Protein 3SXP (pdb70)

B-factor: mean 50.94, std 16.67, range [7.33, 104.97]

Foldseek 3Di:
DDLDPDLLQAFEEEFELCLADLNVVLLVCCVPPNVRYAYEYEYCADDVQWRLGHCVSNVPPPHYYHNDQLLDPVSLVVCLVDQGQEYEYEDATQPPPPDDLVVRLRRLAVSLVSVVVSCLVSLHAYEYEAALQQQPQDDDADDPPPNRDHPDSNNVSSVNNQVVCVVVFPSHAHEYEHEWQEAAPRNVSSPPRHGVLLVQLLCCVPVVAHEEEDVQFAKTQYAYSVLVSSLRSLSSVFPTHDYFYGGQQDIGTSVVSQVLSCVPSPHGHYHYYYGHYGGPGVVSCVRSVRHGDDHSNNRSVNRVVVSVPD/DDLDPDLLQAFEEEFELCLADLNVVLLVCCVPPNVNYAYEYEYCADDVQWRLGHCVSNVPPPHYYQNDQLLDPVSLVVCLVDQGQEYEYEDATQPPPPDDLVVRLSRLAVSLVSVVVSCLVSLHAYEYEAAPQQQPFDDDADDPPPNRDHPDSNNVSSVNNQVVCVVVFPSHAHEYEHEWQEAFPRNVSSPPSHGLLLVQLLCCVPVVAGEEEDVQFAKTQYAYSVLVSSLRSLSSVFPTHDYFYGGQQDIGTSVVSQVLSCVPSPHGHYHYYYGHHYGGPGVVSCVRSVRHGDDHSNNRSVVRVVVSVPD/DDLDPDLLQAFEEEFELCLADLNVVLLVCCVVPNVNYAYEYEYCADDVQWRLGHCVSNVPPPHYYHNDQLLDPVSLVVCLVDQGQEYEYEDATQPPPPDDLVVRLSRLAVSLVSVVVSCLVSLHEYEYEAAPQQQPQDDDADDPPPNRDHPDSNNVSSVNNQVVCVVVFPSHAHEYEHEWQEAFPRNVSSPPRHGVLLVQLLCCVPVVAGEEEDVQFAKTQYAYSVLVSSLRSLSSVFPTHDYAYGGQQDIGTSVVSQVLSCVPSPHGHYHYYYGHYGGPGVVSCVRRVRHGDDHSNNRSVNRVVVSVPD/DDLDPDLLQAFEEEFELCLADLNVVLLVCCVVPNVNYAYEYEYCADDVQWRLGHCVSNVPPPHYYHNDQLLDPVSLVVVLVDQGQEYEYEDATQPPPPDDLVVRLSRLAVSLVSVVVSCLVSLHAYEYEAAPQQQPFDDDADDPPPNRDHPDSNNVSSVNNQVVCVVVFPSHAHEYEHEWQEAFPRNVSSPPRHGLLLVQLLCCVPVVAGEEEDVQFAKTQYAYSVLVSSLRSLSSVFPTHDYFYGGQQDIGTSVVSQVLSCVPSPHGHYHYYYDVCHHHYGGPGVVSCVRSVRHGDDHSNNRSVNRVVVSVPD/DDLDPDLLQAFEEEFELCLADLNVVLLVCCVVPNVNYAYEYEYCADDVQWRLGHCVSNVPPPHYYHNDQLLDPVSLVVCLVDQGQEYEYEDATQPPPPDDLVVRLSRLAVSLVSVVVSCLVSLHAYEYEAALQQQPQDDDADDPPPNRDHPDSNNVSSVNNQVVCVVVFPSHAHEYEHEWQEAFPRNVSSPPRHGVLLVQLLCCVPVVAHEEEDVQFAKTQYAYSVLVSSLRSLSSVFPTHDYFYGGQQDIGTSVVSQVLSCVPSPHGHYHYYYGHYGGPGVVSCVGSVRHGDDHSNNRSVVRVVVSVPD

CATH classification: 3.40.50.720 (+1 more: 3.90.25.10)

Secondary structure (DSSP, 8-state):
--SSS---TT-EEEEETTTSHHHHHHHHHHHHH-TTSEEEEEE-----------GGGGTT--SEEEE--TT-HHHHHHHTTS--SEEEE-----GGG---HHHHHIIIIIHHHHHHHHHHHTT-EEEEEEEGGGG-S-PSSB-TTS----SSHHHHHHHHHHHHHHHTTTTS-EEEEEE-SEESTT-GGGGGGS-HHHHHHHHHHTTSEEE-SGGG--EEE-EEHHHHHHHHHHHTT-SS-EEEEES-S-EEEHHHHHHHHHHHH---EEE-------B--HHHHHHH-------HHHHHHHHHHHHT--/--SSS---TT-EEEEETTTSHHHHHHHHHHHHH-TTSEEEEEE-----------GGGGTT--SEEEE--TT-HHHHHHHTTS--SEEEE-----GGG---HHHHHIIIIIHHHHHHHHHHHTT-EEEEEEEGGGG-S-PSSB-TTS----SSHHHHHHHHHHHHHHHTTTTS-EEEEEE-SEESTT-GGGGGGS-HHHHHHHHHHTTSEEE-SGGG--EE--EEHHHHHHHHHHHTT-SS-EEEEES-S--EEHHHHHHHHHHHH---EEE--------B--HHHHHHH-------HHHHHHHHHHHHT--/--SSS---TT-EEEEETTTSHHHHHHHHHHHHH-TTSEEEEEE-----------GGGGTT--SEEEE--TT-HHHHHHHTTS--SEEEE-----GGG---HHHHHIIIIIHHHHHHHHHHHTT-EEEEEEEGGGG-S-PSSB-TTS----SSHHHHHHHHHHHHHHHTTTTS-EEEEEE-SEESTT-GGGGGGS-HHHHHHHHHHTTSEE--SGGG--EE--EEHHHHHHHHHHHTT-SS-EEEEES-S--EEHHHHHHHHHHHH---EE--------B--HHHHHHH-------HHHHHHHHHHHHT--/--SSS---TT-EEEEETTTSHHHHHHHHHHHHH-TTSEEEEEE-----------GGGGTT--SEEEE--TT-HHHHHHHTTS--SEEEE-----GGG---HHHHHIIIIIHHHHHHHHHHHTT-EEEEEEEGGGG-S-PSSB-TTS----SSHHHHHHHHHHHHHHHTTTTS-EEEEEE-SEESTT-GGGGGGS-HHHHHHHHHHTTSEE--SGGG--EEE-EEHHHHHHHHHHHTT-SS-EEEEES-S-EEEHHHHHHHHHHHH---EE------------B--HHHHHHH-------HHHHHHHHHHHHT--/--SSS---TT-EEEEETTTSHHHHHHHHHHHHH-TTSEEEEEE-----------GGGGTT--SEEEE--TT-HHHHHHHTTS--SEEEE-----GGG---HHHHHIIIIIHHHHHHHHHHHTT-EEEEEEEGGGG-S-PSSB-TTS----SSHHHHHHHHHHHHHHHTTTTS-EEEEEE-SEESTT-GGGGGGS-HHHHHHHHHHTTSEE--SGGG--EEE-EEHHHHHHHHHHHTT-SS-EEEEES-S-EEEHHHHHHHHHHHH---EE--------B--HHHHHHH-------HHHHHHHHHHHHT--

Nearest PDB structures (foldseek):
  3sxp-assembly1_E  TM=1.003E+00  e=2.107E-67  Helicobacter pylori G27
  3sxp-assembly1_D  TM=1.003E+00  e=2.237E-67  Helicobacter pylori G27
  3sxp-assembly1_B  TM=1.003E+00  e=4.330E-67  Helicobacter pylori G27
  6dnt-assembly1_A-2  TM=8.597E-01  e=1.284E-22  Methanobrevibacter ruminantium M1
  3vps-assembly1_A  TM=8.389E-01  e=5.633E-21  Streptomyces chartreusis NRRL 3882

Sequence (1555 aa):
MRYIDDELENQTILITGGAGFVGSNLAFHFQENHPKAKVVVLDKFRSNPSSLGHFKNLIGFKGEVIAADINNPLDLRRLEKLHFDYLFHQAAVSDTTMLNQELVMKTNYQAFLNLLEIARSKKAKVIYASSAGVYGNTKAPNVVGKNESPENVYGFSKLCMDEFVLSHSNDNVQVGLRYFNVYGPREFYKEKTASMVLQLALGAMAFKEVKLFEFGEQLRDFVYIEDVIQANVKAMKAQKSGVYNVGYSQARSYNEIVSILKEHLGDFKVTYIKKHTQAHIEPTILDLDYTPLYDLESGIKDYLPHIHAIMRYIDDELENQTILITGGAGFVGSNLAFHFQENHPKAKVVVLDKFRSNPSSLGHFKNLIGFKGEVIAADINNPLDLRRLEKLHFDYLFHQAAVSDTTMLNQELVMKTNYQAFLNLLEIARSKKAKVIYASSAGVYGNTKAPNVVGKNESPENVYGFSKLCMDEFVLSHSNDNVQVGLRYFNVYGPREFYKEKTASMVLQLALGAMAFKEVKLFEFGEQLRDFVYIEDVIQANVKAMKAQKSGVYNVGYSQARSYNEIVSILKEHLGDFKVTYIKQKHTQAHIEPTILDLDYTPLYDLESGIKDYLPHIHAIMRYIDDELENQTILITGGAGFVGSNLAFHFQENHPKAKVVVLDKFRSNPSSLGHFKNLIGFKGEVIAADINNPLDLRRLEKLHFDYLFHQAAVSDTTMLNQELVMKTNYQAFLNLLEIARSKKAKVIYASSAGVYGNTKAPNVVGKNESPENVYGFSKLCMDEFVLSHSNDNVQVGLRYFNVYGPREFYKEKTASMVLQLALGAMAFKEVKLFEFGEQLRDFVYIEDVIQANVKAMKAQKSGVYNVGYSQARSYNEIVSILKEHLGDFKVTYIKKHTQAHIEPTILDLDYTPLYDLESGIKDYLPHIHAIMRYIDDELENQTILITGGAGFVGSNLAFHFQENHPKAKVVVLDKFRSNPSSLGHFKNLIGFKGEVIAADINNPLDLRRLEKLHFDYLFHQAAVSDTTMLNQELVMKTNYQAFLNLLEIARSKKAKVIYASSAGVYGNTKAPNVVGKNESPENVYGFSKLCMDEFVLSHSNDNVQVGLRYFNVYGPREFYKEKTASMVLQLALGAMAFKEVKLFEFGEQLRDFVYIEDVIQANVKAMKAQKSGVYNVGYSQARSYNEIVSILKEHLGDFKVTYIKNFFQKHTQAHIEPTILDLDYTPLYDLESGIKDYLPHIHAIMRYIDDELENQTILITGGAGFVGSNLAFHFQENHPKAKVVVLDKFRSNPSSLGHFKNLIGFKGEVIAADINNPLDLRRLEKLHFDYLFHQAAVSDTTMLNQELVMKTNYQAFLNLLEIARSKKAKVIYASSAGVYGNTKAPNVVGKNESPENVYGFSKLCMDEFVLSHSNDNVQVGLRYFNVYGPREFYKEKTASMVLQLALGAMAFKEVKLFEFGEQLRDFVYIEDVIQANVKAMKAQKSGVYNVGYSQARSYNEIVSILKEHLGDFKVTYIKKHTQAHIEPTILDLDYTPLYDLESGIKDYLPHIHAI

Structure (mmCIF, N/CA/C/O backbone):
data_3SXP
#
_entry.id   3SXP
#
_cell.length_a   130.940
_cell.length_b   106.770
_cell.length_c   152.220
_cell.angle_alpha   90.00
_cell.angle_beta   108.35
_cell.angle_gamma   90.00
#
_symmetry.space_group_name_H-M   'I 1 2 1'
#
loop_
_entity.id
_entity.type
_entity.pdbx_description
1 polymer ADP-L-glycero-D-mannoheptose-6-epimerase
2 non-polymer NICOTINAMIDE-ADENINE-DINUCLEOTIDE
3 water water
#
loop_
_atom_site.group_PDB
_atom_site.id
_atom_site.type_symbol
_atom_site.label_atom_id
_atom_site.label_alt_id
_atom_site.label_comp_id
_atom_site.label_asym_id
_atom_site.label_entity_id
_atom_site.label_seq_id
_atom_site.pdbx_PDB_ins_code
_atom_site.Cartn_x
_atom_site.Cartn_y
_atom_site.Cartn_z
_atom_site.occupancy
_atom_site.B_iso_or_equiv
_atom_site.auth_seq_id
_atom_site.auth_comp_id
_atom_site.auth_asym_id
_atom_site.auth_atom_id
_atom_site.pdbx_PDB_model_num
ATOM 1 N N . MET A 1 1 ? 42.677 21.428 17.096 1.00 64.42 1 MET A N 1
ATOM 2 C CA . MET A 1 1 ? 42.384 22.580 17.985 1.00 63.30 1 MET A CA 1
ATOM 3 C C . MET A 1 1 ? 40.906 22.930 17.974 1.00 62.55 1 MET A C 1
ATOM 4 O O . MET A 1 1 ? 40.375 23.345 16.948 1.00 62.04 1 MET A O 1
ATOM 9 N N . ARG A 1 2 ? 40.246 22.770 19.120 1.00 62.00 2 ARG A N 1
ATOM 10 C CA . ARG A 1 2 ? 38.825 23.088 19.239 1.00 61.11 2 ARG A CA 1
ATOM 11 C C . ARG A 1 2 ? 38.533 24.532 18.870 1.00 60.56 2 ARG A C 1
ATOM 12 O O . ARG A 1 2 ? 39.242 25.451 19.282 1.00 60.13 2 ARG A O 1
ATOM 20 N N . TYR A 1 3 ? 37.473 24.727 18.099 1.00 59.48 3 TYR A N 1
ATOM 21 C CA . TYR A 1 3 ? 37.088 26.056 17.684 1.00 57.81 3 TYR A CA 1
ATOM 22 C C . TYR A 1 3 ? 35.844 26.497 18.435 1.00 58.20 3 TYR A C 1
ATOM 23 O O . TYR A 1 3 ? 35.382 27.626 18.283 1.00 58.51 3 TYR A O 1
ATOM 32 N N . ILE A 1 4 ? 35.306 25.586 19.238 1.00 58.42 4 ILE A N 1
ATOM 33 C CA . ILE A 1 4 ? 34.143 25.858 20.076 1.00 59.86 4 ILE A CA 1
ATOM 34 C C . ILE A 1 4 ? 34.293 24.948 21.280 1.00 61.13 4 ILE A C 1
ATOM 35 O O . ILE A 1 4 ? 34.694 23.790 21.146 1.00 62.03 4 ILE A O 1
ATOM 40 N N . ASP A 1 5 ? 33.994 25.464 22.461 1.00 62.78 5 ASP A N 1
ATOM 41 C CA . ASP A 1 5 ? 34.145 24.653 23.657 1.00 64.55 5 ASP A CA 1
ATOM 42 C C . ASP A 1 5 ? 32.906 23.825 23.918 1.00 63.84 5 ASP A C 1
ATOM 43 O O . ASP A 1 5 ? 32.436 23.729 25.046 1.00 64.22 5 ASP A O 1
ATOM 48 N N . ASP A 1 6 ? 32.365 23.244 22.858 1.00 63.17 6 ASP A N 1
ATOM 49 C CA . ASP A 1 6 ? 31.209 22.384 22.995 1.00 61.88 6 ASP A CA 1
ATOM 50 C C . ASP A 1 6 ? 31.744 20.966 22.804 1.00 60.30 6 ASP A C 1
ATOM 51 O O . ASP A 1 6 ? 32.626 20.733 21.989 1.00 59.87 6 ASP A O 1
ATOM 56 N N . GLU A 1 7 ? 31.226 20.029 23.580 1.00 59.57 7 GLU A N 1
ATOM 57 C CA . GLU A 1 7 ? 31.674 18.644 23.519 1.00 58.87 7 GLU A CA 1
ATOM 58 C C . GLU A 1 7 ? 31.110 17.916 22.303 1.00 57.59 7 GLU A C 1
ATOM 59 O O . GLU A 1 7 ? 31.741 17.000 21.762 1.00 57.01 7 GLU A O 1
ATOM 65 N N . LEU A 1 8 ? 29.921 18.343 21.882 1.00 56.28 8 LEU A N 1
ATOM 66 C CA . LEU A 1 8 ? 29.209 17.729 20.770 1.00 55.16 8 LEU A CA 1
ATOM 67 C C . LEU A 1 8 ? 29.015 16.274 21.159 1.00 55.70 8 LEU A C 1
ATOM 68 O O . LEU A 1 8 ? 28.956 15.397 20.307 1.00 56.28 8 LEU A O 1
ATOM 73 N N . GLU A 1 9 ? 28.884 16.041 22.461 1.00 56.25 9 GLU A N 1
ATOM 74 C CA . GLU A 1 9 ? 28.773 14.701 23.017 1.00 57.79 9 GLU A CA 1
ATOM 75 C C . GLU A 1 9 ? 27.944 13.633 22.297 1.00 57.55 9 GLU A C 1
ATOM 76 O O . GLU A 1 9 ? 28.497 12.616 21.889 1.00 59.26 9 GLU A O 1
ATOM 82 N N . ASN A 1 10 ? 26.644 13.812 22.125 1.00 56.26 10 ASN A N 1
ATOM 83 C CA . ASN A 1 10 ? 25.890 12.755 21.448 1.00 55.89 10 ASN A CA 1
ATOM 84 C C . ASN A 1 10 ? 25.316 13.214 20.129 1.00 54.25 10 ASN A C 1
ATOM 85 O O . ASN A 1 10 ? 24.268 12.735 19.688 1.00 55.99 10 ASN A O 1
ATOM 90 N N . GLN A 1 11 ? 26.029 14.138 19.498 1.00 50.45 11 GLN A N 1
ATOM 91 C CA . GLN A 1 11 ? 25.611 14.697 18.234 1.00 47.24 11 GLN A CA 1
ATOM 92 C C . GLN A 1 11 ? 26.056 13.872 17.043 1.00 44.32 11 GLN A C 1
ATOM 93 O O . GLN A 1 11 ? 27.125 13.271 17.057 1.00 44.10 11 GLN A O 1
ATOM 99 N N . THR A 1 12 ? 25.221 13.838 16.015 1.00 41.33 12 THR A N 1
ATOM 100 C CA . THR A 1 12 ? 25.566 13.127 14.804 1.00 38.78 12 THR A CA 1
ATOM 101 C C . THR A 1 12 ? 25.810 14.192 13.721 1.00 37.63 12 THR A C 1
ATOM 102 O O . THR A 1 12 ? 24.958 15.039 13.432 1.00 36.15 12 THR A O 1
ATOM 106 N N . ILE A 1 13 ? 27.008 14.149 13.150 1.00 36.20 13 ILE A N 1
ATOM 107 C CA . ILE A 1 13 ? 27.426 15.093 12.128 1.00 34.48 13 ILE A CA 1
ATOM 108 C C . ILE A 1 13 ? 27.503 14.469 10.750 1.00 33.00 13 ILE A C 1
ATOM 109 O O . ILE A 1 13 ? 28.288 13.559 10.513 1.00 33.41 13 ILE A O 1
ATOM 114 N N . LEU A 1 14 ? 26.694 14.981 9.839 1.00 31.53 14 LEU A N 1
ATOM 115 C CA . LEU A 1 14 ? 26.681 14.475 8.487 1.00 31.12 14 LEU A CA 1
ATOM 116 C C . LEU A 1 14 ? 27.447 15.411 7.548 1.00 31.38 14 LEU A C 1
ATOM 117 O O . LEU A 1 14 ? 27.106 16.594 7.411 1.00 31.19 14 LEU A O 1
ATOM 122 N N . ILE A 1 15 ? 28.486 14.873 6.905 1.00 30.69 15 ILE A N 1
ATOM 123 C CA . ILE A 1 15 ? 29.309 15.640 5.976 1.00 28.86 15 ILE A CA 1
ATOM 124 C C . ILE A 1 15 ? 29.219 15.028 4.586 1.00 28.91 15 ILE A C 1
ATOM 125 O O . ILE A 1 15 ? 29.707 13.914 4.364 1.00 28.29 15 ILE A O 1
ATOM 130 N N . THR A 1 16 ? 28.571 15.749 3.668 1.00 28.96 16 THR A N 1
ATOM 131 C CA . THR A 1 16 ? 28.439 15.305 2.287 1.00 29.32 16 THR A CA 1
ATOM 132 C C . THR A 1 16 ? 29.703 15.769 1.556 1.00 30.59 16 THR A C 1
ATOM 133 O O . THR A 1 16 ? 30.289 16.799 1.903 1.00 31.94 16 THR A O 1
ATOM 137 N N . GLY A 1 17 ? 30.132 15.007 0.554 1.00 31.32 17 GLY A N 1
ATOM 138 C CA . GLY A 1 17 ? 31.353 15.349 -0.158 1.00 30.68 17 GLY A CA 1
ATOM 139 C C . GLY A 1 17 ? 32.518 15.066 0.780 1.00 31.11 17 GLY A C 1
ATOM 140 O O . GLY A 1 17 ? 33.606 15.632 0.629 1.00 32.53 17 GLY A O 1
ATOM 141 N N . GLY A 1 18 ? 32.276 14.178 1.749 1.00 29.79 18 GLY A N 1
ATOM 142 C CA . GLY A 1 18 ? 33.264 13.806 2.743 1.00 28.73 18 GLY A CA 1
ATOM 143 C C . GLY A 1 18 ? 34.516 13.135 2.222 1.00 30.36 18 GLY A C 1
ATOM 144 O O . GLY A 1 18 ? 35.507 13.039 2.935 1.00 32.18 18 GLY A O 1
ATOM 145 N N . ALA A 1 19 ? 34.490 12.654 0.988 1.00 31.08 19 ALA A N 1
ATOM 146 C CA . ALA A 1 19 ? 35.666 12.011 0.410 1.00 31.40 19 ALA A CA 1
ATOM 147 C C . ALA A 1 19 ? 36.467 13.059 -0.343 1.00 31.23 19 ALA A C 1
ATOM 148 O O . ALA A 1 19 ? 37.500 12.757 -0.911 1.00 32.94 19 ALA A O 1
ATOM 150 N N . GLY A 1 20 ? 35.969 14.291 -0.346 1.00 30.68 20 GLY A N 1
ATOM 151 C CA . GLY A 1 20 ? 36.643 15.376 -1.027 1.00 30.59 20 GLY A CA 1
ATOM 152 C C . GLY A 1 20 ? 37.557 16.182 -0.126 1.00 31.48 20 GLY A C 1
ATOM 153 O O . GLY A 1 20 ? 37.728 15.860 1.052 1.00 31.93 20 GLY A O 1
ATOM 154 N N . PHE A 1 21 ? 38.133 17.247 -0.680 1.00 31.66 21 PHE A N 1
ATOM 155 C CA . PHE A 1 21 ? 39.073 18.109 0.043 1.00 31.38 21 PHE A CA 1
ATOM 156 C C . PHE A 1 21 ? 38.575 18.631 1.392 1.00 32.11 21 PHE A C 1
ATOM 157 O O . PHE A 1 21 ? 38.948 18.087 2.436 1.00 31.90 21 PHE A O 1
ATOM 165 N N . VAL A 1 22 ? 37.734 19.666 1.385 1.00 32.39 22 VAL A N 1
ATOM 166 C CA . VAL A 1 22 ? 37.257 20.233 2.647 1.00 33.09 22 VAL A CA 1
ATOM 167 C C . VAL A 1 22 ? 36.441 19.265 3.499 1.00 32.75 22 VAL A C 1
ATOM 168 O O . VAL A 1 22 ? 36.570 19.255 4.718 1.00 34.14 22 VAL A O 1
ATOM 172 N N . GLY A 1 23 ? 35.611 18.450 2.861 1.00 32.17 23 GLY A N 1
ATOM 173 C CA . GLY A 1 23 ? 34.797 17.506 3.604 1.00 31.68 23 GLY A CA 1
ATOM 174 C C . GLY A 1 23 ? 35.604 16.532 4.437 1.00 32.07 23 GLY A C 1
ATOM 175 O O . GLY A 1 23 ? 35.287 16.296 5.595 1.00 31.72 23 GLY A O 1
ATOM 176 N N . SER A 1 24 ? 36.649 15.962 3.846 1.00 32.93 24 SER A N 1
ATOM 177 C CA . SER A 1 24 ? 37.493 15.003 4.539 1.00 32.57 24 SER A CA 1
ATOM 178 C C . SER A 1 24 ? 38.273 15.674 5.655 1.00 33.07 24 SER A C 1
ATOM 179 O O . SER A 1 24 ? 38.403 15.115 6.732 1.00 32.60 24 SER A O 1
ATOM 182 N N . ASN A 1 25 ? 38.799 16.870 5.403 1.00 34.82 25 ASN A N 1
ATOM 183 C CA . ASN A 1 25 ? 39.544 17.594 6.436 1.00 35.45 25 ASN A CA 1
ATOM 184 C C . ASN A 1 25 ? 38.624 17.894 7.621 1.00 36.01 25 ASN A C 1
ATOM 185 O O . ASN A 1 25 ? 39.014 17.767 8.780 1.00 37.04 25 ASN A O 1
ATOM 190 N N . LEU A 1 26 ? 37.398 18.297 7.308 1.00 35.91 26 LEU A N 1
ATOM 191 C CA . LEU A 1 26 ? 36.379 18.633 8.293 1.00 34.56 26 LEU A CA 1
ATOM 192 C C . LEU A 1 26 ? 36.047 17.411 9.134 1.00 34.93 26 LEU A C 1
ATOM 193 O O . LEU A 1 26 ? 35.992 17.489 10.349 1.00 36.14 26 LEU A O 1
ATOM 198 N N . ALA A 1 27 ? 35.839 16.276 8.476 1.00 34.68 27 ALA A N 1
ATOM 199 C CA . ALA A 1 27 ? 35.525 15.026 9.160 1.00 34.88 27 ALA A CA 1
ATOM 200 C C . ALA A 1 27 ? 36.614 14.643 10.173 1.00 36.67 27 ALA A C 1
ATOM 201 O O . ALA A 1 27 ? 36.326 14.126 11.257 1.00 36.58 27 ALA A O 1
ATOM 203 N N . PHE A 1 28 ? 37.870 14.894 9.810 1.00 38.11 28 PHE A N 1
ATOM 204 C CA . PHE A 1 28 ? 39.016 14.589 10.674 1.00 38.34 28 PHE A CA 1
ATOM 205 C C . PHE A 1 28 ? 39.076 15.556 11.849 1.00 39.52 28 PHE A C 1
ATOM 206 O O . PHE A 1 28 ? 39.417 15.155 12.963 1.00 39.70 28 PHE A O 1
ATOM 214 N N . HIS A 1 29 ? 38.744 16.824 11.605 1.00 40.03 29 HIS A N 1
ATOM 215 C CA . HIS A 1 29 ? 38.763 17.810 12.667 1.00 41.18 29 HIS A CA 1
ATOM 216 C C . HIS A 1 29 ? 37.852 17.343 13.799 1.00 42.36 29 HIS A C 1
ATOM 217 O O . HIS A 1 29 ? 38.278 17.269 14.958 1.00 43.18 29 HIS A O 1
ATOM 224 N N . PHE A 1 30 ? 36.606 17.014 13.463 1.00 42.29 30 PHE A N 1
ATOM 225 C CA . PHE A 1 30 ? 35.648 16.547 14.457 1.00 42.55 30 PHE A CA 1
ATOM 226 C C . PHE A 1 30 ? 36.134 15.268 15.106 1.00 43.50 30 PHE A C 1
ATOM 227 O O . PHE A 1 30 ? 35.978 15.068 16.311 1.00 43.57 30 PHE A O 1
ATOM 235 N N . GLN A 1 31 ? 36.733 14.402 14.303 1.00 45.36 31 GLN A N 1
ATOM 236 C CA . GLN A 1 31 ? 37.237 13.136 14.812 1.00 47.77 31 GLN A CA 1
ATOM 237 C C . GLN A 1 31 ? 38.248 13.357 15.932 1.00 48.87 31 GLN A C 1
ATOM 238 O O . GLN A 1 31 ? 38.189 12.742 17.003 1.00 48.53 31 GLN A O 1
ATOM 244 N N . GLU A 1 32 ? 39.174 14.262 15.668 1.00 50.35 32 GLU A N 1
ATOM 245 C CA . GLU A 1 32 ? 40.227 14.571 16.605 1.00 51.78 32 GLU A CA 1
ATOM 246 C C . GLU A 1 32 ? 39.850 15.548 17.711 1.00 51.06 32 GLU A C 1
ATOM 247 O O . GLU A 1 32 ? 40.274 15.387 18.852 1.00 51.72 32 GLU A O 1
ATOM 253 N N . ASN A 1 33 ? 39.043 16.549 17.387 1.00 49.98 33 ASN A N 1
ATOM 254 C CA . ASN A 1 33 ? 38.669 17.553 18.373 1.00 48.82 33 ASN A CA 1
ATOM 255 C C . ASN A 1 33 ? 37.379 17.329 19.155 1.00 48.76 33 ASN A C 1
ATOM 256 O O . ASN A 1 33 ? 37.239 17.818 20.273 1.00 48.23 33 ASN A O 1
ATOM 261 N N . HIS A 1 34 ? 36.431 16.607 18.576 1.00 49.37 34 HIS A N 1
ATOM 262 C CA . HIS A 1 34 ? 35.182 16.321 19.273 1.00 50.05 34 HIS A CA 1
ATOM 263 C C . HIS A 1 34 ? 34.910 14.833 19.111 1.00 50.81 34 HIS A C 1
ATOM 264 O O . HIS A 1 34 ? 33.957 14.411 18.444 1.00 51.61 34 HIS A O 1
ATOM 271 N N . PRO A 1 35 ? 35.772 14.015 19.730 1.00 50.59 35 PRO A N 1
ATOM 272 C CA . PRO A 1 35 ? 35.713 12.557 19.711 1.00 50.71 35 PRO A CA 1
ATOM 273 C C . PRO A 1 35 ? 34.394 11.978 20.187 1.00 51.44 35 PRO A C 1
ATOM 274 O O . PRO A 1 35 ? 34.108 10.807 19.935 1.00 51.70 35 PRO A O 1
ATOM 278 N N . LYS A 1 36 ? 33.589 12.784 20.876 1.00 51.94 36 LYS A N 1
ATOM 279 C CA . LYS A 1 36 ? 32.307 12.294 21.363 1.00 51.68 36 LYS A CA 1
ATOM 280 C C . LYS A 1 36 ? 31.239 12.331 20.274 1.00 50.12 36 LYS A C 1
ATOM 281 O O . LYS A 1 36 ? 30.301 11.538 20.290 1.00 51.04 36 LYS A O 1
ATOM 287 N N . ALA A 1 37 ? 31.391 13.238 19.319 1.00 48.48 37 ALA A N 1
ATOM 288 C CA . ALA A 1 37 ? 30.426 13.373 18.233 1.00 47.28 37 ALA A CA 1
ATOM 289 C C . ALA A 1 37 ? 30.517 12.224 17.231 1.00 46.19 37 ALA A C 1
ATOM 290 O O . ALA A 1 37 ? 31.584 11.651 17.039 1.00 46.14 37 ALA A O 1
ATOM 292 N N . LYS A 1 38 ? 29.392 11.883 16.607 1.00 44.71 38 LYS A N 1
ATOM 293 C CA . LYS A 1 38 ? 29.369 10.825 15.602 1.00 43.25 38 LYS A CA 1
ATOM 294 C C . LYS A 1 38 ? 29.572 11.491 14.257 1.00 40.83 38 LYS A C 1
ATOM 295 O O . LYS A 1 38 ? 28.758 12.286 13.817 1.00 40.20 38 LYS A O 1
ATOM 301 N N . VAL A 1 39 ? 30.670 11.167 13.599 1.00 39.07 39 VAL A N 1
ATOM 302 C CA . VAL A 1 39 ? 30.956 11.751 12.304 1.00 37.26 39 VAL A CA 1
ATOM 303 C C . VAL A 1 39 ? 30.644 10.763 11.183 1.00 36.72 39 VAL A C 1
ATOM 304 O O . VAL A 1 39 ? 31.276 9.709 11.068 1.00 35.32 39 VAL A O 1
ATOM 308 N N . VAL A 1 40 ? 29.651 11.088 10.367 1.00 36.12 40 VAL A N 1
ATOM 309 C CA . VAL A 1 40 ? 29.316 10.214 9.253 1.00 36.29 40 VAL A CA 1
ATOM 310 C C . VAL A 1 40 ? 29.567 10.948 7.948 1.00 36.26 40 VAL A C 1
ATOM 311 O O . VAL A 1 40 ? 28.992 12.003 7.673 1.00 37.39 40 VAL A O 1
ATOM 315 N N . VAL A 1 41 ? 30.456 10.376 7.153 1.00 35.66 41 VAL A N 1
ATOM 316 C CA . VAL A 1 41 ? 30.841 10.938 5.871 1.00 35.99 41 VAL A CA 1
ATOM 317 C C . VAL A 1 41 ? 30.066 10.321 4.690 1.00 35.34 41 VAL A C 1
ATOM 318 O O . VAL A 1 41 ? 29.955 9.097 4.578 1.00 35.02 41 VAL A O 1
ATOM 322 N N . LEU A 1 42 ? 29.521 11.168 3.818 1.00 34.35 42 LEU A N 1
ATOM 323 C CA . LEU A 1 42 ? 28.767 10.679 2.659 1.00 34.25 42 LEU A CA 1
ATOM 324 C C . LEU A 1 42 ? 29.411 11.120 1.368 1.00 34.04 42 LEU A C 1
ATOM 325 O O . LEU A 1 42 ? 29.773 12.278 1.242 1.00 35.01 42 LEU A O 1
ATOM 330 N N . ASP A 1 43 ? 29.531 10.217 0.402 1.00 33.80 43 ASP A N 1
ATOM 331 C CA . ASP A 1 43 ? 30.143 10.575 -0.873 1.00 34.26 43 ASP A CA 1
ATOM 332 C C . ASP A 1 43 ? 29.838 9.566 -1.996 1.00 34.11 43 ASP A C 1
ATOM 333 O O . ASP A 1 43 ? 29.659 8.379 -1.747 1.00 34.56 43 ASP A O 1
ATOM 338 N N . LYS A 1 44 ? 29.778 10.064 -3.227 1.00 34.41 44 LYS A N 1
ATOM 339 C CA . LYS A 1 44 ? 29.531 9.264 -4.429 1.00 35.41 44 LYS A CA 1
ATOM 340 C C . LYS A 1 44 ? 30.795 8.423 -4.663 1.00 38.41 44 LYS A C 1
ATOM 341 O O . LYS A 1 44 ? 30.716 7.247 -5.022 1.00 38.42 44 LYS A O 1
ATOM 347 N N . PHE A 1 45 ? 31.952 9.063 -4.469 1.00 40.90 45 PHE A N 1
ATOM 348 C CA . PHE A 1 45 ? 33.268 8.441 -4.547 1.00 42.87 45 PHE A CA 1
ATOM 349 C C . PHE A 1 45 ? 34.004 8.299 -5.858 1.00 46.04 45 PHE A C 1
ATOM 350 O O . PHE A 1 45 ? 34.381 7.195 -6.234 1.00 49.04 45 PHE A O 1
ATOM 358 N N . ARG A 1 46 ? 34.234 9.398 -6.553 1.00 48.00 46 ARG A N 1
ATOM 359 C CA . ARG A 1 46 ? 35.020 9.333 -7.777 1.00 50.30 46 ARG A CA 1
ATOM 360 C C . ARG A 1 46 ? 34.450 8.465 -8.880 1.00 53.20 46 ARG A C 1
ATOM 361 O O . ARG A 1 46 ? 34.580 7.242 -8.865 1.00 52.63 46 ARG A O 1
ATOM 369 N N . SER A 1 47 ? 33.839 9.122 -9.855 1.00 57.47 47 SER A N 1
ATOM 370 C CA . SER A 1 47 ? 33.253 8.439 -10.995 1.00 61.00 47 SER A CA 1
ATOM 371 C C . SER A 1 47 ? 34.101 8.718 -12.245 1.00 63.14 47 SER A C 1
ATOM 372 O O . SER A 1 47 ? 34.009 9.805 -12.838 1.00 64.04 47 SER A O 1
ATOM 375 N N . ASN A 1 48 ? 34.943 7.747 -12.617 1.00 64.76 48 ASN A N 1
ATOM 376 C CA . ASN A 1 48 ? 35.796 7.853 -13.809 1.00 65.55 48 ASN A CA 1
ATOM 377 C C . ASN A 1 48 ? 36.292 6.488 -14.277 1.00 65.14 48 ASN A C 1
ATOM 378 O O . ASN A 1 48 ? 35.831 5.975 -15.299 1.00 64.66 48 ASN A O 1
ATOM 383 N N . PRO A 1 56 ? 37.117 14.041 -14.083 1.00 77.30 56 PRO A N 1
ATOM 384 C CA . PRO A 1 56 ? 35.726 14.400 -14.392 1.00 76.12 56 PRO A CA 1
ATOM 385 C C . PRO A 1 56 ? 34.710 14.081 -13.277 1.00 74.20 56 PRO A C 1
ATOM 386 O O . PRO A 1 56 ? 34.943 13.206 -12.429 1.00 74.73 56 PRO A O 1
ATOM 390 N N . SER A 1 57 ? 33.587 14.802 -13.303 1.00 70.60 57 SER A N 1
ATOM 391 C CA . SER A 1 57 ? 32.491 14.650 -12.336 1.00 66.54 57 SER A CA 1
ATOM 392 C C . SER A 1 57 ? 32.886 14.750 -10.859 1.00 63.76 57 SER A C 1
ATOM 393 O O . SER A 1 57 ? 33.305 15.813 -10.392 1.00 64.15 57 SER A O 1
ATOM 396 N N . SER A 1 58 ? 32.739 13.653 -10.121 1.00 59.34 58 SER A N 1
ATOM 397 C CA . SER A 1 58 ? 33.066 13.654 -8.700 1.00 55.60 58 SER A CA 1
ATOM 398 C C . SER A 1 58 ? 34.518 13.283 -8.428 1.00 52.66 58 SER A C 1
ATOM 399 O O . SER A 1 58 ? 34.953 12.182 -8.770 1.00 52.12 58 SER A O 1
ATOM 402 N N . LEU A 1 59 ? 35.271 14.196 -7.815 1.00 48.65 59 LEU A N 1
ATOM 403 C CA . LEU A 1 59 ? 36.660 13.900 -7.539 1.00 45.93 59 LEU A CA 1
ATOM 404 C C . LEU A 1 59 ? 36.966 13.542 -6.083 1.00 43.93 59 LEU A C 1
ATOM 405 O O . LEU A 1 59 ? 37.984 13.942 -5.530 1.00 43.97 59 LEU A O 1
ATOM 410 N N . GLY A 1 60 ? 36.076 12.763 -5.474 1.00 42.12 60 GLY A N 1
ATOM 411 C CA . GLY A 1 60 ? 36.269 12.322 -4.104 1.00 41.33 60 GLY A CA 1
ATOM 412 C C . GLY A 1 60 ? 37.229 11.159 -4.160 1.00 40.51 60 GLY A C 1
ATOM 413 O O . GLY A 1 60 ? 37.329 10.518 -5.194 1.00 41.76 60 GLY A O 1
ATOM 414 N N . HIS A 1 61 ? 37.929 10.855 -3.079 1.00 39.42 61 HIS A N 1
ATOM 415 C CA . HIS A 1 61 ? 38.892 9.760 -3.137 1.00 38.63 61 HIS A CA 1
ATOM 416 C C . HIS A 1 61 ? 39.187 9.185 -1.762 1.00 38.67 61 HIS A C 1
ATOM 417 O O . HIS A 1 61 ? 39.584 9.912 -0.854 1.00 39.18 61 HIS A O 1
ATOM 424 N N . PHE A 1 62 ? 39.021 7.874 -1.616 1.00 37.77 62 PHE A N 1
ATOM 425 C CA . PHE A 1 62 ? 39.242 7.230 -0.327 1.00 38.29 62 PHE A CA 1
ATOM 426 C C . PHE A 1 62 ? 40.570 7.567 0.343 1.00 38.88 62 PHE A C 1
ATOM 427 O O . PHE A 1 62 ? 40.700 7.471 1.563 1.00 39.79 62 PHE A O 1
ATOM 435 N N . LYS A 1 63 ? 41.562 7.958 -0.441 1.00 39.73 63 LYS A N 1
ATOM 436 C CA . LYS A 1 63 ? 42.862 8.291 0.133 1.00 40.69 63 LYS A CA 1
ATOM 437 C C . LYS A 1 63 ? 42.738 9.439 1.126 1.00 40.00 63 LYS A C 1
ATOM 438 O O . LYS A 1 63 ? 43.522 9.544 2.067 1.00 39.33 63 LYS A O 1
ATOM 444 N N . ASN A 1 64 ? 41.743 10.296 0.902 1.00 39.11 64 ASN A N 1
ATOM 445 C CA . ASN A 1 64 ? 41.506 11.443 1.759 1.00 37.72 64 ASN A CA 1
ATOM 446 C C . ASN A 1 64 ? 40.863 11.050 3.080 1.00 37.42 64 ASN A C 1
ATOM 447 O O . ASN A 1 64 ? 40.686 11.887 3.953 1.00 38.38 64 ASN A O 1
ATOM 452 N N . LEU A 1 65 ? 40.515 9.779 3.232 1.00 37.18 65 LEU A N 1
ATOM 453 C CA . LEU A 1 65 ? 39.888 9.305 4.463 1.00 37.06 65 LEU A CA 1
ATOM 454 C C . LEU A 1 65 ? 40.697 8.200 5.119 1.00 38.45 65 LEU A C 1
ATOM 455 O O . LEU A 1 65 ? 40.188 7.494 5.985 1.00 38.47 65 LEU A O 1
ATOM 460 N N . ILE A 1 66 ? 41.963 8.064 4.725 1.00 40.17 66 ILE A N 1
ATOM 461 C CA . ILE A 1 66 ? 42.820 7.005 5.254 1.00 40.70 66 ILE A CA 1
ATOM 462 C C . ILE A 1 66 ? 42.817 6.778 6.769 1.00 41.83 66 ILE A C 1
ATOM 463 O O . ILE A 1 66 ? 42.822 5.628 7.209 1.00 44.86 66 ILE A O 1
ATOM 468 N N . GLY A 1 67 ? 42.788 7.824 7.581 1.00 40.91 67 GLY A N 1
ATOM 469 C CA . GLY A 1 67 ? 42.775 7.570 9.012 1.00 41.45 67 GLY A CA 1
ATOM 470 C C . GLY A 1 67 ? 41.420 7.743 9.692 1.00 43.21 67 GLY A C 1
ATOM 471 O O . GLY A 1 67 ? 41.350 7.871 10.918 1.00 43.40 67 GLY A O 1
ATOM 472 N N . PHE A 1 68 ? 40.341 7.727 8.911 1.00 44.04 68 PHE A N 1
ATOM 473 C CA . PHE A 1 68 ? 38.991 7.932 9.438 1.00 44.15 68 PHE A CA 1
ATOM 474 C C . PHE A 1 68 ? 38.420 6.726 10.175 1.00 45.18 68 PHE A C 1
ATOM 475 O O . PHE A 1 68 ? 38.307 5.648 9.611 1.00 45.06 68 PHE A O 1
ATOM 483 N N . LYS A 1 69 ? 38.067 6.917 11.441 1.00 46.94 69 LYS A N 1
ATOM 484 C CA . LYS A 1 69 ? 37.499 5.853 12.274 1.00 48.51 69 LYS A CA 1
ATOM 485 C C . LYS A 1 69 ? 35.956 5.934 12.358 1.00 47.91 69 LYS A C 1
ATOM 486 O O . LYS A 1 69 ? 35.314 5.044 12.911 1.00 48.09 69 LYS A O 1
ATOM 492 N N . GLY A 1 70 ? 35.367 6.993 11.798 1.00 47.75 70 GLY A N 1
ATOM 493 C CA . GLY A 1 70 ? 33.913 7.148 11.818 1.00 46.63 70 GLY A CA 1
ATOM 494 C C . GLY A 1 70 ? 33.234 6.242 10.798 1.00 45.97 70 GLY A C 1
ATOM 495 O O . GLY A 1 70 ? 33.761 5.163 10.486 1.00 46.96 70 GLY A O 1
ATOM 496 N N . GLU A 1 71 ? 32.068 6.637 10.281 1.00 43.84 71 GLU A N 1
ATOM 497 C CA . GLU A 1 71 ? 31.425 5.791 9.282 1.00 42.18 71 GLU A CA 1
ATOM 498 C C . GLU A 1 71 ? 31.141 6.478 7.960 1.00 40.98 71 GLU A C 1
ATOM 499 O O . GLU A 1 71 ? 31.035 7.711 7.881 1.00 41.52 71 GLU A O 1
ATOM 505 N N . VAL A 1 72 ? 31.002 5.661 6.922 1.00 38.43 72 VAL A N 1
ATOM 506 C CA . VAL A 1 72 ? 30.789 6.155 5.571 1.00 35.86 72 VAL A CA 1
ATOM 507 C C . VAL A 1 72 ? 29.453 5.790 4.983 1.00 34.04 72 VAL A C 1
ATOM 508 O O . VAL A 1 72 ? 28.839 4.815 5.392 1.00 34.27 72 VAL A O 1
ATOM 512 N N . ILE A 1 73 ? 29.007 6.596 4.030 1.00 32.72 73 ILE A N 1
ATOM 513 C CA . ILE A 1 73 ? 27.770 6.333 3.320 1.00 32.04 73 ILE A CA 1
ATOM 514 C C . ILE A 1 73 ? 28.070 6.541 1.854 1.00 31.92 73 ILE A C 1
ATOM 515 O O . ILE A 1 73 ? 28.357 7.654 1.411 1.00 30.69 73 ILE A O 1
ATOM 520 N N . ALA A 1 74 ? 28.038 5.446 1.107 1.00 32.25 74 ALA A N 1
ATOM 521 C CA . ALA A 1 74 ? 28.285 5.510 -0.320 1.00 31.45 74 ALA A CA 1
ATOM 522 C C . ALA A 1 74 ? 26.964 5.917 -0.953 1.00 30.77 74 ALA A C 1
ATOM 523 O O . ALA A 1 74 ? 26.040 5.112 -1.042 1.00 30.82 74 ALA A O 1
ATOM 525 N N . ALA A 1 75 ? 26.867 7.164 -1.391 1.00 29.08 75 ALA A N 1
ATOM 526 C CA . ALA A 1 75 ? 25.629 7.622 -1.972 1.00 27.94 75 ALA A CA 1
ATOM 527 C C . ALA A 1 75 ? 25.812 8.740 -2.972 1.00 27.55 75 ALA A C 1
ATOM 528 O O . ALA A 1 75 ? 26.790 9.462 -2.929 1.00 28.49 75 ALA A O 1
ATOM 530 N N . ASP A 1 76 ? 24.849 8.868 -3.876 1.00 27.18 76 ASP A N 1
ATOM 531 C CA . ASP A 1 76 ? 24.832 9.921 -4.876 1.00 26.33 76 ASP A CA 1
ATOM 532 C C . ASP A 1 76 ? 23.618 10.802 -4.514 1.00 27.59 76 ASP A C 1
ATOM 533 O O . ASP A 1 76 ? 22.468 10.356 -4.584 1.00 26.76 76 ASP A O 1
ATOM 538 N N . ILE A 1 77 ? 23.880 12.049 -4.120 1.00 28.25 77 ILE A N 1
ATOM 539 C CA . ILE A 1 77 ? 22.825 12.961 -3.693 1.00 28.13 77 ILE A CA 1
ATOM 540 C C . ILE A 1 77 ? 21.743 13.221 -4.722 1.00 28.75 77 ILE A C 1
ATOM 541 O O . ILE A 1 77 ? 20.694 13.778 -4.386 1.00 29.82 77 ILE A O 1
ATOM 546 N N . ASN A 1 78 ? 21.981 12.806 -5.963 1.00 28.02 78 ASN A N 1
ATOM 547 C CA . ASN A 1 78 ? 21.002 12.984 -7.029 1.00 28.44 78 ASN A CA 1
ATOM 548 C C . ASN A 1 78 ? 20.113 11.751 -7.171 1.00 30.35 78 ASN A C 1
ATOM 549 O O . ASN A 1 78 ? 19.105 11.777 -7.881 1.00 32.39 78 ASN A O 1
ATOM 554 N N . ASN A 1 79 ? 20.500 10.669 -6.501 1.00 30.92 79 ASN A N 1
ATOM 555 C CA . ASN A 1 79 ? 19.785 9.404 -6.548 1.00 31.10 79 ASN A CA 1
ATOM 556 C C . ASN A 1 79 ? 18.676 9.350 -5.511 1.00 32.55 79 ASN A C 1
ATOM 557 O O . ASN A 1 79 ? 18.944 9.225 -4.321 1.00 34.10 79 ASN A O 1
ATOM 562 N N . PRO A 1 80 ? 17.409 9.431 -5.945 1.00 33.65 80 PRO A N 1
ATOM 563 C CA . PRO A 1 80 ? 16.249 9.393 -5.042 1.00 33.87 80 PRO A CA 1
ATOM 564 C C . PRO A 1 80 ? 16.298 8.279 -3.998 1.00 34.09 80 PRO A C 1
ATOM 565 O O . PRO A 1 80 ? 16.001 8.499 -2.828 1.00 33.44 80 PRO A O 1
ATOM 569 N N . LEU A 1 81 ? 16.667 7.082 -4.434 1.00 35.27 81 LEU A N 1
ATOM 570 C CA . LEU A 1 81 ? 16.719 5.945 -3.540 1.00 37.03 81 LEU A CA 1
ATOM 571 C C . LEU A 1 81 ? 17.739 6.180 -2.434 1.00 37.88 81 LEU A C 1
ATOM 572 O O . LEU A 1 81 ? 17.478 5.864 -1.274 1.00 38.36 81 LEU A O 1
ATOM 577 N N . ASP A 1 82 ? 18.900 6.733 -2.786 1.00 38.82 82 ASP A N 1
ATOM 578 C CA . ASP A 1 82 ? 19.932 7.006 -1.788 1.00 39.03 82 ASP A CA 1
ATOM 579 C C . ASP A 1 82 ? 19.472 8.080 -0.819 1.00 39.17 82 ASP A C 1
ATOM 580 O O . ASP A 1 82 ? 19.714 7.984 0.379 1.00 39.82 82 ASP A O 1
ATOM 585 N N . LEU A 1 83 ? 18.801 9.100 -1.336 1.00 38.98 83 LEU A N 1
ATOM 586 C CA . LEU A 1 83 ? 18.309 10.181 -0.495 1.00 40.06 83 LEU A CA 1
ATOM 587 C C . LEU A 1 83 ? 17.210 9.653 0.432 1.00 41.58 83 LEU A C 1
ATOM 588 O O . LEU A 1 83 ? 17.120 10.040 1.602 1.00 40.70 83 LEU A O 1
ATOM 593 N N . ARG A 1 84 ? 16.385 8.756 -0.097 1.00 42.61 84 ARG A N 1
ATOM 594 C CA . ARG A 1 84 ? 15.293 8.192 0.662 1.00 43.62 84 ARG A CA 1
ATOM 595 C C . ARG A 1 84 ? 15.831 7.336 1.796 1.00 43.77 84 ARG A C 1
ATOM 596 O O . ARG A 1 84 ? 15.245 7.264 2.883 1.00 44.40 84 ARG A O 1
ATOM 604 N N . ARG A 1 85 ? 16.959 6.688 1.539 1.00 43.25 85 ARG A N 1
ATOM 605 C CA . ARG A 1 85 ? 17.601 5.820 2.520 1.00 43.14 85 ARG A CA 1
ATOM 606 C C . ARG A 1 85 ? 18.296 6.660 3.581 1.00 42.36 85 ARG A C 1
ATOM 607 O O . ARG A 1 85 ? 18.425 6.259 4.739 1.00 41.87 85 ARG A O 1
ATOM 615 N N . LEU A 1 86 ? 18.742 7.834 3.155 1.00 40.91 86 LEU A N 1
ATOM 616 C CA . LEU A 1 86 ? 19.426 8.783 4.011 1.00 39.93 86 LEU A CA 1
ATOM 617 C C . LEU A 1 86 ? 18.505 9.320 5.099 1.00 40.77 86 LEU A C 1
ATOM 618 O O . LEU A 1 86 ? 18.969 9.771 6.151 1.00 40.92 86 LEU A O 1
ATOM 623 N N . GLU A 1 87 ? 17.200 9.282 4.840 1.00 41.18 87 GLU A N 1
ATOM 624 C CA . GLU A 1 87 ? 16.223 9.775 5.797 1.00 41.11 87 GLU A CA 1
ATOM 625 C C . GLU A 1 87 ? 16.159 8.870 7.006 1.00 41.09 87 GLU A C 1
ATOM 626 O O . GLU A 1 87 ? 15.682 9.278 8.055 1.00 41.94 87 GLU A O 1
ATOM 632 N N . LYS A 1 88 ? 16.647 7.643 6.862 1.00 41.58 88 LYS A N 1
ATOM 633 C CA . LYS A 1 88 ? 16.670 6.693 7.976 1.00 41.69 88 LYS A CA 1
ATOM 634 C C . LYS A 1 88 ? 17.668 7.166 9.041 1.00 42.16 88 LYS A C 1
ATOM 635 O O . LYS A 1 88 ? 17.514 6.891 10.233 1.00 42.36 88 LYS A O 1
ATOM 641 N N . LEU A 1 89 ? 18.705 7.870 8.590 1.00 42.60 89 LEU A N 1
ATOM 642 C CA . LEU A 1 89 ? 19.758 8.382 9.466 1.00 40.68 89 LEU A CA 1
ATOM 643 C C . LEU A 1 89 ? 19.334 9.590 10.257 1.00 40.88 89 LEU A C 1
ATOM 644 O O . LEU A 1 89 ? 18.832 10.562 9.699 1.00 41.90 89 LEU A O 1
ATOM 649 N N . HIS A 1 90 ? 19.560 9.543 11.560 1.00 40.45 90 HIS A N 1
ATOM 650 C CA . HIS A 1 90 ? 19.224 10.682 12.377 1.00 39.84 90 HIS A CA 1
ATOM 651 C C . HIS A 1 90 ? 20.497 11.464 12.610 1.00 38.80 90 HIS A C 1
ATOM 652 O O . HIS A 1 90 ? 21.404 10.968 13.267 1.00 38.44 90 HIS A O 1
ATOM 659 N N . PHE A 1 91 ? 20.574 12.675 12.058 1.00 38.21 91 PHE A N 1
ATOM 660 C CA . PHE A 1 91 ? 21.749 13.522 12.240 1.00 37.27 91 PHE A CA 1
ATOM 661 C C . PHE A 1 91 ? 21.349 14.881 12.806 1.00 37.49 91 PHE A C 1
ATOM 662 O O . PHE A 1 91 ? 20.247 15.370 12.566 1.00 37.65 91 PHE A O 1
ATOM 670 N N . ASP A 1 92 ? 22.248 15.480 13.574 1.00 37.98 92 ASP A N 1
ATOM 671 C CA . ASP A 1 92 ? 21.989 16.779 14.184 1.00 38.30 92 ASP A CA 1
ATOM 672 C C . ASP A 1 92 ? 22.503 17.941 13.351 1.00 37.46 92 ASP A C 1
ATOM 673 O O . ASP A 1 92 ? 21.975 19.042 13.444 1.00 37.12 92 ASP A O 1
ATOM 678 N N . TYR A 1 93 ? 23.544 17.698 12.555 1.00 37.16 93 TYR A N 1
ATOM 679 C CA . TYR A 1 93 ? 24.121 18.731 11.706 1.00 35.39 93 TYR A CA 1
ATOM 680 C C . TYR A 1 93 ? 24.394 18.205 10.314 1.00 34.78 93 TYR A C 1
ATOM 681 O O . TYR A 1 93 ? 24.686 17.033 10.126 1.00 36.75 93 TYR A O 1
ATOM 690 N N . LEU A 1 94 ? 24.296 19.084 9.335 1.00 32.88 94 LEU A N 1
ATOM 691 C CA . LEU A 1 94 ? 24.587 18.722 7.969 1.00 31.21 94 LEU A CA 1
ATOM 692 C C . LEU A 1 94 ? 25.557 19.737 7.420 1.00 32.01 94 LEU A C 1
ATOM 693 O O . LEU A 1 94 ? 25.238 20.927 7.380 1.00 32.57 94 LEU A O 1
ATOM 698 N N . PHE A 1 95 ? 26.743 19.273 7.029 1.00 31.74 95 PHE A N 1
ATOM 699 C CA . PHE A 1 95 ? 27.747 20.138 6.421 1.00 32.02 95 PHE A CA 1
ATOM 700 C C . PHE A 1 95 ? 27.746 19.729 4.957 1.00 31.59 95 PHE A C 1
ATOM 701 O O . PHE A 1 95 ? 28.348 18.727 4.593 1.00 31.21 95 PHE A O 1
ATOM 709 N N . HIS A 1 96 ? 27.055 20.493 4.121 1.00 31.08 96 HIS A N 1
ATOM 710 C CA . HIS A 1 96 ? 26.970 20.154 2.712 1.00 31.14 96 HIS A CA 1
ATOM 711 C C . HIS A 1 96 ? 28.155 20.638 1.898 1.00 32.18 96 HIS A C 1
ATOM 712 O O . HIS A 1 96 ? 28.175 21.785 1.448 1.00 33.08 96 HIS A O 1
ATOM 719 N N . GLN A 1 97 ? 29.132 19.754 1.696 1.00 33.37 97 GLN A N 1
ATOM 720 C CA . GLN A 1 97 ? 30.337 20.084 0.936 1.00 35.13 97 GLN A CA 1
ATOM 721 C C . GLN A 1 97 ? 30.341 19.474 -0.469 1.00 37.50 97 GLN A C 1
ATOM 722 O O . GLN A 1 97 ? 31.154 19.847 -1.300 1.00 38.43 97 GLN A O 1
ATOM 728 N N . ALA A 1 98 ? 29.444 18.529 -0.730 1.00 39.53 98 ALA A N 1
ATOM 729 C CA . ALA A 1 98 ? 29.386 17.853 -2.020 1.00 39.35 98 ALA A CA 1
ATOM 730 C C . ALA A 1 98 ? 28.920 18.728 -3.157 1.00 40.39 98 ALA A C 1
ATOM 731 O O . ALA A 1 98 ? 27.876 19.356 -3.082 1.00 41.41 98 ALA A O 1
ATOM 733 N N . ALA A 1 99 ? 29.703 18.753 -4.222 1.00 42.25 99 ALA A N 1
ATOM 734 C CA . ALA A 1 99 ? 29.360 19.523 -5.401 1.00 45.23 99 ALA A CA 1
ATOM 735 C C . ALA A 1 99 ? 30.172 19.004 -6.590 1.00 48.54 99 ALA A C 1
ATOM 736 O O . ALA A 1 99 ? 30.987 18.090 -6.436 1.00 48.55 99 ALA A O 1
ATOM 738 N N . VAL A 1 100 ? 29.948 19.578 -7.770 1.00 52.26 100 VAL A N 1
ATOM 739 C CA . VAL A 1 100 ? 30.645 19.150 -8.977 1.00 57.24 100 VAL A CA 1
ATOM 740 C C . VAL A 1 100 ? 31.969 19.854 -9.243 1.00 62.52 100 VAL A C 1
ATOM 741 O O . VAL A 1 100 ? 32.106 21.056 -8.991 1.00 63.00 100 VAL A O 1
ATOM 745 N N . SER A 1 101 ? 32.932 19.093 -9.776 1.00 68.56 101 SER A N 1
ATOM 746 C CA . SER A 1 101 ? 34.270 19.609 -10.114 1.00 74.04 101 SER A CA 1
ATOM 747 C C . SER A 1 101 ? 34.208 20.553 -11.325 1.00 77.36 101 SER A C 1
ATOM 748 O O . SER A 1 101 ? 33.836 20.156 -12.438 1.00 78.18 101 SER A O 1
ATOM 751 N N . ASP A 1 102 ? 34.580 21.807 -11.098 1.00 80.68 102 ASP A N 1
ATOM 752 C CA . ASP A 1 102 ? 34.558 22.811 -12.151 1.00 83.93 102 ASP A CA 1
ATOM 753 C C . ASP A 1 102 ? 35.360 22.346 -13.366 1.00 86.02 102 ASP A C 1
ATOM 754 O O . ASP A 1 102 ? 35.137 22.815 -14.488 1.00 86.35 102 ASP A O 1
ATOM 759 N N . THR A 1 103 ? 36.289 21.419 -13.141 1.00 88.51 103 THR A N 1
ATOM 760 C CA . THR A 1 103 ? 37.129 20.917 -14.224 1.00 90.84 103 THR A CA 1
ATOM 761 C C . THR A 1 103 ? 36.296 20.508 -15.447 1.00 91.80 103 THR A C 1
ATOM 762 O O . THR A 1 103 ? 36.435 21.101 -16.524 1.00 92.41 103 THR A O 1
ATOM 766 N N . THR A 1 104 ? 35.413 19.526 -15.273 1.00 92.27 104 THR A N 1
ATOM 767 C CA . THR A 1 104 ? 34.585 19.049 -16.376 1.00 92.42 104 THR A CA 1
ATOM 768 C C . THR A 1 104 ? 33.173 19.629 -16.335 1.00 91.83 104 THR A C 1
ATOM 769 O O . THR A 1 104 ? 32.248 19.015 -16.869 1.00 92.41 104 THR A O 1
ATOM 773 N N . MET A 1 105 ? 32.987 20.792 -15.708 1.00 90.39 105 MET A N 1
ATOM 774 C CA . MET A 1 105 ? 31.646 21.374 -15.659 1.00 88.22 105 MET A CA 1
ATOM 775 C C . MET A 1 105 ? 31.266 21.849 -17.062 1.00 85.94 105 MET A C 1
ATOM 776 O O . MET A 1 105 ? 31.323 23.042 -17.401 1.00 85.17 105 MET A O 1
ATOM 781 N N . LEU A 1 106 ? 30.887 20.863 -17.871 1.00 83.00 106 LEU A N 1
ATOM 782 C CA . LEU A 1 106 ? 30.488 21.062 -19.254 1.00 78.32 106 LEU A CA 1
ATOM 783 C C . LEU A 1 106 ? 28.999 21.436 -19.333 1.00 74.58 106 LEU A C 1
ATOM 784 O O . LEU A 1 106 ? 28.653 22.616 -19.506 1.00 75.07 106 LEU A O 1
ATOM 789 N N . ASN A 1 107 ? 28.127 20.441 -19.176 1.00 68.35 107 ASN A N 1
ATOM 790 C CA . ASN A 1 107 ? 26.684 20.664 -19.270 1.00 61.78 107 ASN A CA 1
ATOM 791 C C . ASN A 1 107 ? 26.122 21.570 -18.176 1.00 57.56 107 ASN A C 1
ATOM 792 O O . ASN A 1 107 ? 26.339 21.352 -16.993 1.00 56.95 107 ASN A O 1
ATOM 797 N N . GLN A 1 108 ? 25.394 22.596 -18.596 1.00 53.44 108 GLN A N 1
ATOM 798 C CA . GLN A 1 108 ? 24.799 23.575 -17.687 1.00 49.06 108 GLN A CA 1
ATOM 799 C C . GLN A 1 108 ? 23.672 23.000 -16.839 1.00 47.33 108 GLN A C 1
ATOM 800 O O . GLN A 1 108 ? 23.555 23.292 -15.656 1.00 47.60 108 GLN A O 1
ATOM 806 N N . GLU A 1 109 ? 22.837 22.174 -17.444 1.00 45.41 109 GLU A N 1
ATOM 807 C CA . GLU A 1 109 ? 21.726 21.578 -16.724 1.00 43.12 109 GLU A CA 1
ATOM 808 C C . GLU A 1 109 ? 22.166 20.651 -15.602 1.00 43.12 109 GLU A C 1
ATOM 809 O O . GLU A 1 109 ? 21.548 20.621 -14.546 1.00 44.82 109 GLU A O 1
ATOM 815 N N . LEU A 1 110 ? 23.227 19.889 -15.830 1.00 42.07 110 LEU A N 1
ATOM 816 C CA . LEU A 1 110 ? 23.736 18.953 -14.835 1.00 40.96 110 LEU A CA 1
ATOM 817 C C . LEU A 1 110 ? 24.401 19.599 -13.629 1.00 40.07 110 LEU A C 1
ATOM 818 O O . LEU A 1 110 ? 24.320 19.078 -12.519 1.00 40.73 110 LEU A O 1
ATOM 823 N N . VAL A 1 111 ? 25.079 20.721 -13.841 1.00 38.68 111 VAL A N 1
ATOM 824 C CA . VAL A 1 111 ? 25.723 21.412 -12.737 1.00 36.92 111 VAL A CA 1
ATOM 825 C C . VAL A 1 111 ? 24.604 21.870 -11.795 1.00 35.72 111 VAL A C 1
ATOM 826 O O . VAL A 1 111 ? 24.706 21.737 -10.576 1.00 35.41 111 VAL A O 1
ATOM 830 N N . MET A 1 112 ? 23.529 22.401 -12.373 1.00 34.57 112 MET A N 1
ATOM 831 C CA . MET A 1 112 ? 22.387 22.865 -11.588 1.00 34.31 112 MET A CA 1
ATOM 832 C C . MET A 1 112 ? 21.729 21.725 -10.825 1.00 35.26 112 MET A C 1
ATOM 833 O O . MET A 1 112 ? 21.335 21.902 -9.680 1.00 35.01 112 MET A O 1
ATOM 838 N N . LYS A 1 113 ? 21.613 20.558 -11.459 1.00 36.82 113 LYS A N 1
ATOM 839 C CA . LYS A 1 113 ? 20.997 19.397 -10.823 1.00 37.44 113 LYS A CA 1
ATOM 840 C C . LYS A 1 113 ? 21.719 19.014 -9.545 1.00 37.39 113 LYS A C 1
ATOM 841 O O . LYS A 1 113 ? 21.126 19.016 -8.472 1.00 37.82 113 LYS A O 1
ATOM 847 N N . THR A 1 114 ? 23.005 18.697 -9.650 1.00 36.42 114 THR A N 1
ATOM 848 C CA . THR A 1 114 ? 23.738 18.280 -8.472 1.00 35.06 114 THR A CA 1
ATOM 849 C C . THR A 1 114 ? 24.149 19.396 -7.511 1.00 34.69 114 THR A C 1
ATOM 850 O O . THR A 1 114 ? 24.181 19.182 -6.305 1.00 3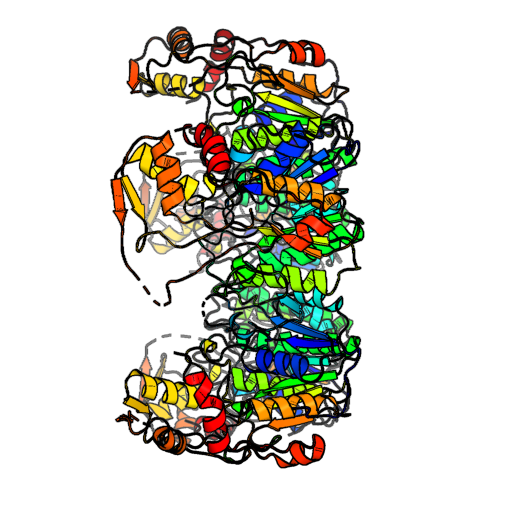3.66 114 THR A O 1
ATOM 854 N N . ASN A 1 115 ? 24.433 20.589 -8.026 1.00 34.66 115 ASN A N 1
ATOM 855 C CA . ASN A 1 115 ? 24.848 21.687 -7.160 1.00 34.99 115 ASN A CA 1
ATOM 856 C C . ASN A 1 115 ? 23.710 22.446 -6.504 1.00 34.37 115 ASN A C 1
ATOM 857 O O . ASN A 1 115 ? 23.885 23.033 -5.437 1.00 34.65 115 ASN A O 1
ATOM 862 N N . TYR A 1 116 ? 22.545 22.443 -7.133 1.00 33.30 116 TYR A N 1
ATOM 863 C CA . TYR A 1 116 ? 21.417 23.176 -6.586 1.00 31.93 116 TYR A CA 1
ATOM 864 C C . TYR A 1 116 ? 20.196 22.327 -6.294 1.00 31.16 116 TYR A C 1
ATOM 865 O O . TYR A 1 116 ? 19.703 22.310 -5.179 1.00 31.11 116 TYR A O 1
ATOM 874 N N . GLN A 1 117 ? 19.698 21.629 -7.301 1.00 31.42 117 GLN A N 1
ATOM 875 C CA . GLN A 1 117 ? 18.516 20.789 -7.131 1.00 31.93 117 GLN A CA 1
ATOM 876 C C . GLN A 1 117 ? 18.725 19.771 -6.018 1.00 31.15 117 GLN A C 1
ATOM 877 O O . GLN A 1 117 ? 17.882 19.630 -5.141 1.00 30.05 117 GLN A O 1
ATOM 883 N N . ALA A 1 118 ? 19.855 19.069 -6.061 1.00 30.98 118 ALA A N 1
ATOM 884 C CA . ALA A 1 118 ? 20.169 18.065 -5.061 1.00 29.76 118 ALA A CA 1
ATOM 885 C C . ALA A 1 118 ? 20.288 18.718 -3.703 1.00 30.17 118 ALA A C 1
ATOM 886 O O . ALA A 1 118 ? 19.979 18.103 -2.687 1.00 31.50 118 ALA A O 1
ATOM 888 N N . PHE A 1 119 ? 20.737 19.969 -3.691 1.00 30.19 119 PHE A N 1
ATOM 889 C CA . PHE A 1 119 ? 20.908 20.746 -2.457 1.00 29.46 119 PHE A CA 1
ATOM 890 C C . PHE A 1 119 ? 19.589 20.998 -1.756 1.00 29.65 119 PHE A C 1
ATOM 891 O O . PHE A 1 119 ? 19.463 20.775 -0.554 1.00 30.87 119 PHE A O 1
ATOM 899 N N . LEU A 1 120 ? 18.614 21.475 -2.518 1.00 29.78 120 LEU A N 1
ATOM 900 C CA . LEU A 1 120 ? 17.286 21.773 -1.996 1.00 28.97 120 LEU A CA 1
ATOM 901 C C . LEU A 1 120 ? 16.646 20.585 -1.298 1.00 29.55 120 LEU A C 1
ATOM 902 O O . LEU A 1 120 ? 15.939 20.745 -0.300 1.00 28.89 120 LEU A O 1
ATOM 907 N N . ASN A 1 121 ? 16.886 19.396 -1.846 1.00 30.67 121 ASN A N 1
ATOM 908 C CA . ASN A 1 121 ? 16.356 18.158 -1.292 1.00 31.32 121 ASN A CA 1
ATOM 909 C C . ASN A 1 121 ? 16.995 17.851 0.056 1.00 32.46 121 ASN A C 1
ATOM 910 O O . ASN A 1 121 ? 16.336 17.340 0.969 1.00 34.11 121 ASN A O 1
ATOM 915 N N . LEU A 1 122 ? 18.283 18.146 0.175 1.00 32.10 122 LEU A N 1
ATOM 916 C CA . LEU A 1 122 ? 18.998 17.936 1.419 1.00 30.46 122 LEU A CA 1
ATOM 917 C C . LEU A 1 122 ? 18.504 18.954 2.438 1.00 30.24 122 LEU A C 1
ATOM 918 O O . LEU A 1 122 ? 18.448 18.680 3.629 1.00 31.14 122 LEU A O 1
ATOM 923 N N . LEU A 1 123 ? 18.161 20.137 1.953 1.00 29.63 123 LEU A N 1
ATOM 924 C CA . LEU A 1 123 ? 17.642 21.195 2.794 1.00 30.71 123 LEU A CA 1
ATOM 925 C C . LEU A 1 123 ? 16.318 20.703 3.417 1.00 33.02 123 LEU A C 1
ATOM 926 O O . LEU A 1 123 ? 16.091 20.820 4.621 1.00 32.13 123 LEU A O 1
ATOM 931 N N . GLU A 1 124 ? 15.462 20.139 2.571 1.00 35.32 124 GLU A N 1
ATOM 932 C CA . GLU A 1 124 ? 14.171 19.599 2.971 1.00 37.60 124 GLU A CA 1
ATOM 933 C C . GLU A 1 124 ? 14.324 18.502 4.020 1.00 35.84 124 GLU A C 1
ATOM 934 O O . GLU A 1 124 ? 13.585 18.470 5.000 1.00 36.57 124 GLU A O 1
ATOM 940 N N . ILE A 1 125 ? 15.276 17.602 3.817 1.00 34.45 125 ILE A N 1
ATOM 941 C CA . ILE A 1 125 ? 15.482 16.511 4.757 1.00 33.57 125 ILE A CA 1
ATOM 942 C C . ILE A 1 125 ? 16.034 17.042 6.056 1.00 33.98 125 ILE A C 1
ATOM 943 O O . ILE A 1 125 ? 15.614 16.625 7.120 1.00 36.45 125 ILE A O 1
ATOM 948 N N . ALA A 1 126 ? 16.971 17.972 5.984 1.00 34.16 126 ALA A N 1
ATOM 949 C CA . ALA A 1 126 ? 17.541 18.531 7.200 1.00 34.39 126 ALA A CA 1
ATOM 950 C C . ALA A 1 126 ? 16.465 19.279 7.989 1.00 35.37 126 ALA A C 1
ATOM 951 O O . ALA A 1 126 ? 16.357 19.132 9.201 1.00 35.62 126 ALA A O 1
ATOM 953 N N . ARG A 1 127 ? 15.656 20.073 7.295 1.00 36.80 127 ARG A N 1
ATOM 954 C CA . ARG A 1 127 ? 14.600 20.834 7.951 1.00 37.52 127 ARG A CA 1
ATOM 955 C C . ARG A 1 127 ? 13.641 19.912 8.707 1.00 37.52 127 ARG A C 1
ATOM 956 O O . ARG A 1 127 ? 13.275 20.197 9.839 1.00 36.39 127 ARG A O 1
ATOM 964 N N . SER A 1 128 ? 13.241 18.809 8.076 1.00 38.56 128 SER A N 1
ATOM 965 C CA . SER A 1 128 ? 12.323 17.862 8.699 1.00 38.41 128 SER A CA 1
ATOM 966 C C . SER A 1 128 ? 12.964 17.277 9.941 1.00 38.46 128 SER A C 1
ATOM 967 O O . SER A 1 128 ? 12.303 17.083 10.962 1.00 39.10 128 SER A O 1
ATOM 970 N N . LYS A 1 129 ? 14.255 16.990 9.850 1.00 38.38 129 LYS A N 1
ATOM 971 C CA . LYS A 1 129 ? 14.980 16.433 10.977 1.00 38.16 129 LYS A CA 1
ATOM 972 C C . LYS A 1 129 ? 15.430 17.540 11.915 1.00 38.80 129 LYS A C 1
ATOM 973 O O . LYS A 1 129 ? 16.119 17.281 12.893 1.00 40.21 129 LYS A O 1
ATOM 979 N N . LYS A 1 130 ? 15.035 18.776 11.617 1.00 39.14 130 LYS A N 1
ATOM 980 C CA . LYS A 1 130 ? 15.407 19.921 12.450 1.00 38.82 130 LYS A CA 1
ATOM 981 C C . LYS A 1 130 ? 16.900 19.896 12.732 1.00 38.97 130 LYS A C 1
ATOM 982 O O . LYS A 1 130 ? 17.331 20.140 13.856 1.00 40.00 130 LYS A O 1
ATOM 988 N N . ALA A 1 131 ? 17.685 19.583 11.708 1.00 38.98 131 ALA A N 1
ATOM 989 C CA . ALA A 1 131 ? 19.136 19.528 11.840 1.00 37.93 131 ALA A CA 1
ATOM 990 C C . ALA A 1 131 ? 19.705 20.799 11.238 1.00 37.45 131 ALA A C 1
ATOM 991 O O . ALA A 1 131 ? 19.331 21.180 10.133 1.00 39.00 131 ALA A O 1
ATOM 993 N N . LYS A 1 132 ? 20.599 21.463 11.964 1.00 36.15 132 LYS A N 1
ATOM 994 C CA . LYS A 1 132 ? 21.217 22.691 11.470 1.00 34.65 132 LYS A CA 1
ATOM 995 C C . LYS A 1 132 ? 21.980 22.409 10.180 1.00 33.58 132 LYS A C 1
ATOM 996 O O . LYS A 1 132 ? 22.580 21.347 10.024 1.00 33.83 132 LYS A O 1
ATOM 1002 N N . VAL A 1 133 ? 21.954 23.359 9.256 1.00 32.57 133 VAL A N 1
ATOM 1003 C CA . VAL A 1 133 ? 22.631 23.188 7.980 1.00 33.04 133 VAL A CA 1
ATOM 1004 C C . VAL A 1 133 ? 23.751 24.202 7.778 1.00 33.47 133 VAL A C 1
ATOM 1005 O O . VAL A 1 133 ? 23.572 25.396 8.005 1.00 33.97 133 VAL A O 1
ATOM 1009 N N . ILE A 1 134 ? 24.913 23.717 7.358 1.00 33.59 134 ILE A N 1
ATOM 1010 C CA . ILE A 1 134 ? 26.062 24.578 7.073 1.00 33.31 134 ILE A CA 1
ATOM 1011 C C . ILE A 1 134 ? 26.525 24.108 5.707 1.00 32.69 134 ILE A C 1
ATOM 1012 O O . ILE A 1 134 ? 26.940 22.960 5.545 1.00 32.05 134 ILE A O 1
ATOM 1017 N N . TYR A 1 135 ? 26.451 24.975 4.712 1.00 32.58 135 TYR A N 1
ATOM 1018 C CA . TYR A 1 135 ? 26.838 24.544 3.384 1.00 33.25 135 TYR A CA 1
ATOM 1019 C C . TYR A 1 135 ? 27.937 25.377 2.733 1.00 33.71 135 TYR A C 1
ATOM 1020 O O . TYR A 1 135 ? 28.180 26.536 3.091 1.00 34.00 135 TYR A O 1
ATOM 1029 N N . ALA A 1 136 ? 28.597 24.765 1.763 1.00 34.19 136 ALA A N 1
ATOM 1030 C CA . ALA A 1 136 ? 29.677 25.426 1.057 1.00 35.30 136 ALA A CA 1
ATOM 1031 C C . ALA A 1 136 ? 29.187 26.150 -0.186 1.00 35.99 136 ALA A C 1
ATOM 1032 O O . ALA A 1 136 ? 28.581 25.544 -1.066 1.00 37.01 136 ALA A O 1
ATOM 1034 N N . SER A 1 137 ? 29.426 27.453 -0.250 1.00 36.53 137 SER A N 1
ATOM 1035 C CA . SER A 1 137 ? 29.070 28.215 -1.432 1.00 35.92 137 SER A CA 1
ATOM 1036 C C . SER A 1 137 ? 30.420 28.498 -2.110 1.00 37.72 137 SER A C 1
ATOM 1037 O O . SER A 1 137 ? 31.371 27.706 -1.990 1.00 36.22 137 SER A O 1
ATOM 1040 N N . SER A 1 138 ? 30.530 29.615 -2.811 1.00 38.83 138 SER A N 1
ATOM 1041 C CA . SER A 1 138 ? 31.784 29.911 -3.471 1.00 39.49 138 SER A CA 1
ATOM 1042 C C . SER A 1 138 ? 31.951 31.393 -3.713 1.00 40.73 138 SER A C 1
ATOM 1043 O O . SER A 1 138 ? 30.975 32.145 -3.750 1.00 42.21 138 SER A O 1
ATOM 1046 N N . ALA A 1 139 ? 33.203 31.811 -3.856 1.00 41.75 139 ALA A N 1
ATOM 1047 C CA . ALA A 1 139 ? 33.505 33.206 -4.132 1.00 41.92 139 ALA A CA 1
ATOM 1048 C C . ALA A 1 139 ? 33.238 33.394 -5.622 1.00 41.63 139 ALA A C 1
ATOM 1049 O O . ALA A 1 139 ? 33.344 34.503 -6.154 1.00 42.45 139 ALA A O 1
ATOM 1051 N N . GLY A 1 140 ? 32.884 32.294 -6.284 1.00 40.44 140 GLY A N 1
ATOM 1052 C CA . GLY A 1 140 ? 32.592 32.335 -7.702 1.00 40.16 140 GLY A CA 1
ATOM 1053 C C . GLY A 1 140 ? 31.322 33.106 -7.993 1.00 40.54 140 GLY A C 1
ATOM 1054 O O . GLY A 1 140 ? 31.082 33.507 -9.130 1.00 41.10 140 GLY A O 1
ATOM 1055 N N . VAL A 1 141 ? 30.505 33.318 -6.965 1.00 41.18 141 VAL A N 1
ATOM 1056 C CA . VAL A 1 141 ? 29.256 34.052 -7.127 1.00 40.99 141 VAL A CA 1
ATOM 1057 C C . VAL A 1 141 ? 29.524 35.502 -7.533 1.00 41.98 141 VAL A C 1
ATOM 1058 O O . VAL A 1 141 ? 28.652 36.172 -8.072 1.00 42.50 141 VAL A O 1
ATOM 1062 N N . TYR A 1 142 ? 30.744 35.978 -7.301 1.00 42.79 142 TYR A N 1
ATOM 1063 C CA . TYR A 1 142 ? 31.100 37.352 -7.633 1.00 43.43 142 TYR A CA 1
ATOM 1064 C C . TYR A 1 142 ? 31.576 37.566 -9.067 1.00 45.63 142 TYR A C 1
ATOM 1065 O O . TYR A 1 142 ? 31.610 38.702 -9.559 1.00 45.29 142 TYR A O 1
ATOM 1074 N N . GLY A 1 143 ? 31.941 36.481 -9.740 1.00 47.27 143 GLY A N 1
ATOM 1075 C CA . GLY A 1 143 ? 32.405 36.609 -11.104 1.00 50.62 143 GLY A CA 1
ATOM 1076 C C . GLY A 1 143 ? 33.535 37.605 -11.131 1.00 53.09 143 GLY A C 1
ATOM 1077 O O . GLY A 1 143 ? 34.279 37.702 -10.160 1.00 53.94 143 GLY A O 1
ATOM 1078 N N . ASN A 1 144 ? 33.664 38.352 -12.224 1.00 55.87 144 ASN A N 1
ATOM 1079 C CA . ASN A 1 144 ? 34.738 39.345 -12.349 1.00 57.98 144 ASN A CA 1
ATOM 1080 C C . ASN A 1 144 ? 34.324 40.732 -11.891 1.00 58.62 144 ASN A C 1
ATOM 1081 O O . ASN A 1 144 ? 34.344 41.668 -12.683 1.00 59.57 144 ASN A O 1
ATOM 1086 N N . THR A 1 145 ? 33.958 40.873 -10.625 1.00 59.01 145 THR A N 1
ATOM 1087 C CA . THR A 1 145 ? 33.550 42.168 -10.124 1.00 58.83 145 THR A CA 1
ATOM 1088 C C . THR A 1 145 ? 34.626 42.766 -9.222 1.00 59.58 145 THR A C 1
ATOM 1089 O O . THR A 1 145 ? 35.519 42.056 -8.762 1.00 60.23 145 THR A O 1
ATOM 1093 N N . LYS A 1 146 ? 34.548 44.076 -9.002 1.00 59.74 146 LYS A N 1
ATOM 1094 C CA . LYS A 1 146 ? 35.506 44.786 -8.168 1.00 59.93 146 LYS A CA 1
ATOM 1095 C C . LYS A 1 146 ? 35.627 44.189 -6.780 1.00 59.64 146 LYS A C 1
ATOM 1096 O O . LYS A 1 146 ? 34.621 43.857 -6.151 1.00 59.76 146 LYS A O 1
ATOM 1102 N N . ALA A 1 147 ? 36.867 44.061 -6.313 1.00 58.85 147 ALA A N 1
ATOM 1103 C CA . ALA A 1 147 ? 37.140 43.555 -4.979 1.00 57.85 147 ALA A CA 1
ATOM 1104 C C . ALA A 1 147 ? 37.199 44.827 -4.138 1.00 57.57 147 ALA A C 1
ATOM 1105 O O . ALA A 1 147 ? 37.397 45.910 -4.683 1.00 57.39 147 ALA A O 1
ATOM 1107 N N . PRO A 1 148 ? 37.001 44.730 -2.810 1.00 57.43 148 PRO A N 1
ATOM 1108 C CA . PRO A 1 148 ? 36.726 43.506 -2.051 1.00 56.74 148 PRO A CA 1
ATOM 1109 C C . PRO A 1 148 ? 35.358 42.951 -2.431 1.00 55.32 148 PRO A C 1
ATOM 1110 O O . PRO A 1 148 ? 34.486 43.688 -2.893 1.00 55.48 148 PRO A O 1
ATOM 1114 N N . ASN A 1 149 ? 35.172 41.652 -2.231 1.00 53.30 149 ASN A N 1
ATOM 1115 C CA . ASN A 1 149 ? 33.918 41.016 -2.567 1.00 50.01 149 ASN A CA 1
ATOM 1116 C C . ASN A 1 149 ? 33.014 40.958 -1.350 1.00 48.19 149 ASN A C 1
ATOM 1117 O O . ASN A 1 149 ? 33.302 40.277 -0.379 1.00 47.68 149 ASN A O 1
ATOM 1122 N N . VAL A 1 150 ? 31.919 41.698 -1.421 1.00 46.92 150 VAL A N 1
ATOM 1123 C CA . VAL A 1 150 ? 30.970 41.776 -0.330 1.00 46.19 150 VAL A CA 1
ATOM 1124 C C . VAL A 1 150 ? 29.694 41.014 -0.635 1.00 46.14 150 VAL A C 1
ATOM 1125 O O . VAL A 1 150 ? 29.131 41.140 -1.728 1.00 45.90 150 VAL A O 1
ATOM 1129 N N . VAL A 1 151 ? 29.242 40.230 0.342 1.00 45.55 151 VAL A N 1
ATOM 1130 C CA . VAL A 1 151 ? 28.031 39.438 0.184 1.00 44.23 151 VAL A CA 1
ATOM 1131 C C . VAL A 1 151 ? 26.893 40.417 0.023 1.00 43.62 151 VAL A C 1
ATOM 1132 O O . VAL A 1 151 ? 26.759 41.348 0.803 1.00 41.42 151 VAL A O 1
ATOM 1136 N N . GLY A 1 152 ? 26.094 40.211 -1.017 1.00 45.06 152 GLY A N 1
ATOM 1137 C CA . GLY A 1 152 ? 24.971 41.091 -1.281 1.00 47.24 152 GLY A CA 1
ATOM 1138 C C . GLY A 1 152 ? 25.236 42.095 -2.388 1.00 47.75 152 GLY A C 1
ATOM 1139 O O . GLY A 1 152 ? 24.321 42.726 -2.905 1.00 47.90 152 GLY A O 1
ATOM 1140 N N . LYS A 1 153 ? 26.502 42.235 -2.754 1.00 49.24 153 LYS A N 1
ATOM 1141 C CA . LYS A 1 153 ? 26.900 43.170 -3.790 1.00 50.45 153 LYS A CA 1
ATOM 1142 C C . LYS A 1 153 ? 27.722 42.541 -4.909 1.00 49.79 153 LYS A C 1
ATOM 1143 O O . LYS A 1 153 ? 28.582 41.690 -4.677 1.00 48.90 153 LYS A O 1
ATOM 1149 N N . ASN A 1 154 ? 27.437 42.987 -6.126 1.00 49.65 154 ASN A N 1
ATOM 1150 C CA . ASN A 1 154 ? 28.134 42.542 -7.318 1.00 49.37 154 ASN A CA 1
ATOM 1151 C C . ASN A 1 154 ? 28.315 41.053 -7.493 1.00 48.21 154 ASN A C 1
ATOM 1152 O O . ASN A 1 154 ? 29.386 40.603 -7.905 1.00 48.41 154 ASN A O 1
ATOM 1157 N N . GLU A 1 155 ? 27.291 40.277 -7.179 1.00 46.37 155 GLU A N 1
ATOM 1158 C CA . GLU A 1 155 ? 27.411 38.846 -7.381 1.00 44.89 155 GLU A CA 1
ATOM 1159 C C . GLU A 1 155 ? 26.936 38.535 -8.801 1.00 44.25 155 GLU A C 1
ATOM 1160 O O . GLU A 1 155 ? 25.760 38.274 -9.059 1.00 43.26 155 GLU A O 1
ATOM 1166 N N . SER A 1 156 ? 27.882 38.617 -9.727 1.00 44.60 156 SER A N 1
ATOM 1167 C CA . SER A 1 156 ? 27.637 38.348 -11.133 1.00 45.01 156 SER A CA 1
ATOM 1168 C C . SER A 1 156 ? 28.498 37.180 -11.596 1.00 44.80 156 SER A C 1
ATOM 1169 O O . SER A 1 156 ? 29.582 37.374 -12.158 1.00 43.56 156 SER A O 1
ATOM 1172 N N . PRO A 1 157 ? 28.014 35.946 -11.378 1.00 45.21 157 PRO A N 1
ATOM 1173 C CA . PRO A 1 157 ? 28.740 34.738 -11.772 1.00 45.57 157 PRO A CA 1
ATOM 1174 C C . PRO A 1 157 ? 29.129 34.815 -13.239 1.00 46.27 157 PRO A C 1
ATOM 1175 O O . PRO A 1 157 ? 28.474 35.504 -14.026 1.00 46.70 157 PRO A O 1
ATOM 1179 N N . GLU A 1 158 ? 30.194 34.113 -13.605 1.00 46.90 158 GLU A N 1
ATOM 1180 C CA . GLU A 1 158 ? 30.638 34.096 -14.996 1.00 48.61 158 GLU A CA 1
ATOM 1181 C C . GLU A 1 158 ? 30.451 32.688 -15.589 1.00 47.79 158 GLU A C 1
ATOM 1182 O O . GLU A 1 158 ? 30.514 32.503 -16.804 1.00 47.28 158 GLU A O 1
ATOM 1188 N N . ASN A 1 159 ? 30.225 31.706 -14.720 1.00 46.73 159 ASN A N 1
ATOM 1189 C CA . ASN A 1 159 ? 30.019 30.327 -15.138 1.00 45.53 159 ASN A CA 1
ATOM 1190 C C . ASN A 1 159 ? 28.847 29.705 -14.374 1.00 45.03 159 ASN A C 1
ATOM 1191 O O . ASN A 1 159 ? 28.397 30.237 -13.360 1.00 42.90 159 ASN A O 1
ATOM 1196 N N . VAL A 1 160 ? 28.357 28.572 -14.865 1.00 45.21 160 VAL A N 1
ATOM 1197 C CA . VAL A 1 160 ? 27.239 27.895 -14.225 1.00 44.92 160 VAL A CA 1
ATOM 1198 C C . VAL A 1 160 ? 27.561 27.563 -12.787 1.00 46.27 160 VAL A C 1
ATOM 1199 O O . VAL A 1 160 ? 26.759 27.833 -11.895 1.00 48.22 160 VAL A O 1
ATOM 1203 N N . TYR A 1 161 ? 28.724 26.950 -12.569 1.00 45.89 161 TYR A N 1
ATOM 1204 C CA . TYR A 1 161 ? 29.162 26.573 -11.233 1.00 44.89 161 TYR A CA 1
ATOM 1205 C C . TYR A 1 161 ? 28.990 27.741 -10.254 1.00 43.21 161 TYR A C 1
ATOM 1206 O O . TYR A 1 161 ? 28.402 27.581 -9.189 1.00 43.37 161 TYR A O 1
ATOM 1215 N N . GLY A 1 162 ? 29.486 28.920 -10.613 1.00 41.39 162 GLY A N 1
ATOM 1216 C CA . GLY A 1 162 ? 29.336 30.066 -9.733 1.00 38.30 162 GLY A CA 1
ATOM 1217 C C . GLY A 1 162 ? 27.881 30.447 -9.514 1.00 36.29 162 GLY A C 1
ATOM 1218 O O . GLY A 1 162 ? 27.486 30.808 -8.412 1.00 36.88 162 GLY A O 1
ATOM 1219 N N . PHE A 1 163 ? 27.094 30.374 -10.579 1.00 34.71 163 PHE A N 1
ATOM 1220 C CA . PHE A 1 163 ? 25.661 30.693 -10.552 1.00 34.08 163 PHE A CA 1
ATOM 1221 C C . PHE A 1 163 ? 24.923 29.720 -9.637 1.00 33.66 163 PHE A C 1
ATOM 1222 O O . PHE A 1 163 ? 24.132 30.125 -8.786 1.00 32.88 163 PHE A O 1
ATOM 1230 N N . SER A 1 164 ? 25.189 28.433 -9.822 1.00 33.33 164 SER A N 1
ATOM 1231 C CA . SER A 1 164 ? 24.547 27.411 -9.016 1.00 33.57 164 SER A CA 1
ATOM 1232 C C . SER A 1 164 ? 24.737 27.734 -7.552 1.00 34.07 164 SER A C 1
ATOM 1233 O O . SER A 1 164 ? 23.784 27.639 -6.774 1.00 35.04 164 SER A O 1
ATOM 1236 N N . LYS A 1 165 ? 25.957 28.117 -7.174 1.00 33.38 165 LYS A N 1
ATOM 1237 C CA . LYS A 1 165 ? 26.250 28.456 -5.786 1.00 33.51 165 LYS A CA 1
ATOM 1238 C C . LYS A 1 165 ? 25.438 29.657 -5.346 1.00 33.72 165 LYS A C 1
ATOM 1239 O O . LYS A 1 165 ? 24.955 29.711 -4.217 1.00 34.63 165 LYS A O 1
ATOM 1245 N N . LEU A 1 166 ? 25.281 30.614 -6.249 1.00 33.33 166 LEU A N 1
ATOM 1246 C CA . LEU A 1 166 ? 24.529 31.818 -5.957 1.00 33.65 166 LEU A CA 1
ATOM 1247 C C . LEU A 1 166 ? 23.073 31.464 -5.660 1.00 35.15 166 LEU A C 1
ATOM 1248 O O . LEU A 1 166 ? 22.448 32.022 -4.750 1.00 35.77 166 LEU A O 1
ATOM 1253 N N . CYS A 1 167 ? 22.545 30.519 -6.432 1.00 35.23 167 CYS A N 1
ATOM 1254 C CA . CYS A 1 167 ? 21.172 30.074 -6.273 1.00 34.06 167 CYS A CA 1
ATOM 1255 C C . CYS A 1 167 ? 20.976 29.451 -4.904 1.00 33.69 167 CYS A C 1
ATOM 1256 O O . CYS A 1 167 ? 19.927 29.577 -4.304 1.00 33.79 167 CYS A O 1
ATOM 1259 N N . MET A 1 168 ? 21.995 28.773 -4.411 1.00 34.08 168 MET A N 1
ATOM 1260 C CA . MET A 1 168 ? 21.901 28.146 -3.108 1.00 35.25 168 MET A CA 1
ATOM 1261 C C . MET A 1 168 ? 21.664 29.221 -2.091 1.00 36.22 168 MET A C 1
ATOM 1262 O O . MET A 1 168 ? 20.784 29.097 -1.243 1.00 36.18 168 MET A O 1
ATOM 1267 N N . ASP A 1 169 ? 22.458 30.280 -2.178 1.00 37.40 169 ASP A N 1
ATOM 1268 C CA . ASP A 1 169 ? 22.343 31.377 -1.242 1.00 38.62 169 ASP A CA 1
ATOM 1269 C C . ASP A 1 169 ? 21.048 32.142 -1.393 1.00 39.60 169 ASP A C 1
ATOM 1270 O O . ASP A 1 169 ? 20.384 32.416 -0.398 1.00 39.97 169 ASP A O 1
ATOM 1275 N N . GLU A 1 170 ? 20.686 32.495 -2.625 1.00 40.36 170 GLU A N 1
ATOM 1276 C CA . GLU A 1 170 ? 19.451 33.241 -2.848 1.00 41.49 170 GLU A CA 1
ATOM 1277 C C . GLU A 1 170 ? 18.250 32.476 -2.311 1.00 41.90 170 GLU A C 1
ATOM 1278 O O . GLU A 1 170 ? 17.227 33.069 -1.994 1.00 42.99 170 GLU A O 1
ATOM 1284 N N . PHE A 1 171 ? 18.389 31.158 -2.190 1.00 41.93 171 PHE A N 1
ATOM 1285 C CA . PHE A 1 171 ? 17.319 30.319 -1.692 1.00 40.96 171 PHE A CA 1
ATOM 1286 C C . PHE A 1 171 ? 17.273 30.355 -0.190 1.00 41.38 171 PHE A C 1
ATOM 1287 O O . PHE A 1 171 ? 16.221 30.581 0.386 1.00 42.42 171 PHE A O 1
ATOM 1295 N N . VAL A 1 172 ? 18.402 30.109 0.459 1.00 41.30 172 VAL A N 1
ATOM 1296 C CA . VAL A 1 172 ? 18.389 30.115 1.907 1.00 41.21 172 VAL A CA 1
ATOM 1297 C C . VAL A 1 172 ? 18.015 31.490 2.401 1.00 42.09 172 VAL A C 1
ATOM 1298 O O . VAL A 1 172 ? 17.376 31.616 3.447 1.00 44.70 172 VAL A O 1
ATOM 1302 N N . LEU A 1 173 ? 18.388 32.527 1.659 1.00 41.42 173 LEU A N 1
ATOM 1303 C CA . LEU A 1 173 ? 18.048 33.880 2.092 1.00 41.36 173 LEU A CA 1
ATOM 1304 C C . LEU A 1 173 ? 16.537 34.089 2.026 1.00 42.87 173 LEU A C 1
ATOM 1305 O O . LEU A 1 173 ? 15.945 34.736 2.890 1.00 43.53 173 LEU A O 1
ATOM 1310 N N . SER A 1 174 ? 15.914 33.522 0.998 1.00 43.74 174 SER A N 1
ATOM 1311 C CA . SER A 1 174 ? 14.470 33.621 0.827 1.00 43.36 174 SER A CA 1
ATOM 1312 C C . SER A 1 174 ? 13.772 32.765 1.889 1.00 44.08 174 SER A C 1
ATOM 1313 O O . SER A 1 174 ? 12.638 33.052 2.272 1.00 44.55 174 SER A O 1
ATOM 1316 N N . HIS A 1 175 ? 14.461 31.723 2.362 1.00 43.88 175 HIS A N 1
ATOM 1317 C CA . HIS A 1 175 ? 13.928 30.806 3.367 1.00 43.74 175 HIS A CA 1
ATOM 1318 C C . HIS A 1 175 ? 14.750 30.824 4.633 1.00 43.92 175 HIS A C 1
ATOM 1319 O O . HIS A 1 175 ? 14.994 29.781 5.231 1.00 44.37 175 HIS A O 1
ATOM 1326 N N . SER A 1 176 ? 15.174 32.007 5.043 1.00 45.14 176 SER A N 1
ATOM 1327 C CA . SER A 1 176 ? 16.000 32.159 6.237 1.00 47.14 176 SER A CA 1
ATOM 1328 C C . SER A 1 176 ? 15.397 31.683 7.553 1.00 47.70 176 SER A C 1
ATOM 1329 O O . SER A 1 176 ? 16.118 31.549 8.540 1.00 49.15 176 SER A O 1
ATOM 1332 N N . ASN A 1 177 ? 14.088 31.433 7.586 1.00 48.18 177 ASN A N 1
ATOM 1333 C CA . ASN A 1 177 ? 13.457 30.969 8.817 1.00 46.94 177 ASN A CA 1
ATOM 1334 C C . ASN A 1 177 ? 12.910 29.557 8.791 1.00 46.42 177 ASN A C 1
ATOM 1335 O O . ASN A 1 177 ? 12.296 29.121 9.758 1.00 46.60 177 ASN A O 1
ATOM 1340 N N . ASP A 1 178 ? 13.128 28.846 7.691 1.00 45.60 178 ASP A N 1
ATOM 1341 C CA . ASP A 1 178 ? 12.667 27.472 7.561 1.00 44.41 178 ASP A CA 1
ATOM 1342 C C . ASP A 1 178 ? 13.477 26.596 8.506 1.00 43.25 178 ASP A C 1
ATOM 1343 O O . ASP A 1 178 ? 12.978 25.604 9.038 1.00 43.78 178 ASP A O 1
ATOM 1348 N N . ASN A 1 179 ? 14.732 26.986 8.708 1.00 41.61 179 ASN A N 1
ATOM 1349 C CA . ASN A 1 179 ? 15.676 26.260 9.557 1.00 39.27 179 ASN A CA 1
ATOM 1350 C C . ASN A 1 179 ? 16.896 27.176 9.650 1.00 38.11 179 ASN A C 1
ATOM 1351 O O . ASN A 1 179 ? 16.959 28.197 8.969 1.00 37.05 179 ASN A O 1
ATOM 1356 N N . VAL A 1 180 ? 17.855 26.831 10.500 1.00 37.73 180 VAL A N 1
ATOM 1357 C CA . VAL A 1 180 ? 19.088 27.613 10.597 1.00 38.02 180 VAL A CA 1
ATOM 1358 C C . VAL A 1 180 ? 20.011 27.078 9.480 1.00 37.70 180 VAL A C 1
ATOM 1359 O O . VAL A 1 180 ? 20.562 25.975 9.596 1.00 36.89 180 VAL A O 1
ATOM 1363 N N . GLN A 1 181 ? 20.158 27.850 8.403 1.00 36.59 181 GLN A N 1
ATOM 1364 C CA . GLN A 1 181 ? 20.978 27.443 7.268 1.00 37.40 181 GLN A CA 1
ATOM 1365 C C . GLN A 1 181 ? 22.065 28.468 7.021 1.00 36.66 181 GLN A C 1
ATOM 1366 O O . GLN A 1 181 ? 21.759 29.614 6.713 1.00 36.08 181 GLN A O 1
ATOM 1372 N N . VAL A 1 182 ? 23.327 28.044 7.130 1.00 36.32 182 VAL A N 1
ATOM 1373 C CA . VAL A 1 182 ? 24.477 28.942 6.964 1.00 35.64 182 VAL A CA 1
ATOM 1374 C C . VAL A 1 182 ? 25.371 28.664 5.751 1.00 35.18 182 VAL A C 1
ATOM 1375 O O . VAL A 1 182 ? 26.050 27.643 5.684 1.00 35.29 182 VAL A O 1
ATOM 1379 N N . GLY A 1 183 ? 25.379 29.593 4.803 1.00 34.79 183 GLY A N 1
ATOM 1380 C CA . GLY A 1 183 ? 26.198 29.437 3.612 1.00 35.26 183 GLY A CA 1
ATOM 1381 C C . GLY A 1 183 ? 27.598 29.999 3.769 1.00 34.05 183 GLY A C 1
ATOM 1382 O O . GLY A 1 183 ? 27.758 31.098 4.292 1.00 33.21 183 GLY A O 1
ATOM 1383 N N . LEU A 1 184 ? 28.606 29.256 3.304 1.00 33.34 184 LEU A N 1
ATOM 1384 C CA . LEU A 1 184 ? 30.001 29.679 3.424 1.00 33.63 184 LEU A CA 1
ATOM 1385 C C . LEU A 1 184 ? 30.694 29.863 2.069 1.00 34.21 184 LEU A C 1
ATOM 1386 O O . LEU A 1 184 ? 31.003 28.886 1.414 1.00 34.49 184 LEU A O 1
ATOM 1391 N N . ARG A 1 185 ? 30.944 31.110 1.661 1.00 34.53 185 ARG A N 1
ATOM 1392 C CA . ARG A 1 185 ? 31.591 31.388 0.387 1.00 35.51 185 ARG A CA 1
ATOM 1393 C C . ARG A 1 185 ? 33.101 31.312 0.494 1.00 37.90 185 ARG A C 1
ATOM 1394 O O . ARG A 1 185 ? 33.743 32.271 0.922 1.00 38.93 185 ARG A O 1
ATOM 1402 N N . TYR A 1 186 ? 33.672 30.179 0.093 1.00 39.37 186 TYR A N 1
ATOM 1403 C CA . TYR A 1 186 ? 35.119 29.994 0.154 1.00 41.11 186 TYR A CA 1
ATOM 1404 C C . TYR A 1 186 ? 35.860 30.721 -0.982 1.00 42.81 186 TYR A C 1
ATOM 1405 O O . TYR A 1 186 ? 35.346 30.838 -2.099 1.00 43.84 186 TYR A O 1
ATOM 1414 N N . PHE A 1 187 ? 37.073 31.187 -0.689 1.00 43.74 187 PHE A N 1
ATOM 1415 C CA . PHE A 1 187 ? 37.924 31.878 -1.663 1.00 45.49 187 PHE A CA 1
ATOM 1416 C C . PHE A 1 187 ? 39.247 31.113 -1.806 1.00 46.91 187 PHE A C 1
ATOM 1417 O O . PHE A 1 187 ? 40.005 31.022 -0.843 1.00 49.79 187 PHE A O 1
ATOM 1425 N N . ASN A 1 188 ? 39.552 30.579 -2.982 1.00 46.71 188 ASN A N 1
ATOM 1426 C CA . ASN A 1 188 ? 40.829 29.872 -3.181 1.00 46.01 188 ASN A CA 1
ATOM 1427 C C . ASN A 1 188 ? 41.366 29.198 -1.927 1.00 44.95 188 ASN A C 1
ATOM 1428 O O . ASN A 1 188 ? 42.282 29.708 -1.279 1.00 43.97 188 ASN A O 1
ATOM 1433 N N . VAL A 1 189 ? 40.797 28.048 -1.590 1.00 44.03 189 VAL A N 1
ATOM 1434 C CA . VAL A 1 189 ? 41.231 27.309 -0.417 1.00 43.04 189 VAL A CA 1
ATOM 1435 C C . VAL A 1 189 ? 42.402 26.412 -0.793 1.00 42.65 189 VAL A C 1
ATOM 1436 O O . VAL A 1 189 ? 42.478 25.902 -1.909 1.00 42.83 189 VAL A O 1
ATOM 1440 N N . TYR A 1 190 ? 43.330 26.239 0.137 1.00 42.54 190 TYR A N 1
ATOM 1441 C CA . TYR A 1 190 ? 44.473 25.370 -0.097 1.00 42.15 190 TYR A CA 1
ATOM 1442 C C . TYR A 1 190 ? 44.765 24.639 1.202 1.00 40.72 190 TYR A C 1
ATOM 1443 O O . TYR A 1 190 ? 44.277 25.022 2.260 1.00 39.66 190 TYR A O 1
ATOM 1452 N N . GLY A 1 191 ? 45.555 23.580 1.117 1.00 39.77 191 GLY A N 1
ATOM 1453 C CA . GLY A 1 191 ? 45.879 22.832 2.309 1.00 39.81 191 GLY A CA 1
ATOM 1454 C C . GLY A 1 191 ? 45.819 21.354 2.022 1.00 39.87 191 GLY A C 1
ATOM 1455 O O . GLY A 1 191 ? 45.513 20.943 0.905 1.00 39.65 191 GLY A O 1
ATOM 1456 N N . PRO A 1 192 ? 46.112 20.528 3.024 1.00 39.85 192 PRO A N 1
ATOM 1457 C CA . PRO A 1 192 ? 46.104 19.074 2.908 1.00 41.30 192 PRO A CA 1
ATOM 1458 C C . PRO A 1 192 ? 44.821 18.433 2.364 1.00 43.06 192 PRO A C 1
ATOM 1459 O O . PRO A 1 192 ? 43.706 18.868 2.669 1.00 43.25 192 PRO A O 1
ATOM 1463 N N . ARG A 1 193 ? 45.008 17.394 1.552 1.00 44.24 193 ARG A N 1
ATOM 1464 C CA . ARG A 1 193 ? 43.914 16.624 0.970 1.00 46.04 193 ARG A CA 1
ATOM 1465 C C . ARG A 1 193 ? 43.224 17.233 -0.247 1.00 47.21 193 ARG A C 1
ATOM 1466 O O . ARG A 1 193 ? 42.058 16.942 -0.513 1.00 48.53 193 ARG A O 1
ATOM 1474 N N . GLU A 1 194 ? 43.935 18.068 -0.990 1.00 48.07 194 GLU A N 1
ATOM 1475 C CA . GLU A 1 194 ? 43.355 18.681 -2.179 1.00 49.63 194 GLU A CA 1
ATOM 1476 C C . GLU A 1 194 ? 44.067 18.129 -3.400 1.00 50.38 194 GLU A C 1
ATOM 1477 O O . GLU A 1 194 ? 43.752 18.474 -4.539 1.00 50.97 194 GLU A O 1
ATOM 1483 N N . PHE A 1 195 ? 45.036 17.262 -3.145 1.00 51.23 195 PHE A N 1
ATOM 1484 C CA . PHE A 1 195 ? 45.819 16.657 -4.206 1.00 51.31 195 PHE A CA 1
ATOM 1485 C C . PHE A 1 195 ? 44.979 15.932 -5.251 1.00 51.27 195 PHE A C 1
ATOM 1486 O O . PHE A 1 195 ? 45.182 16.115 -6.452 1.00 51.81 195 PHE A O 1
ATOM 1494 N N . TYR A 1 196 ? 44.034 15.118 -4.790 1.00 50.76 196 TYR A N 1
ATOM 1495 C CA . TYR A 1 196 ? 43.187 14.351 -5.684 1.00 49.50 196 TYR A CA 1
ATOM 1496 C C . TYR A 1 196 ? 42.169 15.145 -6.481 1.00 49.01 196 TYR A C 1
ATOM 1497 O O . TYR A 1 196 ? 41.383 14.565 -7.225 1.00 48.83 196 TYR A O 1
ATOM 1506 N N . LYS A 1 197 ? 42.184 16.466 -6.331 1.00 49.16 197 LYS A N 1
ATOM 1507 C CA . LYS A 1 197 ? 41.277 17.310 -7.099 1.00 50.51 197 LYS A CA 1
ATOM 1508 C C . LYS A 1 197 ? 41.948 17.481 -8.456 1.00 52.62 197 LYS A C 1
ATOM 1509 O O . LYS A 1 197 ? 41.455 18.199 -9.332 1.00 53.95 197 LYS A O 1
ATOM 1515 N N . GLU A 1 198 ? 43.087 16.808 -8.612 1.00 54.39 198 GLU A N 1
ATOM 1516 C CA . GLU A 1 198 ? 43.875 16.834 -9.846 1.00 55.71 198 GLU A CA 1
ATOM 1517 C C . GLU A 1 198 ? 44.244 18.234 -10.298 1.00 55.34 198 GLU A C 1
ATOM 1518 O O . GLU A 1 198 ? 44.811 19.026 -9.558 1.00 54.92 198 GLU A O 1
ATOM 1524 N N . LYS A 1 199 ? 43.892 18.528 -11.537 1.00 55.97 199 LYS A N 1
ATOM 1525 C CA . LYS A 1 199 ? 44.195 19.807 -12.134 1.00 56.81 199 LYS A CA 1
ATOM 1526 C C . LYS A 1 199 ? 43.482 20.967 -11.496 1.00 55.65 199 LYS A C 1
ATOM 1527 O O . LYS A 1 199 ? 43.807 22.119 -11.764 1.00 55.67 199 LYS A O 1
ATOM 1533 N N . THR A 1 200 ? 42.506 20.675 -10.653 1.00 55.11 200 THR A N 1
ATOM 1534 C CA . THR A 1 200 ? 41.770 21.745 -10.010 1.00 54.01 200 THR A CA 1
ATOM 1535 C C . THR A 1 200 ? 42.227 21.969 -8.577 1.00 53.84 200 THR A C 1
ATOM 1536 O O . THR A 1 200 ? 41.534 22.609 -7.792 1.00 52.91 200 THR A O 1
ATOM 1540 N N . ALA A 1 201 ? 43.401 21.442 -8.239 1.00 54.36 201 ALA A N 1
ATOM 1541 C CA . ALA A 1 201 ? 43.953 21.633 -6.897 1.00 55.25 201 ALA A CA 1
ATOM 1542 C C . ALA A 1 201 ? 44.579 23.044 -6.827 1.00 56.09 201 ALA A C 1
ATOM 1543 O O . ALA A 1 201 ? 45.024 23.577 -7.852 1.00 56.71 201 ALA A O 1
ATOM 1545 N N . SER A 1 202 ? 44.626 23.638 -5.630 1.00 55.42 202 SER A N 1
ATOM 1546 C CA . SER A 1 202 ? 45.160 24.999 -5.459 1.00 54.93 202 SER A CA 1
ATOM 1547 C C . SER A 1 202 ? 46.491 25.290 -6.148 1.00 54.36 202 SER A C 1
ATOM 1548 O O . SER A 1 202 ? 47.294 24.387 -6.380 1.00 52.86 202 SER A O 1
ATOM 1551 N N . MET A 1 203 ? 46.711 26.565 -6.466 1.00 54.21 203 MET A N 1
ATOM 1552 C CA . MET A 1 203 ? 47.941 26.987 -7.114 1.00 54.53 203 MET A CA 1
ATOM 1553 C C . MET A 1 203 ? 49.118 26.790 -6.196 1.00 54.25 203 MET A C 1
ATOM 1554 O O . MET A 1 203 ? 50.213 26.500 -6.661 1.00 54.52 203 MET A O 1
ATOM 1559 N N . VAL A 1 204 ? 48.914 26.956 -4.894 1.00 54.27 204 VAL A N 1
ATOM 1560 C CA . VAL A 1 204 ? 50.024 26.748 -3.974 1.00 53.98 204 VAL A CA 1
ATOM 1561 C C . VAL A 1 204 ? 50.440 25.281 -4.102 1.00 54.32 204 VAL A C 1
ATOM 1562 O O . VAL A 1 204 ? 51.616 24.966 -4.090 1.00 55.59 204 VAL A O 1
ATOM 1566 N N . LEU A 1 205 ? 49.477 24.383 -4.257 1.00 54.14 205 LEU A N 1
ATOM 1567 C CA . LEU A 1 205 ? 49.800 22.974 -4.410 1.00 53.50 205 LEU A CA 1
ATOM 1568 C C . LEU A 1 205 ? 50.434 22.781 -5.784 1.00 54.77 205 LEU A C 1
ATOM 1569 O O . LEU A 1 205 ? 51.394 22.031 -5.930 1.00 54.23 205 LEU A O 1
ATOM 1574 N N . GLN A 1 206 ? 49.898 23.477 -6.786 1.00 56.16 206 GLN A N 1
ATOM 1575 C CA . GLN A 1 206 ? 50.394 23.387 -8.157 1.00 57.14 206 GLN A CA 1
ATOM 1576 C C . GLN A 1 206 ? 51.837 23.866 -8.258 1.00 57.46 206 GLN A C 1
ATOM 1577 O O . GLN A 1 206 ? 52.722 23.132 -8.693 1.00 57.34 206 GLN A O 1
ATOM 1583 N N . LEU A 1 207 ? 52.065 25.113 -7.867 1.00 57.70 207 LEU A N 1
ATOM 1584 C CA . LEU A 1 207 ? 53.396 25.692 -7.917 1.00 58.29 207 LEU A CA 1
ATOM 1585 C C . LEU A 1 207 ? 54.379 24.873 -7.080 1.00 59.07 207 LEU A C 1
ATOM 1586 O O . LEU A 1 207 ? 55.408 24.430 -7.582 1.00 60.48 207 LEU A O 1
ATOM 1591 N N . ALA A 1 208 ? 54.062 24.676 -5.804 1.00 59.11 208 ALA A N 1
ATOM 1592 C CA . ALA A 1 208 ? 54.927 23.914 -4.901 1.00 59.44 208 ALA A CA 1
ATOM 1593 C C . ALA A 1 208 ? 55.333 22.557 -5.457 1.00 59.76 208 ALA A C 1
ATOM 1594 O O . ALA A 1 208 ? 56.400 22.055 -5.147 1.00 60.22 208 ALA A O 1
ATOM 1596 N N . LEU A 1 209 ? 54.476 21.957 -6.269 1.00 60.57 209 LEU A N 1
ATOM 1597 C CA . LEU A 1 209 ? 54.771 20.658 -6.849 1.00 60.87 209 LEU A CA 1
ATOM 1598 C C . LEU A 1 209 ? 55.663 20.792 -8.070 1.00 61.43 209 LEU A C 1
ATOM 1599 O O . LEU A 1 209 ? 56.549 19.978 -8.286 1.00 61.13 209 LEU A O 1
ATOM 1604 N N . GLY A 1 210 ? 55.420 21.822 -8.873 1.00 62.99 210 GLY A N 1
ATOM 1605 C CA . GLY A 1 210 ? 56.233 22.041 -10.057 1.00 64.49 210 GLY A CA 1
ATOM 1606 C C . GLY A 1 210 ? 57.648 22.355 -9.627 1.00 64.50 210 GLY A C 1
ATOM 1607 O O . GLY A 1 210 ? 58.604 21.851 -10.193 1.00 65.04 210 GLY A O 1
ATOM 1608 N N . ALA A 1 211 ? 57.766 23.194 -8.608 1.00 64.83 211 ALA A N 1
ATOM 1609 C CA . ALA A 1 211 ? 59.048 23.578 -8.067 1.00 65.15 211 ALA A CA 1
ATOM 1610 C C . ALA A 1 211 ? 59.768 22.348 -7.527 1.00 66.50 211 ALA A C 1
ATOM 1611 O O . ALA A 1 211 ? 60.907 22.087 -7.886 1.00 67.78 211 ALA A O 1
ATOM 1613 N N . MET A 1 212 ? 59.107 21.587 -6.667 1.00 68.10 212 MET A N 1
ATOM 1614 C CA . MET A 1 212 ? 59.718 20.392 -6.098 1.00 70.11 212 MET A CA 1
ATOM 1615 C C . MET A 1 212 ? 60.066 19.342 -7.142 1.00 72.11 212 MET A C 1
ATOM 1616 O O . MET A 1 212 ? 61.003 18.579 -6.964 1.00 72.37 212 MET A O 1
ATOM 1621 N N . ALA A 1 213 ? 59.312 19.298 -8.231 1.00 74.83 213 ALA A N 1
ATOM 1622 C CA . ALA A 1 213 ? 59.575 18.328 -9.284 1.00 77.06 213 ALA A CA 1
ATOM 1623 C C . ALA A 1 213 ? 60.538 18.872 -10.334 1.00 78.78 213 ALA A C 1
ATOM 1624 O O . ALA A 1 213 ? 61.753 18.720 -10.226 1.00 78.64 213 ALA A O 1
ATOM 1626 N N . PHE A 1 214 ? 59.975 19.519 -11.344 1.00 81.20 214 PHE A N 1
ATOM 1627 C CA . PHE A 1 214 ? 60.744 20.080 -12.446 1.00 83.87 214 PHE A CA 1
ATOM 1628 C C . PHE A 1 214 ? 61.639 21.267 -12.091 1.00 84.74 214 PHE A C 1
ATOM 1629 O O . PHE A 1 214 ? 62.302 21.827 -12.964 1.00 85.09 214 PHE A O 1
ATOM 1637 N N . LYS A 1 215 ? 61.662 21.644 -10.816 1.00 85.80 215 LYS A N 1
ATOM 1638 C CA . LYS A 1 215 ? 62.467 22.773 -10.357 1.00 86.62 215 LYS A CA 1
ATOM 1639 C C . LYS A 1 215 ? 62.165 24.040 -11.160 1.00 87.41 215 LYS A C 1
ATOM 1640 O O . LYS A 1 215 ? 62.841 25.057 -11.023 1.00 86.60 215 LYS A O 1
ATOM 1646 N N . GLU A 1 216 ? 61.135 23.956 -11.997 1.00 89.31 216 GLU A N 1
ATOM 1647 C CA . GLU A 1 216 ? 60.681 25.062 -12.834 1.00 90.65 216 GLU A CA 1
ATOM 1648 C C . GLU A 1 216 ? 59.169 25.178 -12.652 1.00 91.07 216 GLU A C 1
ATOM 1649 O O . GLU A 1 216 ? 58.486 24.174 -12.435 1.00 91.56 216 GLU A O 1
ATOM 1655 N N . VAL A 1 217 ? 58.643 26.395 -12.739 1.00 91.12 217 VAL A N 1
ATOM 1656 C CA . VAL A 1 217 ? 57.213 26.596 -12.569 1.00 91.04 217 VAL A CA 1
ATOM 1657 C C . VAL A 1 217 ? 56.649 27.531 -13.642 1.00 91.54 217 VAL A C 1
ATOM 1658 O O . VAL A 1 217 ? 57.217 28.589 -13.908 1.00 91.21 217 VAL A O 1
ATOM 1662 N N . LYS A 1 218 ? 55.543 27.130 -14.269 1.00 92.21 218 LYS A N 1
ATOM 1663 C CA . LYS A 1 218 ? 54.918 27.956 -15.296 1.00 93.02 218 LYS A CA 1
ATOM 1664 C C . LYS A 1 218 ? 53.936 28.886 -14.580 1.00 93.75 218 LYS A C 1
ATOM 1665 O O . LYS A 1 218 ? 53.534 28.612 -13.450 1.00 94.14 218 LYS A O 1
ATOM 1671 N N . LEU A 1 219 ? 53.551 29.983 -15.224 1.00 94.18 219 LEU A N 1
ATOM 1672 C CA . LEU A 1 219 ? 52.623 30.930 -14.613 1.00 94.02 219 LEU A CA 1
ATOM 1673 C C . LEU A 1 219 ? 52.188 31.921 -15.686 1.00 94.42 219 LEU A C 1
ATOM 1674 O O . LEU A 1 219 ? 53.019 32.460 -16.406 1.00 94.50 219 LEU A O 1
ATOM 1679 N N . PHE A 1 220 ? 50.889 32.161 -15.800 1.00 95.31 220 PHE A N 1
ATOM 1680 C CA . PHE A 1 220 ? 50.399 33.085 -16.812 1.00 96.17 220 PHE A CA 1
ATOM 1681 C C . PHE A 1 220 ? 50.913 34.505 -16.678 1.00 96.51 220 PHE A C 1
ATOM 1682 O O . PHE A 1 220 ? 51.673 34.826 -15.772 1.00 96.20 220 PHE A O 1
ATOM 1690 N N . GLU A 1 221 ? 50.482 35.340 -17.616 1.00 97.36 221 GLU A N 1
ATOM 1691 C CA . GLU A 1 221 ? 50.842 36.749 -17.694 1.00 98.03 221 GLU A CA 1
ATOM 1692 C C . GLU A 1 221 ? 51.329 37.359 -16.379 1.00 97.60 221 GLU A C 1
ATOM 1693 O O . GLU A 1 221 ? 50.537 37.871 -15.591 1.00 97.19 221 GLU A O 1
ATOM 1699 N N . PHE A 1 222 ? 52.638 37.306 -16.158 1.00 97.49 222 PHE A N 1
ATOM 1700 C CA . PHE A 1 222 ? 53.262 37.865 -14.958 1.00 97.08 222 PHE A CA 1
ATOM 1701 C C . PHE A 1 222 ? 52.793 37.313 -13.614 1.00 95.63 222 PHE A C 1
ATOM 1702 O O . PHE A 1 222 ? 53.360 37.645 -12.574 1.00 95.22 222 PHE A O 1
ATOM 1710 N N . GLY A 1 223 ? 51.764 36.474 -13.637 1.00 94.32 223 GLY A N 1
ATOM 1711 C CA . GLY A 1 223 ? 51.249 35.878 -12.414 1.00 92.09 223 GLY A CA 1
ATOM 1712 C C . GLY A 1 223 ? 51.195 36.775 -11.188 1.00 90.25 223 GLY A C 1
ATOM 1713 O O . GLY A 1 223 ? 51.494 36.334 -10.079 1.00 90.05 223 GLY A O 1
ATOM 1714 N N . GLU A 1 224 ? 50.812 38.033 -11.378 1.00 88.43 224 GLU A N 1
ATOM 1715 C CA . GLU A 1 224 ? 50.713 38.965 -10.263 1.00 86.22 224 GLU A CA 1
ATOM 1716 C C . GLU A 1 224 ? 49.267 39.261 -9.899 1.00 84.12 224 GLU A C 1
ATOM 1717 O O . GLU A 1 224 ? 48.991 40.150 -9.094 1.00 83.33 224 GLU A O 1
ATOM 1723 N N . GLN A 1 225 ? 48.348 38.501 -10.494 1.00 81.74 225 GLN A N 1
ATOM 1724 C CA . GLN A 1 225 ? 46.926 38.652 -10.212 1.00 79.22 225 GLN A CA 1
ATOM 1725 C C . GLN A 1 225 ? 46.672 38.209 -8.776 1.00 76.56 225 GLN A C 1
ATOM 1726 O O . GLN A 1 225 ? 47.220 37.206 -8.321 1.00 76.65 225 GLN A O 1
ATOM 1732 N N . LEU A 1 226 ? 45.832 38.958 -8.072 1.00 73.22 226 LEU A N 1
ATOM 1733 C CA . LEU A 1 226 ? 45.536 38.680 -6.676 1.00 69.40 226 LEU A CA 1
ATOM 1734 C C . LEU A 1 226 ? 44.305 37.818 -6.382 1.00 66.50 226 LEU A C 1
ATOM 1735 O O . LEU A 1 226 ? 43.229 37.994 -6.958 1.00 65.82 226 LEU A O 1
ATOM 1740 N N . ARG A 1 227 ? 44.491 36.885 -5.461 1.00 63.48 227 ARG A N 1
ATOM 1741 C CA . ARG A 1 227 ? 43.437 35.982 -5.024 1.00 60.43 227 ARG A CA 1
ATOM 1742 C C . ARG A 1 227 ? 43.496 35.967 -3.506 1.00 57.64 227 ARG A C 1
ATOM 1743 O O . ARG A 1 227 ? 44.569 36.104 -2.919 1.00 58.65 227 ARG A O 1
ATOM 1751 N N . ASP A 1 228 ? 42.345 35.824 -2.867 1.00 53.70 228 ASP A N 1
ATOM 1752 C CA . ASP A 1 228 ? 42.312 35.762 -1.422 1.00 50.59 228 ASP A CA 1
ATOM 1753 C C . ASP A 1 228 ? 42.499 34.284 -1.109 1.00 49.15 228 ASP A C 1
ATOM 1754 O O . ASP A 1 22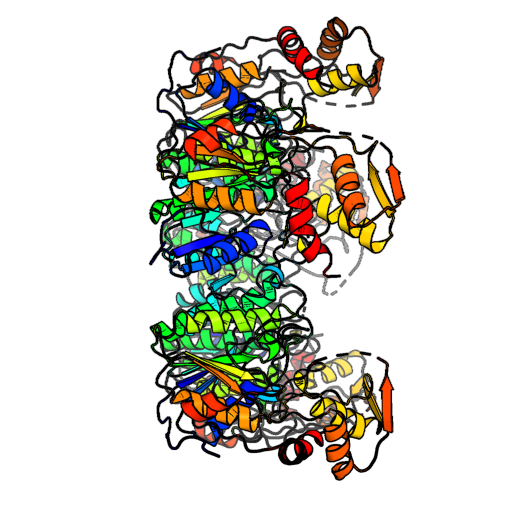8 ? 41.569 33.504 -1.230 1.00 48.60 228 ASP A O 1
ATOM 1759 N N . PHE A 1 229 ? 43.713 33.901 -0.743 1.00 47.99 229 PHE A N 1
ATOM 1760 C CA . PHE A 1 229 ? 44.016 32.513 -0.429 1.00 47.48 229 PHE A CA 1
ATOM 1761 C C . PHE A 1 229 ? 43.710 32.249 1.025 1.00 46.95 229 PHE A C 1
ATOM 1762 O O . PHE A 1 229 ? 44.276 32.894 1.902 1.00 47.77 229 PHE A O 1
ATOM 1770 N N . VAL A 1 230 ? 42.804 31.314 1.286 1.00 45.80 230 VAL A N 1
ATOM 1771 C CA . VAL A 1 230 ? 42.467 30.990 2.660 1.00 44.70 230 VAL A CA 1
ATOM 1772 C C . VAL A 1 230 ? 42.899 29.551 2.967 1.00 44.13 230 VAL A C 1
ATOM 1773 O O . VAL A 1 230 ? 42.605 28.620 2.210 1.00 43.27 230 VAL A O 1
ATOM 1777 N N . TYR A 1 231 ? 43.622 29.376 4.068 1.00 42.63 231 TYR A N 1
ATOM 1778 C CA . TYR A 1 231 ? 44.084 28.051 4.433 1.00 42.40 231 TYR A CA 1
ATOM 1779 C C . TYR A 1 231 ? 42.933 27.160 4.886 1.00 42.11 231 TYR A C 1
ATOM 1780 O O . TYR A 1 231 ? 42.006 27.602 5.572 1.00 41.56 231 TYR A O 1
ATOM 1789 N N . ILE A 1 232 ? 43.008 25.895 4.495 1.00 42.13 232 ILE A N 1
ATOM 1790 C CA . ILE A 1 232 ? 41.991 24.917 4.843 1.00 42.36 232 ILE A CA 1
ATOM 1791 C C . ILE A 1 232 ? 41.613 24.938 6.324 1.00 43.17 232 ILE A C 1
ATOM 1792 O O . ILE A 1 232 ? 40.488 24.610 6.675 1.00 44.36 232 ILE A O 1
ATOM 1797 N N . GLU A 1 233 ? 42.539 25.329 7.193 1.00 43.17 233 GLU A N 1
ATOM 1798 C CA . GLU A 1 233 ? 42.242 25.358 8.615 1.00 42.73 233 GLU A CA 1
ATOM 1799 C C . GLU A 1 233 ? 41.273 26.462 8.985 1.00 42.45 233 GLU A C 1
ATOM 1800 O O . GLU A 1 233 ? 40.477 26.307 9.899 1.00 41.76 233 GLU A O 1
ATOM 1806 N N . ASP A 1 234 ? 41.348 27.590 8.294 1.00 43.07 234 ASP A N 1
ATOM 1807 C CA . ASP A 1 234 ? 40.441 28.688 8.588 1.00 43.49 234 ASP A CA 1
ATOM 1808 C C . ASP A 1 234 ? 39.059 28.347 8.061 1.00 43.53 234 ASP A C 1
ATOM 1809 O O . ASP A 1 234 ? 38.045 28.740 8.651 1.00 45.13 234 ASP A O 1
ATOM 1814 N N . VAL A 1 235 ? 39.016 27.613 6.953 1.00 42.14 235 VAL A N 1
ATOM 1815 C CA . VAL A 1 235 ? 37.743 27.184 6.377 1.00 40.99 235 VAL A CA 1
ATOM 1816 C C . VAL A 1 235 ? 37.044 26.278 7.407 1.00 39.82 235 VAL A C 1
ATOM 1817 O O . VAL A 1 235 ? 35.832 26.362 7.619 1.00 38.61 235 VAL A O 1
ATOM 1821 N N . ILE A 1 236 ? 37.835 25.422 8.046 1.00 39.30 236 ILE A N 1
ATOM 1822 C CA . ILE A 1 236 ? 37.341 24.501 9.062 1.00 39.19 236 ILE A CA 1
ATOM 1823 C C . ILE A 1 236 ? 36.800 25.295 10.251 1.00 39.89 236 ILE A C 1
ATOM 1824 O O . ILE A 1 236 ? 35.706 25.012 10.745 1.00 39.07 236 ILE A O 1
ATOM 1829 N N . GLN A 1 237 ? 37.560 26.296 10.696 1.00 39.63 237 GLN A N 1
ATOM 1830 C CA . GLN A 1 237 ? 37.133 27.135 11.803 1.00 39.11 237 GLN A CA 1
ATOM 1831 C C . GLN A 1 237 ? 35.754 27.696 11.472 1.00 39.12 237 GLN A C 1
ATOM 1832 O O . GLN A 1 237 ? 34.853 27.705 12.320 1.00 37.78 237 GLN A O 1
ATOM 1838 N N . ALA A 1 238 ? 35.603 28.155 10.230 1.00 37.97 238 ALA A N 1
ATOM 1839 C CA . ALA A 1 238 ? 34.355 28.743 9.760 1.00 37.67 238 ALA A CA 1
ATOM 1840 C C . ALA A 1 238 ? 33.168 27.796 9.853 1.00 38.03 238 ALA A C 1
ATOM 1841 O O . ALA A 1 238 ? 32.085 28.191 10.270 1.00 38.14 238 ALA A O 1
ATOM 1843 N N . ASN A 1 239 ? 33.368 26.544 9.468 1.00 39.18 239 ASN A N 1
ATOM 1844 C CA . ASN A 1 239 ? 32.294 25.563 9.534 1.00 40.25 239 ASN A CA 1
ATOM 1845 C C . ASN A 1 239 ? 31.862 25.246 10.972 1.00 40.83 239 ASN A C 1
ATOM 1846 O O . ASN A 1 239 ? 30.667 25.241 11.277 1.00 40.04 239 ASN A O 1
ATOM 1851 N N . VAL A 1 240 ? 32.826 24.973 11.848 1.00 41.51 240 VAL A N 1
ATOM 1852 C CA . VAL A 1 240 ? 32.504 24.660 13.233 1.00 42.44 240 VAL A CA 1
ATOM 1853 C C . VAL A 1 240 ? 31.938 25.875 13.982 1.00 42.57 240 VAL A C 1
ATOM 1854 O O . VAL A 1 240 ? 31.069 25.718 14.839 1.00 43.74 240 VAL A O 1
ATOM 1858 N N . LYS A 1 241 ? 32.406 27.080 13.656 1.00 42.73 241 LYS A N 1
ATOM 1859 C CA . LYS A 1 241 ? 31.878 28.283 14.306 1.00 42.74 241 LYS A CA 1
ATOM 1860 C C . LYS A 1 241 ? 30.442 28.468 13.814 1.00 42.87 241 LYS A C 1
ATOM 1861 O O . LYS A 1 241 ? 29.554 28.891 14.569 1.00 43.09 241 LYS A O 1
ATOM 1867 N N . ALA A 1 242 ? 30.228 28.134 12.542 1.00 42.04 242 ALA A N 1
ATOM 1868 C CA . ALA A 1 242 ? 28.923 28.252 11.905 1.00 40.61 242 ALA A CA 1
ATOM 1869 C C . ALA A 1 242 ? 27.853 27.364 12.528 1.00 40.40 242 ALA A C 1
ATOM 1870 O O . ALA A 1 242 ? 26.673 27.677 12.435 1.00 41.46 242 ALA A O 1
ATOM 1872 N N . MET A 1 243 ? 28.245 26.267 13.166 1.00 39.53 243 MET A N 1
ATOM 1873 C CA . MET A 1 243 ? 27.262 25.379 13.747 1.00 39.54 243 MET A CA 1
ATOM 1874 C C . MET A 1 243 ? 26.696 25.852 15.066 1.00 41.37 243 MET A C 1
ATOM 1875 O O . MET A 1 243 ? 25.950 25.137 15.721 1.00 41.64 243 MET A O 1
ATOM 1880 N N . LYS A 1 244 ? 27.054 27.066 15.462 1.00 43.52 244 LYS A N 1
ATOM 1881 C CA . LYS A 1 244 ? 26.529 27.638 16.691 1.00 45.03 244 LYS A CA 1
ATOM 1882 C C . LYS A 1 244 ? 25.662 28.835 16.325 1.00 45.74 244 LYS A C 1
ATOM 1883 O O . LYS A 1 244 ? 25.177 29.550 17.198 1.00 46.51 244 LYS A O 1
ATOM 1889 N N . ALA A 1 245 ? 25.471 29.046 15.026 1.00 46.15 245 ALA A N 1
ATOM 1890 C CA . ALA A 1 245 ? 24.660 30.146 14.544 1.00 46.69 245 ALA A CA 1
ATOM 1891 C C . ALA A 1 245 ? 23.204 29.858 14.893 1.00 48.45 245 ALA A C 1
ATOM 1892 O O . ALA A 1 245 ? 22.725 28.730 14.738 1.00 48.14 245 ALA A O 1
ATOM 1894 N N . GLN A 1 246 ? 22.512 30.882 15.383 1.00 50.17 246 GLN A N 1
ATOM 1895 C CA . GLN A 1 246 ? 21.119 30.750 15.764 1.00 51.52 246 GLN A CA 1
ATOM 1896 C C . GLN A 1 246 ? 20.221 31.387 14.716 1.00 50.31 246 GLN A C 1
ATOM 1897 O O . GLN A 1 246 ? 19.015 31.506 14.910 1.00 51.48 246 GLN A O 1
ATOM 1903 N N . LYS A 1 247 ? 20.818 31.788 13.602 1.00 49.05 247 LYS A N 1
ATOM 1904 C CA . LYS A 1 247 ? 20.078 32.406 12.513 1.00 49.21 247 LYS A CA 1
ATOM 1905 C C . LYS A 1 247 ? 20.719 32.057 11.176 1.00 47.49 247 LYS A C 1
ATOM 1906 O O . LYS A 1 247 ? 21.925 31.856 11.110 1.00 48.21 247 LYS A O 1
ATOM 1912 N N . SER A 1 248 ? 19.916 31.974 10.118 1.00 44.91 248 SER A N 1
ATOM 1913 C CA . SER A 1 248 ? 20.440 31.676 8.787 1.00 43.78 248 SER A CA 1
ATOM 1914 C C . SER A 1 248 ? 21.247 32.873 8.244 1.00 43.43 248 SER A C 1
ATOM 1915 O O . SER A 1 248 ? 21.089 33.998 8.724 1.00 44.97 248 SER A O 1
ATOM 1918 N N . GLY A 1 249 ? 22.111 32.631 7.254 1.00 41.50 249 GLY A N 1
ATOM 1919 C CA . GLY A 1 249 ? 22.904 33.701 6.654 1.00 38.35 249 GLY A CA 1
ATOM 1920 C C . GLY A 1 249 ? 23.973 33.161 5.719 1.00 36.32 249 GLY A C 1
ATOM 1921 O O . GLY A 1 249 ? 24.277 31.974 5.771 1.00 35.36 249 GLY A O 1
ATOM 1922 N N . VAL A 1 250 ? 24.511 34.002 4.840 1.00 34.87 250 VAL A N 1
ATOM 1923 C CA . VAL A 1 250 ? 25.587 33.559 3.953 1.00 36.37 250 VAL A CA 1
ATOM 1924 C C . VAL A 1 250 ? 26.786 34.490 4.164 1.00 37.12 250 VAL A C 1
ATOM 1925 O O . VAL A 1 250 ? 26.657 35.721 4.121 1.00 37.13 250 VAL A O 1
ATOM 1929 N N . TYR A 1 251 ? 27.946 33.880 4.401 1.00 37.37 251 TYR A N 1
ATOM 1930 C CA . TYR A 1 251 ? 29.160 34.614 4.698 1.00 37.86 251 TYR A CA 1
ATOM 1931 C C . TYR A 1 251 ? 30.360 34.365 3.798 1.00 37.50 251 TYR A C 1
ATOM 1932 O O . TYR A 1 251 ? 30.533 33.287 3.248 1.00 35.64 251 TYR A O 1
ATOM 1941 N N . ASN A 1 252 ? 31.187 35.390 3.645 1.00 38.43 252 ASN A N 1
ATOM 1942 C CA . ASN A 1 252 ? 32.399 35.256 2.863 1.00 38.35 252 ASN A CA 1
ATOM 1943 C C . ASN A 1 252 ? 33.361 34.625 3.837 1.00 40.37 252 ASN A C 1
ATOM 1944 O O . ASN A 1 252 ? 33.365 34.968 5.018 1.00 40.89 252 ASN A O 1
ATOM 1949 N N . VAL A 1 253 ? 34.179 33.701 3.361 1.00 42.72 253 VAL A N 1
ATOM 1950 C CA . VAL A 1 253 ? 35.165 33.079 4.226 1.00 43.87 253 VAL A CA 1
ATOM 1951 C C . VAL A 1 253 ? 36.477 32.947 3.469 1.00 45.75 253 VAL A C 1
ATOM 1952 O O . VAL A 1 253 ? 36.671 32.042 2.657 1.00 47.01 253 VAL A O 1
ATOM 1956 N N . GLY A 1 254 ? 37.352 33.913 3.732 1.00 47.45 254 GLY A N 1
ATOM 1957 C CA . GLY A 1 254 ? 38.672 33.966 3.140 1.00 48.40 254 GLY A CA 1
ATOM 1958 C C . GLY A 1 254 ? 39.540 34.560 4.231 1.00 50.08 254 GLY A C 1
ATOM 1959 O O . GLY A 1 254 ? 39.109 34.665 5.385 1.00 49.34 254 GLY A O 1
ATOM 1960 N N . TYR A 1 255 ? 40.763 34.948 3.895 1.00 51.42 255 TYR A N 1
ATOM 1961 C CA . TYR A 1 255 ? 41.646 35.542 4.889 1.00 52.32 255 TYR A CA 1
ATOM 1962 C C . TYR A 1 255 ? 41.422 37.057 4.873 1.00 53.60 255 TYR A C 1
ATOM 1963 O O . TYR A 1 255 ? 41.896 37.774 5.750 1.00 54.95 255 TYR A O 1
ATOM 1972 N N . SER A 1 256 ? 40.668 37.517 3.874 1.00 53.49 256 SER A N 1
ATOM 1973 C CA . SER A 1 256 ? 40.331 38.925 3.648 1.00 52.57 256 SER A CA 1
ATOM 1974 C C . SER A 1 256 ? 41.560 39.738 3.276 1.00 53.19 256 SER A C 1
ATOM 1975 O O . SER A 1 256 ? 41.614 40.943 3.493 1.00 53.40 256 SER A O 1
ATOM 1978 N N . GLN A 1 257 ? 42.534 39.065 2.677 1.00 54.29 257 GLN A N 1
ATOM 1979 C CA . GLN A 1 257 ? 43.773 39.696 2.266 1.00 54.83 257 GLN A CA 1
ATOM 1980 C C . GLN A 1 257 ? 44.256 39.039 0.989 1.00 53.97 257 GLN A C 1
ATOM 1981 O O . GLN A 1 257 ? 44.695 37.888 1.001 1.00 53.10 257 GLN A O 1
ATOM 1987 N N . ALA A 1 258 ? 44.173 39.775 -0.113 1.00 54.00 258 ALA A N 1
ATOM 1988 C CA . ALA A 1 258 ? 44.595 39.267 -1.412 1.00 54.39 258 ALA A CA 1
ATOM 1989 C C . ALA A 1 258 ? 46.111 39.163 -1.532 1.00 55.60 258 ALA A C 1
ATOM 1990 O O . ALA A 1 258 ? 46.850 39.975 -0.972 1.00 55.33 258 ALA A O 1
ATOM 1992 N N . ARG A 1 259 ? 46.563 38.154 -2.270 1.00 56.88 259 ARG A N 1
ATOM 1993 C CA . ARG A 1 259 ? 47.983 37.922 -2.491 1.00 58.54 259 ARG A CA 1
ATOM 1994 C C . ARG A 1 259 ? 48.181 37.479 -3.946 1.00 59.10 259 ARG A C 1
ATOM 1995 O O . ARG A 1 259 ? 47.337 36.779 -4.504 1.00 58.99 259 ARG A O 1
ATOM 2003 N N . SER A 1 260 ? 49.296 37.880 -4.551 1.00 59.48 260 SER A N 1
ATOM 2004 C CA . SER A 1 260 ? 49.591 37.520 -5.931 1.00 60.26 260 SER A CA 1
ATOM 2005 C C . SER A 1 260 ? 50.198 36.127 -6.036 1.00 60.60 260 SER A C 1
ATOM 2006 O O . SER A 1 260 ? 50.749 35.615 -5.071 1.00 60.31 260 SER A O 1
ATOM 2009 N N . TYR A 1 261 ? 50.089 35.513 -7.211 1.00 61.93 261 TYR A N 1
ATOM 2010 C CA . TYR A 1 261 ? 50.651 34.184 -7.425 1.00 62.90 261 TYR A CA 1
ATOM 2011 C C . TYR A 1 261 ? 52.155 34.248 -7.258 1.00 63.05 261 TYR A C 1
ATOM 2012 O O . TYR A 1 261 ? 52.806 33.235 -7.020 1.00 63.06 261 TYR A O 1
ATOM 2021 N N . ASN A 1 262 ? 52.704 35.449 -7.391 1.00 63.42 262 ASN A N 1
ATOM 2022 C CA . ASN A 1 262 ? 54.139 35.637 -7.251 1.00 63.36 262 ASN A CA 1
ATOM 2023 C C . ASN A 1 262 ? 54.556 35.522 -5.791 1.00 63.12 262 ASN A C 1
ATOM 2024 O O . ASN A 1 262 ? 55.601 34.950 -5.483 1.00 63.80 262 ASN A O 1
ATOM 2029 N N . GLU A 1 263 ? 53.738 36.063 -4.896 1.00 62.28 263 GLU A N 1
ATOM 2030 C CA . GLU A 1 263 ? 54.024 35.995 -3.474 1.00 61.56 263 GLU A CA 1
ATOM 2031 C C . GLU A 1 263 ? 54.076 34.546 -3.004 1.00 61.49 263 GLU A C 1
ATOM 2032 O O . GLU A 1 263 ? 54.733 34.231 -2.014 1.00 61.13 263 GLU A O 1
ATOM 2038 N N . ILE A 1 264 ? 53.372 33.667 -3.710 1.00 62.06 264 ILE A N 1
ATOM 2039 C CA . ILE A 1 264 ? 53.379 32.242 -3.383 1.00 62.27 264 ILE A CA 1
ATOM 2040 C C . ILE A 1 264 ? 54.752 31.745 -3.806 1.00 62.43 264 ILE A C 1
ATOM 2041 O O . ILE A 1 264 ? 55.477 31.147 -3.020 1.00 62.84 264 ILE A O 1
ATOM 2046 N N . VAL A 1 265 ? 55.091 31.999 -5.068 1.00 62.62 265 VAL A N 1
ATOM 2047 C CA . VAL A 1 265 ? 56.378 31.610 -5.634 1.00 61.80 265 VAL A CA 1
ATOM 2048 C C . VAL A 1 265 ? 57.490 32.089 -4.707 1.00 61.77 265 VAL A C 1
ATOM 2049 O O . VAL A 1 265 ? 58.467 31.388 -4.453 1.00 61.54 265 VAL A O 1
ATOM 2053 N N . SER A 1 266 ? 57.318 33.303 -4.206 1.00 61.63 266 SER A N 1
ATOM 2054 C CA . SER A 1 266 ? 58.263 33.912 -3.295 1.00 61.84 266 SER A CA 1
ATOM 2055 C C . SER A 1 266 ? 58.320 33.101 -1.995 1.00 62.47 266 SER A C 1
ATOM 2056 O O . SER A 1 266 ? 59.333 32.472 -1.696 1.00 62.75 266 SER A O 1
ATOM 2059 N N . ILE A 1 267 ? 57.228 33.107 -1.233 1.00 62.98 267 ILE A N 1
ATOM 2060 C CA . ILE A 1 267 ? 57.160 32.369 0.029 1.00 62.86 267 ILE A CA 1
ATOM 2061 C C . ILE A 1 267 ? 57.592 30.919 -0.184 1.00 63.91 267 ILE A C 1
ATOM 2062 O O . ILE A 1 267 ? 58.030 30.244 0.750 1.00 64.49 267 ILE A O 1
ATOM 2067 N N . LEU A 1 268 ? 57.475 30.457 -1.425 1.00 64.38 268 LEU A N 1
ATOM 2068 C CA . LEU A 1 268 ? 57.826 29.092 -1.787 1.00 64.45 268 LEU A CA 1
ATOM 2069 C C . LEU A 1 268 ? 59.337 28.953 -1.940 1.00 65.86 268 LEU A C 1
ATOM 2070 O O . LEU A 1 268 ? 59.929 27.982 -1.465 1.00 65.89 268 LEU A O 1
ATOM 2075 N N . LYS A 1 269 ? 59.957 29.926 -2.604 1.00 66.94 269 LYS A N 1
ATOM 2076 C CA . LYS A 1 269 ? 61.401 29.909 -2.786 1.00 67.88 269 LYS A CA 1
ATOM 2077 C C . LYS A 1 269 ? 62.061 30.007 -1.416 1.00 68.92 269 LYS A C 1
ATOM 2078 O O . LYS A 1 269 ? 63.071 29.355 -1.138 1.00 70.13 269 LYS A O 1
ATOM 2084 N N . GLU A 1 270 ? 61.462 30.823 -0.558 1.00 69.22 270 GLU A N 1
ATOM 2085 C CA . GLU A 1 270 ? 61.951 31.029 0.792 1.00 69.33 270 GLU A CA 1
ATOM 2086 C C . GLU A 1 270 ? 62.012 29.716 1.572 1.00 69.03 270 GLU A C 1
ATOM 2087 O O . GLU A 1 270 ? 62.542 29.657 2.678 1.00 68.46 270 GLU A O 1
ATOM 2093 N N . HIS A 1 271 ? 61.454 28.664 0.994 1.00 69.20 271 HIS A N 1
ATOM 2094 C CA . HIS A 1 271 ? 61.450 27.361 1.638 1.00 70.34 271 HIS A CA 1
ATOM 2095 C C . HIS A 1 271 ? 62.165 26.354 0.759 1.00 71.54 271 HIS A C 1
ATOM 2096 O O . HIS A 1 271 ? 63.191 25.806 1.141 1.00 71.79 271 HIS A O 1
ATOM 2103 N N . LEU A 1 272 ? 61.610 26.123 -0.426 1.00 73.16 272 LEU A N 1
ATOM 2104 C CA . LEU A 1 272 ? 62.160 25.179 -1.398 1.00 74.35 272 LEU A CA 1
ATOM 2105 C C . LEU A 1 272 ? 63.430 25.678 -2.132 1.00 75.64 272 LEU A C 1
ATOM 2106 O O . LEU A 1 272 ? 63.904 25.040 -3.082 1.00 75.91 272 LEU A O 1
ATOM 2111 N N . GLY A 1 273 ? 63.993 26.799 -1.690 1.00 76.03 273 GLY A N 1
ATOM 2112 C CA . GLY A 1 273 ? 65.159 27.328 -2.369 1.00 76.87 273 GLY A CA 1
ATOM 2113 C C . GLY A 1 273 ? 64.678 27.978 -3.652 1.00 78.05 273 GLY A C 1
ATOM 2114 O O . GLY A 1 273 ? 63.493 28.240 -3.794 1.00 78.92 273 GLY A O 1
ATOM 2115 N N . ASP A 1 274 ? 65.570 28.224 -4.600 1.00 79.42 274 ASP A N 1
ATOM 2116 C CA . ASP A 1 274 ? 65.174 28.862 -5.855 1.00 80.05 274 ASP A CA 1
ATOM 2117 C C . ASP A 1 274 ? 64.737 27.853 -6.925 1.00 79.66 274 ASP A C 1
ATOM 2118 O O . ASP A 1 274 ? 65.021 26.663 -6.823 1.00 79.42 274 ASP A O 1
ATOM 2123 N N . PHE A 1 275 ? 64.026 28.342 -7.937 1.00 79.52 275 PHE A N 1
ATOM 2124 C CA . PHE A 1 275 ? 63.559 27.516 -9.047 1.00 80.22 275 PHE A CA 1
ATOM 2125 C C . PHE A 1 275 ? 63.211 28.400 -10.245 1.00 80.70 275 PHE A C 1
ATOM 2126 O O . PHE A 1 275 ? 63.120 29.619 -10.100 1.00 80.16 275 PHE A O 1
ATOM 2134 N N . LYS A 1 276 ? 63.029 27.805 -11.423 1.00 81.61 276 LYS A N 1
ATOM 2135 C CA . LYS A 1 276 ? 62.705 28.604 -12.599 1.00 83.24 276 LYS A CA 1
ATOM 2136 C C . LYS A 1 276 ? 61.292 29.164 -12.555 1.00 83.96 276 LYS A C 1
ATOM 2137 O O . LYS A 1 276 ? 60.363 28.511 -12.076 1.00 84.12 276 LYS A O 1
ATOM 2143 N N . VAL A 1 277 ? 61.143 30.377 -13.077 1.00 84.77 277 VAL A N 1
ATOM 2144 C CA . VAL A 1 277 ? 59.858 31.064 -13.110 1.00 85.41 277 VAL A CA 1
ATOM 2145 C C . VAL A 1 277 ? 59.434 31.419 -14.535 1.00 85.40 277 VAL A C 1
ATOM 2146 O O . VAL A 1 277 ? 59.407 32.586 -14.921 1.00 85.50 277 VAL A O 1
ATOM 2150 N N . THR A 1 278 ? 59.098 30.396 -15.310 1.00 85.67 278 THR A N 1
ATOM 2151 C CA . THR A 1 278 ? 58.680 30.573 -16.692 1.00 86.03 278 THR A CA 1
ATOM 2152 C C . THR A 1 278 ? 57.236 31.064 -16.760 1.00 86.37 278 THR A C 1
ATOM 2153 O O . THR A 1 278 ? 56.370 30.563 -16.040 1.00 86.75 278 THR A O 1
ATOM 2157 N N . TYR A 1 279 ? 56.979 32.037 -17.629 1.00 86.33 279 TYR A N 1
ATOM 2158 C CA . TYR A 1 279 ? 55.635 32.576 -17.796 1.00 86.32 279 TYR A CA 1
ATOM 2159 C C . TYR A 1 279 ? 54.938 32.065 -19.041 1.00 86.86 279 TYR A C 1
ATOM 2160 O O . TYR A 1 279 ? 55.293 31.037 -19.601 1.00 86.79 279 TYR A O 1
ATOM 2169 N N . ILE A 1 280 ? 53.925 32.803 -19.460 1.00 87.98 280 ILE A N 1
ATOM 2170 C CA . ILE A 1 280 ? 53.153 32.469 -20.641 1.00 89.43 280 ILE A CA 1
ATOM 2171 C C . ILE A 1 280 ? 52.099 33.545 -20.777 1.00 90.39 280 ILE A C 1
ATOM 2172 O O . ILE A 1 280 ? 51.635 34.099 -19.775 1.00 90.95 280 ILE A O 1
ATOM 2177 N N . LYS A 1 281 ? 51.730 33.855 -22.013 1.00 90.76 281 LYS A N 1
ATOM 2178 C CA . LYS A 1 281 ? 50.734 34.882 -22.243 1.00 91.55 281 LYS A CA 1
ATOM 2179 C C . LYS A 1 281 ? 49.557 34.375 -23.071 1.00 92.00 281 LYS A C 1
ATOM 2180 O O . LYS A 1 281 ? 49.448 33.178 -23.343 1.00 92.33 281 LYS A O 1
ATOM 2186 N N . LYS A 1 289 ? 40.917 39.171 -12.992 1.00 78.33 289 LYS A N 1
ATOM 2187 C CA . LYS A 1 289 ? 40.107 38.890 -11.810 1.00 78.07 289 LYS A CA 1
ATOM 2188 C C . LYS A 1 289 ? 40.890 39.298 -10.566 1.00 76.98 289 LYS A C 1
ATOM 2189 O O . LYS A 1 289 ? 42.120 39.269 -10.555 1.00 77.10 289 LYS A O 1
ATOM 2195 N N . HIS A 1 290 ? 40.175 39.674 -9.515 1.00 75.31 290 HIS A N 1
ATOM 2196 C CA . HIS A 1 290 ? 40.805 40.098 -8.271 1.00 73.28 290 HIS A CA 1
ATOM 2197 C C . HIS A 1 290 ? 39.827 39.839 -7.140 1.00 70.66 290 HIS A C 1
ATOM 2198 O O . HIS A 1 290 ? 38.753 40.438 -7.086 1.00 70.54 290 HIS A O 1
ATOM 2205 N N . THR A 1 291 ? 40.196 38.948 -6.231 1.00 67.14 291 THR A N 1
ATOM 2206 C CA . THR A 1 291 ? 39.318 38.648 -5.123 1.00 64.10 291 THR A CA 1
ATOM 2207 C C . THR A 1 291 ? 39.905 38.994 -3.767 1.00 62.15 291 THR A C 1
ATOM 2208 O O . THR A 1 291 ? 41.097 38.889 -3.549 1.00 62.18 291 THR A O 1
ATOM 2212 N N . GLN A 1 292 ? 39.047 39.448 -2.869 1.00 60.57 292 GLN A N 1
ATOM 2213 C CA . GLN A 1 292 ? 39.445 39.762 -1.512 1.00 59.28 292 GLN A CA 1
ATOM 2214 C C . GLN A 1 292 ? 38.179 39.774 -0.682 1.00 58.45 292 GLN A C 1
ATOM 2215 O O . GLN A 1 292 ? 37.344 40.665 -0.795 1.00 57.60 292 GLN A O 1
ATOM 2221 N N . ALA A 1 293 ? 38.048 38.765 0.160 1.00 58.19 293 ALA A N 1
ATOM 2222 C CA . ALA A 1 293 ? 36.879 38.617 1.001 1.00 57.67 293 ALA A CA 1
ATOM 2223 C C . ALA A 1 293 ? 36.604 39.738 2.008 1.00 57.58 293 ALA A C 1
ATOM 2224 O O . ALA A 1 293 ? 37.461 40.088 2.825 1.00 58.35 293 ALA A O 1
ATOM 2226 N N . HIS A 1 294 ? 35.411 40.320 1.931 1.00 56.88 294 HIS A N 1
ATOM 2227 C CA . HIS A 1 294 ? 35.002 41.309 2.923 1.00 55.60 294 HIS A CA 1
ATOM 2228 C C . HIS A 1 294 ? 34.480 40.326 3.982 1.00 55.01 294 HIS A C 1
ATOM 2229 O O . HIS A 1 294 ? 33.467 39.657 3.792 1.00 54.56 294 HIS A O 1
ATOM 2236 N N . ILE A 1 295 ? 35.202 40.236 5.089 1.00 54.89 295 ILE A N 1
ATOM 2237 C CA . ILE A 1 295 ? 34.913 39.280 6.141 1.00 53.80 295 ILE A CA 1
ATOM 2238 C C . ILE A 1 295 ? 34.205 39.797 7.391 1.00 53.32 295 ILE A C 1
ATOM 2239 O O . ILE A 1 295 ? 33.914 39.027 8.298 1.00 53.25 295 ILE A O 1
ATOM 2244 N N . GLU A 1 296 ? 33.906 41.088 7.425 1.00 53.20 296 GLU A N 1
ATOM 2245 C CA . GLU A 1 296 ? 33.270 41.707 8.588 1.00 54.02 296 GLU A CA 1
ATOM 2246 C C . GLU A 1 296 ? 32.076 41.004 9.230 1.00 53.00 296 GLU A C 1
ATOM 2247 O O . GLU A 1 296 ? 32.087 40.723 10.426 1.00 53.73 296 GLU A O 1
ATOM 2253 N N . PRO A 1 297 ? 31.017 40.738 8.450 1.00 51.80 297 PRO A N 1
ATOM 2254 C CA . PRO A 1 297 ? 29.800 40.075 8.942 1.00 50.29 297 PRO A CA 1
ATOM 2255 C C . PRO A 1 297 ? 30.047 38.679 9.490 1.00 48.31 297 PRO A C 1
ATOM 2256 O O . PRO A 1 297 ? 29.374 38.236 10.415 1.00 47.46 297 PRO A O 1
ATOM 2260 N N . THR A 1 298 ? 31.006 37.993 8.881 1.00 47.24 298 THR A N 1
ATOM 2261 C CA . THR A 1 298 ? 31.389 36.641 9.261 1.00 45.69 298 THR A CA 1
ATOM 2262 C C . THR A 1 298 ? 31.966 36.694 10.672 1.00 45.12 298 THR A C 1
ATOM 2263 O O . THR A 1 298 ? 31.601 35.901 11.542 1.00 43.66 298 THR A O 1
ATOM 2267 N N . ILE A 1 299 ? 32.879 37.639 10.878 1.00 45.22 299 ILE A N 1
ATOM 2268 C CA . ILE A 1 299 ? 33.510 37.850 12.176 1.00 45.60 299 ILE A CA 1
ATOM 2269 C C . ILE A 1 299 ? 32.413 38.195 13.156 1.00 46.02 299 ILE A C 1
ATOM 2270 O O . ILE A 1 299 ? 32.262 37.567 14.201 1.00 46.80 299 ILE A O 1
ATOM 2275 N N . LEU A 1 300 ? 31.645 39.209 12.787 1.00 46.51 300 LEU A N 1
ATOM 2276 C CA . LEU A 1 300 ? 30.544 39.694 13.597 1.00 47.47 300 LEU A CA 1
ATOM 2277 C C . LEU A 1 300 ? 29.567 38.590 14.009 1.00 46.87 300 LEU A C 1
ATOM 2278 O O . LEU A 1 300 ? 29.284 38.420 15.191 1.00 46.89 300 LEU A O 1
ATOM 2283 N N . ASP A 1 301 ? 29.069 37.829 13.041 1.00 46.32 301 ASP A N 1
ATOM 2284 C CA . ASP A 1 301 ? 28.105 36.766 13.316 1.00 45.43 301 ASP A CA 1
ATOM 2285 C C . ASP A 1 301 ? 28.620 35.407 13.751 1.00 44.92 301 ASP A C 1
ATOM 2286 O O . ASP A 1 301 ? 27.987 34.746 14.573 1.00 44.41 301 ASP A O 1
ATOM 2291 N N . LEU A 1 302 ? 29.754 34.978 13.202 1.00 44.33 302 LEU A N 1
ATOM 2292 C CA . LEU A 1 302 ? 30.296 33.664 13.525 1.00 42.95 302 LEU A CA 1
ATOM 2293 C C . LEU A 1 302 ? 31.514 33.651 14.446 1.00 43.18 302 LEU A C 1
ATOM 2294 O O . LEU A 1 302 ? 32.005 32.581 14.810 1.00 44.04 302 LEU A O 1
ATOM 2299 N N . ASP A 1 303 ? 31.999 34.826 14.823 1.00 42.96 303 ASP A N 1
ATOM 2300 C CA . ASP A 1 303 ? 33.182 34.915 15.662 1.00 43.66 303 ASP A CA 1
ATOM 2301 C C . ASP A 1 303 ? 34.389 34.407 14.862 1.00 43.97 303 ASP A C 1
ATOM 2302 O O . ASP A 1 303 ? 35.431 34.050 15.411 1.00 44.60 303 ASP A O 1
ATOM 2307 N N . TYR A 1 304 ? 34.232 34.381 13.546 1.00 43.41 304 TYR A N 1
ATOM 2308 C CA . TYR A 1 304 ? 35.296 33.944 12.666 1.00 43.46 304 TYR A CA 1
ATOM 2309 C C . TYR A 1 304 ? 36.476 34.889 12.809 1.00 44.26 304 TYR A C 1
ATOM 2310 O O . TYR A 1 304 ? 36.316 36.104 12.862 1.00 44.85 304 TYR A O 1
ATOM 2319 N N . THR A 1 305 ? 37.665 34.315 12.877 1.00 45.36 305 THR A N 1
ATOM 2320 C CA . THR A 1 305 ? 38.894 35.083 13.003 1.00 46.75 305 THR A CA 1
ATOM 2321 C C . THR A 1 305 ? 39.995 34.249 12.354 1.00 46.92 305 THR A C 1
ATOM 2322 O O . THR A 1 305 ? 40.604 33.395 12.994 1.00 46.92 305 THR A O 1
ATOM 2326 N N . PRO A 1 306 ? 40.261 34.487 11.061 1.00 47.04 306 PRO A N 1
ATOM 2327 C CA . PRO A 1 306 ? 41.291 33.730 10.354 1.00 47.93 306 PRO A CA 1
ATOM 2328 C C . PRO A 1 306 ? 42.684 33.920 10.889 1.00 49.50 306 PRO A C 1
ATOM 2329 O O . PRO A 1 306 ? 43.075 35.018 11.271 1.00 50.71 306 PRO A O 1
ATOM 2333 N N . LEU A 1 307 ? 43.419 32.819 10.923 1.00 50.73 307 LEU A N 1
ATOM 2334 C CA . LEU A 1 307 ? 44.814 32.794 11.344 1.00 51.21 307 LEU A CA 1
ATOM 2335 C C . LEU A 1 307 ? 45.441 32.444 9.991 1.00 52.53 307 LEU A C 1
ATOM 2336 O O . LEU A 1 307 ? 44.775 32.578 8.966 1.00 55.96 307 LEU A O 1
ATOM 2341 N N . TYR A 1 308 ? 46.695 32.032 9.936 1.00 51.40 308 TYR A N 1
ATOM 2342 C CA . TYR A 1 308 ? 47.247 31.627 8.640 1.00 50.84 308 TYR A CA 1
ATOM 2343 C C . TYR A 1 308 ? 47.184 32.594 7.460 1.00 50.93 308 TYR A C 1
ATOM 2344 O O . TYR A 1 308 ? 46.202 32.584 6.719 1.00 50.89 308 TYR A O 1
ATOM 2353 N N . ASP A 1 309 ? 48.217 33.406 7.264 1.00 51.85 309 ASP A N 1
ATOM 2354 C CA . ASP A 1 309 ? 48.250 34.273 6.089 1.00 52.01 309 ASP A CA 1
ATOM 2355 C C . ASP A 1 309 ? 48.896 33.351 5.058 1.00 52.10 309 ASP A C 1
ATOM 2356 O O . ASP A 1 309 ? 49.176 32.190 5.362 1.00 52.40 309 ASP A O 1
ATOM 2361 N N . LEU A 1 310 ? 49.151 33.843 3.854 1.00 51.97 310 LEU A N 1
ATOM 2362 C CA . LEU A 1 310 ? 49.750 32.984 2.842 1.00 51.12 310 LEU A CA 1
ATOM 2363 C C . LEU A 1 310 ? 51.003 32.319 3.375 1.00 51.54 310 LEU A C 1
ATOM 2364 O O . LEU A 1 310 ? 51.294 31.177 3.043 1.00 51.76 310 LEU A O 1
ATOM 2369 N N . GLU A 1 311 ? 51.727 33.034 4.227 1.00 52.49 311 GLU A N 1
ATOM 2370 C CA . GLU A 1 311 ? 52.967 32.527 4.805 1.00 54.85 311 GLU A CA 1
ATOM 2371 C C . GLU A 1 311 ? 52.744 31.377 5.782 1.00 55.03 311 GLU A C 1
ATOM 2372 O O . GLU A 1 311 ? 53.298 30.288 5.619 1.00 55.78 311 GLU A O 1
ATOM 2378 N N . SER A 1 312 ? 51.937 31.629 6.805 1.00 54.89 312 SER A N 1
ATOM 2379 C CA . SER A 1 312 ? 51.631 30.626 7.819 1.00 53.63 312 SER A CA 1
ATOM 2380 C C . SER A 1 312 ? 50.982 29.431 7.152 1.00 52.57 312 SER A C 1
ATOM 2381 O O . SER A 1 312 ? 51.152 28.293 7.573 1.00 51.98 312 SER A O 1
ATOM 2384 N N . GLY A 1 313 ? 50.212 29.713 6.112 1.00 52.26 313 GLY A N 1
ATOM 2385 C CA . GLY A 1 313 ? 49.547 28.659 5.383 1.00 51.87 313 GLY A CA 1
ATOM 2386 C C . GLY A 1 313 ? 50.545 27.808 4.620 1.00 52.74 313 GLY A C 1
ATOM 2387 O O . GLY A 1 313 ? 50.644 26.604 4.871 1.00 51.94 313 GLY A O 1
ATOM 2388 N N . ILE A 1 314 ? 51.280 28.426 3.690 1.00 53.23 314 ILE A N 1
ATOM 2389 C CA . ILE A 1 314 ? 52.281 27.716 2.892 1.00 53.29 314 ILE A CA 1
ATOM 2390 C C . ILE A 1 314 ? 53.239 26.967 3.816 1.00 54.43 314 ILE A C 1
ATOM 2391 O O . ILE A 1 314 ? 53.666 25.852 3.512 1.00 55.00 314 ILE A O 1
ATOM 2396 N N . LYS A 1 315 ? 53.563 27.575 4.954 1.00 54.89 315 LYS A N 1
ATOM 2397 C CA . LYS A 1 315 ? 54.465 26.944 5.897 1.00 55.86 315 LYS A CA 1
ATOM 2398 C C . LYS A 1 315 ? 53.882 25.628 6.381 1.00 56.87 315 LYS A C 1
ATOM 2399 O O . LYS A 1 315 ? 54.461 24.570 6.170 1.00 58.07 315 LYS A O 1
ATOM 2405 N N . ASP A 1 316 ? 52.719 25.703 7.018 1.00 57.94 316 ASP A N 1
ATOM 2406 C CA . ASP A 1 316 ? 52.023 24.534 7.565 1.00 57.62 316 ASP A CA 1
ATOM 2407 C C . ASP A 1 316 ? 51.700 23.448 6.523 1.00 56.40 316 ASP A C 1
ATOM 2408 O O . ASP A 1 316 ? 51.737 22.247 6.812 1.00 56.06 316 ASP A O 1
ATOM 2413 N N . TYR A 1 317 ? 51.386 23.877 5.314 1.00 54.72 317 TYR A N 1
ATOM 2414 C CA . TYR A 1 317 ? 51.021 22.955 4.262 1.00 54.46 317 TYR A CA 1
ATOM 2415 C C . TYR A 1 317 ? 52.208 22.205 3.674 1.00 56.23 317 TYR A C 1
ATOM 2416 O O . TYR A 1 317 ? 52.149 20.986 3.489 1.00 56.89 317 TYR A O 1
ATOM 2425 N N . LEU A 1 318 ? 53.287 22.942 3.411 1.00 57.12 318 LEU A N 1
ATOM 2426 C CA . LEU A 1 318 ? 54.507 22.420 2.787 1.00 56.99 318 LEU A CA 1
ATOM 2427 C C . LEU A 1 318 ? 55.047 21.047 3.210 1.00 57.40 318 LEU A C 1
ATOM 2428 O O . LEU A 1 318 ? 55.546 20.299 2.373 1.00 57.35 318 LEU A O 1
ATOM 2433 N N . PRO A 1 319 ? 54.970 20.697 4.504 1.00 58.17 319 PRO A N 1
ATOM 2434 C CA . PRO A 1 319 ? 55.477 19.386 4.914 1.00 59.65 319 PRO A CA 1
ATOM 2435 C C . PRO A 1 319 ? 54.744 18.269 4.184 1.00 61.82 319 PRO A C 1
ATOM 2436 O O . PRO A 1 319 ? 55.355 17.311 3.705 1.00 63.49 319 PRO A O 1
ATOM 2440 N N . HIS A 1 320 ? 53.425 18.405 4.107 1.00 62.85 320 HIS A N 1
ATOM 2441 C CA . HIS A 1 320 ? 52.580 17.424 3.444 1.00 64.05 320 HIS A CA 1
ATOM 2442 C C . HIS A 1 320 ? 52.914 17.358 1.947 1.00 65.30 320 HIS A C 1
ATOM 2443 O O . HIS A 1 320 ? 52.983 16.271 1.352 1.00 65.43 320 HIS A O 1
ATOM 2450 N N . ILE A 1 321 ? 53.120 18.526 1.344 1.00 66.26 321 ILE A N 1
ATOM 2451 C CA . ILE A 1 321 ? 53.446 18.608 -0.072 1.00 67.79 321 ILE A CA 1
ATOM 2452 C C . ILE A 1 321 ? 54.732 17.837 -0.351 1.00 69.50 321 ILE A C 1
ATOM 2453 O O . ILE A 1 321 ? 54.971 17.379 -1.475 1.00 69.90 321 ILE A O 1
ATOM 2458 N N . HIS A 1 322 ? 55.553 17.691 0.684 1.00 71.12 322 HIS A N 1
ATOM 2459 C CA . HIS A 1 322 ? 56.802 16.965 0.557 1.00 73.08 322 HIS A CA 1
ATOM 2460 C C . HIS A 1 322 ? 56.562 15.473 0.361 1.00 73.06 322 HIS A C 1
ATOM 2461 O O . HIS A 1 322 ? 57.431 14.762 -0.142 1.00 73.71 322 HIS A O 1
ATOM 2468 N N . ALA A 1 323 ? 55.382 15.000 0.745 1.00 72.94 323 ALA A N 1
ATOM 2469 C CA . ALA A 1 323 ? 55.052 13.600 0.553 1.00 73.51 323 ALA A CA 1
ATOM 2470 C C . ALA A 1 323 ? 54.967 13.347 -0.956 1.00 74.73 323 ALA A C 1
ATOM 2471 O O . ALA A 1 323 ? 53.902 13.488 -1.568 1.00 73.78 323 ALA A O 1
ATOM 2473 N N . ILE A 1 324 ? 56.113 13.004 -1.544 1.00 76.10 324 ILE A N 1
ATOM 2474 C CA . ILE A 1 324 ? 56.236 12.709 -2.971 1.00 76.72 324 ILE A CA 1
ATOM 2475 C C . ILE A 1 324 ? 56.747 11.270 -3.120 1.00 77.53 324 ILE A C 1
ATOM 2476 O O . ILE A 1 324 ? 57.226 10.709 -2.106 1.00 77.19 324 ILE A O 1
ATOM 2481 N N . MET B 1 1 ? -21.522 13.818 -43.943 1.00 64.41 1 MET B N 1
ATOM 2482 C CA . MET B 1 1 ? -22.840 13.135 -44.060 1.00 63.61 1 MET B CA 1
ATOM 2483 C C . MET B 1 1 ? -23.087 12.201 -42.883 1.00 62.80 1 MET B C 1
ATOM 2484 O O . MET B 1 1 ? -22.353 11.234 -42.711 1.00 62.21 1 MET B O 1
ATOM 2489 N N . ARG B 1 2 ? -24.117 12.494 -42.083 1.00 61.99 2 ARG B N 1
ATOM 2490 C CA . ARG B 1 2 ? -24.464 11.670 -40.922 1.00 60.69 2 ARG B CA 1
ATOM 2491 C C . ARG B 1 2 ? -24.724 10.221 -41.301 1.00 60.02 2 ARG B C 1
ATOM 2492 O O . ARG B 1 2 ? -25.436 9.942 -42.268 1.00 59.69 2 ARG B O 1
ATOM 2500 N N . TYR B 1 3 ? -24.157 9.302 -40.528 1.00 59.18 3 TYR B N 1
ATOM 2501 C CA . TYR B 1 3 ? -24.337 7.885 -40.791 1.00 57.61 3 TYR B CA 1
ATOM 2502 C C . TYR B 1 3 ? -25.272 7.273 -39.767 1.00 58.34 3 TYR B C 1
ATOM 2503 O O . TYR B 1 3 ? -25.622 6.098 -39.853 1.00 58.99 3 TYR B O 1
ATOM 2512 N N . ILE B 1 4 ? -25.659 8.082 -38.788 1.00 58.79 4 ILE B N 1
ATOM 2513 C CA . ILE B 1 4 ? -26.614 7.681 -37.756 1.00 60.24 4 ILE B CA 1
ATOM 2514 C C . ILE B 1 4 ? -27.339 8.961 -37.357 1.00 61.94 4 ILE B C 1
ATOM 2515 O O . ILE B 1 4 ? -26.715 10.021 -37.247 1.00 62.93 4 ILE B O 1
ATOM 2520 N N . ASP B 1 5 ? -28.651 8.881 -37.163 1.00 63.05 5 ASP B N 1
ATOM 2521 C CA . ASP B 1 5 ? -29.396 10.076 -36.804 1.00 64.12 5 ASP B CA 1
ATOM 2522 C C . ASP B 1 5 ? -29.371 10.320 -35.315 1.00 62.78 5 ASP B C 1
ATOM 2523 O O . ASP B 1 5 ? -30.385 10.644 -34.711 1.00 63.06 5 ASP B O 1
ATOM 2528 N N . ASP B 1 6 ? -28.205 10.141 -34.718 1.00 62.09 6 ASP B N 1
ATOM 2529 C CA . ASP B 1 6 ? -28.057 10.397 -33.303 1.00 60.83 6 ASP B CA 1
ATOM 2530 C C . ASP B 1 6 ? -27.265 11.688 -33.210 1.00 59.60 6 ASP B C 1
ATOM 2531 O O . ASP B 1 6 ? -26.368 11.948 -34.008 1.00 58.41 6 ASP B O 1
ATOM 2536 N N . GLU B 1 7 ? -27.619 12.507 -32.239 1.00 59.09 7 GLU B N 1
ATOM 2537 C CA . GLU B 1 7 ? -26.971 13.789 -32.058 1.00 59.19 7 GLU B CA 1
ATOM 2538 C C . GLU B 1 7 ? -25.608 13.661 -31.393 1.00 58.24 7 GLU B C 1
ATOM 2539 O O . GLU B 1 7 ? -24.712 14.482 -31.617 1.00 57.92 7 GLU B O 1
ATOM 2545 N N . LEU B 1 8 ? -25.467 12.626 -30.567 1.00 57.39 8 LEU B N 1
ATOM 2546 C CA . LEU B 1 8 ? -24.238 12.383 -29.808 1.00 55.49 8 LEU B CA 1
ATOM 2547 C C . LEU B 1 8 ? -24.007 13.625 -28.980 1.00 54.89 8 LEU B C 1
ATOM 2548 O O . LEU B 1 8 ? -22.885 13.964 -28.682 1.00 54.74 8 LEU B O 1
ATOM 2553 N N . GLU B 1 9 ? -25.098 14.272 -28.589 1.00 56.31 9 GLU B N 1
ATOM 2554 C CA . GLU B 1 9 ? -25.061 15.528 -27.855 1.00 57.34 9 GLU B CA 1
ATOM 2555 C C . GLU B 1 9 ? -24.018 15.743 -26.761 1.00 57.17 9 GLU B C 1
ATOM 2556 O O . GLU B 1 9 ? -23.172 16.626 -26.898 1.00 59.13 9 GLU B O 1
ATOM 2562 N N . ASN B 1 10 ? -24.039 14.984 -25.675 1.00 55.01 10 ASN B N 1
ATOM 2563 C CA . ASN B 1 10 ? -23.028 15.236 -24.645 1.00 52.98 10 ASN B CA 1
ATOM 2564 C C . ASN B 1 10 ? -22.053 14.088 -24.494 1.00 50.89 10 ASN B C 1
ATOM 2565 O O . ASN B 1 10 ? -21.522 13.846 -23.424 1.00 50.76 10 ASN B O 1
ATOM 2570 N N . GLN B 1 11 ? -21.815 13.391 -25.592 1.00 48.96 11 GLN B N 1
ATOM 2571 C CA . GLN B 1 11 ? -20.920 12.249 -25.614 1.00 46.62 11 GLN B CA 1
ATOM 2572 C C . GLN B 1 11 ? -19.470 12.638 -25.841 1.00 44.08 11 GLN B C 1
ATOM 2573 O O . GLN B 1 11 ? -19.176 13.571 -26.579 1.00 43.86 11 GLN B O 1
ATOM 2579 N N . THR B 1 12 ? -18.566 11.912 -25.198 1.00 40.92 12 THR B N 1
ATOM 2580 C CA . THR B 1 12 ? -17.146 12.157 -25.357 1.00 38.17 12 THR B CA 1
ATOM 2581 C C . THR B 1 12 ? -16.596 10.987 -26.163 1.00 36.57 12 THR B C 1
ATOM 2582 O O . THR B 1 12 ? -16.740 9.825 -25.785 1.00 35.53 12 THR B O 1
ATOM 2586 N N . ILE B 1 13 ? -15.980 11.309 -27.289 1.00 34.95 13 ILE B N 1
ATOM 2587 C CA . ILE B 1 13 ? -15.425 10.306 -28.188 1.00 34.21 13 ILE B CA 1
ATOM 2588 C C . ILE B 1 13 ? -13.908 10.311 -28.166 1.00 34.28 13 ILE B C 1
ATOM 2589 O O . ILE B 1 13 ? -13.266 11.312 -28.494 1.00 36.09 13 ILE B O 1
ATOM 2594 N N . LEU B 1 14 ? -13.330 9.182 -27.787 1.00 32.19 14 LEU B N 1
ATOM 2595 C CA . LEU B 1 14 ? -11.884 9.076 -27.731 1.00 29.73 14 LEU B CA 1
ATOM 2596 C C . LEU B 1 14 ? -11.358 8.289 -28.920 1.00 28.66 14 LEU B C 1
ATOM 2597 O O . LEU B 1 14 ? -11.718 7.125 -29.118 1.00 28.81 14 LEU B O 1
ATOM 2602 N N . ILE B 1 15 ? -10.508 8.933 -29.712 1.00 27.46 15 ILE B N 1
ATOM 2603 C CA . ILE B 1 15 ? -9.923 8.296 -30.895 1.00 27.40 15 ILE B CA 1
ATOM 2604 C C . ILE B 1 15 ? -8.417 8.171 -30.755 1.00 27.65 15 ILE B C 1
ATOM 2605 O O . ILE B 1 15 ? -7.708 9.180 -30.780 1.00 29.96 15 ILE B O 1
ATOM 2610 N N . THR B 1 16 ? -7.926 6.946 -30.588 1.00 26.77 16 THR B N 1
ATOM 2611 C CA . THR B 1 16 ? -6.495 6.733 -30.452 1.00 27.47 16 THR B CA 1
ATOM 2612 C C . THR B 1 16 ? -5.935 6.623 -31.871 1.00 28.44 16 THR B C 1
ATOM 2613 O O . THR B 1 16 ? -6.643 6.182 -32.775 1.00 29.46 16 THR B O 1
ATOM 2617 N N . GLY B 1 17 ? -4.680 7.029 -32.069 1.00 28.43 17 GLY B N 1
ATOM 2618 C CA . GLY B 1 17 ? -4.093 7.006 -33.396 1.00 27.22 17 GLY B CA 1
ATOM 2619 C C . GLY B 1 17 ? -4.779 8.104 -34.201 1.00 28.64 17 GLY B C 1
ATOM 2620 O O . GLY B 1 17 ? -4.847 8.047 -35.427 1.00 29.50 17 GLY B O 1
ATOM 2621 N N . GLY B 1 18 ? -5.291 9.110 -33.495 1.00 28.03 18 GLY B N 1
ATOM 2622 C CA . GLY B 1 18 ? -5.991 10.216 -34.120 1.00 26.30 18 GLY B CA 1
ATOM 2623 C C . GLY B 1 18 ? -5.156 11.117 -34.992 1.00 26.38 18 GLY B C 1
ATOM 2624 O O . GLY B 1 18 ? -5.700 11.918 -35.734 1.00 26.01 18 GLY B O 1
ATOM 2625 N N . ALA B 1 19 ? -3.837 11.015 -34.902 1.00 29.02 19 ALA B N 1
ATOM 2626 C CA . ALA B 1 19 ? -2.957 11.829 -35.747 1.00 31.38 19 ALA B CA 1
ATOM 2627 C C . ALA B 1 19 ? -2.649 11.055 -37.043 1.00 31.86 19 ALA B C 1
ATOM 2628 O O . ALA B 1 19 ? -1.971 11.558 -37.935 1.00 32.56 19 ALA B O 1
ATOM 2630 N N . GLY B 1 20 ? -3.165 9.828 -37.119 1.00 32.09 20 GLY B N 1
ATOM 2631 C CA . GLY B 1 20 ? -2.982 8.982 -38.284 1.00 32.23 20 GLY B CA 1
ATOM 2632 C C . GLY B 1 20 ? -4.107 9.063 -39.316 1.00 32.24 20 GLY B C 1
ATOM 2633 O O . GLY B 1 20 ? -5.070 9.816 -39.159 1.00 30.97 20 GLY B O 1
ATOM 2634 N N . PHE B 1 21 ? -3.983 8.259 -40.369 1.00 31.76 21 PHE B N 1
ATOM 2635 C CA . PHE B 1 21 ? -4.930 8.241 -41.469 1.00 30.66 21 PHE B CA 1
ATOM 2636 C C . PHE B 1 21 ? -6.402 8.126 -41.070 1.00 32.08 21 PHE B C 1
ATOM 2637 O O . PHE B 1 21 ? -7.119 9.128 -41.060 1.00 32.52 21 PHE B O 1
ATOM 2645 N N . VAL B 1 22 ? -6.873 6.929 -40.732 1.00 32.01 22 VAL B N 1
ATOM 2646 C CA . VAL B 1 22 ? -8.293 6.784 -40.390 1.00 33.14 22 VAL B CA 1
ATOM 2647 C C . VAL B 1 22 ? -8.712 7.538 -39.150 1.00 32.80 22 VAL B C 1
ATOM 2648 O O . VAL B 1 22 ? -9.803 8.088 -39.110 1.00 32.34 22 VAL B O 1
ATOM 2652 N N . GLY B 1 23 ? -7.851 7.549 -38.139 1.00 34.27 23 GLY B N 1
ATOM 2653 C CA . GLY B 1 23 ? -8.167 8.249 -36.907 1.00 34.06 23 GLY B CA 1
ATOM 2654 C C . GLY B 1 23 ? -8.468 9.721 -37.132 1.00 33.34 23 GLY B C 1
ATOM 2655 O O . GLY B 1 23 ? -9.462 10.233 -36.614 1.00 33.35 23 GLY B O 1
ATOM 2656 N N . SER B 1 24 ? -7.622 10.409 -37.900 1.00 32.25 24 SER B N 1
ATOM 2657 C CA . SER B 1 24 ? -7.841 11.823 -38.161 1.00 32.57 24 SER B CA 1
ATOM 2658 C C . SER B 1 24 ? -9.085 12.039 -39.003 1.00 33.25 24 SER B C 1
ATOM 2659 O O . SER B 1 24 ? -9.839 12.960 -38.740 1.00 34.28 24 SER B O 1
ATOM 2662 N N . ASN B 1 25 ? -9.310 11.195 -40.005 1.00 34.32 25 ASN B N 1
ATOM 2663 C CA . ASN B 1 25 ? -10.493 11.336 -40.851 1.00 35.30 25 ASN B CA 1
ATOM 2664 C C . ASN B 1 25 ? -11.746 11.182 -40.012 1.00 35.61 25 ASN B C 1
ATOM 2665 O O . ASN B 1 25 ? -12.726 11.914 -40.167 1.00 36.04 25 ASN B O 1
ATOM 2670 N N . LEU B 1 26 ? -11.694 10.207 -39.119 1.00 35.95 26 LEU B N 1
ATOM 2671 C CA . LEU B 1 26 ? -12.800 9.879 -38.228 1.00 34.98 26 LEU B CA 1
ATOM 2672 C C . LEU B 1 26 ? -13.102 11.045 -37.310 1.00 34.35 26 LEU B C 1
ATOM 2673 O O . LEU B 1 26 ? -14.256 11.424 -37.134 1.00 33.54 26 LEU B O 1
ATOM 2678 N N . ALA B 1 27 ? -12.049 11.616 -36.741 1.00 34.52 27 ALA B N 1
ATOM 2679 C CA . ALA B 1 27 ? -12.177 12.747 -35.841 1.00 35.63 27 ALA B CA 1
ATOM 2680 C C . ALA B 1 27 ? -12.873 13.917 -36.524 1.00 36.26 27 ALA B C 1
ATOM 2681 O O . ALA B 1 27 ? -13.665 14.620 -35.905 1.00 37.03 27 ALA B O 1
ATOM 2683 N N . PHE B 1 28 ? -12.565 14.125 -37.803 1.00 37.47 28 PHE B N 1
ATOM 2684 C CA . PHE B 1 28 ? -13.158 15.215 -38.584 1.00 37.95 28 PHE B CA 1
ATOM 2685 C C . PHE B 1 28 ? -14.609 14.937 -38.895 1.00 38.62 28 PHE B C 1
ATOM 2686 O O . PHE B 1 28 ? -15.438 15.841 -38.854 1.00 39.25 28 PHE B O 1
ATOM 2694 N N . HIS B 1 29 ? -14.925 13.683 -39.192 1.00 39.96 29 HIS B N 1
ATOM 2695 C CA . HIS B 1 29 ? -16.305 13.316 -39.471 1.00 40.95 29 HIS B CA 1
ATOM 2696 C C . HIS B 1 29 ? -17.203 13.752 -38.292 1.00 41.33 29 HIS B C 1
ATOM 2697 O O . HIS B 1 29 ? -18.178 14.484 -38.468 1.00 40.64 29 HIS B O 1
ATOM 2704 N N . PHE B 1 30 ? -16.861 13.309 -37.088 1.00 41.54 30 PHE B N 1
ATOM 2705 C CA . PHE B 1 30 ? -17.626 13.661 -35.912 1.00 41.31 30 PHE B CA 1
ATOM 2706 C C . PHE B 1 30 ? -17.658 15.157 -35.718 1.00 43.34 30 PHE B C 1
ATOM 2707 O O . PHE B 1 30 ? -18.680 15.714 -35.318 1.00 43.92 30 PHE B O 1
ATOM 2715 N N . GLN B 1 31 ? -16.537 15.810 -36.005 1.00 45.32 31 GLN B N 1
ATOM 2716 C CA . GLN B 1 31 ? -16.442 17.256 -35.846 1.00 47.46 31 GLN B CA 1
ATOM 2717 C C . GLN B 1 31 ? -17.497 17.961 -36.685 1.00 48.61 31 GLN B C 1
ATOM 2718 O O . GLN B 1 31 ? -18.234 18.833 -36.203 1.00 48.44 31 GLN B O 1
ATOM 2724 N N . GLU B 1 32 ? -17.567 17.551 -37.945 1.00 49.70 32 GLU B N 1
ATOM 2725 C CA . GLU B 1 32 ? -18.482 18.132 -38.908 1.00 50.54 32 GLU B CA 1
ATOM 2726 C C . GLU B 1 32 ? -19.909 17.612 -38.844 1.00 49.79 32 GLU B C 1
ATOM 2727 O O . GLU B 1 32 ? -20.859 18.369 -39.011 1.00 49.60 32 GLU B O 1
ATOM 2733 N N . ASN B 1 33 ? -20.070 16.329 -38.570 1.00 49.73 33 ASN B N 1
ATOM 2734 C CA . ASN B 1 33 ? -21.406 15.750 -38.536 1.00 49.53 33 ASN B CA 1
ATOM 2735 C C . ASN B 1 33 ? -22.110 15.657 -37.179 1.00 49.44 33 ASN B C 1
ATOM 2736 O O . ASN B 1 33 ? -23.335 15.634 -37.118 1.00 49.64 33 ASN B O 1
ATOM 2741 N N . HIS B 1 34 ? -21.353 15.596 -36.093 1.00 49.69 34 HIS B N 1
ATOM 2742 C CA . HIS B 1 34 ? -21.961 15.542 -34.770 1.00 49.31 34 HIS B CA 1
ATOM 2743 C C . HIS B 1 34 ? -21.229 16.552 -33.916 1.00 50.13 34 HIS B C 1
ATOM 2744 O O . HIS B 1 34 ? -20.544 16.204 -32.960 1.00 51.50 34 HIS B O 1
ATOM 2751 N N . PRO B 1 35 ? -21.379 17.833 -34.262 1.00 50.09 35 PRO B N 1
ATOM 2752 C CA . PRO B 1 35 ? -20.769 18.978 -33.597 1.00 50.14 35 PRO B CA 1
ATOM 2753 C C . PRO B 1 35 ? -21.054 19.072 -32.107 1.00 50.46 35 PRO B C 1
ATOM 2754 O O . PRO B 1 35 ? -20.371 19.796 -31.386 1.00 50.64 35 PRO B O 1
ATOM 2758 N N . LYS B 1 36 ? -22.059 18.346 -31.635 1.00 51.20 36 LYS B N 1
ATOM 2759 C CA . LYS B 1 36 ? -22.376 18.379 -30.209 1.00 51.36 36 LYS B CA 1
ATOM 2760 C C . LYS B 1 36 ? -21.487 17.434 -29.387 1.00 50.45 36 LYS B C 1
ATOM 2761 O O . LYS B 1 36 ? -21.287 17.644 -28.181 1.00 49.55 36 LYS B O 1
ATOM 2767 N N . ALA B 1 37 ? -20.946 16.408 -30.047 1.00 49.00 37 ALA B N 1
ATOM 2768 C CA . ALA B 1 37 ? -20.098 15.426 -29.380 1.00 47.59 37 ALA B CA 1
ATOM 2769 C C . ALA B 1 37 ? -18.694 15.979 -29.115 1.00 47.09 37 ALA B C 1
ATOM 2770 O O . ALA B 1 37 ? -18.201 16.813 -29.884 1.00 47.23 37 ALA B O 1
ATOM 2772 N N . LYS B 1 38 ? -18.069 15.534 -28.017 1.00 45.32 38 LYS B N 1
ATOM 2773 C CA . LYS B 1 38 ? -16.710 15.963 -27.659 1.00 43.36 38 LYS B CA 1
ATOM 2774 C C . LYS B 1 38 ? -15.752 14.995 -28.312 1.00 41.43 38 LYS B C 1
ATOM 2775 O O . LYS B 1 38 ? -15.728 13.820 -27.971 1.00 41.33 38 LYS B O 1
ATOM 2781 N N . VAL B 1 39 ? -14.961 15.481 -29.257 1.00 39.57 39 VAL B N 1
ATOM 2782 C CA . VAL B 1 39 ? -14.006 14.623 -29.923 1.00 36.77 39 VAL B CA 1
ATOM 2783 C C . VAL B 1 39 ? -12.615 14.852 -29.367 1.00 35.81 39 VAL B C 1
ATOM 2784 O O . VAL B 1 39 ? -12.053 15.935 -29.510 1.00 36.41 39 VAL B O 1
ATOM 2788 N N . VAL B 1 40 ? -12.067 13.841 -28.706 1.00 34.90 40 VAL B N 1
ATOM 2789 C CA . VAL B 1 40 ? -10.722 13.951 -28.177 1.00 35.04 40 VAL B CA 1
ATOM 2790 C C . VAL B 1 40 ? -9.819 12.931 -28.883 1.00 35.95 40 VAL B C 1
ATOM 2791 O O . VAL B 1 40 ? -10.064 11.723 -28.866 1.00 36.62 40 VAL B O 1
ATOM 2795 N N . VAL B 1 41 ? -8.779 13.456 -29.528 1.00 36.49 41 VAL B N 1
ATOM 2796 C CA . VAL B 1 41 ? -7.820 12.670 -30.296 1.00 34.82 41 VAL B CA 1
ATOM 2797 C C . VAL B 1 41 ? -6.556 12.383 -29.497 1.00 34.54 41 VAL B C 1
ATOM 2798 O O . VAL B 1 41 ? -5.983 13.286 -28.904 1.00 35.88 41 VAL B O 1
ATOM 2802 N N . LEU B 1 42 ? -6.125 11.124 -29.481 1.00 33.75 42 LEU B N 1
ATOM 2803 C CA . LEU B 1 42 ? -4.930 10.745 -28.738 1.00 33.50 42 LEU B CA 1
ATOM 2804 C C . LEU B 1 42 ? -3.903 10.170 -29.676 1.00 34.42 42 LEU B C 1
ATOM 2805 O O . LEU B 1 42 ? -4.253 9.371 -30.528 1.00 34.53 42 LEU B O 1
ATOM 2810 N N . ASP B 1 43 ? -2.639 10.569 -29.520 1.00 35.47 43 ASP B N 1
ATOM 2811 C CA . ASP B 1 43 ? -1.573 10.058 -30.377 1.00 35.14 43 ASP B CA 1
ATOM 2812 C C . ASP B 1 43 ? -0.167 10.309 -29.820 1.00 35.29 43 ASP B C 1
ATOM 2813 O O . ASP B 1 43 ? 0.060 11.282 -29.098 1.00 34.26 43 ASP B O 1
ATOM 2818 N N . LYS B 1 44 ? 0.754 9.403 -30.150 1.00 36.04 44 LYS B N 1
ATOM 2819 C CA . LYS B 1 44 ? 2.169 9.465 -29.749 1.00 36.20 44 LYS B CA 1
ATOM 2820 C C . LYS B 1 44 ? 2.796 10.603 -30.552 1.00 37.66 44 LYS B C 1
ATOM 2821 O O . LYS B 1 44 ? 3.617 11.360 -30.038 1.00 36.94 44 LYS B O 1
ATOM 2827 N N . PHE B 1 45 ? 2.403 10.679 -31.826 1.00 40.17 45 PHE B N 1
ATOM 2828 C CA . PHE B 1 45 ? 2.807 11.720 -32.762 1.00 41.63 45 PHE B CA 1
ATOM 2829 C C . PHE B 1 45 ? 4.101 11.638 -33.542 1.00 44.80 45 PHE B C 1
ATOM 2830 O O . PHE B 1 45 ? 4.906 12.557 -33.495 1.00 48.96 45 PHE B O 1
ATOM 2838 N N . ARG B 1 46 ? 4.324 10.565 -34.274 1.00 47.02 46 ARG B N 1
ATOM 2839 C CA . ARG B 1 46 ? 5.524 10.502 -35.107 1.00 49.45 46 ARG B CA 1
ATOM 2840 C C . ARG B 1 46 ? 6.850 10.516 -34.382 1.00 51.67 46 ARG B C 1
ATOM 2841 O O . ARG B 1 46 ? 7.344 11.573 -34.010 1.00 50.34 46 ARG B O 1
ATOM 2849 N N . SER B 1 47 ? 7.431 9.331 -34.222 1.00 56.08 47 SER B N 1
ATOM 2850 C CA . SER B 1 47 ? 8.720 9.169 -33.562 1.00 60.04 47 SER B CA 1
ATOM 2851 C C . SER B 1 47 ? 9.809 8.829 -34.592 1.00 61.97 47 SER B C 1
ATOM 2852 O O . SER B 1 47 ? 9.907 7.674 -35.035 1.00 62.84 47 SER B O 1
ATOM 2855 N N . ASN B 1 48 ? 10.600 9.836 -34.983 1.00 63.17 48 ASN B N 1
ATOM 2856 C CA . ASN B 1 48 ? 11.702 9.661 -35.945 1.00 64.48 48 ASN B CA 1
ATOM 2857 C C . ASN B 1 48 ? 12.713 10.796 -35.852 1.00 63.35 48 ASN B C 1
ATOM 2858 O O . ASN B 1 48 ? 13.823 10.601 -35.365 1.00 62.47 48 ASN B O 1
ATOM 2863 N N . PRO B 1 56 ? 9.498 5.131 -39.789 1.00 76.75 56 PRO B N 1
ATOM 2864 C CA . PRO B 1 56 ? 9.535 4.122 -38.726 1.00 75.52 56 PRO B CA 1
ATOM 2865 C C . PRO B 1 56 ? 8.571 4.363 -37.547 1.00 73.15 56 PRO B C 1
ATOM 2866 O O . PRO B 1 56 ? 8.158 5.496 -37.277 1.00 72.90 56 PRO B O 1
ATOM 2870 N N . SER B 1 57 ? 8.230 3.269 -36.862 1.00 70.15 57 SER B N 1
ATOM 2871 C CA . SER B 1 57 ? 7.339 3.261 -35.697 1.00 66.51 57 SER B CA 1
ATOM 2872 C C . SER B 1 57 ? 5.987 3.962 -35.878 1.00 63.24 57 SER B C 1
ATOM 2873 O O . SER B 1 57 ? 5.153 3.480 -36.632 1.00 64.52 57 SER B O 1
ATOM 2876 N N . SER B 1 58 ? 5.753 5.077 -35.193 1.00 58.92 58 SER B N 1
ATOM 2877 C CA . SER B 1 58 ? 4.472 5.781 -35.309 1.00 54.45 58 SER B CA 1
ATOM 2878 C C . SER B 1 58 ? 4.474 6.821 -36.415 1.00 51.06 58 SER B C 1
ATOM 2879 O O . SER B 1 58 ? 5.265 7.751 -36.402 1.00 50.17 58 SER B O 1
ATOM 2882 N N . LEU B 1 59 ? 3.583 6.668 -37.384 1.00 48.34 59 LEU B N 1
ATOM 2883 C CA . LEU B 1 59 ? 3.550 7.628 -38.472 1.00 46.13 59 LEU B CA 1
ATOM 2884 C C . LEU B 1 59 ? 2.386 8.600 -38.423 1.00 43.43 59 LEU B C 1
ATOM 2885 O O . LEU B 1 59 ? 1.784 8.926 -39.438 1.00 42.16 59 LEU B O 1
ATOM 2890 N N . GLY B 1 60 ? 2.079 9.067 -37.219 1.00 42.45 60 GLY B N 1
ATOM 2891 C CA . GLY B 1 60 ? 1.028 10.055 -37.052 1.00 40.89 60 GLY B CA 1
ATOM 2892 C C . GLY B 1 60 ? 1.622 11.402 -37.435 1.00 39.56 60 GLY B C 1
ATOM 2893 O O . GLY B 1 60 ? 2.835 11.577 -37.406 1.00 41.27 60 GLY B O 1
ATOM 2894 N N . HIS B 1 61 ? 0.804 12.378 -37.777 1.00 38.90 61 HIS B N 1
ATOM 2895 C CA . HIS B 1 61 ? 1.362 13.661 -38.190 1.00 37.95 61 HIS B CA 1
ATOM 2896 C C . HIS B 1 61 ? 0.368 14.790 -38.012 1.00 37.29 61 HIS B C 1
ATOM 2897 O O . HIS B 1 61 ? -0.735 14.715 -38.527 1.00 37.38 61 HIS B O 1
ATOM 2904 N N . PHE B 1 62 ? 0.760 15.841 -37.298 1.00 37.77 62 PHE B N 1
ATOM 2905 C CA . PHE B 1 62 ? -0.134 16.975 -37.042 1.00 37.93 62 PHE B CA 1
ATOM 2906 C C . PHE B 1 62 ? -0.783 17.538 -38.297 1.00 38.82 62 PHE B C 1
ATOM 2907 O O . PHE B 1 62 ? -1.846 18.143 -38.214 1.00 40.83 62 PHE B O 1
ATOM 2915 N N . LYS B 1 63 ? -0.153 17.362 -39.455 1.00 38.40 63 LYS B N 1
ATOM 2916 C CA . LYS B 1 63 ? -0.735 17.883 -40.685 1.00 37.86 63 LYS B CA 1
ATOM 2917 C C . LYS B 1 63 ? -2.110 17.296 -40.940 1.00 37.58 63 LYS B C 1
ATOM 2918 O O . LYS B 1 63 ? -2.945 17.940 -41.559 1.00 36.92 63 LYS B O 1
ATOM 2924 N N . ASN B 1 64 ? -2.331 16.068 -40.470 1.00 37.72 64 ASN B N 1
ATOM 2925 C CA . ASN B 1 64 ? -3.607 15.375 -40.637 1.00 36.22 64 ASN B CA 1
ATOM 2926 C C . ASN B 1 64 ? -4.685 15.932 -39.706 1.00 36.72 64 ASN B C 1
ATOM 2927 O O . ASN B 1 64 ? -5.833 15.510 -39.776 1.00 37.15 64 ASN B O 1
ATOM 2932 N N . LEU B 1 65 ? -4.320 16.864 -38.829 1.00 36.96 65 LEU B N 1
ATOM 2933 C CA . LEU B 1 65 ? -5.277 17.453 -37.897 1.00 36.53 65 LEU B CA 1
ATOM 2934 C C . LEU B 1 65 ? -5.372 18.950 -38.070 1.00 37.10 65 LEU B C 1
ATOM 2935 O O . LEU B 1 65 ? -5.897 19.626 -37.212 1.00 38.05 65 LEU B O 1
ATOM 2940 N N . ILE B 1 66 ? -4.896 19.461 -39.196 1.00 38.54 66 ILE B N 1
ATOM 2941 C CA . ILE B 1 66 ? -4.879 20.896 -39.428 1.00 40.17 66 ILE B CA 1
ATOM 2942 C C . ILE B 1 66 ? -6.150 21.687 -39.162 1.00 42.56 66 ILE B C 1
ATOM 2943 O O . ILE B 1 66 ? -6.062 22.820 -38.667 1.00 46.25 66 ILE B O 1
ATOM 2948 N N . GLY B 1 67 ? -7.324 21.139 -39.454 1.00 42.18 67 GLY B N 1
ATOM 2949 C CA . GLY B 1 67 ? -8.535 21.909 -39.171 1.00 41.41 67 GLY B CA 1
ATOM 2950 C C . GLY B 1 67 ? -9.324 21.432 -37.949 1.00 42.07 67 GLY B C 1
ATOM 2951 O O . GLY B 1 67 ? -10.508 21.756 -37.793 1.00 40.44 67 GLY B O 1
ATOM 2952 N N . PHE B 1 68 ? -8.667 20.671 -37.075 1.00 42.47 68 PHE B N 1
ATOM 2953 C CA . PHE B 1 68 ? -9.317 20.115 -35.890 1.00 43.27 68 PHE B CA 1
ATOM 2954 C C . PHE B 1 68 ? -9.539 21.124 -34.759 1.00 44.47 68 PHE B C 1
ATOM 2955 O O . PHE B 1 68 ? -8.597 21.718 -34.253 1.00 45.00 68 PHE B O 1
ATOM 2963 N N . LYS B 1 69 ? -10.795 21.316 -34.371 1.00 45.89 69 LYS B N 1
ATOM 2964 C CA . LYS B 1 69 ? -11.144 22.250 -33.303 1.00 47.85 69 LYS B CA 1
ATOM 2965 C C . LYS B 1 69 ? -11.372 21.532 -31.943 1.00 46.69 69 LYS B C 1
ATOM 2966 O O . LYS B 1 69 ? -11.588 22.179 -30.914 1.00 45.54 69 LYS B O 1
ATOM 2972 N N . GLY B 1 70 ? -11.313 20.201 -31.935 1.00 45.43 70 GLY B N 1
ATOM 2973 C CA . GLY B 1 70 ? -11.508 19.461 -30.691 1.00 44.81 70 GLY B CA 1
ATOM 2974 C C . GLY B 1 70 ? -10.262 19.495 -29.823 1.00 43.67 70 GLY B C 1
ATOM 2975 O O . GLY B 1 70 ? -9.515 20.469 -29.894 1.00 44.83 70 GLY B O 1
ATOM 2976 N N . GLU B 1 71 ? -10.027 18.472 -28.994 1.00 41.99 71 GLU B N 1
ATOM 2977 C CA . GLU B 1 71 ? -8.802 18.471 -28.182 1.00 40.95 71 GLU B CA 1
ATOM 2978 C C . GLU B 1 71 ? -7.876 17.268 -28.393 1.00 39.52 71 GLU B C 1
ATOM 2979 O O . GLU B 1 71 ? -8.307 16.197 -28.826 1.00 39.64 71 GLU B O 1
ATOM 2985 N N . VAL B 1 72 ? -6.599 17.468 -28.074 1.00 36.37 72 VAL B N 1
ATOM 2986 C CA . VAL B 1 72 ? -5.568 16.465 -28.272 1.00 33.59 72 VAL B CA 1
ATOM 2987 C C . VAL B 1 72 ? -4.991 15.943 -26.964 1.00 33.45 72 VAL B C 1
ATOM 2988 O O . VAL B 1 72 ? -5.064 16.602 -25.928 1.00 33.99 72 VAL B O 1
ATOM 2992 N N . ILE B 1 73 ? -4.449 14.734 -27.020 1.00 32.04 73 ILE B N 1
ATOM 2993 C CA . ILE B 1 73 ? -3.791 14.117 -25.881 1.00 32.58 73 ILE B CA 1
ATOM 2994 C C . ILE B 1 73 ? -2.516 13.503 -26.425 1.00 33.97 73 ILE B C 1
ATOM 2995 O O . ILE B 1 73 ? -2.554 12.530 -27.186 1.00 36.79 73 ILE B O 1
ATOM 3000 N N . ALA B 1 74 ? -1.383 14.093 -26.069 1.00 33.90 74 ALA B N 1
ATOM 3001 C CA . ALA B 1 74 ? -0.103 13.580 -26.513 1.00 31.84 74 ALA B CA 1
ATOM 3002 C C . ALA B 1 74 ? 0.200 12.424 -25.566 1.00 31.34 74 ALA B C 1
ATOM 3003 O O . ALA B 1 74 ? 0.517 12.646 -24.403 1.00 31.96 74 ALA B O 1
ATOM 3005 N N . ALA B 1 75 ? 0.088 11.193 -26.052 1.00 29.60 75 ALA B N 1
ATOM 3006 C CA . ALA B 1 75 ? 0.346 10.054 -25.200 1.00 28.56 75 ALA B CA 1
ATOM 3007 C C . ALA B 1 75 ? 0.810 8.836 -25.971 1.00 28.34 75 ALA B C 1
ATOM 3008 O O . ALA B 1 75 ? 0.532 8.694 -27.161 1.00 29.08 75 ALA B O 1
ATOM 3010 N N . ASP B 1 76 ? 1.522 7.958 -25.272 1.00 28.09 76 ASP B N 1
ATOM 3011 C CA . ASP B 1 76 ? 2.007 6.704 -25.834 1.00 27.37 76 ASP B CA 1
ATOM 3012 C C . ASP B 1 76 ? 1.247 5.609 -25.081 1.00 27.64 76 ASP B C 1
ATOM 3013 O O . ASP B 1 76 ? 1.418 5.457 -23.880 1.00 27.60 76 ASP B O 1
ATOM 3018 N N . ILE B 1 77 ? 0.394 4.869 -25.789 1.00 27.58 77 ILE B N 1
ATOM 3019 C CA . ILE B 1 77 ? -0.425 3.824 -25.182 1.00 27.03 77 ILE B CA 1
ATOM 3020 C C . ILE B 1 77 ? 0.345 2.743 -24.432 1.00 26.87 77 ILE B C 1
ATOM 3021 O O . ILE B 1 77 ? -0.225 1.966 -23.681 1.00 27.84 77 ILE B O 1
ATOM 3026 N N . ASN B 1 78 ? 1.648 2.710 -24.619 1.00 26.71 78 ASN B N 1
ATOM 3027 C CA . ASN B 1 78 ? 2.477 1.722 -23.960 1.00 28.02 78 ASN B CA 1
ATOM 3028 C C . ASN B 1 78 ? 3.031 2.267 -22.651 1.00 29.68 78 ASN B C 1
ATOM 3029 O O . ASN B 1 78 ? 3.572 1.528 -21.829 1.00 30.95 78 ASN B O 1
ATOM 3034 N N . ASN B 1 79 ? 2.915 3.572 -22.478 1.00 31.53 79 ASN B N 1
ATOM 3035 C CA . ASN B 1 79 ? 3.418 4.264 -21.306 1.00 31.80 79 ASN B CA 1
ATOM 3036 C C . ASN B 1 79 ? 2.401 4.225 -20.150 1.00 33.48 79 ASN B C 1
ATOM 3037 O O . ASN B 1 79 ? 1.359 4.890 -20.194 1.00 33.90 79 ASN B O 1
ATOM 3042 N N . PRO B 1 80 ? 2.698 3.456 -19.090 1.00 33.88 80 PRO B N 1
ATOM 3043 C CA . PRO B 1 80 ? 1.823 3.320 -17.919 1.00 33.43 80 PRO B CA 1
ATOM 3044 C C . PRO B 1 80 ? 1.346 4.649 -17.357 1.00 33.79 80 PRO B C 1
ATOM 3045 O O . PRO B 1 80 ? 0.196 4.802 -16.977 1.00 32.85 80 PRO B O 1
ATOM 3049 N N . LEU B 1 81 ? 2.254 5.606 -17.291 1.00 36.15 81 LEU B N 1
ATOM 3050 C CA . LEU B 1 81 ? 1.932 6.916 -16.761 1.00 38.51 81 LEU B CA 1
ATOM 3051 C C . LEU B 1 81 ? 0.878 7.586 -17.631 1.00 39.22 81 LEU B C 1
ATOM 3052 O O . LEU B 1 81 ? -0.078 8.183 -17.123 1.00 40.39 81 LEU B O 1
ATOM 3057 N N . ASP B 1 82 ? 1.053 7.494 -18.944 1.00 38.67 82 ASP B N 1
ATOM 3058 C CA . ASP B 1 82 ? 0.102 8.103 -19.861 1.00 39.09 82 ASP B CA 1
ATOM 3059 C C . ASP B 1 82 ? -1.257 7.445 -19.752 1.00 38.49 82 ASP B C 1
ATOM 3060 O O . ASP B 1 82 ? -2.281 8.116 -19.738 1.00 39.18 82 ASP B O 1
ATOM 3065 N N . LEU B 1 83 ? -1.264 6.125 -19.664 1.00 39.13 83 LEU B N 1
ATOM 3066 C CA . LEU B 1 83 ? -2.514 5.384 -19.558 1.00 39.55 83 LEU B CA 1
ATOM 3067 C C . LEU B 1 83 ? -3.198 5.691 -18.236 1.00 39.83 83 LEU B C 1
ATOM 3068 O O . LEU B 1 83 ? -4.420 5.815 -18.178 1.00 40.07 83 LEU B O 1
ATOM 3073 N N . ARG B 1 84 ? -2.405 5.821 -17.177 1.00 41.61 84 ARG B N 1
ATOM 3074 C CA . ARG B 1 84 ? -2.936 6.105 -15.847 1.00 43.35 84 ARG B CA 1
ATOM 3075 C C . ARG B 1 84 ? -3.594 7.473 -15.822 1.00 43.00 84 ARG B C 1
ATOM 3076 O O . ARG B 1 84 ? -4.592 7.681 -15.130 1.00 42.85 84 ARG B O 1
ATOM 3084 N N . ARG B 1 85 ? -3.019 8.398 -16.587 1.00 43.24 85 ARG B N 1
ATOM 3085 C CA . ARG B 1 85 ? -3.509 9.774 -16.701 1.00 42.68 85 ARG B CA 1
ATOM 3086 C C . ARG B 1 85 ? -4.763 9.808 -17.550 1.00 42.06 85 ARG B C 1
ATOM 3087 O O . ARG B 1 85 ? -5.628 10.652 -17.359 1.00 42.92 85 ARG B O 1
ATOM 3095 N N . LEU B 1 86 ? -4.842 8.874 -18.490 1.00 41.04 86 LEU B N 1
ATOM 3096 C CA . LEU B 1 86 ? -5.975 8.745 -19.393 1.00 40.26 86 LEU B CA 1
ATOM 3097 C C . LEU B 1 86 ? -7.245 8.328 -18.654 1.00 41.79 86 LEU B C 1
ATOM 3098 O O . LEU B 1 86 ? -8.365 8.571 -19.124 1.00 42.31 86 LEU B O 1
ATOM 3103 N N . GLU B 1 87 ? -7.072 7.687 -17.503 1.00 42.61 87 GLU B N 1
ATOM 3104 C CA . GLU B 1 87 ? -8.204 7.238 -16.714 1.00 43.16 87 GLU B CA 1
ATOM 3105 C C . GLU B 1 87 ? -8.946 8.422 -16.116 1.00 42.83 87 GLU B C 1
ATOM 3106 O O . GLU B 1 87 ? -10.095 8.295 -15.713 1.00 42.89 87 GLU B O 1
ATOM 3112 N N . LYS B 1 88 ? -8.279 9.570 -16.053 1.00 43.05 88 LYS B N 1
ATOM 3113 C CA . LYS B 1 88 ? -8.887 10.797 -15.532 1.00 43.54 88 LYS B CA 1
ATOM 3114 C C . LYS B 1 88 ? -9.983 11.289 -16.487 1.00 43.58 88 LYS B C 1
ATOM 3115 O O . LYS B 1 88 ? -10.947 11.925 -16.069 1.00 44.51 88 LYS B O 1
ATOM 3121 N N . LEU B 1 89 ? -9.813 10.993 -17.775 1.00 43.58 89 LEU B N 1
ATOM 3122 C CA . LEU B 1 89 ? -10.749 11.387 -18.829 1.00 41.19 89 LEU B CA 1
ATOM 3123 C C . LEU B 1 89 ? -11.991 10.517 -18.859 1.00 41.45 89 LEU B C 1
ATOM 3124 O O . LEU B 1 89 ? -11.893 9.290 -18.892 1.00 43.50 89 LEU B O 1
ATOM 3129 N N . HIS B 1 90 ? -13.155 11.147 -18.863 1.00 39.17 90 HIS B N 1
ATOM 3130 C CA . HIS B 1 90 ? -14.374 10.394 -18.925 1.00 37.49 90 HIS B CA 1
ATOM 3131 C C . HIS B 1 90 ? -14.815 10.403 -20.379 1.00 36.44 90 HIS B C 1
ATOM 3132 O O . HIS B 1 90 ? -15.134 11.456 -20.916 1.00 37.08 90 HIS B O 1
ATOM 3139 N N . PHE B 1 91 ? -14.808 9.237 -21.023 1.00 35.49 91 PHE B N 1
ATOM 3140 C CA . PHE B 1 91 ? -15.231 9.130 -22.421 1.00 34.30 91 PHE B CA 1
ATOM 3141 C C . PHE B 1 91 ? -16.330 8.083 -22.578 1.00 34.41 91 PHE B C 1
ATOM 3142 O O . PHE B 1 91 ? -16.395 7.111 -21.832 1.00 33.92 91 PHE B O 1
ATOM 3150 N N . ASP B 1 92 ? -17.209 8.299 -23.547 1.00 36.11 92 ASP B N 1
ATOM 3151 C CA . ASP B 1 92 ? -18.318 7.389 -23.779 1.00 37.40 92 ASP B CA 1
ATOM 3152 C C . ASP B 1 92 ? -18.011 6.350 -24.849 1.00 37.41 92 ASP B C 1
ATOM 3153 O O . ASP B 1 92 ? -18.576 5.251 -24.849 1.00 37.52 92 ASP B O 1
ATOM 3158 N N . TYR B 1 93 ? -17.111 6.700 -25.759 1.00 36.74 93 TYR B N 1
ATOM 3159 C CA . TYR B 1 93 ? -16.731 5.793 -26.822 1.00 35.69 93 TYR B CA 1
ATOM 3160 C C . TYR B 1 93 ? -15.241 5.800 -27.034 1.00 35.12 93 TYR B C 1
ATOM 3161 O O . TYR B 1 93 ? -14.588 6.830 -26.865 1.00 34.75 93 TYR B O 1
ATOM 3170 N N . LEU B 1 94 ? -14.713 4.644 -27.426 1.00 34.57 94 LEU B N 1
ATOM 3171 C CA . LEU B 1 94 ? -13.296 4.518 -27.734 1.00 33.12 94 LEU B CA 1
ATOM 3172 C C . LEU B 1 94 ? -13.148 3.883 -29.103 1.00 33.17 94 LEU B C 1
ATOM 3173 O O . LEU B 1 94 ? -13.604 2.756 -29.324 1.00 33.11 94 LEU B O 1
ATOM 3178 N N . PHE B 1 95 ? -12.541 4.627 -30.020 1.00 32.46 95 PHE B N 1
ATOM 3179 C CA . PHE B 1 95 ? -12.269 4.129 -31.356 1.00 32.37 95 PHE B CA 1
ATOM 3180 C C . PHE B 1 95 ? -10.772 3.892 -31.354 1.00 32.13 95 PHE B C 1
ATOM 3181 O O . PHE B 1 95 ? -9.990 4.823 -31.504 1.00 33.28 95 PHE B O 1
ATOM 3189 N N . HIS B 1 96 ? -10.367 2.647 -31.158 1.00 31.03 96 HIS B N 1
ATOM 3190 C CA . HIS B 1 96 ? -8.951 2.350 -31.105 1.00 30.31 96 HIS B CA 1
ATOM 3191 C C . HIS B 1 96 ? -8.321 2.170 -32.478 1.00 30.60 96 HIS B C 1
ATOM 3192 O O . HIS B 1 96 ? -8.368 1.082 -33.040 1.00 30.27 96 HIS B O 1
ATOM 3199 N N . GLN B 1 97 ? -7.719 3.236 -33.006 1.00 31.93 97 GLN B N 1
ATOM 3200 C CA . GLN B 1 97 ? -7.085 3.180 -34.324 1.00 34.62 97 GLN B CA 1
ATOM 3201 C C . GLN B 1 97 ? -5.574 3.114 -34.254 1.00 36.35 97 GLN B C 1
ATOM 3202 O O . GLN B 1 97 ? -4.929 2.850 -35.262 1.00 37.58 97 GLN B O 1
ATOM 3208 N N . ALA B 1 98 ? -5.011 3.379 -33.075 1.00 38.24 98 ALA B N 1
ATOM 3209 C CA . ALA B 1 98 ? -3.562 3.390 -32.880 1.00 39.41 98 ALA B CA 1
ATOM 3210 C C . ALA B 1 98 ? -2.886 2.027 -32.972 1.00 41.67 98 ALA B C 1
ATOM 3211 O O . ALA B 1 98 ? -3.254 1.087 -32.268 1.00 42.89 98 ALA B O 1
ATOM 3213 N N . ALA B 1 99 ? -1.884 1.931 -33.840 1.00 43.70 99 ALA B N 1
ATOM 3214 C CA . ALA B 1 99 ? -1.138 0.700 -34.019 1.00 45.40 99 ALA B CA 1
ATOM 3215 C C . ALA B 1 99 ? 0.189 1.024 -34.696 1.00 48.31 99 ALA B C 1
ATOM 3216 O O . ALA B 1 99 ? 0.443 2.182 -35.041 1.00 45.92 99 ALA B O 1
ATOM 3218 N N . VAL B 1 100 ? 1.020 -0.005 -34.888 1.00 53.06 100 VAL B N 1
ATOM 3219 C CA . VAL B 1 100 ? 2.348 0.141 -35.503 1.00 57.62 100 VAL B CA 1
ATOM 3220 C C . VAL B 1 100 ? 2.394 0.055 -37.032 1.00 61.91 100 VAL B C 1
ATOM 3221 O O . VAL B 1 100 ? 1.677 -0.741 -37.659 1.00 61.99 100 VAL B O 1
ATOM 3225 N N . SER B 1 101 ? 3.258 0.880 -37.621 1.00 67.08 101 SER B N 1
ATOM 3226 C CA . SER B 1 101 ? 3.429 0.926 -39.074 1.00 72.63 101 SER B CA 1
ATOM 3227 C C . SER B 1 101 ? 4.126 -0.339 -39.573 1.00 75.70 101 SER B C 1
ATOM 3228 O O . SER B 1 101 ? 5.271 -0.618 -39.209 1.00 76.07 101 SER B O 1
ATOM 3231 N N . ASP B 1 102 ? 3.427 -1.098 -40.408 1.00 79.15 102 ASP B N 1
ATOM 3232 C CA . ASP B 1 102 ? 3.972 -2.330 -40.950 1.00 82.71 102 ASP B CA 1
ATOM 3233 C C . ASP B 1 102 ? 5.316 -2.070 -41.637 1.00 85.13 102 ASP B C 1
ATOM 3234 O O . ASP B 1 102 ? 6.132 -2.986 -41.781 1.00 86.17 102 ASP B O 1
ATOM 3239 N N . THR B 1 103 ? 5.550 -0.826 -42.051 1.00 87.31 103 THR B N 1
ATOM 3240 C CA . THR B 1 103 ? 6.795 -0.482 -42.729 1.00 90.28 103 THR B CA 1
ATOM 3241 C C . THR B 1 103 ? 8.031 -0.993 -41.970 1.00 92.00 103 THR B C 1
ATOM 3242 O O . THR B 1 103 ? 8.790 -1.823 -42.501 1.00 92.71 103 THR B O 1
ATOM 3246 N N . THR B 1 104 ? 8.222 -0.525 -40.733 1.00 93.21 104 THR B N 1
ATOM 3247 C CA . THR B 1 104 ? 9.379 -0.941 -39.924 1.00 93.52 104 THR B CA 1
ATOM 3248 C C . THR B 1 104 ? 9.021 -2.020 -38.890 1.00 93.06 104 THR B C 1
ATOM 3249 O O . THR B 1 104 ? 9.707 -2.141 -37.868 1.00 93.96 104 THR B O 1
ATOM 3253 N N . MET B 1 105 ? 7.960 -2.797 -39.138 1.00 91.38 105 MET B N 1
ATOM 3254 C CA . MET B 1 105 ? 7.583 -3.841 -38.182 1.00 88.97 105 MET B CA 1
ATOM 3255 C C . MET B 1 105 ? 8.652 -4.934 -38.212 1.00 86.32 105 MET B C 1
ATOM 3256 O O . MET B 1 105 ? 8.490 -6.010 -38.812 1.00 85.86 105 MET B O 1
ATOM 3261 N N . LEU B 1 106 ? 9.759 -4.617 -37.547 1.00 82.43 106 LEU B N 1
ATOM 3262 C CA . LEU B 1 106 ? 10.909 -5.492 -37.463 1.00 77.60 106 LEU B CA 1
ATOM 3263 C C . LEU B 1 106 ? 10.738 -6.477 -36.307 1.00 73.82 106 LEU B C 1
ATOM 3264 O O . LEU B 1 106 ? 10.410 -7.650 -36.524 1.00 74.17 106 LEU B O 1
ATOM 3269 N N . ASN B 1 107 ? 10.926 -5.991 -35.083 1.00 68.45 107 ASN B N 1
ATOM 3270 C CA . ASN B 1 107 ? 10.833 -6.847 -33.905 1.00 62.51 107 ASN B CA 1
ATOM 3271 C C . ASN B 1 107 ? 9.438 -7.392 -33.641 1.00 58.73 107 ASN B C 1
ATOM 3272 O O . ASN B 1 107 ? 8.466 -6.649 -33.567 1.00 59.29 107 ASN B O 1
ATOM 3277 N N . GLN B 1 108 ? 9.354 -8.706 -33.491 1.00 54.08 108 GLN B N 1
ATOM 3278 C CA . GLN B 1 108 ? 8.088 -9.383 -33.254 1.00 49.74 108 GLN B CA 1
ATOM 3279 C C . GLN B 1 108 ? 7.481 -9.092 -31.886 1.00 48.12 108 GLN B C 1
ATOM 3280 O O . GLN B 1 108 ? 6.277 -8.947 -31.753 1.00 47.11 108 GLN B O 1
ATOM 3286 N N . GLU B 1 109 ? 8.322 -8.999 -30.865 1.00 47.31 109 GLU B N 1
ATOM 3287 C CA . GLU B 1 109 ? 7.850 -8.726 -29.512 1.00 45.17 109 GLU B CA 1
ATOM 3288 C C . GLU B 1 109 ? 7.237 -7.352 -29.370 1.00 44.11 109 GLU B C 1
ATOM 3289 O O . GLU B 1 109 ? 6.256 -7.186 -28.662 1.00 45.37 109 GLU B O 1
ATOM 3295 N N . LEU B 1 110 ? 7.830 -6.368 -30.031 1.00 43.05 110 LEU B N 1
ATOM 3296 C CA . LEU B 1 110 ? 7.341 -4.999 -29.968 1.00 42.36 110 LEU B CA 1
ATOM 3297 C C . LEU B 1 110 ? 6.032 -4.762 -30.693 1.00 41.92 110 LEU B C 1
ATOM 3298 O O . LEU B 1 110 ? 5.230 -3.928 -30.259 1.00 44.19 110 LEU B O 1
ATOM 3303 N N . VAL B 1 111 ? 5.810 -5.471 -31.796 1.00 39.47 111 VAL B N 1
ATOM 3304 C CA . VAL B 1 111 ? 4.553 -5.309 -32.520 1.00 38.86 111 VAL B CA 1
ATOM 3305 C C . VAL B 1 111 ? 3.421 -5.778 -31.585 1.00 38.70 111 VAL B C 1
ATOM 3306 O O . VAL B 1 111 ? 2.365 -5.145 -31.472 1.00 38.59 111 VAL B O 1
ATOM 3310 N N . MET B 1 112 ? 3.661 -6.890 -30.904 1.00 37.58 112 MET B N 1
ATOM 3311 C CA . MET B 1 112 ? 2.680 -7.440 -30.001 1.00 37.01 112 MET B CA 1
ATOM 3312 C C . MET B 1 112 ? 2.423 -6.514 -28.823 1.00 38.25 112 MET B C 1
ATOM 3313 O O . MET B 1 112 ? 1.281 -6.382 -28.381 1.00 39.99 112 MET B O 1
ATOM 3318 N N . LYS B 1 113 ? 3.474 -5.871 -28.316 1.00 38.64 113 LYS B N 1
ATOM 3319 C CA . LYS B 1 113 ? 3.337 -4.962 -27.176 1.00 39.11 113 LYS B CA 1
ATOM 3320 C C . LYS B 1 113 ? 2.359 -3.850 -27.487 1.00 38.05 113 LYS B C 1
ATOM 3321 O O . LYS B 1 113 ? 1.341 -3.705 -26.818 1.00 37.21 113 LYS B O 1
ATOM 3327 N N . THR B 1 114 ? 2.665 -3.062 -28.512 1.00 37.61 114 THR B N 1
ATOM 3328 C CA . THR B 1 114 ? 1.793 -1.945 -28.861 1.00 36.70 114 THR B CA 1
ATOM 3329 C C . THR B 1 114 ? 0.482 -2.285 -29.584 1.00 36.27 114 THR B C 1
ATOM 3330 O O . THR B 1 114 ? -0.521 -1.604 -29.370 1.00 37.41 114 THR B O 1
ATOM 3334 N N . ASN B 1 115 ? 0.473 -3.329 -30.409 1.00 35.60 115 ASN B N 1
ATOM 3335 C CA . ASN B 1 115 ? -0.737 -3.706 -31.136 1.00 35.25 115 ASN B CA 1
ATOM 3336 C C . ASN B 1 115 ? -1.704 -4.574 -30.349 1.00 35.06 115 ASN B C 1
ATOM 3337 O O . ASN B 1 115 ? -2.896 -4.567 -30.611 1.00 35.61 115 ASN B O 1
ATOM 3342 N N . TYR B 1 116 ? -1.203 -5.324 -29.379 1.00 34.89 116 TYR B N 1
ATOM 3343 C CA . TYR B 1 116 ? -2.070 -6.204 -28.618 1.00 33.42 116 TYR B CA 1
ATOM 3344 C C . TYR B 1 116 ? -2.055 -5.935 -27.122 1.00 34.02 116 TYR B C 1
ATOM 3345 O O . TYR B 1 116 ? -3.103 -5.674 -26.518 1.00 36.16 116 TYR B O 1
ATOM 3354 N N . GLN B 1 117 ? -0.883 -6.010 -26.510 1.00 32.09 117 GLN B N 1
ATOM 3355 C CA . GLN B 1 117 ? -0.781 -5.758 -25.076 1.00 32.48 117 GLN B CA 1
ATOM 3356 C C . GLN B 1 117 ? -1.377 -4.396 -24.701 1.00 32.44 117 GLN B C 1
ATOM 3357 O O . GLN B 1 117 ? -2.182 -4.293 -23.771 1.00 33.26 117 GLN B O 1
ATOM 3363 N N . ALA B 1 118 ? -0.979 -3.359 -25.437 1.00 31.51 118 ALA B N 1
ATOM 3364 C CA . ALA B 1 118 ? -1.444 -2.006 -25.189 1.00 30.56 118 ALA B CA 1
ATOM 3365 C C . ALA B 1 118 ? -2.946 -1.947 -25.353 1.00 31.04 118 ALA B C 1
ATOM 3366 O O . ALA B 1 118 ? -3.638 -1.221 -24.637 1.00 31.03 118 ALA B O 1
ATOM 3368 N N . PHE B 1 119 ? -3.444 -2.724 -26.308 1.00 31.25 119 PHE B N 1
ATOM 3369 C CA . PHE B 1 119 ? -4.875 -2.800 -26.604 1.00 31.02 119 PHE B CA 1
ATOM 3370 C C . PHE B 1 119 ? -5.684 -3.332 -25.429 1.00 31.27 119 PHE B C 1
ATOM 3371 O O . PHE B 1 119 ? -6.718 -2.764 -25.057 1.00 31.37 119 PHE B O 1
ATOM 3379 N N . LEU B 1 120 ? -5.215 -4.439 -24.862 1.00 31.24 120 LEU B N 1
ATOM 3380 C CA . LEU B 1 120 ? -5.894 -5.057 -23.732 1.00 32.30 120 LEU B CA 1
ATOM 3381 C C . LEU B 1 120 ? -6.106 -4.086 -22.578 1.00 32.82 120 LEU B C 1
ATOM 3382 O O . LEU B 1 120 ? -7.146 -4.094 -21.909 1.00 33.24 120 LEU B O 1
ATOM 3387 N N . ASN B 1 121 ? -5.106 -3.249 -22.349 1.00 33.94 121 ASN B N 1
ATOM 3388 C CA . ASN B 1 121 ? -5.168 -2.269 -21.277 1.00 34.11 121 ASN B CA 1
ATOM 3389 C C . ASN B 1 121 ? -6.219 -1.212 -21.552 1.00 34.22 121 ASN B C 1
ATOM 3390 O O . ASN B 1 121 ? -6.868 -0.726 -20.624 1.00 35.32 121 ASN B O 1
ATOM 3395 N N . LEU B 1 122 ? -6.388 -0.858 -22.825 1.00 33.29 122 LEU B N 1
ATOM 3396 C CA . LEU B 1 122 ? -7.385 0.139 -23.195 1.00 31.10 122 LEU B CA 1
ATOM 3397 C C . LEU B 1 122 ? -8.739 -0.497 -23.033 1.00 30.58 122 LEU B C 1
ATOM 3398 O O . LEU B 1 122 ? -9.709 0.163 -22.670 1.00 29.74 122 LEU B O 1
ATOM 3403 N N . LEU B 1 123 ? -8.787 -1.796 -23.299 1.00 30.38 123 LEU B N 1
ATOM 3404 C CA . LEU B 1 123 ? -10.013 -2.555 -23.174 1.00 31.03 123 LEU B CA 1
ATOM 3405 C C . LEU B 1 123 ? -10.470 -2.480 -21.709 1.00 32.55 123 LEU B C 1
ATOM 3406 O O . LEU B 1 123 ? -11.626 -2.170 -21.410 1.00 31.94 123 LEU B O 1
ATOM 3411 N N . GLU B 1 124 ? -9.532 -2.738 -20.806 1.00 34.67 124 GLU B N 1
ATOM 3412 C CA . GLU B 1 124 ? -9.762 -2.695 -19.370 1.00 36.67 124 GLU B CA 1
ATOM 3413 C C . GLU B 1 124 ? -10.263 -1.334 -18.907 1.00 35.33 124 GLU B C 1
ATOM 3414 O O . GLU B 1 124 ? -11.183 -1.240 -18.108 1.00 35.72 124 GLU B O 1
ATOM 3420 N N . ILE B 1 125 ? -9.639 -0.273 -19.394 1.00 34.38 125 ILE B N 1
ATOM 3421 C CA . ILE B 1 125 ? -10.037 1.076 -19.016 1.00 33.30 125 ILE B CA 1
ATOM 3422 C C . ILE B 1 125 ? -11.421 1.409 -19.563 1.00 34.01 125 ILE B C 1
ATOM 3423 O O . ILE B 1 125 ? -12.234 2.011 -18.869 1.00 32.82 125 ILE B O 1
ATOM 3428 N N . ALA B 1 126 ? -11.695 1.025 -20.810 1.00 34.48 126 ALA B N 1
ATOM 3429 C CA . ALA B 1 126 ? -12.991 1.310 -21.406 1.00 33.20 126 ALA B CA 1
ATOM 3430 C C . ALA B 1 126 ? -14.066 0.539 -20.658 1.00 35.14 126 ALA B C 1
ATOM 3431 O O . ALA B 1 126 ? -15.129 1.080 -20.367 1.00 35.51 126 ALA B O 1
ATOM 3433 N N . ARG B 1 127 ? -13.793 -0.724 -20.335 1.00 36.34 127 ARG B N 1
ATOM 3434 C CA . ARG B 1 127 ? -14.769 -1.541 -19.628 1.00 37.23 127 ARG B CA 1
ATOM 3435 C C . ARG B 1 127 ? -15.143 -0.939 -18.278 1.00 38.29 127 ARG B C 1
ATOM 3436 O O . ARG B 1 127 ? -16.305 -0.916 -17.898 1.00 39.37 127 ARG B O 1
ATOM 3444 N N . SER B 1 128 ? -14.153 -0.453 -17.546 1.00 38.68 128 SER B N 1
ATOM 3445 C CA . SER B 1 128 ? -14.414 0.127 -16.242 1.00 38.97 128 SER B CA 1
ATOM 3446 C C . SER B 1 128 ? -15.249 1.379 -16.409 1.00 39.40 128 SER B C 1
ATOM 3447 O O . SER B 1 128 ? -16.114 1.671 -15.589 1.00 39.46 128 SER B O 1
ATOM 3450 N N . LYS B 1 129 ? -14.972 2.136 -17.464 1.00 40.28 129 LYS B N 1
ATOM 3451 C CA . LYS B 1 129 ? -15.726 3.360 -17.730 1.00 40.36 129 LYS B CA 1
ATOM 3452 C C . LYS B 1 129 ? -16.999 3.031 -18.502 1.00 41.13 129 LYS B C 1
ATOM 3453 O O . LYS B 1 129 ? -17.737 3.928 -18.907 1.00 42.79 129 LYS B O 1
ATOM 3459 N N . LYS B 1 130 ? -17.254 1.740 -18.700 1.00 40.76 130 LYS B N 1
ATOM 3460 C CA . LYS B 1 130 ? -18.438 1.298 -19.427 1.00 40.41 130 LYS B CA 1
ATOM 3461 C C . LYS B 1 130 ? -18.595 2.103 -20.713 1.00 39.63 130 LYS B C 1
ATOM 3462 O O . LYS B 1 130 ? -19.685 2.550 -21.045 1.00 40.67 130 LYS B O 1
ATOM 3468 N N . ALA B 1 131 ? -17.492 2.292 -21.427 1.00 38.51 131 ALA B N 1
ATOM 3469 C CA . ALA B 1 131 ? -17.517 3.022 -22.680 1.00 36.73 131 ALA B CA 1
ATOM 3470 C C . ALA B 1 131 ? -17.430 1.998 -23.803 1.00 36.07 131 ALA B C 1
ATOM 3471 O O . ALA B 1 131 ? -16.591 1.112 -23.776 1.00 36.54 131 ALA B O 1
ATOM 3473 N N . LYS B 1 132 ? -18.310 2.109 -24.785 1.00 35.41 132 LYS B N 1
ATOM 3474 C CA . LYS B 1 132 ? -18.314 1.180 -25.898 1.00 33.22 132 LYS B CA 1
ATOM 3475 C C . LYS B 1 132 ? -16.973 1.264 -26.626 1.00 32.98 132 LYS B C 1
ATOM 3476 O O . LYS B 1 132 ? -16.368 2.337 -26.716 1.00 32.31 132 LYS B O 1
ATOM 3482 N N . VAL B 1 133 ? -16.506 0.126 -27.135 1.00 34.04 133 VAL B N 1
ATOM 3483 C CA . VAL B 1 133 ? -15.223 0.040 -27.846 1.00 34.27 133 VAL B CA 1
ATOM 3484 C C . VAL B 1 133 ? -15.389 -0.359 -29.310 1.00 35.07 133 VAL B C 1
ATOM 3485 O O . VAL B 1 133 ? -16.088 -1.326 -29.624 1.00 36.16 133 VAL B O 1
ATOM 3489 N N . ILE B 1 134 ? -14.752 0.393 -30.201 1.00 34.30 134 ILE B N 1
ATOM 3490 C CA . ILE B 1 134 ? -14.781 0.095 -31.632 1.00 34.24 134 ILE B CA 1
ATOM 3491 C C . ILE B 1 134 ? -13.312 0.122 -32.027 1.00 34.33 134 ILE B C 1
ATOM 3492 O O . ILE B 1 134 ? -12.670 1.163 -31.937 1.00 35.49 134 ILE B O 1
ATOM 3497 N N . TYR B 1 135 ? -12.758 -1.005 -32.444 1.00 34.28 135 TYR B N 1
ATOM 3498 C CA . TYR B 1 135 ? -11.349 -1.000 -32.784 1.00 33.91 135 TYR B CA 1
ATOM 3499 C C . TYR B 1 135 ? -11.054 -1.445 -34.191 1.00 34.64 135 TYR B C 1
ATOM 3500 O O . TYR B 1 135 ? -11.866 -2.123 -34.827 1.00 34.86 135 TYR B O 1
ATOM 3509 N N . ALA B 1 136 ? -9.870 -1.064 -34.663 1.00 35.41 136 ALA B N 1
ATOM 3510 C CA . ALA B 1 136 ? -9.433 -1.404 -36.008 1.00 36.02 136 ALA B CA 1
ATOM 3511 C C . ALA B 1 136 ? -8.621 -2.676 -36.034 1.00 37.19 136 ALA B C 1
ATOM 3512 O O . ALA B 1 136 ? -7.611 -2.789 -35.342 1.00 38.48 136 ALA B O 1
ATOM 3514 N N . SER B 1 137 ? -9.075 -3.645 -36.823 1.00 38.26 137 SER B N 1
ATOM 3515 C CA . SER B 1 137 ? -8.344 -4.892 -36.974 1.00 38.01 137 SER B CA 1
ATOM 3516 C C . SER B 1 137 ? -7.758 -4.802 -38.375 1.00 37.54 137 SER B C 1
ATOM 3517 O O . SER B 1 137 ? -7.493 -3.719 -38.881 1.00 36.73 137 SER B O 1
ATOM 3520 N N . SER B 1 138 ? -7.563 -5.933 -39.021 1.00 39.49 138 SER B N 1
ATOM 3521 C CA . SER B 1 138 ? -6.993 -5.884 -40.350 1.00 40.57 138 SER B CA 1
ATOM 3522 C C . SER B 1 138 ? -7.362 -7.110 -41.179 1.00 40.69 138 SER B C 1
ATOM 3523 O O . SER B 1 138 ? -7.693 -8.170 -40.636 1.00 39.86 138 SER B O 1
ATOM 3526 N N . ALA B 1 139 ? -7.318 -6.944 -42.498 1.00 40.99 139 ALA B N 1
ATOM 3527 C CA . ALA B 1 139 ? -7.611 -8.024 -43.422 1.00 41.10 139 ALA B CA 1
ATOM 3528 C C . ALA B 1 139 ? -6.367 -8.897 -43.430 1.00 41.81 139 ALA B C 1
ATOM 3529 O O . ALA B 1 139 ? -6.338 -9.970 -44.039 1.00 43.02 139 ALA B O 1
ATOM 3531 N N . GLY B 1 140 ? -5.336 -8.421 -42.743 1.00 41.50 140 GLY B N 1
ATOM 3532 C CA . GLY B 1 140 ? -4.088 -9.156 -42.672 1.00 41.50 140 GLY B CA 1
ATOM 3533 C C . GLY B 1 140 ? -4.209 -10.446 -41.894 1.00 40.97 140 GLY B C 1
ATOM 3534 O O . GLY B 1 140 ? -3.327 -11.310 -41.992 1.00 41.38 140 GLY B O 1
ATOM 3535 N N . VAL B 1 141 ? -5.292 -10.578 -41.129 1.00 40.28 141 VAL B N 1
ATOM 3536 C CA . VAL B 1 141 ? -5.507 -11.774 -40.331 1.00 40.90 141 VAL B CA 1
ATOM 3537 C C . VAL B 1 141 ? -5.727 -12.985 -41.222 1.00 41.69 141 VAL B C 1
ATOM 3538 O O . VAL B 1 141 ? -5.584 -14.121 -40.783 1.00 42.22 141 VAL B O 1
ATOM 3542 N N . TYR B 1 142 ? -6.063 -12.746 -42.481 1.00 42.69 142 TYR B N 1
ATOM 3543 C CA . TYR B 1 142 ? -6.293 -13.839 -43.412 1.00 43.52 142 TYR B CA 1
ATOM 3544 C C . TYR B 1 142 ? -5.028 -14.356 -44.101 1.00 46.65 142 TYR B C 1
ATOM 3545 O O . TYR B 1 142 ? -5.034 -15.454 -44.644 1.00 48.29 142 TYR B O 1
ATOM 3554 N N . GLY B 1 143 ? -3.946 -13.581 -44.076 1.00 49.25 143 GLY B N 1
ATOM 3555 C CA . GLY B 1 143 ? -2.725 -14.027 -44.722 1.00 52.01 143 GLY B CA 1
ATOM 3556 C C . GLY B 1 143 ? -3.030 -14.352 -46.167 1.00 54.77 143 GLY B C 1
ATOM 3557 O O . GLY B 1 143 ? -3.909 -13.722 -46.765 1.00 55.89 143 GLY B O 1
ATOM 3558 N N . ASN B 1 144 ? -2.335 -15.337 -46.732 1.00 56.93 144 ASN B N 1
ATOM 3559 C CA . ASN B 1 144 ? -2.559 -15.719 -48.128 1.00 58.69 144 ASN B CA 1
ATOM 3560 C C . ASN B 1 144 ? -3.591 -16.829 -48.280 1.00 59.01 144 ASN B C 1
ATOM 3561 O O . ASN B 1 144 ? -3.270 -17.902 -48.771 1.00 60.27 144 ASN B O 1
ATOM 3566 N N . THR B 1 145 ? -4.827 -16.592 -47.866 1.00 58.60 145 THR B N 1
ATOM 3567 C CA . THR B 1 145 ? -5.828 -17.630 -48.005 1.00 58.25 145 THR B CA 1
ATOM 3568 C C . THR B 1 145 ? -6.819 -17.287 -49.104 1.00 59.48 145 THR B C 1
ATOM 3569 O O . THR B 1 145 ? -6.889 -16.142 -49.566 1.00 59.42 145 THR B O 1
ATOM 3573 N N . LYS B 1 146 ? -7.573 -18.297 -49.530 1.00 59.94 146 LYS B N 1
ATOM 3574 C CA . LYS B 1 146 ? -8.562 -18.125 -50.580 1.00 60.40 146 LYS B CA 1
ATOM 3575 C C . LYS B 1 146 ? -9.555 -17.029 -50.268 1.00 59.75 146 LYS B C 1
ATOM 3576 O O . LYS B 1 146 ? -10.039 -16.929 -49.147 1.00 59.78 146 LYS B O 1
ATOM 3582 N N . ALA B 1 147 ? -9.843 -16.206 -51.270 1.00 59.31 147 ALA B N 1
ATOM 3583 C CA . ALA B 1 147 ? -10.832 -15.146 -51.144 1.00 59.03 147 ALA B CA 1
ATOM 3584 C C . ALA B 1 147 ? -12.131 -15.780 -51.669 1.00 58.99 147 ALA B C 1
ATOM 3585 O O . ALA B 1 147 ? -12.075 -16.764 -52.417 1.00 59.96 147 ALA B O 1
ATOM 3587 N N . PRO B 1 148 ? -13.310 -15.251 -51.276 1.00 58.09 148 PRO B N 1
ATOM 3588 C CA . PRO B 1 148 ? -13.512 -14.110 -50.385 1.00 56.64 148 PRO B CA 1
ATOM 3589 C C . PRO B 1 148 ? -13.039 -14.432 -48.976 1.00 55.06 148 PRO B C 1
ATOM 3590 O O . PRO B 1 148 ? -12.992 -15.597 -48.575 1.00 55.17 148 PRO B O 1
ATOM 3594 N N . ASN B 1 149 ? -12.689 -13.393 -48.229 1.00 52.88 149 ASN B N 1
ATOM 3595 C CA . ASN B 1 149 ? -12.215 -13.574 -46.871 1.00 50.14 149 ASN B CA 1
ATOM 3596 C C . ASN B 1 149 ? -13.366 -13.439 -45.887 1.00 49.31 149 ASN B C 1
ATOM 3597 O O . ASN B 1 149 ? -13.974 -12.379 -45.744 1.00 48.43 149 ASN B O 1
ATOM 3602 N N . VAL B 1 150 ? -13.666 -14.546 -45.221 1.00 48.25 150 VAL B N 1
ATOM 3603 C CA . VAL B 1 150 ? -14.753 -14.597 -44.265 1.00 46.84 150 VAL B CA 1
ATOM 3604 C C . VAL B 1 150 ? -14.251 -14.666 -42.831 1.00 47.54 150 VAL B C 1
ATOM 3605 O O . VAL B 1 150 ? -13.377 -15.479 -42.502 1.00 48.06 150 VAL B O 1
ATOM 3609 N N . VAL B 1 151 ? -14.809 -13.807 -41.983 1.00 46.81 151 VAL B N 1
ATOM 3610 C CA . VAL B 1 151 ? -14.424 -13.775 -40.588 1.00 45.87 151 VAL B CA 1
ATOM 3611 C C . VAL B 1 151 ? -14.761 -15.136 -40.000 1.00 46.25 151 VAL B C 1
ATOM 3612 O O . VAL B 1 151 ? -15.859 -15.643 -40.187 1.00 46.22 151 VAL B O 1
ATOM 3616 N N . GLY B 1 152 ? -13.796 -15.728 -39.307 1.00 47.86 152 GLY B N 1
ATOM 3617 C CA . GLY B 1 152 ? -13.997 -17.031 -38.701 1.00 49.30 152 GLY B CA 1
ATOM 3618 C C . GLY B 1 152 ? -13.370 -18.155 -39.508 1.00 50.33 152 GLY B C 1
ATOM 3619 O O . GLY B 1 152 ? -13.204 -19.268 -39.000 1.00 50.84 152 GLY B O 1
ATOM 3620 N N . LYS B 1 153 ? -13.011 -17.861 -40.758 1.00 50.53 153 LYS B N 1
ATOM 3621 C CA . LYS B 1 153 ? -12.420 -18.854 -41.636 1.00 50.57 153 LYS B CA 1
ATOM 3622 C C . LYS B 1 153 ? -11.102 -18.433 -42.235 1.00 49.87 153 LYS B C 1
ATOM 3623 O O . LYS B 1 153 ? -10.903 -17.280 -42.604 1.00 49.54 153 LYS B O 1
ATOM 3629 N N . ASN B 1 154 ? -10.204 -19.399 -42.328 1.00 49.60 154 ASN B N 1
ATOM 3630 C CA . ASN B 1 154 ? -8.903 -19.199 -42.923 1.00 50.47 154 ASN B CA 1
ATOM 3631 C C . ASN B 1 154 ? -8.121 -17.980 -42.479 1.00 50.70 154 ASN B C 1
ATOM 3632 O O . ASN B 1 154 ? -7.492 -17.304 -43.304 1.00 52.48 154 ASN B O 1
ATOM 3637 N N . GLU B 1 155 ? -8.140 -17.690 -41.186 1.00 49.30 155 GLU B N 1
ATOM 3638 C CA . GLU B 1 155 ? -7.365 -16.563 -40.703 1.00 47.27 155 GLU B CA 1
ATOM 3639 C C . GLU B 1 155 ? -5.971 -17.070 -40.348 1.00 46.50 155 GLU B C 1
ATOM 3640 O O . GLU B 1 155 ? -5.697 -17.462 -39.214 1.00 45.88 155 GLU B O 1
ATOM 3646 N N . SER B 1 156 ? -5.109 -17.078 -41.362 1.00 45.94 156 SER B N 1
ATOM 3647 C CA . SER B 1 156 ? -3.731 -17.513 -41.237 1.00 46.74 156 SER B CA 1
ATOM 3648 C C . SER B 1 156 ? -2.770 -16.363 -41.552 1.00 46.41 156 SER B C 1
ATOM 3649 O O . SER B 1 156 ? -2.262 -16.254 -42.681 1.00 44.90 156 SER B O 1
ATOM 3652 N N . PRO B 1 157 ? -2.498 -15.499 -40.553 1.00 46.15 157 PRO B N 1
ATOM 3653 C CA . PRO B 1 157 ? -1.595 -14.365 -40.735 1.00 45.73 157 PRO B CA 1
ATOM 3654 C C . PRO B 1 157 ? -0.271 -14.842 -41.306 1.00 46.60 157 PRO B C 1
ATOM 3655 O O . PRO B 1 157 ? 0.127 -15.995 -41.127 1.00 47.06 157 PRO B O 1
ATOM 3659 N N . GLU B 1 158 ? 0.415 -13.948 -41.997 1.00 48.25 158 GLU B N 1
ATOM 3660 C CA . GLU B 1 158 ? 1.705 -14.290 -42.567 1.00 49.18 158 GLU B CA 1
ATOM 3661 C C . GLU B 1 158 ? 2.792 -13.479 -41.878 1.00 48.08 158 GLU B C 1
ATOM 3662 O O . GLU B 1 158 ? 3.966 -13.802 -42.003 1.00 48.70 158 GLU B O 1
ATOM 3668 N N . ASN B 1 159 ? 2.397 -12.430 -41.155 1.00 46.95 159 ASN B N 1
ATOM 3669 C CA . ASN B 1 159 ? 3.344 -11.580 -40.439 1.00 46.10 159 ASN B CA 1
ATOM 3670 C C . ASN B 1 159 ? 2.827 -11.273 -39.049 1.00 45.72 159 ASN B C 1
ATOM 3671 O O . ASN B 1 159 ? 1.650 -11.471 -38.770 1.00 44.66 159 ASN B O 1
ATOM 3676 N N . VAL B 1 160 ? 3.710 -10.774 -38.184 1.00 45.59 160 VAL B N 1
ATOM 3677 C CA . VAL B 1 160 ? 3.326 -10.459 -36.815 1.00 44.75 160 VAL B CA 1
ATOM 3678 C C . VAL B 1 160 ? 2.185 -9.479 -36.770 1.00 45.83 160 VAL B C 1
ATOM 3679 O O . VAL B 1 160 ? 1.219 -9.682 -36.038 1.00 47.02 160 VAL B O 1
ATOM 3683 N N . TYR B 1 161 ? 2.310 -8.402 -37.538 1.00 45.60 161 TYR B N 1
ATOM 3684 C CA . TYR B 1 161 ? 1.277 -7.383 -37.590 1.00 45.86 161 TYR B CA 1
ATOM 3685 C C . TYR B 1 161 ? -0.100 -8.017 -37.807 1.00 44.49 161 TYR B C 1
ATOM 3686 O O . TYR B 1 161 ? -1.037 -7.723 -37.069 1.00 45.56 161 TYR B O 1
ATOM 3695 N N . GLY B 1 162 ? -0.228 -8.894 -38.800 1.00 42.90 162 GLY B N 1
ATOM 3696 C CA . GLY B 1 162 ? -1.511 -9.539 -39.040 1.00 39.93 162 GLY B CA 1
ATOM 3697 C C . GLY B 1 162 ? -1.948 -10.397 -37.858 1.00 38.34 162 GLY B C 1
ATOM 3698 O O . GLY B 1 162 ? -3.120 -10.423 -37.480 1.00 37.91 162 GLY B O 1
ATOM 3699 N N . PHE B 1 163 ? -0.992 -11.107 -37.274 1.00 36.46 163 PHE B N 1
ATOM 3700 C CA . PHE B 1 163 ? -1.252 -11.965 -36.132 1.00 35.10 163 PHE B CA 1
ATOM 3701 C C . PHE B 1 163 ? -1.736 -11.137 -34.939 1.00 34.71 163 PHE B C 1
ATOM 3702 O O . PHE B 1 163 ? -2.735 -11.476 -34.294 1.00 34.57 163 PHE B O 1
ATOM 3710 N N . SER B 1 164 ? -1.021 -10.056 -34.646 1.00 34.08 164 SER B N 1
ATOM 3711 C CA . SER B 1 164 ? -1.388 -9.190 -33.530 1.00 34.21 164 SER B CA 1
ATOM 3712 C C . SER B 1 164 ? -2.852 -8.784 -33.655 1.00 34.40 164 SER B C 1
ATOM 3713 O O . SER B 1 164 ? -3.595 -8.797 -32.672 1.00 34.77 164 SER B O 1
ATOM 3716 N N . LYS B 1 165 ? -3.265 -8.421 -34.863 1.00 34.11 165 LYS B N 1
ATOM 3717 C CA . LYS B 1 165 ? -4.650 -8.029 -35.088 1.00 34.78 165 LYS B CA 1
ATOM 3718 C C . LYS B 1 165 ? -5.596 -9.192 -34.806 1.00 34.78 165 LYS B C 1
ATOM 3719 O O . LYS B 1 165 ? -6.678 -9.010 -34.260 1.00 35.08 165 LYS B O 1
ATOM 3725 N N . LEU B 1 166 ? -5.178 -10.389 -35.183 1.00 34.85 166 LEU B N 1
ATOM 3726 C CA . LEU B 1 166 ? -5.991 -11.564 -34.976 1.00 34.34 166 LEU B CA 1
ATOM 3727 C C . LEU B 1 166 ? -6.173 -11.802 -33.488 1.00 35.54 166 LEU B C 1
ATOM 3728 O O . LEU B 1 166 ? -7.271 -12.154 -33.026 1.00 36.70 166 LEU B O 1
ATOM 3733 N N . CYS B 1 167 ? -5.100 -11.590 -32.727 1.00 36.16 167 CYS B N 1
ATOM 3734 C CA . CYS B 1 167 ? -5.154 -11.766 -31.268 1.00 36.49 167 CYS B CA 1
ATOM 3735 C C . CYS B 1 167 ? -6.173 -10.821 -30.643 1.00 36.09 167 CYS B C 1
ATOM 3736 O O . CYS B 1 167 ? -6.835 -11.185 -29.671 1.00 35.90 167 CYS B O 1
ATOM 3739 N N . MET B 1 168 ? -6.281 -9.613 -31.198 1.00 35.17 168 MET B N 1
ATOM 3740 C CA . MET B 1 168 ? -7.232 -8.630 -30.700 1.00 36.05 168 MET B CA 1
ATOM 3741 C C . MET B 1 168 ? -8.617 -9.191 -30.828 1.00 36.87 168 MET B C 1
ATOM 3742 O O . MET B 1 168 ? -9.399 -9.131 -29.890 1.00 36.85 168 MET B O 1
ATOM 3747 N N . ASP B 1 169 ? -8.915 -9.745 -31.998 1.00 38.34 169 ASP B N 1
ATOM 3748 C CA . ASP B 1 169 ? -10.225 -10.309 -32.243 1.00 39.54 169 ASP B CA 1
ATOM 3749 C C . ASP B 1 169 ? -10.467 -11.550 -31.422 1.00 41.17 169 ASP B C 1
ATOM 3750 O O . ASP B 1 169 ? -11.530 -11.670 -30.802 1.00 41.73 169 ASP B O 1
ATOM 3755 N N . GLU B 1 170 ? -9.500 -12.473 -31.401 1.00 42.33 170 GLU B N 1
ATOM 3756 C CA . GLU B 1 170 ? -9.667 -13.710 -30.627 1.00 44.02 170 GLU B CA 1
ATOM 3757 C C . GLU B 1 170 ? -9.932 -13.408 -29.144 1.00 44.39 170 GLU B C 1
ATOM 3758 O O . GLU B 1 170 ? -10.536 -14.212 -28.422 1.00 44.77 170 GLU B O 1
ATOM 3764 N N . PHE B 1 171 ? -9.493 -12.236 -28.698 1.00 43.65 171 PHE B N 1
ATOM 3765 C CA . PHE B 1 171 ? -9.688 -11.826 -27.317 1.00 42.27 171 PHE B CA 1
ATOM 3766 C C . PHE B 1 171 ? -11.084 -11.275 -27.101 1.00 42.42 171 PHE B C 1
ATOM 3767 O O . PHE B 1 171 ? -11.783 -11.691 -26.181 1.00 42.61 171 PHE B O 1
ATOM 3775 N N . VAL B 1 172 ? -11.498 -10.322 -27.924 1.00 41.88 172 VAL B N 1
ATOM 3776 C CA . VAL B 1 172 ? -12.827 -9.770 -27.727 1.00 43.09 172 VAL B CA 1
ATOM 3777 C C . VAL B 1 172 ? -13.887 -10.857 -27.921 1.00 43.70 172 VAL B C 1
ATOM 3778 O O . VAL B 1 172 ? -14.934 -10.821 -27.274 1.00 44.14 172 VAL B O 1
ATOM 3782 N N . LEU B 1 173 ? -13.621 -11.827 -28.796 1.00 43.69 173 LEU B N 1
ATOM 3783 C CA . LEU B 1 173 ? -14.574 -12.913 -29.020 1.00 42.36 173 LEU B CA 1
ATOM 3784 C C . LEU B 1 173 ? -14.662 -13.784 -27.775 1.00 43.40 173 LEU B C 1
ATOM 3785 O O . LEU B 1 173 ? -15.728 -14.265 -27.422 1.00 44.75 173 LEU B O 1
ATOM 3790 N N . SER B 1 174 ? -13.536 -13.976 -27.102 1.00 44.29 174 SER B N 1
ATOM 3791 C CA . SER B 1 174 ? -13.504 -14.754 -25.877 1.00 45.07 174 SER B CA 1
ATOM 3792 C C . SER B 1 174 ? -14.157 -13.954 -24.742 1.00 46.37 174 SER B C 1
ATOM 3793 O O . SER B 1 174 ? -14.658 -14.540 -23.775 1.00 47.36 174 SER B O 1
ATOM 3796 N N . HIS B 1 175 ? -14.145 -12.621 -24.863 1.00 46.58 175 HIS B N 1
ATOM 3797 C CA . HIS B 1 175 ? -14.727 -11.718 -23.855 1.00 46.17 175 HIS B CA 1
ATOM 3798 C C . HIS B 1 175 ? -15.849 -10.862 -24.438 1.00 46.42 175 HIS B C 1
ATOM 3799 O O . HIS B 1 175 ? -15.979 -9.681 -24.121 1.00 46.49 175 HIS B O 1
ATOM 3806 N N . SER B 1 176 ? -16.666 -11.470 -25.282 1.00 46.65 176 SER B N 1
ATOM 3807 C CA . SER B 1 176 ? -17.754 -10.772 -25.936 1.00 47.07 176 SER B CA 1
ATOM 3808 C C . SER B 1 176 ? -18.782 -10.134 -25.013 1.00 47.79 176 SER B C 1
ATOM 3809 O O . SER B 1 176 ? -19.582 -9.323 -25.468 1.00 49.52 176 SER B O 1
ATOM 3812 N N . ASN B 1 177 ? -18.782 -10.490 -23.733 1.00 47.72 177 ASN B N 1
ATOM 3813 C CA 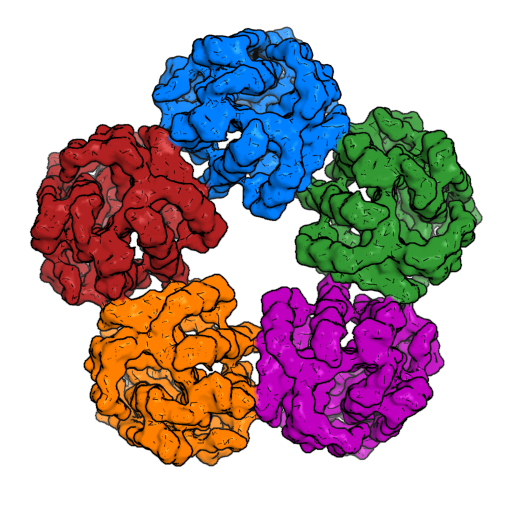. ASN B 1 177 ? -19.763 -9.932 -22.803 1.00 46.90 177 ASN B CA 1
ATOM 3814 C C . ASN B 1 177 ? -19.188 -9.037 -21.716 1.00 46.51 177 ASN B C 1
ATOM 3815 O O . ASN B 1 177 ? -19.913 -8.586 -20.829 1.00 46.99 177 ASN B O 1
ATOM 3820 N N . ASP B 1 178 ? -17.891 -8.783 -21.777 1.00 45.50 178 ASP B N 1
ATOM 3821 C CA . ASP B 1 178 ? -17.244 -7.924 -20.795 1.00 44.01 178 ASP B CA 1
ATOM 3822 C C . ASP B 1 178 ? -17.708 -6.493 -21.034 1.00 42.80 178 ASP B C 1
ATOM 3823 O O . ASP B 1 178 ? -17.837 -5.697 -20.104 1.00 42.48 178 ASP B O 1
ATOM 3828 N N . ASN B 1 179 ? -17.963 -6.184 -22.300 1.00 40.43 179 ASN B N 1
ATOM 3829 C CA . ASN B 1 179 ? -18.389 -4.859 -22.702 1.00 38.91 179 ASN B CA 1
ATOM 3830 C C . ASN B 1 179 ? -18.725 -5.005 -24.183 1.00 38.18 179 ASN B C 1
ATOM 3831 O O . ASN B 1 179 ? -18.459 -6.051 -24.761 1.00 37.51 179 ASN B O 1
ATOM 3836 N N . VAL B 1 180 ? -19.314 -3.980 -24.792 1.00 37.89 180 VAL B N 1
ATOM 3837 C CA . VAL B 1 180 ? -19.645 -4.030 -26.216 1.00 37.86 180 VAL B CA 1
ATOM 3838 C C . VAL B 1 180 ? -18.373 -3.634 -26.952 1.00 38.28 180 VAL B C 1
ATOM 3839 O O . VAL B 1 180 ? -18.012 -2.465 -26.968 1.00 39.51 180 VAL B O 1
ATOM 3843 N N . GLN B 1 181 ? -17.686 -4.611 -27.539 1.00 37.67 181 GLN B N 1
ATOM 3844 C CA . GLN B 1 181 ? -16.437 -4.361 -28.256 1.00 37.12 181 GLN B CA 1
ATOM 3845 C C . GLN B 1 181 ? -16.551 -4.827 -29.710 1.00 36.73 181 GLN B C 1
ATOM 3846 O O . GLN B 1 181 ? -16.737 -6.012 -29.972 1.00 36.90 181 GLN B O 1
ATOM 3852 N N . VAL B 1 182 ? -16.424 -3.892 -30.652 1.00 36.26 182 VAL B N 1
ATOM 3853 C CA . VAL B 1 182 ? -16.579 -4.185 -32.080 1.00 35.49 182 VAL B CA 1
ATOM 3854 C C . VAL B 1 182 ? -15.307 -4.035 -32.920 1.00 35.86 182 VAL B C 1
ATOM 3855 O O . VAL B 1 182 ? -14.820 -2.926 -33.111 1.00 36.08 182 VAL B O 1
ATOM 3859 N N . GLY B 1 183 ? -14.788 -5.150 -33.437 1.00 35.70 183 GLY B N 1
ATOM 3860 C CA . GLY B 1 183 ? -13.583 -5.112 -34.258 1.00 34.51 183 GLY B CA 1
ATOM 3861 C C . GLY B 1 183 ? -13.879 -4.910 -35.729 1.00 34.75 183 GLY B C 1
ATOM 3862 O O . GLY B 1 183 ? -14.805 -5.505 -36.275 1.00 35.78 183 GLY B O 1
ATOM 3863 N N . LEU B 1 184 ? -13.090 -4.075 -36.384 1.00 33.97 184 LEU B N 1
ATOM 3864 C CA . LEU B 1 184 ? -13.299 -3.798 -37.793 1.00 34.45 184 LEU B CA 1
ATOM 3865 C C . LEU B 1 184 ? -12.077 -4.157 -38.638 1.00 36.17 184 LEU B C 1
ATOM 3866 O O . LEU B 1 184 ? -11.037 -3.503 -38.546 1.00 35.73 184 LEU B O 1
ATOM 3871 N N . ARG B 1 185 ? -12.203 -5.198 -39.468 1.00 37.90 185 ARG B N 1
ATOM 3872 C CA . ARG B 1 185 ? -11.111 -5.646 -40.338 1.00 37.36 185 ARG B CA 1
ATOM 3873 C C . ARG B 1 185 ? -11.092 -4.867 -41.646 1.00 38.48 185 ARG B C 1
ATOM 3874 O O . ARG B 1 185 ? -11.853 -5.175 -42.562 1.00 39.83 185 ARG B O 1
ATOM 3882 N N . TYR B 1 186 ? -10.224 -3.863 -41.735 1.00 38.52 186 TYR B N 1
ATOM 3883 C CA . TYR B 1 186 ? -10.128 -3.061 -42.945 1.00 40.40 186 TYR B CA 1
ATOM 3884 C C . TYR B 1 186 ? -9.332 -3.762 -44.061 1.00 42.34 186 TYR B C 1
ATOM 3885 O O . TYR B 1 186 ? -8.376 -4.495 -43.793 1.00 42.85 186 TYR B O 1
ATOM 3894 N N . PHE B 1 187 ? -9.728 -3.508 -45.310 1.00 43.89 187 PHE B N 1
ATOM 3895 C CA . PHE B 1 187 ? -9.065 -4.077 -46.494 1.00 45.21 187 PHE B CA 1
ATOM 3896 C C . PHE B 1 187 ? -8.540 -2.935 -47.373 1.00 46.41 187 PHE B C 1
ATOM 3897 O O . PHE B 1 187 ? -9.338 -2.150 -47.884 1.00 48.20 187 PHE B O 1
ATOM 3905 N N . ASN B 1 188 ? -7.229 -2.832 -47.569 1.00 46.48 188 ASN B N 1
ATOM 3906 C CA . ASN B 1 188 ? -6.678 -1.778 -48.439 1.00 45.90 188 ASN B CA 1
ATOM 3907 C C . ASN B 1 188 ? -7.500 -0.495 -48.473 1.00 45.20 188 ASN B C 1
ATOM 3908 O O . ASN B 1 188 ? -8.228 -0.241 -49.432 1.00 45.33 188 ASN B O 1
ATOM 3913 N N . VAL B 1 189 ? -7.372 0.316 -47.431 1.00 44.23 189 VAL B N 1
ATOM 3914 C CA . VAL B 1 189 ? -8.103 1.568 -47.345 1.00 43.05 189 VAL B CA 1
ATOM 3915 C C . VAL B 1 189 ? -7.314 2.645 -48.066 1.00 43.08 189 VAL B C 1
ATOM 3916 O O . VAL B 1 189 ? -6.084 2.635 -48.060 1.00 43.72 189 VAL B O 1
ATOM 3920 N N . TYR B 1 190 ? -8.028 3.561 -48.705 1.00 43.26 190 TYR B N 1
ATOM 3921 C CA . TYR B 1 190 ? -7.394 4.671 -49.399 1.00 43.05 190 TYR B CA 1
ATOM 3922 C C . TYR B 1 190 ? -8.263 5.902 -49.208 1.00 41.76 190 TYR B C 1
ATOM 3923 O O . TYR B 1 190 ? -9.421 5.794 -48.815 1.00 40.40 190 TYR B O 1
ATOM 3932 N N . GLY B 1 191 ? -7.702 7.068 -49.489 1.00 41.17 191 GLY B N 1
ATOM 3933 C CA . GLY B 1 191 ? -8.452 8.293 -49.314 1.00 41.84 191 GLY B CA 1
ATOM 3934 C C . GLY B 1 191 ? -7.601 9.352 -48.642 1.00 42.50 191 GLY B C 1
ATOM 3935 O O . GLY B 1 191 ? -6.440 9.101 -48.314 1.00 43.10 191 GLY B O 1
ATOM 3936 N N . PRO B 1 192 ? -8.149 10.557 -48.428 1.00 42.47 192 PRO B N 1
ATOM 3937 C CA . PRO B 1 192 ? -7.451 11.675 -47.793 1.00 42.35 192 PRO B CA 1
ATOM 3938 C C . PRO B 1 192 ? -6.792 11.415 -46.435 1.00 43.38 192 PRO B C 1
ATOM 3939 O O . PRO B 1 192 ? -7.330 10.704 -45.573 1.00 41.30 192 PRO B O 1
ATOM 3943 N N . ARG B 1 193 ? -5.607 12.006 -46.275 1.00 45.08 193 ARG B N 1
ATOM 3944 C CA . ARG B 1 193 ? -4.824 11.917 -45.050 1.00 46.44 193 ARG B CA 1
ATOM 3945 C C . ARG B 1 193 ? -4.023 10.626 -44.844 1.00 48.28 193 ARG B C 1
ATOM 3946 O O . ARG B 1 193 ? -3.761 10.221 -43.709 1.00 49.81 193 ARG B O 1
ATOM 3954 N N . GLU B 1 194 ? -3.630 9.972 -45.927 1.00 49.00 194 GLU B N 1
ATOM 3955 C CA . GLU B 1 194 ? -2.837 8.757 -45.805 1.00 49.68 194 GLU B CA 1
ATOM 3956 C C . GLU B 1 194 ? -1.459 9.048 -46.366 1.00 50.51 194 GLU B C 1
ATOM 3957 O O . GLU B 1 194 ? -0.586 8.182 -46.385 1.00 51.36 194 GLU B O 1
ATOM 3963 N N . PHE B 1 195 ? -1.273 10.281 -46.823 1.00 50.71 195 PHE B N 1
ATOM 3964 C CA . PHE B 1 195 ? -0.012 10.688 -47.416 1.00 51.70 195 PHE B CA 1
ATOM 3965 C C . PHE B 1 195 ? 1.183 10.504 -46.505 1.00 52.04 195 PHE B C 1
ATOM 3966 O O . PHE B 1 195 ? 2.213 9.978 -46.929 1.00 52.17 195 PHE B O 1
ATOM 3974 N N . TYR B 1 196 ? 1.040 10.933 -45.253 1.00 52.32 196 TYR B N 1
ATOM 3975 C CA . TYR B 1 196 ? 2.117 10.836 -44.278 1.00 51.38 196 TYR B CA 1
ATOM 3976 C C . TYR B 1 196 ? 2.442 9.429 -43.794 1.00 51.86 196 TYR B C 1
ATOM 3977 O O . TYR B 1 196 ? 3.294 9.252 -42.920 1.00 52.48 196 TYR B O 1
ATOM 3986 N N . LYS B 1 197 ? 1.769 8.429 -44.362 1.00 51.46 197 LYS B N 1
ATOM 3987 C CA . LYS B 1 197 ? 2.051 7.045 -44.015 1.00 51.55 197 LYS B CA 1
ATOM 3988 C C . LYS B 1 197 ? 3.254 6.664 -44.868 1.00 53.30 197 LYS B C 1
ATOM 3989 O O . LYS B 1 197 ? 3.716 5.524 -44.859 1.00 53.96 197 LYS B O 1
ATOM 3995 N N . GLU B 1 198 ? 3.754 7.649 -45.608 1.00 54.97 198 GLU B N 1
ATOM 3996 C CA . GLU B 1 198 ? 4.919 7.487 -46.470 1.00 57.17 198 GLU B CA 1
ATOM 3997 C C . GLU B 1 198 ? 4.784 6.355 -47.467 1.00 57.63 198 GLU B C 1
ATOM 3998 O O . GLU B 1 198 ? 3.825 6.289 -48.244 1.00 57.65 198 GLU B O 1
ATOM 4004 N N . LYS B 1 199 ? 5.767 5.463 -47.427 1.00 57.71 199 LYS B N 1
ATOM 4005 C CA . LYS B 1 199 ? 5.813 4.332 -48.331 1.00 58.43 199 LYS B CA 1
ATOM 4006 C C . LYS B 1 199 ? 4.710 3.320 -48.103 1.00 57.02 199 LYS B C 1
ATOM 4007 O O . LYS B 1 199 ? 4.503 2.430 -48.925 1.00 56.66 199 LYS B O 1
ATOM 4013 N N . THR B 1 200 ? 4.000 3.445 -46.992 1.00 56.05 200 THR B N 1
ATOM 4014 C CA . THR B 1 200 ? 2.934 2.502 -46.713 1.00 54.63 200 THR B CA 1
ATOM 4015 C C . THR B 1 200 ? 1.574 3.095 -47.044 1.00 54.26 200 THR B C 1
ATOM 4016 O O . THR B 1 200 ? 0.549 2.594 -46.597 1.00 54.88 200 THR B O 1
ATOM 4020 N N . ALA B 1 201 ? 1.562 4.162 -47.834 1.00 54.17 201 ALA B N 1
ATOM 4021 C CA . ALA B 1 201 ? 0.308 4.789 -48.232 1.00 54.97 201 ALA B CA 1
ATOM 4022 C C . ALA B 1 201 ? -0.290 3.941 -49.363 1.00 55.63 201 ALA B C 1
ATOM 4023 O O . ALA B 1 201 ? 0.461 3.302 -50.107 1.00 55.78 201 ALA B O 1
ATOM 4025 N N . SER B 1 202 ? -1.623 3.936 -49.495 1.00 56.08 202 SER B N 1
ATOM 4026 C CA . SER B 1 202 ? -2.322 3.136 -50.520 1.00 55.62 202 SER B CA 1
ATOM 4027 C C . SER B 1 202 ? -1.741 3.227 -51.929 1.00 55.83 202 SER B C 1
ATOM 4028 O O . SER B 1 202 ? -1.133 4.238 -52.300 1.00 55.77 202 SER B O 1
ATOM 4031 N N . MET B 1 203 ? -1.940 2.162 -52.707 1.00 55.38 203 MET B N 1
ATOM 4032 C CA . MET B 1 203 ? -1.451 2.115 -54.078 1.00 55.55 203 MET B CA 1
ATOM 4033 C C . MET B 1 203 ? -2.142 3.156 -54.939 1.00 54.86 203 MET B C 1
ATOM 4034 O O . MET B 1 203 ? -1.550 3.677 -55.883 1.00 54.51 203 MET B O 1
ATOM 4039 N N . VAL B 1 204 ? -3.396 3.457 -54.631 1.00 53.88 204 VAL B N 1
ATOM 4040 C CA . VAL B 1 204 ? -4.082 4.455 -55.416 1.00 54.23 204 VAL B CA 1
ATOM 4041 C C . VAL B 1 204 ? -3.325 5.757 -55.199 1.00 54.51 204 VAL B C 1
ATOM 4042 O O . VAL B 1 204 ? -3.122 6.525 -56.129 1.00 56.14 204 VAL B O 1
ATOM 4046 N N . LEU B 1 205 ? -2.884 6.000 -53.974 1.00 54.41 205 LEU B N 1
ATOM 4047 C CA . LEU B 1 205 ? -2.144 7.218 -53.692 1.00 55.38 205 LEU B CA 1
ATOM 4048 C C . LEU B 1 205 ? -0.768 7.127 -54.364 1.00 56.96 205 LEU B C 1
ATOM 4049 O O . LEU B 1 205 ? -0.282 8.100 -54.951 1.00 56.81 205 LEU B O 1
ATOM 4054 N N . GLN B 1 206 ? -0.157 5.946 -54.286 1.00 58.16 206 GLN B N 1
ATOM 4055 C CA . GLN B 1 206 ? 1.162 5.694 -54.882 1.00 59.17 206 GLN B CA 1
ATOM 4056 C C . GLN B 1 206 ? 1.140 5.901 -56.405 1.00 59.09 206 GLN B C 1
ATOM 4057 O O . GLN B 1 206 ? 1.883 6.714 -56.948 1.00 58.89 206 GLN B O 1
ATOM 4063 N N . LEU B 1 207 ? 0.289 5.145 -57.085 1.00 58.92 207 LEU B N 1
ATOM 4064 C CA . LEU B 1 207 ? 0.180 5.240 -58.527 1.00 59.15 207 LEU B CA 1
ATOM 4065 C C . LEU B 1 207 ? -0.178 6.657 -58.949 1.00 59.93 207 LEU B C 1
ATOM 4066 O O . LEU B 1 207 ? 0.532 7.260 -59.752 1.00 60.26 207 LEU B O 1
ATOM 4071 N N . ALA B 1 208 ? -1.272 7.184 -58.398 1.00 60.62 208 ALA B N 1
ATOM 4072 C CA . ALA B 1 208 ? -1.748 8.530 -58.728 1.00 61.26 208 ALA B CA 1
ATOM 4073 C C . ALA B 1 208 ? -0.658 9.582 -58.616 1.00 61.66 208 ALA B C 1
ATOM 4074 O O . ALA B 1 208 ? -0.651 10.566 -59.353 1.00 62.57 208 ALA B O 1
ATOM 4076 N N . LEU B 1 209 ? 0.262 9.370 -57.689 1.00 62.17 209 LEU B N 1
ATOM 4077 C CA . LEU B 1 209 ? 1.348 10.313 -57.478 1.00 62.98 209 LEU B CA 1
ATOM 4078 C C . LEU B 1 209 ? 2.462 10.129 -58.492 1.00 63.60 209 LEU B C 1
ATOM 4079 O O . LEU B 1 209 ? 3.026 11.105 -58.972 1.00 63.85 209 LEU B O 1
ATOM 4084 N N . GLY B 1 210 ? 2.782 8.878 -58.807 1.00 64.65 210 GLY B N 1
ATOM 4085 C CA . GLY B 1 210 ? 3.822 8.602 -59.782 1.00 65.66 210 GLY B CA 1
ATOM 4086 C C . GLY B 1 210 ? 3.384 9.126 -61.136 1.00 66.73 210 GLY B C 1
ATOM 4087 O O . GLY B 1 210 ? 4.172 9.712 -61.874 1.00 67.19 210 GLY B O 1
ATOM 4088 N N . ALA B 1 211 ? 2.112 8.910 -61.453 1.00 67.42 211 ALA B N 1
ATOM 4089 C CA . ALA B 1 211 ? 1.536 9.368 -62.704 1.00 68.65 211 ALA B CA 1
ATOM 4090 C C . ALA B 1 211 ? 1.611 10.895 -62.766 1.00 69.93 211 ALA B C 1
ATOM 4091 O O . ALA B 1 211 ? 2.130 11.463 -63.728 1.00 70.27 211 ALA B O 1
ATOM 4093 N N . MET B 1 212 ? 1.097 11.559 -61.736 1.00 71.02 212 MET B N 1
ATOM 4094 C CA . MET B 1 212 ? 1.104 13.015 -61.690 1.00 71.91 212 MET B CA 1
ATOM 4095 C C . MET B 1 212 ? 2.506 13.603 -61.731 1.00 73.14 212 MET B C 1
ATOM 4096 O O . MET B 1 212 ? 2.721 14.692 -62.266 1.00 72.56 212 MET B O 1
ATOM 4101 N N . ALA B 1 213 ? 3.462 12.881 -61.166 1.00 75.28 213 ALA B N 1
ATOM 4102 C CA . ALA B 1 213 ? 4.840 13.353 -61.137 1.00 77.74 213 ALA B CA 1
ATOM 4103 C C . ALA B 1 213 ? 5.622 12.922 -62.361 1.00 79.21 213 ALA B C 1
ATOM 4104 O O . ALA B 1 213 ? 5.653 13.609 -63.377 1.00 79.72 213 ALA B O 1
ATOM 4106 N N . PHE B 1 214 ? 6.250 11.764 -62.248 1.00 81.33 214 PHE B N 1
ATOM 4107 C CA . PHE B 1 214 ? 7.066 11.212 -63.312 1.00 83.82 214 PHE B CA 1
ATOM 4108 C C . PHE B 1 214 ? 6.304 10.781 -64.565 1.00 85.01 214 PHE B C 1
ATOM 4109 O O . PHE B 1 214 ? 6.901 10.262 -65.507 1.00 85.60 214 PHE B O 1
ATOM 4117 N N . LYS B 1 215 ? 4.993 10.992 -64.581 1.00 86.33 215 LYS B N 1
ATOM 4118 C CA . LYS B 1 215 ? 4.169 10.612 -65.726 1.00 87.77 215 LYS B CA 1
ATOM 4119 C C . LYS B 1 215 ? 4.377 9.135 -66.089 1.00 88.81 215 LYS B C 1
ATOM 4120 O O . LYS B 1 215 ? 3.887 8.653 -67.116 1.00 89.03 215 LYS B O 1
ATOM 4126 N N . GLU B 1 216 ? 5.104 8.429 -65.227 1.00 89.41 216 GLU B N 1
ATOM 4127 C CA . GLU B 1 216 ? 5.386 7.012 -65.399 1.00 89.99 216 GLU B CA 1
ATOM 4128 C C . GLU B 1 216 ? 5.082 6.335 -64.078 1.00 89.99 216 GLU B C 1
ATOM 4129 O O . GLU B 1 216 ? 5.248 6.933 -63.020 1.00 89.34 216 GLU B O 1
ATOM 4135 N N . VAL B 1 217 ? 4.653 5.083 -64.139 1.00 90.81 217 VAL B N 1
ATOM 4136 C CA . VAL B 1 217 ? 4.311 4.348 -62.932 1.00 91.58 217 VAL B CA 1
ATOM 4137 C C . VAL B 1 217 ? 4.872 2.927 -62.959 1.00 91.63 217 VAL B C 1
ATOM 4138 O O . VAL B 1 217 ? 4.730 2.218 -63.953 1.00 91.11 217 VAL B O 1
ATOM 4142 N N . LYS B 1 218 ? 5.518 2.515 -61.871 1.00 92.20 218 LYS B N 1
ATOM 4143 C CA . LYS B 1 218 ? 6.067 1.163 -61.789 1.00 93.18 218 LYS B CA 1
ATOM 4144 C C . LYS B 1 218 ? 4.977 0.269 -61.212 1.00 93.96 218 LYS B C 1
ATOM 4145 O O . LYS B 1 218 ? 4.036 0.764 -60.601 1.00 95.16 218 LYS B O 1
ATOM 4151 N N . LEU B 1 219 ? 5.099 -1.042 -61.395 1.00 94.29 219 LEU B N 1
ATOM 4152 C CA . LEU B 1 219 ? 4.093 -1.971 -60.886 1.00 94.69 219 LEU B CA 1
ATOM 4153 C C . LEU B 1 219 ? 4.628 -3.383 -61.052 1.00 95.16 219 LEU B C 1
ATOM 4154 O O . LEU B 1 219 ? 5.112 -3.741 -62.118 1.00 95.96 219 LEU B O 1
ATOM 4159 N N . PHE B 1 220 ? 4.548 -4.190 -60.004 1.00 95.60 220 PHE B N 1
ATOM 4160 C CA . PHE B 1 220 ? 5.056 -5.549 -60.087 1.00 96.00 220 PHE B CA 1
ATOM 4161 C C . PHE B 1 220 ? 4.394 -6.415 -61.134 1.00 96.25 220 PHE B C 1
ATOM 4162 O O . PHE B 1 220 ? 3.489 -5.984 -61.836 1.00 96.27 220 PHE B O 1
ATOM 4170 N N . GLU B 1 221 ? 4.875 -7.650 -61.216 1.00 96.98 221 GLU B N 1
ATOM 4171 C CA . GLU B 1 221 ? 4.399 -8.657 -62.155 1.00 98.07 221 GLU B CA 1
ATOM 4172 C C . GLU B 1 221 ? 2.983 -8.417 -62.678 1.00 98.15 221 GLU B C 1
ATOM 4173 O O . GLU B 1 221 ? 2.008 -8.855 -62.070 1.00 97.97 221 GLU B O 1
ATOM 4179 N N . PHE B 1 222 ? 2.884 -7.722 -63.811 1.00 98.43 222 PHE B N 1
ATOM 4180 C CA . PHE B 1 222 ? 1.601 -7.420 -64.454 1.00 98.01 222 PHE B CA 1
ATOM 4181 C C . PHE B 1 222 ? 0.571 -6.646 -63.618 1.00 96.61 222 PHE B C 1
ATOM 4182 O O . PHE B 1 222 ? -0.475 -6.245 -64.129 1.00 96.55 222 PHE B O 1
ATOM 4190 N N . GLY B 1 223 ? 0.873 -6.434 -62.341 1.00 94.98 223 GLY B N 1
ATOM 4191 C CA . GLY B 1 223 ? -0.022 -5.694 -61.468 1.00 91.99 223 GLY B CA 1
ATOM 4192 C C . GLY B 1 223 ? -1.501 -5.968 -61.639 1.00 89.87 223 GLY B C 1
ATOM 4193 O O . GLY B 1 223 ? -2.318 -5.049 -61.576 1.00 89.57 223 GLY B O 1
ATOM 4194 N N . GLU B 1 224 ? -1.851 -7.229 -61.850 1.00 88.18 224 GLU B N 1
ATOM 4195 C CA . GLU B 1 224 ? -3.248 -7.594 -62.019 1.00 87.30 224 GLU B CA 1
ATOM 4196 C C . GLU B 1 224 ? -3.809 -8.323 -60.801 1.00 85.71 224 GLU B C 1
ATOM 4197 O O . GLU B 1 224 ? -4.923 -8.852 -60.832 1.00 85.92 224 GLU B O 1
ATOM 4203 N N . GLN B 1 225 ? -3.028 -8.336 -59.724 1.00 83.40 225 GLN B N 1
ATOM 4204 C CA . GLN B 1 225 ? -3.444 -8.962 -58.468 1.00 79.88 225 GLN B CA 1
ATOM 4205 C C . GLN B 1 225 ? -4.582 -8.144 -57.874 1.00 76.15 225 GLN B C 1
ATOM 4206 O O . GLN B 1 225 ? -4.542 -6.920 -57.861 1.00 74.68 225 GLN B O 1
ATOM 4212 N N . LEU B 1 226 ? -5.589 -8.838 -57.369 1.00 72.80 226 LEU B N 1
ATOM 4213 C CA . LEU B 1 226 ? -6.763 -8.191 -56.819 1.00 69.33 226 LEU B CA 1
ATOM 4214 C C . LEU B 1 226 ? -6.758 -7.917 -55.316 1.00 66.81 226 LEU B C 1
ATOM 4215 O O . LEU B 1 226 ? -6.381 -8.758 -54.494 1.00 66.75 226 LEU B O 1
ATOM 4220 N N . ARG B 1 227 ? -7.206 -6.717 -54.977 1.00 63.49 227 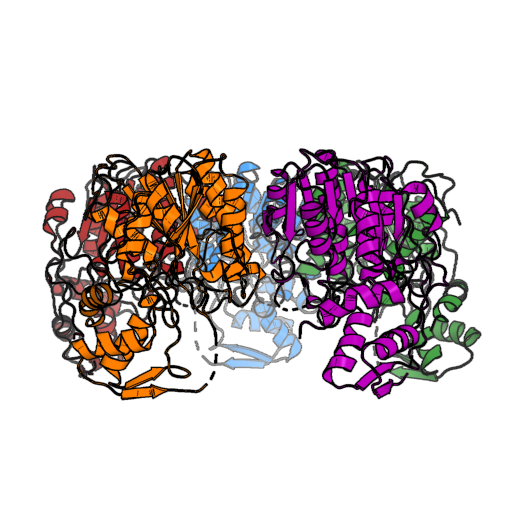ARG B N 1
ATOM 4221 C CA . ARG B 1 227 ? -7.312 -6.267 -53.599 1.00 59.95 227 ARG B CA 1
ATOM 4222 C C . ARG B 1 227 ? -8.689 -5.631 -53.464 1.00 57.28 227 ARG B C 1
ATOM 4223 O O . ARG B 1 227 ? -9.201 -5.033 -54.410 1.00 57.07 227 ARG B O 1
ATOM 4231 N N . ASP B 1 228 ? -9.301 -5.779 -52.301 1.00 54.06 228 ASP B N 1
ATOM 4232 C CA . ASP B 1 228 ? -10.594 -5.173 -52.074 1.00 50.21 228 ASP B CA 1
ATOM 4233 C C . ASP B 1 228 ? -10.249 -3.797 -51.558 1.00 49.87 228 ASP B C 1
ATOM 4234 O O . ASP B 1 228 ? -9.880 -3.646 -50.398 1.00 50.89 228 ASP B O 1
ATOM 4239 N N . PHE B 1 229 ? -10.329 -2.798 -52.426 1.00 49.23 229 PHE B N 1
ATOM 4240 C CA . PHE B 1 229 ? -10.027 -1.421 -52.039 1.00 48.24 229 PHE B CA 1
ATOM 4241 C C . PHE B 1 229 ? -11.273 -0.764 -51.490 1.00 48.07 229 PHE B C 1
ATOM 4242 O O . PHE B 1 229 ? -12.290 -0.676 -52.175 1.00 48.80 229 PHE B O 1
ATOM 4250 N N . VAL B 1 230 ? -11.201 -0.314 -50.244 1.00 47.88 230 VAL B N 1
ATOM 4251 C CA . VAL B 1 230 ? -12.347 0.333 -49.620 1.00 46.92 230 VAL B CA 1
ATOM 4252 C C . VAL B 1 230 ? -12.008 1.805 -49.347 1.00 46.97 230 VAL B C 1
ATOM 4253 O O . VAL B 1 230 ? -10.954 2.119 -48.779 1.00 47.13 230 VAL B O 1
ATOM 4257 N N . TYR B 1 231 ? -12.888 2.705 -49.783 1.00 45.29 231 TYR B N 1
ATOM 4258 C CA . TYR B 1 231 ? -12.652 4.123 -49.600 1.00 43.84 231 TYR B CA 1
ATOM 4259 C C . TYR B 1 231 ? -12.775 4.523 -48.138 1.00 43.65 231 TYR B C 1
ATOM 4260 O O . TYR B 1 231 ? -13.640 4.019 -47.414 1.00 42.61 231 TYR B O 1
ATOM 4269 N N . ILE B 1 232 ? -11.898 5.436 -47.721 1.00 42.63 232 ILE B N 1
ATOM 4270 C CA . ILE B 1 232 ? -11.866 5.931 -46.354 1.00 41.73 232 ILE B CA 1
ATOM 4271 C C . ILE B 1 232 ? -13.255 6.303 -45.834 1.00 43.02 232 ILE B C 1
ATOM 4272 O O . ILE B 1 232 ? -13.535 6.180 -44.637 1.00 43.16 232 ILE B O 1
ATOM 4277 N N . GLU B 1 233 ? -14.137 6.742 -46.722 1.00 42.66 233 GLU B N 1
ATOM 4278 C CA . GLU B 1 233 ? -15.467 7.127 -46.285 1.00 42.31 233 GLU B CA 1
ATOM 4279 C C . GLU B 1 233 ? -16.308 5.964 -45.814 1.00 41.80 233 GLU B C 1
ATOM 4280 O O . GLU B 1 233 ? -17.101 6.111 -44.896 1.00 41.13 233 GLU B O 1
ATOM 4286 N N . ASP B 1 234 ? -16.158 4.810 -46.454 1.00 42.01 234 ASP B N 1
ATOM 4287 C CA . ASP B 1 234 ? -16.937 3.651 -46.063 1.00 41.44 234 ASP B CA 1
ATOM 4288 C C . ASP B 1 234 ? -16.396 3.112 -44.758 1.00 40.99 234 ASP B C 1
ATOM 4289 O O . ASP B 1 234 ? -17.138 2.563 -43.948 1.00 40.39 234 ASP B O 1
ATOM 4294 N N . VAL B 1 235 ? -15.095 3.278 -44.550 1.00 40.66 235 VAL B N 1
ATOM 4295 C CA . VAL B 1 235 ? -14.466 2.825 -43.312 1.00 39.65 235 VAL B CA 1
ATOM 4296 C C . VAL B 1 235 ? -15.065 3.653 -42.175 1.00 39.21 235 VAL B C 1
ATOM 4297 O O . VAL B 1 235 ? -15.348 3.136 -41.090 1.00 38.96 235 VAL B O 1
ATOM 4301 N N . ILE B 1 236 ? -15.266 4.942 -42.447 1.00 38.72 236 ILE B N 1
ATOM 4302 C CA . ILE B 1 236 ? -15.840 5.872 -41.481 1.00 38.61 236 ILE B CA 1
ATOM 4303 C C . ILE B 1 236 ? -17.286 5.463 -41.167 1.00 39.28 236 ILE B C 1
ATOM 4304 O O . ILE B 1 236 ? -17.698 5.422 -40.001 1.00 38.27 236 ILE B O 1
ATOM 4309 N N . GLN B 1 237 ? -18.048 5.146 -42.211 1.00 40.26 237 GLN B N 1
ATOM 4310 C CA . GLN B 1 237 ? -19.432 4.712 -42.046 1.00 40.17 237 GLN B CA 1
ATOM 4311 C C . GLN B 1 237 ? -19.455 3.527 -41.096 1.00 40.16 237 GLN B C 1
ATOM 4312 O O . GLN B 1 237 ? -20.291 3.456 -40.202 1.00 40.28 237 GLN B O 1
ATOM 4318 N N . ALA B 1 238 ? -18.528 2.599 -41.308 1.00 39.62 238 ALA B N 1
ATOM 4319 C CA . ALA B 1 238 ? -18.428 1.399 -40.493 1.00 39.48 238 ALA B CA 1
ATOM 4320 C C . ALA B 1 238 ? -18.210 1.697 -39.022 1.00 40.21 238 ALA B C 1
ATOM 4321 O O . ALA B 1 238 ? -18.834 1.063 -38.165 1.00 40.77 238 ALA B O 1
ATOM 4323 N N . ASN B 1 239 ? -17.332 2.652 -38.717 1.00 40.29 239 ASN B N 1
ATOM 4324 C CA . ASN B 1 239 ? -17.054 2.995 -37.320 1.00 40.17 239 ASN B CA 1
ATOM 4325 C C . ASN B 1 239 ? -18.253 3.620 -36.608 1.00 40.70 239 ASN B C 1
ATOM 4326 O O . ASN B 1 239 ? -18.595 3.232 -35.484 1.00 38.86 239 ASN B O 1
ATOM 4331 N N . VAL B 1 240 ? -18.890 4.589 -37.260 1.00 41.85 240 VAL B N 1
ATOM 4332 C CA . VAL B 1 240 ? -20.041 5.252 -36.661 1.00 42.80 240 VAL B CA 1
ATOM 4333 C C . VAL B 1 240 ? -21.245 4.314 -36.580 1.00 43.13 240 VAL B C 1
ATOM 4334 O O . VAL B 1 240 ? -22.025 4.398 -35.636 1.00 44.78 240 VAL B O 1
ATOM 4338 N N . LYS B 1 241 ? -21.402 3.414 -37.549 1.00 43.56 241 LYS B N 1
ATOM 4339 C CA . LYS B 1 241 ? -22.508 2.450 -37.513 1.00 42.43 241 LYS B CA 1
ATOM 4340 C C . LYS B 1 241 ? -22.213 1.488 -36.365 1.00 41.74 241 LYS B C 1
ATOM 4341 O O . LYS B 1 241 ? -23.112 1.072 -35.638 1.00 40.98 241 LYS B O 1
ATOM 4347 N N . ALA B 1 242 ? -20.935 1.159 -36.203 1.00 40.86 242 ALA B N 1
ATOM 4348 C CA . ALA B 1 242 ? -20.497 0.252 -35.161 1.00 40.42 242 ALA B CA 1
ATOM 4349 C C . ALA B 1 242 ? -20.761 0.743 -33.750 1.00 40.87 242 ALA B C 1
ATOM 4350 O O . ALA B 1 242 ? -20.877 -0.070 -32.841 1.00 42.02 242 ALA B O 1
ATOM 4352 N N . MET B 1 243 ? -20.873 2.057 -33.552 1.00 41.27 243 MET B N 1
ATOM 4353 C CA . MET B 1 243 ? -21.107 2.582 -32.206 1.00 41.50 243 MET B CA 1
ATOM 4354 C C . MET B 1 243 ? -22.547 2.462 -31.717 1.00 42.89 243 MET B C 1
ATOM 4355 O O . MET B 1 243 ? -22.894 2.957 -30.639 1.00 42.61 243 MET B O 1
ATOM 4360 N N . LYS B 1 244 ? -23.383 1.793 -32.506 1.00 44.15 244 LYS B N 1
ATOM 4361 C CA . LYS B 1 244 ? -24.771 1.585 -32.126 1.00 45.97 244 LYS B CA 1
ATOM 4362 C C . LYS B 1 244 ? -24.980 0.101 -31.889 1.00 47.13 244 LYS B C 1
ATOM 4363 O O . LYS B 1 244 ? -26.096 -0.347 -31.614 1.00 47.71 244 LYS B O 1
ATOM 4369 N N . ALA B 1 245 ? -23.894 -0.659 -31.999 1.00 48.00 245 ALA B N 1
ATOM 4370 C CA . ALA B 1 245 ? -23.938 -2.100 -31.787 1.00 48.96 245 ALA B CA 1
ATOM 4371 C C . ALA B 1 245 ? -24.253 -2.371 -30.328 1.00 49.69 245 ALA B C 1
ATOM 4372 O O . ALA B 1 245 ? -23.687 -1.739 -29.438 1.00 50.69 245 ALA B O 1
ATOM 4374 N N . GLN B 1 246 ? -25.162 -3.308 -30.091 1.00 50.79 246 GLN B N 1
ATOM 4375 C CA . GLN B 1 246 ? -25.555 -3.673 -28.738 1.00 52.28 246 GLN B CA 1
ATOM 4376 C C . GLN B 1 246 ? -24.900 -4.984 -28.313 1.00 51.28 246 GLN B C 1
ATOM 4377 O O . GLN B 1 246 ? -25.213 -5.526 -27.249 1.00 51.46 246 GLN B O 1
ATOM 4383 N N . LYS B 1 247 ? -23.991 -5.479 -29.149 1.00 49.30 247 LYS B N 1
ATOM 4384 C CA . LYS B 1 247 ? -23.285 -6.713 -28.870 1.00 48.25 247 LYS B CA 1
ATOM 4385 C C . LYS B 1 247 ? -21.905 -6.692 -29.504 1.00 46.41 247 LYS B C 1
ATOM 4386 O O . LYS B 1 247 ? -21.694 -6.040 -30.518 1.00 46.61 247 LYS B O 1
ATOM 4392 N N . SER B 1 248 ? -20.969 -7.413 -28.901 1.00 44.24 248 SER B N 1
ATOM 4393 C CA . SER B 1 248 ? -19.602 -7.490 -29.403 1.00 42.10 248 SER B CA 1
ATOM 4394 C C . SER B 1 248 ? -19.539 -8.305 -30.695 1.00 40.91 248 SER B C 1
ATOM 4395 O O . SER B 1 248 ? -20.427 -9.096 -30.972 1.00 40.64 248 SER B O 1
ATOM 4398 N N . GLY B 1 249 ? -18.475 -8.123 -31.472 1.00 39.95 249 GLY B N 1
ATOM 4399 C CA . GLY B 1 249 ? -18.318 -8.865 -32.711 1.00 38.74 249 GLY B CA 1
ATOM 4400 C C . GLY B 1 249 ? -17.196 -8.305 -33.567 1.00 38.57 249 GLY B C 1
ATOM 4401 O O . GLY B 1 249 ? -16.756 -7.181 -33.330 1.00 38.76 249 GLY B O 1
ATOM 4402 N N . VAL B 1 250 ? -16.702 -9.089 -34.525 1.00 38.45 250 VAL B N 1
ATOM 4403 C CA . VAL B 1 250 ? -15.652 -8.615 -35.430 1.00 39.07 250 VAL B CA 1
ATOM 4404 C C . VAL B 1 250 ? -16.150 -8.764 -36.864 1.00 39.30 250 VAL B C 1
ATOM 4405 O O . VAL B 1 250 ? -16.641 -9.822 -37.271 1.00 38.11 250 VAL B O 1
ATOM 4409 N N . TYR B 1 251 ? -16.031 -7.677 -37.620 1.00 39.89 251 TYR B N 1
ATOM 4410 C CA . TYR B 1 251 ? -16.530 -7.642 -38.982 1.00 40.37 251 TYR B CA 1
ATOM 4411 C C . TYR B 1 251 ? -15.530 -7.268 -40.061 1.00 41.08 251 TYR B C 1
ATOM 4412 O O . TYR B 1 251 ? -14.567 -6.540 -39.822 1.00 41.58 251 TYR B O 1
ATOM 4421 N N . ASN B 1 252 ? -15.763 -7.780 -41.264 1.00 41.75 252 ASN B N 1
ATOM 4422 C CA . ASN B 1 252 ? -14.908 -7.432 -42.390 1.00 41.94 252 ASN B CA 1
ATOM 4423 C C . ASN B 1 252 ? -15.456 -6.108 -42.840 1.00 42.45 252 ASN B C 1
ATOM 4424 O O . ASN B 1 252 ? -16.670 -5.893 -42.810 1.00 43.08 252 ASN B O 1
ATOM 4429 N N . VAL B 1 253 ? -14.578 -5.209 -43.246 1.00 43.53 253 VAL B N 1
ATOM 4430 C CA . VAL B 1 253 ? -15.039 -3.928 -43.749 1.00 45.39 253 VAL B CA 1
ATOM 4431 C C . VAL B 1 253 ? -14.232 -3.544 -44.976 1.00 46.35 253 VAL B C 1
ATOM 4432 O O . VAL B 1 253 ? -13.105 -3.054 -44.884 1.00 46.95 253 VAL B O 1
ATOM 4436 N N . GLY B 1 254 ? -14.829 -3.833 -46.131 1.00 47.49 254 GLY B N 1
ATOM 4437 C CA . GLY B 1 254 ? -14.238 -3.529 -47.417 1.00 48.67 254 GLY B CA 1
ATOM 4438 C C . GLY B 1 254 ? -15.406 -3.194 -48.316 1.00 49.94 254 GLY B C 1
ATOM 4439 O O . GLY B 1 254 ? -16.513 -2.992 -47.829 1.00 50.85 254 GLY B O 1
ATOM 4440 N N . TYR B 1 255 ? -15.188 -3.120 -49.620 1.00 51.23 255 TYR B N 1
ATOM 4441 C CA . TYR B 1 255 ? -16.293 -2.813 -50.519 1.00 52.28 255 TYR B CA 1
ATOM 4442 C C . TYR B 1 255 ? -16.926 -4.126 -50.961 1.00 53.42 255 TYR B C 1
ATOM 4443 O O . TYR B 1 255 ? -17.988 -4.137 -51.574 1.00 53.56 255 TYR B O 1
ATOM 4452 N N . SER B 1 256 ? -16.247 -5.221 -50.621 1.00 54.23 256 SER B N 1
ATOM 4453 C CA . SER B 1 256 ? -16.648 -6.586 -50.946 1.00 54.09 256 SER B CA 1
ATOM 4454 C C . SER B 1 256 ? -16.553 -6.840 -52.453 1.00 54.10 256 SER B C 1
ATOM 4455 O O . SER B 1 256 ? -17.242 -7.687 -53.005 1.00 53.98 256 SER B O 1
ATOM 4458 N N . GLN B 1 257 ? -15.660 -6.110 -53.105 1.00 54.45 257 GLN B N 1
ATOM 4459 C CA . GLN B 1 257 ? -15.464 -6.248 -54.531 1.00 55.99 257 GLN B CA 1
ATOM 4460 C C . GLN B 1 257 ? -13.996 -6.021 -54.862 1.00 55.69 257 GLN B C 1
ATOM 4461 O O . GLN B 1 257 ? -13.509 -4.897 -54.788 1.00 55.65 257 GLN B O 1
ATOM 4467 N N . ALA B 1 258 ? -13.297 -7.087 -55.237 1.00 55.57 258 ALA B N 1
ATOM 4468 C CA . ALA B 1 258 ? -11.876 -6.999 -55.554 1.00 56.07 258 ALA B CA 1
ATOM 4469 C C . ALA B 1 258 ? -11.610 -6.291 -56.877 1.00 56.22 258 ALA B C 1
ATOM 4470 O O . ALA B 1 258 ? -12.400 -6.397 -57.808 1.00 56.89 258 ALA B O 1
ATOM 4472 N N . ARG B 1 259 ? -10.499 -5.566 -56.947 1.00 56.43 259 ARG B N 1
ATOM 4473 C CA . ARG B 1 259 ? -10.114 -4.850 -58.155 1.00 58.02 259 ARG B CA 1
ATOM 4474 C C . ARG B 1 259 ? -8.609 -4.983 -58.329 1.00 58.89 259 ARG B C 1
ATOM 4475 O O . ARG B 1 259 ? -7.884 -5.019 -57.340 1.00 59.18 259 ARG B O 1
ATOM 4483 N N . SER B 1 260 ? -8.143 -5.049 -59.578 1.00 59.88 260 SER B N 1
ATOM 4484 C CA . SER B 1 260 ? -6.715 -5.186 -59.885 1.00 60.45 260 SER B CA 1
ATOM 4485 C C . SER B 1 260 ? -5.997 -3.847 -59.859 1.00 61.72 260 SER B C 1
ATOM 4486 O O . SER B 1 260 ? -6.624 -2.801 -60.048 1.00 61.96 260 SER B O 1
ATOM 4489 N N . TYR B 1 261 ? -4.683 -3.875 -59.636 1.00 62.78 261 TYR B N 1
ATOM 4490 C CA . TYR B 1 261 ? -3.905 -2.640 -59.606 1.00 63.92 261 TYR B CA 1
ATOM 4491 C C . TYR B 1 261 ? -3.985 -1.965 -60.957 1.00 64.69 261 TYR B C 1
ATOM 4492 O O . TYR B 1 261 ? -3.740 -0.769 -61.083 1.00 65.32 261 TYR B O 1
ATOM 4501 N N . ASN B 1 262 ? -4.327 -2.742 -61.978 1.00 65.40 262 ASN B N 1
ATOM 4502 C CA . ASN B 1 262 ? -4.440 -2.200 -63.324 1.00 64.84 262 ASN B CA 1
ATOM 4503 C C . ASN B 1 262 ? -5.694 -1.359 -63.470 1.00 64.13 262 ASN B C 1
ATOM 4504 O O . ASN B 1 262 ? -5.675 -0.326 -64.134 1.00 63.53 262 ASN B O 1
ATOM 4509 N N . GLU B 1 263 ? -6.779 -1.801 -62.844 1.00 63.57 263 GLU B N 1
ATOM 4510 C CA . GLU B 1 263 ? -8.028 -1.069 -62.898 1.00 63.25 263 GLU B CA 1
ATOM 4511 C C . GLU B 1 263 ? -7.846 0.305 -62.274 1.00 63.72 263 GLU B C 1
ATOM 4512 O O . GLU B 1 263 ? -8.550 1.257 -62.631 1.00 64.16 263 GLU B O 1
ATOM 4518 N N . ILE B 1 264 ? -6.900 0.410 -61.343 1.00 63.66 264 ILE B N 1
ATOM 4519 C CA . ILE B 1 264 ? -6.605 1.691 -60.704 1.00 63.72 264 ILE B CA 1
ATOM 4520 C C . ILE B 1 264 ? -5.947 2.540 -61.778 1.00 64.05 264 ILE B C 1
ATOM 4521 O O . ILE B 1 264 ? -6.397 3.645 -62.075 1.00 64.74 264 ILE B O 1
ATOM 4526 N N . VAL B 1 265 ? -4.873 2.000 -62.348 1.00 64.01 265 VAL B N 1
ATOM 4527 C CA . VAL B 1 265 ? -4.123 2.659 -63.411 1.00 63.67 265 VAL B CA 1
ATOM 4528 C C . VAL B 1 265 ? -5.094 3.126 -64.490 1.00 64.03 265 VAL B C 1
ATOM 4529 O O . VAL B 1 265 ? -4.967 4.223 -65.040 1.00 63.70 265 VAL B O 1
ATOM 4533 N N . SER B 1 266 ? -6.067 2.270 -64.776 1.00 64.33 266 SER B N 1
ATOM 4534 C CA . SER B 1 266 ? -7.081 2.550 -65.772 1.00 64.45 266 SER B CA 1
ATOM 4535 C C . SER B 1 266 ? -7.929 3.735 -65.325 1.00 64.49 266 SER B C 1
ATOM 4536 O O . SER B 1 266 ? -7.874 4.794 -65.946 1.00 65.08 266 SER B O 1
ATOM 4539 N N . ILE B 1 267 ? -8.700 3.563 -64.247 1.00 64.15 267 ILE B N 1
ATOM 4540 C CA . ILE B 1 267 ? -9.552 4.636 -63.720 1.00 63.26 267 ILE B CA 1
ATOM 4541 C C . ILE B 1 267 ? -8.732 5.916 -63.520 1.00 63.11 267 ILE B C 1
ATOM 4542 O O . ILE B 1 267 ? -9.269 7.023 -63.497 1.00 62.56 267 ILE B O 1
ATOM 4547 N N . LEU B 1 268 ? -7.424 5.747 -63.386 1.00 63.18 268 LEU B N 1
ATOM 4548 C CA . LEU B 1 268 ? -6.516 6.863 -63.173 1.00 64.26 268 LEU B CA 1
ATOM 4549 C C . LEU B 1 268 ? -6.223 7.575 -64.484 1.00 65.63 268 LEU B C 1
ATOM 4550 O O . LEU B 1 268 ? -6.208 8.804 -64.545 1.00 65.22 268 LEU B O 1
ATOM 4555 N N . LYS B 1 269 ? -5.975 6.800 -65.536 1.00 67.57 269 LYS B N 1
ATOM 4556 C CA . LYS B 1 269 ? -5.705 7.389 -66.846 1.00 69.10 269 LYS B CA 1
ATOM 4557 C C . LYS B 1 269 ? -6.956 8.129 -67.306 1.00 69.95 269 LYS B C 1
ATOM 4558 O O . LYS B 1 269 ? -6.885 9.212 -67.891 1.00 69.98 269 LYS B O 1
ATOM 4564 N N . GLU B 1 270 ? -8.105 7.534 -67.010 1.00 71.00 270 GLU B N 1
ATOM 4565 C CA . GLU B 1 270 ? -9.395 8.097 -67.373 1.00 71.50 270 GLU B CA 1
ATOM 4566 C C . GLU B 1 270 ? -9.564 9.484 -66.760 1.00 71.65 270 GLU B C 1
ATOM 4567 O O . GLU B 1 270 ? -10.520 10.195 -67.070 1.00 72.00 270 GLU B O 1
ATOM 4573 N N . HIS B 1 271 ? -8.640 9.861 -65.882 1.00 71.69 271 HIS B N 1
ATOM 4574 C CA . HIS B 1 271 ? -8.687 11.170 -65.230 1.00 72.32 271 HIS B CA 1
ATOM 4575 C C . HIS B 1 271 ? -7.424 11.953 -65.566 1.00 73.11 271 HIS B C 1
ATOM 4576 O O . HIS B 1 271 ? -7.474 12.998 -66.209 1.00 73.59 271 HIS B O 1
ATOM 4583 N N . LEU B 1 272 ? -6.289 11.422 -65.131 1.00 74.01 272 LEU B N 1
ATOM 4584 C CA . LEU B 1 272 ? -4.986 12.046 -65.339 1.00 74.76 272 LEU B CA 1
ATOM 4585 C C . LEU B 1 272 ? -4.442 11.922 -66.770 1.00 75.27 272 LEU B C 1
ATOM 4586 O O . LEU B 1 272 ? -3.298 12.284 -67.041 1.00 74.54 272 LEU B O 1
ATOM 4591 N N . GLY B 1 273 ? -5.259 11.430 -67.688 1.00 76.62 273 GLY B N 1
ATOM 4592 C CA . GLY B 1 273 ? -4.777 11.255 -69.044 1.00 78.56 273 GLY B CA 1
ATOM 4593 C C . GLY B 1 273 ? -3.906 10.009 -69.060 1.00 80.07 273 GLY B C 1
ATOM 4594 O O . GLY B 1 273 ? -3.969 9.207 -68.131 1.00 80.65 273 GLY B O 1
ATOM 4595 N N . ASP B 1 274 ? -3.083 9.838 -70.089 1.00 81.24 274 ASP B N 1
ATOM 4596 C CA . ASP B 1 274 ? -2.224 8.654 -70.180 1.00 82.29 274 ASP B CA 1
ATOM 4597 C C . ASP B 1 274 ? -0.863 8.868 -69.506 1.00 82.25 274 ASP B C 1
ATOM 4598 O O . ASP B 1 274 ? -0.446 10.000 -69.274 1.00 82.12 274 ASP B O 1
ATOM 4603 N N . PHE B 1 275 ? -0.189 7.765 -69.179 1.00 82.25 275 PHE B N 1
ATOM 4604 C CA . PHE B 1 275 ? 1.133 7.791 -68.551 1.00 81.92 275 PHE B CA 1
ATOM 4605 C C . PHE B 1 275 ? 1.826 6.444 -68.755 1.00 82.62 275 PHE B C 1
ATOM 4606 O O . PHE B 1 275 ? 1.183 5.476 -69.176 1.00 83.02 275 PHE B O 1
ATOM 4614 N N . LYS B 1 276 ? 3.127 6.372 -68.472 1.00 82.97 276 LYS B N 1
ATOM 4615 C CA . LYS B 1 276 ? 3.851 5.117 -68.670 1.00 84.03 276 LYS B CA 1
ATOM 4616 C C . LYS B 1 276 ? 3.488 4.058 -67.655 1.00 84.22 276 LYS B C 1
ATOM 4617 O O . LYS B 1 276 ? 3.252 4.362 -66.491 1.00 84.88 276 LYS B O 1
ATOM 4623 N N . VAL B 1 277 ? 3.459 2.809 -68.109 1.00 84.73 277 VAL B N 1
ATOM 4624 C CA . VAL B 1 277 ? 3.121 1.676 -67.257 1.00 85.68 277 VAL B CA 1
ATOM 4625 C C . VAL B 1 277 ? 4.243 0.647 -67.211 1.00 85.99 277 VAL B C 1
ATOM 4626 O O . VAL B 1 277 ? 4.111 -0.461 -67.729 1.00 86.04 277 VAL B O 1
ATOM 4630 N N . THR B 1 278 ? 5.345 1.025 -66.574 1.00 86.49 278 THR B N 1
ATOM 4631 C CA . THR B 1 278 ? 6.510 0.158 -66.443 1.00 86.80 278 THR B CA 1
ATOM 4632 C C . THR B 1 278 ? 6.270 -0.897 -65.374 1.00 86.58 278 THR B C 1
ATOM 4633 O O . THR B 1 278 ? 5.761 -0.588 -64.300 1.00 86.76 278 THR B O 1
ATOM 4637 N N . TYR B 1 279 ? 6.645 -2.138 -65.670 1.00 86.86 279 TYR B N 1
ATOM 4638 C CA . TYR B 1 279 ? 6.485 -3.237 -64.719 1.00 87.47 279 TYR B CA 1
ATOM 4639 C C . TYR B 1 279 ? 7.785 -3.613 -64.019 1.00 88.06 279 TYR B C 1
ATOM 4640 O O . TYR B 1 279 ? 8.734 -2.829 -63.959 1.00 88.52 279 TYR B O 1
ATOM 4649 N N . ILE B 1 280 ? 7.800 -4.820 -63.475 1.00 88.40 280 ILE B N 1
ATOM 4650 C CA . ILE B 1 280 ? 8.956 -5.354 -62.780 1.00 89.49 280 ILE B CA 1
ATOM 4651 C C . ILE B 1 280 ? 8.571 -6.737 -62.310 1.00 90.54 280 ILE B C 1
ATOM 4652 O O . ILE B 1 280 ? 7.404 -6.984 -62.002 1.00 91.24 280 ILE B O 1
ATOM 4657 N N . LYS B 1 281 ? 9.543 -7.642 -62.265 1.00 91.36 281 LYS B N 1
ATOM 4658 C CA . LYS B 1 281 ? 9.276 -9.008 -61.832 1.00 91.91 281 LYS B CA 1
ATOM 4659 C C . LYS B 1 281 ? 10.177 -9.437 -60.679 1.00 92.09 281 LYS B C 1
ATOM 4660 O O . LYS B 1 281 ? 10.923 -8.629 -60.124 1.00 92.20 281 LYS B O 1
ATOM 4666 N N . GLN B 1 288 ? 1.125 -12.906 -55.023 1.00 85.14 288 GLN B N 1
ATOM 4667 C CA . GLN B 1 288 ? 0.341 -14.132 -54.873 1.00 85.04 288 GLN B CA 1
ATOM 4668 C C . GLN B 1 288 ? -0.602 -14.044 -53.671 1.00 84.53 288 GLN B C 1
ATOM 4669 O O . GLN B 1 288 ? -0.487 -14.820 -52.720 1.00 85.48 288 GLN B O 1
ATOM 4675 N N . LYS B 1 289 ? -1.527 -13.083 -53.736 1.00 83.08 289 LYS B N 1
ATOM 4676 C CA . LYS B 1 289 ? -2.530 -12.810 -52.695 1.00 81.03 289 LYS B CA 1
ATOM 4677 C C . LYS B 1 289 ? -3.786 -12.297 -53.406 1.00 78.84 289 LYS B C 1
ATOM 4678 O O . LYS B 1 289 ? -3.714 -11.711 -54.490 1.00 79.09 289 LYS B O 1
ATOM 4684 N N . HIS B 1 290 ? -4.936 -12.513 -52.792 1.00 76.36 290 HIS B N 1
ATOM 4685 C CA . HIS B 1 290 ? -6.197 -12.085 -53.379 1.00 74.61 290 HIS B CA 1
ATOM 4686 C C . HIS B 1 290 ? -7.207 -11.844 -52.258 1.00 72.28 290 HIS B C 1
ATOM 4687 O O . HIS B 1 290 ? -7.596 -12.783 -51.553 1.00 71.52 290 HIS B O 1
ATOM 4694 N N . THR B 1 291 ? -7.639 -10.596 -52.090 1.00 68.69 291 THR B N 1
ATOM 4695 C CA . THR B 1 291 ? -8.593 -10.304 -51.034 1.00 64.89 291 THR B CA 1
ATOM 4696 C C . THR B 1 291 ? -9.918 -9.777 -51.540 1.00 62.70 291 THR B C 1
ATOM 4697 O O . THR B 1 291 ? -9.991 -9.079 -52.545 1.00 61.67 291 THR B O 1
ATOM 4701 N N . GLN B 1 292 ? -10.972 -10.153 -50.836 1.00 60.38 292 GLN B N 1
ATOM 4702 C CA . GLN B 1 292 ? -12.300 -9.694 -51.153 1.00 59.49 292 GLN B CA 1
ATOM 4703 C C . GLN B 1 292 ? -13.149 -9.946 -49.936 1.00 59.01 292 GLN B C 1
ATOM 4704 O O . GLN B 1 292 ? -13.455 -11.084 -49.584 1.00 59.01 292 GLN B O 1
ATOM 4710 N N . ALA B 1 293 ? -13.525 -8.855 -49.294 1.00 57.96 293 ALA B N 1
ATOM 4711 C CA . ALA B 1 293 ? -14.306 -8.912 -48.078 1.00 57.32 293 ALA B CA 1
ATOM 4712 C C . ALA B 1 293 ? -15.692 -9.531 -48.156 1.00 56.05 293 ALA B C 1
ATOM 4713 O O . ALA B 1 293 ? -16.529 -9.106 -48.942 1.00 55.62 293 ALA B O 1
ATOM 4715 N N . HIS B 1 294 ? -15.926 -10.551 -47.339 1.00 55.49 294 HIS B N 1
ATOM 4716 C CA . HIS B 1 294 ? -17.246 -11.140 -47.269 1.00 54.72 294 HIS B CA 1
ATOM 4717 C C . HIS B 1 294 ? -17.853 -10.179 -46.269 1.00 54.19 294 HIS B C 1
ATOM 4718 O O . HIS B 1 294 ? -17.496 -10.180 -45.094 1.00 54.83 294 HIS B O 1
ATOM 4725 N N . ILE B 1 295 ? -18.770 -9.356 -46.745 1.00 53.46 295 ILE B N 1
ATOM 4726 C CA . ILE B 1 295 ? -19.352 -8.301 -45.936 1.00 53.11 295 ILE B CA 1
ATOM 4727 C C . ILE B 1 295 ? -20.749 -8.532 -45.350 1.00 53.35 295 ILE B C 1
ATOM 4728 O O . ILE B 1 295 ? -21.277 -7.681 -44.646 1.00 53.41 295 ILE B O 1
ATOM 4733 N N . GLU B 1 296 ? -21.329 -9.694 -45.607 1.00 53.40 296 GLU B N 1
ATOM 4734 C CA . GLU B 1 296 ? -22.688 -9.985 -45.159 1.00 54.10 296 GLU B CA 1
ATOM 4735 C C . GLU B 1 296 ? -23.070 -9.693 -43.712 1.00 52.81 296 GLU B C 1
ATOM 4736 O O . GLU B 1 296 ? -24.050 -8.991 -43.451 1.00 52.46 296 GLU B O 1
ATOM 4742 N N . PRO B 1 297 ? -22.328 -10.257 -42.747 1.00 51.56 297 PRO B N 1
ATOM 4743 C CA . PRO B 1 297 ? -22.590 -10.069 -41.318 1.00 49.84 297 PRO B CA 1
ATOM 4744 C C . PRO B 1 297 ? -22.498 -8.617 -40.881 1.00 48.81 297 PRO B C 1
ATOM 4745 O O . PRO B 1 297 ? -23.218 -8.172 -39.985 1.00 48.14 297 PRO B O 1
ATOM 4749 N N . THR B 1 298 ? -21.579 -7.894 -41.511 1.00 47.92 298 THR B N 1
ATOM 4750 C CA . THR B 1 298 ? -21.357 -6.488 -41.226 1.00 47.40 298 THR B CA 1
ATOM 4751 C C . THR B 1 298 ? -22.632 -5.728 -41.588 1.00 46.79 298 THR B C 1
ATOM 4752 O O . THR B 1 298 ? -23.136 -4.924 -40.804 1.00 46.05 298 THR B O 1
ATOM 4756 N N . ILE B 1 299 ? -23.139 -5.997 -42.789 1.00 46.42 299 ILE B N 1
ATOM 4757 C CA . ILE B 1 299 ? -24.364 -5.386 -43.290 1.00 45.32 299 ILE B CA 1
ATOM 4758 C C . ILE B 1 299 ? -25.469 -5.755 -42.321 1.00 45.83 299 ILE B C 1
ATOM 4759 O O . ILE B 1 299 ? -26.148 -4.902 -41.748 1.00 44.52 299 ILE B O 1
ATOM 4764 N N . LEU B 1 300 ? -25.629 -7.059 -42.156 1.00 46.90 300 LEU B N 1
ATOM 4765 C CA . LEU B 1 300 ? -26.632 -7.619 -41.280 1.00 47.34 300 LEU B CA 1
ATOM 4766 C C . LEU B 1 300 ? -26.605 -7.004 -39.879 1.00 46.81 300 LEU B C 1
ATOM 4767 O O . LEU B 1 300 ? -27.633 -6.552 -39.400 1.00 46.97 300 LEU B O 1
ATOM 4772 N N . ASP B 1 301 ? -25.433 -6.952 -39.246 1.00 46.51 301 ASP B N 1
ATOM 4773 C CA . ASP B 1 301 ? -25.317 -6.422 -37.893 1.00 46.00 301 ASP B CA 1
ATOM 4774 C C . ASP B 1 301 ? -25.128 -4.924 -37.727 1.00 45.44 301 ASP B C 1
ATOM 4775 O O . ASP B 1 301 ? -25.665 -4.333 -36.790 1.00 46.22 301 ASP B O 1
ATOM 4780 N N . LEU B 1 302 ? -24.369 -4.306 -38.618 1.00 43.75 302 LEU B N 1
ATOM 4781 C CA . LEU B 1 302 ? -24.103 -2.885 -38.484 1.00 42.67 302 LEU B CA 1
ATOM 4782 C C . LEU B 1 302 ? -24.841 -1.975 -39.457 1.00 43.28 302 LEU B C 1
ATOM 4783 O O . LEU B 1 302 ? -24.703 -0.747 -39.399 1.00 44.23 302 LEU B O 1
ATOM 4788 N N . ASP B 1 303 ? -25.626 -2.566 -40.348 1.00 43.70 303 ASP B N 1
ATOM 4789 C CA . ASP B 1 303 ? -26.360 -1.784 -41.340 1.00 43.67 303 ASP B CA 1
ATOM 4790 C C . ASP B 1 303 ? -25.365 -1.175 -42.314 1.00 42.48 303 ASP B C 1
ATOM 4791 O O . ASP B 1 303 ? -25.680 -0.243 -43.055 1.00 41.85 303 ASP B O 1
ATOM 4796 N N . TYR B 1 304 ? -24.156 -1.723 -42.304 1.00 41.76 304 TYR B N 1
ATOM 4797 C CA . TYR B 1 304 ? -23.096 -1.273 -43.187 1.00 42.36 304 TYR B CA 1
ATOM 4798 C C . TYR B 1 304 ? -23.536 -1.462 -44.630 1.00 44.27 304 TYR B C 1
ATOM 4799 O O . TYR B 1 304 ? -24.088 -2.500 -44.998 1.00 45.58 304 TYR B O 1
ATOM 4808 N N . THR B 1 305 ? -23.288 -0.447 -45.448 1.00 45.23 305 THR B N 1
ATOM 4809 C CA . THR B 1 305 ? -23.646 -0.470 -46.853 1.00 44.55 305 THR B CA 1
ATOM 4810 C C . THR B 1 305 ? -22.647 0.431 -47.569 1.00 43.90 305 THR B C 1
ATOM 4811 O O . THR B 1 305 ? -22.820 1.641 -47.674 1.00 42.77 305 THR B O 1
ATOM 4815 N N . PRO B 1 306 ? -21.559 -0.160 -48.053 1.00 44.38 306 PRO B N 1
ATOM 4816 C CA . PRO B 1 306 ? -20.559 0.646 -48.739 1.00 46.12 306 PRO B CA 1
ATOM 4817 C C . PRO B 1 306 ? -21.033 1.301 -50.025 1.00 48.07 306 PRO B C 1
ATOM 4818 O O . PRO B 1 306 ? -21.803 0.730 -50.803 1.00 48.64 306 PRO B O 1
ATOM 4822 N N . LEU B 1 307 ? -20.569 2.527 -50.221 1.00 49.30 307 LEU B N 1
ATOM 4823 C CA . LEU B 1 307 ? -20.841 3.306 -51.420 1.00 49.61 307 LEU B CA 1
ATOM 4824 C C . LEU B 1 307 ? -19.411 3.334 -51.980 1.00 50.92 307 LEU B C 1
ATOM 4825 O O . LEU B 1 307 ? -18.566 2.553 -51.543 1.00 52.97 307 LEU B O 1
ATOM 4830 N N . TYR B 1 308 ? -19.114 4.184 -52.941 1.00 50.82 308 TYR B N 1
ATOM 4831 C CA . TYR B 1 308 ? -17.730 4.256 -53.423 1.00 50.83 308 TYR B CA 1
ATOM 4832 C C . TYR B 1 308 ? -17.056 2.986 -53.929 1.00 50.73 308 TYR B C 1
ATOM 4833 O O . TYR B 1 308 ? -16.445 2.254 -53.149 1.00 50.45 308 TYR B O 1
ATOM 4842 N N . ASP B 1 309 ? -17.146 2.729 -55.227 1.00 51.31 309 ASP B N 1
ATOM 4843 C CA . ASP B 1 309 ? -16.439 1.592 -55.789 1.00 52.19 309 ASP B CA 1
ATOM 4844 C C . ASP B 1 309 ? -15.067 2.199 -56.091 1.00 51.65 309 ASP B C 1
ATOM 4845 O O . ASP B 1 309 ? -14.841 3.368 -55.797 1.00 51.84 309 ASP B O 1
ATOM 4850 N N . LEU B 1 310 ? -14.152 1.441 -56.672 1.00 50.86 310 LEU B N 1
ATOM 4851 C CA . LEU B 1 310 ? -12.844 2.003 -56.964 1.00 51.34 310 LEU B CA 1
ATOM 4852 C C . LEU B 1 310 ? -12.981 3.294 -57.766 1.00 52.30 310 LEU B C 1
ATOM 4853 O O . LEU B 1 310 ? -12.193 4.211 -57.608 1.00 53.53 310 LEU B O 1
ATOM 4858 N N . GLU B 1 311 ? -13.997 3.370 -58.614 1.00 53.79 311 GLU B N 1
ATOM 4859 C CA . GLU B 1 311 ? -14.228 4.549 -59.443 1.00 55.26 311 GLU B CA 1
ATOM 4860 C C . GLU B 1 311 ? -14.655 5.750 -58.633 1.00 55.24 311 GLU B C 1
ATOM 4861 O O . GLU B 1 311 ? -14.002 6.786 -58.665 1.00 55.46 311 GLU B O 1
ATOM 4867 N N . SER B 1 312 ? -15.773 5.612 -57.927 1.00 55.61 312 SER B N 1
ATOM 4868 C CA . SER B 1 312 ? -16.304 6.685 -57.088 1.00 55.18 312 SER B CA 1
ATOM 4869 C C . SER B 1 312 ? -15.227 7.101 -56.081 1.00 55.34 312 SER B C 1
ATOM 4870 O O . SER B 1 312 ? -15.109 8.276 -55.720 1.00 55.00 312 SER B O 1
ATOM 4873 N N . GLY B 1 313 ? -14.447 6.117 -55.635 1.00 55.44 313 GLY B N 1
ATOM 4874 C CA . GLY B 1 313 ? -13.386 6.375 -54.684 1.00 54.82 313 GLY B CA 1
ATOM 4875 C C . GLY B 1 313 ? -12.292 7.214 -55.312 1.00 54.67 313 GLY B C 1
ATOM 4876 O O . GLY B 1 313 ? -12.035 8.334 -54.879 1.00 54.07 313 GLY B O 1
ATOM 4877 N N . ILE B 1 314 ? -11.648 6.677 -56.344 1.00 54.86 314 ILE B N 1
ATOM 4878 C CA . ILE B 1 314 ? -10.571 7.389 -57.022 1.00 54.16 314 ILE B CA 1
ATOM 4879 C C . ILE B 1 314 ? -11.044 8.763 -57.451 1.00 55.07 314 ILE B C 1
ATOM 4880 O O . ILE B 1 314 ? -10.284 9.727 -57.431 1.00 54.90 314 ILE B O 1
ATOM 4885 N N . LYS B 1 315 ? -12.315 8.857 -57.823 1.00 55.70 315 LYS B N 1
ATOM 4886 C CA . LYS B 1 315 ? -12.849 10.128 -58.265 1.00 56.59 315 LYS B CA 1
ATOM 4887 C C . LYS B 1 315 ? -12.787 11.130 -57.135 1.00 57.15 315 LYS B C 1
ATOM 4888 O O . LYS B 1 315 ? -12.116 12.149 -57.243 1.00 57.74 315 LYS B O 1
ATOM 4894 N N . ASP B 1 316 ? -13.477 10.818 -56.042 1.00 58.02 316 ASP B N 1
ATOM 4895 C CA . ASP B 1 316 ? -13.541 11.694 -54.872 1.00 57.00 316 ASP B CA 1
ATOM 4896 C C . ASP B 1 316 ? -12.189 12.021 -54.243 1.00 56.11 316 ASP B C 1
ATOM 4897 O O . ASP B 1 316 ? -11.981 13.116 -53.729 1.00 55.84 316 ASP B O 1
ATOM 4902 N N . TYR B 1 317 ? -11.274 11.061 -54.290 1.00 55.33 317 TYR B N 1
ATOM 4903 C CA . TYR B 1 317 ? -9.948 11.213 -53.703 1.00 55.17 317 TYR B CA 1
ATOM 4904 C C . TYR B 1 317 ? -9.019 12.108 -54.536 1.00 55.64 317 TYR B C 1
ATOM 4905 O O . TYR B 1 317 ? -8.343 12.993 -54.011 1.00 54.50 317 TYR B O 1
ATOM 4914 N N . LEU B 1 318 ? -9.027 11.880 -55.841 1.00 56.79 318 LEU B N 1
ATOM 4915 C CA . LEU B 1 318 ? -8.182 12.587 -56.793 1.00 58.25 318 LEU B CA 1
ATOM 4916 C C . LEU B 1 318 ? -7.974 14.101 -56.634 1.00 59.44 318 LEU B C 1
ATOM 4917 O O . LEU B 1 318 ? -6.868 14.603 -56.862 1.00 59.45 318 LEU B O 1
ATOM 4922 N N . PRO B 1 319 ? -9.018 14.857 -56.262 1.00 60.77 319 PRO B N 1
ATOM 4923 C CA . PRO B 1 319 ? -8.803 16.304 -56.110 1.00 62.23 319 PRO B CA 1
ATOM 4924 C C . PRO B 1 319 ? -7.728 16.608 -55.062 1.00 63.71 319 PRO B C 1
ATOM 4925 O O . PRO B 1 319 ? -6.876 17.472 -55.263 1.00 64.39 319 PRO B O 1
ATOM 4929 N N . HIS B 1 320 ? -7.783 15.883 -53.944 1.00 64.75 320 HIS B N 1
ATOM 4930 C CA . HIS B 1 320 ? -6.836 16.053 -52.852 1.00 64.28 320 HIS B CA 1
ATOM 4931 C C . HIS B 1 320 ? -5.439 15.664 -53.297 1.00 65.41 320 HIS B C 1
ATOM 4932 O O . HIS B 1 320 ? -4.462 16.335 -52.963 1.00 66.25 320 HIS B O 1
ATOM 4939 N N . ILE B 1 321 ? -5.347 14.573 -54.049 1.00 66.49 321 ILE B N 1
ATOM 4940 C CA . ILE B 1 321 ? -4.061 14.092 -54.545 1.00 67.71 321 ILE B CA 1
ATOM 4941 C C . ILE B 1 321 ? -3.416 15.169 -55.409 1.00 69.24 321 ILE B C 1
ATOM 4942 O O . ILE B 1 321 ? -2.192 15.208 -55.560 1.00 69.12 321 ILE B O 1
ATOM 4947 N N . HIS B 1 322 ? -4.247 16.044 -55.972 1.00 71.31 322 HIS B N 1
ATOM 4948 C CA . HIS B 1 322 ? -3.745 17.121 -56.812 1.00 73.33 322 HIS B CA 1
ATOM 4949 C C . HIS B 1 322 ? -2.991 18.150 -55.988 1.00 73.69 322 HIS B C 1
ATOM 4950 O O . HIS B 1 322 ? -2.207 18.919 -56.531 1.00 74.34 322 HIS B O 1
ATOM 4957 N N . ALA B 1 323 ? -3.225 18.171 -54.680 1.00 74.32 323 ALA B N 1
ATOM 4958 C CA . ALA B 1 323 ? -2.507 19.102 -53.817 1.00 75.12 323 ALA B CA 1
ATOM 4959 C C . ALA B 1 323 ? -1.027 18.681 -53.814 1.00 76.23 323 ALA B C 1
ATOM 4960 O O . ALA B 1 323 ? -0.592 17.878 -52.982 1.00 75.64 323 ALA B O 1
ATOM 4962 N N . ILE B 1 324 ? -0.275 19.211 -54.780 1.00 77.54 324 ILE B N 1
ATOM 4963 C CA . ILE B 1 324 ? 1.161 18.934 -54.939 1.00 78.43 324 ILE B CA 1
ATOM 4964 C C . ILE B 1 324 ? 1.900 20.276 -54.829 1.00 79.65 324 ILE B C 1
ATOM 4965 O O . ILE B 1 324 ? 1.216 21.330 -54.865 1.00 79.63 324 ILE B O 1
ATOM 4970 N N . MET C 1 1 ? 34.209 -32.125 8.237 1.00 66.53 1 MET C N 1
ATOM 4971 C CA . MET C 1 1 ? 34.540 -32.187 9.697 1.00 66.14 1 MET C CA 1
ATOM 4972 C C . MET C 1 1 ? 33.873 -31.046 10.475 1.00 64.80 1 MET C C 1
ATOM 4973 O O . MET C 1 1 ? 34.170 -29.871 10.239 1.00 64.34 1 MET C O 1
ATOM 4978 N N . ARG C 1 2 ? 32.978 -31.397 11.398 1.00 63.45 2 ARG C N 1
ATOM 4979 C CA . ARG C 1 2 ? 32.279 -30.399 12.212 1.00 62.25 2 ARG C CA 1
ATOM 4980 C C . ARG C 1 2 ? 33.244 -29.499 12.960 1.00 61.44 2 ARG C C 1
ATOM 4981 O O . ARG C 1 2 ? 34.221 -29.973 13.548 1.00 61.85 2 ARG C O 1
ATOM 4989 N N . TYR C 1 3 ? 32.966 -28.199 12.940 1.00 60.01 3 TYR C N 1
ATOM 4990 C CA . TYR C 1 3 ? 33.805 -27.246 13.640 1.00 58.61 3 TYR C CA 1
ATOM 4991 C C . TYR C 1 3 ? 33.104 -26.721 14.886 1.00 59.34 3 TYR C C 1
ATOM 4992 O O . TYR C 1 3 ? 33.666 -25.923 15.638 1.00 59.40 3 TYR C O 1
ATOM 5001 N N . ILE C 1 4 ? 31.867 -27.174 15.081 1.00 59.08 4 ILE C N 1
ATOM 5002 C CA . ILE C 1 4 ? 31.066 -26.843 16.255 1.00 60.16 4 ILE C CA 1
ATOM 5003 C C . ILE C 1 4 ? 30.113 -28.018 16.444 1.00 61.89 4 ILE C C 1
ATOM 5004 O O . ILE C 1 4 ? 29.552 -28.540 15.480 1.00 62.01 4 ILE C O 1
ATOM 5009 N N . ASP C 1 5 ? 29.939 -28.450 17.685 1.00 63.64 5 ASP C N 1
ATOM 5010 C CA . ASP C 1 5 ? 29.069 -29.583 17.945 1.00 65.33 5 ASP C CA 1
ATOM 5011 C C . ASP C 1 5 ? 27.611 -29.157 18.041 1.00 65.02 5 ASP C C 1
ATOM 5012 O O . ASP C 1 5 ? 26.866 -29.622 18.910 1.00 65.36 5 ASP C O 1
ATOM 5017 N N . ASP C 1 6 ? 27.209 -28.254 17.155 1.00 64.12 6 ASP C N 1
ATOM 5018 C CA . ASP C 1 6 ? 25.826 -27.818 17.132 1.00 63.33 6 ASP C CA 1
ATOM 5019 C C . ASP C 1 6 ? 25.213 -28.500 15.917 1.00 62.51 6 ASP C C 1
ATOM 5020 O O . ASP C 1 6 ? 25.864 -28.660 14.881 1.00 62.40 6 ASP C O 1
ATOM 5025 N N . GLU C 1 7 ? 23.965 -28.925 16.060 1.00 61.57 7 GLU C N 1
ATOM 5026 C CA . GLU C 1 7 ? 23.265 -29.614 14.988 1.00 61.24 7 GLU C CA 1
ATOM 5027 C C . GLU C 1 7 ? 22.783 -28.654 13.900 1.00 60.05 7 GLU C C 1
ATOM 5028 O O . GLU C 1 7 ? 22.690 -29.033 12.722 1.00 58.89 7 GLU C O 1
ATOM 5034 N N . LEU C 1 8 ? 22.486 -27.418 14.316 1.00 58.75 8 LEU C N 1
ATOM 5035 C CA . LEU C 1 8 ? 21.965 -26.371 13.430 1.00 57.19 8 LEU C CA 1
ATOM 5036 C C . LEU C 1 8 ? 20.684 -26.932 12.846 1.00 58.02 8 LEU C C 1
ATOM 5037 O O . LEU C 1 8 ? 20.294 -26.592 11.732 1.00 57.93 8 LEU C O 1
ATOM 5042 N N . GLU C 1 9 ? 20.027 -27.781 13.633 1.00 59.05 9 GLU C N 1
ATOM 5043 C CA . GLU C 1 9 ? 18.813 -28.477 13.217 1.00 59.88 9 GLU C CA 1
ATOM 5044 C C . GLU C 1 9 ? 17.789 -27.756 12.328 1.00 59.20 9 GLU C C 1
ATOM 5045 O O . GLU C 1 9 ? 17.595 -28.153 11.178 1.00 60.28 9 GLU C O 1
ATOM 5051 N N . ASN C 1 10 ? 17.129 -26.715 12.819 1.00 56.98 10 ASN C N 1
ATOM 5052 C CA . ASN C 1 10 ? 16.129 -26.065 11.980 1.00 55.71 10 ASN C CA 1
ATOM 5053 C C . ASN C 1 10 ? 16.531 -24.654 11.584 1.00 54.51 10 ASN C C 1
ATOM 5054 O O . ASN C 1 10 ? 15.694 -23.784 11.353 1.00 55.00 10 ASN C O 1
ATOM 5059 N N . GLN C 1 11 ? 17.833 -24.443 11.485 1.00 52.40 11 GLN C N 1
ATOM 5060 C CA . GLN C 1 11 ? 18.375 -23.142 11.135 1.00 49.62 11 GLN C CA 1
ATOM 5061 C C . GLN C 1 11 ? 18.464 -22.925 9.629 1.00 47.76 11 GLN C C 1
ATOM 5062 O O . GLN C 1 11 ? 18.720 -23.860 8.866 1.00 48.34 11 GLN C O 1
ATOM 5068 N N . THR C 1 12 ? 18.248 -21.687 9.204 1.00 44.36 12 THR C N 1
ATOM 5069 C CA . THR C 1 12 ? 18.351 -21.356 7.797 1.00 41.34 12 THR C CA 1
ATOM 5070 C C . THR C 1 12 ? 19.601 -20.505 7.648 1.00 40.18 12 THR C C 1
ATOM 5071 O O . THR C 1 12 ? 19.753 -19.479 8.313 1.00 39.88 12 THR C O 1
ATOM 5075 N N . ILE C 1 13 ? 20.501 -20.961 6.784 1.00 38.22 13 ILE C N 1
ATOM 5076 C CA . ILE C 1 13 ? 21.770 -20.296 6.549 1.00 37.06 13 ILE C CA 1
ATOM 5077 C C . ILE C 1 13 ? 21.818 -19.624 5.190 1.00 36.92 13 ILE C C 1
ATOM 5078 O O . ILE C 1 13 ? 21.689 -20.293 4.156 1.00 38.17 13 ILE C O 1
ATOM 5083 N N . LEU C 1 14 ? 22.008 -18.306 5.192 1.00 34.06 14 LEU C N 1
ATOM 5084 C CA . LEU C 1 14 ? 22.065 -17.558 3.945 1.00 32.04 14 LEU C CA 1
ATOM 5085 C C . LEU C 1 14 ? 23.499 -17.178 3.590 1.00 30.83 14 LEU C C 1
ATOM 5086 O O . LEU C 1 14 ? 24.160 -16.462 4.337 1.00 31.27 14 LEU C O 1
ATOM 5091 N N . ILE C 1 15 ? 23.965 -17.657 2.442 1.00 29.74 15 ILE C N 1
ATOM 5092 C CA . ILE C 1 15 ? 25.318 -17.380 1.980 1.00 28.89 15 ILE C CA 1
ATOM 5093 C C . ILE C 1 15 ? 25.274 -16.578 0.698 1.00 29.32 15 ILE C C 1
ATOM 5094 O O . ILE C 1 15 ? 24.845 -17.081 -0.330 1.00 29.62 15 ILE C O 1
ATOM 5099 N N . THR C 1 16 ? 25.698 -15.322 0.764 1.00 30.08 16 THR C N 1
ATOM 5100 C CA . THR C 1 16 ? 25.718 -14.477 -0.417 1.00 31.60 16 THR C CA 1
ATOM 5101 C C . THR C 1 16 ? 27.079 -14.724 -1.098 1.00 33.26 16 THR C C 1
ATOM 5102 O O . THR C 1 16 ? 28.070 -15.034 -0.425 1.00 33.82 16 THR C O 1
ATOM 5106 N N . GLY C 1 17 ? 27.125 -14.594 -2.426 1.00 34.03 17 GLY C N 1
ATOM 5107 C CA . GLY C 1 17 ? 28.355 -14.856 -3.155 1.00 32.63 17 GLY C CA 1
ATOM 5108 C C . GLY C 1 17 ? 28.572 -16.364 -3.109 1.00 33.33 17 GLY C C 1
ATOM 5109 O O . GLY C 1 17 ? 29.693 -16.857 -3.225 1.00 33.58 17 GLY C O 1
ATOM 5110 N N . GLY C 1 18 ? 27.474 -17.096 -2.932 1.00 33.48 18 GLY C N 1
ATOM 5111 C CA . GLY C 1 18 ? 27.524 -18.547 -2.842 1.00 33.25 18 GLY C CA 1
ATOM 5112 C C . GLY C 1 18 ? 27.995 -19.266 -4.089 1.00 33.13 18 GLY C C 1
ATOM 5113 O O . GLY C 1 18 ? 28.342 -20.433 -4.040 1.00 34.23 18 GLY C O 1
ATOM 5114 N N . ALA C 1 19 ? 27.998 -18.589 -5.220 1.00 32.81 19 ALA C N 1
ATOM 5115 C CA . ALA C 1 19 ? 28.449 -19.224 -6.440 1.00 33.86 19 ALA C CA 1
ATOM 5116 C C . ALA C 1 19 ? 29.959 -18.971 -6.616 1.00 35.47 19 ALA C C 1
ATOM 5117 O O . ALA C 1 19 ? 30.572 -19.396 -7.595 1.00 36.63 19 ALA C O 1
ATOM 5119 N N . GLY C 1 20 ? 30.544 -18.258 -5.657 1.00 36.63 20 GLY C N 1
ATOM 5120 C CA . GLY C 1 20 ? 31.963 -17.944 -5.692 1.00 34.69 20 GLY C CA 1
ATOM 5121 C C . GLY C 1 20 ? 32.809 -18.918 -4.882 1.00 34.87 20 GLY C C 1
ATOM 5122 O O . GLY C 1 20 ? 32.299 -19.894 -4.321 1.00 34.03 20 GLY C O 1
ATOM 5123 N N . PHE C 1 21 ? 34.110 -18.637 -4.815 1.00 34.43 21 PHE C N 1
ATOM 5124 C CA . PHE C 1 21 ? 35.079 -19.478 -4.114 1.00 33.09 21 PHE C CA 1
ATOM 5125 C C . PHE C 1 21 ? 34.714 -19.848 -2.679 1.00 33.29 21 PHE C C 1
ATOM 5126 O O . PHE C 1 21 ? 34.236 -20.960 -2.429 1.00 35.15 21 PHE C O 1
ATOM 5134 N N . VAL C 1 22 ? 34.913 -18.945 -1.733 1.00 33.41 22 VAL C N 1
ATOM 5135 C CA . VAL C 1 22 ? 34.604 -19.280 -0.341 1.00 35.20 22 VAL C CA 1
ATOM 5136 C C . VAL C 1 22 ? 33.117 -19.564 -0.068 1.00 35.97 22 VAL C C 1
ATOM 5137 O O . VAL C 1 22 ? 32.774 -20.451 0.717 1.00 37.98 22 VAL C O 1
ATOM 5141 N N . GLY C 1 23 ? 32.236 -18.809 -0.711 1.00 36.15 23 GLY C N 1
ATOM 5142 C CA . GLY C 1 23 ? 30.822 -19.015 -0.501 1.00 36.47 23 GLY C CA 1
ATOM 5143 C C . GLY C 1 23 ? 30.376 -20.429 -0.839 1.00 37.54 23 GLY C C 1
ATOM 5144 O O . GLY C 1 23 ? 29.652 -21.057 -0.056 1.00 38.07 23 GLY C O 1
ATOM 5145 N N . SER C 1 24 ? 30.796 -20.934 -2.000 1.00 36.95 24 SER C N 1
ATOM 5146 C CA . SER C 1 24 ? 30.413 -22.281 -2.424 1.00 36.33 24 SER C CA 1
ATOM 5147 C C . SER C 1 24 ? 31.030 -23.331 -1.507 1.00 36.40 24 SER C C 1
ATOM 5148 O O . SER C 1 24 ? 30.365 -24.294 -1.131 1.00 36.48 24 SER C O 1
ATOM 5151 N N . ASN C 1 25 ? 32.295 -23.152 -1.139 1.00 36.08 25 ASN C N 1
ATOM 5152 C CA . ASN C 1 25 ? 32.942 -24.110 -0.244 1.00 37.04 25 ASN C CA 1
ATOM 5153 C C . ASN C 1 25 ? 32.190 -24.190 1.086 1.00 36.69 25 ASN C C 1
ATOM 5154 O O . ASN C 1 25 ? 31.939 -25.270 1.638 1.00 35.82 25 ASN C O 1
ATOM 5159 N N . LEU C 1 26 ? 31.841 -23.017 1.587 1.00 37.66 26 LEU C N 1
ATOM 5160 C CA . LEU C 1 26 ? 31.130 -22.862 2.845 1.00 37.61 26 LEU C CA 1
ATOM 5161 C C . LEU C 1 26 ? 29.760 -23.547 2.781 1.00 37.92 26 LEU C C 1
ATOM 5162 O O . LEU C 1 26 ? 29.376 -24.274 3.697 1.00 37.84 26 LEU C O 1
ATOM 5167 N N . ALA C 1 27 ? 29.031 -23.324 1.689 1.00 38.07 27 ALA C N 1
ATOM 5168 C CA . ALA C 1 27 ? 27.715 -23.927 1.513 1.00 37.99 27 ALA C CA 1
ATOM 5169 C C . ALA C 1 27 ? 27.798 -25.459 1.538 1.00 39.48 27 ALA C C 1
ATOM 5170 O O . ALA C 1 27 ? 26.891 -26.130 2.048 1.00 38.67 27 ALA C O 1
ATOM 5172 N N . PHE C 1 28 ? 28.888 -26.003 0.985 1.00 41.23 28 PHE C N 1
ATOM 5173 C CA . PHE C 1 28 ? 29.095 -27.452 0.943 1.00 41.06 28 PHE C CA 1
ATOM 5174 C C . PHE C 1 28 ? 29.455 -27.985 2.318 1.00 41.29 28 PHE C C 1
ATOM 5175 O O . PHE C 1 28 ? 29.027 -29.083 2.689 1.00 41.75 28 PHE C O 1
ATOM 5183 N N . HIS C 1 29 ? 30.229 -27.211 3.075 1.00 41.39 29 HIS C N 1
ATOM 5184 C CA . HIS C 1 29 ? 30.598 -27.637 4.410 1.00 43.38 29 HIS C CA 1
ATOM 5185 C C . HIS C 1 29 ? 29.322 -27.889 5.227 1.00 44.16 29 HIS C C 1
ATOM 5186 O O . HIS C 1 29 ? 29.143 -28.961 5.810 1.00 45.14 29 HIS C O 1
ATOM 5193 N N . PHE C 1 30 ? 28.431 -26.906 5.259 1.00 44.34 30 PHE C N 1
ATOM 5194 C CA . PHE C 1 30 ? 27.181 -27.038 5.995 1.00 45.11 30 PHE C CA 1
ATOM 5195 C C . PHE C 1 30 ? 26.344 -28.190 5.467 1.00 47.22 30 PHE C C 1
ATOM 5196 O O . PHE C 1 30 ? 25.696 -28.916 6.241 1.00 47.09 30 PHE C O 1
ATOM 5204 N N . GLN C 1 31 ? 26.346 -28.344 4.143 1.00 48.97 31 GLN C N 1
ATOM 5205 C CA . GLN C 1 31 ? 25.585 -29.408 3.500 1.00 50.21 31 GLN C CA 1
ATOM 5206 C C . GLN C 1 31 ? 26.018 -30.777 4.042 1.00 51.94 31 GLN C C 1
ATOM 5207 O O . GLN C 1 31 ? 25.179 -31.600 4.464 1.00 51.38 31 GLN C O 1
ATOM 5213 N N . GLU C 1 32 ? 27.334 -30.995 4.045 1.00 52.78 32 GLU C N 1
ATOM 5214 C CA . GLU C 1 32 ? 27.926 -32.245 4.501 1.00 52.98 32 GLU C CA 1
ATOM 5215 C C . GLU C 1 32 ? 28.022 -32.406 6.013 1.00 51.83 32 GLU C C 1
ATOM 5216 O O . GLU C 1 32 ? 27.779 -33.487 6.537 1.00 51.96 32 GLU C O 1
ATOM 5222 N N . ASN C 1 33 ? 28.345 -31.330 6.714 1.00 50.87 33 ASN C N 1
ATOM 5223 C CA . ASN C 1 33 ? 28.507 -31.401 8.154 1.00 50.94 33 ASN C CA 1
ATOM 5224 C C . ASN C 1 33 ? 27.296 -31.077 9.030 1.00 51.49 33 ASN C C 1
ATOM 5225 O O . ASN C 1 33 ? 27.204 -31.552 10.162 1.00 52.51 33 ASN C O 1
ATOM 5230 N N . HIS C 1 34 ? 26.368 -30.275 8.531 1.00 51.49 34 HIS C N 1
ATOM 5231 C CA . HIS C 1 34 ? 25.173 -29.963 9.309 1.00 51.90 34 HIS C CA 1
ATOM 5232 C C . HIS C 1 34 ? 24.006 -30.120 8.361 1.00 52.61 34 HIS C C 1
ATOM 5233 O O . HIS C 1 34 ? 23.331 -29.156 7.985 1.00 53.32 34 HIS C O 1
ATOM 5240 N N . PRO C 1 35 ? 23.752 -31.363 7.962 1.00 52.96 35 PRO C N 1
ATOM 5241 C CA . PRO C 1 35 ? 22.687 -31.759 7.042 1.00 53.46 35 PRO C CA 1
ATOM 5242 C C . PRO C 1 35 ? 21.287 -31.349 7.489 1.00 53.89 35 PRO C C 1
ATOM 5243 O O . PRO C 1 35 ? 20.356 -31.352 6.689 1.00 53.83 35 PRO C O 1
ATOM 5247 N N . LYS C 1 36 ? 21.127 -31.001 8.761 1.00 54.44 36 LYS C N 1
ATOM 5248 C CA . LYS C 1 36 ? 19.808 -30.580 9.250 1.00 54.61 36 LYS C CA 1
ATOM 5249 C C . LYS C 1 36 ? 19.518 -29.095 8.964 1.00 53.58 36 LYS C C 1
ATOM 5250 O O . LYS C 1 36 ? 18.359 -28.683 8.888 1.00 53.10 36 LYS C O 1
ATOM 5256 N N . ALA C 1 37 ? 20.576 -28.301 8.801 1.00 52.14 37 ALA C N 1
ATOM 5257 C CA . ALA C 1 37 ? 20.444 -26.873 8.525 1.00 50.10 37 ALA C CA 1
ATOM 5258 C C . ALA C 1 37 ? 20.009 -26.642 7.082 1.00 48.48 37 ALA C C 1
ATOM 5259 O O . ALA C 1 37 ? 20.349 -27.433 6.205 1.00 48.21 37 ALA C O 1
ATOM 5261 N N . LYS C 1 38 ? 19.256 -25.564 6.851 1.00 46.89 38 LYS C N 1
ATOM 5262 C CA . LYS C 1 38 ? 18.790 -25.187 5.514 1.00 45.08 38 LYS C CA 1
ATOM 5263 C C . LYS C 1 38 ? 19.838 -24.257 4.924 1.00 43.71 38 LYS C C 1
ATOM 5264 O O . LYS C 1 38 ? 20.053 -23.162 5.438 1.00 44.59 38 LYS C O 1
ATOM 5270 N N . VAL C 1 39 ? 20.499 -24.681 3.857 1.00 41.02 39 VAL C N 1
ATOM 5271 C CA . VAL C 1 39 ? 21.515 -23.846 3.255 1.00 38.96 39 VAL C CA 1
ATOM 5272 C C . VAL C 1 39 ? 20.979 -23.219 1.988 1.00 39.26 39 VAL C C 1
ATOM 5273 O O . VAL C 1 39 ? 20.691 -23.918 1.015 1.00 39.42 39 VAL C O 1
ATOM 5277 N N . VAL C 1 40 ? 20.823 -21.899 2.006 1.00 38.95 40 VAL C N 1
ATOM 5278 C CA . VAL C 1 40 ? 20.357 -21.187 0.820 1.00 37.88 40 VAL C CA 1
ATOM 5279 C C . VAL C 1 40 ? 21.473 -20.277 0.284 1.00 37.67 40 VAL C C 1
ATOM 5280 O O . VAL C 1 40 ? 21.967 -19.385 0.978 1.00 38.18 40 VAL C O 1
ATOM 5284 N N . VAL C 1 41 ? 21.887 -20.535 -0.950 1.00 37.01 41 VAL C N 1
ATOM 5285 C CA . VAL C 1 41 ? 22.945 -19.766 -1.581 1.00 36.57 41 VAL C CA 1
ATOM 5286 C C . VAL C 1 41 ? 22.381 -18.667 -2.494 1.00 37.23 41 VAL C C 1
ATOM 5287 O O . VAL C 1 41 ? 21.446 -18.898 -3.261 1.00 37.56 41 VAL C O 1
ATOM 5291 N N . LEU C 1 42 ? 22.933 -17.459 -2.387 1.00 37.43 42 LEU C N 1
ATOM 5292 C CA . LEU C 1 42 ? 22.485 -16.340 -3.217 1.00 36.41 42 LEU C CA 1
ATOM 5293 C C . LEU C 1 42 ? 23.641 -15.815 -4.049 1.00 36.12 42 LEU C C 1
ATOM 5294 O O . LEU C 1 42 ? 24.753 -15.671 -3.542 1.00 35.34 42 LEU C O 1
ATOM 5299 N N . ASP C 1 43 ? 23.380 -15.522 -5.323 1.00 35.37 43 ASP C N 1
ATOM 5300 C CA . ASP C 1 43 ? 24.431 -14.998 -6.188 1.00 34.95 43 ASP C CA 1
ATOM 5301 C C . ASP C 1 43 ? 23.889 -14.376 -7.475 1.00 34.79 43 ASP C C 1
ATOM 5302 O O . ASP C 1 43 ? 22.846 -14.785 -7.986 1.00 33.27 43 ASP C O 1
ATOM 5307 N N . LYS C 1 44 ? 24.623 -13.376 -7.974 1.00 36.22 44 LYS C N 1
ATOM 5308 C CA . LYS C 1 44 ? 24.312 -12.650 -9.216 1.00 36.92 44 LYS C CA 1
ATOM 5309 C C . LYS C 1 44 ? 24.553 -13.626 -10.367 1.00 38.29 44 LYS C C 1
ATOM 5310 O O . LYS C 1 44 ? 23.784 -13.690 -11.328 1.00 37.80 44 LYS C O 1
ATOM 5316 N N . PHE C 1 45 ? 25.649 -14.372 -10.240 1.00 40.48 45 PHE C N 1
ATOM 5317 C CA . PHE C 1 45 ? 26.038 -15.416 -11.176 1.00 42.60 45 PHE C CA 1
ATOM 5318 C C . PHE C 1 45 ? 26.828 -15.096 -12.437 1.00 45.51 45 PHE C C 1
ATOM 5319 O O . PHE C 1 45 ? 26.399 -15.432 -13.532 1.00 49.42 45 PHE C O 1
ATOM 5327 N N . ARG C 1 46 ? 27.975 -14.455 -12.310 1.00 47.45 46 ARG C N 1
ATOM 5328 C CA . ARG C 1 46 ? 28.811 -14.213 -13.481 1.00 49.31 46 ARG C CA 1
ATOM 5329 C C . ARG C 1 46 ? 28.197 -13.367 -14.571 1.00 51.86 46 ARG C C 1
ATOM 5330 O O . ARG C 1 46 ? 27.409 -13.848 -15.377 1.00 50.92 46 ARG C O 1
ATOM 5338 N N . SER C 1 47 ? 28.591 -12.102 -14.602 1.00 56.38 47 SER C N 1
ATOM 5339 C CA . SER C 1 47 ? 28.102 -11.159 -15.601 1.00 60.21 47 SER C CA 1
ATOM 5340 C C . SER C 1 47 ? 29.222 -10.821 -16.592 1.00 62.10 47 SER C C 1
ATOM 5341 O O . SER C 1 47 ? 30.105 -10.005 -16.284 1.00 62.54 47 SER C O 1
ATOM 5344 N N . ASN C 1 48 ? 29.186 -11.460 -17.767 1.00 63.78 48 ASN C N 1
ATOM 5345 C CA . ASN C 1 48 ? 30.176 -11.230 -18.832 1.00 64.95 48 ASN C CA 1
ATOM 5346 C C . ASN C 1 48 ? 29.632 -11.673 -20.186 1.00 64.43 48 ASN C C 1
ATOM 5347 O O . ASN C 1 48 ? 29.316 -10.841 -21.032 1.00 64.47 48 ASN C O 1
ATOM 5352 N N . PRO C 1 56 ? 35.476 -10.086 -15.587 1.00 76.38 56 PRO C N 1
ATOM 5353 C CA . PRO C 1 56 ? 34.972 -8.810 -15.064 1.00 75.23 56 PRO C CA 1
ATOM 5354 C C . PRO C 1 56 ? 33.768 -8.931 -14.112 1.00 73.17 56 PRO C C 1
ATOM 5355 O O . PRO C 1 56 ? 33.017 -9.911 -14.159 1.00 73.83 56 PRO C O 1
ATOM 5359 N N . SER C 1 57 ? 33.605 -7.923 -13.256 1.00 69.78 57 SER C N 1
ATOM 5360 C CA . SER C 1 57 ? 32.509 -7.847 -12.288 1.00 66.05 57 SER C CA 1
ATOM 5361 C C . SER C 1 57 ? 32.337 -9.060 -11.367 1.00 63.08 57 SER C C 1
ATOM 5362 O O . SER C 1 57 ? 33.195 -9.327 -10.528 1.00 62.94 57 SER C O 1
ATOM 5365 N N . SER C 1 58 ? 31.227 -9.781 -11.511 1.00 58.90 58 SER C N 1
ATOM 5366 C CA . SER C 1 58 ? 30.960 -10.943 -10.665 1.00 55.00 58 SER C CA 1
ATOM 5367 C C . SER C 1 58 ? 31.504 -12.241 -11.256 1.00 51.98 58 SER C C 1
ATOM 5368 O O . SER C 1 58 ? 31.109 -12.654 -12.342 1.00 50.97 58 SER C O 1
ATOM 5371 N N . LEU C 1 59 ? 32.414 -12.891 -10.539 1.00 48.62 59 LEU C N 1
ATOM 5372 C CA . LEU C 1 59 ? 32.973 -14.116 -11.058 1.00 46.11 59 LEU C CA 1
ATOM 5373 C C . LEU C 1 59 ? 32.456 -15.371 -10.375 1.00 44.81 59 LEU C C 1
ATOM 5374 O O . LEU C 1 59 ? 33.209 -16.298 -10.093 1.00 45.20 59 LEU C O 1
ATOM 5379 N N . GLY C 1 60 ? 31.151 -15.393 -10.116 1.00 44.08 60 GLY C N 1
ATOM 5380 C CA . GLY C 1 60 ? 30.520 -16.567 -9.526 1.00 42.66 60 GLY C CA 1
ATOM 5381 C C . GLY C 1 60 ? 30.305 -17.548 -10.675 1.00 41.98 60 GLY C C 1
ATOM 5382 O O . GLY C 1 60 ? 30.256 -17.128 -11.829 1.00 42.01 60 GLY C O 1
ATOM 5383 N N . HIS C 1 61 ? 30.157 -18.839 -10.395 1.00 40.83 61 HIS C N 1
ATOM 5384 C CA . HIS C 1 61 ? 30.011 -19.810 -11.482 1.00 39.38 61 HIS C CA 1
ATOM 5385 C C . HIS C 1 61 ? 29.333 -21.081 -11.002 1.00 39.29 61 HIS C C 1
ATOM 5386 O O . HIS C 1 61 ? 29.792 -21.712 -10.057 1.00 39.63 61 HIS C O 1
ATOM 5393 N N . PHE C 1 62 ? 28.252 -21.468 -11.670 1.00 38.80 62 PHE C N 1
ATOM 5394 C CA . PHE C 1 62 ? 27.507 -22.654 -11.276 1.00 38.57 62 PHE C CA 1
ATOM 5395 C C . PHE C 1 62 ? 28.365 -23.898 -11.096 1.00 39.30 62 PHE C C 1
ATOM 5396 O O . PHE C 1 62 ? 27.982 -24.813 -10.366 1.00 38.64 62 PHE C O 1
ATOM 5404 N N . LYS C 1 63 ? 29.517 -23.940 -11.763 1.00 39.81 63 LYS C N 1
ATOM 5405 C CA . LYS C 1 63 ? 30.388 -25.100 -11.651 1.00 41.02 63 LYS C CA 1
ATOM 5406 C C . LYS C 1 63 ? 30.802 -25.326 -10.205 1.00 41.55 63 LYS C C 1
ATOM 5407 O O . LYS C 1 63 ? 31.046 -26.460 -9.788 1.00 42.30 63 LYS C O 1
ATOM 5413 N N . ASN C 1 64 ? 30.877 -24.244 -9.439 1.00 41.49 64 ASN C N 1
ATOM 5414 C CA . ASN C 1 64 ? 31.276 -24.331 -8.038 1.00 40.73 64 ASN C CA 1
ATOM 5415 C C . ASN C 1 64 ? 30.158 -24.856 -7.163 1.00 40.50 64 ASN C C 1
ATOM 5416 O O . ASN C 1 64 ? 30.349 -25.037 -5.962 1.00 41.87 64 ASN C O 1
ATOM 5421 N N . LEU C 1 65 ? 28.995 -25.100 -7.755 1.00 39.58 65 LEU C N 1
ATOM 5422 C CA . LEU C 1 65 ? 27.852 -25.596 -6.991 1.00 40.20 65 LEU C CA 1
ATOM 5423 C C . LEU C 1 65 ? 27.360 -26.925 -7.520 1.00 41.01 65 LEU C C 1
ATOM 5424 O O . LEU C 1 65 ? 26.255 -27.358 -7.172 1.00 40.67 65 LEU C O 1
ATOM 5429 N N . ILE C 1 66 ? 28.178 -27.572 -8.347 1.00 40.77 66 ILE C N 1
ATOM 5430 C CA . ILE C 1 66 ? 27.786 -28.831 -8.956 1.00 41.52 66 ILE C CA 1
ATOM 5431 C C . ILE C 1 66 ? 27.140 -29.901 -8.071 1.00 42.92 66 ILE C C 1
ATOM 5432 O O . ILE C 1 66 ? 26.189 -30.550 -8.516 1.00 45.91 66 ILE C O 1
ATOM 5437 N N . GLY C 1 67 ? 27.605 -30.097 -6.840 1.00 41.91 67 GLY C N 1
ATOM 5438 C CA . GLY C 1 67 ? 26.965 -31.115 -6.014 1.00 42.45 67 GLY C CA 1
ATOM 5439 C C . GLY C 1 67 ? 26.026 -30.579 -4.934 1.00 43.29 67 GLY C C 1
ATOM 5440 O O . GLY C 1 67 ? 25.669 -31.294 -3.996 1.00 42.86 67 GLY C O 1
ATOM 5441 N N . PHE C 1 68 ? 25.609 -29.322 -5.072 1.00 44.90 68 PHE C N 1
ATOM 5442 C CA . PHE C 1 68 ? 24.742 -28.675 -4.085 1.00 45.84 68 PHE C CA 1
ATOM 5443 C C . PHE C 1 68 ? 23.280 -29.130 -4.125 1.00 46.93 68 PHE C C 1
ATOM 5444 O O . PHE C 1 68 ? 22.608 -29.008 -5.150 1.00 48.12 68 PHE C O 1
ATOM 5452 N N . LYS C 1 69 ? 22.793 -29.657 -3.002 1.00 47.66 69 LYS C N 1
ATOM 5453 C CA . LYS C 1 69 ? 21.415 -30.137 -2.893 1.00 49.12 69 LYS C CA 1
ATOM 5454 C C . LYS C 1 69 ? 20.487 -29.108 -2.205 1.00 48.41 69 LYS C C 1
ATOM 5455 O O . LYS C 1 69 ? 19.269 -29.316 -2.123 1.00 47.45 69 LYS C O 1
ATOM 5461 N N . GLY C 1 70 ? 21.056 -28.001 -1.719 1.00 47.87 70 GLY C N 1
ATOM 5462 C CA . GLY C 1 70 ? 20.247 -26.975 -1.062 1.00 47.34 70 GLY C CA 1
ATOM 5463 C C . GLY C 1 70 ? 19.493 -26.121 -2.071 1.00 46.98 70 GLY C C 1
ATOM 5464 O O . GLY C 1 70 ? 19.126 -26.615 -3.142 1.00 48.82 70 GLY C O 1
ATOM 5465 N N . GLU C 1 71 ? 19.226 -24.855 -1.754 1.00 45.75 71 GLU C N 1
ATOM 5466 C CA . GLU C 1 71 ? 18.545 -24.000 -2.738 1.00 44.32 71 GLU C CA 1
ATOM 5467 C C . GLU C 1 71 ? 19.303 -22.723 -3.113 1.00 41.48 71 GLU C C 1
ATOM 5468 O O . GLU C 1 71 ? 20.140 -22.220 -2.364 1.00 40.16 71 GLU C O 1
ATOM 5474 N N . VAL C 1 72 ? 18.987 -22.214 -4.296 1.00 38.80 72 VAL C N 1
ATOM 5475 C CA . VAL C 1 72 ? 19.639 -21.040 -4.830 1.00 36.67 72 VAL C CA 1
ATOM 5476 C C . VAL C 1 72 ? 18.713 -19.832 -4.962 1.00 36.94 72 VAL C C 1
ATOM 5477 O O . VAL C 1 72 ? 17.484 -19.968 -5.034 1.00 38.14 72 VAL C O 1
ATOM 5481 N N . ILE C 1 73 ? 19.320 -18.646 -4.954 1.00 35.07 73 ILE C N 1
ATOM 5482 C CA . ILE C 1 73 ? 18.592 -17.403 -5.128 1.00 33.28 73 ILE C CA 1
ATOM 5483 C C . ILE C 1 73 ? 19.405 -16.581 -6.100 1.00 32.79 73 ILE C C 1
ATOM 5484 O O . ILE C 1 73 ? 20.515 -16.145 -5.783 1.00 31.66 73 ILE C O 1
ATOM 5489 N N . ALA C 1 74 ? 18.861 -16.415 -7.300 1.00 32.65 74 ALA C N 1
ATOM 5490 C CA . ALA C 1 74 ? 19.511 -15.618 -8.331 1.00 31.93 74 ALA C CA 1
ATOM 5491 C C . ALA C 1 74 ? 19.160 -14.176 -8.007 1.00 32.01 74 ALA C C 1
ATOM 5492 O O . ALA C 1 74 ? 18.028 -13.737 -8.235 1.00 33.18 74 ALA C O 1
ATOM 5494 N N . ALA C 1 75 ? 20.119 -13.435 -7.468 1.00 30.40 75 ALA C N 1
ATOM 5495 C CA . ALA C 1 75 ? 19.852 -12.060 -7.113 1.00 28.75 75 ALA C CA 1
ATOM 5496 C C . ALA C 1 75 ? 21.089 -11.199 -7.154 1.00 28.43 75 ALA C C 1
ATOM 5497 O O . ALA C 1 75 ? 22.201 -11.693 -7.046 1.00 27.33 75 ALA C O 1
ATOM 5499 N N . ASP C 1 76 ? 20.874 -9.899 -7.339 1.00 29.34 76 ASP C N 1
ATOM 5500 C CA . ASP C 1 76 ? 21.948 -8.922 -7.355 1.00 27.85 76 ASP C CA 1
ATOM 5501 C C . ASP C 1 76 ? 21.700 -8.052 -6.123 1.00 27.74 76 ASP C C 1
ATOM 5502 O O . ASP C 1 76 ? 20.698 -7.350 -6.044 1.00 27.95 76 ASP C O 1
ATOM 5507 N N . ILE C 1 77 ? 22.612 -8.119 -5.157 1.00 27.65 77 ILE C N 1
ATOM 5508 C CA . ILE C 1 77 ? 22.479 -7.383 -3.904 1.00 28.15 77 ILE C CA 1
ATOM 5509 C C . ILE C 1 77 ? 22.296 -5.875 -4.053 1.00 29.60 77 ILE C C 1
ATOM 5510 O O . ILE C 1 77 ? 21.907 -5.189 -3.106 1.00 30.95 77 ILE C O 1
ATOM 5515 N N . ASN C 1 78 ? 22.557 -5.358 -5.249 1.00 30.91 78 ASN C N 1
ATOM 5516 C CA . ASN C 1 78 ? 22.423 -3.932 -5.527 1.00 30.66 78 ASN C CA 1
ATOM 5517 C C . ASN C 1 78 ? 21.039 -3.612 -6.046 1.00 31.78 78 ASN C C 1
ATOM 5518 O O . ASN C 1 78 ? 20.649 -2.452 -6.119 1.00 34.02 78 ASN C O 1
ATOM 5523 N N . ASN C 1 79 ? 20.301 -4.652 -6.407 1.00 31.89 79 ASN C N 1
ATOM 5524 C CA . ASN C 1 79 ? 18.963 -4.505 -6.952 1.00 32.83 79 ASN C CA 1
ATOM 5525 C C . ASN C 1 79 ? 17.900 -4.427 -5.852 1.00 32.59 79 ASN C C 1
ATOM 5526 O O . ASN C 1 79 ? 17.616 -5.415 -5.198 1.00 33.70 79 ASN C O 1
ATOM 5531 N N . PRO C 1 80 ? 17.291 -3.254 -5.646 1.00 32.39 80 PRO C N 1
ATOM 5532 C CA . PRO C 1 80 ? 16.263 -3.045 -4.625 1.00 33.00 80 PRO C CA 1
ATOM 5533 C C . PRO C 1 80 ? 15.156 -4.086 -4.633 1.00 33.91 80 PRO C C 1
ATOM 5534 O O . PRO C 1 80 ? 14.713 -4.545 -3.587 1.00 32.06 80 PRO C O 1
ATOM 5538 N N . LEU C 1 81 ? 14.701 -4.437 -5.830 1.00 36.95 81 LEU C N 1
ATOM 5539 C CA . LEU C 1 81 ? 13.636 -5.422 -5.995 1.00 38.71 81 LEU C CA 1
ATOM 5540 C C . LEU C 1 81 ? 14.088 -6.785 -5.445 1.00 39.53 81 LEU C C 1
ATOM 5541 O O . LEU C 1 81 ? 13.331 -7.467 -4.747 1.00 39.91 81 LEU C O 1
ATOM 5546 N N . ASP C 1 82 ? 15.318 -7.181 -5.770 1.00 39.65 82 ASP C N 1
ATOM 5547 C CA . ASP C 1 82 ? 15.855 -8.453 -5.296 1.00 39.97 82 ASP C CA 1
ATOM 5548 C C . ASP C 1 82 ? 15.990 -8.450 -3.779 1.00 39.59 82 ASP C C 1
ATOM 5549 O O . ASP C 1 82 ? 15.653 -9.426 -3.112 1.00 40.58 82 ASP C O 1
ATOM 5554 N N . LEU C 1 83 ? 16.484 -7.351 -3.235 1.00 40.07 83 LEU C N 1
ATOM 5555 C CA . LEU C 1 83 ? 16.657 -7.228 -1.794 1.00 40.38 83 LEU C CA 1
ATOM 5556 C C . LEU C 1 83 ? 15.307 -7.241 -1.094 1.00 40.76 83 LEU C C 1
ATOM 5557 O O . LEU C 1 83 ? 15.160 -7.827 -0.029 1.00 40.37 83 LEU C O 1
ATOM 5562 N N . ARG C 1 84 ? 14.326 -6.593 -1.708 1.00 42.42 84 ARG C N 1
ATOM 5563 C CA . ARG C 1 84 ? 12.993 -6.509 -1.137 1.00 44.73 84 ARG C CA 1
ATOM 5564 C C . ARG C 1 84 ? 12.359 -7.888 -1.088 1.00 44.29 84 ARG C C 1
ATOM 5565 O O . ARG C 1 84 ? 11.609 -8.216 -0.166 1.00 43.20 84 ARG C O 1
ATOM 5573 N N . ARG C 1 85 ? 12.685 -8.690 -2.094 1.00 44.93 85 ARG C N 1
ATOM 5574 C CA . ARG C 1 85 ? 12.163 -10.045 -2.235 1.00 45.15 85 ARG C CA 1
ATOM 5575 C C . ARG C 1 85 ? 12.843 -10.964 -1.231 1.00 43.93 85 ARG C C 1
ATOM 5576 O O . ARG C 1 85 ? 12.255 -11.935 -0.738 1.00 43.57 85 ARG C O 1
ATOM 5584 N N . LEU C 1 86 ? 14.093 -10.627 -0.943 1.00 42.47 86 LEU C N 1
ATOM 5585 C CA . LEU C 1 86 ? 14.919 -11.363 -0.001 1.00 40.89 86 LEU C CA 1
ATOM 5586 C C . LEU C 1 86 ? 14.368 -11.280 1.422 1.00 40.76 86 LEU C C 1
ATOM 5587 O O . LEU C 1 86 ? 14.625 -12.152 2.247 1.00 40.26 86 LEU C O 1
ATOM 5592 N N . GLU C 1 87 ? 13.618 -10.224 1.708 1.00 41.26 87 GLU C N 1
ATOM 5593 C CA . GLU C 1 87 ? 13.062 -10.040 3.034 1.00 42.18 87 GLU C CA 1
ATOM 5594 C C . GLU C 1 87 ? 11.980 -11.072 3.302 1.00 42.94 87 GLU C C 1
ATOM 5595 O O . GLU C 1 87 ? 11.614 -11.304 4.449 1.00 43.14 87 GLU C O 1
ATOM 5601 N N . LYS C 1 88 ? 11.470 -11.693 2.241 1.00 43.33 88 LYS C N 1
ATOM 5602 C CA . LYS C 1 88 ? 10.438 -12.722 2.371 1.00 43.07 88 LYS C CA 1
ATOM 5603 C C . LYS C 1 88 ? 11.040 -13.962 3.029 1.00 42.74 88 LYS C C 1
ATOM 5604 O O . LYS C 1 88 ? 10.362 -14.715 3.719 1.00 43.97 88 LYS C O 1
ATOM 5610 N N . LEU C 1 89 ? 12.328 -14.168 2.792 1.00 42.52 89 LEU C N 1
ATOM 5611 C CA . LEU C 1 89 ? 13.053 -15.313 3.327 1.00 41.32 89 LEU C CA 1
ATOM 5612 C C . LEU C 1 89 ? 13.390 -15.167 4.781 1.00 41.38 89 LEU C C 1
ATOM 5613 O O . LEU C 1 89 ? 13.938 -14.153 5.200 1.00 43.31 89 LEU C O 1
ATOM 5618 N N . HIS C 1 90 ? 13.092 -16.191 5.556 1.00 41.11 90 HIS C N 1
ATOM 5619 C CA . HIS C 1 90 ? 13.438 -16.130 6.962 1.00 41.00 90 HIS C CA 1
ATOM 5620 C C . HIS C 1 90 ? 14.729 -16.917 7.158 1.00 40.19 90 HIS C C 1
ATOM 5621 O O . HIS C 1 90 ? 14.747 -18.129 6.975 1.00 40.58 90 HIS C O 1
ATOM 5628 N N . PHE C 1 91 ? 15.815 -16.232 7.505 1.00 39.38 91 PHE C N 1
ATOM 5629 C CA . PHE C 1 91 ? 17.088 -16.911 7.719 1.00 39.19 91 PHE C CA 1
ATOM 5630 C C . PHE C 1 91 ? 17.636 -16.586 9.109 1.00 39.32 91 PHE C C 1
ATOM 5631 O O . PHE C 1 91 ? 17.359 -15.525 9.665 1.00 39.56 91 PHE C O 1
ATOM 5639 N N . ASP C 1 92 ? 18.401 -17.521 9.668 1.00 39.96 92 ASP C N 1
ATOM 5640 C CA . ASP C 1 92 ? 18.965 -17.376 11.010 1.00 40.12 92 ASP C CA 1
ATOM 5641 C C . ASP C 1 92 ? 20.386 -16.843 11.002 1.00 39.76 92 ASP C C 1
ATOM 5642 O O . ASP C 1 92 ? 20.832 -16.217 11.962 1.00 39.28 92 ASP C O 1
ATOM 5647 N N . TYR C 1 93 ? 21.100 -17.104 9.911 1.00 39.31 93 TYR C N 1
ATOM 5648 C CA . TYR C 1 93 ? 22.472 -16.642 9.760 1.00 36.65 93 TYR C CA 1
ATOM 5649 C C . TYR C 1 93 ? 22.727 -16.093 8.374 1.00 35.54 93 TYR C C 1
ATOM 5650 O O . TYR C 1 93 ? 22.176 -16.565 7.385 1.00 35.25 93 TYR C O 1
ATOM 5659 N N . LEU C 1 94 ? 23.586 -15.091 8.312 1.00 34.43 94 LEU C N 1
ATOM 5660 C CA . LEU C 1 94 ? 23.959 -14.511 7.042 1.00 33.61 94 LEU C CA 1
ATOM 5661 C C . LEU C 1 94 ? 25.466 -14.488 6.956 1.00 33.47 94 LEU C C 1
ATOM 5662 O O . LEU C 1 94 ? 26.133 -13.878 7.792 1.00 33.48 94 LEU C O 1
ATOM 5667 N N . PHE C 1 95 ? 25.996 -15.195 5.968 1.00 33.64 95 PHE C N 1
ATOM 5668 C CA . PHE C 1 95 ? 27.430 -15.215 5.718 1.00 34.16 95 PHE C CA 1
ATOM 5669 C C . PHE C 1 95 ? 27.589 -14.376 4.452 1.00 33.98 95 PHE C C 1
ATOM 5670 O O . PHE C 1 95 ? 27.331 -14.848 3.340 1.00 33.50 95 PHE C O 1
ATOM 5678 N N . HIS C 1 96 ? 27.994 -13.123 4.617 1.00 33.48 96 HIS C N 1
ATOM 5679 C CA . HIS C 1 96 ? 28.131 -12.244 3.474 1.00 32.32 96 HIS C CA 1
ATOM 5680 C C . HIS C 1 96 ? 29.470 -12.385 2.787 1.00 33.43 96 HIS C C 1
ATOM 5681 O O . HIS C 1 96 ? 30.452 -11.772 3.196 1.00 33.83 96 HIS C O 1
ATOM 5688 N N . GLN C 1 97 ? 29.502 -13.184 1.721 1.00 35.59 97 GLN C N 1
ATOM 5689 C CA . GLN C 1 97 ? 30.740 -13.418 0.966 1.00 37.06 97 GLN C CA 1
ATOM 5690 C C . GLN C 1 97 ? 30.760 -12.694 -0.367 1.00 38.86 97 GLN C C 1
ATOM 5691 O O . GLN C 1 97 ? 31.808 -12.612 -1.006 1.00 40.25 97 GLN C O 1
ATOM 5697 N N . ALA C 1 98 ? 29.605 -12.202 -0.803 1.00 40.66 98 ALA C N 1
ATOM 5698 C CA . ALA C 1 98 ? 29.488 -11.506 -2.088 1.00 41.82 98 ALA C CA 1
ATOM 5699 C C . ALA C 1 98 ? 30.197 -10.148 -2.151 1.00 43.27 98 ALA C C 1
ATOM 5700 O O . ALA C 1 98 ? 29.973 -9.264 -1.316 1.00 43.79 98 ALA C O 1
ATOM 5702 N N . ALA C 1 99 ? 31.045 -9.989 -3.158 1.00 44.17 99 ALA C N 1
ATOM 5703 C CA . ALA C 1 99 ? 31.774 -8.752 -3.349 1.00 46.33 99 ALA C CA 1
ATOM 5704 C C . ALA C 1 99 ? 32.299 -8.706 -4.782 1.00 49.27 99 ALA C C 1
ATOM 5705 O O . ALA C 1 99 ? 32.107 -9.652 -5.545 1.00 48.99 99 ALA C O 1
ATOM 5707 N N . VAL C 1 100 ? 32.952 -7.606 -5.145 1.00 53.31 100 VAL C N 1
ATOM 5708 C CA . VAL C 1 100 ? 33.476 -7.425 -6.492 1.00 57.77 100 VAL C CA 1
ATOM 5709 C C . VAL C 1 100 ? 34.886 -7.950 -6.720 1.00 62.46 100 VAL C C 1
ATOM 5710 O O . VAL C 1 100 ? 35.749 -7.871 -5.834 1.00 63.36 100 VAL C O 1
ATOM 5714 N N . SER C 1 101 ? 35.109 -8.471 -7.928 1.00 67.24 101 SER C N 1
ATOM 5715 C CA . SER C 1 101 ? 36.405 -9.020 -8.331 1.00 72.23 101 SER C CA 1
ATOM 5716 C C . SER C 1 101 ? 37.426 -7.901 -8.521 1.00 75.45 101 SER C C 1
ATOM 5717 O O . SER C 1 101 ? 37.259 -7.026 -9.377 1.00 76.16 101 SER C O 1
ATOM 5720 N N . ASP C 1 102 ? 38.486 -7.939 -7.721 1.00 78.61 102 ASP C N 1
ATOM 5721 C CA . ASP C 1 102 ? 39.524 -6.927 -7.796 1.00 82.14 102 ASP C CA 1
ATOM 5722 C C . ASP C 1 102 ? 40.086 -6.821 -9.210 1.00 84.54 102 ASP C C 1
ATOM 5723 O O . ASP C 1 102 ? 40.644 -5.787 -9.593 1.00 85.22 102 ASP C O 1
ATOM 5728 N N . THR C 1 103 ? 39.935 -7.889 -9.987 1.00 87.16 103 THR C N 1
ATOM 5729 C CA . THR C 1 103 ? 40.449 -7.898 -11.352 1.00 90.09 103 THR C CA 1
ATOM 5730 C C . THR C 1 103 ? 40.031 -6.643 -12.135 1.00 91.62 103 THR C C 1
ATOM 5731 O O . THR C 1 103 ? 40.887 -5.844 -12.547 1.00 92.34 103 THR C O 1
ATOM 5735 N N . THR C 1 104 ? 38.723 -6.456 -12.314 1.00 92.47 104 THR C N 1
ATOM 5736 C CA . THR C 1 104 ? 38.215 -5.309 -13.061 1.00 92.87 104 THR C CA 1
ATOM 5737 C C . THR C 1 104 ? 37.740 -4.176 -12.146 1.00 92.74 104 THR C C 1
ATOM 5738 O O . THR C 1 104 ? 36.897 -3.369 -12.557 1.00 93.91 104 THR C O 1
ATOM 5742 N N . MET C 1 105 ? 38.259 -4.104 -10.916 1.00 91.39 105 MET C N 1
ATOM 5743 C CA . MET C 1 105 ? 37.826 -3.034 -10.018 1.00 89.55 105 MET C CA 1
ATOM 5744 C C . MET C 1 105 ? 38.372 -1.699 -10.535 1.00 87.48 105 MET C C 1
ATOM 5745 O O . MET C 1 105 ? 39.366 -1.144 -10.034 1.00 87.43 105 MET C O 1
ATOM 5750 N N . LEU C 1 106 ? 37.684 -1.206 -11.565 1.00 84.01 106 LEU C N 1
ATOM 5751 C CA . LEU C 1 106 ? 38.023 0.033 -12.242 1.00 79.03 106 LEU C CA 1
ATOM 5752 C C . LEU C 1 106 ? 37.403 1.225 -11.515 1.00 75.32 106 LEU C C 1
ATOM 5753 O O . LEU C 1 106 ? 38.090 1.940 -10.774 1.00 75.95 106 LEU C O 1
ATOM 5758 N N . ASN C 1 107 ? 36.101 1.413 -11.701 1.00 69.54 107 ASN C N 1
ATOM 5759 C CA . ASN C 1 107 ? 35.400 2.534 -11.091 1.00 63.24 107 ASN C CA 1
ATOM 5760 C C . ASN C 1 107 ? 35.348 2.482 -9.569 1.00 58.84 107 ASN C C 1
ATOM 5761 O O . ASN C 1 107 ? 34.932 1.495 -8.976 1.00 58.47 107 ASN C O 1
ATOM 5766 N N . GLN C 1 108 ? 35.777 3.564 -8.940 1.00 54.37 108 GLN C N 1
ATOM 5767 C CA . GLN C 1 108 ? 35.799 3.657 -7.483 1.00 50.83 108 GLN C CA 1
ATOM 5768 C C . GLN C 1 108 ? 34.400 3.711 -6.848 1.00 49.97 108 GLN C C 1
ATOM 5769 O O . GLN C 1 108 ? 34.149 3.112 -5.802 1.00 50.72 108 GLN C O 1
ATOM 5775 N N . GLU C 1 109 ? 33.485 4.433 -7.481 1.00 47.81 109 GLU C N 1
ATOM 5776 C CA . GLU C 1 109 ? 32.131 4.556 -6.963 1.00 44.77 109 GLU C CA 1
ATOM 5777 C C . GLU C 1 109 ? 31.399 3.227 -6.925 1.00 43.53 109 GLU C C 1
ATOM 5778 O O . GLU C 1 109 ? 30.654 2.953 -5.995 1.00 43.14 109 GLU C O 1
ATOM 5784 N N . LEU C 1 110 ? 31.605 2.417 -7.957 1.00 42.27 110 LEU C N 1
ATOM 5785 C CA . LEU C 1 110 ? 30.949 1.122 -8.073 1.00 40.88 110 LEU C CA 1
ATOM 5786 C C . LEU C 1 110 ? 31.431 0.072 -7.097 1.00 39.67 110 LEU C C 1
ATOM 5787 O O . LEU C 1 110 ? 30.652 -0.760 -6.638 1.00 39.99 110 LEU C O 1
ATOM 5792 N N . VAL C 1 111 ? 32.716 0.095 -6.781 1.00 38.22 111 VAL C N 1
ATOM 5793 C CA . VAL C 1 111 ? 33.242 -0.864 -5.823 1.00 37.64 111 VAL C CA 1
ATOM 5794 C C . VAL C 1 111 ? 32.547 -0.592 -4.480 1.00 38.00 111 VAL C C 1
ATOM 5795 O O . VAL C 1 111 ? 32.094 -1.507 -3.788 1.00 38.02 111 VAL C O 1
ATOM 5799 N N . MET C 1 112 ? 32.448 0.686 -4.132 1.00 37.68 112 MET C N 1
ATOM 5800 C CA . MET C 1 112 ? 31.821 1.089 -2.891 1.00 37.03 112 MET C CA 1
ATOM 5801 C C . MET C 1 112 ? 30.355 0.690 -2.841 1.00 37.16 112 MET C C 1
ATOM 5802 O O . MET C 1 112 ? 29.869 0.256 -1.801 1.00 36.12 112 MET C O 1
ATOM 5807 N N . LYS C 1 113 ? 29.661 0.837 -3.968 1.00 38.57 113 LYS C N 1
ATOM 5808 C CA . LYS C 1 113 ? 28.242 0.506 -4.045 1.00 39.38 113 LYS C CA 1
ATOM 5809 C C . LYS C 1 113 ? 28.007 -0.941 -3.689 1.00 38.96 113 LYS C C 1
ATOM 5810 O O . LYS C 1 113 ? 27.276 -1.237 -2.745 1.00 41.33 113 LYS C O 1
ATOM 5816 N N . THR C 1 114 ? 28.630 -1.853 -4.420 1.00 37.83 114 THR C N 1
ATOM 5817 C CA . THR C 1 114 ? 28.403 -3.260 -4.141 1.00 36.91 114 THR C CA 1
ATOM 5818 C C . THR C 1 114 ? 29.135 -3.828 -2.927 1.00 35.96 114 THR C C 1
ATOM 5819 O O . THR C 1 114 ? 28.618 -4.714 -2.243 1.00 34.95 114 THR C O 1
ATOM 5823 N N . ASN C 1 115 ? 30.319 -3.311 -2.629 1.00 36.55 115 ASN C N 1
ATOM 5824 C CA . ASN C 1 115 ? 31.078 -3.834 -1.488 1.00 37.26 115 ASN C CA 1
ATOM 5825 C C . ASN C 1 115 ? 30.700 -3.230 -0.140 1.00 36.47 115 ASN C C 1
ATOM 5826 O O . ASN C 1 115 ? 30.869 -3.866 0.896 1.00 37.70 115 ASN C O 1
ATOM 5831 N N . TYR C 1 116 ? 30.194 -2.006 -0.144 1.00 35.08 116 TYR C N 1
ATOM 5832 C CA . TYR C 1 116 ? 29.835 -1.363 1.105 1.00 34.06 116 TYR C CA 1
ATOM 5833 C C . TYR C 1 116 ? 28.345 -0.983 1.219 1.00 35.00 116 TYR C C 1
ATOM 5834 O O . TYR C 1 116 ? 27.646 -1.403 2.155 1.00 34.95 116 TYR C O 1
ATOM 5843 N N . GLN C 1 117 ? 27.863 -0.181 0.276 1.00 33.35 117 GLN C N 1
ATOM 5844 C CA . GLN C 1 117 ? 26.478 0.250 0.279 1.00 32.53 117 GLN C CA 1
ATOM 5845 C C . GLN C 1 117 ? 25.531 -0.940 0.312 1.00 32.29 117 GLN C C 1
ATOM 5846 O O . GLN C 1 117 ? 24.614 -0.989 1.125 1.00 34.07 117 GLN C O 1
ATOM 5852 N N . ALA C 1 118 ? 25.753 -1.896 -0.581 1.00 31.47 118 ALA C N 1
ATOM 5853 C CA . ALA C 1 118 ? 24.932 -3.098 -0.639 1.00 30.24 118 ALA C CA 1
ATOM 5854 C C . ALA C 1 118 ? 25.023 -3.863 0.671 1.00 30.14 118 ALA C C 1
ATOM 5855 O O . ALA C 1 118 ? 24.052 -4.463 1.112 1.00 30.85 118 ALA C O 1
ATOM 5857 N N . PHE C 1 119 ? 26.199 -3.834 1.287 1.00 30.00 119 PHE C N 1
ATOM 5858 C CA . PHE C 1 119 ? 26.451 -4.515 2.556 1.00 30.78 119 PHE C CA 1
ATOM 5859 C C . PHE C 1 119 ? 25.592 -3.959 3.694 1.00 31.75 119 PHE C C 1
ATOM 5860 O O . PHE C 1 119 ? 24.976 -4.717 4.457 1.00 31.96 119 PHE C O 1
ATOM 5868 N N . LEU C 1 120 ? 25.567 -2.630 3.806 1.00 31.21 120 LEU C N 1
ATOM 5869 C CA . LEU C 1 120 ? 24.789 -1.960 4.836 1.00 31.01 120 LEU C CA 1
ATOM 5870 C C . LEU C 1 120 ? 23.308 -2.360 4.821 1.00 31.42 120 LEU C C 1
ATOM 5871 O O . LEU C 1 120 ? 22.672 -2.504 5.866 1.00 30.90 120 LEU C O 1
ATOM 5876 N N . ASN C 1 121 ? 22.773 -2.525 3.620 1.00 31.97 121 ASN C N 1
ATOM 5877 C CA . ASN C 1 121 ? 21.388 -2.907 3.432 1.00 32.52 121 ASN C CA 1
ATOM 5878 C C . ASN C 1 121 ? 21.138 -4.315 3.933 1.00 32.91 121 ASN C C 1
ATOM 5879 O O . ASN C 1 121 ? 20.079 -4.600 4.486 1.00 34.72 121 ASN C O 1
ATOM 5884 N N . LEU C 1 122 ? 22.110 -5.198 3.732 1.00 32.60 122 LEU C N 1
ATOM 5885 C CA . LEU C 1 122 ? 21.989 -6.583 4.180 1.00 31.47 122 LEU C CA 1
ATOM 5886 C C . LEU C 1 122 ? 22.075 -6.587 5.688 1.00 31.11 122 LEU C C 1
ATOM 5887 O O . LEU C 1 122 ? 21.447 -7.397 6.368 1.00 30.96 122 LEU C O 1
ATOM 5892 N N . LEU C 1 123 ? 22.854 -5.652 6.206 1.00 31.43 123 LEU C N 1
ATOM 5893 C CA . LEU C 1 123 ? 23.027 -5.521 7.636 1.00 33.23 123 LEU C CA 1
ATOM 5894 C C . LEU C 1 123 ? 21.656 -5.184 8.233 1.00 35.73 123 LEU C C 1
ATOM 5895 O O . LEU C 1 123 ? 21.218 -5.785 9.216 1.00 37.15 123 LEU C O 1
ATOM 5900 N N . GLU C 1 124 ? 20.984 -4.225 7.605 1.00 37.78 124 GLU C N 1
ATOM 5901 C CA . GLU C 1 124 ? 19.670 -3.755 8.025 1.00 39.52 124 GLU C CA 1
ATOM 5902 C C . GLU C 1 124 ? 18.645 -4.883 8.002 1.00 38.80 124 GLU C C 1
ATOM 5903 O O . GLU C 1 124 ? 17.847 -5.033 8.927 1.00 38.71 124 GLU C O 1
ATOM 5909 N N . ILE C 1 125 ? 18.665 -5.671 6.934 1.00 37.34 125 ILE C N 1
ATOM 5910 C CA . ILE C 1 125 ? 17.735 -6.775 6.798 1.00 36.50 125 ILE C CA 1
ATOM 5911 C C . ILE C 1 125 ? 18.028 -7.835 7.841 1.00 37.07 125 ILE C C 1
ATOM 5912 O O . ILE C 1 125 ? 17.118 -8.337 8.495 1.00 38.70 125 ILE C O 1
ATOM 5917 N N . ALA C 1 126 ? 19.294 -8.177 8.009 1.00 36.65 126 ALA C N 1
ATOM 5918 C CA . ALA C 1 126 ? 19.641 -9.189 8.989 1.00 37.35 126 ALA C CA 1
ATOM 5919 C C . ALA C 1 126 ? 19.254 -8.726 10.400 1.00 39.03 126 ALA C C 1
ATOM 5920 O O . ALA C 1 126 ? 18.712 -9.503 11.189 1.00 40.40 126 ALA C O 1
ATOM 5922 N N . ARG C 1 127 ? 19.523 -7.461 10.718 1.00 39.33 127 ARG C N 1
ATOM 5923 C CA . ARG C 1 127 ? 19.209 -6.947 12.043 1.00 39.94 127 ARG C CA 1
ATOM 5924 C C . ARG C 1 127 ? 17.699 -7.054 12.343 1.00 40.80 127 ARG C C 1
ATOM 5925 O O . ARG C 1 127 ? 17.285 -7.432 13.449 1.00 40.69 127 ARG C O 1
ATOM 5933 N N . SER C 1 128 ? 16.879 -6.727 11.352 1.00 40.16 128 SER C N 1
ATOM 5934 C CA . SER C 1 128 ? 15.446 -6.782 11.538 1.00 39.60 128 SER C CA 1
ATOM 5935 C C . SER C 1 128 ? 15.019 -8.213 11.774 1.00 39.87 128 SER C C 1
ATOM 5936 O O . SER C 1 128 ? 14.096 -8.474 12.553 1.00 40.39 128 SER C O 1
ATOM 5939 N N . LYS C 1 129 ? 15.678 -9.139 11.086 1.00 39.05 129 LYS C N 1
ATOM 5940 C CA . LYS C 1 129 ? 15.354 -10.553 11.227 1.00 38.86 129 LYS C CA 1
ATOM 5941 C C . LYS C 1 129 ? 16.117 -11.144 12.385 1.00 39.87 129 LYS C C 1
ATOM 5942 O O . LYS C 1 129 ? 16.049 -12.351 12.632 1.00 40.79 129 LYS C O 1
ATOM 5948 N N . LYS C 1 130 ? 16.841 -10.288 13.101 1.00 40.43 130 LYS C N 1
ATOM 5949 C CA . LYS C 1 130 ? 17.635 -10.726 14.247 1.00 40.72 130 LYS C CA 1
ATOM 5950 C C . LYS C 1 130 ? 18.449 -11.971 13.870 1.00 41.18 130 LYS C C 1
ATOM 5951 O O . LYS C 1 130 ? 18.510 -12.945 14.624 1.00 41.88 130 LYS C O 1
ATOM 5957 N N . ALA C 1 131 ? 19.071 -11.930 12.694 1.00 40.26 131 ALA C N 1
ATOM 5958 C CA . ALA C 1 131 ? 19.877 -13.044 12.221 1.00 38.80 131 ALA C CA 1
ATOM 5959 C C . ALA C 1 131 ? 21.322 -12.642 12.387 1.00 37.65 131 ALA C C 1
ATOM 5960 O O . ALA C 1 131 ? 21.698 -11.540 12.019 1.00 38.23 131 ALA C O 1
ATOM 5962 N N . LYS C 1 132 ? 22.127 -13.531 12.950 1.00 36.84 132 LYS C N 1
ATOM 5963 C CA . LYS C 1 132 ? 23.541 -13.253 13.162 1.00 35.12 132 LYS C CA 1
ATOM 5964 C C . LYS C 1 132 ? 24.224 -13.033 11.821 1.00 33.62 132 LYS C C 1
ATOM 5965 O O . LYS C 1 132 ? 23.897 -13.677 10.831 1.00 32.63 132 LYS C O 1
ATOM 5971 N N . VAL C 1 133 ? 25.173 -12.109 11.795 1.00 33.99 133 VAL C N 1
ATOM 5972 C CA . VAL C 1 133 ? 25.891 -11.778 10.569 1.00 34.71 133 VAL C CA 1
ATOM 5973 C C . VAL C 1 133 ? 27.378 -12.102 10.655 1.00 35.43 133 VAL C C 1
ATOM 5974 O O . VAL C 1 133 ? 28.050 -11.734 11.620 1.00 36.31 133 VAL C O 1
ATOM 5978 N N . ILE C 1 134 ? 27.885 -12.797 9.645 1.00 35.55 134 ILE C N 1
ATOM 5979 C CA . ILE C 1 134 ? 29.307 -13.144 9.568 1.00 35.03 134 ILE C CA 1
ATOM 5980 C C . ILE C 1 134 ? 29.713 -12.713 8.162 1.00 35.02 134 ILE C C 1
ATOM 5981 O O . ILE C 1 134 ? 29.216 -13.264 7.171 1.00 34.03 134 ILE C O 1
ATOM 5986 N N . TYR C 1 135 ? 30.597 -11.727 8.060 1.00 34.74 135 TYR C N 1
ATOM 5987 C CA . TYR C 1 135 ? 30.970 -11.251 6.742 1.00 34.65 135 TYR C CA 1
ATOM 5988 C C . TYR C 1 135 ? 32.445 -11.339 6.443 1.00 35.80 135 TYR C C 1
ATOM 5989 O O . TYR C 1 135 ? 33.274 -11.390 7.342 1.00 36.88 135 TYR C O 1
ATOM 5998 N N . ALA C 1 136 ? 32.760 -11.333 5.153 1.00 37.29 136 ALA C N 1
ATOM 5999 C CA . ALA C 1 136 ? 34.129 -11.419 4.688 1.00 36.22 136 ALA C CA 1
ATOM 6000 C C . ALA C 1 136 ? 34.741 -10.048 4.470 1.00 36.68 136 ALA C C 1
ATOM 6001 O O . ALA C 1 136 ? 34.231 -9.230 3.713 1.00 37.30 136 ALA C O 1
ATOM 6003 N N . SER C 1 137 ? 35.831 -9.786 5.166 1.00 37.43 137 SER C N 1
ATOM 6004 C CA . SER C 1 137 ? 36.532 -8.534 4.981 1.00 38.63 137 SER C CA 1
ATOM 6005 C C . SER C 1 137 ? 37.793 -8.919 4.185 1.00 39.65 137 SER C C 1
ATOM 6006 O O . SER C 1 137 ? 37.780 -9.876 3.402 1.00 38.43 137 SER C O 1
ATOM 6009 N N . SER C 1 138 ? 38.881 -8.196 4.385 1.00 40.45 138 SER C N 1
ATOM 6010 C CA . SER C 1 138 ? 40.081 -8.509 3.651 1.00 41.17 138 SER C CA 1
ATOM 6011 C C . SER C 1 138 ? 41.319 -7.999 4.361 1.00 41.89 138 SER C C 1
ATOM 6012 O O . SER C 1 138 ? 41.259 -7.062 5.159 1.00 41.37 138 SER C O 1
ATOM 6015 N N . ALA C 1 139 ? 42.443 -8.644 4.069 1.00 42.99 139 ALA C N 1
ATOM 6016 C CA . ALA C 1 139 ? 43.727 -8.265 4.635 1.00 42.22 139 ALA C CA 1
ATOM 6017 C C . ALA C 1 139 ? 44.167 -7.042 3.834 1.00 41.95 139 ALA C C 1
ATOM 6018 O O . ALA C 1 139 ? 45.177 -6.419 4.150 1.00 43.10 139 ALA C O 1
ATOM 6020 N N . GLY C 1 140 ? 43.387 -6.707 2.802 1.00 41.11 140 GLY C N 1
ATOM 6021 C CA . GLY C 1 140 ? 43.689 -5.561 1.961 1.00 40.04 140 GLY C CA 1
ATOM 6022 C C . GLY C 1 140 ? 43.536 -4.254 2.712 1.00 40.52 140 GLY C C 1
ATOM 6023 O O . GLY C 1 140 ? 44.021 -3.205 2.264 1.00 39.06 140 GLY C O 1
ATOM 6024 N N . VAL C 1 141 ? 42.871 -4.318 3.866 1.00 41.35 141 VAL C N 1
ATOM 6025 C CA . VAL C 1 141 ? 42.649 -3.134 4.686 1.00 42.24 141 VAL C CA 1
ATOM 6026 C C . VAL C 1 141 ? 43.965 -2.594 5.221 1.00 43.16 141 VAL C C 1
ATOM 6027 O O . VAL C 1 141 ? 44.049 -1.433 5.609 1.00 44.08 141 VAL C O 1
ATOM 6031 N N . TYR C 1 142 ? 45.000 -3.430 5.214 1.00 44.20 142 TYR C N 1
ATOM 6032 C CA . TYR C 1 142 ? 46.308 -3.025 5.725 1.00 44.73 142 TYR C CA 1
ATOM 6033 C C . TYR C 1 142 ? 47.192 -2.352 4.704 1.00 46.38 142 TYR C C 1
ATOM 6034 O O . TYR C 1 142 ? 48.168 -1.695 5.063 1.00 47.76 142 TYR C O 1
ATOM 6043 N N . GLY C 1 143 ? 46.857 -2.494 3.433 1.00 48.53 143 GLY C N 1
ATOM 6044 C CA . GLY C 1 143 ? 47.695 -1.883 2.421 1.00 52.61 143 GLY C CA 1
ATOM 6045 C C . GLY C 1 143 ? 49.130 -2.338 2.611 1.00 55.29 143 GLY C C 1
ATOM 6046 O O . GLY C 1 143 ? 49.369 -3.463 3.054 1.00 56.95 143 GLY C O 1
ATOM 6047 N N . ASN C 1 144 ? 50.089 -1.470 2.304 1.00 57.33 144 ASN C N 1
ATOM 6048 C CA . ASN C 1 144 ? 51.501 -1.829 2.438 1.00 59.28 144 ASN C CA 1
ATOM 6049 C C . ASN C 1 144 ? 52.070 -1.436 3.782 1.00 59.55 144 ASN C C 1
ATOM 6050 O O . ASN C 1 144 ? 52.991 -0.637 3.844 1.00 60.84 144 ASN C O 1
ATOM 6055 N N . THR C 1 145 ? 51.539 -1.985 4.862 1.00 60.05 145 THR C N 1
ATOM 6056 C CA . THR C 1 145 ? 52.066 -1.637 6.171 1.00 60.23 145 THR C CA 1
ATOM 6057 C C . THR C 1 145 ? 52.868 -2.794 6.760 1.00 61.37 145 THR C C 1
ATOM 6058 O O . THR C 1 145 ? 52.768 -3.943 6.299 1.00 61.60 145 THR C O 1
ATOM 6062 N N . LYS C 1 146 ? 53.674 -2.475 7.770 1.00 62.02 146 LYS C N 1
ATOM 6063 C CA . LYS C 1 146 ? 54.507 -3.468 8.439 1.00 62.20 146 LYS C CA 1
ATOM 6064 C C . LYS C 1 146 ? 53.713 -4.655 8.958 1.00 61.82 146 LYS C C 1
ATOM 6065 O O . LYS C 1 146 ? 52.642 -4.493 9.556 1.00 61.98 146 LYS C O 1
ATOM 6071 N N . ALA C 1 147 ? 54.245 -5.850 8.724 1.00 60.93 147 ALA C N 1
ATOM 6072 C CA . ALA C 1 147 ? 53.624 -7.068 9.218 1.00 59.50 147 ALA C CA 1
ATOM 6073 C C . ALA C 1 147 ? 54.307 -7.295 10.566 1.00 58.82 147 ALA C C 1
ATOM 6074 O O . ALA C 1 147 ? 55.388 -6.758 10.811 1.00 58.77 147 ALA C O 1
ATOM 6076 N N . PRO C 1 148 ? 53.683 -8.072 11.469 1.00 58.77 148 PRO C N 1
ATOM 6077 C CA . PRO C 1 148 ? 52.389 -8.737 11.295 1.00 57.95 148 PRO C CA 1
ATOM 6078 C C . PRO C 1 148 ? 51.273 -7.697 11.202 1.00 56.67 148 PRO C C 1
ATOM 6079 O O . PRO C 1 148 ? 51.430 -6.552 11.649 1.00 56.77 148 PRO C O 1
ATOM 6083 N N . ASN C 1 149 ? 50.152 -8.095 10.606 1.00 54.31 149 ASN C N 1
ATOM 6084 C CA . ASN C 1 149 ? 49.027 -7.191 10.452 1.00 51.38 149 ASN C CA 1
ATOM 6085 C C . ASN C 1 149 ? 48.034 -7.401 11.592 1.00 50.00 149 ASN C C 1
ATOM 6086 O O . ASN C 1 149 ? 47.430 -8.467 11.736 1.00 48.35 149 ASN C O 1
ATOM 6091 N N . VAL C 1 150 ? 47.896 -6.367 12.413 1.00 48.54 150 VAL C N 1
ATOM 6092 C CA . VAL C 1 150 ? 47.014 -6.414 13.561 1.00 47.74 150 VAL C CA 1
ATOM 6093 C C . VAL C 1 150 ? 45.790 -5.553 13.348 1.00 46.86 150 VAL C C 1
ATOM 6094 O O . VAL C 1 150 ? 45.888 -4.403 12.903 1.00 45.94 150 VAL C O 1
ATOM 6098 N N . VAL C 1 151 ? 44.638 -6.127 13.674 1.00 46.06 151 VAL C N 1
ATOM 6099 C CA . VAL C 1 151 ? 43.375 -5.433 13.524 1.00 45.73 151 VAL C CA 1
ATOM 6100 C C . VAL C 1 151 ? 43.410 -4.238 14.453 1.00 45.61 151 VAL C C 1
ATOM 6101 O O . VAL C 1 151 ? 43.743 -4.374 15.620 1.00 44.76 151 VAL C O 1
ATOM 6105 N N . GLY C 1 152 ? 43.085 -3.067 13.920 1.00 47.20 152 GLY C N 1
ATOM 6106 C CA . GLY C 1 152 ? 43.096 -1.852 14.718 1.00 49.05 152 GLY C CA 1
ATOM 6107 C C . GLY C 1 152 ? 44.334 -0.995 14.486 1.00 50.32 152 GLY C C 1
ATOM 6108 O O . GLY C 1 152 ? 44.373 0.185 14.858 1.00 49.23 152 GLY C O 1
ATOM 6109 N N . LYS C 1 153 ? 45.346 -1.592 13.858 1.00 51.90 153 LYS C N 1
ATOM 6110 C CA . LYS C 1 153 ? 46.599 -0.902 13.583 1.00 52.62 153 LYS C CA 1
ATOM 6111 C C . LYS C 1 153 ? 47.012 -0.909 12.118 1.00 51.86 153 LYS C C 1
ATOM 6112 O O . LYS C 1 153 ? 46.842 -1.898 11.404 1.00 52.01 153 LYS C O 1
ATOM 6118 N N . ASN C 1 154 ? 47.542 0.223 11.685 1.00 50.76 154 ASN C N 1
ATOM 6119 C CA . ASN C 1 154 ? 48.038 0.374 10.337 1.00 50.91 154 ASN C CA 1
ATOM 6120 C C . ASN C 1 154 ? 47.155 -0.100 9.214 1.00 50.23 154 ASN C C 1
ATOM 6121 O O . ASN C 1 154 ? 47.634 -0.708 8.258 1.00 51.05 154 ASN C O 1
ATOM 6126 N N . GLU C 1 155 ? 45.866 0.175 9.312 1.00 49.03 155 GLU C N 1
ATOM 6127 C CA . GLU C 1 155 ? 44.980 -0.207 8.238 1.00 47.07 155 GLU C CA 1
ATOM 6128 C C . GLU C 1 155 ? 44.921 0.950 7.242 1.00 46.76 155 GLU C C 1
ATOM 6129 O O . GLU C 1 155 ? 44.074 1.841 7.335 1.00 45.79 155 GLU C O 1
ATOM 6135 N N . SER C 1 156 ? 45.870 0.929 6.308 1.00 47.19 156 SER C N 1
ATOM 6136 C CA . SER C 1 156 ? 45.977 1.930 5.255 1.00 48.22 156 SER C CA 1
ATOM 6137 C C . SER C 1 156 ? 45.822 1.283 3.889 1.00 47.50 156 SER C C 1
ATOM 6138 O O . SER C 1 156 ? 46.815 0.956 3.232 1.00 48.36 156 SER C O 1
ATOM 6141 N N . PRO C 1 157 ? 44.576 1.099 3.440 1.00 46.51 157 PRO C N 1
ATOM 6142 C CA . PRO C 1 157 ? 44.292 0.490 2.142 1.00 46.23 157 PRO C CA 1
ATOM 6143 C C . PRO C 1 157 ? 45.051 1.212 1.051 1.00 46.04 157 PRO C C 1
ATOM 6144 O O . PRO C 1 157 ? 45.397 2.386 1.192 1.00 44.64 157 PRO C O 1
ATOM 6148 N N . GLU C 1 158 ? 45.315 0.504 -0.034 1.00 47.04 158 GLU C N 1
ATOM 6149 C CA . GLU C 1 158 ? 46.032 1.107 -1.139 1.00 49.82 158 GLU C CA 1
ATOM 6150 C C . GLU C 1 158 ? 45.122 1.197 -2.354 1.00 49.57 158 GLU C C 1
ATOM 6151 O O . GLU C 1 158 ? 45.431 1.905 -3.314 1.00 50.02 158 GLU C O 1
ATOM 6157 N N . ASN C 1 159 ? 44.000 0.479 -2.307 1.00 49.05 159 ASN C N 1
ATOM 6158 C CA . ASN C 1 159 ? 43.023 0.485 -3.402 1.00 48.30 159 ASN C CA 1
ATOM 6159 C C . ASN C 1 159 ? 41.604 0.589 -2.833 1.00 48.03 159 ASN C C 1
ATOM 6160 O O . ASN C 1 159 ? 41.378 0.365 -1.628 1.00 46.94 159 ASN C O 1
ATOM 6165 N N . VAL C 1 160 ? 40.647 0.912 -3.701 1.00 46.93 160 VAL C N 1
ATOM 6166 C CA . VAL C 1 160 ? 39.267 1.056 -3.259 1.00 45.80 160 VAL C CA 1
ATOM 6167 C C . VAL C 1 160 ? 38.778 -0.217 -2.620 1.00 45.97 160 VAL C C 1
ATOM 6168 O O . VAL C 1 160 ? 38.212 -0.184 -1.546 1.00 47.40 160 VAL C O 1
ATOM 6172 N N . TYR C 1 161 ? 38.988 -1.338 -3.294 1.00 45.62 161 TYR C N 1
ATOM 6173 C CA . TYR C 1 161 ? 38.551 -2.623 -2.785 1.00 45.89 161 TYR C CA 1
ATOM 6174 C C . TYR C 1 161 ? 38.971 -2.787 -1.321 1.00 44.97 161 TYR C C 1
ATOM 6175 O O . TYR C 1 161 ? 38.147 -3.131 -0.472 1.00 45.56 161 TYR C O 1
ATOM 6184 N N . GLY C 1 162 ? 40.237 -2.518 -1.010 1.00 43.44 162 GLY C N 1
ATOM 6185 C CA . GLY C 1 162 ? 40.685 -2.661 0.366 1.00 41.36 162 GLY C CA 1
ATOM 6186 C C . GLY C 1 162 ? 39.983 -1.692 1.300 1.00 40.04 162 GLY C C 1
ATOM 6187 O O . GLY C 1 162 ? 39.637 -2.034 2.436 1.00 38.77 162 GLY C O 1
ATOM 6188 N N . PHE C 1 163 ? 39.790 -0.469 0.812 1.00 38.67 163 PHE C N 1
ATOM 6189 C CA . PHE C 1 163 ? 39.114 0.580 1.567 1.00 36.91 163 PHE C CA 1
ATOM 6190 C C . PHE C 1 163 ? 37.664 0.188 1.858 1.00 36.88 163 PHE C C 1
ATOM 6191 O O . PHE C 1 163 ? 37.190 0.290 2.991 1.00 36.38 163 PHE C O 1
ATOM 6199 N N . SER C 1 164 ? 36.962 -0.251 0.819 1.00 36.51 164 SER C N 1
ATOM 6200 C CA . SER C 1 164 ? 35.574 -0.666 0.952 1.00 35.94 164 SER C CA 1
ATOM 6201 C C . SER C 1 164 ? 35.458 -1.674 2.101 1.00 35.55 164 SER C C 1
ATOM 6202 O O . SER C 1 164 ? 34.560 -1.581 2.935 1.00 35.41 164 SER C O 1
ATOM 6205 N N . LYS C 1 165 ? 36.368 -2.638 2.145 1.00 34.82 165 LYS C N 1
ATOM 6206 C CA . LYS C 1 165 ? 36.330 -3.639 3.200 1.00 35.09 165 LYS C CA 1
ATOM 6207 C C . LYS C 1 165 ? 36.551 -2.999 4.549 1.00 34.61 165 LYS C C 1
ATOM 6208 O O . LYS C 1 165 ? 35.954 -3.388 5.547 1.00 34.91 165 LYS C O 1
ATOM 6214 N N . LEU C 1 166 ? 37.409 -1.997 4.572 1.00 35.47 166 LEU C N 1
ATOM 6215 C CA . LEU C 1 166 ? 37.707 -1.300 5.810 1.00 36.68 166 LEU C CA 1
ATOM 6216 C C . LEU C 1 166 ? 36.445 -0.617 6.330 1.00 37.34 166 LEU C C 1
ATOM 6217 O O . LEU C 1 166 ? 36.137 -0.674 7.528 1.00 38.09 166 LEU C O 1
ATOM 6222 N N . CYS C 1 167 ? 35.706 0.011 5.414 1.00 38.27 167 CYS C N 1
ATOM 6223 C CA . CYS C 1 167 ? 34.469 0.716 5.769 1.00 38.05 167 CYS C CA 1
ATOM 6224 C C . CYS C 1 167 ? 33.481 -0.256 6.391 1.00 37.76 167 CYS C C 1
ATOM 6225 O O . CYS C 1 167 ? 32.752 0.104 7.309 1.00 38.37 167 CYS C O 1
ATOM 6228 N N . MET C 1 168 ? 33.456 -1.481 5.881 1.00 36.61 168 MET C N 1
ATOM 6229 C CA . MET C 1 168 ? 32.558 -2.487 6.403 1.00 37.31 168 MET C CA 1
ATOM 6230 C C . MET C 1 168 ? 32.839 -2.662 7.877 1.00 38.51 168 MET C C 1
ATOM 6231 O O . MET C 1 168 ? 31.923 -2.626 8.709 1.00 37.80 168 MET C O 1
ATOM 6236 N N . ASP C 1 169 ? 34.117 -2.840 8.198 1.00 39.70 169 ASP C N 1
ATOM 6237 C CA . ASP C 1 169 ? 34.519 -3.033 9.580 1.00 40.29 169 ASP C CA 1
ATOM 6238 C C . ASP C 1 169 ? 34.327 -1.792 10.428 1.00 40.97 169 ASP C C 1
ATOM 6239 O O . ASP C 1 169 ? 33.838 -1.897 11.542 1.00 40.65 169 ASP C O 1
ATOM 6244 N N . GLU C 1 170 ? 34.716 -0.623 9.918 1.00 42.28 170 GLU C N 1
ATOM 6245 C CA . GLU C 1 170 ? 34.568 0.614 10.688 1.00 44.47 170 GLU C CA 1
ATOM 6246 C C . GLU C 1 170 ? 33.105 0.856 11.025 1.00 45.46 170 GLU C C 1
ATOM 6247 O O . GLU C 1 170 ? 32.784 1.545 11.995 1.00 47.24 170 GLU C O 1
ATOM 6253 N N . PHE C 1 171 ? 32.220 0.279 10.222 1.00 44.96 171 PHE C N 1
ATOM 6254 C CA . PHE C 1 171 ? 30.791 0.430 10.433 1.00 43.45 171 PHE C CA 1
ATOM 6255 C C . PHE C 1 171 ? 30.307 -0.514 11.515 1.00 43.08 171 PHE C C 1
ATOM 6256 O O . PHE C 1 171 ? 29.664 -0.073 12.460 1.00 43.45 171 PHE C O 1
ATOM 6264 N N . VAL C 1 172 ? 30.590 -1.809 11.374 1.00 42.39 172 VAL C N 1
ATOM 6265 C CA . VAL C 1 172 ? 30.133 -2.757 12.380 1.00 42.56 172 VAL C CA 1
ATOM 6266 C C . VAL C 1 172 ? 30.730 -2.419 13.750 1.00 43.52 172 VAL C C 1
ATOM 6267 O O . VAL C 1 172 ? 30.094 -2.640 14.785 1.00 44.46 172 VAL C O 1
ATOM 6271 N N . LEU C 1 173 ? 31.934 -1.856 13.759 1.00 43.00 173 LEU C N 1
ATOM 6272 C CA . LEU C 1 173 ? 32.570 -1.493 15.017 1.00 42.69 173 LEU C CA 1
ATOM 6273 C C . LEU C 1 173 ? 31.796 -0.346 15.652 1.00 43.98 173 LEU C C 1
ATOM 6274 O O . LEU C 1 173 ? 31.601 -0.310 16.863 1.00 44.46 173 LEU C O 1
ATOM 6279 N N . SER C 1 174 ? 31.342 0.585 14.818 1.00 44.90 174 SER C N 1
ATOM 6280 C CA . SER C 1 174 ? 30.565 1.725 15.284 1.00 45.55 174 SER C CA 1
ATOM 6281 C C . SER C 1 174 ? 29.169 1.259 15.744 1.00 46.37 174 SER C C 1
ATOM 6282 O O . SER C 1 174 ? 28.545 1.886 16.609 1.00 46.16 174 SER C O 1
ATOM 6285 N N . HIS C 1 175 ? 28.698 0.149 15.164 1.00 46.71 175 HIS C N 1
ATOM 6286 C CA . HIS C 1 175 ? 27.386 -0.432 15.469 1.00 46.06 175 HIS C CA 1
ATOM 6287 C C . HIS C 1 175 ? 27.510 -1.835 16.024 1.00 46.62 175 HIS C C 1
ATOM 6288 O O . HIS C 1 175 ? 26.738 -2.721 15.671 1.00 46.45 175 HIS C O 1
ATOM 6295 N N . SER C 1 176 ? 28.482 -2.032 16.901 1.00 48.27 176 SER C N 1
ATOM 6296 C CA . SER C 1 176 ? 28.730 -3.338 17.506 1.00 49.96 176 SER C CA 1
ATOM 6297 C C . SER C 1 176 ? 27.583 -3.933 18.326 1.00 50.25 176 SER C C 1
ATOM 6298 O O . SER C 1 176 ? 27.605 -5.125 18.648 1.00 51.45 176 SER C O 1
ATOM 6301 N N . ASN C 1 177 ? 26.586 -3.122 18.671 1.00 49.83 177 ASN C N 1
ATOM 6302 C CA . ASN C 1 177 ? 25.469 -3.625 19.464 1.00 49.15 177 ASN C CA 1
ATOM 6303 C C . ASN C 1 177 ? 24.132 -3.657 18.758 1.00 48.11 177 ASN C C 1
ATOM 6304 O O . ASN C 1 177 ? 23.118 -3.977 19.369 1.00 47.94 177 ASN C O 1
ATOM 6309 N N . ASP C 1 178 ? 24.123 -3.314 17.475 1.00 47.34 178 ASP C N 1
ATOM 6310 C CA . ASP C 1 178 ? 22.889 -3.329 16.695 1.00 45.74 178 ASP C CA 1
ATOM 6311 C C . ASP C 1 178 ? 22.459 -4.790 16.502 1.00 44.36 178 ASP C C 1
ATOM 6312 O O . ASP C 1 178 ? 21.269 -5.107 16.446 1.00 43.87 178 ASP C O 1
ATOM 6317 N N . ASN C 1 179 ? 23.453 -5.667 16.417 1.00 42.60 179 ASN C N 1
ATOM 6318 C CA . ASN C 1 179 ? 23.240 -7.090 16.202 1.00 41.48 179 ASN C CA 1
ATOM 6319 C C . ASN C 1 179 ? 24.630 -7.722 16.370 1.00 41.48 179 ASN C C 1
ATOM 6320 O O . ASN C 1 179 ? 25.618 -7.001 16.535 1.00 41.85 179 ASN C O 1
ATOM 6325 N N . VAL C 1 180 ? 24.718 -9.051 16.357 1.00 40.16 180 VAL C N 1
ATOM 6326 C CA . VAL C 1 180 ? 26.018 -9.712 16.470 1.00 39.69 180 VAL C CA 1
ATOM 6327 C C . VAL C 1 180 ? 26.565 -9.783 15.041 1.00 39.82 180 VAL C C 1
ATOM 6328 O O . VAL C 1 180 ? 26.081 -10.577 14.226 1.00 40.69 180 VAL C O 1
ATOM 6332 N N . GLN C 1 181 ? 27.551 -8.943 14.732 1.00 38.59 181 GLN C N 1
ATOM 6333 C CA . GLN C 1 181 ? 28.130 -8.896 13.392 1.00 38.66 181 GLN C CA 1
ATOM 6334 C C . GLN C 1 181 ? 29.624 -9.178 13.481 1.00 38.53 181 GLN C C 1
ATOM 6335 O O . GLN C 1 181 ? 30.362 -8.442 14.132 1.00 39.79 181 GLN C O 1
ATOM 6341 N N . VAL C 1 182 ? 30.077 -10.231 12.812 1.00 37.65 182 VAL C N 1
ATOM 6342 C CA . VAL C 1 182 ? 31.481 -10.617 12.866 1.00 37.06 182 VAL C CA 1
ATOM 6343 C C . VAL C 1 182 ? 32.218 -10.544 11.529 1.00 36.57 182 VAL C C 1
ATOM 6344 O O . VAL C 1 182 ? 31.916 -11.292 10.608 1.00 36.30 182 VAL C O 1
ATOM 6348 N N . GLY C 1 183 ? 33.198 -9.651 11.442 1.00 36.83 183 GLY C N 1
ATOM 6349 C CA . GLY C 1 183 ? 33.978 -9.497 10.220 1.00 37.65 183 GLY C CA 1
ATOM 6350 C C . GLY C 1 183 ? 35.212 -10.386 10.189 1.00 38.16 183 GLY C C 1
ATOM 6351 O O . GLY C 1 183 ? 35.904 -10.529 11.200 1.00 39.51 183 GLY C O 1
ATOM 6352 N N . LEU C 1 184 ? 35.496 -10.982 9.033 1.00 37.28 184 LEU C N 1
ATOM 6353 C CA . LEU C 1 184 ? 36.637 -11.881 8.895 1.00 36.82 184 LEU C CA 1
ATOM 6354 C C . LEU C 1 184 ? 37.596 -11.402 7.817 1.00 37.42 184 LEU C C 1
ATOM 6355 O O . LEU C 1 184 ? 37.263 -11.454 6.635 1.00 37.79 184 LEU C O 1
ATOM 6360 N N . ARG C 1 185 ? 38.783 -10.946 8.216 1.00 37.48 185 ARG C N 1
ATOM 6361 C CA . ARG C 1 185 ? 39.788 -10.466 7.261 1.00 37.82 185 ARG C CA 1
ATOM 6362 C C . ARG C 1 185 ? 40.631 -11.607 6.721 1.00 38.67 185 ARG C C 1
ATOM 6363 O O . ARG C 1 185 ? 41.552 -12.065 7.393 1.00 39.16 185 ARG C O 1
ATOM 6371 N N . TYR C 1 186 ? 40.315 -12.065 5.512 1.00 39.83 186 TYR C N 1
ATOM 6372 C CA . TYR C 1 186 ? 41.049 -13.170 4.901 1.00 41.81 186 TYR C CA 1
ATOM 6373 C C . TYR C 1 186 ? 42.399 -12.717 4.313 1.00 44.16 186 TYR C C 1
ATOM 6374 O O . TYR C 1 186 ? 42.527 -11.592 3.827 1.00 43.77 186 TYR C O 1
ATOM 6383 N N . PHE C 1 187 ? 43.398 -13.600 4.362 1.00 46.45 187 PHE C N 1
ATOM 6384 C CA . PHE C 1 187 ? 44.738 -13.318 3.812 1.00 48.06 187 PHE C CA 1
ATOM 6385 C C . PHE C 1 187 ? 45.053 -14.382 2.759 1.00 49.50 187 PHE C C 1
ATOM 6386 O O . PHE C 1 187 ? 45.147 -15.572 3.100 1.00 51.93 187 PHE C O 1
ATOM 6394 N N . ASN C 1 188 ? 45.220 -13.986 1.499 1.00 48.77 188 ASN C N 1
ATOM 6395 C CA . ASN C 1 188 ? 45.582 -14.955 0.452 1.00 47.86 188 ASN C CA 1
ATOM 6396 C C . ASN C 1 188 ? 45.038 -16.350 0.683 1.00 46.89 188 ASN C C 1
ATOM 6397 O O . ASN C 1 188 ? 45.760 -17.248 1.112 1.00 46.92 188 ASN C O 1
ATOM 6402 N N . VAL C 1 189 ? 43.758 -16.530 0.402 1.00 46.75 189 VAL C N 1
ATOM 6403 C CA . VAL C 1 189 ? 43.126 -17.826 0.572 1.00 46.14 189 VAL C CA 1
ATOM 6404 C C . VAL C 1 189 ? 43.345 -18.670 -0.691 1.00 45.80 189 VAL C C 1
ATOM 6405 O O . VAL C 1 189 ? 43.412 -18.140 -1.801 1.00 46.06 189 VAL C O 1
ATOM 6409 N N . TYR C 1 190 ? 43.488 -19.978 -0.512 1.00 45.40 190 TYR C N 1
ATOM 6410 C CA . TYR C 1 190 ? 43.652 -20.888 -1.637 1.00 43.98 190 TYR C CA 1
ATOM 6411 C C . TYR C 1 190 ? 42.904 -22.161 -1.312 1.00 43.34 190 TYR C C 1
ATOM 6412 O O . TYR C 1 190 ? 42.527 -22.400 -0.158 1.00 41.85 190 TYR C O 1
ATOM 6421 N N . GLY C 1 191 ? 42.684 -22.974 -2.336 1.00 43.35 191 GLY C N 1
ATOM 6422 C CA . GLY C 1 191 ? 41.966 -24.216 -2.131 1.00 43.30 191 GLY C CA 1
ATOM 6423 C C . GLY C 1 191 ? 40.957 -24.439 -3.236 1.00 43.72 191 GLY C C 1
ATOM 6424 O O . GLY C 1 191 ? 40.843 -23.616 -4.153 1.00 43.94 191 GLY C O 1
ATOM 6425 N N . PRO C 1 192 ? 40.207 -25.550 -3.181 1.00 43.66 192 PRO C N 1
ATOM 6426 C CA . PRO C 1 192 ? 39.191 -25.913 -4.169 1.00 44.36 192 PRO C CA 1
ATOM 6427 C C . PRO C 1 192 ? 38.099 -24.878 -4.453 1.00 45.16 192 PRO C C 1
ATOM 6428 O O . PRO C 1 192 ? 37.584 -24.220 -3.536 1.00 43.88 192 PRO C O 1
ATOM 6432 N N . ARG C 1 193 ? 37.767 -24.755 -5.740 1.00 45.67 193 ARG C N 1
ATOM 6433 C CA . ARG C 1 193 ? 36.727 -23.854 -6.216 1.00 47.14 193 ARG C CA 1
ATOM 6434 C C . ARG C 1 193 ? 37.123 -22.384 -6.383 1.00 48.89 193 ARG C C 1
ATOM 6435 O O . ARG C 1 193 ? 36.282 -21.484 -6.280 1.00 50.05 193 ARG C O 1
ATOM 6443 N N . GLU C 1 194 ? 38.397 -22.131 -6.644 1.00 50.04 194 GLU C N 1
ATOM 6444 C CA . GLU C 1 194 ? 38.852 -20.757 -6.846 1.00 50.85 194 GLU C CA 1
ATOM 6445 C C . GLU C 1 194 ? 39.302 -20.618 -8.299 1.00 51.23 194 GLU C C 1
ATOM 6446 O O . GLU C 1 194 ? 39.739 -19.550 -8.742 1.00 50.35 194 GLU C O 1
ATOM 6452 N N . PHE C 1 195 ? 39.181 -21.718 -9.035 1.00 51.70 195 PHE C N 1
ATOM 6453 C CA . PHE C 1 195 ? 39.573 -21.750 -10.432 1.00 52.79 195 PHE C CA 1
ATOM 6454 C C . PHE C 1 195 ? 38.870 -20.704 -11.296 1.00 53.10 195 PHE C C 1
ATOM 6455 O O . PHE C 1 195 ? 39.519 -19.997 -12.090 1.00 53.55 195 PHE C O 1
ATOM 6463 N N . TYR C 1 196 ? 37.551 -20.604 -11.139 1.00 51.97 196 TYR C N 1
ATOM 6464 C CA . TYR C 1 196 ? 36.765 -19.668 -11.922 1.00 50.63 196 TYR C CA 1
ATOM 6465 C C . TYR C 1 196 ? 36.954 -18.202 -11.581 1.00 50.61 196 TYR C C 1
ATOM 6466 O O . TYR C 1 196 ? 36.286 -17.338 -12.141 1.00 49.94 196 TYR C O 1
ATOM 6475 N N . LYS C 1 197 ? 37.872 -17.920 -10.664 1.00 51.28 197 LYS C N 1
ATOM 6476 C CA . LYS C 1 197 ? 38.165 -16.540 -10.309 1.00 52.12 197 LYS C CA 1
ATOM 6477 C C . LYS C 1 197 ? 39.154 -16.073 -11.367 1.00 53.67 197 LYS C C 1
ATOM 6478 O O . LYS C 1 197 ? 39.669 -14.952 -11.308 1.00 53.84 197 LYS C O 1
ATOM 6484 N N . GLU C 1 198 ? 39.413 -16.957 -12.333 1.00 55.43 198 GLU C N 1
ATOM 6485 C CA . GLU C 1 198 ? 40.324 -16.693 -13.451 1.00 56.94 198 GLU C CA 1
ATOM 6486 C C . GLU C 1 198 ? 41.693 -16.227 -13.014 1.00 57.09 198 GLU C C 1
ATOM 6487 O O . GLU C 1 198 ? 42.368 -16.883 -12.223 1.00 56.64 198 GLU C O 1
ATOM 6493 N N . LYS C 1 199 ? 42.081 -15.071 -13.542 1.00 57.60 199 LYS C N 1
ATOM 6494 C CA . LYS C 1 199 ? 43.376 -14.492 -13.265 1.00 58.31 199 LYS C CA 1
ATOM 6495 C C . LYS C 1 199 ? 43.566 -14.053 -11.832 1.00 58.39 199 LYS C C 1
ATOM 6496 O O . LYS C 1 199 ? 44.689 -13.763 -11.418 1.00 59.24 199 LYS C O 1
ATOM 6502 N N . THR C 1 200 ? 42.482 -14.008 -11.064 1.00 57.86 200 THR C N 1
ATOM 6503 C CA . THR C 1 200 ? 42.590 -13.595 -9.672 1.00 56.03 200 THR C CA 1
ATOM 6504 C C . THR C 1 200 ? 42.577 -14.787 -8.721 1.00 55.23 200 THR C C 1
ATOM 6505 O O . THR C 1 200 ? 42.343 -14.635 -7.528 1.00 54.79 200 THR C O 1
ATOM 6509 N N . ALA C 1 201 ? 42.834 -15.975 -9.257 1.00 55.19 201 ALA C N 1
ATOM 6510 C CA . ALA C 1 201 ? 42.869 -17.181 -8.438 1.00 56.27 201 ALA C CA 1
ATOM 6511 C C . ALA C 1 201 ? 44.232 -17.212 -7.727 1.00 57.31 201 ALA C C 1
ATOM 6512 O O . ALA C 1 201 ? 45.214 -16.654 -8.239 1.00 57.62 201 ALA C O 1
ATOM 6514 N N . SER C 1 202 ? 44.296 -17.859 -6.560 1.00 57.14 202 SER C N 1
ATOM 6515 C CA . SER C 1 202 ? 45.535 -17.934 -5.775 1.00 56.07 202 SER C CA 1
ATOM 6516 C C . SER C 1 202 ? 46.775 -18.326 -6.559 1.00 56.15 202 SER C C 1
ATOM 6517 O O . SER C 1 202 ? 46.702 -19.038 -7.558 1.00 54.85 202 SER C O 1
ATOM 6520 N N . MET C 1 203 ? 47.922 -17.855 -6.081 1.00 57.26 203 MET C N 1
ATOM 6521 C CA . MET C 1 203 ? 49.198 -18.160 -6.709 1.00 57.52 203 MET C CA 1
ATOM 6522 C C . MET C 1 203 ? 49.503 -19.643 -6.623 1.00 56.54 203 MET C C 1
ATOM 6523 O O . MET C 1 203 ? 50.147 -20.187 -7.511 1.00 55.95 203 MET C O 1
ATOM 6528 N N . VAL C 1 204 ? 49.066 -20.303 -5.554 1.00 55.77 204 VAL C N 1
ATOM 6529 C CA . VAL C 1 204 ? 49.324 -21.729 -5.471 1.00 56.67 204 VAL C CA 1
ATOM 6530 C C . VAL C 1 204 ? 48.572 -22.373 -6.635 1.00 57.78 204 VAL C C 1
ATOM 6531 O O . VAL C 1 204 ? 49.072 -23.295 -7.276 1.00 59.06 204 VAL C O 1
ATOM 6535 N N . LEU C 1 205 ? 47.379 -21.874 -6.936 1.00 58.09 205 LEU C N 1
ATOM 6536 C CA . LEU C 1 205 ? 46.625 -22.434 -8.047 1.00 57.70 205 LEU C CA 1
ATOM 6537 C C . LEU C 1 205 ? 47.316 -22.032 -9.348 1.00 58.15 205 LEU C C 1
ATOM 6538 O O . LEU C 1 205 ? 47.418 -22.838 -10.268 1.00 57.64 205 LEU C O 1
ATOM 6543 N N . GLN C 1 206 ? 47.803 -20.789 -9.400 1.00 59.67 206 GLN C N 1
ATOM 6544 C CA . GLN C 1 206 ? 48.505 -20.245 -10.573 1.00 60.64 206 GLN C CA 1
ATOM 6545 C C . GLN C 1 206 ? 49.782 -21.049 -10.888 1.00 61.07 206 GLN C C 1
ATOM 6546 O O . GLN C 1 206 ? 49.944 -21.611 -11.978 1.00 60.91 206 GLN C O 1
ATOM 6552 N N . LEU C 1 207 ? 50.694 -21.084 -9.923 1.00 61.47 207 LEU C N 1
ATOM 6553 C CA . LEU C 1 207 ? 51.952 -21.791 -10.084 1.00 60.81 207 LEU C CA 1
ATOM 6554 C C . LEU C 1 207 ? 51.701 -23.258 -10.396 1.00 61.43 207 LEU C C 1
ATOM 6555 O O . LEU C 1 207 ? 52.176 -23.763 -11.406 1.00 62.08 207 LEU C O 1
ATOM 6560 N N . ALA C 1 208 ? 50.948 -23.934 -9.529 1.00 61.51 208 ALA C N 1
ATOM 6561 C CA . ALA C 1 208 ? 50.651 -25.359 -9.705 1.00 61.80 208 ALA C CA 1
ATOM 6562 C C . ALA C 1 208 ? 50.130 -25.699 -11.093 1.00 62.55 208 ALA C C 1
ATOM 6563 O O . ALA C 1 208 ? 50.353 -26.807 -11.592 1.00 62.60 208 ALA C O 1
ATOM 6565 N N . LEU C 1 209 ? 49.435 -24.747 -11.711 1.00 63.11 209 LEU C N 1
ATOM 6566 C CA . LEU C 1 209 ? 48.873 -24.953 -13.041 1.00 62.94 209 LEU C CA 1
ATOM 6567 C C . LEU C 1 209 ? 49.911 -24.717 -14.117 1.00 63.10 209 LEU C C 1
ATOM 6568 O O . LEU C 1 209 ? 49.950 -25.439 -15.104 1.00 63.10 209 LEU C O 1
ATOM 6573 N N . GLY C 1 210 ? 50.752 -23.708 -13.929 1.00 63.79 210 GLY C N 1
ATOM 6574 C CA . GLY C 1 210 ? 51.790 -23.436 -14.912 1.00 65.54 210 GLY C CA 1
ATOM 6575 C C . GLY C 1 210 ? 52.770 -24.594 -14.954 1.00 66.30 210 GLY C C 1
ATOM 6576 O O . GLY C 1 210 ? 53.222 -25.010 -16.019 1.00 65.09 210 GLY C O 1
ATOM 6577 N N . ALA C 1 211 ? 53.085 -25.110 -13.769 1.00 67.87 211 ALA C N 1
ATOM 6578 C CA . ALA C 1 211 ? 53.992 -26.239 -13.616 1.00 69.46 211 ALA C CA 1
ATOM 6579 C C . ALA C 1 211 ? 53.396 -27.465 -14.304 1.00 70.62 211 ALA C C 1
ATOM 6580 O O . ALA C 1 211 ? 54.038 -28.088 -15.149 1.00 70.94 211 ALA C O 1
ATOM 6582 N N . MET C 1 212 ? 52.166 -27.810 -13.936 1.00 71.75 212 MET C N 1
ATOM 6583 C CA . MET C 1 212 ? 51.496 -28.963 -14.524 1.00 72.88 212 MET C CA 1
ATOM 6584 C C . MET C 1 212 ? 51.316 -28.836 -16.038 1.00 74.40 212 MET C C 1
ATOM 6585 O O . MET C 1 212 ? 51.314 -29.833 -16.751 1.00 74.30 212 MET C O 1
ATOM 6590 N N . ALA C 1 213 ? 51.167 -27.612 -16.531 1.00 76.76 213 ALA C N 1
ATOM 6591 C CA . ALA C 1 213 ? 50.983 -27.398 -17.964 1.00 79.03 213 ALA C CA 1
ATOM 6592 C C . ALA C 1 213 ? 52.306 -27.202 -18.675 1.00 81.08 213 ALA C C 1
ATOM 6593 O O . ALA C 1 213 ? 52.924 -28.159 -19.138 1.00 81.65 213 ALA C O 1
ATOM 6595 N N . PHE C 1 214 ? 52.734 -25.948 -18.751 1.00 83.55 214 PHE C N 1
ATOM 6596 C CA . PHE C 1 214 ? 53.977 -25.579 -19.423 1.00 85.78 214 PHE C CA 1
ATOM 6597 C C . PHE C 1 214 ? 55.267 -26.064 -18.751 1.00 86.44 214 PHE C C 1
ATOM 6598 O O . PHE C 1 214 ? 56.367 -25.772 -19.229 1.00 86.10 214 PHE C O 1
ATOM 6606 N N . LYS C 1 215 ? 55.133 -26.799 -17.651 1.00 87.65 215 LYS C N 1
ATOM 6607 C CA . LYS C 1 215 ? 56.291 -27.318 -16.928 1.00 88.96 215 LYS C CA 1
ATOM 6608 C C . LYS C 1 215 ? 57.266 -26.189 -16.574 1.00 89.55 215 LYS C C 1
ATOM 6609 O O . LYS C 1 215 ? 58.371 -26.419 -16.083 1.00 89.27 215 LYS C O 1
ATOM 6615 N N . GLU C 1 216 ? 56.827 -24.962 -16.826 1.00 90.50 216 GLU C N 1
ATOM 6616 C CA . GLU C 1 216 ? 57.604 -23.770 -16.536 1.00 91.31 216 GLU C CA 1
ATOM 6617 C C . GLU C 1 216 ? 56.681 -22.817 -15.786 1.00 91.84 216 GLU C C 1
ATOM 6618 O O . GLU C 1 216 ? 55.468 -22.799 -16.026 1.00 91.48 216 GLU C O 1
ATOM 6624 N N . VAL C 1 217 ? 57.254 -22.022 -14.887 1.00 92.28 217 VAL C N 1
ATOM 6625 C CA . VAL C 1 217 ? 56.470 -21.083 -14.095 1.00 92.26 217 VAL C CA 1
ATOM 6626 C C . VAL C 1 217 ? 57.125 -19.702 -14.034 1.00 92.74 217 VAL C C 1
ATOM 6627 O O . VAL C 1 217 ? 58.323 -19.589 -13.768 1.00 93.11 217 VAL C O 1
ATOM 6631 N N . LYS C 1 218 ? 56.345 -18.655 -14.292 1.00 92.87 218 LYS C N 1
ATOM 6632 C CA . LYS C 1 218 ? 56.875 -17.295 -14.238 1.00 93.59 218 LYS C CA 1
ATOM 6633 C C . LYS C 1 218 ? 56.701 -16.811 -12.800 1.00 94.12 218 LYS C C 1
ATOM 6634 O O . LYS C 1 218 ? 55.918 -17.380 -12.044 1.00 94.62 218 LYS C O 1
ATOM 6640 N N . LEU C 1 219 ? 57.431 -15.771 -12.414 1.00 94.47 219 LEU C N 1
ATOM 6641 C CA . LEU C 1 219 ? 57.332 -15.252 -11.055 1.00 94.78 219 LEU C CA 1
ATOM 6642 C C . LEU C 1 219 ? 58.113 -13.945 -10.995 1.00 95.65 219 LEU C C 1
ATOM 6643 O O . LEU C 1 219 ? 59.244 -13.875 -11.466 1.00 96.60 219 LEU C O 1
ATOM 6648 N N . PHE C 1 220 ? 57.516 -12.908 -10.424 1.00 96.38 220 PHE C N 1
ATOM 6649 C CA . PHE C 1 220 ? 58.193 -11.621 -10.344 1.00 97.39 220 PHE C CA 1
ATOM 6650 C C . PHE C 1 220 ? 59.489 -11.623 -9.549 1.00 97.78 220 PHE C C 1
ATOM 6651 O O . PHE C 1 220 ? 59.896 -12.643 -8.997 1.00 97.67 220 PHE C O 1
ATOM 6659 N N . GLU C 1 221 ? 60.124 -10.456 -9.514 1.00 98.30 221 GLU C N 1
ATOM 6660 C CA . GLU C 1 221 ? 61.387 -10.234 -8.821 1.00 99.33 221 GLU C CA 1
ATOM 6661 C C . GLU C 1 221 ? 61.685 -11.246 -7.716 1.00 99.05 221 GLU C C 1
ATOM 6662 O O . GLU C 1 221 ? 61.271 -11.070 -6.567 1.00 98.79 221 GLU C O 1
ATOM 6668 N N . PHE C 1 222 ? 62.409 -12.302 -8.076 1.00 98.98 222 PHE C N 1
ATOM 6669 C CA . PHE C 1 222 ? 62.805 -13.358 -7.139 1.00 98.39 222 PHE C CA 1
ATOM 6670 C C . PHE C 1 222 ? 61.675 -14.086 -6.401 1.00 96.54 222 PHE C C 1
ATOM 6671 O O . PHE C 1 222 ? 61.922 -15.073 -5.704 1.00 96.01 222 PHE C O 1
ATOM 6679 N N . GLY C 1 223 ? 60.446 -13.604 -6.559 1.00 94.81 223 GLY C N 1
ATOM 6680 C CA . GLY C 1 223 ? 59.303 -14.233 -5.918 1.00 92.59 223 GLY C CA 1
ATOM 6681 C C . GLY C 1 223 ? 59.515 -14.734 -4.501 1.00 90.89 223 GLY C C 1
ATOM 6682 O O . GLY C 1 223 ? 59.026 -15.806 -4.132 1.00 90.32 223 GLY C O 1
ATOM 6683 N N . GLU C 1 224 ? 60.245 -13.967 -3.699 1.00 89.42 224 GLU C N 1
ATOM 6684 C CA . GLU C 1 224 ? 60.493 -14.355 -2.315 1.00 87.90 224 GLU C CA 1
ATOM 6685 C C . GLU C 1 224 ? 59.685 -13.510 -1.339 1.00 86.10 224 GLU C C 1
ATOM 6686 O O . GLU C 1 224 ? 59.889 -13.595 -0.126 1.00 85.69 224 GLU C O 1
ATOM 6692 N N . GLN C 1 225 ? 58.768 -12.702 -1.880 1.00 83.99 225 GLN C N 1
ATOM 6693 C CA . GLN C 1 225 ? 57.889 -11.851 -1.069 1.00 81.04 225 GLN C CA 1
ATOM 6694 C C . GLN C 1 225 ? 56.951 -12.757 -0.277 1.00 78.47 225 GLN C C 1
ATOM 6695 O O . GLN C 1 225 ? 56.428 -13.746 -0.801 1.00 78.10 225 GLN C O 1
ATOM 6701 N N . LEU C 1 226 ? 56.744 -12.412 0.989 1.00 75.15 226 LEU C N 1
ATOM 6702 C CA . LEU C 1 226 ? 55.921 -13.222 1.875 1.00 72.21 226 LEU C CA 1
ATOM 6703 C C . LEU C 1 226 ? 54.441 -12.840 1.977 1.00 69.78 226 LEU C C 1
ATOM 6704 O O . LEU C 1 226 ? 54.076 -11.665 2.070 1.00 70.30 226 LEU C O 1
ATOM 6709 N N . ARG C 1 227 ? 53.597 -13.863 1.967 1.00 65.71 227 ARG C N 1
ATOM 6710 C CA . ARG C 1 227 ? 52.161 -13.688 2.079 1.00 61.31 227 ARG C CA 1
ATOM 6711 C C . ARG C 1 227 ? 51.700 -14.724 3.083 1.00 58.52 227 ARG C C 1
ATOM 6712 O O . ARG C 1 227 ? 52.283 -15.800 3.167 1.00 58.83 227 ARG C O 1
ATOM 6720 N N . ASP C 1 228 ? 50.678 -14.399 3.859 1.00 54.85 228 ASP C N 1
ATOM 6721 C CA . ASP C 1 228 ? 50.150 -15.351 4.812 1.00 51.51 228 ASP C CA 1
ATOM 6722 C C . ASP C 1 228 ? 49.111 -16.132 4.030 1.00 50.46 228 ASP C C 1
ATOM 6723 O O . ASP C 1 228 ? 48.006 -15.648 3.825 1.00 51.22 228 ASP C O 1
ATOM 6728 N N . PHE C 1 229 ? 49.469 -17.323 3.569 1.00 48.74 229 PHE C N 1
ATOM 6729 C CA . PHE C 1 229 ? 48.544 -18.146 2.804 1.00 47.96 229 PHE C CA 1
ATOM 6730 C C . PHE C 1 229 ? 47.700 -18.987 3.746 1.00 48.51 229 PHE C C 1
ATOM 6731 O O . PHE C 1 229 ? 48.227 -19.785 4.524 1.00 50.19 229 PHE C O 1
ATOM 6739 N N . VAL C 1 230 ? 46.388 -18.814 3.685 1.00 47.32 230 VAL C N 1
ATOM 6740 C CA . VAL C 1 230 ? 45.507 -19.586 4.544 1.00 45.98 230 VAL C CA 1
ATOM 6741 C C . VAL C 1 230 ? 44.647 -20.509 3.687 1.00 45.96 230 VAL C C 1
ATOM 6742 O O . VAL C 1 230 ? 44.039 -20.082 2.705 1.00 45.27 230 VAL C O 1
ATOM 6746 N N . TYR C 1 231 ? 44.614 -21.786 4.050 1.00 45.98 231 TYR C N 1
ATOM 6747 C CA . TYR C 1 231 ? 43.848 -22.756 3.283 1.00 45.57 231 TYR C CA 1
ATOM 6748 C C . TYR C 1 231 ? 42.354 -22.540 3.456 1.00 45.62 231 TYR C C 1
ATOM 6749 O O . TYR C 1 231 ? 41.875 -22.215 4.550 1.00 45.58 231 TYR C O 1
ATOM 6758 N N . ILE C 1 232 ? 41.626 -22.734 2.363 1.00 44.71 232 ILE C N 1
ATOM 6759 C CA . ILE C 1 232 ? 40.182 -22.554 2.362 1.00 44.67 232 ILE C CA 1
ATOM 6760 C C . ILE C 1 232 ? 39.487 -23.249 3.540 1.00 44.85 232 ILE C C 1
ATOM 6761 O O . ILE C 1 232 ? 38.450 -22.794 4.019 1.00 43.90 232 ILE C O 1
ATOM 6766 N N . GLU C 1 233 ? 40.059 -24.345 4.020 1.00 45.49 233 GLU C N 1
ATOM 6767 C CA . GLU C 1 233 ? 39.435 -25.059 5.124 1.00 46.02 233 GLU C CA 1
ATOM 6768 C C . GLU C 1 233 ? 39.493 -24.293 6.428 1.00 45.97 233 GLU C C 1
ATOM 6769 O O . GLU C 1 233 ? 38.572 -24.373 7.233 1.00 46.43 233 GLU C O 1
ATOM 6775 N N . ASP C 1 234 ? 40.579 -23.563 6.649 1.00 46.12 234 ASP C N 1
ATOM 6776 C CA . ASP C 1 234 ? 40.711 -22.802 7.885 1.00 46.77 234 ASP C CA 1
ATOM 6777 C C . ASP C 1 234 ? 39.775 -21.610 7.825 1.00 46.19 234 ASP C C 1
ATOM 6778 O O . ASP C 1 234 ? 39.242 -21.180 8.852 1.00 47.35 234 ASP C O 1
ATOM 6783 N N . VAL C 1 235 ? 39.576 -21.080 6.618 1.00 45.08 235 VAL C N 1
ATOM 6784 C CA . VAL C 1 235 ? 38.679 -19.943 6.419 1.00 43.37 235 VAL C CA 1
ATOM 6785 C C . VAL C 1 235 ? 37.262 -20.415 6.809 1.00 42.95 235 VAL C C 1
ATOM 6786 O O . VAL C 1 235 ? 36.490 -19.696 7.457 1.00 41.46 235 VAL C O 1
ATOM 6790 N N . ILE C 1 236 ? 36.947 -21.651 6.425 1.00 42.90 236 ILE C N 1
ATOM 6791 C CA . ILE C 1 236 ? 35.649 -22.251 6.715 1.00 42.46 236 ILE C CA 1
ATOM 6792 C C . ILE C 1 236 ? 35.483 -22.420 8.216 1.00 43.17 236 ILE C C 1
ATOM 6793 O O . ILE C 1 236 ? 34.423 -22.101 8.769 1.00 43.15 236 ILE C O 1
ATOM 6798 N N . GLN C 1 237 ? 36.535 -22.913 8.872 1.00 43.53 237 GLN C N 1
ATOM 6799 C CA . GLN C 1 237 ? 36.518 -23.099 10.324 1.00 42.62 237 GLN C CA 1
ATOM 6800 C C . GLN C 1 237 ? 36.163 -21.764 10.957 1.00 41.92 237 GLN C C 1
ATOM 6801 O O . GLN C 1 237 ? 35.323 -21.690 11.857 1.00 40.22 237 GLN C O 1
ATOM 6807 N N . ALA C 1 238 ? 36.817 -20.713 10.464 1.00 41.36 238 ALA C N 1
ATOM 6808 C CA . ALA C 1 238 ? 36.609 -19.363 10.961 1.00 42.04 238 ALA C CA 1
ATOM 6809 C C . ALA C 1 238 ? 35.145 -18.909 10.877 1.00 42.63 238 ALA C C 1
ATOM 6810 O O . ALA C 1 238 ? 34.616 -18.355 11.846 1.00 43.17 238 ALA C O 1
ATOM 6812 N N . ASN C 1 239 ? 34.492 -19.153 9.738 1.00 42.53 239 ASN C N 1
ATOM 6813 C CA . ASN C 1 239 ? 33.094 -18.755 9.565 1.00 42.46 239 ASN C CA 1
ATOM 6814 C C . ASN C 1 239 ? 32.134 -19.504 10.510 1.00 43.31 239 ASN C C 1
ATOM 6815 O O . ASN C 1 239 ? 31.268 -18.896 11.165 1.00 42.66 239 ASN C O 1
ATOM 6820 N N . VAL C 1 240 ? 32.281 -20.820 10.582 1.00 43.53 240 VAL C N 1
ATOM 6821 C CA . VAL C 1 240 ? 31.414 -21.600 11.449 1.00 44.10 240 VAL C CA 1
ATOM 6822 C C . VAL C 1 240 ? 31.687 -21.313 12.930 1.00 44.25 240 VAL C C 1
ATOM 6823 O O . VAL C 1 240 ? 30.763 -21.323 13.738 1.00 45.99 240 VAL C O 1
ATOM 6827 N N . LYS C 1 241 ? 32.941 -21.051 13.288 1.00 44.45 241 LYS C N 1
ATOM 6828 C CA . LYS C 1 241 ? 33.265 -20.742 14.683 1.00 45.12 241 LYS C CA 1
ATOM 6829 C C . LYS C 1 241 ? 32.649 -19.381 14.992 1.00 45.23 241 LYS C C 1
ATOM 6830 O O . LYS C 1 241 ? 32.138 -19.139 16.097 1.00 44.60 241 LYS C O 1
ATOM 6836 N N . ALA C 1 242 ? 32.695 -18.501 13.994 1.00 44.29 242 ALA C N 1
ATOM 6837 C CA . ALA C 1 242 ? 32.173 -17.150 14.140 1.00 44.03 242 ALA C CA 1
ATOM 6838 C C . ALA C 1 242 ? 30.680 -17.079 14.399 1.00 43.72 242 ALA C C 1
ATOM 6839 O O . ALA C 1 242 ? 30.210 -16.096 14.966 1.00 43.34 242 ALA C O 1
ATOM 6841 N N . MET C 1 243 ? 29.934 -18.109 14.001 1.00 43.61 243 MET C N 1
ATOM 6842 C CA . MET C 1 243 ? 28.489 -18.082 14.195 1.00 43.40 243 MET C CA 1
ATOM 6843 C C . MET C 1 243 ? 28.046 -18.405 15.609 1.00 44.15 243 MET C C 1
ATOM 6844 O O . MET C 1 243 ? 26.855 -18.520 15.887 1.00 44.11 243 MET C O 1
ATOM 6849 N N . LYS C 1 244 ? 29.012 -18.554 16.506 1.00 46.15 244 LYS C N 1
ATOM 6850 C CA . LYS C 1 244 ? 28.706 -18.838 17.903 1.00 47.64 244 LYS C CA 1
ATOM 6851 C C . LYS C 1 244 ? 29.138 -17.642 18.722 1.00 48.51 244 LYS C C 1
ATOM 6852 O O . LYS C 1 244 ? 29.064 -17.668 19.951 1.00 49.03 244 LYS C O 1
ATOM 6858 N N . ALA C 1 245 ? 29.604 -16.599 18.032 1.00 49.06 245 ALA C N 1
ATOM 6859 C CA . ALA C 1 245 ? 30.035 -15.367 18.685 1.00 48.98 245 ALA C CA 1
ATOM 6860 C C . ALA C 1 245 ? 28.804 -14.671 19.286 1.00 49.80 245 ALA C C 1
ATOM 6861 O O . ALA C 1 245 ? 27.757 -14.561 18.639 1.00 49.64 245 ALA C O 1
ATOM 6863 N N . GLN C 1 246 ? 28.936 -14.220 20.530 1.00 51.21 246 GLN C N 1
ATOM 6864 C CA . GLN C 1 246 ? 27.846 -13.543 21.240 1.00 52.99 246 GLN C CA 1
ATOM 6865 C C . GLN C 1 246 ? 28.059 -12.035 21.257 1.00 52.56 246 GLN C C 1
ATOM 6866 O O . GLN C 1 246 ? 27.305 -11.303 21.918 1.00 51.24 246 GLN C O 1
ATOM 6872 N N . LYS C 1 247 ? 29.088 -11.589 20.526 1.00 51.49 247 LYS C N 1
ATOM 6873 C CA . LYS C 1 247 ? 29.429 -10.175 20.432 1.00 50.43 247 LYS C CA 1
ATOM 6874 C C . LYS C 1 247 ? 30.024 -9.868 19.067 1.00 47.85 247 LYS C C 1
ATOM 6875 O O . LYS C 1 247 ? 30.636 -10.736 18.454 1.00 47.52 247 LYS C O 1
ATOM 6881 N N . SER C 1 248 ? 29.835 -8.635 18.599 1.00 45.02 248 SER C N 1
ATOM 6882 C CA . SER C 1 248 ? 30.364 -8.208 17.308 1.00 42.98 248 SER C CA 1
ATOM 6883 C C . SER C 1 248 ? 31.883 -8.040 17.390 1.00 41.75 248 SER C C 1
ATOM 6884 O O . SER C 1 248 ? 32.438 -7.891 18.476 1.00 41.43 248 SER C O 1
ATOM 6887 N N . GLY C 1 249 ? 32.549 -8.056 16.239 1.00 39.87 249 GLY C N 1
ATOM 6888 C CA . GLY C 1 249 ? 33.992 -7.878 16.208 1.00 38.70 249 GLY C CA 1
ATOM 6889 C C . GLY C 1 249 ? 34.566 -8.172 14.835 1.00 38.65 249 GLY C C 1
ATOM 6890 O O . GLY C 1 249 ? 33.882 -8.766 14.011 1.00 39.29 249 GLY C O 1
ATOM 6891 N N . VAL C 1 250 ? 35.792 -7.728 14.560 1.00 38.71 250 VAL C N 1
ATOM 6892 C CA . VAL C 1 250 ? 36.434 -8.029 13.275 1.00 38.47 250 VAL C CA 1
ATOM 6893 C C . VAL C 1 250 ? 37.764 -8.702 13.581 1.00 39.42 250 VAL C C 1
ATOM 6894 O O . VAL C 1 250 ? 38.554 -8.214 14.385 1.00 39.56 250 VAL C O 1
ATOM 6898 N N . TYR C 1 251 ? 37.994 -9.838 12.934 1.00 40.53 251 TYR C N 1
ATOM 6899 C CA . TYR C 1 251 ? 39.190 -10.622 13.177 1.00 40.86 251 TYR C CA 1
ATOM 6900 C C . TYR C 1 251 ? 40.035 -10.950 11.968 1.00 41.76 251 TYR C C 1
ATOM 6901 O O . TYR C 1 251 ? 39.533 -11.052 10.841 1.00 42.67 251 TYR C O 1
ATOM 6910 N N . ASN C 1 252 ? 41.331 -11.112 12.213 1.00 42.02 252 ASN C N 1
ATOM 6911 C CA . ASN C 1 252 ? 42.236 -11.493 11.151 1.00 42.70 252 ASN C CA 1
ATOM 6912 C C . ASN C 1 252 ? 42.061 -12.996 11.014 1.00 44.24 252 ASN C C 1
ATOM 6913 O O . ASN C 1 252 ? 41.891 -13.695 12.015 1.00 44.27 252 ASN C O 1
ATOM 6918 N N . VAL C 1 253 ? 42.070 -13.499 9.788 1.00 45.32 253 VAL C N 1
ATOM 6919 C CA . VAL C 1 253 ? 41.962 -14.930 9.600 1.00 47.63 253 VAL C CA 1
ATOM 6920 C C . VAL C 1 253 ? 42.943 -15.376 8.512 1.00 49.04 253 VAL C C 1
ATOM 6921 O O . VAL C 1 253 ? 42.709 -15.238 7.311 1.00 49.59 253 VAL C O 1
ATOM 6925 N N . GLY C 1 254 ? 44.079 -15.870 8.985 1.00 50.77 254 GLY C N 1
ATOM 6926 C CA . GLY C 1 254 ? 45.131 -16.381 8.135 1.00 51.64 254 GLY C CA 1
ATOM 6927 C C . GLY C 1 254 ? 45.727 -17.530 8.925 1.00 52.64 254 GLY C C 1
ATOM 6928 O O . GLY C 1 254 ? 45.144 -17.982 9.916 1.00 51.61 254 GLY C O 1
ATOM 6929 N N . TYR C 1 255 ? 46.884 -18.020 8.501 1.00 54.24 255 TYR C N 1
ATOM 6930 C CA . TYR C 1 255 ? 47.520 -19.113 9.224 1.00 54.40 255 TYR C CA 1
ATOM 6931 C C . TYR C 1 255 ? 48.465 -18.497 10.255 1.00 54.54 255 TYR C C 1
ATOM 6932 O O . TYR C 1 255 ? 48.973 -19.189 11.138 1.00 53.23 255 TYR C O 1
ATOM 6941 N N . SER C 1 256 ? 48.650 -17.178 10.132 1.00 55.81 256 SER C N 1
ATOM 6942 C CA . SER C 1 256 ? 49.513 -16.358 10.992 1.00 56.85 256 SER C CA 1
ATOM 6943 C C . SER C 1 256 ? 50.992 -16.716 10.800 1.00 57.08 256 SER C C 1
ATOM 6944 O O . SER C 1 256 ? 51.817 -16.543 11.694 1.00 56.77 256 SER C O 1
ATOM 6947 N N . GLN C 1 257 ? 51.314 -17.197 9.606 1.00 57.59 257 GLN C N 1
ATOM 6948 C CA . GLN C 1 257 ? 52.671 -17.591 9.280 1.00 58.29 257 GLN C CA 1
ATOM 6949 C C . GLN C 1 257 ? 52.926 -17.284 7.807 1.00 58.28 257 GLN C C 1
ATOM 6950 O O . GLN C 1 257 ? 52.388 -17.959 6.926 1.00 58.56 257 GLN C O 1
ATOM 6956 N N . ALA C 1 258 ? 53.742 -16.265 7.545 1.00 58.25 258 ALA C N 1
ATOM 6957 C CA . ALA C 1 258 ? 54.057 -15.856 6.176 1.00 58.19 258 ALA C CA 1
ATOM 6958 C C . ALA C 1 258 ? 54.961 -16.858 5.467 1.00 58.58 258 ALA C C 1
ATOM 6959 O O . ALA C 1 258 ? 55.805 -17.494 6.096 1.00 58.16 258 ALA C O 1
ATOM 6961 N N . ARG C 1 259 ? 54.767 -16.993 4.155 1.00 59.80 259 ARG C N 1
ATOM 6962 C CA . ARG C 1 259 ? 55.555 -17.907 3.323 1.00 60.61 259 ARG C CA 1
ATOM 6963 C C . ARG C 1 259 ? 55.826 -17.222 1.986 1.00 60.98 259 ARG C C 1
ATOM 6964 O O . ARG C 1 259 ? 54.982 -16.481 1.487 1.00 61.29 259 ARG C O 1
ATOM 6972 N N . SER C 1 260 ? 57.000 -17.467 1.413 1.00 61.96 260 SER C N 1
ATOM 6973 C CA . SER C 1 260 ? 57.379 -16.864 0.133 1.00 62.85 260 SER C CA 1
ATOM 6974 C C . SER C 1 260 ? 56.788 -17.635 -1.041 1.00 63.36 260 SER C C 1
ATOM 6975 O O . SER C 1 260 ? 56.439 -18.813 -0.915 1.00 62.72 260 SER C O 1
ATOM 6978 N N . TYR C 1 261 ? 56.668 -16.966 -2.183 1.00 64.08 261 TYR C N 1
ATOM 6979 C CA . TYR C 1 261 ? 56.140 -17.619 -3.373 1.00 65.24 261 TYR C CA 1
ATOM 6980 C C . TYR C 1 261 ? 57.069 -18.760 -3.769 1.00 65.37 261 TYR C C 1
ATOM 6981 O O . TYR C 1 261 ? 56.670 -19.687 -4.479 1.00 65.24 261 TYR C O 1
ATOM 6990 N N . ASN C 1 262 ? 58.317 -18.683 -3.315 1.00 65.04 262 ASN C N 1
ATOM 6991 C CA . ASN C 1 262 ? 59.291 -19.711 -3.636 1.00 64.40 262 ASN C CA 1
ATOM 6992 C C . ASN C 1 262 ? 59.005 -20.985 -2.870 1.00 64.12 262 ASN C C 1
ATOM 6993 O O . ASN C 1 262 ? 59.145 -22.085 -3.397 1.00 64.04 262 ASN C O 1
ATOM 6998 N N . GLU C 1 263 ? 58.599 -20.835 -1.620 1.00 63.94 263 GLU C N 1
ATOM 6999 C CA . GLU C 1 263 ? 58.282 -21.991 -0.805 1.00 64.57 263 GLU C CA 1
ATOM 7000 C C . GLU C 1 263 ? 57.124 -22.778 -1.418 1.00 64.93 263 GLU C C 1
ATOM 7001 O O . GLU C 1 263 ? 56.994 -23.986 -1.189 1.00 64.42 263 GLU C O 1
ATOM 7007 N N . ILE C 1 264 ? 56.280 -22.089 -2.186 1.00 65.30 264 ILE C N 1
ATOM 7008 C CA . ILE C 1 264 ? 55.156 -22.745 -2.856 1.00 65.24 264 ILE C CA 1
ATOM 7009 C C . ILE C 1 264 ? 55.786 -23.568 -3.969 1.00 65.20 264 ILE C C 1
ATOM 7010 O O . ILE C 1 264 ? 55.545 -24.774 -4.075 1.00 65.02 264 ILE C O 1
ATOM 7015 N N . VAL C 1 265 ? 56.586 -22.892 -4.797 1.00 64.70 265 VAL C N 1
ATOM 7016 C CA . VAL C 1 265 ? 57.295 -23.526 -5.906 1.00 64.33 265 VAL C CA 1
ATOM 7017 C C . VAL C 1 265 ? 58.033 -24.754 -5.377 1.00 64.62 265 VAL C C 1
ATOM 7018 O O . VAL C 1 265 ? 58.070 -25.808 -6.018 1.00 64.14 265 VAL C O 1
ATOM 7022 N N . SER C 1 266 ? 58.619 -24.594 -4.195 1.00 65.01 266 SER C N 1
ATOM 7023 C CA . SER C 1 266 ? 59.343 -25.667 -3.535 1.00 65.71 266 SER C CA 1
ATOM 7024 C C . SER C 1 266 ? 58.392 -26.817 -3.192 1.00 65.87 266 SER C C 1
ATOM 7025 O O . SER C 1 266 ? 58.496 -27.901 -3.763 1.00 66.12 266 SER C O 1
ATOM 7028 N N . ILE C 1 267 ? 57.465 -26.572 -2.265 1.00 65.92 267 ILE C N 1
ATOM 7029 C CA . ILE C 1 267 ? 56.494 -27.591 -1.847 1.00 65.49 267 ILE C CA 1
ATOM 7030 C C . ILE C 1 267 ? 55.789 -28.191 -3.066 1.00 65.50 267 ILE C C 1
ATOM 7031 O O . ILE C 1 267 ? 55.267 -29.312 -3.026 1.00 64.69 267 ILE C O 1
ATOM 7036 N N . LEU C 1 268 ? 55.788 -27.426 -4.151 1.00 65.89 268 LEU C N 1
ATOM 7037 C CA . LEU C 1 268 ? 55.154 -27.843 -5.391 1.00 67.22 268 LEU C CA 1
ATOM 7038 C C . LEU C 1 268 ? 56.046 -28.836 -6.148 1.00 68.69 268 LEU C C 1
ATOM 7039 O O . LEU C 1 268 ? 55.557 -29.855 -6.655 1.00 68.84 268 LEU C O 1
ATOM 7044 N N . LYS C 1 269 ? 57.346 -28.537 -6.228 1.00 69.92 269 LYS C N 1
ATOM 7045 C CA . LYS C 1 269 ? 58.295 -29.429 -6.902 1.00 69.94 269 LYS C CA 1
ATOM 7046 C C . LYS C 1 269 ? 58.335 -30.745 -6.138 1.00 70.35 269 LYS C C 1
ATOM 7047 O O . LYS C 1 269 ? 58.395 -31.829 -6.719 1.00 70.42 269 LYS C O 1
ATOM 7053 N N . GLU C 1 270 ? 58.277 -30.634 -4.820 1.00 71.04 270 GLU C N 1
ATOM 7054 C CA . GLU C 1 270 ? 58.297 -31.795 -3.948 1.00 71.98 270 GLU C CA 1
ATOM 7055 C C . GLU C 1 270 ? 57.138 -32.734 -4.260 1.00 72.14 270 GLU C C 1
ATOM 7056 O O . GLU C 1 270 ? 57.061 -33.838 -3.724 1.00 72.27 270 GLU C O 1
ATOM 7062 N N . HIS C 1 271 ? 56.227 -32.287 -5.116 1.00 72.68 271 HIS C N 1
ATOM 7063 C CA . HIS C 1 271 ? 55.074 -33.098 -5.496 1.00 73.48 271 HIS C CA 1
ATOM 7064 C C . HIS C 1 271 ? 55.094 -33.323 -7.005 1.00 74.23 271 HIS C C 1
ATOM 7065 O O . HIS C 1 271 ? 55.236 -34.449 -7.478 1.00 74.00 271 HIS C O 1
ATOM 7072 N N . LEU C 1 272 ? 54.962 -32.229 -7.747 1.00 75.32 272 LEU C N 1
ATOM 7073 C CA . LEU C 1 272 ? 54.940 -32.255 -9.207 1.00 76.41 272 LEU C CA 1
ATOM 7074 C C . LEU C 1 272 ? 56.308 -32.490 -9.858 1.00 77.28 272 LEU C C 1
ATOM 7075 O O . LEU C 1 272 ? 56.449 -32.374 -11.082 1.00 77.20 272 LEU C O 1
ATOM 7080 N N . GLY C 1 273 ? 57.308 -32.840 -9.057 1.00 78.12 273 GLY C N 1
ATOM 7081 C CA . GLY C 1 273 ? 58.633 -33.032 -9.621 1.00 79.67 273 GLY C CA 1
ATOM 7082 C C . GLY C 1 273 ? 59.216 -31.654 -9.917 1.00 80.76 273 GLY C C 1
ATOM 7083 O O . GLY C 1 273 ? 58.699 -30.648 -9.418 1.00 81.41 273 GLY C O 1
ATOM 7084 N N . ASP C 1 274 ? 60.268 -31.588 -10.730 1.00 81.17 274 ASP C N 1
ATOM 7085 C CA . ASP C 1 274 ? 60.901 -30.306 -11.056 1.00 81.37 274 ASP C CA 1
ATOM 7086 C C . ASP C 1 274 ? 60.252 -29.601 -12.264 1.00 81.25 274 ASP C C 1
ATOM 7087 O O . ASP C 1 274 ? 59.555 -30.232 -13.062 1.00 81.48 274 ASP C O 1
ATOM 7092 N N . PHE C 1 275 ? 60.468 -28.290 -12.375 1.00 80.77 275 PHE C N 1
ATOM 7093 C CA . PHE C 1 275 ? 59.938 -27.484 -13.478 1.00 80.93 275 PHE C CA 1
ATOM 7094 C C . PHE C 1 275 ? 60.731 -26.190 -13.597 1.00 81.22 275 PHE C C 1
ATOM 7095 O O . PHE C 1 275 ? 61.509 -25.853 -12.705 1.00 80.60 275 PHE C O 1
ATOM 7103 N N . LYS C 1 276 ? 60.548 -25.463 -14.694 1.00 82.29 276 LYS C N 1
ATOM 7104 C CA . LYS C 1 276 ? 61.300 -24.228 -14.874 1.00 84.21 276 LYS C CA 1
ATOM 7105 C C . LYS C 1 276 ? 60.818 -23.123 -13.964 1.00 84.98 276 LYS C C 1
ATOM 7106 O O . LYS C 1 276 ? 59.623 -23.003 -13.700 1.00 85.82 276 LYS C O 1
ATOM 7112 N N . VAL C 1 277 ? 61.764 -22.308 -13.507 1.00 85.60 277 VAL C N 1
ATOM 7113 C CA . VAL C 1 277 ? 61.479 -21.196 -12.611 1.00 85.89 277 VAL C CA 1
ATOM 7114 C C . VAL C 1 277 ? 61.923 -19.859 -13.202 1.00 85.76 277 VAL C C 1
ATOM 7115 O O . VAL C 1 277 ? 62.861 -19.224 -12.714 1.00 85.23 277 VAL C O 1
ATOM 7119 N N . THR C 1 278 ? 61.227 -19.442 -14.254 1.00 85.86 278 THR C N 1
ATOM 7120 C CA . THR C 1 278 ? 61.523 -18.193 -14.939 1.00 86.17 278 THR C CA 1
ATOM 7121 C C . THR C 1 278 ? 61.003 -17.002 -14.140 1.00 86.75 278 THR C C 1
ATOM 7122 O O . THR C 1 278 ? 59.880 -17.036 -13.639 1.00 86.41 278 THR C O 1
ATOM 7126 N N . TYR C 1 279 ? 61.820 -15.955 -14.024 1.00 87.51 279 TYR C N 1
ATOM 7127 C CA . TYR C 1 279 ? 61.428 -14.748 -13.296 1.00 87.98 279 TYR C CA 1
ATOM 7128 C C . TYR C 1 279 ? 61.029 -13.605 -14.213 1.00 88.76 279 TYR C C 1
ATOM 7129 O O . TYR C 1 279 ? 60.714 -13.803 -15.387 1.00 88.96 279 TYR C O 1
ATOM 7138 N N . ILE C 1 280 ? 61.040 -12.406 -13.652 1.00 89.43 280 ILE C N 1
ATOM 7139 C CA . ILE C 1 280 ? 60.696 -11.193 -14.376 1.00 90.53 280 ILE C CA 1
ATOM 7140 C C . ILE C 1 280 ? 60.861 -10.046 -13.395 1.00 91.96 280 ILE C C 1
ATOM 7141 O O . ILE C 1 280 ? 60.652 -10.221 -12.189 1.00 92.80 280 ILE C O 1
ATOM 7146 N N . LYS C 1 281 ? 61.249 -8.880 -13.903 1.00 92.39 281 LYS C N 1
ATOM 7147 C CA . LYS C 1 281 ? 61.439 -7.719 -13.044 1.00 92.36 281 LYS C CA 1
ATOM 7148 C C . LYS C 1 281 ? 60.630 -6.514 -13.514 1.00 92.20 281 LYS C C 1
ATOM 7149 O O . LYS C 1 281 ? 59.800 -6.623 -14.421 1.00 91.99 281 LYS C O 1
ATOM 7155 N N . LYS C 1 289 ? 55.434 -5.723 -0.424 1.00 79.03 289 LYS C N 1
ATOM 7156 C CA . LYS C 1 289 ? 54.344 -6.050 0.499 1.00 79.29 289 LYS C CA 1
ATOM 7157 C C . LYS C 1 289 ? 54.716 -7.287 1.320 1.00 77.84 289 LYS C C 1
ATOM 7158 O O . LYS C 1 289 ? 55.434 -8.166 0.850 1.00 77.75 289 LYS C O 1
ATOM 7164 N N . HIS C 1 290 ? 54.213 -7.354 2.544 1.00 76.44 290 HIS C N 1
ATOM 7165 C CA . HIS C 1 290 ? 54.504 -8.469 3.438 1.00 75.00 290 HIS C CA 1
ATOM 7166 C C . HIS C 1 290 ? 53.342 -8.625 4.414 1.00 73.00 290 HIS C C 1
ATOM 7167 O O . HIS C 1 290 ? 53.083 -7.740 5.236 1.00 73.60 290 HIS C O 1
ATOM 7174 N N . THR C 1 291 ? 52.640 -9.747 4.333 1.00 69.71 291 THR C N 1
ATOM 7175 C CA . THR C 1 291 ? 51.529 -9.956 5.234 1.00 66.67 291 THR C CA 1
ATOM 7176 C C . THR C 1 291 ? 51.716 -11.155 6.149 1.00 65.49 291 THR C C 1
ATOM 7177 O O . THR C 1 291 ? 52.325 -12.163 5.778 1.00 65.67 291 THR C O 1
ATOM 7181 N N . GLN C 1 292 ? 51.205 -11.017 7.366 1.00 63.42 292 GLN C N 1
ATOM 7182 C CA . GLN C 1 292 ? 51.238 -12.084 8.343 1.00 61.95 292 GLN C CA 1
ATOM 7183 C C . GLN C 1 292 ? 50.194 -11.760 9.384 1.00 60.76 292 GLN C C 1
ATOM 7184 O O . GLN C 1 292 ? 50.348 -10.840 10.182 1.00 60.51 292 GLN C O 1
ATOM 7190 N N . ALA C 1 293 ? 49.126 -12.536 9.367 1.00 59.65 293 ALA C N 1
ATOM 7191 C CA . ALA C 1 293 ? 48.019 -12.329 10.271 1.00 59.10 293 ALA C CA 1
ATOM 7192 C C . ALA C 1 293 ? 48.311 -12.457 11.758 1.00 58.84 293 ALA C C 1
ATOM 7193 O O . ALA C 1 293 ? 48.813 -13.488 12.211 1.00 59.21 293 ALA C O 1
ATOM 7195 N N . HIS C 1 294 ? 48.012 -11.398 12.512 1.00 58.42 294 HIS C N 1
ATOM 7196 C CA . HIS C 1 294 ? 48.144 -11.450 13.964 1.00 57.60 294 HIS C CA 1
ATOM 7197 C C . HIS C 1 294 ? 46.791 -12.104 14.266 1.00 57.30 294 HIS C C 1
ATOM 7198 O O . HIS C 1 294 ? 45.738 -11.484 14.099 1.00 56.73 294 HIS C O 1
ATOM 7205 N N . ILE C 1 295 ? 46.832 -13.362 14.692 1.00 56.95 295 ILE C N 1
ATOM 7206 C CA . ILE C 1 295 ? 45.627 -14.149 14.920 1.00 56.42 295 ILE C CA 1
ATOM 7207 C C . ILE C 1 295 ? 45.145 -14.327 16.361 1.00 56.23 295 ILE C C 1
ATOM 7208 O O . ILE C 1 295 ? 44.119 -14.963 16.593 1.00 56.18 295 ILE C O 1
ATOM 7213 N N . GLU C 1 296 ? 45.863 -13.747 17.316 1.00 56.33 296 GLU C N 1
ATOM 7214 C CA . GLU C 1 296 ? 45.536 -13.883 18.740 1.00 56.65 296 GLU C CA 1
ATOM 7215 C C . GLU C 1 296 ? 44.075 -13.706 19.178 1.00 55.38 296 GLU C C 1
ATOM 7216 O O . GLU C 1 296 ? 43.489 -14.603 19.788 1.00 55.11 296 GLU C O 1
ATOM 7222 N N . PRO C 1 297 ? 43.478 -12.534 18.893 1.00 53.63 297 PRO C N 1
ATOM 7223 C CA . PRO C 1 297 ? 42.092 -12.242 19.269 1.00 51.86 297 PRO C CA 1
ATOM 7224 C C . PRO C 1 297 ? 41.086 -13.206 18.650 1.00 51.03 297 PRO C C 1
ATOM 7225 O O . PRO C 1 297 ? 40.062 -13.530 19.254 1.00 50.50 297 PRO C O 1
ATOM 7229 N N . THR C 1 298 ? 41.393 -13.648 17.436 1.00 50.24 298 THR C N 1
ATOM 7230 C CA . THR C 1 298 ? 40.557 -14.577 16.687 1.00 49.45 298 THR C CA 1
ATOM 7231 C C . THR C 1 298 ? 40.489 -15.876 17.471 1.00 49.37 298 THR C C 1
ATOM 7232 O O . THR C 1 298 ? 39.408 -16.432 17.699 1.00 49.37 298 THR C O 1
ATOM 7236 N N . ILE C 1 299 ? 41.665 -16.357 17.865 1.00 48.93 299 ILE C N 1
ATOM 7237 C CA . ILE C 1 299 ? 41.792 -17.583 18.652 1.00 48.25 299 ILE C CA 1
ATOM 7238 C C . ILE C 1 299 ? 41.037 -17.365 19.951 1.00 48.82 299 ILE C C 1
ATOM 7239 O O . ILE C 1 299 ? 40.152 -18.141 20.319 1.00 48.52 299 ILE C O 1
ATOM 7244 N N . LEU C 1 300 ? 41.405 -16.281 20.630 1.00 49.41 300 LEU C N 1
ATOM 7245 C CA . LEU C 1 300 ? 40.812 -15.896 21.897 1.00 49.54 300 LEU C CA 1
ATOM 7246 C C . LEU C 1 300 ? 39.280 -15.833 21.849 1.00 49.46 300 LEU C C 1
ATOM 7247 O O . LEU C 1 300 ? 38.603 -16.462 22.665 1.00 48.99 300 LEU C O 1
ATOM 7252 N N . ASP C 1 301 ? 38.735 -15.105 20.875 1.00 48.85 301 ASP C N 1
ATOM 7253 C CA . ASP C 1 301 ? 37.286 -14.947 20.760 1.00 47.68 301 ASP C CA 1
ATOM 7254 C C . ASP C 1 301 ? 36.514 -16.010 20.016 1.00 46.30 301 ASP C C 1
ATOM 7255 O O . ASP C 1 301 ? 35.400 -16.331 20.392 1.00 45.99 301 ASP C O 1
ATOM 7260 N N . LEU C 1 302 ? 37.088 -16.548 18.954 1.00 44.98 302 LEU C N 1
ATOM 7261 C CA . LEU C 1 302 ? 36.370 -17.526 18.158 1.00 44.90 302 LEU C CA 1
ATOM 7262 C C . LEU C 1 302 ? 36.817 -18.967 18.311 1.00 45.43 302 LEU C C 1
ATOM 7263 O O . LEU C 1 302 ? 36.237 -19.866 17.702 1.00 45.70 302 LEU C O 1
ATOM 7268 N N . ASP C 1 303 ? 37.844 -19.194 19.117 1.00 46.26 303 ASP C N 1
ATOM 7269 C CA . ASP C 1 303 ? 38.359 -20.546 19.309 1.00 46.42 303 ASP C CA 1
ATOM 7270 C C . ASP C 1 303 ? 39.006 -20.999 17.993 1.00 45.27 303 ASP C C 1
ATOM 7271 O O . ASP C 1 303 ? 39.229 -22.187 17.746 1.00 44.00 303 ASP C O 1
ATOM 7276 N N . TYR C 1 304 ? 39.312 -20.021 17.152 1.00 44.57 304 TYR C N 1
ATOM 7277 C CA . TYR C 1 304 ? 39.952 -20.301 15.879 1.00 45.37 304 TYR C CA 1
ATOM 7278 C C . TYR C 1 304 ? 41.312 -20.931 16.144 1.00 46.05 304 TYR C C 1
ATOM 7279 O O . TYR C 1 304 ? 42.058 -20.489 17.013 1.00 46.25 304 TYR C O 1
ATOM 7288 N N . THR C 1 305 ? 41.622 -21.972 15.386 1.00 47.66 305 THR C N 1
ATOM 7289 C CA . THR C 1 305 ? 42.893 -22.684 15.503 1.00 48.34 305 THR C CA 1
ATOM 7290 C C . THR C 1 305 ? 43.199 -23.266 14.122 1.00 47.58 305 THR C C 1
ATOM 7291 O O . THR C 1 305 ? 42.763 -24.377 13.789 1.00 46.28 305 THR C O 1
ATOM 7295 N N . PRO C 1 306 ? 43.950 -22.511 13.295 1.00 47.73 306 PRO C N 1
ATOM 7296 C CA . PRO C 1 306 ? 44.286 -22.981 11.949 1.00 48.79 306 PRO C CA 1
ATOM 7297 C C . PRO C 1 306 ? 45.137 -24.242 11.898 1.00 50.40 306 PRO C C 1
ATOM 7298 O O . PRO C 1 306 ? 46.068 -24.421 12.686 1.00 51.47 306 PRO C O 1
ATOM 7302 N N . LEU C 1 307 ? 44.778 -25.120 10.969 1.00 51.48 307 LEU C N 1
ATOM 7303 C CA . LEU C 1 307 ? 45.502 -26.364 10.721 1.00 52.48 307 LEU C CA 1
ATOM 7304 C C . LEU C 1 307 ? 46.061 -26.007 9.334 1.00 53.57 307 LEU C C 1
ATOM 7305 O O . LEU C 1 307 ? 46.046 -24.831 8.973 1.00 56.22 307 LEU C O 1
ATOM 7310 N N . TYR C 1 308 ? 46.566 -26.958 8.560 1.00 52.01 308 TYR C N 1
ATOM 7311 C CA . TYR C 1 308 ? 47.039 -26.619 7.212 1.00 51.36 308 TYR C CA 1
ATOM 7312 C C . TYR C 1 308 ? 48.067 -25.499 7.042 1.00 52.17 308 TYR C C 1
ATOM 7313 O O . TYR C 1 308 ? 47.701 -24.330 6.883 1.00 52.59 308 TYR C O 1
ATOM 7322 N N . ASP C 1 309 ? 49.347 -25.839 7.058 1.00 53.36 309 ASP C N 1
ATOM 7323 C CA . ASP C 1 309 ? 50.370 -24.835 6.798 1.00 54.37 309 ASP C CA 1
ATOM 7324 C C . ASP C 1 309 ? 50.436 -24.877 5.278 1.00 54.32 309 ASP C C 1
ATOM 7325 O O . ASP C 1 309 ? 49.669 -25.623 4.654 1.00 54.35 309 ASP C O 1
ATOM 7330 N N . LEU C 1 310 ? 51.336 -24.110 4.672 1.00 53.60 310 LEU C N 1
ATOM 7331 C CA . LEU C 1 310 ? 51.419 -24.113 3.216 1.00 53.45 310 LEU C CA 1
ATOM 7332 C C . LEU C 1 310 ? 51.557 -25.532 2.679 1.00 54.59 310 LEU C C 1
ATOM 7333 O O . LEU C 1 310 ? 51.036 -25.852 1.609 1.00 55.07 310 LEU C O 1
ATOM 7338 N N . GLU C 1 311 ? 52.238 -26.383 3.443 1.00 56.18 311 GLU C N 1
ATOM 7339 C CA . GLU C 1 311 ? 52.466 -27.780 3.066 1.00 57.55 311 GLU C CA 1
ATOM 7340 C C . GLU C 1 311 ? 51.204 -28.621 3.098 1.00 57.27 311 GLU C C 1
ATOM 7341 O O . GLU C 1 311 ? 50.813 -29.205 2.086 1.00 58.33 311 GLU C O 1
ATOM 7347 N N . SER C 1 312 ? 50.576 -28.692 4.266 1.00 56.91 312 SER C N 1
ATOM 7348 C CA . SER C 1 312 ? 49.341 -29.457 4.421 1.00 56.60 312 SER C CA 1
ATOM 7349 C C . SER C 1 312 ? 48.304 -28.915 3.431 1.00 56.30 312 SER C C 1
ATOM 7350 O O . SER C 1 312 ? 47.482 -29.662 2.896 1.00 55.09 312 SER C O 1
ATOM 7353 N N . GLY C 1 313 ? 48.359 -27.603 3.203 1.00 56.50 313 GLY C N 1
ATOM 7354 C CA . GLY C 1 313 ? 47.440 -26.961 2.284 1.00 56.32 313 GLY C CA 1
ATOM 7355 C C . GLY C 1 313 ? 47.687 -27.414 0.861 1.00 56.08 313 GLY C C 1
ATOM 7356 O O . GLY C 1 313 ? 46.812 -28.023 0.238 1.00 55.96 313 GLY C O 1
ATOM 7357 N N . ILE C 1 314 ? 48.878 -27.119 0.345 1.00 55.42 314 ILE C N 1
ATOM 7358 C CA . ILE C 1 314 ? 49.230 -27.514 -1.016 1.00 55.07 314 ILE C CA 1
ATOM 7359 C C . ILE C 1 314 ? 49.013 -29.008 -1.214 1.00 55.66 314 ILE C C 1
ATOM 7360 O O . ILE C 1 314 ? 48.612 -29.450 -2.289 1.00 55.56 314 ILE C O 1
ATOM 7365 N N . LYS C 1 315 ? 49.272 -29.788 -0.174 1.00 56.68 315 LYS C N 1
ATOM 7366 C CA . LYS C 1 315 ? 49.086 -31.224 -0.275 1.00 57.98 315 LYS C CA 1
ATOM 7367 C C . LYS C 1 315 ? 47.630 -31.546 -0.556 1.00 58.92 315 LYS C C 1
ATOM 7368 O O . LYS C 1 315 ? 47.322 -32.136 -1.592 1.00 60.21 315 LYS C O 1
ATOM 7374 N N . ASP C 1 316 ? 46.744 -31.143 0.361 1.00 58.87 316 ASP C N 1
ATOM 7375 C CA . ASP C 1 316 ? 45.302 -31.402 0.251 1.00 57.79 316 ASP C CA 1
ATOM 7376 C C . ASP C 1 316 ? 44.649 -30.820 -1.007 1.00 57.30 316 ASP C C 1
ATOM 7377 O O . ASP C 1 316 ? 43.722 -31.403 -1.574 1.00 56.61 316 ASP C O 1
ATOM 7382 N N . TYR C 1 317 ? 45.148 -29.673 -1.443 1.00 57.02 317 TYR C N 1
ATOM 7383 C CA . TYR C 1 317 ? 44.615 -28.997 -2.612 1.00 57.23 317 TYR C CA 1
ATOM 7384 C C . TYR C 1 317 ? 45.009 -29.661 -3.932 1.00 58.56 317 TYR C C 1
ATOM 7385 O O . TYR C 1 317 ? 44.161 -29.872 -4.808 1.00 59.15 317 TYR C O 1
ATOM 7394 N N . LEU C 1 318 ? 46.291 -30.012 -4.045 1.00 59.54 318 LEU C N 1
ATOM 7395 C CA . LEU C 1 318 ? 46.879 -30.601 -5.257 1.00 60.26 318 LEU C CA 1
ATOM 7396 C C . LEU C 1 318 ? 46.101 -31.675 -6.033 1.00 61.11 318 LEU C C 1
ATOM 7397 O O . LEU C 1 318 ? 46.148 -31.711 -7.266 1.00 60.33 318 LEU C O 1
ATOM 7402 N N . PRO C 1 319 ? 45.394 -32.575 -5.331 1.00 62.43 319 PRO C N 1
ATOM 7403 C CA . PRO C 1 319 ? 44.647 -33.593 -6.081 1.00 63.47 319 PRO C CA 1
ATOM 7404 C C . PRO C 1 319 ? 43.621 -32.941 -7.023 1.00 65.14 319 PRO C C 1
ATOM 7405 O O . PRO C 1 319 ? 43.491 -33.334 -8.191 1.00 65.72 319 PRO C O 1
ATOM 7409 N N . HIS C 1 320 ? 42.904 -31.941 -6.501 1.00 65.89 320 HIS C N 1
ATOM 7410 C CA . HIS C 1 320 ? 41.886 -31.225 -7.260 1.00 65.62 320 HIS C CA 1
ATOM 7411 C C . HIS C 1 320 ? 42.515 -30.489 -8.440 1.00 66.38 320 HIS C C 1
ATOM 7412 O O . HIS C 1 320 ? 41.970 -30.478 -9.547 1.00 65.81 320 HIS C O 1
ATOM 7419 N N . ILE C 1 321 ? 43.674 -29.884 -8.195 1.00 68.01 321 ILE C N 1
ATOM 7420 C CA . ILE C 1 321 ? 44.391 -29.147 -9.228 1.00 69.33 321 ILE C CA 1
ATOM 7421 C C . ILE C 1 321 ? 44.736 -30.077 -10.374 1.00 70.99 321 ILE C C 1
ATOM 7422 O O . ILE C 1 321 ? 44.927 -29.639 -11.513 1.00 71.04 321 ILE C O 1
ATOM 7427 N N . HIS C 1 322 ? 44.812 -31.368 -10.064 1.00 73.00 322 HIS C N 1
ATOM 7428 C CA . HIS C 1 322 ? 45.129 -32.362 -11.072 1.00 75.52 322 HIS C CA 1
ATOM 7429 C C . HIS C 1 322 ? 43.975 -32.519 -12.054 1.00 76.14 322 HIS C C 1
ATOM 7430 O O . HIS C 1 322 ? 44.171 -32.996 -13.176 1.00 76.93 322 HIS C O 1
ATOM 7437 N N . ALA C 1 323 ? 42.775 -32.114 -11.646 1.00 76.19 323 ALA C N 1
ATOM 7438 C CA . ALA C 1 323 ? 41.631 -32.200 -12.539 1.00 75.92 323 ALA C CA 1
ATOM 7439 C C . ALA C 1 323 ? 41.882 -31.221 -13.700 1.00 76.33 323 ALA C C 1
ATOM 7440 O O . ALA C 1 323 ? 41.526 -30.040 -13.634 1.00 75.48 323 ALA C O 1
ATOM 7442 N N . ILE C 1 324 ? 42.538 -31.730 -14.743 1.00 77.05 324 ILE C N 1
ATOM 7443 C CA . ILE C 1 324 ? 42.862 -30.961 -15.945 1.00 78.06 324 ILE C CA 1
ATOM 7444 C C . ILE C 1 324 ? 42.227 -31.677 -17.146 1.00 78.88 324 ILE C C 1
ATOM 7445 O O . ILE C 1 324 ? 41.798 -32.841 -16.962 1.00 78.33 324 ILE C O 1
ATOM 7450 N N . MET D 1 1 ? 8.672 49.864 -15.066 1.00 63.55 1 MET D N 1
ATOM 7451 C CA . MET D 1 1 ? 7.400 50.641 -15.089 1.00 62.94 1 MET D CA 1
ATOM 7452 C C . MET D 1 1 ? 6.201 49.753 -14.799 1.00 62.24 1 MET D C 1
ATOM 7453 O O . MET D 1 1 ? 5.907 48.857 -15.581 1.00 62.54 1 MET D O 1
ATOM 7458 N N . ARG D 1 2 ? 5.512 50.006 -13.683 1.00 61.44 2 ARG D N 1
ATOM 7459 C CA . ARG D 1 2 ? 4.338 49.220 -13.303 1.00 60.20 2 ARG D CA 1
ATOM 7460 C C . ARG D 1 2 ? 3.278 49.219 -14.381 1.00 59.51 2 ARG D C 1
ATOM 7461 O O . ARG D 1 2 ? 2.959 50.270 -14.942 1.00 58.96 2 ARG D O 1
ATOM 7469 N N . TYR D 1 3 ? 2.734 48.037 -14.669 1.00 59.06 3 TYR D N 1
ATOM 7470 C CA . TYR D 1 3 ? 1.686 47.917 -15.674 1.00 58.18 3 TYR D CA 1
ATOM 7471 C C . TYR D 1 3 ? 0.324 47.695 -15.022 1.00 59.14 3 TYR D C 1
ATOM 7472 O O . TYR D 1 3 ? -0.693 47.622 -15.703 1.00 59.31 3 TYR D O 1
ATOM 7481 N N . ILE D 1 4 ? 0.331 47.575 -13.696 1.00 59.70 4 ILE D N 1
ATOM 7482 C CA . ILE D 1 4 ? -0.875 47.425 -12.891 1.00 59.78 4 ILE D CA 1
ATOM 7483 C C . ILE D 1 4 ? -0.531 48.034 -11.541 1.00 61.16 4 ILE D C 1
ATOM 7484 O O . ILE D 1 4 ? 0.574 47.858 -11.031 1.00 61.30 4 ILE D O 1
ATOM 7489 N N . ASP D 1 5 ? -1.466 48.773 -10.966 1.00 62.75 5 ASP D N 1
ATOM 7490 C CA . ASP D 1 5 ? -1.202 49.400 -9.688 1.00 64.20 5 ASP D CA 1
ATOM 7491 C C . ASP D 1 5 ? -1.510 48.456 -8.543 1.00 63.11 5 ASP D C 1
ATOM 7492 O O . ASP D 1 5 ? -2.114 48.842 -7.550 1.00 63.47 5 ASP D O 1
ATOM 7497 N N . ASP D 1 6 ? -1.105 47.205 -8.698 1.00 61.89 6 ASP D N 1
ATOM 7498 C CA . ASP D 1 6 ? -1.291 46.233 -7.643 1.00 60.80 6 ASP D CA 1
ATOM 7499 C C . ASP D 1 6 ? 0.101 46.022 -7.041 1.00 59.75 6 ASP D C 1
ATOM 7500 O O . ASP D 1 6 ? 1.105 46.020 -7.744 1.00 59.17 6 ASP D O 1
ATOM 7505 N N . GLU D 1 7 ? 0.158 45.871 -5.729 1.00 59.10 7 GLU D N 1
ATOM 7506 C CA . GLU D 1 7 ? 1.421 45.687 -5.028 1.00 58.05 7 GLU D CA 1
ATOM 7507 C C . GLU D 1 7 ? 1.960 44.273 -5.174 1.00 56.16 7 GLU D C 1
ATOM 7508 O O . GLU D 1 7 ? 3.166 44.057 -5.143 1.00 54.98 7 GLU D O 1
ATOM 7514 N N . LEU D 1 8 ? 1.042 43.325 -5.332 1.00 55.41 8 LEU D N 1
ATOM 7515 C CA . LEU D 1 8 ? 1.360 41.908 -5.446 1.00 54.38 8 LEU D CA 1
ATOM 7516 C C . LEU D 1 8 ? 2.106 41.558 -4.177 1.00 54.78 8 LEU D C 1
ATOM 7517 O O . LEU D 1 8 ? 2.933 40.663 -4.166 1.00 55.03 8 LEU D O 1
ATOM 7522 N N . GLU D 1 9 ? 1.764 42.258 -3.101 1.00 55.86 9 GLU D N 1
ATOM 7523 C CA . GLU D 1 9 ? 2.430 42.112 -1.817 1.00 57.46 9 GLU D CA 1
ATOM 7524 C C . GLU D 1 9 ? 2.884 40.738 -1.340 1.00 57.65 9 GLU D C 1
ATOM 7525 O O . GLU D 1 9 ? 4.095 40.513 -1.194 1.00 59.18 9 GLU D O 1
ATOM 7531 N N . ASN D 1 10 ? 1.969 39.810 -1.091 1.00 55.78 10 ASN D N 1
ATOM 7532 C CA . ASN D 1 10 ? 2.426 38.505 -0.608 1.00 54.95 10 ASN D CA 1
ATOM 7533 C C . ASN D 1 10 ? 2.206 37.379 -1.594 1.00 52.65 10 ASN D C 1
ATOM 7534 O O . ASN D 1 10 ? 2.063 36.216 -1.215 1.00 52.71 10 ASN D O 1
ATOM 7539 N N . GLN D 1 11 ? 2.212 37.744 -2.867 1.00 49.94 11 GLN D N 1
ATOM 7540 C CA . GLN D 1 11 ? 1.995 36.808 -3.954 1.00 46.90 11 GLN D CA 1
ATOM 7541 C C . GLN D 1 11 ? 3.255 36.070 -4.394 1.00 43.88 11 GLN D C 1
ATOM 7542 O O . GLN D 1 11 ? 4.352 36.630 -4.396 1.00 42.82 11 GLN D O 1
ATOM 7548 N N . THR D 1 12 ? 3.091 34.803 -4.754 1.00 40.60 12 THR D N 1
ATOM 7549 C CA . THR D 1 12 ? 4.205 34.018 -5.245 1.00 38.09 12 THR D CA 1
ATOM 7550 C C . THR D 1 12 ? 3.961 33.819 -6.734 1.00 37.29 12 THR D C 1
ATOM 7551 O O . THR D 1 12 ? 2.911 33.337 -7.147 1.00 36.85 12 THR D O 1
ATOM 7555 N N . ILE D 1 13 ? 4.946 34.217 -7.532 1.00 36.20 13 ILE D N 1
ATOM 7556 C CA . ILE D 1 13 ? 4.874 34.158 -8.981 1.00 33.71 13 ILE D CA 1
ATOM 7557 C C . ILE D 1 13 ? 5.804 33.116 -9.543 1.00 33.60 13 ILE D C 1
ATOM 7558 O O . ILE D 1 13 ? 7.027 33.207 -9.394 1.00 34.56 13 ILE D O 1
ATOM 7563 N N . LEU D 1 14 ? 5.225 32.122 -10.203 1.00 31.97 14 LEU D N 1
ATOM 7564 C CA . LEU D 1 14 ? 6.022 31.064 -10.801 1.00 30.20 14 LEU D CA 1
ATOM 7565 C C . LEU D 1 14 ? 6.155 31.279 -12.316 1.00 29.28 14 LEU D C 1
ATOM 7566 O O . LEU D 1 14 ? 5.149 31.358 -13.036 1.00 25.71 14 LEU D O 1
ATOM 7571 N N . ILE D 1 15 ? 7.409 31.383 -12.774 1.00 29.65 15 ILE D N 1
ATOM 7572 C CA . ILE D 1 15 ? 7.749 31.603 -14.187 1.00 28.21 15 ILE D CA 1
ATOM 7573 C C . ILE D 1 15 ? 8.565 30.427 -14.701 1.00 29.24 15 ILE D C 1
ATOM 7574 O O . ILE D 1 15 ? 9.731 30.252 -14.324 1.00 28.47 15 ILE D O 1
ATOM 7579 N N . THR D 1 16 ? 7.939 29.612 -15.550 1.00 30.93 16 THR D N 1
ATOM 7580 C CA . THR D 1 16 ? 8.621 28.461 -16.133 1.00 30.47 16 THR D CA 1
ATOM 7581 C C . THR D 1 16 ? 9.347 28.985 -17.380 1.00 30.56 16 THR D C 1
ATOM 7582 O O . THR D 1 16 ? 8.864 29.931 -18.012 1.00 30.50 16 THR D O 1
ATOM 7586 N N . GLY D 1 17 ? 10.499 28.391 -17.713 1.00 30.17 17 GLY D N 1
ATOM 7587 C CA . GLY D 1 17 ? 11.281 28.850 -18.847 1.00 28.38 17 GLY D CA 1
ATOM 7588 C C . GLY D 1 17 ? 11.899 30.174 -18.444 1.00 28.50 17 GLY D C 1
ATOM 7589 O O . GLY D 1 17 ? 12.205 31.004 -19.288 1.00 28.15 17 GLY D O 1
ATOM 7590 N N . GLY D 1 18 ? 12.078 30.355 -17.136 1.00 29.32 18 GLY D N 1
ATOM 7591 C CA . GLY D 1 18 ? 12.624 31.585 -16.585 1.00 29.03 18 GLY D CA 1
ATOM 7592 C C . GLY D 1 18 ? 14.065 31.890 -16.927 1.00 30.39 18 GLY D C 1
ATOM 7593 O O . GLY D 1 18 ? 14.535 33.005 -16.718 1.00 31.08 18 GLY D O 1
ATOM 7594 N N . ALA D 1 19 ? 14.783 30.909 -17.453 1.00 31.29 19 ALA D N 1
ATOM 7595 C CA . ALA D 1 19 ? 16.178 31.124 -17.807 1.00 30.91 19 ALA D CA 1
ATOM 7596 C C . ALA D 1 19 ? 16.235 31.529 -19.263 1.00 30.90 19 ALA D C 1
ATOM 7597 O O . ALA D 1 19 ? 17.306 31.787 -19.805 1.00 32.11 19 ALA D O 1
ATOM 7599 N N . GLY D 1 20 ? 15.065 31.583 -19.885 1.00 30.82 20 GLY D N 1
ATOM 7600 C CA . GLY D 1 20 ? 14.963 31.949 -21.288 1.00 30.67 20 GLY D CA 1
ATOM 7601 C C . GLY D 1 20 ? 14.670 33.416 -21.525 1.00 30.30 20 GLY D C 1
ATOM 7602 O O . GLY D 1 20 ? 14.597 34.207 -20.586 1.00 30.03 20 GLY D O 1
ATOM 7603 N N . PHE D 1 21 ? 14.481 33.772 -22.789 1.00 30.04 21 PHE D N 1
ATOM 7604 C CA . PHE D 1 21 ? 14.243 35.158 -23.193 1.00 30.40 21 PHE D CA 1
ATOM 7605 C C . PHE D 1 21 ? 13.109 35.882 -22.446 1.00 29.58 21 PHE D C 1
ATOM 7606 O O . PHE D 1 21 ? 13.372 36.648 -21.528 1.00 27.67 21 PHE D O 1
ATOM 7614 N N . VAL D 1 22 ? 11.859 35.643 -22.814 1.00 29.82 22 VAL D N 1
ATOM 7615 C CA . VAL D 1 22 ? 10.768 36.341 -22.153 1.00 31.64 22 VAL D CA 1
ATOM 7616 C C . VAL D 1 22 ? 10.630 36.014 -20.676 1.00 32.38 22 VAL D C 1
ATOM 7617 O O . VAL D 1 22 ? 10.298 36.885 -19.875 1.00 32.87 22 VAL D O 1
ATOM 7621 N N . GLY D 1 23 ? 10.883 34.762 -20.310 1.00 33.24 23 GLY D N 1
ATOM 7622 C CA . GLY D 1 23 ? 10.765 34.363 -18.918 1.00 34.22 23 GLY D CA 1
ATOM 7623 C C . GLY D 1 23 ? 11.673 35.162 -18.000 1.00 34.78 23 GLY D C 1
ATOM 7624 O O . GLY D 1 23 ? 11.230 35.664 -16.969 1.00 35.03 23 GLY D O 1
ATOM 7625 N N . SER D 1 24 ? 12.945 35.283 -18.373 1.00 34.96 24 SER D N 1
ATOM 7626 C CA . SER D 1 24 ? 13.904 36.033 -17.568 1.00 34.57 24 SER D CA 1
ATOM 7627 C C . SER D 1 24 ? 13.551 37.523 -17.532 1.00 35.12 24 SER D C 1
ATOM 7628 O O . SER D 1 24 ? 13.609 38.146 -16.481 1.00 35.21 24 SER D O 1
ATOM 7631 N N . ASN D 1 25 ? 13.187 38.105 -18.668 1.00 36.00 25 ASN D N 1
ATOM 7632 C CA . ASN D 1 25 ? 12.814 39.520 -18.684 1.00 36.13 25 ASN D CA 1
ATOM 7633 C C . ASN D 1 25 ? 11.629 39.743 -17.753 1.00 35.81 25 ASN D C 1
ATOM 7634 O O . ASN D 1 25 ? 11.596 40.697 -16.993 1.00 36.58 25 ASN D O 1
ATOM 7639 N N . LEU D 1 26 ? 10.660 38.839 -17.829 1.00 35.95 26 LEU D N 1
ATOM 7640 C CA . LEU D 1 26 ? 9.450 38.893 -17.027 1.00 34.80 26 LEU D CA 1
ATOM 7641 C C . LEU D 1 26 ? 9.785 38.834 -15.541 1.00 34.25 26 LEU D C 1
ATOM 7642 O O . LEU D 1 26 ? 9.261 39.606 -14.751 1.00 33.48 26 LEU D O 1
ATOM 7647 N N . ALA D 1 27 ? 10.667 37.910 -15.175 1.00 34.24 27 ALA D N 1
ATOM 7648 C CA . ALA D 1 27 ? 11.091 37.748 -13.792 1.00 34.48 27 ALA D CA 1
ATOM 7649 C C . ALA D 1 27 ? 11.731 39.027 -13.263 1.00 35.70 27 ALA D C 1
ATOM 7650 O O . ALA D 1 27 ? 11.549 39.379 -12.096 1.00 36.66 27 ALA D O 1
ATOM 7652 N N . PHE D 1 28 ? 12.487 39.719 -14.117 1.00 36.14 28 PHE D N 1
ATOM 7653 C CA . PHE D 1 28 ? 13.151 40.967 -13.732 1.00 36.14 28 PHE D CA 1
ATOM 7654 C C . PHE D 1 28 ? 12.149 42.091 -13.571 1.00 36.52 28 PHE D C 1
ATOM 7655 O O . PHE D 1 28 ? 12.274 42.911 -12.680 1.00 37.56 28 PHE D O 1
ATOM 7663 N N . HIS D 1 29 ? 11.146 42.123 -14.431 1.00 38.42 29 HIS D N 1
ATOM 7664 C CA . HIS D 1 29 ? 10.120 43.145 -14.335 1.00 39.95 29 HIS D CA 1
ATOM 7665 C C . HIS D 1 29 ? 9.476 43.120 -12.952 1.00 40.96 29 HIS D C 1
ATOM 7666 O O . HIS D 1 29 ? 9.403 44.142 -12.270 1.00 40.86 29 HIS D O 1
ATOM 7673 N N . PHE D 1 30 ? 9.004 41.947 -12.543 1.00 41.57 30 PHE D N 1
ATOM 7674 C CA . PHE D 1 30 ? 8.387 41.795 -11.236 1.00 42.86 30 PHE D CA 1
ATOM 7675 C C . PHE D 1 30 ? 9.377 42.138 -10.126 1.00 44.49 30 PHE D C 1
ATOM 7676 O O . PHE D 1 30 ? 9.011 42.743 -9.115 1.00 44.94 30 PHE D O 1
ATOM 7684 N N . GLN D 1 31 ? 10.631 41.746 -10.319 1.00 45.84 31 GLN D N 1
ATOM 7685 C CA . GLN D 1 31 ? 11.664 42.006 -9.333 1.00 47.57 31 GLN D CA 1
ATOM 7686 C C . GLN D 1 31 ? 11.789 43.497 -9.066 1.00 48.56 31 GLN D C 1
ATOM 7687 O O . GLN D 1 31 ? 11.801 43.946 -7.912 1.00 48.36 31 GLN D O 1
ATOM 7693 N N . GLU D 1 32 ? 11.874 44.256 -10.151 1.00 49.12 32 GLU D N 1
ATOM 7694 C CA . GLU D 1 32 ? 12.018 45.698 -10.083 1.00 50.25 32 GLU D CA 1
ATOM 7695 C C . GLU D 1 32 ? 10.729 46.479 -9.824 1.00 49.27 32 GLU D C 1
ATOM 7696 O O . GLU D 1 32 ? 10.733 47.459 -9.097 1.00 48.16 32 GLU D O 1
ATOM 7702 N N . ASN D 1 33 ? 9.621 46.033 -10.396 1.00 48.80 33 ASN D N 1
ATOM 7703 C CA . ASN D 1 33 ? 8.373 46.756 -10.240 1.00 48.04 33 ASN D CA 1
ATOM 7704 C C . ASN D 1 33 ? 7.425 46.304 -9.130 1.00 48.76 33 ASN D C 1
ATOM 7705 O O . ASN D 1 33 ? 6.603 47.084 -8.646 1.00 49.40 33 ASN D O 1
ATOM 7710 N N . HIS D 1 34 ? 7.519 45.050 -8.720 1.00 49.55 34 HIS D N 1
ATOM 7711 C CA . HIS D 1 34 ? 6.674 44.562 -7.639 1.00 49.84 34 HIS D CA 1
ATOM 7712 C C . HIS D 1 34 ? 7.571 43.793 -6.705 1.00 50.62 34 HIS D C 1
ATOM 7713 O O . HIS D 1 34 ? 7.452 42.581 -6.558 1.00 51.85 34 HIS D O 1
ATOM 7720 N N . PRO D 1 35 ? 8.493 44.509 -6.053 1.00 51.35 35 PRO D N 1
ATOM 7721 C CA . PRO D 1 35 ? 9.474 43.981 -5.106 1.00 50.86 35 PRO D CA 1
ATOM 7722 C C . PRO D 1 35 ? 8.870 43.224 -3.926 1.00 50.20 35 PRO D C 1
ATOM 7723 O O . PRO D 1 35 ? 9.575 42.495 -3.243 1.00 49.61 35 PRO D O 1
ATOM 7727 N N . LYS D 1 36 ? 7.572 43.388 -3.689 1.00 50.09 36 LYS D N 1
ATOM 7728 C CA . LYS D 1 36 ? 6.929 42.673 -2.594 1.00 50.71 36 LYS D CA 1
ATOM 7729 C C . LYS D 1 36 ? 6.534 41.237 -2.976 1.00 50.25 36 LYS D C 1
ATOM 7730 O O . LYS D 1 36 ? 6.398 40.369 -2.112 1.00 50.40 36 LYS D O 1
ATOM 7736 N N . ALA D 1 37 ? 6.361 40.989 -4.272 1.00 49.01 37 ALA D N 1
ATOM 7737 C CA . ALA D 1 37 ? 5.985 39.670 -4.775 1.00 46.93 37 ALA D CA 1
ATOM 7738 C C . ALA D 1 37 ? 7.161 38.707 -4.750 1.00 45.35 37 ALA D C 1
ATOM 7739 O O . ALA D 1 37 ? 8.299 39.126 -4.892 1.00 44.31 37 ALA D O 1
ATOM 7741 N N . LYS D 1 38 ? 6.877 37.419 -4.556 1.00 44.76 38 LYS D N 1
ATOM 7742 C CA . LYS D 1 38 ? 7.916 36.385 -4.544 1.00 43.60 38 LYS D CA 1
ATOM 7743 C C . LYS D 1 38 ? 8.048 35.871 -5.963 1.00 41.77 38 LYS D C 1
ATOM 7744 O O . LYS D 1 38 ? 7.111 35.284 -6.495 1.00 41.79 38 LYS D O 1
ATOM 7750 N N . VAL D 1 39 ? 9.201 36.088 -6.580 1.00 39.03 39 VAL D N 1
ATOM 7751 C CA . VAL D 1 39 ? 9.408 35.627 -7.934 1.00 36.38 39 VAL D CA 1
ATOM 7752 C C . VAL D 1 39 ? 10.239 34.365 -7.950 1.00 36.17 39 VAL D C 1
ATOM 7753 O O . VAL D 1 39 ? 11.408 34.399 -7.599 1.00 38.07 39 VAL D O 1
ATOM 7757 N N . VAL D 1 40 ? 9.643 33.244 -8.337 1.00 35.28 40 VAL D N 1
ATOM 7758 C CA . VAL D 1 40 ? 10.398 32.003 -8.420 1.00 34.99 40 VAL D CA 1
ATOM 7759 C C . VAL D 1 40 ? 10.484 31.554 -9.880 1.00 34.87 40 VAL D C 1
ATOM 7760 O O . VAL D 1 40 ? 9.478 31.329 -10.534 1.00 35.88 40 VAL D O 1
ATOM 7764 N N . VAL D 1 41 ? 11.710 31.450 -10.375 1.00 34.43 41 VAL D N 1
ATOM 7765 C CA . VAL D 1 41 ? 11.993 31.050 -11.746 1.00 34.08 41 VAL D CA 1
ATOM 7766 C C . VAL D 1 41 ? 12.324 29.547 -11.870 1.00 33.80 41 VAL D C 1
ATOM 7767 O O . VAL D 1 41 ? 13.150 29.016 -11.119 1.00 33.66 41 VAL D O 1
ATOM 7771 N N . LEU D 1 42 ? 11.677 28.864 -12.812 1.00 33.50 42 LEU D N 1
ATOM 7772 C CA . LEU D 1 42 ? 11.912 27.433 -13.012 1.00 33.40 42 LEU D CA 1
ATOM 7773 C C . LEU D 1 42 ? 12.434 27.177 -14.395 1.00 33.36 42 LEU D C 1
ATOM 7774 O O . LEU D 1 42 ? 11.921 27.740 -15.346 1.00 33.69 42 LEU D O 1
ATOM 7779 N N . ASP D 1 43 ? 13.436 26.311 -14.515 1.00 34.38 43 ASP D N 1
ATOM 7780 C CA . ASP D 1 43 ? 14.008 26.012 -15.830 1.00 34.94 43 ASP D CA 1
ATOM 7781 C C . ASP D 1 43 ? 14.877 24.757 -15.860 1.00 35.09 43 ASP D C 1
ATOM 7782 O O . ASP D 1 43 ? 15.479 24.377 -14.857 1.00 34.95 43 ASP D O 1
ATOM 7787 N N . LYS D 1 44 ? 14.924 24.117 -17.025 1.00 35.78 44 LYS D N 1
ATOM 7788 C CA . LYS D 1 44 ? 15.721 22.910 -17.242 1.00 37.18 44 LYS D CA 1
ATOM 7789 C C . LYS D 1 44 ? 17.186 23.341 -17.269 1.00 38.86 44 LYS D C 1
ATOM 7790 O O . LYS D 1 44 ? 18.073 22.663 -16.732 1.00 39.64 44 LYS D O 1
ATOM 7796 N N . PHE D 1 45 ? 17.415 24.471 -17.928 1.00 39.87 45 PHE D N 1
ATOM 7797 C CA . PHE D 1 45 ? 18.723 25.100 -18.019 1.00 42.31 45 PHE D CA 1
ATOM 7798 C C . PHE D 1 45 ? 19.729 24.689 -19.091 1.00 45.41 45 PHE D C 1
ATOM 7799 O O . PHE D 1 45 ? 20.861 24.338 -18.773 1.00 49.01 45 PHE D O 1
ATOM 7807 N N . ARG D 1 46 ? 19.352 24.746 -20.359 1.00 47.22 46 ARG D N 1
ATOM 7808 C CA . ARG D 1 46 ? 20.313 24.439 -21.418 1.00 48.58 46 ARG D CA 1
ATOM 7809 C C . ARG D 1 46 ? 20.906 23.049 -21.406 1.00 51.23 46 ARG D C 1
ATOM 7810 O O . ARG D 1 46 ? 21.823 22.763 -20.652 1.00 50.25 46 ARG D O 1
ATOM 7818 N N . SER D 1 47 ? 20.386 22.199 -22.279 1.00 55.94 47 SER D N 1
ATOM 7819 C CA . SER D 1 47 ? 20.853 20.832 -22.402 1.00 59.64 47 SER D CA 1
ATOM 7820 C C . SER D 1 47 ? 21.612 20.680 -23.724 1.00 62.21 47 SER D C 1
ATOM 7821 O O . SER D 1 47 ? 20.994 20.584 -24.802 1.00 63.09 47 SER D O 1
ATOM 7824 N N . ASN D 1 48 ? 22.947 20.688 -23.638 1.00 63.97 48 ASN D N 1
ATOM 7825 C CA . ASN D 1 48 ? 23.810 20.521 -24.815 1.00 65.13 48 ASN D CA 1
ATOM 7826 C C . ASN D 1 48 ? 25.218 20.092 -24.424 1.00 63.98 48 ASN D C 1
ATOM 7827 O O . ASN D 1 48 ? 25.603 18.942 -24.642 1.00 62.99 48 ASN D O 1
ATOM 7832 N N . PRO D 1 56 ? 20.455 23.237 -29.460 1.00 75.65 56 PRO D N 1
ATOM 7833 C CA . PRO D 1 56 ? 19.424 22.195 -29.414 1.00 74.83 56 PRO D CA 1
ATOM 7834 C C . PRO D 1 56 ? 18.617 22.136 -28.115 1.00 72.68 56 PRO D C 1
ATOM 7835 O O . PRO D 1 56 ? 19.083 22.560 -27.058 1.00 73.58 56 PRO D O 1
ATOM 7839 N N . SER D 1 57 ? 17.403 21.603 -28.220 1.00 69.58 57 SER D N 1
ATOM 7840 C CA . SER D 1 57 ? 16.495 21.439 -27.087 1.00 65.99 57 SER D CA 1
ATOM 7841 C C . SER D 1 57 ? 16.195 22.702 -26.284 1.00 62.99 57 SER D C 1
ATOM 7842 O O . SER D 1 57 ? 15.562 23.629 -26.798 1.00 62.87 57 SER D O 1
ATOM 7845 N N . SER D 1 58 ? 16.629 22.731 -25.022 1.00 59.10 58 SER D N 1
ATOM 7846 C CA . SER D 1 58 ? 16.378 23.880 -24.148 1.00 54.42 58 SER D CA 1
ATOM 7847 C C . SER D 1 58 ? 17.477 24.924 -24.227 1.00 50.10 58 SER D C 1
ATOM 7848 O O . SER D 1 58 ? 18.617 24.652 -23.898 1.00 47.47 58 SER D O 1
ATOM 7851 N N . LEU D 1 59 ? 17.129 26.126 -24.662 1.00 47.17 59 LEU D N 1
ATOM 7852 C CA . LEU D 1 59 ? 18.134 27.159 -24.771 1.00 44.91 59 LEU D CA 1
ATOM 7853 C C . LEU D 1 59 ? 18.071 28.209 -23.662 1.00 42.47 59 LEU D C 1
ATOM 7854 O O . LEU D 1 59 ? 18.232 29.403 -23.903 1.00 42.48 59 LEU D O 1
ATOM 7859 N N . GLY D 1 60 ? 17.839 27.746 -22.441 1.00 40.30 60 GLY D N 1
ATOM 7860 C CA . GLY D 1 60 ? 17.813 28.647 -21.306 1.00 39.96 60 GLY D CA 1
ATOM 7861 C C . GLY D 1 60 ? 19.259 28.893 -20.917 1.00 39.59 60 GLY D C 1
ATOM 7862 O O . GLY D 1 60 ? 20.105 28.076 -21.224 1.00 40.46 60 GLY D O 1
ATOM 7863 N N . HIS D 1 61 ? 19.569 29.993 -20.243 1.00 39.22 61 HIS D N 1
ATOM 7864 C CA . HIS D 1 61 ? 20.959 30.251 -19.900 1.00 38.59 61 HIS D CA 1
ATOM 7865 C C . HIS D 1 61 ? 21.075 31.167 -18.684 1.00 38.88 61 HIS D C 1
ATOM 7866 O O . HIS D 1 61 ? 20.474 32.240 -18.657 1.00 39.95 61 HIS D O 1
ATOM 7873 N N . PHE D 1 62 ? 21.850 30.747 -17.686 1.00 37.79 62 PHE D N 1
ATOM 7874 C CA . PHE D 1 62 ? 22.011 31.535 -16.464 1.00 36.94 62 PHE D CA 1
ATOM 7875 C C . PHE D 1 62 ? 22.405 32.981 -16.713 1.00 36.63 62 PHE D C 1
ATOM 7876 O O . PHE D 1 62 ? 22.125 33.848 -15.902 1.00 36.16 62 PHE D O 1
ATOM 7884 N N . LYS D 1 63 ? 23.056 33.252 -17.834 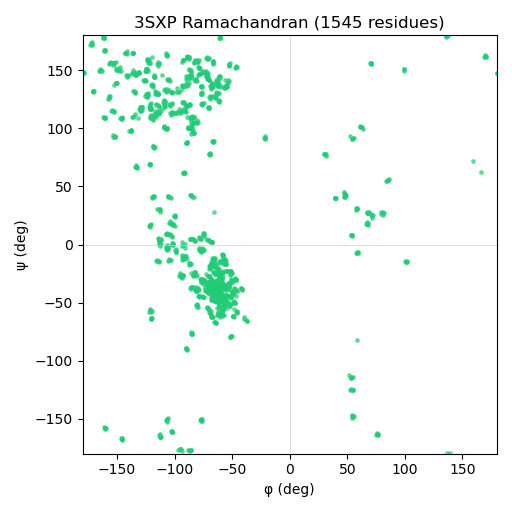1.00 37.48 63 LYS D N 1
ATOM 7885 C CA . LYS D 1 63 ? 23.462 34.619 -18.122 1.00 38.20 63 LYS D CA 1
ATOM 7886 C C . LYS D 1 63 ? 22.268 35.558 -18.150 1.00 37.48 63 LYS D C 1
ATOM 7887 O O . LYS D 1 63 ? 22.409 36.738 -17.870 1.00 37.90 63 LYS D O 1
ATOM 7893 N N . ASN D 1 64 ? 21.099 35.026 -18.497 1.00 37.34 64 ASN D N 1
ATOM 7894 C CA . ASN D 1 64 ? 19.872 35.814 -18.572 1.00 37.02 64 ASN D CA 1
ATOM 7895 C C . ASN D 1 64 ? 19.301 36.119 -17.189 1.00 37.20 64 ASN D C 1
ATOM 7896 O O . ASN D 1 64 ? 18.328 36.860 -17.059 1.00 37.60 64 ASN D O 1
ATOM 7901 N N . LEU D 1 65 ? 19.898 35.548 -16.150 1.00 37.12 65 LEU D N 1
ATOM 7902 C CA . LEU D 1 65 ? 19.410 35.779 -14.791 1.00 37.18 65 LEU D CA 1
ATOM 7903 C C . LEU D 1 65 ? 20.475 36.406 -13.907 1.00 37.94 65 LEU D C 1
ATOM 7904 O O . LEU D 1 65 ? 20.357 36.387 -12.684 1.00 37.19 65 LEU D O 1
ATOM 7909 N N . ILE D 1 66 ? 21.503 36.974 -14.525 1.00 39.21 66 ILE D N 1
ATOM 7910 C CA . ILE D 1 66 ? 22.606 37.541 -13.780 1.00 40.26 66 ILE D CA 1
ATOM 7911 C C . ILE D 1 66 ? 22.274 38.469 -12.631 1.00 41.23 66 ILE D C 1
ATOM 7912 O O . ILE D 1 66 ? 22.944 38.412 -11.603 1.00 45.35 66 ILE D O 1
ATOM 7917 N N . GLY D 1 67 ? 21.264 39.309 -12.753 1.00 40.10 67 GLY D N 1
ATOM 7918 C CA . GLY D 1 67 ? 20.968 40.176 -11.623 1.00 40.91 67 GLY D CA 1
ATOM 7919 C C . GLY D 1 67 ? 19.749 39.770 -10.798 1.00 42.15 67 GLY D C 1
ATOM 7920 O O . GLY D 1 67 ? 19.206 40.587 -10.038 1.00 41.44 67 GLY D O 1
ATOM 7921 N N . PHE D 1 68 ? 19.329 38.510 -10.934 1.00 42.17 68 PHE D N 1
ATOM 7922 C CA . PHE D 1 68 ? 18.155 37.992 -10.242 1.00 42.07 68 PHE D CA 1
ATOM 7923 C C . PHE D 1 68 ? 18.370 37.691 -8.747 1.00 43.60 68 PHE D C 1
ATOM 7924 O O . PHE D 1 68 ? 19.218 36.883 -8.385 1.00 44.25 68 PHE D O 1
ATOM 7932 N N . LYS D 1 69 ? 17.593 38.352 -7.887 1.00 45.39 69 LYS D N 1
ATOM 7933 C CA . LYS D 1 69 ? 17.668 38.179 -6.431 1.00 46.96 69 LYS D CA 1
ATOM 7934 C C . LYS D 1 69 ? 16.586 37.219 -5.894 1.00 46.01 69 LYS D C 1
ATOM 7935 O O . LYS D 1 69 ? 16.576 36.878 -4.709 1.00 45.16 69 LYS D O 1
ATOM 7941 N N . GLY D 1 70 ? 15.680 36.780 -6.763 1.00 44.99 70 GLY D N 1
ATOM 7942 C CA . GLY D 1 70 ? 14.640 35.851 -6.337 1.00 44.13 70 GLY D CA 1
ATOM 7943 C C . GLY D 1 70 ? 15.173 34.435 -6.200 1.00 42.71 70 GLY D C 1
ATOM 7944 O O . GLY D 1 70 ? 16.353 34.264 -5.911 1.00 44.15 70 GLY D O 1
ATOM 7945 N N . GLU D 1 71 ? 14.329 33.418 -6.379 1.00 40.93 71 GLU D N 1
ATOM 7946 C CA . GLU D 1 71 ? 14.818 32.036 -6.287 1.00 39.72 71 GLU D CA 1
ATOM 7947 C C . GLU D 1 71 ? 14.595 31.195 -7.548 1.00 37.94 71 GLU D C 1
ATOM 7948 O O . GLU D 1 71 ? 13.703 31.459 -8.364 1.00 36.86 71 GLU D O 1
ATOM 7954 N N . VAL D 1 72 ? 15.421 30.166 -7.684 1.00 35.53 72 VAL D N 1
ATOM 7955 C CA . VAL D 1 72 ? 15.388 29.310 -8.852 1.00 32.81 72 VAL D CA 1
ATOM 7956 C C . VAL D 1 72 ? 14.970 27.881 -8.535 1.00 32.73 72 VAL D C 1
ATOM 7957 O O . VAL D 1 72 ? 15.121 27.402 -7.406 1.00 33.26 72 VAL D O 1
ATOM 7961 N N . ILE D 1 73 ? 14.409 27.218 -9.540 1.00 31.36 73 ILE D N 1
ATOM 7962 C CA . ILE D 1 73 ? 14.039 25.816 -9.421 1.00 30.81 73 ILE D CA 1
ATOM 7963 C C . ILE D 1 73 ? 14.570 25.102 -10.656 1.00 31.13 73 ILE D C 1
ATOM 7964 O O . ILE D 1 73 ? 14.087 25.317 -11.769 1.00 31.60 73 ILE D O 1
ATOM 7969 N N . ALA D 1 74 ? 15.593 24.282 -10.457 1.00 30.86 74 ALA D N 1
ATOM 7970 C CA . ALA D 1 74 ? 16.183 23.534 -11.548 1.00 29.97 74 ALA D CA 1
ATOM 7971 C C . ALA D 1 74 ? 15.252 22.353 -11.771 1.00 29.45 74 ALA D C 1
ATOM 7972 O O . ALA D 1 74 ? 15.242 21.423 -10.977 1.00 30.84 74 ALA D O 1
ATOM 7974 N N . ALA D 1 75 ? 14.466 22.385 -12.841 1.00 27.74 75 ALA D N 1
ATOM 7975 C CA . ALA D 1 75 ? 13.532 21.299 -13.092 1.00 27.37 75 ALA D CA 1
ATOM 7976 C C . ALA D 1 75 ? 13.182 21.119 -14.555 1.00 27.73 75 ALA D C 1
ATOM 7977 O O . ALA D 1 75 ? 13.260 22.059 -15.340 1.00 29.09 75 ALA D O 1
ATOM 7979 N N . ASP D 1 76 ? 12.798 19.895 -14.908 1.00 27.63 76 ASP D N 1
ATOM 7980 C CA . ASP D 1 76 ? 12.382 19.548 -16.258 1.00 26.79 76 ASP D CA 1
ATOM 7981 C C . ASP D 1 76 ? 10.875 19.254 -16.156 1.00 27.45 76 ASP D C 1
ATOM 7982 O O . ASP D 1 76 ? 10.456 18.303 -15.498 1.00 26.56 76 ASP D O 1
ATOM 7987 N N . ILE D 1 77 ? 10.062 20.084 -16.804 1.00 28.40 77 ILE D N 1
ATOM 7988 C CA . ILE D 1 77 ? 8.617 19.951 -16.736 1.00 27.83 77 ILE D CA 1
ATOM 7989 C C . ILE D 1 77 ? 8.100 18.608 -17.208 1.00 28.39 77 ILE D C 1
ATOM 7990 O O . ILE D 1 77 ? 6.932 18.277 -16.971 1.00 30.46 77 ILE D O 1
ATOM 7995 N N . ASN D 1 78 ? 8.953 17.827 -17.859 1.00 27.29 78 ASN D N 1
ATOM 7996 C CA . ASN D 1 78 ? 8.548 16.508 -18.351 1.00 27.32 78 ASN D CA 1
ATOM 7997 C C . ASN D 1 78 ? 8.881 15.429 -17.350 1.00 27.76 78 ASN D C 1
ATOM 7998 O O . ASN D 1 78 ? 8.475 14.291 -17.511 1.00 30.41 78 ASN D O 1
ATOM 8003 N N . ASN D 1 79 ? 9.624 15.792 -16.320 1.00 28.46 79 ASN D N 1
ATOM 8004 C CA . ASN D 1 79 ? 10.065 14.864 -15.295 1.00 29.50 79 ASN D CA 1
ATOM 8005 C C . ASN D 1 79 ? 9.040 14.768 -14.170 1.00 30.86 79 ASN D C 1
ATOM 8006 O O . ASN D 1 79 ? 8.879 15.695 -13.392 1.00 32.18 79 ASN D O 1
ATOM 8011 N N . PRO D 1 80 ? 8.345 13.631 -14.057 1.00 32.03 80 PRO D N 1
ATOM 8012 C CA . PRO D 1 80 ? 7.327 13.422 -13.024 1.00 32.38 80 PRO D CA 1
ATOM 8013 C C . PRO D 1 80 ? 7.782 13.781 -11.626 1.00 33.22 80 PRO D C 1
ATOM 8014 O O . PRO D 1 80 ? 7.042 14.379 -10.848 1.00 33.36 80 PRO D O 1
ATOM 8018 N N . LEU D 1 81 ? 9.004 13.388 -11.303 1.00 35.12 81 LEU D N 1
ATOM 8019 C CA . LEU D 1 81 ? 9.550 13.645 -9.982 1.00 37.01 81 LEU D CA 1
ATOM 8020 C C . LEU D 1 81 ? 9.642 15.143 -9.731 1.00 38.04 81 LEU D C 1
ATOM 8021 O O . LEU D 1 81 ? 9.278 15.623 -8.654 1.00 38.40 81 LEU D O 1
ATOM 8026 N N . ASP D 1 82 ? 10.133 15.878 -10.726 1.00 38.61 82 ASP D N 1
ATOM 8027 C CA . ASP D 1 82 ? 10.269 17.324 -10.610 1.00 38.62 82 ASP D CA 1
ATOM 8028 C C . ASP D 1 82 ? 8.915 17.990 -10.474 1.00 38.27 82 ASP D C 1
ATOM 8029 O O . ASP D 1 82 ? 8.751 18.897 -9.680 1.00 40.63 82 ASP D O 1
ATOM 8034 N N . LEU D 1 83 ? 7.945 17.540 -11.249 1.00 38.76 83 LEU D N 1
ATOM 8035 C CA . LEU D 1 83 ? 6.599 18.095 -11.188 1.00 39.37 83 LEU D CA 1
ATOM 8036 C C . LEU D 1 83 ? 5.965 17.783 -9.834 1.00 40.13 83 LEU D C 1
ATOM 8037 O O . LEU D 1 83 ? 5.265 18.613 -9.252 1.00 40.64 83 LEU D O 1
ATOM 8042 N N . ARG D 1 84 ? 6.223 16.580 -9.331 1.00 41.66 84 ARG D N 1
ATOM 8043 C CA . ARG D 1 84 ? 5.666 16.149 -8.063 1.00 43.71 84 ARG D CA 1
ATOM 8044 C C . ARG D 1 84 ? 6.212 16.992 -6.926 1.00 43.01 84 ARG D C 1
ATOM 8045 O O . ARG D 1 84 ? 5.521 17.290 -5.965 1.00 44.20 84 ARG D O 1
ATOM 8053 N N . ARG D 1 85 ? 7.471 17.374 -7.053 1.00 43.77 85 ARG D N 1
ATOM 8054 C CA . ARG D 1 85 ? 8.165 18.178 -6.053 1.00 43.51 85 ARG D CA 1
ATOM 8055 C C . ARG D 1 85 ? 7.671 19.618 -6.128 1.00 42.87 85 ARG D C 1
ATOM 8056 O O . ARG D 1 85 ? 7.643 20.334 -5.125 1.00 42.13 85 ARG D O 1
ATOM 8064 N N . LEU D 1 86 ? 7.278 20.016 -7.337 1.00 42.13 86 LEU D N 1
ATOM 8065 C CA . LEU D 1 86 ? 6.770 21.347 -7.633 1.00 40.55 86 LEU D CA 1
ATOM 8066 C C . LEU D 1 86 ? 5.462 21.615 -6.918 1.00 41.06 86 LEU D C 1
ATOM 8067 O O . LEU D 1 86 ? 5.118 22.771 -6.665 1.00 41.48 86 LEU D O 1
ATOM 8072 N N . GLU D 1 87 ? 4.738 20.544 -6.600 1.00 41.56 87 GLU D N 1
ATOM 8073 C CA . GLU D 1 87 ? 3.456 20.651 -5.914 1.00 41.75 87 GLU D CA 1
ATOM 8074 C C . GLU D 1 87 ? 3.647 21.111 -4.490 1.00 42.24 87 GLU D C 1
ATOM 8075 O O . GLU D 1 87 ? 2.710 21.581 -3.865 1.00 44.59 87 GLU D O 1
ATOM 8081 N N . LYS D 1 88 ? 4.858 20.965 -3.972 1.00 42.15 88 LYS D N 1
ATOM 8082 C CA . LYS D 1 88 ? 5.165 21.402 -2.619 1.00 41.55 88 LYS D CA 1
ATOM 8083 C C . LYS D 1 88 ? 5.121 22.927 -2.553 1.00 41.03 88 LYS D C 1
ATOM 8084 O O . LYS D 1 88 ? 4.815 23.503 -1.512 1.00 41.61 88 LYS D O 1
ATOM 8090 N N . LEU D 1 89 ? 5.433 23.570 -3.676 1.00 40.31 89 LEU D N 1
ATOM 8091 C CA . LEU D 1 89 ? 5.471 25.028 -3.770 1.00 38.73 89 LEU D CA 1
ATOM 8092 C C . LEU D 1 89 ? 4.101 25.641 -3.873 1.00 38.86 89 LEU D C 1
ATOM 8093 O O . LEU D 1 89 ? 3.295 25.229 -4.695 1.00 39.57 89 LEU D O 1
ATOM 8098 N N . HIS D 1 90 ? 3.838 26.640 -3.046 1.00 38.48 90 HIS D N 1
ATOM 8099 C CA . HIS D 1 90 ? 2.561 27.304 -3.104 1.00 36.72 90 HIS D CA 1
ATOM 8100 C C . HIS D 1 90 ? 2.761 28.576 -3.892 1.00 35.53 90 HIS D C 1
ATOM 8101 O O . HIS D 1 90 ? 3.469 29.468 -3.449 1.00 35.53 90 HIS D O 1
ATOM 8108 N N . PHE D 1 91 ? 2.161 28.651 -5.074 1.00 35.67 91 PHE D N 1
ATOM 8109 C CA . PHE D 1 91 ? 2.282 29.849 -5.907 1.00 36.93 91 PHE D CA 1
ATOM 8110 C C . PHE D 1 91 ? 0.895 30.404 -6.258 1.00 38.43 91 PHE D C 1
ATOM 8111 O O . PHE D 1 91 ? -0.083 29.653 -6.345 1.00 40.83 91 PHE D O 1
ATOM 8119 N N . ASP D 1 92 ? 0.809 31.717 -6.444 1.00 38.00 92 ASP D N 1
ATOM 8120 C CA . ASP D 1 92 ? -0.454 32.363 -6.767 1.00 37.64 92 ASP D CA 1
ATOM 8121 C C . ASP D 1 92 ? -0.654 32.534 -8.266 1.00 37.55 92 ASP D C 1
ATOM 8122 O O . ASP D 1 92 ? -1.783 32.558 -8.745 1.00 36.78 92 ASP D O 1
ATOM 8127 N N . TYR D 1 93 ? 0.452 32.641 -9.003 1.00 38.00 93 TYR D N 1
ATOM 8128 C CA . TYR D 1 93 ? 0.412 32.816 -10.452 1.00 35.86 93 TYR D CA 1
ATOM 8129 C C . TYR D 1 93 ? 1.402 31.909 -11.147 1.00 34.57 93 TYR D C 1
ATOM 8130 O O . TYR D 1 93 ? 2.461 31.598 -10.613 1.00 34.78 93 TYR D O 1
ATOM 8139 N N . LEU D 1 94 ? 1.038 31.480 -12.345 1.00 32.98 94 LEU D N 1
ATOM 8140 C CA . LEU D 1 94 ? 1.920 30.667 -13.144 1.00 31.73 94 LEU D CA 1
ATOM 8141 C C . LEU D 1 94 ? 2.008 31.287 -14.529 1.00 32.28 94 LEU D C 1
ATOM 8142 O O . LEU D 1 94 ? 1.000 31.443 -15.223 1.00 31.68 94 LEU D O 1
ATOM 8147 N N . PHE D 1 95 ? 3.220 31.685 -14.905 1.00 32.82 95 PHE D N 1
ATOM 8148 C CA . PHE D 1 95 ? 3.468 32.248 -16.220 1.00 32.09 95 PHE D CA 1
ATOM 8149 C C . PHE D 1 95 ? 4.229 31.148 -16.927 1.00 31.55 95 PHE D C 1
ATOM 8150 O O . PHE D 1 95 ? 5.429 30.972 -16.699 1.00 30.72 95 PHE D O 1
ATOM 8158 N N . HIS D 1 96 ? 3.529 30.392 -17.766 1.00 31.41 96 HIS D N 1
ATOM 8159 C CA . HIS D 1 96 ? 4.173 29.292 -18.462 1.00 32.26 96 HIS D CA 1
ATOM 8160 C C . HIS D 1 96 ? 4.865 29.717 -19.765 1.00 33.19 96 HIS D C 1
ATOM 8161 O O . HIS D 1 96 ? 4.231 29.799 -20.818 1.00 33.82 96 HIS D O 1
ATOM 8168 N N . GLN D 1 97 ? 6.173 29.985 -19.674 1.00 34.85 97 GLN D N 1
ATOM 8169 C CA . GLN D 1 97 ? 6.984 30.412 -20.816 1.00 35.24 97 GLN D CA 1
ATOM 8170 C C . GLN D 1 97 ? 7.858 29.301 -21.369 1.00 35.44 97 GLN D C 1
ATOM 8171 O O . GLN D 1 97 ? 8.412 29.449 -22.447 1.00 36.62 97 GLN D O 1
ATOM 8177 N N . ALA D 1 98 ? 7.989 28.207 -20.626 1.00 36.80 98 ALA D N 1
ATOM 8178 C CA . ALA D 1 98 ? 8.824 27.075 -21.021 1.00 38.25 98 ALA D CA 1
ATOM 8179 C C . ALA D 1 98 ? 8.311 26.298 -22.220 1.00 39.22 98 ALA D C 1
ATOM 8180 O O . ALA D 1 98 ? 7.178 25.845 -22.230 1.00 38.60 98 ALA D O 1
ATOM 8182 N N . ALA D 1 99 ? 9.168 26.131 -23.223 1.00 41.92 99 ALA D N 1
ATOM 8183 C CA . ALA D 1 99 ? 8.819 25.384 -24.416 1.00 44.25 99 ALA D CA 1
ATOM 8184 C C . ALA D 1 99 ? 10.089 24.996 -25.151 1.00 47.29 99 ALA D C 1
ATOM 8185 O O . ALA D 1 99 ? 11.188 25.354 -24.735 1.00 46.51 99 ALA D O 1
ATOM 8187 N N . VAL D 1 100 ? 9.938 24.273 -26.253 1.00 52.23 100 VAL D N 1
ATOM 8188 C CA . VAL D 1 100 ? 11.089 23.831 -27.040 1.00 57.90 100 VAL D CA 1
ATOM 8189 C C . VAL D 1 100 ? 11.544 24.782 -28.144 1.00 61.80 100 VAL D C 1
ATOM 8190 O O . VAL D 1 100 ? 10.725 25.437 -28.804 1.00 61.46 100 VAL D O 1
ATOM 8194 N N . SER D 1 101 ? 12.863 24.827 -28.348 1.00 66.86 101 SER D N 1
ATOM 8195 C CA . SER D 1 101 ? 13.474 25.672 -29.378 1.00 72.11 101 SER D CA 1
ATOM 8196 C C . SER D 1 101 ? 13.165 25.149 -30.784 1.00 75.57 101 SER D C 1
ATOM 8197 O O . SER D 1 101 ? 13.561 24.040 -31.150 1.00 76.45 101 SER D O 1
ATOM 8200 N N . ASP D 1 102 ? 12.459 25.956 -31.567 1.00 78.97 102 ASP D N 1
ATOM 8201 C CA . ASP D 1 102 ? 12.099 25.572 -32.919 1.00 82.58 102 ASP D CA 1
ATOM 8202 C C . ASP D 1 102 ? 13.339 25.172 -33.729 1.00 84.90 102 ASP D C 1
ATOM 8203 O O . ASP D 1 102 ? 13.241 24.429 -34.713 1.00 85.53 102 ASP D O 1
ATOM 8208 N N . THR D 1 103 ? 14.502 25.662 -33.309 1.00 87.14 103 THR D N 1
ATOM 8209 C CA . THR D 1 103 ? 15.743 25.355 -34.009 1.00 89.86 103 THR D CA 1
ATOM 8210 C C . THR D 1 103 ? 15.889 23.855 -34.288 1.00 91.32 103 THR D C 1
ATOM 8211 O O . THR D 1 103 ? 15.920 23.437 -35.448 1.00 92.59 103 THR D O 1
ATOM 8215 N N . THR D 1 104 ? 15.954 23.043 -33.235 1.00 92.40 104 THR D N 1
ATOM 8216 C CA . THR D 1 104 ? 16.117 21.597 -33.405 1.00 92.81 104 THR D CA 1
ATOM 8217 C C . THR D 1 104 ? 14.790 20.842 -33.270 1.00 92.23 104 THR D C 1
ATOM 8218 O O . THR D 1 104 ? 14.790 19.655 -32.925 1.00 93.59 104 THR D O 1
ATOM 8222 N N . MET D 1 105 ? 13.665 21.508 -33.532 1.00 90.08 105 MET D N 1
ATOM 8223 C CA . MET D 1 105 ? 12.389 20.817 -33.405 1.00 87.89 105 MET D CA 1
ATOM 8224 C C . MET D 1 105 ? 12.283 19.778 -34.517 1.00 85.13 105 MET D C 1
ATOM 8225 O O . MET D 1 105 ? 11.619 19.968 -35.545 1.00 84.62 105 MET D O 1
ATOM 8230 N N . LEU D 1 106 ? 12.976 18.671 -34.274 1.00 81.44 106 LEU D N 1
ATOM 8231 C CA . LEU D 1 106 ? 13.048 17.549 -35.188 1.00 77.08 106 LEU D CA 1
ATOM 8232 C C . LEU D 1 106 ? 11.858 16.606 -34.979 1.00 73.71 106 LEU D C 1
ATOM 8233 O O . LEU D 1 106 ? 10.887 16.622 -35.754 1.00 73.50 106 LEU D O 1
ATOM 8238 N N . ASN D 1 107 ? 11.931 15.809 -33.916 1.00 68.54 107 ASN D N 1
ATOM 8239 C CA . ASN D 1 107 ? 10.889 14.837 -33.603 1.00 62.57 107 ASN D CA 1
ATOM 8240 C C . ASN D 1 107 ? 9.544 15.470 -33.254 1.00 58.85 107 ASN D C 1
ATOM 8241 O O . ASN D 1 107 ? 9.439 16.320 -32.377 1.00 58.20 107 ASN D O 1
ATOM 8246 N N . GLN D 1 108 ? 8.508 15.039 -33.955 1.00 55.04 108 GLN D N 1
ATOM 8247 C CA . GLN D 1 108 ? 7.167 15.562 -33.750 1.00 50.23 108 GLN D CA 1
ATOM 8248 C C . GLN D 1 108 ? 6.566 15.146 -32.411 1.00 47.64 108 GLN D C 1
ATOM 8249 O O . GLN D 1 108 ? 5.895 15.936 -31.762 1.00 46.37 108 GLN D O 1
ATOM 8255 N N . GLU D 1 109 ? 6.818 13.906 -31.999 1.00 45.56 109 GLU D N 1
ATOM 8256 C CA . GLU D 1 109 ? 6.294 13.381 -30.742 1.00 43.88 109 GLU D CA 1
ATOM 8257 C C . GLU D 1 109 ? 6.804 14.145 -29.546 1.00 43.60 109 GLU D C 1
ATOM 8258 O O . GLU D 1 109 ? 6.055 14.428 -28.611 1.00 45.14 109 GLU D O 1
ATOM 8264 N N . LEU D 1 110 ? 8.090 14.463 -29.573 1.00 42.41 110 LEU D N 1
ATOM 8265 C CA . LEU D 1 110 ? 8.731 15.184 -28.484 1.00 41.28 110 LEU D CA 1
ATOM 8266 C C . LEU D 1 110 ? 8.318 16.640 -28.324 1.00 40.35 110 LEU D C 1
ATOM 8267 O O . LEU D 1 110 ? 8.260 17.147 -27.209 1.00 40.33 110 LEU D O 1
ATOM 8272 N N . VAL D 1 111 ? 8.045 17.323 -29.426 1.00 39.13 111 VAL D N 1
ATOM 8273 C CA . VAL D 1 111 ? 7.616 18.710 -29.325 1.00 38.09 111 VAL D CA 1
ATOM 8274 C C . VAL D 1 111 ? 6.268 18.720 -28.587 1.00 37.79 111 VAL D C 1
ATOM 8275 O O . VAL D 1 111 ? 6.012 19.562 -27.726 1.00 38.06 111 VAL D O 1
ATOM 8279 N N . MET D 1 112 ? 5.415 17.761 -28.919 1.00 36.72 112 MET D N 1
ATOM 8280 C CA . MET D 1 112 ? 4.112 17.690 -28.301 1.00 35.88 112 MET D CA 1
ATOM 8281 C C . MET D 1 112 ? 4.226 17.368 -26.826 1.00 36.57 112 MET D C 1
ATOM 8282 O O . MET D 1 112 ? 3.473 17.920 -26.015 1.00 36.93 112 MET D O 1
ATOM 8287 N N . LYS D 1 113 ? 5.163 16.482 -26.477 1.00 36.07 113 LYS D N 1
ATOM 8288 C CA . LYS D 1 113 ? 5.354 16.096 -25.084 1.00 36.84 113 LYS D CA 1
ATOM 8289 C C . LYS D 1 113 ? 5.647 17.307 -24.228 1.00 35.98 113 LYS D C 1
ATOM 8290 O O . LYS D 1 113 ? 4.903 17.623 -23.312 1.00 37.24 113 LYS D O 1
ATOM 8296 N N . THR D 1 114 ? 6.725 18.004 -24.534 1.00 35.29 114 THR D N 1
AT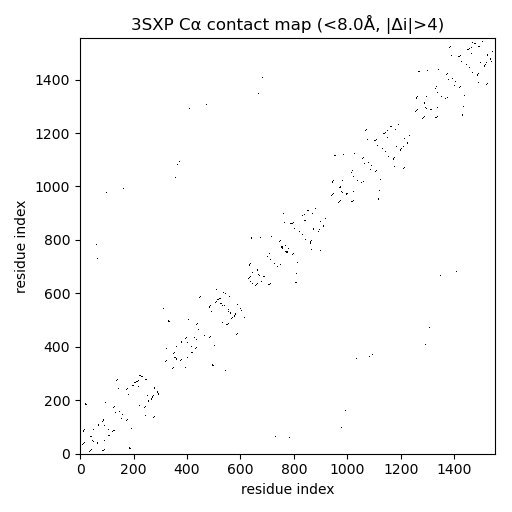OM 8297 C CA . THR D 1 114 ? 7.085 19.149 -23.720 1.00 36.14 114 THR D CA 1
ATOM 8298 C C . THR D 1 114 ? 6.252 20.411 -23.917 1.00 35.34 114 THR D C 1
ATOM 8299 O O . THR D 1 114 ? 6.018 21.130 -22.958 1.00 34.46 114 THR D O 1
ATOM 8303 N N . ASN D 1 115 ? 5.791 20.675 -25.137 1.00 35.63 115 ASN D N 1
ATOM 8304 C CA . ASN D 1 115 ? 5.000 21.878 -25.393 1.00 35.35 115 ASN D CA 1
ATOM 8305 C C . ASN D 1 115 ? 3.523 21.748 -25.065 1.00 35.83 115 ASN D C 1
ATOM 8306 O O . ASN D 1 115 ? 2.852 22.747 -24.794 1.00 36.14 115 ASN D O 1
ATOM 8311 N N . TYR D 1 116 ? 3.000 20.528 -25.090 1.00 35.23 116 TYR D N 1
ATOM 8312 C CA . TYR D 1 116 ? 1.584 20.348 -24.805 1.00 33.75 116 TYR D CA 1
ATOM 8313 C C . TYR D 1 116 ? 1.296 19.441 -23.617 1.00 33.05 116 TYR D C 1
ATOM 8314 O O . TYR D 1 116 ? 0.646 19.851 -22.662 1.00 32.80 116 TYR D O 1
ATOM 8323 N N . GLN D 1 117 ? 1.776 18.208 -23.687 1.00 31.46 117 GLN D N 1
ATOM 8324 C CA . GLN D 1 117 ? 1.552 17.261 -22.621 1.00 31.21 117 GLN D CA 1
ATOM 8325 C C . GLN D 1 117 ? 2.023 17.828 -21.287 1.00 31.27 117 GLN D C 1
ATOM 8326 O O . GLN D 1 117 ? 1.289 17.804 -20.293 1.00 31.29 117 GLN D O 1
ATOM 8332 N N . ALA D 1 118 ? 3.244 18.351 -21.279 1.00 31.36 118 ALA D N 1
ATOM 8333 C CA . ALA D 1 118 ? 3.843 18.919 -20.072 1.00 30.68 118 ALA D CA 1
ATOM 8334 C C . ALA D 1 118 ? 2.993 20.075 -19.567 1.00 30.48 118 ALA D C 1
ATOM 8335 O O . ALA D 1 118 ? 2.850 20.293 -18.372 1.00 29.09 118 ALA D O 1
ATOM 8337 N N . PHE D 1 119 ? 2.436 20.819 -20.511 1.00 31.51 119 PHE D N 1
ATOM 8338 C CA . PHE D 1 119 ? 1.592 21.974 -20.211 1.00 31.02 119 PHE D CA 1
ATOM 8339 C C . PHE D 1 119 ? 0.313 21.596 -19.477 1.00 31.75 119 PHE D C 1
ATOM 8340 O O . PHE D 1 119 ? -0.074 22.243 -18.503 1.00 32.39 119 PHE D O 1
ATOM 8348 N N . LEU D 1 120 ? -0.354 20.557 -19.966 1.00 31.77 120 LEU D N 1
ATOM 8349 C CA . LEU D 1 120 ? -1.591 20.088 -19.361 1.00 30.93 120 LEU D CA 1
ATOM 8350 C C . LEU D 1 120 ? -1.406 19.734 -17.894 1.00 31.18 120 LEU D C 1
ATOM 8351 O O . LEU D 1 120 ? -2.287 19.975 -17.077 1.00 32.51 120 LEU D O 1
ATOM 8356 N N . ASN D 1 121 ? -0.258 19.159 -17.571 1.00 30.43 121 ASN D N 1
ATOM 8357 C CA . ASN D 1 121 ? 0.042 18.789 -16.203 1.00 31.22 121 ASN D CA 1
ATOM 8358 C C . ASN D 1 121 ? 0.252 20.012 -15.322 1.00 31.53 121 ASN D C 1
ATOM 8359 O O . ASN D 1 121 ? -0.090 19.998 -14.136 1.00 32.96 121 ASN D O 1
ATOM 8364 N N . LEU D 1 122 ? 0.828 21.062 -15.891 1.00 30.28 122 LEU D N 1
ATOM 8365 C CA . LEU D 1 122 ? 1.032 22.288 -15.131 1.00 30.25 122 LEU D CA 1
ATOM 8366 C C . LEU D 1 122 ? -0.323 22.946 -14.914 1.00 30.67 122 LEU D C 1
ATOM 8367 O O . LEU D 1 122 ? -0.566 23.589 -13.891 1.00 30.99 122 LEU D O 1
ATOM 8372 N N . LEU D 1 123 ? -1.208 22.759 -15.883 1.00 31.34 123 LEU D N 1
ATOM 8373 C CA . LEU D 1 123 ? -2.558 23.308 -15.816 1.00 31.62 123 LEU D CA 1
ATOM 8374 C C . LEU D 1 123 ? -3.280 22.652 -14.632 1.00 31.85 123 LEU D C 1
ATOM 8375 O O . LEU D 1 123 ? -3.916 23.318 -13.838 1.00 30.89 123 LEU D O 1
ATOM 8380 N N . GLU D 1 124 ? -3.151 21.334 -14.531 1.00 34.42 124 GLU D N 1
ATOM 8381 C CA . GLU D 1 124 ? -3.752 20.544 -13.464 1.00 37.08 124 GLU D CA 1
ATOM 8382 C C . GLU D 1 124 ? -3.223 20.972 -12.083 1.00 36.69 124 GLU D C 1
ATOM 8383 O O . GLU D 1 124 ? -3.985 21.110 -11.133 1.00 36.82 124 GLU D O 1
ATOM 8389 N N . ILE D 1 125 ? -1.914 21.177 -11.970 1.00 35.52 125 ILE D N 1
ATOM 8390 C CA . ILE D 1 125 ? -1.326 21.605 -10.711 1.00 33.21 125 ILE D CA 1
ATOM 8391 C C . ILE D 1 125 ? -1.785 23.012 -10.368 1.00 33.92 125 ILE D C 1
ATOM 8392 O O . ILE D 1 125 ? -2.123 23.292 -9.227 1.00 34.35 125 ILE D O 1
ATOM 8397 N N . ALA D 1 126 ? -1.798 23.907 -11.349 1.00 34.28 126 ALA D N 1
ATOM 8398 C CA . ALA D 1 126 ? -2.223 25.273 -11.076 1.00 34.53 126 ALA D CA 1
ATOM 8399 C C . ALA D 1 126 ? -3.685 25.305 -10.648 1.00 35.11 126 ALA D C 1
ATOM 8400 O O . ALA D 1 126 ? -4.044 26.010 -9.703 1.00 35.72 126 ALA D O 1
ATOM 8402 N N . ARG D 1 127 ? -4.521 24.526 -11.323 1.00 35.95 127 ARG D N 1
ATOM 8403 C CA . ARG D 1 127 ? -5.944 24.486 -11.009 1.00 36.68 127 ARG D CA 1
ATOM 8404 C C . ARG D 1 127 ? -6.184 24.040 -9.580 1.00 37.17 127 ARG D C 1
ATOM 8405 O O . ARG D 1 127 ? -7.022 24.599 -8.881 1.00 37.69 127 ARG D O 1
ATOM 8413 N N . SER D 1 128 ? -5.445 23.025 -9.148 1.00 37.93 128 SER D N 1
ATOM 8414 C CA . SER D 1 128 ? -5.608 22.505 -7.803 1.00 38.74 128 SER D CA 1
ATOM 8415 C C . SER D 1 128 ? -5.158 23.551 -6.802 1.00 39.24 128 SER D C 1
ATOM 8416 O O . SER D 1 128 ? -5.730 23.669 -5.726 1.00 41.99 128 SER D O 1
ATOM 8419 N N . LYS D 1 129 ? -4.129 24.310 -7.150 1.00 38.82 129 LYS D N 1
ATOM 8420 C CA . LYS D 1 129 ? -3.634 25.354 -6.269 1.00 38.73 129 LYS D CA 1
ATOM 8421 C C . LYS D 1 129 ? -4.413 26.631 -6.499 1.00 39.86 129 LYS D C 1
ATOM 8422 O O . LYS D 1 129 ? -4.105 27.663 -5.914 1.00 41.56 129 LYS D O 1
ATOM 8428 N N . LYS D 1 130 ? -5.429 26.556 -7.351 1.00 40.02 130 LYS D N 1
ATOM 8429 C CA . LYS D 1 130 ? -6.254 27.717 -7.653 1.00 39.49 130 LYS D CA 1
ATOM 8430 C C . LYS D 1 130 ? -5.372 28.916 -7.955 1.00 39.19 130 LYS D C 1
ATOM 8431 O O . LYS D 1 130 ? -5.644 30.020 -7.480 1.00 40.15 130 LYS D O 1
ATOM 8437 N N . ALA D 1 131 ? -4.311 28.688 -8.733 1.00 37.37 131 ALA D N 1
ATOM 8438 C CA . ALA D 1 131 ? -3.389 29.746 -9.117 1.00 35.85 131 ALA D CA 1
ATOM 8439 C C . ALA D 1 131 ? -3.708 30.146 -10.550 1.00 35.37 131 ALA D C 1
ATOM 8440 O O . ALA D 1 131 ? -3.832 29.291 -11.415 1.00 37.48 131 ALA D O 1
ATOM 8442 N N . LYS D 1 132 ? -3.850 31.439 -10.806 1.00 33.77 132 LYS D N 1
ATOM 8443 C CA . LYS D 1 132 ? -4.157 31.904 -12.148 1.00 32.53 132 LYS D CA 1
ATOM 8444 C C . LYS D 1 132 ? -3.023 31.492 -13.118 1.00 31.77 132 LYS D C 1
ATOM 8445 O O . LYS D 1 132 ? -1.844 31.445 -12.753 1.00 29.63 132 LYS D O 1
ATOM 8451 N N . VAL D 1 133 ? -3.394 31.169 -14.353 1.00 32.21 133 VAL D N 1
ATOM 8452 C CA . VAL D 1 133 ? -2.426 30.737 -15.360 1.00 32.56 133 VAL D CA 1
ATOM 8453 C C . VAL D 1 133 ? -2.339 31.683 -16.551 1.00 33.55 133 VAL D C 1
ATOM 8454 O O . VAL D 1 133 ? -3.356 32.048 -17.137 1.00 34.77 133 VAL D O 1
ATOM 8458 N N . ILE D 1 134 ? -1.120 32.083 -16.895 1.00 32.98 134 ILE D N 1
ATOM 8459 C CA . ILE D 1 134 ? -0.879 32.953 -18.038 1.00 33.60 134 ILE D CA 1
ATOM 8460 C C . ILE D 1 134 ? 0.192 32.216 -18.844 1.00 34.13 134 ILE D C 1
ATOM 8461 O O . ILE D 1 134 ? 1.309 32.019 -18.358 1.00 34.74 134 ILE D O 1
ATOM 8466 N N . TYR D 1 135 ? -0.131 31.792 -20.062 1.00 33.36 135 TYR D N 1
ATOM 8467 C CA . TYR D 1 135 ? 0.858 31.049 -20.825 1.00 32.64 135 TYR D CA 1
ATOM 8468 C C . TYR D 1 135 ? 1.186 31.635 -22.174 1.00 32.93 135 TYR D C 1
ATOM 8469 O O . TYR D 1 135 ? 0.425 32.410 -22.740 1.00 33.13 135 TYR D O 1
ATOM 8478 N N . ALA D 1 136 ? 2.342 31.244 -22.684 1.00 33.43 136 ALA D N 1
ATOM 8479 C CA . ALA D 1 136 ? 2.810 31.734 -23.958 1.00 34.10 136 ALA D CA 1
ATOM 8480 C C . ALA D 1 136 ? 2.401 30.828 -25.087 1.00 35.57 136 ALA D C 1
ATOM 8481 O O . ALA D 1 136 ? 2.715 29.637 -25.086 1.00 36.09 136 ALA D O 1
ATOM 8483 N N . SER D 1 137 ? 1.683 31.391 -26.051 1.00 36.84 137 SER D N 1
ATOM 8484 C CA . SER D 1 137 ? 1.285 30.631 -27.224 1.00 37.49 137 SER D CA 1
ATOM 8485 C C . SER D 1 137 ? 2.187 31.188 -28.335 1.00 38.26 137 SER D C 1
ATOM 8486 O O . SER D 1 137 ? 3.293 31.682 -28.059 1.00 36.42 137 SER D O 1
ATOM 8489 N N . SER D 1 138 ? 1.726 31.123 -29.579 1.00 39.17 138 SER D N 1
ATOM 8490 C CA . SER D 1 138 ? 2.533 31.629 -30.670 1.00 39.72 138 SER D CA 1
ATOM 8491 C C . SER D 1 138 ? 1.684 32.071 -31.850 1.00 40.35 138 SER D C 1
ATOM 8492 O O . SER D 1 138 ? 0.543 31.629 -32.016 1.00 40.46 138 SER D O 1
ATOM 8495 N N . ALA D 1 139 ? 2.248 32.967 -32.655 1.00 40.76 139 ALA D N 1
ATOM 8496 C CA . ALA D 1 139 ? 1.579 33.453 -33.848 1.00 39.48 139 ALA D CA 1
ATOM 8497 C C . ALA D 1 139 ? 1.771 32.356 -34.873 1.00 39.49 139 ALA D C 1
ATOM 8498 O O . ALA D 1 139 ? 1.253 32.442 -35.975 1.00 41.57 139 ALA D O 1
ATOM 8500 N N . GLY D 1 140 ? 2.527 31.327 -34.494 1.00 38.64 140 GLY D N 1
ATOM 8501 C CA . GLY D 1 140 ? 2.778 30.203 -35.378 1.00 39.12 140 GLY D CA 1
ATOM 8502 C C . GLY D 1 140 ? 1.529 29.379 -35.625 1.00 39.49 140 GLY D C 1
ATOM 8503 O O . GLY D 1 140 ? 1.483 28.574 -36.558 1.00 40.25 140 GLY D O 1
ATOM 8504 N N . VAL D 1 141 ? 0.513 29.586 -34.794 1.00 39.46 141 VAL D N 1
ATOM 8505 C CA . VAL D 1 141 ? -0.735 28.863 -34.923 1.00 39.74 141 VAL D CA 1
ATOM 8506 C C . VAL D 1 141 ? -1.442 29.230 -36.216 1.00 40.59 141 VAL D C 1
ATOM 8507 O O . VAL D 1 141 ? -2.296 28.497 -36.688 1.00 42.06 141 VAL D O 1
ATOM 8511 N N . TYR D 1 142 ? -1.070 30.358 -36.803 1.00 41.67 142 TYR D N 1
ATOM 8512 C CA . TYR D 1 142 ? -1.692 30.810 -38.044 1.00 42.36 142 TYR D CA 1
ATOM 8513 C C . TYR D 1 142 ? -1.052 30.254 -39.314 1.00 45.05 142 TYR D C 1
ATOM 8514 O O . TYR D 1 142 ? -1.653 30.303 -40.383 1.00 45.93 142 TYR D O 1
ATOM 8523 N N . GLY D 1 143 ? 0.157 29.714 -39.207 1.00 47.66 143 GLY D N 1
ATOM 8524 C CA . GLY D 1 143 ? 0.805 29.182 -40.392 1.00 51.64 143 GLY D CA 1
ATOM 8525 C C . GLY D 1 143 ? 0.846 30.265 -41.452 1.00 54.65 143 GLY D C 1
ATOM 8526 O O . GLY D 1 143 ? 0.912 31.447 -41.108 1.00 55.98 143 GLY D O 1
ATOM 8527 N N . ASN D 1 144 ? 0.786 29.889 -42.729 1.00 56.60 144 ASN D N 1
ATOM 8528 C CA . ASN D 1 144 ? 0.832 30.881 -43.809 1.00 57.73 144 ASN D CA 1
ATOM 8529 C C . ASN D 1 144 ? -0.544 31.346 -44.249 1.00 58.06 144 ASN D C 1
ATOM 8530 O O . ASN D 1 144 ? -0.929 31.150 -45.396 1.00 58.55 144 ASN D O 1
ATOM 8535 N N . THR D 1 145 ? -1.293 31.965 -43.349 1.00 58.28 145 THR D N 1
ATOM 8536 C CA . THR D 1 145 ? -2.611 32.434 -43.725 1.00 58.76 145 THR D CA 1
ATOM 8537 C C . THR D 1 145 ? -2.620 33.949 -43.874 1.00 59.37 145 THR D C 1
ATOM 8538 O O . THR D 1 145 ? -1.704 34.641 -43.421 1.00 59.09 145 THR D O 1
ATOM 8542 N N . LYS D 1 146 ? -3.654 34.448 -44.535 1.00 59.69 146 LYS D N 1
ATOM 8543 C CA . LYS D 1 146 ? -3.804 35.868 -44.762 1.00 60.54 146 LYS D CA 1
ATOM 8544 C C . LYS D 1 146 ? -3.769 36.670 -43.479 1.00 60.62 146 LYS D C 1
ATOM 8545 O O . LYS D 1 146 ? -4.392 36.292 -42.480 1.00 61.27 146 LYS D O 1
ATOM 8551 N N . ALA D 1 147 ? -3.039 37.783 -43.518 1.00 59.82 147 ALA D N 1
ATOM 8552 C CA . ALA D 1 147 ? -2.951 38.685 -42.378 1.00 58.67 147 ALA D CA 1
ATOM 8553 C C . ALA D 1 147 ? -4.058 39.697 -42.641 1.00 58.18 147 ALA D C 1
ATOM 8554 O O . ALA D 1 147 ? -4.502 39.833 -43.778 1.00 58.93 147 ALA D O 1
ATOM 8556 N N . PRO D 1 148 ? -4.541 40.400 -41.602 1.00 58.08 148 PRO D N 1
ATOM 8557 C CA . PRO D 1 148 ? -4.120 40.307 -40.204 1.00 57.55 148 PRO D CA 1
ATOM 8558 C C . PRO D 1 148 ? -4.497 38.948 -39.639 1.00 56.27 148 PRO D C 1
ATOM 8559 O O . PRO D 1 148 ? -5.394 38.276 -40.156 1.00 57.38 148 PRO D O 1
ATOM 8563 N N . ASN D 1 149 ? -3.811 38.542 -38.581 1.00 53.73 149 ASN D N 1
ATOM 8564 C CA . ASN D 1 149 ? -4.090 37.257 -37.982 1.00 50.26 149 ASN D CA 1
ATOM 8565 C C . ASN D 1 149 ? -5.034 37.433 -36.800 1.00 48.69 149 ASN D C 1
ATOM 8566 O O . ASN D 1 149 ? -4.723 38.092 -35.811 1.00 48.63 149 ASN D O 1
ATOM 8571 N N . VAL D 1 150 ? -6.215 36.853 -36.934 1.00 47.35 150 VAL D N 1
ATOM 8572 C CA . VAL D 1 150 ? -7.226 36.950 -35.901 1.00 47.11 150 VAL D CA 1
ATOM 8573 C C . VAL D 1 150 ? -7.428 35.633 -35.177 1.00 46.77 150 VAL D C 1
ATOM 8574 O O . VAL D 1 150 ? -7.563 34.581 -35.802 1.00 46.15 150 VAL D O 1
ATOM 8578 N N . VAL D 1 151 ? -7.458 35.706 -33.851 1.00 46.78 151 VAL D N 1
ATOM 8579 C CA . VAL D 1 151 ? -7.644 34.529 -33.029 1.00 46.06 151 VAL D CA 1
ATOM 8580 C C . VAL D 1 151 ? -9.008 33.970 -33.380 1.00 47.64 151 VAL D C 1
ATOM 8581 O O . VAL D 1 151 ? -9.991 34.710 -33.419 1.00 47.70 151 VAL D O 1
ATOM 8585 N N . GLY D 1 152 ? -9.060 32.667 -33.651 1.00 49.25 152 GLY D N 1
ATOM 8586 C CA . GLY D 1 152 ? -10.315 32.020 -34.010 1.00 49.77 152 GLY D CA 1
ATOM 8587 C C . GLY D 1 152 ? -10.460 31.787 -35.512 1.00 50.50 152 GLY D C 1
ATOM 8588 O O . GLY D 1 152 ? -11.309 31.007 -35.960 1.00 50.51 152 GLY D O 1
ATOM 8589 N N . LYS D 1 153 ? -9.621 32.458 -36.294 1.00 50.67 153 LYS D N 1
ATOM 8590 C CA . LYS D 1 153 ? -9.670 32.341 -37.744 1.00 51.88 153 LYS D CA 1
ATOM 8591 C C . LYS D 1 153 ? -8.349 31.949 -38.373 1.00 51.49 153 LYS D C 1
ATOM 8592 O O . LYS D 1 153 ? -7.282 32.392 -37.948 1.00 52.12 153 LYS D O 1
ATOM 8598 N N . ASN D 1 154 ? -8.437 31.109 -39.392 1.00 50.86 154 ASN D N 1
ATOM 8599 C CA . ASN D 1 154 ? -7.269 30.667 -40.141 1.00 51.21 154 ASN D CA 1
ATOM 8600 C C . ASN D 1 154 ? -6.064 30.202 -39.358 1.00 49.62 154 ASN D C 1
ATOM 8601 O O . ASN D 1 154 ? -4.929 30.512 -39.717 1.00 49.02 154 ASN D O 1
ATOM 8606 N N . GLU D 1 155 ? -6.293 29.460 -38.288 1.00 48.28 155 GLU D N 1
ATOM 8607 C CA . GLU D 1 155 ? -5.170 28.951 -37.541 1.00 46.37 155 GLU D CA 1
ATOM 8608 C C . GLU D 1 155 ? -4.787 27.604 -38.143 1.00 46.05 155 GLU D C 1
ATOM 8609 O O . GLU D 1 155 ? -5.281 26.547 -37.735 1.00 44.84 155 GLU D O 1
ATOM 8615 N N . SER D 1 156 ? -3.919 27.676 -39.151 1.00 45.92 156 SER D N 1
ATOM 8616 C CA . SER D 1 156 ? -3.418 26.508 -39.853 1.00 46.88 156 SER D CA 1
ATOM 8617 C C . SER D 1 156 ? -1.915 26.403 -39.701 1.00 46.52 156 SER D C 1
ATOM 8618 O O . SER D 1 156 ? -1.164 26.837 -40.583 1.00 45.56 156 SER D O 1
ATOM 8621 N N . PRO D 1 157 ? -1.456 25.807 -38.589 1.00 46.10 157 PRO D N 1
ATOM 8622 C CA . PRO D 1 157 ? -0.028 25.649 -38.333 1.00 46.22 157 PRO D CA 1
ATOM 8623 C C . PRO D 1 157 ? 0.645 24.994 -39.529 1.00 47.16 157 PRO D C 1
ATOM 8624 O O . PRO D 1 157 ? -0.003 24.290 -40.307 1.00 47.58 157 PRO D O 1
ATOM 8628 N N . GLU D 1 158 ? 1.944 25.225 -39.672 1.00 47.86 158 GLU D N 1
ATOM 8629 C CA . GLU D 1 158 ? 2.685 24.632 -40.763 1.00 48.83 158 GLU D CA 1
ATOM 8630 C C . GLU D 1 158 ? 3.726 23.693 -40.191 1.00 48.83 158 GLU D C 1
ATOM 8631 O O . GLU D 1 158 ? 4.300 22.887 -40.920 1.00 50.17 158 GLU D O 1
ATOM 8637 N N . ASN D 1 159 ? 3.971 23.797 -38.884 1.00 48.47 159 ASN D N 1
ATOM 8638 C CA . ASN D 1 159 ? 4.951 22.934 -38.199 1.00 47.43 159 ASN D CA 1
ATOM 8639 C C . ASN D 1 159 ? 4.388 22.432 -36.872 1.00 45.86 159 ASN D C 1
ATOM 8640 O O . ASN D 1 159 ? 3.403 22.967 -36.364 1.00 43.55 159 ASN D O 1
ATOM 8645 N N . VAL D 1 160 ? 5.026 21.408 -36.316 1.00 45.58 160 VAL D N 1
ATOM 8646 C CA . VAL D 1 160 ? 4.563 20.838 -35.064 1.00 45.88 160 VAL D CA 1
ATOM 8647 C C . VAL D 1 160 ? 4.525 21.892 -33.986 1.00 46.70 160 VAL D C 1
ATOM 8648 O O . VAL D 1 160 ? 3.527 22.022 -33.285 1.00 47.21 160 VAL D O 1
ATOM 8652 N N . TYR D 1 161 ? 5.628 22.626 -33.843 1.00 46.77 161 TYR D N 1
ATOM 8653 C CA . TYR D 1 161 ? 5.730 23.677 -32.844 1.00 45.82 161 TYR D CA 1
ATOM 8654 C C . TYR D 1 161 ? 4.485 24.574 -32.881 1.00 44.40 161 TYR D C 1
ATOM 8655 O O . TYR D 1 161 ? 3.861 24.799 -31.846 1.00 44.63 161 TYR D O 1
ATOM 8664 N N . GLY D 1 162 ? 4.103 25.059 -34.061 1.00 42.32 162 GLY D N 1
ATOM 8665 C CA . GLY D 1 162 ? 2.921 25.908 -34.154 1.00 39.37 162 GLY D CA 1
ATOM 8666 C C . GLY D 1 162 ? 1.648 25.179 -33.753 1.00 37.63 162 GLY D C 1
ATOM 8667 O O . GLY D 1 162 ? 0.757 25.732 -33.099 1.00 37.70 162 GLY D O 1
ATOM 8668 N N . PHE D 1 163 ? 1.562 23.922 -34.161 1.00 36.45 163 PHE D N 1
ATOM 8669 C CA . PHE D 1 163 ? 0.420 23.067 -33.850 1.00 35.45 163 PHE D CA 1
ATOM 8670 C C . PHE D 1 163 ? 0.307 22.868 -32.338 1.00 34.40 163 PHE D C 1
ATOM 8671 O O . PHE D 1 163 ? -0.764 23.038 -31.763 1.00 34.57 163 PHE D O 1
ATOM 8679 N N . SER D 1 164 ? 1.421 22.506 -31.711 1.00 33.47 164 SER D N 1
ATOM 8680 C CA . SER D 1 164 ? 1.460 22.284 -30.275 1.00 33.57 164 SER D CA 1
ATOM 8681 C C . SER D 1 164 ? 0.879 23.480 -29.550 1.00 34.13 164 SER D C 1
ATOM 8682 O O . SER D 1 164 ? 0.091 23.331 -28.621 1.00 35.42 164 SER D O 1
ATOM 8685 N N . LYS D 1 165 ? 1.268 24.675 -29.971 1.00 34.90 165 LYS D N 1
ATOM 8686 C CA . LYS D 1 165 ? 0.757 25.894 -29.339 1.00 35.24 165 LYS D CA 1
ATOM 8687 C C . LYS D 1 165 ? -0.752 26.007 -29.535 1.00 35.07 165 LYS D C 1
ATOM 8688 O O . LYS D 1 165 ? -1.484 26.434 -28.636 1.00 32.98 165 LYS D O 1
ATOM 8694 N N . LEU D 1 166 ? -1.211 25.612 -30.720 1.00 34.71 166 LEU D N 1
ATOM 8695 C CA . LEU D 1 166 ? -2.620 25.681 -31.031 1.00 34.22 166 LEU D CA 1
ATOM 8696 C C . LEU D 1 166 ? -3.401 24.759 -30.086 1.00 34.72 166 LEU D C 1
ATOM 8697 O O . LEU D 1 166 ? -4.460 25.116 -29.572 1.00 34.35 166 LEU D O 1
ATOM 8702 N N . CYS D 1 167 ? -2.852 23.573 -29.853 1.00 34.28 167 CYS D N 1
ATOM 8703 C CA . CYS D 1 167 ? -3.462 22.598 -28.973 1.00 33.58 167 CYS D CA 1
ATOM 8704 C C . CYS D 1 167 ? -3.613 23.171 -27.577 1.00 34.49 167 CYS D C 1
ATOM 8705 O O . CYS D 1 167 ? -4.611 22.923 -26.911 1.00 35.19 167 CYS D O 1
ATOM 8708 N N . MET D 1 168 ? -2.623 23.934 -27.134 1.00 35.06 168 MET D N 1
ATOM 8709 C CA . MET D 1 168 ? -2.680 24.542 -25.815 1.00 36.48 168 MET D CA 1
ATOM 8710 C C . MET D 1 168 ? -3.903 25.422 -25.735 1.00 37.89 168 MET D C 1
ATOM 8711 O O . MET D 1 168 ? -4.643 25.380 -24.752 1.00 38.49 168 MET D O 1
ATOM 8716 N N . ASP D 1 169 ? -4.108 26.226 -26.778 1.00 39.50 169 ASP D N 1
ATOM 8717 C CA . ASP D 1 169 ? -5.250 27.134 -26.827 1.00 41.21 169 ASP D CA 1
ATOM 8718 C C . ASP D 1 169 ? -6.583 26.397 -26.957 1.00 41.45 169 ASP D C 1
ATOM 8719 O O . ASP D 1 169 ? -7.528 26.699 -26.232 1.00 39.86 169 ASP D O 1
ATOM 8724 N N . GLU D 1 170 ? -6.654 25.437 -27.881 1.00 42.29 170 GLU D N 1
ATOM 8725 C CA . GLU D 1 170 ? -7.883 24.675 -28.086 1.00 43.38 170 GLU D CA 1
ATOM 8726 C C . GLU D 1 170 ? -8.288 23.969 -26.801 1.00 43.39 170 GLU D C 1
ATOM 8727 O O . GLU D 1 170 ? -9.459 23.651 -26.598 1.00 43.41 170 GLU D O 1
ATOM 8733 N N . PHE D 1 171 ? -7.313 23.720 -25.934 1.00 42.97 171 PHE D N 1
ATOM 8734 C CA . PHE D 1 171 ? -7.591 23.057 -24.669 1.00 42.25 171 PHE D CA 1
ATOM 8735 C C . PHE D 1 171 ? -8.141 24.024 -23.642 1.00 41.78 171 PHE D C 1
ATOM 8736 O O . PHE D 1 171 ? -9.164 23.746 -23.022 1.00 43.29 171 PHE D O 1
ATOM 8744 N N . VAL D 1 172 ? -7.464 25.149 -23.437 1.00 40.97 172 VAL D N 1
ATOM 8745 C CA . VAL D 1 172 ? -7.954 26.095 -22.450 1.00 42.03 172 VAL D CA 1
ATOM 8746 C C . VAL D 1 172 ? -9.316 26.625 -22.850 1.00 42.38 172 VAL D C 1
ATOM 8747 O O . VAL D 1 172 ? -10.133 26.938 -21.988 1.00 43.97 172 VAL D O 1
ATOM 8751 N N . LEU D 1 173 ? -9.575 26.702 -24.153 1.00 42.53 173 LEU D N 1
ATOM 8752 C CA . LEU D 1 173 ? -10.859 27.195 -24.640 1.00 41.99 173 LEU D CA 1
ATOM 8753 C C . LEU D 1 173 ? -11.954 26.187 -24.310 1.00 42.94 173 LEU D C 1
ATOM 8754 O O . LEU D 1 173 ? -13.068 26.559 -23.939 1.00 42.61 173 LEU D O 1
ATOM 8759 N N . SER D 1 174 ? -11.618 24.907 -24.421 1.00 42.88 174 SER D N 1
ATOM 8760 C CA . SER D 1 174 ? -12.549 23.842 -24.095 1.00 42.66 174 SER D CA 1
ATOM 8761 C C . SER D 1 174 ? -12.754 23.788 -22.583 1.00 42.98 174 SER D C 1
ATOM 8762 O O . SER D 1 174 ? -13.798 23.359 -22.117 1.00 43.14 174 SER D O 1
ATOM 8765 N N . HIS D 1 175 ? -11.748 24.224 -21.826 1.00 43.64 175 HIS D N 1
ATOM 8766 C CA . HIS D 1 175 ? -11.796 24.229 -20.364 1.00 44.45 175 HIS D CA 1
ATOM 8767 C C . HIS D 1 175 ? -11.681 25.633 -19.791 1.00 45.41 175 HIS D C 1
ATOM 8768 O O . HIS D 1 175 ? -10.996 25.851 -18.785 1.00 45.23 175 HIS D O 1
ATOM 8775 N N . SER D 1 176 ? -12.362 26.574 -20.429 1.00 46.17 176 SER D N 1
ATOM 8776 C CA . SER D 1 176 ? -12.339 27.969 -20.026 1.00 47.62 176 SER D CA 1
ATOM 8777 C C . SER D 1 176 ? -12.822 28.276 -18.607 1.00 48.88 176 SER D C 1
ATOM 8778 O O . SER D 1 176 ? -12.570 29.376 -18.100 1.00 50.00 176 SER D O 1
ATOM 8781 N N . ASN D 1 177 ? -13.516 27.330 -17.967 1.00 49.26 177 ASN D N 1
ATOM 8782 C CA . ASN D 1 177 ? -14.000 27.550 -16.602 1.00 48.77 177 ASN D CA 1
ATOM 8783 C C . ASN D 1 177 ? -13.354 26.701 -15.517 1.00 48.49 177 ASN D C 1
ATOM 8784 O O . ASN D 1 177 ? -13.762 26.758 -14.354 1.00 49.13 177 ASN D O 1
ATOM 8789 N N . ASP D 1 178 ? -12.352 25.915 -15.891 1.00 47.12 178 ASP D N 1
ATOM 8790 C CA . ASP D 1 178 ? -11.653 25.077 -14.931 1.00 46.08 178 ASP D CA 1
ATOM 8791 C C . ASP D 1 178 ? -10.850 25.978 -13.994 1.00 44.61 178 ASP D C 1
ATOM 8792 O O . ASP D 1 178 ? -10.677 25.672 -12.810 1.00 45.46 178 ASP D O 1
ATOM 8797 N N . ASN D 1 179 ? -10.368 27.088 -14.544 1.00 41.31 179 ASN D N 1
ATOM 8798 C CA . ASN D 1 179 ? -9.554 28.042 -13.814 1.00 38.47 179 ASN D CA 1
ATOM 8799 C C . ASN D 1 179 ? -9.422 29.218 -14.768 1.00 38.30 179 ASN D C 1
ATOM 8800 O O . ASN D 1 179 ? -9.879 29.140 -15.905 1.00 38.58 179 ASN D O 1
ATOM 8805 N N . VAL D 1 180 ? -8.820 30.311 -14.313 1.00 37.95 180 VAL D N 1
ATOM 8806 C CA . VAL D 1 180 ? -8.610 31.472 -15.174 1.00 37.40 180 VAL D CA 1
ATOM 8807 C C . VAL D 1 180 ? -7.289 31.220 -15.918 1.00 36.73 180 VAL D C 1
ATOM 8808 O O . VAL D 1 180 ? -6.220 31.369 -15.349 1.00 37.36 180 VAL D O 1
ATOM 8812 N N . GLN D 1 181 ? -7.366 30.829 -17.183 1.00 36.42 181 GLN D N 1
ATOM 8813 C CA . GLN D 1 181 ? -6.175 30.546 -17.978 1.00 36.66 181 GLN D CA 1
ATOM 8814 C C . GLN D 1 181 ? -6.131 31.462 -19.200 1.00 37.00 181 GLN D C 1
ATOM 8815 O O . GLN D 1 181 ? -7.045 31.451 -20.028 1.00 38.00 181 GLN D O 1
ATOM 8821 N N . VAL D 1 182 ? -5.057 32.241 -19.317 1.00 36.60 182 VAL D N 1
ATOM 8822 C CA . VAL D 1 182 ? -4.907 33.205 -20.406 1.00 35.84 182 VAL D CA 1
ATOM 8823 C C . VAL D 1 182 ? -3.744 32.944 -21.367 1.00 35.21 182 VAL D C 1
ATOM 8824 O O . VAL D 1 182 ? -2.584 33.064 -20.990 1.00 34.57 182 VAL D O 1
ATOM 8828 N N . GLY D 1 183 ? -4.071 32.611 -22.617 1.00 34.77 183 GLY D N 1
ATOM 8829 C CA . GLY D 1 183 ? -3.051 32.331 -23.611 1.00 35.26 183 GLY D CA 1
ATOM 8830 C C . GLY D 1 183 ? -2.598 33.567 -24.351 1.00 35.54 183 GLY D C 1
ATOM 8831 O O . GLY D 1 183 ? -3.427 34.380 -24.738 1.00 36.82 183 GLY D O 1
ATOM 8832 N N . LEU D 1 184 ? -1.293 33.710 -24.558 1.00 34.75 184 LEU D N 1
ATOM 8833 C CA . LEU D 1 184 ? -0.746 34.885 -25.235 1.00 34.37 184 LEU D CA 1
ATOM 8834 C C . LEU D 1 184 ? 0.039 34.521 -26.506 1.00 34.63 184 LEU D C 1
ATOM 8835 O O . LEU D 1 184 ? 1.138 33.971 -26.434 1.00 33.89 184 LEU D O 1
ATOM 8840 N N . ARG D 1 185 ? -0.523 34.841 -27.667 1.00 35.32 185 ARG D N 1
ATOM 8841 C CA . ARG D 1 185 ? 0.122 34.529 -28.935 1.00 37.03 185 ARG D CA 1
ATOM 8842 C C . ARG D 1 185 ? 1.114 35.608 -29.337 1.00 39.12 185 ARG D C 1
ATOM 8843 O O . ARG D 1 185 ? 0.717 36.654 -29.856 1.00 40.36 185 ARG D O 1
ATOM 8851 N N . TYR D 1 186 ? 2.403 35.352 -29.103 1.00 39.89 186 TYR D N 1
ATOM 8852 C CA . TYR D 1 186 ? 3.443 36.318 -29.433 1.00 40.83 186 TYR D CA 1
ATOM 8853 C C . TYR D 1 186 ? 3.799 36.309 -30.919 1.00 43.09 186 TYR D C 1
ATOM 8854 O O . TYR D 1 186 ? 3.783 35.255 -31.559 1.00 43.92 186 TYR D O 1
ATOM 8863 N N . PHE D 1 187 ? 4.139 37.483 -31.455 1.00 44.89 187 PHE D N 1
ATOM 8864 C CA . PHE D 1 187 ? 4.530 37.630 -32.861 1.00 46.38 187 PHE D CA 1
ATOM 8865 C C . PHE D 1 187 ? 5.950 38.195 -32.926 1.00 47.54 187 PHE D C 1
ATOM 8866 O O . PHE D 1 187 ? 6.178 39.317 -32.472 1.00 49.65 187 PHE D O 1
ATOM 8874 N N . ASN D 1 188 ? 6.902 37.456 -33.478 1.00 47.66 188 ASN D N 1
ATOM 8875 C CA . ASN D 1 188 ? 8.274 37.988 -33.614 1.00 48.51 188 ASN D CA 1
ATOM 8876 C C . ASN D 1 188 ? 8.695 38.969 -32.508 1.00 47.69 188 ASN D C 1
ATOM 8877 O O . ASN D 1 188 ? 8.737 40.181 -32.718 1.00 47.15 188 ASN D O 1
ATOM 8882 N N . VAL D 1 189 ? 9.004 38.439 -31.330 1.00 47.05 189 VAL D N 1
ATOM 8883 C CA . VAL D 1 189 ? 9.410 39.272 -30.213 1.00 45.57 189 VAL D CA 1
ATOM 8884 C C . VAL D 1 189 ? 10.911 39.512 -30.292 1.00 44.93 189 VAL D C 1
ATOM 8885 O O . VAL D 1 189 ? 11.665 38.655 -30.748 1.00 45.06 189 VAL D O 1
ATOM 8889 N N . TYR D 1 190 ? 11.329 40.701 -29.881 1.00 44.26 190 TYR D N 1
ATOM 8890 C CA . TYR D 1 190 ? 12.738 41.051 -29.867 1.00 43.35 190 TYR D CA 1
ATOM 8891 C C . TYR D 1 190 ? 12.997 41.874 -28.617 1.00 42.55 190 TYR D C 1
ATOM 8892 O O . TYR D 1 190 ? 12.067 42.372 -27.966 1.00 41.11 190 TYR D O 1
ATOM 8901 N N . GLY D 1 191 ? 14.267 42.007 -28.269 1.00 42.04 191 GLY D N 1
ATOM 8902 C CA . GLY D 1 191 ? 14.609 42.775 -27.091 1.00 40.77 191 GLY D CA 1
ATOM 8903 C C . GLY D 1 191 ? 15.706 42.088 -26.318 1.00 39.27 191 GLY D C 1
ATOM 8904 O O . GLY D 1 191 ? 16.197 41.046 -26.734 1.00 38.23 191 GLY D O 1
ATOM 8905 N N . PRO D 1 192 ? 16.122 42.663 -25.188 1.00 39.40 192 PRO D N 1
ATOM 8906 C CA . PRO D 1 192 ? 17.174 42.113 -24.334 1.00 40.47 192 PRO D CA 1
ATOM 8907 C C . PRO D 1 192 ? 16.966 40.683 -23.819 1.00 42.38 192 PRO D C 1
ATOM 8908 O O . PRO D 1 192 ? 15.854 40.263 -23.475 1.00 42.30 192 PRO D O 1
ATOM 8912 N N . ARG D 1 193 ? 18.067 39.941 -23.778 1.00 43.58 193 ARG D N 1
ATOM 8913 C CA . ARG D 1 193 ? 18.071 38.575 -23.295 1.00 45.31 193 ARG D CA 1
ATOM 8914 C C . ARG D 1 193 ? 17.599 37.499 -24.290 1.00 47.85 193 ARG D C 1
ATOM 8915 O O . ARG D 1 193 ? 17.131 36.428 -23.885 1.00 49.66 193 ARG D O 1
ATOM 8923 N N . GLU D 1 194 ? 17.720 37.768 -25.586 1.00 48.99 194 GLU D N 1
ATOM 8924 C CA . GLU D 1 194 ? 17.320 36.784 -26.589 1.00 49.98 194 GLU D CA 1
ATOM 8925 C C . GLU D 1 194 ? 18.566 36.293 -27.307 1.00 50.65 194 GLU D C 1
ATOM 8926 O O . GLU D 1 194 ? 18.499 35.458 -28.213 1.00 50.70 194 GLU D O 1
ATOM 8932 N N . PHE D 1 195 ? 19.709 36.818 -26.886 1.00 50.87 195 PHE D N 1
ATOM 8933 C CA . PHE D 1 195 ? 20.975 36.455 -27.493 1.00 52.09 195 PHE D CA 1
ATOM 8934 C C . PHE D 1 195 ? 21.275 34.963 -27.438 1.00 52.27 195 PHE D C 1
ATOM 8935 O O . PHE D 1 195 ? 21.665 34.361 -28.445 1.00 53.33 195 PHE D O 1
ATOM 8943 N N . TYR D 1 196 ? 21.089 34.365 -26.267 1.00 51.85 196 TYR D N 1
ATOM 8944 C CA . TYR D 1 196 ? 21.375 32.949 -26.084 1.00 50.08 196 TYR D CA 1
ATOM 8945 C C . TYR D 1 196 ? 20.428 31.987 -26.780 1.00 49.67 196 TYR D C 1
ATOM 8946 O O . TYR D 1 196 ? 20.549 30.776 -26.625 1.00 48.76 196 TYR D O 1
ATOM 8955 N N . LYS D 1 197 ? 19.485 32.523 -27.550 1.00 50.62 197 LYS D N 1
ATOM 8956 C CA . LYS D 1 197 ? 18.569 31.669 -28.293 1.00 51.46 197 LYS D CA 1
ATOM 8957 C C . LYS D 1 197 ? 19.321 31.314 -29.564 1.00 53.56 197 LYS D C 1
ATOM 8958 O O . LYS D 1 197 ? 18.784 30.656 -30.454 1.00 54.71 197 LYS D O 1
ATOM 8964 N N . GLU D 1 198 ? 20.576 31.762 -29.627 1.00 55.06 198 GLU D N 1
ATOM 8965 C CA . GLU D 1 198 ? 21.473 31.510 -30.756 1.00 56.41 198 GLU D CA 1
ATOM 8966 C C . GLU D 1 198 ? 20.895 31.919 -32.101 1.00 56.95 198 GLU D C 1
ATOM 8967 O O . GLU D 1 198 ? 20.472 33.058 -32.311 1.00 57.19 198 GLU D O 1
ATOM 8973 N N . LYS D 1 199 ? 20.879 30.954 -33.010 1.00 57.19 199 LYS D N 1
ATOM 8974 C CA . LYS D 1 199 ? 20.387 31.171 -34.350 1.00 57.95 199 LYS D CA 1
ATOM 8975 C C . LYS D 1 199 ? 18.908 31.491 -34.422 1.00 57.71 199 LYS D C 1
ATOM 8976 O O . LYS D 1 199 ? 18.423 31.947 -35.454 1.00 58.41 199 LYS D O 1
ATOM 8982 N N . THR D 1 200 ? 18.188 31.271 -33.330 1.00 57.39 200 THR D N 1
ATOM 8983 C CA . THR D 1 200 ? 16.758 31.542 -33.322 1.00 56.63 200 THR D CA 1
ATOM 8984 C C . THR D 1 200 ? 16.425 32.881 -32.669 1.00 56.48 200 THR D C 1
ATOM 8985 O O . THR D 1 200 ? 15.271 33.147 -32.321 1.00 55.90 200 THR D O 1
ATOM 8989 N N . ALA D 1 201 ? 17.437 33.729 -32.512 1.00 56.38 201 ALA D N 1
ATOM 8990 C CA . ALA D 1 201 ? 17.231 35.049 -31.925 1.00 56.19 201 ALA D CA 1
ATOM 8991 C C . ALA D 1 201 ? 16.627 35.963 -33.000 1.00 56.57 201 ALA D C 1
ATOM 8992 O O . ALA D 1 201 ? 16.890 35.779 -34.197 1.00 56.46 201 ALA D O 1
ATOM 8994 N N . SER D 1 202 ? 15.838 36.953 -32.578 1.00 56.27 202 SER D N 1
ATOM 8995 C CA . SER D 1 202 ? 15.173 37.872 -33.514 1.00 55.91 202 SER D CA 1
ATOM 8996 C C . SER D 1 202 ? 16.051 38.418 -34.631 1.00 55.90 202 SER D C 1
ATOM 8997 O O . SER D 1 202 ? 17.266 38.520 -34.485 1.00 56.45 202 SER D O 1
ATOM 9000 N N . MET D 1 203 ? 15.417 38.761 -35.749 1.00 56.03 203 MET D N 1
ATOM 9001 C CA . MET D 1 203 ? 16.126 39.314 -36.890 1.00 56.85 203 MET D CA 1
ATOM 9002 C C . MET D 1 203 ? 16.719 40.675 -36.551 1.00 56.83 203 MET D C 1
ATOM 9003 O O . MET D 1 203 ? 17.774 41.041 -37.080 1.00 56.91 203 MET D O 1
ATOM 9008 N N . VAL D 1 204 ? 16.050 41.435 -35.683 1.00 55.90 204 VAL D N 1
ATOM 9009 C CA . VAL D 1 204 ? 16.602 42.729 -35.322 1.00 55.39 204 VAL D CA 1
ATOM 9010 C C . VAL D 1 204 ? 17.925 42.449 -34.615 1.00 55.96 204 VAL D C 1
ATOM 9011 O O . VAL D 1 204 ? 18.903 43.159 -34.819 1.00 57.80 204 VAL D O 1
ATOM 9015 N N . LEU D 1 205 ? 17.973 41.397 -33.809 1.00 55.28 205 LEU D N 1
ATOM 9016 C CA . LEU D 1 205 ? 19.209 41.065 -33.128 1.00 55.17 205 LEU D CA 1
ATOM 9017 C C . LEU D 1 205 ? 20.207 40.531 -34.155 1.00 56.00 205 LEU D C 1
ATOM 9018 O O . LEU D 1 205 ? 21.394 40.848 -34.105 1.00 56.67 205 LEU D O 1
ATOM 9023 N N . GLN D 1 206 ? 19.715 39.731 -35.095 1.00 56.98 206 GLN D N 1
ATOM 9024 C CA . GLN D 1 206 ? 20.558 39.142 -36.138 1.00 58.21 206 GLN D CA 1
ATOM 9025 C C . GLN D 1 206 ? 21.193 40.217 -37.026 1.00 58.26 206 GLN D C 1
ATOM 9026 O O . GLN D 1 206 ? 22.413 40.298 -37.159 1.00 58.09 206 GLN D O 1
ATOM 9032 N N . LEU D 1 207 ? 20.350 41.031 -37.644 1.00 58.41 207 LEU D N 1
ATOM 9033 C CA . LEU D 1 207 ? 20.814 42.092 -38.518 1.00 59.03 207 LEU D CA 1
ATOM 9034 C C . LEU D 1 207 ? 21.747 43.048 -37.774 1.00 59.71 207 LEU D C 1
ATOM 9035 O O . LEU D 1 207 ? 22.893 43.258 -38.192 1.00 59.54 207 LEU D O 1
ATOM 9040 N N . ALA D 1 208 ? 21.252 43.618 -36.673 1.00 59.80 208 ALA D N 1
ATOM 9041 C CA . ALA D 1 208 ? 22.025 44.568 -35.878 1.00 60.23 208 ALA D CA 1
ATOM 9042 C C . ALA D 1 208 ? 23.406 44.042 -35.516 1.00 61.06 208 ALA D C 1
ATOM 9043 O O . ALA D 1 208 ? 24.348 44.820 -35.367 1.00 61.77 208 ALA D O 1
ATOM 9045 N N . LEU D 1 209 ? 23.528 42.726 -35.384 1.00 61.79 209 LEU D N 1
ATOM 9046 C CA . LEU D 1 209 ? 24.803 42.104 -35.043 1.00 63.15 209 LEU D CA 1
ATOM 9047 C C . LEU D 1 209 ? 25.695 41.955 -36.267 1.00 63.70 209 LEU D C 1
ATOM 9048 O O . LEU D 1 209 ? 26.902 42.158 -36.189 1.00 64.02 209 LEU D O 1
ATOM 9053 N N . GLY D 1 210 ? 25.098 41.592 -37.396 1.00 64.74 210 GLY D N 1
ATOM 9054 C CA . GLY D 1 210 ? 25.874 41.440 -38.613 1.00 65.84 210 GLY D CA 1
ATOM 9055 C C . GLY D 1 210 ? 26.427 42.789 -39.012 1.00 66.73 210 GLY D C 1
ATOM 9056 O O . GLY D 1 210 ? 27.588 42.913 -39.395 1.00 66.16 210 GLY D O 1
ATOM 9057 N N . ALA D 1 211 ? 25.576 43.805 -38.911 1.00 67.91 211 ALA D N 1
ATOM 9058 C CA . ALA D 1 211 ? 25.954 45.170 -39.235 1.00 69.37 211 ALA D CA 1
ATOM 9059 C C . ALA D 1 211 ? 27.107 45.619 -38.328 1.00 70.61 211 ALA D C 1
ATOM 9060 O O . ALA D 1 211 ? 28.148 46.060 -38.804 1.00 71.48 211 ALA D O 1
ATOM 9062 N N . MET D 1 212 ? 26.920 45.500 -37.020 1.00 72.06 212 MET D N 1
ATOM 9063 C CA . MET D 1 212 ? 27.947 45.898 -36.068 1.00 73.18 212 MET D CA 1
ATOM 9064 C C . MET D 1 212 ? 29.251 45.119 -36.242 1.00 74.66 212 MET D C 1
ATOM 9065 O O . MET D 1 212 ? 30.332 45.645 -35.979 1.00 75.19 212 MET D O 1
ATOM 9070 N N . ALA D 1 213 ? 29.155 43.869 -36.686 1.00 76.21 213 ALA D N 1
ATOM 9071 C CA . ALA D 1 213 ? 30.348 43.047 -36.867 1.00 78.34 213 ALA D CA 1
ATOM 9072 C C . ALA D 1 213 ? 30.919 43.186 -38.259 1.00 80.15 213 ALA D C 1
ATOM 9073 O O . ALA D 1 213 ? 31.768 44.036 -38.517 1.00 81.00 213 ALA D O 1
ATOM 9075 N N . PHE D 1 214 ? 30.438 42.337 -39.157 1.00 82.11 214 PHE D N 1
ATOM 9076 C CA . PHE D 1 214 ? 30.896 42.322 -40.537 1.00 84.51 214 PHE D CA 1
ATOM 9077 C C . PHE D 1 214 ? 30.525 43.555 -41.377 1.00 85.42 214 PHE D C 1
ATOM 9078 O O . PHE D 1 214 ? 30.844 43.619 -42.561 1.00 85.05 214 PHE D O 1
ATOM 9086 N N . LYS D 1 215 ? 29.860 44.530 -40.766 1.00 86.77 215 LYS D N 1
ATOM 9087 C CA . LYS D 1 215 ? 29.461 45.745 -41.472 1.00 88.03 215 LYS D CA 1
ATOM 9088 C C . LYS D 1 215 ? 28.651 45.416 -42.733 1.00 89.04 215 LYS D C 1
ATOM 9089 O O . LYS D 1 215 ? 28.329 46.294 -43.542 1.00 88.36 215 LYS D O 1
ATOM 9095 N N . GLU D 1 216 ? 28.323 44.135 -42.876 1.00 90.34 216 GLU D N 1
ATOM 9096 C CA . GLU D 1 216 ? 27.541 43.629 -43.998 1.00 91.75 216 GLU D CA 1
ATOM 9097 C C . GLU D 1 216 ? 26.439 42.757 -43.420 1.00 92.26 216 GLU D C 1
ATOM 9098 O O . GLU D 1 216 ? 26.639 42.099 -42.396 1.00 92.82 216 GLU D O 1
ATOM 9104 N N . VAL D 1 217 ? 25.285 42.740 -44.080 1.00 92.62 217 VAL D N 1
ATOM 9105 C CA . VAL D 1 217 ? 24.157 41.945 -43.605 1.00 92.60 217 VAL D CA 1
ATOM 9106 C C . VAL D 1 217 ? 23.507 41.154 -44.736 1.00 93.02 217 VAL D C 1
ATOM 9107 O O . VAL D 1 217 ? 23.217 41.712 -45.792 1.00 93.07 217 VAL D O 1
ATOM 9111 N N . LYS D 1 218 ? 23.290 39.856 -44.520 1.00 93.72 218 LYS D N 1
ATOM 9112 C CA . LYS D 1 218 ? 22.640 39.015 -45.530 1.00 94.17 218 LYS D CA 1
ATOM 9113 C C . LYS D 1 218 ? 21.126 39.126 -45.295 1.00 94.55 218 LYS D C 1
ATOM 9114 O O . LYS D 1 218 ? 20.687 39.541 -44.219 1.00 95.21 218 LYS D O 1
ATOM 9120 N N . LEU D 1 219 ? 20.328 38.776 -46.298 1.00 94.33 219 LEU D N 1
ATOM 9121 C CA . LEU D 1 219 ? 18.878 38.856 -46.164 1.00 94.20 219 LEU D CA 1
ATOM 9122 C C . LEU D 1 219 ? 18.260 38.176 -47.382 1.00 95.36 219 LEU D C 1
ATOM 9123 O O . LEU D 1 219 ? 18.659 38.446 -48.512 1.00 96.05 219 LEU D O 1
ATOM 9128 N N . PHE D 1 220 ? 17.294 37.290 -47.161 1.00 96.34 220 PHE D N 1
ATOM 9129 C CA . PHE D 1 220 ? 16.665 36.582 -48.271 1.00 96.60 220 PHE D CA 1
ATOM 9130 C C . PHE D 1 220 ? 15.968 37.473 -49.276 1.00 96.71 220 PHE D C 1
ATOM 9131 O O . PHE D 1 220 ? 15.927 38.691 -49.128 1.00 96.47 220 PHE D O 1
ATOM 9139 N N . GLU D 1 221 ? 15.432 36.831 -50.305 1.00 97.30 221 GLU D N 1
ATOM 9140 C CA . GLU D 1 221 ? 14.720 37.483 -51.395 1.00 98.11 221 GLU D CA 1
ATOM 9141 C C . GLU D 1 221 ? 14.177 38.870 -51.066 1.00 97.70 221 GLU D C 1
ATOM 9142 O O . GLU D 1 221 ? 13.057 39.004 -50.578 1.00 97.29 221 GLU D O 1
ATOM 9148 N N . PHE D 1 222 ? 14.976 39.894 -51.343 1.00 98.09 222 PHE D N 1
ATOM 9149 C CA . PHE D 1 222 ? 14.593 41.290 -51.108 1.00 98.34 222 PHE D CA 1
ATOM 9150 C C . PHE D 1 222 ? 14.238 41.676 -49.668 1.00 96.98 222 PHE D C 1
ATOM 9151 O O . PHE D 1 222 ? 14.031 42.854 -49.371 1.00 96.23 222 PHE D O 1
ATOM 9159 N N . GLY D 1 223 ? 14.167 40.684 -48.786 1.00 95.59 223 GLY D N 1
ATOM 9160 C CA . GLY D 1 223 ? 13.852 40.939 -47.391 1.00 93.18 223 GLY D CA 1
ATOM 9161 C C . GLY D 1 223 ? 12.796 41.997 -47.131 1.00 91.56 223 GLY D C 1
ATOM 9162 O O . GLY D 1 223 ? 12.931 42.794 -46.206 1.00 92.30 223 GLY D O 1
ATOM 9163 N N . GLU D 1 224 ? 11.743 42.015 -47.940 1.00 89.61 224 GLU D N 1
ATOM 9164 C CA . GLU D 1 224 ? 10.674 42.987 -47.750 1.00 87.47 224 GLU D CA 1
ATOM 9165 C C . GLU D 1 224 ? 9.405 42.346 -47.184 1.00 85.79 224 GLU D C 1
ATOM 9166 O O . GLU D 1 224 ? 8.350 42.988 -47.105 1.00 85.09 224 GLU D O 1
ATOM 9172 N N . GLN D 1 225 ? 9.522 41.076 -46.787 1.00 83.66 225 GLN D N 1
ATOM 9173 C CA . GLN D 1 225 ? 8.406 40.339 -46.191 1.00 80.46 225 GLN D CA 1
ATOM 9174 C C . GLN D 1 225 ? 8.086 40.955 -44.826 1.00 77.69 225 GLN D C 1
ATOM 9175 O O . GLN D 1 225 ? 8.987 41.273 -44.042 1.00 77.15 225 GLN D O 1
ATOM 9181 N N . LEU D 1 226 ? 6.797 41.122 -44.552 1.00 74.18 226 LEU D N 1
ATOM 9182 C CA . LEU D 1 226 ? 6.348 41.740 -43.310 1.00 71.08 226 LEU D CA 1
ATOM 9183 C C . LEU D 1 226 ? 6.074 40.817 -42.115 1.00 68.93 226 LEU D C 1
ATOM 9184 O O . LEU D 1 226 ? 5.459 39.758 -42.239 1.00 69.91 226 LEU D O 1
ATOM 9189 N N . ARG D 1 227 ? 6.534 41.254 -40.951 1.00 65.07 227 ARG D N 1
ATOM 9190 C CA . ARG D 1 227 ? 6.349 40.529 -39.710 1.00 60.81 227 ARG D CA 1
ATOM 9191 C C . ARG D 1 227 ? 5.889 41.554 -38.693 1.00 58.22 227 ARG D C 1
ATOM 9192 O O . ARG D 1 227 ? 6.290 42.714 -38.762 1.00 58.88 227 ARG D O 1
ATOM 9200 N N . ASP D 1 228 ? 5.027 41.146 -37.770 1.00 54.93 228 ASP D N 1
ATOM 9201 C CA . ASP D 1 228 ? 4.565 42.057 -36.731 1.00 51.44 228 ASP D CA 1
ATOM 9202 C C . ASP D 1 228 ? 5.606 41.914 -35.640 1.00 51.14 228 ASP D C 1
ATOM 9203 O O . ASP D 1 228 ? 5.583 40.936 -34.901 1.00 51.85 228 ASP D O 1
ATOM 9208 N N . PHE D 1 229 ? 6.536 42.865 -35.560 1.00 50.01 229 PHE D N 1
ATOM 9209 C CA . PHE D 1 229 ? 7.587 42.822 -34.555 1.00 48.41 229 PHE D CA 1
ATOM 9210 C C . PHE D 1 229 ? 7.100 43.498 -33.295 1.00 47.80 229 PHE D C 1
ATOM 9211 O O . PHE D 1 229 ? 6.742 44.669 -33.324 1.00 47.94 229 PHE D O 1
ATOM 9219 N N . VAL D 1 230 ? 7.072 42.756 -32.192 1.00 46.94 230 VAL D N 1
ATOM 9220 C CA . VAL D 1 230 ? 6.622 43.321 -30.931 1.00 46.42 230 VAL D CA 1
ATOM 9221 C C . VAL D 1 230 ? 7.798 43.330 -29.956 1.00 46.68 230 VAL D C 1
ATOM 9222 O O . VAL D 1 230 ? 8.485 42.322 -29.785 1.00 46.33 230 VAL D O 1
ATOM 9226 N N . TYR D 1 231 ? 8.041 44.486 -29.341 1.00 45.83 231 TYR D N 1
ATOM 9227 C CA . TYR D 1 231 ? 9.140 44.614 -28.403 1.00 44.39 231 TYR D CA 1
ATOM 9228 C C . TYR D 1 231 ? 8.871 43.851 -27.110 1.00 43.36 231 TYR D C 1
ATOM 9229 O O . TYR D 1 231 ? 7.750 43.817 -26.604 1.00 42.06 231 TYR D O 1
ATOM 9238 N N . ILE D 1 232 ? 9.924 43.238 -26.587 1.00 42.89 232 ILE D N 1
ATOM 9239 C CA . ILE D 1 232 ? 9.840 42.471 -25.361 1.00 43.30 232 ILE D CA 1
ATOM 9240 C C . ILE D 1 232 ? 9.084 43.188 -24.244 1.00 43.88 232 ILE D C 1
ATOM 9241 O O . ILE D 1 232 ? 8.447 42.546 -23.411 1.00 43.85 232 ILE D O 1
ATOM 9246 N N . GLU D 1 233 ? 9.135 44.517 -24.227 1.00 43.89 233 GLU D N 1
ATOM 9247 C CA . GLU D 1 233 ? 8.445 45.262 -23.182 1.00 43.51 233 GLU D CA 1
ATOM 9248 C C . GLU D 1 233 ? 6.931 45.176 -23.289 1.00 43.81 233 GLU D C 1
ATOM 9249 O O . GLU D 1 233 ? 6.227 45.142 -22.281 1.00 43.42 233 GLU D O 1
ATOM 9255 N N . ASP D 1 234 ? 6.420 45.155 -24.514 1.00 44.31 234 ASP D N 1
ATOM 9256 C CA . ASP D 1 234 ? 4.977 45.082 -24.694 1.00 44.44 234 ASP D CA 1
ATOM 9257 C C . ASP D 1 234 ? 4.503 43.692 -24.350 1.00 43.69 234 ASP D C 1
ATOM 9258 O O . ASP D 1 234 ? 3.389 43.517 -23.868 1.00 43.30 234 ASP D O 1
ATOM 9263 N N . VAL D 1 235 ? 5.357 42.705 -24.610 1.00 43.04 235 VAL D N 1
ATOM 9264 C CA . VAL D 1 235 ? 5.048 41.311 -24.296 1.00 41.30 235 VAL D CA 1
ATOM 9265 C C . VAL D 1 235 ? 4.877 41.236 -22.768 1.00 41.78 235 VAL D C 1
ATOM 9266 O O . VAL D 1 235 ? 3.956 40.592 -22.248 1.00 41.76 235 VAL D O 1
ATOM 9270 N N . ILE D 1 236 ? 5.767 41.926 -22.060 1.00 40.92 236 ILE D N 1
ATOM 9271 C CA . ILE D 1 236 ? 5.748 41.957 -20.612 1.00 39.66 236 ILE D CA 1
ATOM 9272 C C . ILE D 1 236 ? 4.479 42.625 -20.132 1.00 40.42 236 ILE D C 1
ATOM 9273 O O . ILE D 1 236 ? 3.842 42.134 -19.203 1.00 41.69 236 ILE D O 1
ATOM 9278 N N . GLN D 1 237 ? 4.111 43.745 -20.756 1.00 40.20 237 GLN D N 1
ATOM 9279 C CA . GLN D 1 237 ? 2.885 44.446 -20.377 1.00 39.82 237 GLN D CA 1
ATOM 9280 C C . GLN D 1 237 ? 1.709 43.483 -20.478 1.00 39.80 237 GLN D C 1
ATOM 9281 O O . GLN D 1 237 ? 0.841 43.449 -19.613 1.00 37.83 237 GLN D O 1
ATOM 9287 N N . ALA D 1 238 ? 1.699 42.701 -21.554 1.00 40.87 238 ALA D N 1
ATOM 9288 C CA . ALA D 1 238 ? 0.641 41.721 -21.815 1.00 40.33 238 ALA D CA 1
ATOM 9289 C C . ALA D 1 238 ? 0.504 40.687 -20.712 1.00 39.77 238 ALA D C 1
ATOM 9290 O O . ALA D 1 238 ? -0.600 40.394 -20.287 1.00 39.88 238 ALA D O 1
ATOM 9292 N N . ASN D 1 239 ? 1.623 40.129 -20.255 1.00 39.50 239 ASN D N 1
ATOM 9293 C CA . ASN D 1 239 ? 1.591 39.136 -19.181 1.00 38.81 239 ASN D CA 1
ATOM 9294 C C . ASN D 1 239 ? 1.076 39.692 -17.851 1.00 39.65 239 ASN D C 1
ATOM 9295 O O . ASN D 1 239 ? 0.230 39.079 -17.187 1.00 38.89 239 ASN D O 1
ATOM 9300 N N . VAL D 1 240 ? 1.591 40.847 -17.447 1.00 40.11 240 VAL D N 1
ATOM 9301 C CA . VAL D 1 240 ? 1.153 41.442 -16.197 1.00 42.10 240 VAL D CA 1
ATOM 9302 C C . VAL D 1 240 ? -0.301 41.926 -16.262 1.00 42.23 240 VAL D C 1
ATOM 9303 O O . VAL D 1 240 ? -1.031 41.854 -15.278 1.00 42.94 240 VAL D O 1
ATOM 9307 N N . LYS D 1 241 ? -0.729 42.412 -17.422 1.00 43.64 241 LYS D N 1
ATOM 9308 C CA . LYS D 1 241 ? -2.115 42.862 -17.576 1.00 43.40 241 LYS D CA 1
ATOM 9309 C C . LYS D 1 241 ? -2.991 41.602 -17.528 1.00 43.21 241 LYS D C 1
ATOM 9310 O O . LYS D 1 241 ? -4.091 41.608 -16.963 1.00 43.10 241 LYS D O 1
ATOM 9316 N N . ALA D 1 242 ? -2.479 40.521 -18.115 1.00 41.98 242 ALA D N 1
ATOM 9317 C CA . ALA D 1 242 ? -3.182 39.250 -18.171 1.00 40.56 242 ALA D CA 1
ATOM 9318 C C . ALA D 1 242 ? -3.469 38.656 -16.816 1.00 41.23 242 ALA D C 1
ATOM 9319 O O . ALA D 1 242 ? -4.423 37.900 -16.685 1.00 41.31 242 ALA D O 1
ATOM 9321 N N . MET D 1 243 ? -2.660 38.988 -15.808 1.00 41.37 243 MET D N 1
ATOM 9322 C CA . MET D 1 243 ? -2.864 38.423 -14.475 1.00 41.50 243 MET D CA 1
ATOM 9323 C C . MET D 1 243 ? -4.018 39.040 -13.671 1.00 41.76 243 MET D C 1
ATOM 9324 O O . MET D 1 243 ? -4.249 38.697 -12.500 1.00 39.52 243 MET D O 1
ATOM 9329 N N . LYS D 1 244 ? -4.749 39.946 -14.311 1.00 43.44 244 LYS D N 1
ATOM 9330 C CA . LYS D 1 244 ? -5.895 40.577 -13.668 1.00 45.08 244 LYS D CA 1
ATOM 9331 C C . LYS D 1 244 ? -7.148 40.112 -14.374 1.00 45.25 244 LYS D C 1
ATOM 9332 O O . LYS D 1 244 ? -8.242 40.563 -14.063 1.00 45.44 244 LYS D O 1
ATOM 9338 N N . ALA D 1 245 ? -6.977 39.210 -15.334 1.00 46.00 245 ALA D N 1
ATOM 9339 C CA . ALA D 1 245 ? -8.099 38.678 -16.091 1.00 47.11 245 ALA D CA 1
ATOM 9340 C C . ALA D 1 245 ? -8.954 37.842 -15.162 1.00 48.60 245 ALA D C 1
ATOM 9341 O O . ALA D 1 245 ? -8.434 37.050 -14.378 1.00 49.11 245 ALA D O 1
ATOM 9343 N N . GLN D 1 246 ? -10.268 38.025 -15.251 1.00 50.15 246 GLN D N 1
ATOM 9344 C CA . GLN D 1 246 ? -11.207 37.285 -14.421 1.00 51.17 246 GLN D CA 1
ATOM 9345 C C . GLN D 1 246 ? -11.881 36.183 -15.237 1.00 50.50 246 GLN D C 1
ATOM 9346 O O . GLN D 1 246 ? -12.816 35.540 -14.768 1.00 50.74 246 GLN D O 1
ATOM 9352 N N . LYS D 1 247 ? -11.392 35.966 -16.457 1.00 48.93 247 LYS D N 1
ATOM 9353 C CA . LYS D 1 247 ? -11.939 34.944 -17.334 1.00 47.63 247 LYS D CA 1
ATOM 9354 C C . LYS D 1 247 ? -10.849 34.411 -18.242 1.00 45.30 247 LYS D C 1
ATOM 9355 O O . LYS D 1 247 ? -9.917 35.133 -18.567 1.00 45.66 247 LYS D O 1
ATOM 9361 N N . SER D 1 248 ? -10.964 33.152 -18.648 1.00 42.74 248 SER D N 1
ATOM 9362 C CA . SER D 1 248 ? -9.975 32.539 -19.535 1.00 41.30 248 SER D CA 1
ATOM 9363 C C . SER D 1 248 ? -10.099 33.106 -20.950 1.00 40.16 248 SER D C 1
ATOM 9364 O O . SER D 1 248 ? -11.127 33.682 -21.287 1.00 41.05 248 SER D O 1
ATOM 9367 N N . GLY D 1 249 ? -9.057 32.952 -21.770 1.00 37.93 249 GLY D N 1
ATOM 9368 C CA . GLY D 1 249 ? -9.104 33.447 -23.137 1.00 34.77 249 GLY D CA 1
ATOM 9369 C C . GLY D 1 249 ? -7.744 33.400 -23.791 1.00 34.65 249 GLY D C 1
ATOM 9370 O O . GLY D 1 249 ? -6.743 33.268 -23.096 1.00 34.18 249 GLY D O 1
ATOM 9371 N N . VAL D 1 250 ? -7.690 33.459 -25.120 1.00 34.82 250 VAL D N 1
ATOM 9372 C CA . VAL D 1 250 ? -6.398 33.471 -25.816 1.00 36.07 250 VAL D CA 1
ATOM 9373 C C . VAL D 1 250 ? -6.341 34.726 -26.696 1.00 37.29 250 VAL D C 1
ATOM 9374 O O . VAL D 1 250 ? -7.251 35.013 -27.471 1.00 37.47 250 VAL D O 1
ATOM 9378 N N . TYR D 1 251 ? -5.260 35.482 -26.556 1.00 38.50 251 TYR D N 1
ATOM 9379 C CA . TYR D 1 251 ? -5.115 36.741 -27.264 1.00 39.69 251 TYR D CA 1
ATOM 9380 C C . TYR D 1 251 ? -3.871 36.891 -28.126 1.00 40.56 251 TYR D C 1
ATOM 9381 O O . TYR D 1 251 ? -2.822 36.299 -27.858 1.00 41.12 251 TYR D O 1
ATOM 9390 N N . ASN D 1 252 ? -3.999 37.690 -29.176 1.00 41.14 252 ASN D N 1
ATOM 9391 C CA . ASN D 1 252 ? -2.862 37.951 -30.030 1.00 41.81 252 ASN D CA 1
ATOM 9392 C C . ASN D 1 252 ? -2.112 39.042 -29.285 1.00 43.33 252 ASN D C 1
ATOM 9393 O O . ASN D 1 252 ? -2.727 39.929 -28.684 1.00 41.92 252 ASN D O 1
ATOM 9398 N N . VAL D 1 253 ? -0.787 38.974 -29.309 1.00 44.86 253 VAL D N 1
ATOM 9399 C CA . VAL D 1 253 ? 0.006 40.004 -28.671 1.00 46.41 253 VAL D CA 1
ATOM 9400 C C . VAL D 1 253 ? 1.196 40.371 -29.559 1.00 47.85 253 VAL D C 1
ATOM 9401 O O . VAL D 1 253 ? 2.225 39.683 -29.607 1.00 48.19 253 VAL D O 1
ATOM 9405 N N . GLY D 1 254 ? 1.000 41.463 -30.293 1.00 49.10 254 GLY D N 1
ATOM 9406 C CA . GLY D 1 254 ? 2.008 42.002 -31.182 1.00 50.30 254 GLY D CA 1
ATOM 9407 C C . GLY D 1 254 ? 1.807 43.500 -31.141 1.00 50.81 254 GLY D C 1
ATOM 9408 O O . GLY D 1 254 ? 1.094 44.006 -30.273 1.00 49.42 254 GLY D O 1
ATOM 9409 N N . TYR D 1 255 ? 2.424 44.219 -32.069 1.00 52.71 255 TYR D N 1
ATOM 9410 C CA . TYR D 1 255 ? 2.264 45.669 -32.099 1.00 54.24 255 TYR D CA 1
ATOM 9411 C C . TYR D 1 255 ? 1.054 46.002 -32.975 1.00 55.51 255 TYR D C 1
ATOM 9412 O O . TYR D 1 255 ? 0.557 47.133 -32.969 1.00 55.82 255 TYR D O 1
ATOM 9421 N N . SER D 1 256 ? 0.594 44.985 -33.709 1.00 56.26 256 SER D N 1
ATOM 9422 C CA . SER D 1 256 ? -0.540 45.066 -34.632 1.00 56.34 256 SER D CA 1
ATOM 9423 C C . SER D 1 256 ? -0.186 45.928 -35.839 1.00 56.35 256 SER D C 1
ATOM 9424 O O . SER D 1 256 ? -1.042 46.528 -36.471 1.00 56.33 256 SER D O 1
ATOM 9427 N N . GLN D 1 257 ? 1.097 45.963 -36.164 1.00 57.43 257 GLN D N 1
ATOM 9428 C CA . GLN D 1 257 ? 1.580 46.743 -37.287 1.00 57.98 257 GLN D CA 1
ATOM 9429 C C . GLN D 1 257 ? 2.773 46.033 -37.899 1.00 57.46 257 GLN D C 1
ATOM 9430 O O . GLN D 1 257 ? 3.854 45.988 -37.302 1.00 56.55 257 GLN D O 1
ATOM 9436 N N . ALA D 1 258 ? 2.569 45.476 -39.088 1.00 57.38 258 ALA D N 1
ATOM 9437 C CA . ALA D 1 258 ? 3.624 44.747 -39.789 1.00 58.19 258 ALA D CA 1
ATOM 9438 C C . ALA D 1 258 ? 4.720 45.666 -40.336 1.00 58.33 258 ALA D C 1
ATOM 9439 O O . ALA D 1 258 ? 4.451 46.799 -40.728 1.00 57.89 258 ALA D O 1
ATOM 9441 N N . ARG D 1 259 ? 5.953 45.167 -40.355 1.00 58.69 259 ARG D N 1
ATOM 9442 C CA . ARG D 1 259 ? 7.094 45.927 -40.854 1.00 59.64 259 ARG D CA 1
ATOM 9443 C C . ARG D 1 259 ? 8.000 44.970 -41.599 1.00 60.38 259 ARG D C 1
ATOM 9444 O O . ARG D 1 259 ? 8.126 43.816 -41.211 1.00 60.74 259 ARG D O 1
ATOM 9452 N N . SER D 1 260 ? 8.644 45.451 -42.659 1.00 61.63 260 SER D N 1
ATOM 9453 C CA . SER D 1 260 ? 9.534 44.609 -43.466 1.00 62.83 260 SER D CA 1
ATOM 9454 C C . SER D 1 260 ? 10.919 44.508 -42.857 1.00 62.85 260 SER D C 1
ATOM 9455 O O . SER D 1 260 ? 11.333 45.373 -42.086 1.00 62.58 260 SER D O 1
ATOM 9458 N N . TYR D 1 261 ? 11.636 43.447 -43.205 1.00 63.11 261 TYR D N 1
ATOM 9459 C CA . TYR D 1 261 ? 12.982 43.276 -42.694 1.00 65.05 261 TYR D CA 1
ATOM 9460 C C . TYR D 1 261 ? 13.854 44.441 -43.157 1.00 66.59 261 TYR D C 1
ATOM 9461 O O . TYR D 1 261 ? 14.907 44.721 -42.573 1.00 67.79 261 TYR D O 1
ATOM 9470 N N . ASN D 1 262 ? 13.418 45.114 -44.219 1.00 66.75 262 ASN D N 1
ATOM 9471 C CA . ASN D 1 262 ? 14.167 46.238 -44.750 1.00 66.07 262 ASN D CA 1
ATOM 9472 C C . ASN D 1 262 ? 14.042 47.435 -43.831 1.00 65.68 262 ASN D C 1
ATOM 9473 O O . ASN D 1 262 ? 15.016 48.160 -43.614 1.00 66.35 262 ASN D O 1
ATOM 9478 N N . GLU D 1 263 ? 12.847 47.636 -43.285 1.00 64.48 263 GLU D N 1
ATOM 9479 C CA . GLU D 1 263 ? 12.628 48.753 -42.385 1.00 64.14 263 GLU D CA 1
ATOM 9480 C C . GLU D 1 263 ? 13.511 48.624 -41.151 1.00 63.72 263 GLU D C 1
ATOM 9481 O O . GLU D 1 263 ? 13.858 49.619 -40.512 1.00 62.56 263 GLU D O 1
ATOM 9487 N N . ILE D 1 264 ? 13.879 47.391 -40.820 1.00 63.88 264 ILE D N 1
ATOM 9488 C CA . ILE D 1 264 ? 14.758 47.158 -39.681 1.00 64.26 264 ILE D CA 1
ATOM 9489 C C . ILE D 1 264 ? 16.116 47.675 -40.120 1.00 64.91 264 ILE D C 1
ATOM 9490 O O . ILE D 1 264 ? 16.708 48.529 -39.459 1.00 65.74 264 ILE D O 1
ATOM 9495 N N . VAL D 1 265 ? 16.594 47.147 -41.247 1.00 65.57 265 VAL D N 1
ATOM 9496 C CA . VAL D 1 265 ? 17.881 47.533 -41.832 1.00 65.32 265 VAL D CA 1
ATOM 9497 C C . VAL D 1 265 ? 17.955 49.056 -41.908 1.00 66.01 265 VAL D C 1
ATOM 9498 O O . VAL D 1 265 ? 18.997 49.664 -41.637 1.00 66.17 265 VAL D O 1
ATOM 9502 N N . SER D 1 266 ? 16.829 49.657 -42.279 1.00 65.63 266 SER D N 1
ATOM 9503 C CA . SER D 1 266 ? 16.722 51.097 -42.390 1.00 65.97 266 SER D CA 1
ATOM 9504 C C . SER D 1 266 ? 16.891 51.725 -41.001 1.00 67.16 266 SER D C 1
ATOM 9505 O O . SER D 1 266 ? 17.893 52.409 -40.749 1.00 68.70 266 SER D O 1
ATOM 9508 N N . ILE D 1 267 ? 15.931 51.485 -40.102 1.00 66.54 267 ILE D N 1
ATOM 9509 C CA . ILE D 1 267 ? 15.990 52.040 -38.744 1.00 65.56 267 ILE D CA 1
ATOM 9510 C C . ILE D 1 267 ? 17.346 51.726 -38.107 1.00 65.84 267 ILE D C 1
ATOM 9511 O O . ILE D 1 267 ? 17.798 52.419 -37.197 1.00 66.34 267 ILE D O 1
ATOM 9516 N N . LEU D 1 268 ? 17.994 50.683 -38.614 1.00 65.74 268 LEU D N 1
ATOM 9517 C CA . LEU D 1 268 ? 19.284 50.250 -38.108 1.00 65.96 268 LEU D CA 1
ATOM 9518 C C . LEU D 1 268 ? 20.402 51.136 -38.646 1.00 67.23 268 LEU D C 1
ATOM 9519 O O . LEU D 1 268 ? 21.299 51.535 -37.896 1.00 67.49 268 LEU D O 1
ATOM 9524 N N . LYS D 1 269 ? 20.352 51.439 -39.942 1.00 68.50 269 LYS D N 1
ATOM 9525 C CA . LYS D 1 269 ? 21.362 52.305 -40.556 1.00 69.56 269 LYS D CA 1
ATOM 9526 C C . LYS D 1 269 ? 21.268 53.695 -39.929 1.00 70.18 269 LYS D C 1
ATOM 9527 O O . LYS D 1 269 ? 22.277 54.357 -39.660 1.00 69.50 269 LYS D O 1
ATOM 9533 N N . GLU D 1 270 ? 20.034 54.115 -39.684 1.00 70.99 270 GLU D N 1
ATOM 9534 C CA . GLU D 1 270 ? 19.755 55.403 -39.077 1.00 71.62 270 GLU D CA 1
ATOM 9535 C C . GLU D 1 270 ? 20.445 55.526 -37.712 1.00 71.67 270 GLU D C 1
ATOM 9536 O O . GLU D 1 270 ? 20.460 56.597 -37.104 1.00 71.70 270 GLU D O 1
ATOM 9542 N N . HIS D 1 271 ? 21.011 54.422 -37.235 1.00 72.03 271 HIS D N 1
ATOM 9543 C CA . HIS D 1 271 ? 21.699 54.397 -35.948 1.00 72.42 271 HIS D CA 1
ATOM 9544 C C . HIS D 1 271 ? 23.151 53.987 -36.145 1.00 72.77 271 HIS D C 1
ATOM 9545 O O . HIS D 1 271 ? 24.067 54.761 -35.891 1.00 72.95 271 HIS D O 1
ATOM 9552 N N . LEU D 1 272 ? 23.343 52.756 -36.603 1.00 73.44 272 LEU D N 1
ATOM 9553 C CA . LEU D 1 272 ? 24.667 52.192 -36.833 1.00 74.47 272 LEU D CA 1
ATOM 9554 C C . LEU D 1 272 ? 25.360 52.718 -38.086 1.00 75.77 272 LEU D C 1
ATOM 9555 O O . LEU D 1 272 ? 26.409 52.200 -38.485 1.00 75.25 272 LEU D O 1
ATOM 9560 N N . GLY D 1 273 ? 24.794 53.749 -38.704 1.00 77.28 273 GLY D N 1
ATOM 9561 C CA . GLY D 1 273 ? 25.398 54.273 -39.917 1.00 78.96 273 GLY D CA 1
ATOM 9562 C C . GLY D 1 273 ? 25.081 53.311 -41.048 1.00 80.27 273 GLY D C 1
ATOM 9563 O O . GLY D 1 273 ? 24.185 52.479 -40.907 1.00 81.36 273 GLY D O 1
ATOM 9564 N N . ASP D 1 274 ? 25.812 53.393 -42.155 1.00 80.66 274 ASP D N 1
ATOM 9565 C CA . ASP D 1 274 ? 25.546 52.519 -43.291 1.00 81.01 274 ASP D CA 1
ATOM 9566 C C . ASP D 1 274 ? 26.308 51.197 -43.206 1.00 81.12 274 ASP D C 1
ATOM 9567 O O . ASP D 1 274 ? 27.280 51.090 -42.464 1.00 80.49 274 ASP D O 1
ATOM 9572 N N . PHE D 1 275 ? 25.843 50.197 -43.959 1.00 81.88 275 PHE D N 1
ATOM 9573 C CA . PHE D 1 275 ? 26.463 48.865 -44.023 1.00 82.03 275 PHE D CA 1
ATOM 9574 C C . PHE D 1 275 ? 26.004 48.126 -45.280 1.00 82.17 275 PHE D C 1
ATOM 9575 O O . PHE D 1 275 ? 25.052 48.550 -45.941 1.00 80.90 275 PHE D O 1
ATOM 9583 N N . LYS D 1 276 ? 26.674 47.025 -45.619 1.00 83.03 276 LYS D N 1
ATOM 9584 C CA . LYS D 1 276 ? 26.295 46.287 -46.823 1.00 84.46 276 LYS D CA 1
ATOM 9585 C C . LYS D 1 276 ? 24.987 45.542 -46.662 1.00 85.34 276 LYS D C 1
ATOM 9586 O O . LYS D 1 276 ? 24.685 45.019 -45.588 1.00 86.06 276 LYS D O 1
ATOM 9592 N N . VAL D 1 277 ? 24.222 45.490 -47.748 1.00 86.05 277 VAL D N 1
ATOM 9593 C CA . VAL D 1 277 ? 22.925 44.818 -47.762 1.00 86.15 277 VAL D CA 1
ATOM 9594 C C . VAL D 1 277 ? 22.882 43.707 -48.809 1.00 85.95 277 VAL D C 1
ATOM 9595 O O . VAL D 1 277 ? 22.179 43.803 -49.809 1.00 85.83 277 VAL D O 1
ATOM 9599 N N . THR D 1 278 ? 23.640 42.650 -48.558 1.00 86.20 278 THR D N 1
ATOM 9600 C CA . THR D 1 278 ? 23.714 41.509 -49.457 1.00 87.15 278 THR D CA 1
ATOM 9601 C C . THR D 1 278 ? 22.471 40.642 -49.327 1.00 87.75 278 THR D C 1
ATOM 9602 O O . THR D 1 278 ? 22.030 40.360 -48.214 1.00 88.36 278 THR D O 1
ATOM 9606 N N . TYR D 1 279 ? 21.915 40.213 -50.459 1.00 88.36 279 TYR D N 1
ATOM 9607 C CA . TYR D 1 279 ? 20.721 39.360 -50.455 1.00 88.64 279 TYR D CA 1
ATOM 9608 C C . TYR D 1 279 ? 21.043 37.901 -50.717 1.00 89.24 279 TYR D C 1
ATOM 9609 O O . TYR D 1 279 ? 22.181 37.456 -50.556 1.00 89.31 279 TYR D O 1
ATOM 9618 N N . ILE D 1 280 ? 20.012 37.166 -51.111 1.00 90.00 280 ILE D N 1
ATOM 9619 C CA . ILE D 1 280 ? 20.122 35.750 -51.426 1.00 90.93 280 ILE D CA 1
ATOM 9620 C C . ILE D 1 280 ? 18.743 35.302 -51.853 1.00 91.57 280 ILE D C 1
ATOM 9621 O O . ILE D 1 280 ? 17.731 35.835 -51.382 1.00 91.34 280 ILE D O 1
ATOM 9626 N N . LYS D 1 281 ? 18.700 34.336 -52.760 1.00 92.05 281 LYS D N 1
ATOM 9627 C CA . LYS D 1 281 ? 17.423 33.841 -53.216 1.00 92.41 281 LYS D CA 1
ATOM 9628 C C . LYS D 1 281 ? 17.217 32.353 -52.933 1.00 93.20 281 LYS D C 1
ATOM 9629 O O . LYS D 1 281 ? 18.158 31.633 -52.551 1.00 93.05 281 LYS D O 1
ATOM 9635 N N . ASN D 1 282 ? 15.931 31.979 -52.979 1.00 93.70 282 ASN D N 1
ATOM 9636 C CA . ASN D 1 282 ? 15.397 30.630 -52.745 1.00 93.77 282 ASN D CA 1
ATOM 9637 C C . ASN D 1 282 ? 13.905 30.688 -52.386 1.00 92.93 282 ASN D C 1
ATOM 9638 O O . ASN D 1 282 ? 13.500 31.348 -51.423 1.00 91.73 282 ASN D O 1
ATOM 9643 N N . PHE D 1 286 ? 4.388 31.639 -52.598 1.00 80.16 286 PHE D N 1
ATOM 9644 C CA . PHE D 1 286 ? 4.965 30.371 -52.173 1.00 81.14 286 PHE D CA 1
ATOM 9645 C C . PHE D 1 286 ? 5.880 30.541 -50.967 1.00 81.62 286 PHE D C 1
ATOM 9646 O O . PHE D 1 286 ? 5.467 30.306 -49.827 1.00 81.07 286 PHE D O 1
ATOM 9654 N N . PHE D 1 287 ? 7.123 30.940 -51.213 1.00 82.56 287 PHE D N 1
ATOM 9655 C CA . PHE D 1 287 ? 8.065 31.156 -50.117 1.00 84.01 287 PHE D CA 1
ATOM 9656 C C . PHE D 1 287 ? 7.587 32.332 -49.247 1.00 85.28 287 PHE D C 1
ATOM 9657 O O . PHE D 1 287 ? 8.414 32.985 -48.596 1.00 86.36 287 PHE D O 1
ATOM 9665 N N . GLN D 1 288 ? 6.272 32.583 -49.204 1.00 85.40 288 GLN D N 1
ATOM 9666 C CA . GLN D 1 288 ? 5.733 33.742 -48.467 1.00 84.77 288 GLN D CA 1
ATOM 9667 C C . GLN D 1 288 ? 4.916 33.594 -47.185 1.00 83.31 288 GLN D C 1
ATOM 9668 O O . GLN D 1 288 ? 4.133 32.656 -47.023 1.00 82.72 288 GLN D O 1
ATOM 9674 N N . LYS D 1 289 ? 5.110 34.579 -46.301 1.00 81.86 289 LYS D N 1
ATOM 9675 C CA . LYS D 1 289 ? 4.417 34.694 -45.014 1.00 80.44 289 LYS D CA 1
ATOM 9676 C C . LYS D 1 289 ? 4.229 36.185 -44.705 1.00 78.63 289 LYS D C 1
ATOM 9677 O O . LYS D 1 289 ? 5.049 37.024 -45.095 1.00 78.31 289 LYS D O 1
ATOM 9683 N N . HIS D 1 290 ? 3.151 36.509 -44.002 1.00 76.20 290 HIS D N 1
ATOM 9684 C CA . HIS D 1 290 ? 2.845 37.891 -43.656 1.00 74.43 290 HIS D CA 1
ATOM 9685 C C . HIS D 1 290 ? 2.022 37.909 -42.376 1.00 72.30 290 HIS D C 1
ATOM 9686 O O . HIS D 1 290 ? 0.885 37.437 -42.362 1.00 73.08 290 HIS D O 1
ATOM 9693 N N . THR D 1 291 ? 2.583 38.454 -41.303 1.00 68.61 291 THR D N 1
ATOM 9694 C CA . THR D 1 291 ? 1.854 38.499 -40.051 1.00 64.63 291 THR D CA 1
ATOM 9695 C C . THR D 1 291 ? 1.563 39.906 -39.560 1.00 62.59 291 THR D C 1
ATOM 9696 O O . THR D 1 291 ? 2.341 40.829 -39.746 1.00 62.05 291 THR D O 1
ATOM 9700 N N . GLN D 1 292 ? 0.404 40.061 -38.948 1.00 60.95 292 GLN D N 1
ATOM 9701 C CA . GLN D 1 292 ? 0.002 41.326 -38.371 1.00 60.32 292 GLN D CA 1
ATOM 9702 C C . GLN D 1 292 ? -1.106 41.029 -37.364 1.00 59.63 292 GLN D C 1
ATOM 9703 O O . GLN D 1 292 ? -2.237 40.691 -37.711 1.00 59.16 292 GLN D O 1
ATOM 9709 N N . ALA D 1 293 ? -0.759 41.167 -36.100 1.00 58.35 293 ALA D N 1
ATOM 9710 C CA . ALA D 1 293 ? -1.672 40.865 -35.033 1.00 57.55 293 ALA D CA 1
ATOM 9711 C C . ALA D 1 293 ? -2.944 41.673 -34.976 1.00 57.92 293 ALA D C 1
ATOM 9712 O O . ALA D 1 293 ? -2.902 42.899 -34.939 1.00 59.20 293 ALA D O 1
ATOM 9714 N N . HIS D 1 294 ? -4.083 40.982 -34.979 1.00 57.53 294 HIS D N 1
ATOM 9715 C CA . HIS D 1 294 ? -5.363 41.658 -34.803 1.00 56.76 294 HIS D CA 1
ATOM 9716 C C . HIS D 1 294 ? -5.367 41.714 -33.275 1.00 55.88 294 HIS D C 1
ATOM 9717 O O . HIS D 1 294 ? -5.505 40.694 -32.608 1.00 55.88 294 HIS D O 1
ATOM 9724 N N . ILE D 1 295 ? -5.207 42.910 -32.731 1.00 55.50 295 ILE D N 1
ATOM 9725 C CA . ILE D 1 295 ? -5.084 43.096 -31.294 1.00 55.12 295 ILE D CA 1
ATOM 9726 C C . ILE D 1 295 ? -6.309 43.607 -30.530 1.00 54.56 295 ILE D C 1
ATOM 9727 O O . ILE D 1 295 ? -6.262 43.781 -29.315 1.00 54.70 295 ILE D O 1
ATOM 9732 N N . GLU D 1 296 ? -7.408 43.823 -31.235 1.00 54.20 296 GLU D N 1
ATOM 9733 C CA . GLU D 1 296 ? -8.622 44.360 -30.628 1.00 54.76 296 GLU D CA 1
ATOM 9734 C C . GLU D 1 296 ? -9.108 43.751 -29.314 1.00 53.39 296 GLU D C 1
ATOM 9735 O O . GLU D 1 296 ? -9.279 44.451 -28.316 1.00 52.50 296 GLU D O 1
ATOM 9741 N N . PRO D 1 297 ? -9.364 42.438 -29.308 1.00 52.82 297 PRO D N 1
ATOM 9742 C CA . PRO D 1 297 ? -9.846 41.723 -28.118 1.00 52.44 297 PRO D CA 1
ATOM 9743 C C . PRO D 1 297 ? -8.888 41.805 -26.918 1.00 51.49 297 PRO D C 1
ATOM 9744 O O . PRO D 1 297 ? -9.305 41.845 -25.751 1.00 50.65 297 PRO D O 1
ATOM 9748 N N . THR D 1 298 ? -7.598 41.815 -27.234 1.00 50.18 298 THR D N 1
ATOM 9749 C CA . THR D 1 298 ? -6.545 41.900 -26.237 1.00 48.20 298 THR D CA 1
ATOM 9750 C C . THR D 1 298 ? -6.680 43.240 -25.521 1.00 47.15 298 THR D C 1
ATOM 9751 O O . THR D 1 298 ? -6.667 43.313 -24.294 1.00 46.10 298 THR D O 1
ATOM 9755 N N . ILE D 1 299 ? -6.812 44.299 -26.311 1.00 46.73 299 ILE D N 1
ATOM 9756 C CA . ILE D 1 299 ? -6.971 45.643 -25.772 1.00 46.76 299 ILE D CA 1
ATOM 9757 C C . ILE D 1 299 ? -8.248 45.640 -24.955 1.00 47.11 299 ILE D C 1
ATOM 9758 O O . ILE D 1 299 ? -8.266 46.022 -23.790 1.00 47.87 299 ILE D O 1
ATOM 9763 N N . LEU D 1 300 ? -9.318 45.194 -25.596 1.00 47.11 300 LEU D N 1
ATOM 9764 C CA . LEU D 1 300 ? -10.627 45.137 -24.980 1.00 46.99 300 LEU D CA 1
ATOM 9765 C C . LEU D 1 300 ? -10.616 44.414 -23.640 1.00 46.34 300 LEU D C 1
ATOM 9766 O O . LEU D 1 300 ? -11.066 44.951 -22.635 1.00 44.74 300 LEU D O 1
ATOM 9771 N N . ASP D 1 301 ? -10.072 43.201 -23.629 1.00 46.36 301 ASP D N 1
ATOM 9772 C CA . ASP D 1 301 ? -10.046 42.379 -22.420 1.00 45.75 301 ASP D CA 1
ATOM 9773 C C . ASP D 1 301 ? -8.929 42.578 -21.421 1.00 45.04 301 ASP D C 1
ATOM 9774 O O . ASP D 1 301 ? -9.145 42.466 -20.216 1.00 43.40 301 ASP D O 1
ATOM 9779 N N . LEU D 1 302 ? -7.728 42.850 -21.913 1.00 44.78 302 LEU D N 1
ATOM 9780 C CA . LEU D 1 302 ? -6.589 43.004 -21.024 1.00 43.71 302 LEU D CA 1
ATOM 9781 C C . LEU D 1 302 ? -6.088 44.423 -20.833 1.00 44.49 302 LEU D C 1
ATOM 9782 O O . LEU D 1 302 ? -5.142 44.652 -20.072 1.00 46.46 302 LEU D O 1
ATOM 9787 N N . ASP D 1 303 ? -6.715 45.379 -21.503 1.00 44.80 303 ASP D N 1
ATOM 9788 C CA . ASP D 1 303 ? -6.286 46.768 -21.393 1.00 45.31 303 ASP D CA 1
ATOM 9789 C C . ASP D 1 303 ? -4.892 46.907 -22.034 1.00 44.07 303 ASP D C 1
ATOM 9790 O O . ASP D 1 303 ? -4.151 47.865 -21.789 1.00 42.88 303 ASP D O 1
ATOM 9795 N N . TYR D 1 304 ? -4.542 45.921 -22.850 1.00 42.43 304 TYR D N 1
ATOM 9796 C CA . TYR D 1 304 ? -3.278 45.938 -23.536 1.00 41.79 304 TYR D CA 1
ATOM 9797 C C . TYR D 1 304 ? -3.251 47.140 -24.458 1.00 43.30 304 TYR D C 1
ATOM 9798 O O . TYR D 1 304 ? -4.244 47.459 -25.108 1.00 43.85 304 TYR D O 1
ATOM 9807 N N . THR D 1 305 ? -2.107 47.810 -24.497 1.00 44.90 305 THR D N 1
ATOM 9808 C CA . THR D 1 305 ? -1.899 48.976 -25.354 1.00 45.18 305 THR D CA 1
ATOM 9809 C C . THR D 1 305 ? -0.407 49.032 -25.621 1.00 44.46 305 THR D C 1
ATOM 9810 O O . THR D 1 305 ? 0.361 49.579 -24.837 1.00 44.53 305 THR D O 1
ATOM 9814 N N . PRO D 1 306 ? 0.023 48.446 -26.736 1.00 44.63 306 PRO D N 1
ATOM 9815 C CA . PRO D 1 306 ? 1.444 48.436 -27.083 1.00 46.90 306 PRO D CA 1
ATOM 9816 C C . PRO D 1 306 ? 2.053 49.809 -27.351 1.00 49.06 306 PRO D C 1
ATOM 9817 O O . PRO D 1 306 ? 1.421 50.682 -27.948 1.00 50.63 306 PRO D O 1
ATOM 9821 N N . LEU D 1 307 ? 3.278 49.994 -26.874 1.00 49.99 307 LEU D N 1
ATOM 9822 C CA . LEU D 1 307 ? 4.040 51.227 -27.071 1.00 49.94 307 LEU D CA 1
ATOM 9823 C C . LEU D 1 307 ? 5.126 50.632 -27.962 1.00 51.54 307 LEU D C 1
ATOM 9824 O O . LEU D 1 307 ? 4.925 49.549 -28.499 1.00 54.45 307 LEU D O 1
ATOM 9829 N N . TYR D 1 308 ? 6.251 51.296 -28.163 1.00 51.72 308 TYR D N 1
ATOM 9830 C CA . TYR D 1 308 ? 7.319 50.686 -28.976 1.00 51.20 308 TYR D CA 1
ATOM 9831 C C . TYR D 1 308 ? 7.004 50.188 -30.390 1.00 51.54 308 TYR D C 1
ATOM 9832 O O . TYR D 1 308 ? 6.627 49.028 -30.576 1.00 51.70 308 TYR D O 1
ATOM 9841 N N . ASP D 1 309 ? 7.171 51.039 -31.388 1.00 51.84 309 ASP D N 1
ATOM 9842 C CA . ASP D 1 309 ? 6.986 50.584 -32.753 1.00 52.80 309 ASP D CA 1
ATOM 9843 C C . ASP D 1 309 ? 8.363 50.027 -33.079 1.00 51.84 309 ASP D C 1
ATOM 9844 O O . ASP D 1 309 ? 9.236 50.032 -32.220 1.00 51.09 309 ASP D O 1
ATOM 9849 N N . LEU D 1 310 ? 8.579 49.564 -34.302 1.00 51.69 310 LEU D N 1
ATOM 9850 C CA . LEU D 1 310 ? 9.889 49.023 -34.642 1.00 52.22 310 LEU D CA 1
ATOM 9851 C C . LEU D 1 310 ? 10.988 50.016 -34.301 1.00 53.56 310 LEU D C 1
ATOM 9852 O O . LEU D 1 310 ? 12.088 49.624 -33.918 1.00 52.89 310 LEU D O 1
ATOM 9857 N N . GLU D 1 311 ? 10.676 51.304 -34.432 1.00 55.48 311 GLU D N 1
ATOM 9858 C CA . GLU D 1 311 ? 11.632 52.373 -34.152 1.00 56.44 311 GLU D CA 1
ATOM 9859 C C . GLU D 1 311 ? 11.949 52.501 -32.676 1.00 55.94 311 GLU D C 1
ATOM 9860 O O . GLU D 1 311 ? 13.106 52.405 -32.282 1.00 57.16 311 GLU D O 1
ATOM 9866 N N . SER D 1 312 ? 10.923 52.735 -31.866 1.00 54.72 312 SER D N 1
ATOM 9867 C CA . SER D 1 312 ? 11.104 52.876 -30.426 1.00 54.09 312 SER D CA 1
ATOM 9868 C C . SER D 1 312 ? 11.739 51.603 -29.890 1.00 54.17 312 SER D C 1
ATOM 9869 O O . SER D 1 312 ? 12.512 51.633 -28.930 1.00 53.64 312 SER D O 1
ATOM 9872 N N . GLY D 1 313 ? 11.392 50.483 -30.522 1.00 54.63 313 GLY D N 1
ATOM 9873 C CA . GLY D 1 313 ? 11.918 49.195 -30.119 1.00 54.30 313 GLY D CA 1
ATOM 9874 C C . GLY D 1 313 ? 13.394 49.094 -30.424 1.00 54.37 313 GLY D C 1
ATOM 9875 O O . GLY D 1 313 ? 14.203 48.949 -29.514 1.00 55.43 313 GLY D O 1
ATOM 9876 N N . ILE D 1 314 ? 13.751 49.167 -31.703 1.00 53.99 314 ILE D N 1
ATOM 9877 C CA . ILE D 1 314 ? 15.156 49.091 -32.103 1.00 54.20 314 ILE D CA 1
ATOM 9878 C C . ILE D 1 314 ? 15.986 50.118 -31.338 1.00 54.40 314 ILE D C 1
ATOM 9879 O O . ILE D 1 314 ? 17.134 49.869 -30.992 1.00 53.75 314 ILE D O 1
ATOM 9884 N N . LYS D 1 315 ? 15.406 51.280 -31.072 1.00 55.71 315 LYS D N 1
ATOM 9885 C CA . LYS D 1 315 ? 16.139 52.307 -30.349 1.00 57.00 315 LYS D CA 1
ATOM 9886 C C . LYS D 1 315 ? 16.510 51.808 -28.962 1.00 57.59 315 LYS D C 1
ATOM 9887 O O . LYS D 1 315 ? 17.689 51.718 -28.634 1.00 57.69 315 LYS D O 1
ATOM 9893 N N . ASP D 1 316 ? 15.498 51.472 -28.163 1.00 58.39 316 ASP D N 1
ATOM 9894 C CA . ASP D 1 316 ? 15.695 50.993 -26.796 1.00 57.73 316 ASP D CA 1
ATOM 9895 C C . ASP D 1 316 ? 16.565 49.743 -26.666 1.00 56.69 316 ASP D C 1
ATOM 9896 O O . ASP D 1 316 ? 17.302 49.574 -25.696 1.00 56.37 316 ASP D O 1
ATOM 9901 N N . TYR D 1 317 ? 16.471 48.872 -27.657 1.00 55.88 317 TYR D N 1
ATOM 9902 C CA . TYR D 1 317 ? 17.205 47.619 -27.669 1.00 54.95 317 TYR D CA 1
ATOM 9903 C C . TYR D 1 317 ? 18.666 47.806 -28.000 1.00 55.95 317 TYR D C 1
ATOM 9904 O O . TYR D 1 317 ? 19.531 47.258 -27.332 1.00 56.25 317 TYR D O 1
ATOM 9913 N N . LEU D 1 318 ? 18.929 48.613 -29.021 1.00 58.17 318 LEU D N 1
ATOM 9914 C CA . LEU D 1 318 ? 20.284 48.867 -29.538 1.00 59.05 318 LEU D CA 1
ATOM 9915 C C . LEU D 1 318 ? 21.437 49.075 -28.552 1.00 60.00 318 LEU D C 1
ATOM 9916 O O . LEU D 1 318 ? 22.559 48.633 -28.816 1.00 59.58 318 LEU D O 1
ATOM 9921 N N . PRO D 1 319 ? 21.192 49.755 -27.416 1.00 60.92 319 PRO D N 1
ATOM 9922 C CA . PRO D 1 319 ? 22.301 49.942 -26.475 1.00 61.67 319 PRO D CA 1
ATOM 9923 C C . PRO D 1 319 ? 22.848 48.590 -25.995 1.00 62.68 319 PRO D C 1
ATOM 9924 O O . PRO D 1 319 ? 24.059 48.378 -25.932 1.00 63.46 319 PRO D O 1
ATOM 9928 N N . HIS D 1 320 ? 21.938 47.676 -25.668 1.00 63.72 320 HIS D N 1
ATOM 9929 C CA . HIS D 1 320 ? 22.299 46.348 -25.182 1.00 63.93 320 HIS D CA 1
ATOM 9930 C C . HIS D 1 320 ? 23.040 45.574 -26.255 1.00 64.69 320 HIS D C 1
ATOM 9931 O O . HIS D 1 320 ? 24.010 44.873 -25.968 1.00 65.01 320 HIS D O 1
ATOM 9938 N N . ILE D 1 321 ? 22.572 45.699 -27.493 1.00 66.44 321 ILE D N 1
ATOM 9939 C CA . ILE D 1 321 ? 23.194 45.013 -28.623 1.00 68.07 321 ILE D CA 1
ATOM 9940 C C . ILE D 1 321 ? 24.648 45.455 -28.769 1.00 69.76 321 ILE D C 1
ATOM 9941 O O . ILE D 1 321 ? 25.485 44.721 -29.311 1.00 69.11 321 ILE D O 1
ATOM 9946 N N . HIS D 1 322 ? 24.942 46.659 -28.277 1.00 71.55 322 HIS D N 1
ATOM 9947 C CA . HIS D 1 322 ? 26.290 47.182 -28.344 1.00 72.54 322 HIS D CA 1
ATOM 9948 C C . HIS D 1 322 ? 27.215 46.419 -27.423 1.00 73.06 322 HIS D C 1
ATOM 9949 O O . HIS D 1 322 ? 28.420 46.457 -27.604 1.00 73.96 322 HIS D O 1
ATOM 9956 N N . ALA D 1 323 ? 26.661 45.716 -26.439 1.00 73.60 323 ALA D N 1
ATOM 9957 C CA . ALA D 1 323 ? 27.488 44.925 -25.538 1.00 73.84 323 ALA D CA 1
ATOM 9958 C C . ALA D 1 323 ? 28.086 43.794 -26.356 1.00 75.04 323 ALA D C 1
ATOM 9959 O O . ALA D 1 323 ? 27.493 42.716 -26.477 1.00 74.28 323 ALA D O 1
ATOM 9961 N N . ILE D 1 324 ? 29.250 44.076 -26.947 1.00 77.07 324 ILE D N 1
ATOM 9962 C CA . ILE D 1 324 ? 30.010 43.117 -27.761 1.00 77.73 324 ILE D CA 1
ATOM 9963 C C . ILE D 1 324 ? 31.398 42.916 -27.109 1.00 78.17 324 ILE D C 1
ATOM 9964 O O . ILE D 1 324 ? 31.771 43.750 -26.250 1.00 78.38 324 ILE D O 1
ATOM 9969 N N . MET E 1 1 ? -6.116 -36.610 -28.985 1.00 63.50 1 MET E N 1
ATOM 9970 C CA . MET E 1 1 ? -6.465 -37.788 -28.144 1.00 63.81 1 MET E CA 1
ATOM 9971 C C . MET E 1 1 ? -6.374 -37.470 -26.647 1.00 63.61 1 MET E C 1
ATOM 9972 O O . MET E 1 1 ? -5.285 -37.192 -26.134 1.00 63.71 1 MET E O 1
ATOM 9977 N N . ARG E 1 2 ? -7.512 -37.517 -25.950 1.00 62.95 2 ARG E N 1
ATOM 9978 C CA . ARG E 1 2 ? -7.539 -37.240 -24.508 1.00 62.48 2 ARG E CA 1
ATOM 9979 C C . ARG E 1 2 ? -6.592 -38.136 -23.740 1.00 62.10 2 ARG E C 1
ATOM 9980 O O . ARG E 1 2 ? -6.521 -39.343 -23.983 1.00 62.89 2 ARG E O 1
ATOM 9988 N N . TYR E 1 3 ? -5.869 -37.539 -22.802 1.00 61.14 3 TYR E N 1
ATOM 9989 C CA . TYR E 1 3 ? -4.940 -38.289 -21.985 1.00 59.94 3 TYR E CA 1
ATOM 9990 C C . TYR E 1 3 ? -5.483 -38.430 -20.570 1.00 60.41 3 TYR E C 1
ATOM 9991 O O . TYR E 1 3 ? -4.880 -39.089 -19.724 1.00 61.17 3 TYR E O 1
ATOM 10000 N N . ILE E 1 4 ? -6.625 -37.794 -20.324 1.00 60.64 4 ILE E N 1
ATOM 10001 C CA . ILE E 1 4 ? -7.320 -37.878 -19.041 1.00 61.33 4 ILE E CA 1
ATOM 10002 C C . ILE E 1 4 ? -8.796 -37.680 -19.362 1.00 62.71 4 ILE E C 1
ATOM 10003 O O . ILE E 1 4 ? -9.155 -36.847 -20.200 1.00 63.09 4 ILE E O 1
ATOM 10008 N N . ASP E 1 5 ? -9.656 -38.457 -18.716 1.00 64.08 5 ASP E N 1
ATOM 10009 C CA . ASP E 1 5 ? -11.074 -38.343 -18.997 1.00 65.06 5 ASP E CA 1
ATOM 10010 C C . ASP E 1 5 ? -11.712 -37.246 -18.179 1.00 63.86 5 ASP E C 1
ATOM 10011 O O . ASP E 1 5 ? -12.810 -37.403 -17.654 1.00 64.23 5 ASP E O 1
ATOM 10016 N N . ASP E 1 6 ? -11.005 -36.132 -18.062 1.00 62.57 6 ASP E N 1
ATOM 10017 C CA . ASP E 1 6 ? -11.542 -34.997 -17.350 1.00 62.14 6 ASP E CA 1
ATOM 10018 C C . ASP E 1 6 ? -11.967 -33.992 -18.417 1.00 61.76 6 ASP E C 1
ATOM 10019 O O . ASP E 1 6 ? -11.290 -33.824 -19.432 1.00 61.31 6 ASP E O 1
ATOM 10024 N N . GLU E 1 7 ? -13.099 -33.340 -18.189 1.00 60.87 7 GLU E N 1
ATOM 10025 C CA . GLU E 1 7 ? -13.627 -32.369 -19.128 1.00 60.13 7 GLU E CA 1
ATOM 10026 C C . GLU E 1 7 ? -12.875 -31.050 -19.081 1.00 58.73 7 GLU E C 1
ATOM 10027 O O . GLU E 1 7 ? -12.784 -30.345 -20.088 1.00 58.20 7 GLU E O 1
ATOM 10033 N N . LEU E 1 8 ? -12.340 -30.735 -17.901 1.00 57.85 8 LEU E N 1
ATOM 10034 C CA . LEU E 1 8 ? -11.621 -29.485 -17.666 1.00 56.55 8 LEU E CA 1
ATOM 10035 C C . LEU E 1 8 ? -12.605 -28.368 -18.005 1.00 57.59 8 LEU E C 1
ATOM 10036 O O . LEU E 1 8 ? -12.213 -27.274 -18.411 1.00 57.32 8 LEU E O 1
ATOM 10041 N N . GLU E 1 9 ? -13.887 -28.661 -17.803 1.00 58.37 9 GLU E N 1
ATOM 10042 C CA . GLU E 1 9 ? -14.967 -27.748 -18.134 1.00 59.13 9 GLU E CA 1
ATOM 10043 C C . GLU E 1 9 ? -14.780 -26.238 -17.923 1.00 58.84 9 GLU E C 1
ATOM 10044 O O . GLU E 1 9 ? -14.765 -25.483 -18.901 1.00 59.66 9 GLU E O 1
ATOM 10050 N N . ASN E 1 10 ? -14.639 -25.770 -16.688 1.00 57.26 10 ASN E N 1
ATOM 10051 C CA . ASN E 1 10 ? -14.498 -24.326 -16.502 1.00 56.00 10 ASN E CA 1
ATOM 10052 C C . ASN E 1 10 ? -13.142 -23.921 -15.996 1.00 53.95 10 ASN E C 1
ATOM 10053 O O . ASN E 1 10 ? -12.988 -22.913 -15.312 1.00 54.10 10 ASN E O 1
ATOM 10058 N N . GLN E 1 11 ? -12.152 -24.710 -16.375 1.00 52.27 11 GLN E N 1
ATOM 10059 C CA . GLN E 1 11 ? -10.784 -24.478 -15.957 1.00 49.99 11 GLN E CA 1
ATOM 10060 C C . GLN E 1 11 ? -10.031 -23.517 -16.868 1.00 46.64 11 GLN E C 1
ATOM 10061 O O . GLN E 1 11 ? -10.231 -23.495 -18.083 1.00 45.68 11 GLN E O 1
ATOM 10067 N N . THR E 1 12 ? -9.172 -22.710 -16.263 1.00 43.19 12 THR E N 1
ATOM 10068 C CA . THR E 1 12 ? -8.359 -21.791 -17.030 1.00 41.51 12 THR E CA 1
ATOM 10069 C C . THR E 1 12 ? -6.928 -22.322 -16.980 1.00 39.63 12 THR E C 1
ATOM 10070 O O . THR E 1 12 ? -6.361 -22.531 -15.909 1.00 39.81 12 THR E O 1
ATOM 10074 N N . ILE E 1 13 ? -6.364 -22.550 -18.157 1.00 38.03 13 ILE E N 1
ATOM 10075 C CA . ILE E 1 13 ? -5.026 -23.092 -18.292 1.00 36.07 13 ILE E CA 1
ATOM 10076 C C . ILE E 1 13 ? -4.052 -22.059 -18.803 1.00 34.81 13 ILE E C 1
ATOM 10077 O O . ILE E 1 13 ? -4.222 -21.519 -19.893 1.00 35.10 13 ILE E O 1
ATOM 10082 N N . LEU E 1 14 ? -3.017 -21.801 -18.017 1.00 33.32 14 LEU E N 1
ATOM 10083 C CA . LEU E 1 14 ? -2.009 -20.828 -18.402 1.00 31.88 14 LEU E CA 1
ATOM 10084 C C . LEU E 1 14 ? -0.732 -21.522 -18.857 1.00 31.82 14 LEU E C 1
ATOM 10085 O O . LEU E 1 14 ? -0.114 -22.278 -18.093 1.00 32.44 14 LEU E O 1
ATOM 10090 N N . ILE E 1 15 ? -0.341 -21.258 -20.099 1.00 30.65 15 ILE E N 1
ATOM 10091 C CA . ILE E 1 15 ? 0.862 -21.855 -20.668 1.00 30.55 15 ILE E CA 1
ATOM 10092 C C . ILE E 1 15 ? 1.860 -20.758 -21.024 1.00 32.08 15 ILE E C 1
ATOM 10093 O O . ILE E 1 15 ? 1.616 -19.949 -21.935 1.00 32.18 15 ILE E O 1
ATOM 10098 N N . THR E 1 16 ? 2.973 -20.718 -20.295 1.00 32.08 16 THR E N 1
ATOM 10099 C CA . THR E 1 16 ? 3.999 -19.720 -20.558 1.00 31.42 16 THR E CA 1
ATOM 10100 C C . THR E 1 16 ? 4.911 -20.329 -21.614 1.00 32.33 16 THR E C 1
ATOM 10101 O O . THR E 1 16 ? 5.041 -21.552 -21.694 1.00 32.64 16 THR E O 1
ATOM 10105 N N . GLY E 1 17 ? 5.525 -19.479 -22.437 1.00 33.20 17 GLY E N 1
ATOM 10106 C CA . GLY E 1 17 ? 6.378 -19.963 -23.502 1.00 31.88 17 GLY E CA 1
ATOM 10107 C C . GLY E 1 17 ? 5.465 -20.608 -24.524 1.00 33.33 17 GLY E C 1
ATOM 10108 O O . GLY E 1 17 ? 5.883 -21.496 -25.270 1.00 34.81 17 GLY E O 1
ATOM 10109 N N . GLY E 1 18 ? 4.211 -20.145 -24.550 1.00 33.43 18 GLY E N 1
ATOM 10110 C CA . GLY E 1 18 ? 3.195 -20.673 -25.451 1.00 33.35 18 GLY E CA 1
ATOM 10111 C C . GLY E 1 18 ? 3.415 -20.433 -26.928 1.00 33.54 18 GLY E C 1
ATOM 10112 O O . GLY E 1 18 ? 2.767 -21.044 -27.765 1.00 34.88 18 GLY E O 1
ATOM 10113 N N . ALA E 1 19 ? 4.317 -19.533 -27.266 1.00 33.96 19 ALA E N 1
ATOM 10114 C CA . ALA E 1 19 ? 4.598 -19.280 -28.670 1.00 34.92 19 ALA E CA 1
ATOM 10115 C C . ALA E 1 19 ? 5.795 -20.155 -29.103 1.00 35.52 19 ALA E C 1
ATOM 10116 O O . ALA E 1 19 ? 6.258 -20.096 -30.245 1.00 36.10 19 ALA E O 1
ATOM 10118 N N . GLY E 1 20 ? 6.281 -20.971 -28.172 1.00 35.29 20 GLY E N 1
ATOM 10119 C CA . GLY E 1 20 ? 7.399 -21.853 -28.450 1.00 35.52 20 GLY E CA 1
ATOM 10120 C C . GLY E 1 20 ? 6.959 -23.262 -28.802 1.00 35.63 20 GLY E C 1
ATOM 10121 O O . GLY E 1 20 ? 5.756 -23.544 -28.867 1.00 36.40 20 GLY E O 1
ATOM 10122 N N . PHE E 1 21 ? 7.939 -24.148 -29.004 1.00 35.22 21 PHE E N 1
ATOM 10123 C CA . PHE E 1 21 ? 7.703 -25.536 -29.405 1.00 32.58 21 PHE E CA 1
ATOM 10124 C C . PHE E 1 21 ? 6.686 -26.313 -28.566 1.00 31.80 21 PHE E C 1
ATOM 10125 O O . PHE E 1 21 ? 5.535 -26.467 -28.992 1.00 30.56 21 PHE E O 1
ATOM 10133 N N . VAL E 1 22 ? 7.078 -26.795 -27.389 1.00 31.83 22 VAL E N 1
ATOM 10134 C CA . VAL E 1 22 ? 6.141 -27.568 -26.559 1.00 33.14 22 VAL E CA 1
ATOM 10135 C C . VAL E 1 22 ? 4.921 -26.783 -26.071 1.00 33.51 22 VAL E C 1
ATOM 10136 O O . VAL E 1 22 ? 3.807 -27.316 -26.017 1.00 32.59 22 VAL E O 1
ATOM 10140 N N . GLY E 1 23 ? 5.135 -25.518 -25.717 1.00 34.75 23 GLY E N 1
ATOM 10141 C CA . GLY E 1 23 ? 4.042 -24.683 -25.244 1.00 33.95 23 GLY E CA 1
ATOM 10142 C C . GLY E 1 23 ? 2.919 -24.561 -26.254 1.00 32.97 23 GLY E C 1
ATOM 10143 O O . GLY E 1 23 ? 1.757 -24.721 -25.901 1.00 33.00 23 GLY E O 1
ATOM 10144 N N . SER E 1 24 ? 3.261 -24.271 -27.504 1.00 31.69 24 SER E N 1
ATOM 10145 C CA . SER E 1 24 ? 2.252 -24.150 -28.537 1.00 33.15 24 SER E CA 1
ATOM 10146 C C . SER E 1 24 ? 1.561 -25.488 -28.801 1.00 34.77 24 SER E C 1
ATOM 10147 O O . SER E 1 24 ? 0.345 -25.535 -28.938 1.00 35.69 24 SER E O 1
ATOM 10150 N N . ASN E 1 25 ? 2.324 -26.577 -28.871 1.00 37.08 25 ASN E N 1
ATOM 10151 C CA . ASN E 1 25 ? 1.727 -27.897 -29.113 1.00 37.26 25 ASN E CA 1
ATOM 10152 C C . ASN E 1 25 ? 0.740 -28.216 -27.999 1.00 36.97 25 ASN E C 1
ATOM 10153 O O . ASN E 1 25 ? -0.368 -28.706 -28.237 1.00 37.41 25 ASN E O 1
ATOM 10158 N N . LEU E 1 26 ? 1.160 -27.928 -26.774 1.00 36.20 26 LEU E N 1
ATOM 10159 C CA . LEU E 1 26 ? 0.349 -28.187 -25.597 1.00 36.37 26 LEU E CA 1
ATOM 10160 C C . LEU E 1 26 ? -0.946 -27.381 -25.637 1.00 37.34 26 LEU E C 1
ATOM 10161 O O . LEU E 1 26 ? -2.023 -27.900 -25.345 1.00 37.34 26 LEU E O 1
ATOM 10166 N N . ALA E 1 27 ? -0.834 -26.110 -26.010 1.00 37.66 27 ALA E N 1
ATOM 10167 C CA . ALA E 1 27 ? -1.990 -25.236 -26.096 1.00 38.11 27 ALA E CA 1
ATOM 10168 C C . ALA E 1 27 ? -3.012 -25.801 -27.083 1.00 39.38 27 ALA E C 1
ATOM 10169 O O . ALA E 1 27 ? -4.227 -25.735 -26.848 1.00 40.13 27 ALA E O 1
ATOM 10171 N N . PHE E 1 28 ? -2.515 -26.362 -28.185 1.00 39.88 28 PHE E N 1
ATOM 10172 C CA . PHE E 1 28 ? -3.387 -26.932 -29.212 1.00 39.88 28 PHE E CA 1
ATOM 10173 C C . PHE E 1 28 ? -4.037 -28.213 -28.741 1.00 40.81 28 PHE E C 1
ATOM 10174 O O . PHE E 1 28 ? -5.201 -28.472 -29.050 1.00 41.10 28 PHE E O 1
ATOM 10182 N N . HIS E 1 29 ? -3.291 -29.014 -27.989 1.00 41.39 29 HIS E N 1
ATOM 10183 C CA . HIS E 1 29 ? -3.849 -30.250 -27.482 1.00 43.09 29 HIS E CA 1
ATOM 10184 C C . HIS E 1 29 ? -5.108 -29.939 -26.671 1.00 43.57 29 HIS E C 1
ATOM 10185 O O . HIS E 1 29 ? -6.177 -30.495 -26.932 1.00 43.49 29 HIS E O 1
ATOM 10192 N N . PHE E 1 30 ? -4.984 -29.039 -25.703 1.00 44.15 30 PHE E N 1
ATOM 10193 C CA . PHE E 1 30 ? -6.120 -28.665 -24.876 1.00 45.51 30 PHE E CA 1
ATOM 10194 C C . PHE E 1 30 ? -7.242 -28.078 -25.720 1.00 47.29 30 PHE E C 1
ATOM 10195 O O . PHE E 1 30 ? -8.434 -28.326 -25.464 1.00 46.95 30 PHE E O 1
ATOM 10203 N N . GLN E 1 31 ? -6.855 -27.299 -26.728 1.00 48.30 31 GLN E N 1
ATOM 10204 C CA . GLN E 1 31 ? -7.828 -26.675 -27.615 1.00 49.43 31 GLN E CA 1
ATOM 10205 C C . GLN E 1 31 ? -8.709 -27.730 -28.264 1.00 50.30 31 GLN E C 1
ATOM 10206 O O . GLN E 1 31 ? -9.942 -27.638 -28.245 1.00 50.52 31 GLN E O 1
ATOM 10212 N N . GLU E 1 32 ? -8.054 -28.742 -28.823 1.00 51.31 32 GLU E N 1
ATOM 10213 C CA . GLU E 1 32 ? -8.733 -29.825 -29.515 1.00 52.47 32 GLU E CA 1
ATOM 10214 C C . GLU E 1 32 ? -9.337 -30.901 -28.617 1.00 52.23 32 GLU E C 1
ATOM 10215 O O . GLU E 1 32 ? -10.437 -31.389 -28.879 1.00 52.67 32 GLU E O 1
ATOM 10221 N N . ASN E 1 33 ? -8.643 -31.252 -27.543 1.00 51.36 33 ASN E N 1
ATOM 10222 C CA . ASN E 1 33 ? -9.125 -32.307 -26.668 1.00 50.24 33 ASN E CA 1
ATOM 10223 C C . ASN E 1 33 ? -9.969 -31.898 -25.471 1.00 50.38 33 ASN E C 1
ATOM 10224 O O . ASN E 1 33 ? -10.774 -32.688 -24.984 1.00 50.60 33 ASN E O 1
ATOM 10229 N N . HIS E 1 34 ? -9.797 -30.678 -24.983 1.00 51.07 34 HIS E N 1
ATOM 10230 C CA . HIS E 1 34 ? -10.606 -30.210 -23.860 1.00 51.83 34 HIS E CA 1
ATOM 10231 C C . HIS E 1 34 ? -11.096 -28.831 -24.215 1.00 53.32 34 HIS E C 1
ATOM 10232 O O . HIS E 1 34 ? -10.719 -27.833 -23.594 1.00 55.45 34 HIS E O 1
ATOM 10239 N N . PRO E 1 35 ? -11.960 -28.762 -25.231 1.00 53.51 35 PRO E N 1
ATOM 10240 C CA . PRO E 1 35 ? -12.556 -27.535 -25.753 1.00 52.78 35 PRO E CA 1
ATOM 10241 C C . PRO E 1 35 ? -13.306 -26.712 -24.714 1.00 52.78 35 PRO E C 1
ATOM 10242 O O . PRO E 1 35 ? -13.575 -25.533 -24.936 1.00 53.18 35 PRO E O 1
ATOM 10246 N N . LYS E 1 36 ? -13.639 -27.318 -23.579 1.00 52.91 36 LYS E N 1
ATOM 10247 C CA . LYS E 1 36 ? -14.348 -26.588 -22.528 1.00 53.75 36 LYS E CA 1
ATOM 10248 C C . LYS E 1 36 ? -13.405 -25.723 -21.660 1.00 53.14 36 LYS E C 1
ATOM 10249 O O . LYS E 1 36 ? -13.824 -24.706 -21.080 1.00 52.11 36 LYS E O 1
ATOM 10255 N N . ALA E 1 37 ? -12.135 -26.129 -21.590 1.00 52.21 37 ALA E N 1
ATOM 10256 C CA . ALA E 1 37 ? -11.122 -25.418 -20.809 1.00 49.99 37 ALA E CA 1
ATOM 10257 C C . ALA E 1 37 ? -10.705 -24.119 -21.501 1.00 49.23 37 ALA E C 1
ATOM 10258 O O . ALA E 1 37 ? -10.730 -24.034 -22.731 1.00 49.40 37 ALA E O 1
ATOM 10260 N N . LYS E 1 38 ? -10.344 -23.109 -20.707 1.00 47.74 38 LYS E N 1
ATOM 10261 C CA . LYS E 1 38 ? -9.892 -21.822 -21.238 1.00 46.13 38 LYS E CA 1
ATOM 10262 C C . LYS E 1 38 ? -8.383 -21.910 -21.377 1.00 44.58 38 LYS E C 1
ATOM 10263 O O . LYS E 1 38 ? -7.675 -22.052 -20.385 1.00 46.98 38 LYS E O 1
ATOM 10269 N N . VAL E 1 39 ? -7.877 -21.843 -22.598 1.00 40.49 39 VAL E N 1
ATOM 10270 C CA . VAL E 1 39 ? -6.445 -21.928 -22.804 1.00 37.86 39 VAL E CA 1
ATOM 10271 C C . VAL E 1 39 ? -5.852 -20.556 -23.076 1.00 38.30 39 VAL E C 1
ATOM 10272 O O . VAL E 1 39 ? -6.116 -19.954 -24.118 1.00 38.03 39 VAL E O 1
ATOM 10276 N N . VAL E 1 40 ? -5.062 -20.048 -22.135 1.00 37.50 40 VAL E N 1
ATOM 10277 C CA . VAL E 1 40 ? -4.425 -18.755 -22.329 1.00 36.75 40 VAL E CA 1
ATOM 10278 C C . VAL E 1 40 ? -2.903 -18.918 -22.437 1.00 36.49 40 VAL E C 1
ATOM 10279 O O . VAL E 1 40 ? -2.234 -19.385 -21.516 1.00 37.53 40 VAL E O 1
ATOM 10283 N N . VAL E 1 41 ? -2.377 -18.539 -23.592 1.00 35.83 41 VAL E N 1
ATOM 10284 C CA . VAL E 1 41 ? -0.959 -18.639 -23.891 1.00 35.59 41 VAL E CA 1
ATOM 10285 C C . VAL E 1 41 ? -0.211 -17.325 -23.599 1.00 36.60 41 VAL E C 1
ATOM 10286 O O . VAL E 1 41 ? -0.664 -16.238 -23.978 1.00 35.92 41 VAL E O 1
ATOM 10290 N N . LEU E 1 42 ? 0.930 -17.425 -22.917 1.00 36.59 42 LEU E N 1
ATOM 10291 C CA . LEU E 1 42 ? 1.721 -16.242 -22.595 1.00 36.45 42 LEU E CA 1
ATOM 10292 C C . LEU E 1 42 ? 3.093 -16.354 -23.200 1.00 37.07 42 LEU E C 1
ATOM 10293 O O . LEU E 1 42 ? 3.703 -17.412 -23.136 1.00 37.73 42 LEU E O 1
ATOM 10298 N N . ASP E 1 43 ? 3.590 -15.257 -23.765 1.00 37.08 43 ASP E N 1
ATOM 10299 C CA . ASP E 1 43 ? 4.914 -15.284 -24.367 1.00 38.00 43 ASP E CA 1
ATOM 10300 C C . ASP E 1 43 ? 5.495 -13.891 -24.665 1.00 38.08 43 ASP E C 1
ATOM 10301 O O . ASP E 1 43 ? 4.751 -12.939 -24.930 1.00 36.39 43 ASP E O 1
ATOM 10306 N N . LYS E 1 44 ? 6.827 -13.797 -24.599 1.00 38.02 44 LYS E N 1
ATOM 10307 C CA . LYS E 1 44 ? 7.562 -12.565 -24.860 1.00 37.30 44 LYS E CA 1
ATOM 10308 C C . LYS E 1 44 ? 7.475 -12.318 -26.359 1.00 38.23 44 LYS E C 1
ATOM 10309 O O . LYS E 1 44 ? 7.341 -11.180 -26.798 1.00 37.84 44 LYS E O 1
ATOM 10315 N N . PHE E 1 45 ? 7.570 -13.405 -27.126 1.00 39.86 45 PHE E N 1
ATOM 10316 C CA . PHE E 1 45 ? 7.442 -13.392 -28.586 1.00 42.55 45 PHE E CA 1
ATOM 10317 C C . PHE E 1 45 ? 8.617 -13.061 -29.520 1.00 45.12 45 PHE E C 1
ATOM 10318 O O . PHE E 1 45 ? 8.505 -12.180 -30.366 1.00 47.84 45 PHE E O 1
ATOM 10326 N N . ARG E 1 46 ? 9.731 -13.757 -29.389 1.00 46.72 46 ARG E N 1
ATOM 10327 C CA . ARG E 1 46 ? 10.839 -13.537 -30.301 1.00 49.59 46 ARG E CA 1
ATOM 10328 C C . ARG E 1 46 ? 11.449 -12.152 -30.278 1.00 52.57 46 ARG E C 1
ATOM 10329 O O . ARG E 1 46 ? 10.927 -11.217 -30.875 1.00 52.23 46 ARG E O 1
ATOM 10337 N N . SER E 1 47 ? 12.587 -12.041 -29.608 1.00 57.36 47 SER E N 1
ATOM 10338 C CA . SER E 1 47 ? 13.298 -10.775 -29.500 1.00 61.75 47 SER E CA 1
ATOM 10339 C C . SER E 1 47 ? 14.594 -10.839 -30.332 1.00 63.97 47 SER E C 1
ATOM 10340 O O . SER E 1 47 ? 15.595 -11.447 -29.905 1.00 64.64 47 SER E O 1
ATOM 10343 N N . ASN E 1 48 ? 14.557 -10.228 -31.521 1.00 65.09 48 ASN E N 1
ATOM 10344 C CA . ASN E 1 48 ? 15.711 -10.183 -32.424 1.00 66.19 48 ASN E CA 1
ATOM 10345 C C . ASN E 1 48 ? 15.558 -9.082 -33.460 1.00 65.76 48 ASN E C 1
ATOM 10346 O O . ASN E 1 48 ? 16.249 -8.067 -33.390 1.00 65.47 48 ASN E O 1
ATOM 10351 N N . PRO E 1 56 ? 18.632 -15.690 -31.235 1.00 76.03 56 PRO E N 1
ATOM 10352 C CA . PRO E 1 56 ? 18.999 -15.265 -29.880 1.00 75.30 56 PRO E CA 1
ATOM 10353 C C . PRO E 1 56 ? 17.814 -15.047 -28.922 1.00 73.39 56 PRO E C 1
ATOM 10354 O O . PRO E 1 56 ? 16.686 -14.781 -29.352 1.00 73.16 56 PRO E O 1
ATOM 10358 N N . SER E 1 57 ? 18.101 -15.167 -27.624 1.00 70.83 57 SER E N 1
ATOM 10359 C CA . SER E 1 57 ? 17.125 -14.989 -26.545 1.00 67.52 57 SER E CA 1
ATOM 10360 C C . SER E 1 57 ? 15.848 -15.829 -26.656 1.00 64.13 57 SER E C 1
ATOM 10361 O O . SER E 1 57 ? 15.897 -17.058 -26.568 1.00 64.31 57 SER E O 1
ATOM 10364 N N . SER E 1 58 ? 14.704 -15.171 -26.834 1.00 59.63 58 SER E N 1
ATOM 10365 C CA . SER E 1 58 ? 13.434 -15.884 -26.929 1.00 55.33 58 SER E CA 1
ATOM 10366 C C . SER E 1 58 ? 13.093 -16.274 -28.353 1.00 52.63 58 SER E C 1
ATOM 10367 O O . SER E 1 58 ? 12.954 -15.417 -29.219 1.00 52.65 58 SER E O 1
ATOM 10370 N N . LEU E 1 59 ? 12.957 -17.570 -28.605 1.00 49.93 59 LEU E N 1
ATOM 10371 C CA . LEU E 1 59 ? 12.642 -17.999 -29.959 1.00 47.70 59 LEU E CA 1
ATOM 10372 C C . LEU E 1 59 ? 11.205 -18.449 -30.144 1.00 45.93 59 LEU E C 1
ATOM 10373 O O . LEU E 1 59 ? 10.937 -19.444 -30.815 1.00 46.60 59 LEU E O 1
ATOM 10378 N N . GLY E 1 60 ? 10.282 -17.702 -29.544 1.00 44.34 60 GLY E N 1
ATOM 10379 C CA . GLY E 1 60 ? 8.864 -17.988 -29.704 1.00 43.56 60 GLY E CA 1
ATOM 10380 C C . GLY E 1 60 ? 8.450 -17.401 -31.055 1.00 43.19 60 GLY E C 1
ATOM 10381 O O . GLY E 1 60 ? 9.111 -16.483 -31.554 1.00 44.87 60 GLY E O 1
ATOM 10382 N N . HIS E 1 61 ? 7.372 -17.886 -31.664 1.00 40.89 61 HIS E N 1
ATOM 10383 C CA . HIS E 1 61 ? 6.995 -17.359 -32.972 1.00 39.69 61 HIS E CA 1
ATOM 10384 C C . HIS E 1 61 ? 5.519 -17.578 -33.254 1.00 40.05 61 HIS E C 1
ATOM 10385 O O . HIS E 1 61 ? 5.022 -18.692 -33.150 1.00 41.12 61 HIS E O 1
ATOM 10392 N N . PHE E 1 62 ? 4.824 -16.509 -33.626 1.00 39.46 62 PHE E N 1
ATOM 10393 C CA . PHE E 1 62 ? 3.399 -16.589 -33.885 1.00 38.86 62 PHE E CA 1
ATOM 10394 C C . PHE E 1 62 ? 3.010 -17.680 -34.853 1.00 39.39 62 PHE E C 1
ATOM 10395 O O . PHE E 1 62 ? 1.874 -18.150 -34.820 1.00 40.13 62 PHE E O 1
ATOM 10403 N N . LYS E 1 63 ? 3.933 -18.085 -35.719 1.00 39.47 63 LYS E N 1
ATOM 10404 C CA . LYS E 1 63 ? 3.623 -19.132 -36.686 1.00 39.85 63 LYS E CA 1
ATOM 10405 C C . LYS E 1 63 ? 3.215 -20.414 -35.993 1.00 39.09 63 LYS E C 1
ATOM 10406 O O . LYS E 1 63 ? 2.446 -21.188 -36.538 1.00 40.56 63 LYS E O 1
ATOM 10412 N N . ASN E 1 64 ? 3.736 -20.630 -34.791 1.00 38.22 64 ASN E N 1
ATOM 10413 C CA . ASN E 1 64 ? 3.423 -21.823 -34.012 1.00 39.20 64 ASN E CA 1
ATOM 10414 C C . ASN E 1 64 ? 2.018 -21.770 -33.386 1.00 40.28 64 ASN E C 1
ATOM 10415 O O . ASN E 1 64 ? 1.573 -22.735 -32.754 1.00 40.59 64 ASN E O 1
ATOM 10420 N N . LEU E 1 65 ? 1.316 -20.651 -33.558 1.00 40.07 65 LEU E N 1
ATOM 10421 C CA . LEU E 1 65 ? -0.018 -20.499 -32.983 1.00 38.58 65 LEU E CA 1
ATOM 10422 C C . LEU E 1 65 ? -1.039 -20.198 -34.060 1.00 39.50 65 LEU E C 1
ATOM 10423 O O . LEU E 1 65 ? -2.150 -19.762 -33.765 1.00 39.41 65 LEU E O 1
ATOM 10428 N N . ILE E 1 66 ? -0.667 -20.440 -35.312 1.00 40.41 66 ILE E N 1
ATOM 10429 C CA . ILE E 1 66 ? -1.552 -20.129 -36.418 1.00 41.51 66 ILE E CA 1
ATOM 10430 C C . ILE E 1 66 ? -3.005 -20.562 -36.305 1.00 43.74 66 ILE E C 1
ATOM 10431 O O . ILE E 1 66 ? -3.883 -19.812 -36.724 1.00 48.01 66 ILE E O 1
ATOM 10436 N N . GLY E 1 67 ? -3.302 -21.728 -35.747 1.00 43.42 67 GLY E N 1
ATOM 10437 C CA . GLY E 1 67 ? -4.710 -22.099 -35.645 1.00 43.53 67 GLY E CA 1
ATOM 10438 C C . GLY E 1 67 ? -5.306 -21.959 -34.247 1.00 44.57 67 GLY E C 1
ATOM 10439 O O . GLY E 1 67 ? -6.346 -22.556 -33.950 1.00 45.27 67 GLY E O 1
ATOM 10440 N N . PHE E 1 68 ? -4.664 -21.163 -33.393 1.00 43.71 68 PHE E N 1
ATOM 10441 C CA . PHE E 1 68 ? -5.109 -20.995 -32.019 1.00 43.97 68 PHE E CA 1
ATOM 10442 C C . PHE E 1 68 ? -6.325 -20.081 -31.860 1.00 45.02 68 PHE E C 1
ATOM 10443 O O . PHE E 1 68 ? -6.283 -18.926 -32.251 1.00 45.36 68 PHE E O 1
ATOM 10451 N N . LYS E 1 69 ? -7.408 -20.612 -31.292 1.00 46.45 69 LYS E N 1
ATOM 10452 C CA . LYS E 1 69 ? -8.637 -19.853 -31.065 1.00 47.92 69 LYS E CA 1
ATOM 10453 C C . LYS E 1 69 ? -8.752 -19.326 -29.617 1.00 47.81 69 LYS E C 1
ATOM 10454 O O . LYS E 1 69 ? -9.677 -18.574 -29.306 1.00 48.96 69 LYS E O 1
ATOM 10460 N N . GLY E 1 70 ? -7.822 -19.712 -28.735 1.00 47.41 70 GLY E N 1
ATOM 10461 C CA . GLY E 1 70 ? -7.844 -19.229 -27.351 1.00 45.94 70 GLY E CA 1
ATOM 10462 C C . GLY E 1 70 ? -7.338 -17.785 -27.238 1.00 44.87 70 GLY E C 1
ATOM 10463 O O . GLY E 1 70 ? -7.504 -16.989 -28.174 1.00 44.94 70 GLY E O 1
ATOM 10464 N N . GLU E 1 71 ? -6.744 -17.410 -26.106 1.00 43.18 71 GLU E N 1
ATOM 10465 C CA . GLU E 1 71 ? -6.223 -16.044 -25.998 1.00 42.44 71 GLU E CA 1
ATOM 10466 C C . GLU E 1 71 ? -4.736 -15.955 -25.655 1.00 40.31 71 GLU E C 1
ATOM 10467 O O . GLU E 1 71 ? -4.145 -16.882 -25.107 1.00 39.60 71 GLU E O 1
ATOM 10473 N N . VAL E 1 72 ? -4.147 -14.817 -26.002 1.00 38.17 72 VAL E N 1
ATOM 10474 C CA . VAL E 1 72 ? -2.727 -14.582 -25.804 1.00 36.08 72 VAL E CA 1
ATOM 10475 C C . VAL E 1 72 ? -2.433 -13.474 -24.796 1.00 36.20 72 VAL E C 1
ATOM 10476 O O . VAL E 1 72 ? -3.277 -12.611 -24.511 1.00 35.76 72 VAL E O 1
ATOM 10480 N N . ILE E 1 73 ? -1.235 -13.538 -24.232 1.00 34.56 73 ILE E N 1
ATOM 10481 C CA . ILE E 1 73 ? -0.776 -12.532 -23.307 1.00 32.92 73 ILE E CA 1
ATOM 10482 C C . ILE E 1 73 ? 0.665 -12.243 -23.693 1.00 33.21 73 ILE E C 1
ATOM 10483 O O . ILE E 1 73 ? 1.554 -13.083 -23.532 1.00 33.63 73 ILE E O 1
ATOM 10488 N N . ALA E 1 74 ? 0.879 -11.057 -24.240 1.00 32.69 74 ALA E N 1
ATOM 10489 C CA . ALA E 1 74 ? 2.200 -10.631 -24.638 1.00 31.48 74 ALA E CA 1
ATOM 10490 C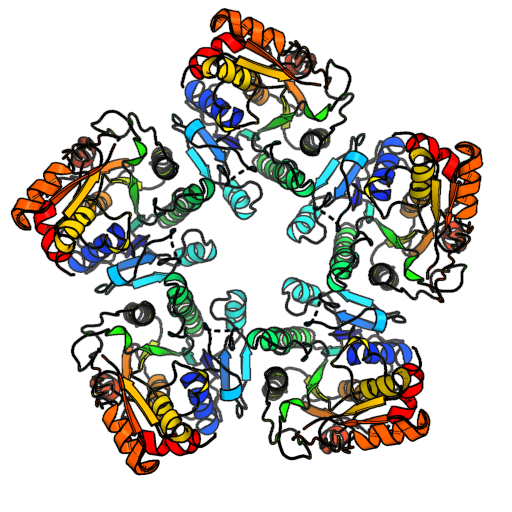 C . ALA E 1 74 ? 2.877 -10.150 -23.364 1.00 31.71 74 ALA E C 1
ATOM 10491 O O . ALA E 1 74 ? 2.580 -9.065 -22.861 1.00 32.74 74 ALA E O 1
ATOM 10493 N N . ALA E 1 75 ? 3.784 -10.958 -22.834 1.00 31.32 75 ALA E N 1
ATOM 10494 C CA . ALA E 1 75 ? 4.465 -10.589 -21.604 1.00 30.36 75 ALA E CA 1
ATOM 10495 C C . ALA E 1 75 ? 5.868 -11.170 -21.478 1.00 30.36 75 ALA E C 1
ATOM 10496 O O . ALA E 1 75 ? 6.212 -12.170 -22.109 1.00 30.41 75 ALA E O 1
ATOM 10498 N N . ASP E 1 76 ? 6.680 -10.509 -20.662 1.00 30.03 76 ASP E N 1
ATOM 10499 C CA . ASP E 1 76 ? 8.034 -10.955 -20.392 1.00 30.04 76 ASP E CA 1
ATOM 10500 C C . ASP E 1 76 ? 8.020 -11.301 -18.902 1.00 30.12 76 ASP E C 1
ATOM 10501 O O . ASP E 1 76 ? 7.844 -10.420 -18.059 1.00 30.58 76 ASP E O 1
ATOM 10506 N N . ILE E 1 77 ? 8.198 -12.584 -18.586 1.00 29.93 77 ILE E N 1
ATOM 10507 C CA . ILE E 1 77 ? 8.164 -13.056 -17.203 1.00 29.70 77 ILE E CA 1
ATOM 10508 C C . ILE E 1 77 ? 9.148 -12.383 -16.244 1.00 29.00 77 ILE E C 1
ATOM 10509 O O . ILE E 1 77 ? 9.038 -12.507 -15.026 1.00 28.27 77 ILE E O 1
ATOM 10514 N N . ASN E 1 78 ? 10.097 -11.649 -16.798 1.00 29.82 78 ASN E N 1
ATOM 10515 C CA . ASN E 1 78 ? 11.099 -10.959 -15.998 1.00 30.47 78 ASN E CA 1
ATOM 10516 C C . ASN E 1 78 ? 10.658 -9.530 -15.691 1.00 31.17 78 ASN E C 1
ATOM 10517 O O . ASN E 1 78 ? 11.255 -8.862 -14.847 1.00 31.61 78 ASN E O 1
ATOM 10522 N N . ASN E 1 79 ? 9.623 -9.076 -16.390 1.00 31.19 79 ASN E N 1
ATOM 10523 C CA . ASN E 1 79 ? 9.095 -7.731 -16.252 1.00 31.77 79 ASN E CA 1
ATOM 10524 C C . ASN E 1 79 ? 8.092 -7.659 -15.110 1.00 33.31 79 ASN E C 1
ATOM 10525 O O . ASN E 1 79 ? 6.984 -8.176 -15.222 1.00 35.89 79 ASN E O 1
ATOM 10530 N N . PRO E 1 80 ? 8.454 -7.006 -14.000 1.00 33.46 80 PRO E N 1
ATOM 10531 C CA . PRO E 1 80 ? 7.574 -6.878 -12.831 1.00 34.68 80 PRO E CA 1
ATOM 10532 C C . PRO E 1 80 ? 6.156 -6.408 -13.169 1.00 36.50 80 PRO E C 1
ATOM 10533 O O . PRO E 1 80 ? 5.165 -6.920 -12.630 1.00 35.91 80 PRO E O 1
ATOM 10537 N N . LEU E 1 81 ? 6.072 -5.421 -14.058 1.00 38.16 81 LEU E N 1
ATOM 10538 C CA . LEU E 1 81 ? 4.793 -4.858 -14.462 1.00 39.14 81 LEU E CA 1
ATOM 10539 C C . LEU E 1 81 ? 3.942 -5.933 -15.105 1.00 40.09 81 LEU E C 1
ATOM 10540 O O . LEU E 1 81 ? 2.748 -6.044 -14.803 1.00 42.11 81 LEU E O 1
ATOM 10545 N N . ASP E 1 82 ? 4.542 -6.717 -15.999 1.00 40.13 82 ASP E N 1
ATOM 10546 C CA . ASP E 1 82 ? 3.796 -7.782 -16.674 1.00 40.18 82 ASP E CA 1
ATOM 10547 C C . ASP E 1 82 ? 3.349 -8.844 -15.685 1.00 38.92 82 ASP E C 1
ATOM 10548 O O . ASP E 1 82 ? 2.231 -9.333 -15.767 1.00 37.60 82 ASP E O 1
ATOM 10553 N N . LEU E 1 83 ? 4.223 -9.192 -14.751 1.00 38.75 83 LEU E N 1
ATOM 10554 C CA . LEU E 1 83 ? 3.895 -10.203 -13.765 1.00 40.52 83 LEU E CA 1
ATOM 10555 C C . LEU E 1 83 ? 2.788 -9.709 -12.835 1.00 42.10 83 LEU E C 1
ATOM 10556 O O . LEU E 1 83 ? 1.904 -10.478 -12.427 1.00 41.84 83 LEU E O 1
ATOM 10561 N N . ARG E 1 84 ? 2.834 -8.419 -12.515 1.00 43.40 84 ARG E N 1
ATOM 10562 C CA . ARG E 1 84 ? 1.850 -7.818 -11.623 1.00 44.60 84 ARG E CA 1
ATOM 10563 C C . ARG E 1 84 ? 0.485 -7.816 -12.274 1.00 43.78 84 ARG E C 1
ATOM 10564 O O . ARG E 1 84 ? -0.536 -7.974 -11.609 1.00 43.25 84 ARG E O 1
ATOM 10572 N N . ARG E 1 85 ? 0.486 -7.632 -13.587 1.00 43.63 85 ARG E N 1
ATOM 10573 C CA . ARG E 1 85 ? -0.735 -7.581 -14.382 1.00 43.50 85 ARG E CA 1
ATOM 10574 C C . ARG E 1 85 ? -1.287 -8.994 -14.534 1.00 43.08 85 ARG E C 1
ATOM 10575 O O . ARG E 1 85 ? -2.489 -9.209 -14.648 1.00 43.16 85 ARG E O 1
ATOM 10583 N N . LEU E 1 86 ? -0.379 -9.955 -14.533 1.00 42.77 86 LEU E N 1
ATOM 10584 C CA . LEU E 1 86 ? -0.721 -11.360 -14.674 1.00 41.98 86 LEU E CA 1
ATOM 10585 C C . LEU E 1 86 ? -1.499 -11.860 -13.476 1.00 42.20 86 LEU E C 1
ATOM 10586 O O . LEU E 1 86 ? -2.217 -12.849 -13.572 1.00 43.19 86 LEU E O 1
ATOM 10591 N N . GLU E 1 87 ? -1.345 -11.180 -12.346 1.00 42.72 87 GLU E N 1
ATOM 10592 C CA . GLU E 1 87 ? -2.039 -11.575 -11.134 1.00 43.94 87 GLU E CA 1
ATOM 10593 C C . GLU E 1 87 ? -3.533 -11.295 -11.257 1.00 44.69 87 GLU E C 1
ATOM 10594 O O . GLU E 1 87 ? -4.336 -11.843 -10.495 1.00 46.01 87 GLU E O 1
ATOM 10600 N N . LYS E 1 88 ? -3.905 -10.439 -12.209 1.00 44.64 88 LYS E N 1
ATOM 10601 C CA . LYS E 1 88 ? -5.315 -10.115 -12.435 1.00 43.77 88 LYS E CA 1
ATOM 10602 C C . LYS E 1 88 ? -6.019 -11.347 -13.011 1.00 43.10 88 LYS E C 1
ATOM 10603 O O . LYS E 1 88 ? -7.218 -11.541 -12.816 1.00 43.67 88 LYS E O 1
ATOM 10609 N N . LEU E 1 89 ? -5.265 -12.170 -13.734 1.00 42.06 89 LEU E N 1
ATOM 10610 C CA . LEU E 1 89 ? -5.806 -13.368 -14.362 1.00 40.87 89 LEU E CA 1
ATOM 10611 C C . LEU E 1 89 ? -6.017 -14.495 -13.388 1.00 41.24 89 LEU E C 1
ATOM 10612 O O . LEU E 1 89 ? -5.110 -14.859 -12.649 1.00 41.82 89 LEU E O 1
ATOM 10617 N N . HIS E 1 90 ? -7.213 -15.068 -13.399 1.00 40.94 90 HIS E N 1
ATOM 10618 C CA . HIS E 1 90 ? -7.487 -16.188 -12.519 1.00 40.62 90 HIS E CA 1
ATOM 10619 C C . HIS E 1 90 ? -7.286 -17.467 -13.343 1.00 39.95 90 HIS E C 1
ATOM 10620 O O . HIS E 1 90 ? -8.029 -17.716 -14.296 1.00 40.45 90 HIS E O 1
ATOM 10627 N N . PHE E 1 91 ? -6.266 -18.255 -13.003 1.00 38.50 91 PHE E N 1
ATOM 10628 C CA . PHE E 1 91 ? -6.014 -19.496 -13.722 1.00 38.14 91 PHE E CA 1
ATOM 10629 C C . PHE E 1 91 ? -5.953 -20.674 -12.753 1.00 38.42 91 PHE E C 1
ATOM 10630 O O . PHE E 1 91 ? -5.565 -20.523 -11.588 1.00 37.07 91 PHE E O 1
ATOM 10638 N N . ASP E 1 92 ? -6.356 -21.845 -13.242 1.00 39.26 92 ASP E N 1
ATOM 10639 C CA . ASP E 1 92 ? -6.393 -23.055 -12.430 1.00 39.26 92 ASP E CA 1
ATOM 10640 C C . ASP E 1 92 ? -5.123 -23.878 -12.565 1.00 38.89 92 ASP E C 1
ATOM 10641 O O . ASP E 1 92 ? -4.732 -24.591 -11.643 1.00 38.75 92 ASP E O 1
ATOM 10646 N N . TYR E 1 93 ? -4.471 -23.776 -13.716 1.00 38.65 93 TYR E N 1
ATOM 10647 C CA . TYR E 1 93 ? -3.236 -24.517 -13.936 1.00 38.31 93 TYR E CA 1
ATOM 10648 C C . TYR E 1 93 ? -2.201 -23.646 -14.603 1.00 37.22 93 TYR E C 1
ATOM 10649 O O . TYR E 1 93 ? -2.537 -22.748 -15.371 1.00 37.82 93 TYR E O 1
ATOM 10658 N N . LEU E 1 94 ? -0.941 -23.930 -14.312 1.00 35.32 94 LEU E N 1
ATOM 10659 C CA . LEU E 1 94 ? 0.153 -23.203 -14.917 1.00 34.06 94 LEU E CA 1
ATOM 10660 C C . LEU E 1 94 ? 1.141 -24.215 -15.456 1.00 34.32 94 LEU E C 1
ATOM 10661 O O . LEU E 1 94 ? 1.674 -25.039 -14.702 1.00 34.37 94 LEU E O 1
ATOM 10666 N N . PHE E 1 95 ? 1.345 -24.180 -16.769 1.00 34.21 95 PHE E N 1
ATOM 10667 C CA . PHE E 1 95 ? 2.317 -25.056 -17.415 1.00 33.58 95 PHE E CA 1
ATOM 10668 C C . PHE E 1 95 ? 3.456 -24.116 -17.768 1.00 33.15 95 PHE E C 1
ATOM 10669 O O . PHE E 1 95 ? 3.388 -23.370 -18.743 1.00 33.82 95 PHE E O 1
ATOM 10677 N N . HIS E 1 96 ? 4.498 -24.123 -16.954 1.00 32.32 96 HIS E N 1
ATOM 10678 C CA . HIS E 1 96 ? 5.603 -23.234 -17.217 1.00 33.53 96 HIS E CA 1
ATOM 10679 C C . HIS E 1 96 ? 6.615 -23.796 -18.232 1.00 33.40 96 HIS E C 1
ATOM 10680 O O . HIS E 1 96 ? 7.514 -24.550 -17.875 1.00 32.58 96 HIS E O 1
ATOM 10687 N N . GLN E 1 97 ? 6.460 -23.405 -19.494 1.00 33.61 97 GLN E N 1
ATOM 10688 C CA . GLN E 1 97 ? 7.337 -23.867 -20.561 1.00 36.02 97 GLN E CA 1
ATOM 10689 C C . GLN E 1 97 ? 8.342 -22.813 -21.005 1.00 37.89 97 GLN E C 1
ATOM 10690 O O . GLN E 1 97 ? 9.276 -23.142 -21.738 1.00 37.50 97 GLN E O 1
ATOM 10696 N N . ALA E 1 98 ? 8.142 -21.556 -20.583 1.00 39.58 98 ALA E N 1
ATOM 10697 C CA . ALA E 1 98 ? 9.016 -20.440 -20.973 1.00 39.72 98 ALA E CA 1
ATOM 10698 C C . ALA E 1 98 ? 10.412 -20.477 -20.365 1.00 41.35 98 ALA E C 1
ATOM 10699 O O . ALA E 1 98 ? 10.580 -20.570 -19.144 1.00 40.64 98 ALA E O 1
ATOM 10701 N N . ALA E 1 99 ? 11.414 -20.396 -21.231 1.00 42.90 99 ALA E N 1
ATOM 10702 C CA . ALA E 1 99 ? 12.798 -20.418 -20.798 1.00 45.89 99 ALA E CA 1
ATOM 10703 C C . ALA E 1 99 ? 13.677 -19.854 -21.900 1.00 49.28 99 ALA E C 1
ATOM 10704 O O . ALA E 1 99 ? 13.180 -19.500 -22.974 1.00 48.65 99 ALA E O 1
ATOM 10706 N N . VAL E 1 100 ? 14.981 -19.784 -21.642 1.00 53.72 100 VAL E N 1
ATOM 10707 C CA . VAL E 1 100 ? 15.934 -19.241 -22.618 1.00 58.99 100 VAL E CA 1
ATOM 10708 C C . VAL E 1 100 ? 16.534 -20.256 -23.589 1.00 63.29 100 VAL E C 1
ATOM 10709 O O . VAL E 1 100 ? 16.823 -21.407 -23.216 1.00 63.21 100 VAL E O 1
ATOM 10713 N N . SER E 1 101 ? 16.721 -19.808 -24.835 1.00 68.38 101 SER E N 1
ATOM 10714 C CA . SER E 1 101 ? 17.296 -20.642 -25.893 1.00 73.86 101 SER E CA 1
ATOM 10715 C C . SER E 1 101 ? 18.787 -20.901 -25.630 1.00 77.12 101 SER E C 1
ATOM 10716 O O . SER E 1 101 ? 19.601 -19.968 -25.582 1.00 77.52 101 SER E O 1
ATOM 10719 N N . ASP E 1 102 ? 19.131 -22.174 -25.451 1.00 80.44 102 ASP E N 1
ATOM 10720 C CA . ASP E 1 102 ? 20.511 -22.567 -25.187 1.00 84.19 102 ASP E CA 1
ATOM 10721 C C . ASP E 1 102 ? 21.455 -22.029 -26.271 1.00 86.54 102 ASP E C 1
ATOM 10722 O O . ASP E 1 102 ? 22.662 -21.864 -26.037 1.00 86.88 102 ASP E O 1
ATOM 10727 N N . THR E 1 103 ? 20.903 -21.743 -27.449 1.00 88.81 103 THR E N 1
ATOM 10728 C CA . THR E 1 103 ? 21.715 -21.243 -28.553 1.00 90.98 103 THR E CA 1
ATOM 10729 C C . THR E 1 103 ? 22.614 -20.072 -28.133 1.00 92.11 103 THR E C 1
ATOM 10730 O O . THR E 1 103 ? 23.848 -20.176 -28.181 1.00 92.65 103 THR E O 1
ATOM 10734 N N . THR E 1 104 ? 22.002 -18.973 -27.697 1.00 92.89 104 THR E N 1
ATOM 10735 C CA . THR E 1 104 ? 22.763 -17.792 -27.290 1.00 92.86 104 THR E CA 1
ATOM 10736 C C . THR E 1 104 ? 22.921 -17.687 -25.766 1.00 92.18 104 THR E C 1
ATOM 10737 O O . THR E 1 104 ? 23.119 -16.585 -25.238 1.00 92.18 104 THR E O 1
ATOM 10741 N N . MET E 1 105 ? 22.831 -18.815 -25.056 1.00 90.71 105 MET E N 1
ATOM 10742 C CA . MET E 1 105 ? 22.973 -18.763 -23.604 1.00 88.81 105 MET E CA 1
ATOM 10743 C C . MET E 1 105 ? 24.424 -18.416 -23.261 1.00 86.49 105 MET E C 1
ATOM 10744 O O . MET E 1 105 ? 25.249 -19.264 -22.879 1.00 85.87 105 MET E O 1
ATOM 10749 N N . LEU E 1 106 ? 24.703 -17.126 -23.422 1.00 83.10 106 LEU E N 1
ATOM 10750 C CA . LEU E 1 106 ? 26.011 -16.554 -23.180 1.00 78.60 106 LEU E CA 1
ATOM 10751 C C . LEU E 1 106 ? 26.177 -16.219 -21.692 1.00 74.67 106 LEU E C 1
ATOM 10752 O O . LEU E 1 106 ? 26.826 -16.969 -20.945 1.00 74.62 106 LEU E O 1
ATOM 10757 N N . ASN E 1 107 ? 25.563 -15.112 -21.272 1.00 68.63 107 ASN E N 1
ATOM 10758 C CA . ASN E 1 107 ? 25.663 -14.646 -19.897 1.00 62.74 107 ASN E CA 1
ATOM 10759 C C . ASN E 1 107 ? 25.043 -15.596 -18.879 1.00 58.96 107 ASN E C 1
ATOM 10760 O O . ASN E 1 107 ? 23.883 -15.970 -18.989 1.00 58.33 107 ASN E O 1
ATOM 10765 N N . GLN E 1 108 ? 25.832 -15.978 -17.880 1.00 54.94 108 GLN E N 1
ATOM 10766 C CA . GLN E 1 108 ? 25.387 -16.901 -16.846 1.00 50.43 108 GLN E CA 1
ATOM 10767 C C . GLN E 1 108 ? 24.337 -16.294 -15.907 1.00 48.76 108 GLN E C 1
ATOM 10768 O O . GLN E 1 108 ? 23.384 -16.966 -15.505 1.00 47.68 108 GLN E O 1
ATOM 10774 N N . GLU E 1 109 ? 24.505 -15.020 -15.566 1.00 46.82 109 GLU E N 1
ATOM 10775 C CA . GLU E 1 109 ? 23.561 -14.340 -14.679 1.00 45.33 109 GLU E CA 1
ATOM 10776 C C . GLU E 1 109 ? 22.165 -14.247 -15.280 1.00 44.87 109 GLU E C 1
ATOM 10777 O O . GLU E 1 109 ? 21.166 -14.407 -14.572 1.00 44.75 109 GLU E O 1
ATOM 10783 N N . LEU E 1 110 ? 22.099 -13.964 -16.579 1.00 43.18 110 LEU E N 1
ATOM 10784 C CA . LEU E 1 110 ? 20.821 -13.827 -17.265 1.00 41.88 110 LEU E CA 1
ATOM 10785 C C . LEU E 1 110 ? 20.050 -15.116 -17.453 1.00 41.54 110 LEU E C 1
ATOM 10786 O O . LEU E 1 110 ? 18.816 -15.110 -17.436 1.00 42.01 110 LEU E O 1
ATOM 10791 N N . VAL E 1 111 ? 20.756 -16.222 -17.653 1.00 40.40 111 VAL E N 1
ATOM 10792 C CA . VAL E 1 111 ? 20.064 -17.492 -17.812 1.00 38.86 111 VAL E CA 1
ATOM 10793 C C . VAL E 1 111 ? 19.351 -17.791 -16.486 1.00 38.31 111 VAL E C 1
ATOM 10794 O O . VAL E 1 111 ? 18.200 -18.232 -16.468 1.00 37.54 111 VAL E O 1
ATOM 10798 N N . MET E 1 112 ? 20.040 -17.528 -15.377 1.00 37.41 112 MET E N 1
ATOM 10799 C CA . MET E 1 112 ? 19.476 -17.771 -14.060 1.00 36.63 112 MET E CA 1
ATOM 10800 C C . MET E 1 112 ? 18.269 -16.881 -13.795 1.00 37.46 112 MET E C 1
ATOM 10801 O O . MET E 1 112 ? 17.278 -17.335 -13.202 1.00 36.03 112 MET E O 1
ATOM 10806 N N . LYS E 1 113 ? 18.348 -15.623 -14.248 1.00 38.83 113 LYS E N 1
ATOM 10807 C CA . LYS E 1 113 ? 17.256 -14.664 -14.045 1.00 39.42 113 LYS E CA 1
ATOM 10808 C C . LYS E 1 113 ? 15.982 -15.184 -14.658 1.00 38.61 113 LYS E C 1
ATOM 10809 O O . LYS E 1 113 ? 14.996 -15.422 -13.958 1.00 38.33 113 LYS E O 1
ATOM 10815 N N . THR E 1 114 ? 15.995 -15.383 -15.968 1.00 37.71 114 THR E N 1
ATOM 10816 C CA . THR E 1 114 ? 14.789 -15.844 -16.624 1.00 36.84 114 THR E CA 1
ATOM 10817 C C . THR E 1 114 ? 14.429 -17.321 -16.438 1.00 37.24 114 THR E C 1
ATOM 10818 O O . THR E 1 114 ? 13.244 -17.663 -16.420 1.00 38.95 114 THR E O 1
ATOM 10822 N N . ASN E 1 115 ? 15.412 -18.198 -16.269 1.00 36.75 115 ASN E N 1
ATOM 10823 C CA . ASN E 1 115 ? 15.097 -19.618 -16.096 1.00 36.81 115 ASN E CA 1
ATOM 10824 C C . ASN E 1 115 ? 14.803 -20.014 -14.666 1.00 36.17 115 ASN E C 1
ATOM 10825 O O . ASN E 1 115 ? 14.115 -20.997 -14.430 1.00 36.98 115 ASN E O 1
ATOM 10830 N N . TYR E 1 116 ? 15.319 -19.263 -13.704 1.00 35.16 116 TYR E N 1
ATOM 10831 C CA . TYR E 1 116 ? 15.094 -19.634 -12.311 1.00 34.07 116 TYR E CA 1
ATOM 10832 C C . TYR E 1 116 ? 14.387 -18.557 -11.484 1.00 33.95 116 TYR E C 1
ATOM 10833 O O . TYR E 1 116 ? 13.342 -18.800 -10.872 1.00 31.94 116 TYR E O 1
ATOM 10842 N N . GLN E 1 117 ? 14.969 -17.362 -11.470 1.00 33.81 117 GLN E N 1
ATOM 10843 C CA . GLN E 1 117 ? 14.408 -16.249 -10.716 1.00 33.32 117 GLN E CA 1
ATOM 10844 C C . GLN E 1 117 ? 12.977 -15.991 -11.149 1.00 33.53 117 GLN E C 1
ATOM 10845 O O . GLN E 1 117 ? 12.065 -15.937 -10.324 1.00 34.76 117 GLN E O 1
ATOM 10851 N N . ALA E 1 118 ? 12.786 -15.847 -12.454 1.00 33.34 118 ALA E N 1
ATOM 10852 C CA . ALA E 1 118 ? 11.472 -15.588 -13.008 1.00 32.77 118 ALA E CA 1
ATOM 10853 C C . ALA E 1 118 ? 10.519 -16.700 -12.627 1.00 33.39 118 ALA E C 1
ATOM 10854 O O . ALA E 1 118 ? 9.332 -16.469 -12.383 1.00 35.25 118 ALA E O 1
ATOM 10856 N N . PHE E 1 119 ? 11.049 -17.915 -12.580 1.00 33.83 119 PHE E N 1
ATOM 10857 C CA . PHE E 1 119 ? 10.264 -19.106 -12.242 1.00 33.17 119 PHE E CA 1
ATOM 10858 C C . PHE E 1 119 ? 9.709 -19.037 -10.828 1.00 32.92 119 PHE E C 1
ATOM 10859 O O . PHE E 1 119 ? 8.526 -19.299 -10.617 1.00 33.22 119 PHE E O 1
ATOM 10867 N N . LEU E 1 120 ? 10.572 -18.702 -9.871 1.00 32.32 120 LEU E N 1
ATOM 10868 C CA . LEU E 1 120 ? 10.180 -18.603 -8.476 1.00 32.01 120 LEU E CA 1
ATOM 10869 C C . LEU E 1 120 ? 9.014 -17.650 -8.262 1.00 32.86 120 LEU E C 1
ATOM 10870 O O . LEU E 1 120 ? 8.138 -17.889 -7.418 1.00 33.45 120 LEU E O 1
ATOM 10875 N N . ASN E 1 121 ? 9.011 -16.572 -9.039 1.00 32.57 121 ASN E N 1
ATOM 10876 C CA . ASN E 1 121 ? 7.954 -15.581 -8.971 1.00 32.62 121 ASN E CA 1
ATOM 10877 C C . ASN E 1 121 ? 6.632 -16.146 -9.449 1.00 32.58 121 ASN E C 1
ATOM 10878 O O . ASN E 1 121 ? 5.575 -15.860 -8.879 1.00 34.20 121 ASN E O 1
ATOM 10883 N N . LEU E 1 122 ? 6.688 -16.947 -10.504 1.00 31.66 122 LEU E N 1
ATOM 10884 C CA . LEU E 1 122 ? 5.483 -17.574 -11.027 1.00 30.89 122 LEU E CA 1
ATOM 10885 C C . LEU E 1 122 ? 4.988 -18.607 -10.012 1.00 30.88 122 LEU E C 1
ATOM 10886 O O . LEU E 1 122 ? 3.794 -18.821 -9.847 1.00 30.96 122 LEU E O 1
ATOM 10891 N N . LEU E 1 123 ? 5.921 -19.241 -9.325 1.00 30.76 123 LEU E N 1
ATOM 10892 C CA . LEU E 1 123 ? 5.578 -20.215 -8.315 1.00 33.15 123 LEU E CA 1
ATOM 10893 C C . LEU E 1 123 ? 4.758 -19.514 -7.235 1.00 35.77 123 LEU E C 1
ATOM 10894 O O . LEU E 1 123 ? 3.716 -20.012 -6.798 1.00 36.80 123 LEU E O 1
ATOM 10899 N N . GLU E 1 124 ? 5.242 -18.349 -6.817 1.00 37.50 124 GLU E N 1
ATOM 10900 C CA . GLU E 1 124 ? 4.594 -17.532 -5.793 1.00 38.93 124 GLU E CA 1
ATOM 10901 C C . GLU E 1 124 ? 3.175 -17.134 -6.202 1.00 37.54 124 GLU E C 1
ATOM 10902 O O . GLU E 1 124 ? 2.231 -17.209 -5.410 1.00 36.57 124 GLU E O 1
ATOM 10908 N N . ILE E 1 125 ? 3.031 -16.700 -7.446 1.00 35.91 125 ILE E N 1
ATOM 10909 C CA . ILE E 1 125 ? 1.736 -16.291 -7.942 1.00 34.85 125 ILE E CA 1
ATOM 10910 C C . ILE E 1 125 ? 0.816 -17.500 -8.029 1.00 35.96 125 ILE E C 1
ATOM 10911 O O . ILE E 1 125 ? -0.345 -17.437 -7.613 1.00 37.25 125 ILE E O 1
ATOM 10916 N N . ALA E 1 126 ? 1.322 -18.611 -8.548 1.00 35.89 126 ALA E N 1
ATOM 10917 C CA . ALA E 1 126 ? 0.490 -19.805 -8.660 1.00 37.04 126 ALA E CA 1
ATOM 10918 C C . ALA E 1 126 ? 0.039 -20.275 -7.278 1.00 37.58 126 ALA E C 1
ATOM 10919 O O . ALA E 1 126 ? -1.124 -20.618 -7.080 1.00 38.00 126 ALA E O 1
ATOM 10921 N N . ARG E 1 127 ? 0.963 -20.283 -6.322 1.00 38.71 127 ARG E N 1
ATOM 10922 C CA . ARG E 1 127 ? 0.641 -20.726 -4.974 1.00 40.14 127 ARG E CA 1
ATOM 10923 C C . ARG E 1 127 ? -0.472 -19.890 -4.343 1.00 40.84 127 ARG E C 1
ATOM 10924 O O . ARG E 1 127 ? -1.385 -20.424 -3.713 1.00 40.82 127 ARG E O 1
ATOM 10932 N N . SER E 1 128 ? -0.395 -18.575 -4.514 1.00 41.74 128 SER E N 1
ATOM 10933 C CA . SER E 1 128 ? -1.407 -17.686 -3.954 1.00 42.00 128 SER E CA 1
ATOM 10934 C C . SER E 1 128 ? -2.757 -17.962 -4.603 1.00 41.76 128 SER E C 1
ATOM 10935 O O . SER E 1 128 ? -3.792 -17.901 -3.942 1.00 41.91 128 SER E O 1
ATOM 10938 N N . LYS E 1 129 ? -2.736 -18.255 -5.903 1.00 41.42 129 LYS E N 1
ATOM 10939 C CA . LYS E 1 129 ? -3.956 -18.552 -6.627 1.00 41.44 129 LYS E CA 1
ATOM 10940 C C . LYS E 1 129 ? -4.303 -20.017 -6.487 1.00 42.25 129 LYS E C 1
ATOM 10941 O O . LYS E 1 129 ? -5.264 -20.491 -7.100 1.00 44.36 129 LYS E O 1
ATOM 10947 N N . LYS E 1 130 ? -3.524 -20.733 -5.680 1.00 42.02 130 LYS E N 1
ATOM 10948 C CA . LYS E 1 130 ? -3.759 -22.158 -5.452 1.00 42.34 130 LYS E CA 1
ATOM 10949 C C . LYS E 1 130 ? -3.973 -22.874 -6.787 1.00 41.59 130 LYS E C 1
ATOM 10950 O O . LYS E 1 130 ? -4.873 -23.706 -6.930 1.00 43.13 130 LYS E O 1
ATOM 10956 N N . ALA E 1 131 ? -3.151 -22.532 -7.767 1.00 40.20 131 ALA E N 1
ATOM 10957 C CA . ALA E 1 131 ? -3.243 -23.144 -9.077 1.00 39.14 131 ALA E CA 1
ATOM 10958 C C . ALA E 1 131 ? -2.120 -24.169 -9.168 1.00 38.51 131 ALA E C 1
ATOM 10959 O O . ALA E 1 131 ? -0.973 -23.871 -8.836 1.00 39.21 131 ALA E O 1
ATOM 10961 N N . LYS E 1 132 ? -2.448 -25.380 -9.605 1.00 37.98 132 LYS E N 1
ATOM 10962 C CA . LYS E 1 132 ? -1.443 -26.433 -9.739 1.00 36.43 132 LYS E CA 1
ATOM 10963 C C . LYS E 1 132 ? -0.369 -25.997 -10.753 1.00 35.65 132 LYS E C 1
ATOM 10964 O O . LYS E 1 132 ? -0.659 -25.318 -11.746 1.00 34.78 132 LYS E O 1
ATOM 10970 N N . VAL E 1 133 ? 0.874 -26.384 -10.490 1.00 35.14 133 VAL E N 1
ATOM 10971 C CA . VAL E 1 133 ? 1.992 -26.011 -11.352 1.00 35.46 133 VAL E CA 1
ATOM 10972 C C . VAL E 1 133 ? 2.640 -27.218 -11.995 1.00 36.51 133 VAL E C 1
ATOM 10973 O O . VAL E 1 133 ? 2.943 -28.201 -11.323 1.00 38.04 133 VAL E O 1
ATOM 10977 N N . ILE E 1 134 ? 2.848 -27.144 -13.302 1.00 36.67 134 ILE E N 1
ATOM 10978 C CA . ILE E 1 134 ? 3.526 -28.210 -14.036 1.00 36.55 134 ILE E CA 1
ATOM 10979 C C . ILE E 1 134 ? 4.591 -27.465 -14.840 1.00 36.07 134 ILE E C 1
ATOM 10980 O O . ILE E 1 134 ? 4.268 -26.633 -15.685 1.00 37.67 134 ILE E O 1
ATOM 10985 N N . TYR E 1 135 ? 5.859 -27.735 -14.576 1.00 35.65 135 TYR E N 1
ATOM 10986 C CA . TYR E 1 135 ? 6.900 -27.022 -15.296 1.00 35.72 135 TYR E CA 1
ATOM 10987 C C . TYR E 1 135 ? 7.891 -27.905 -16.035 1.00 36.09 135 TYR E C 1
ATOM 10988 O O . TYR E 1 135 ? 8.072 -29.086 -15.730 1.00 35.15 135 TYR E O 1
ATOM 10997 N N . ALA E 1 136 ? 8.543 -27.297 -17.014 1.00 37.36 136 ALA E N 1
ATOM 10998 C CA . ALA E 1 136 ? 9.506 -27.997 -17.839 1.00 37.77 136 ALA E CA 1
ATOM 10999 C C . ALA E 1 136 ? 10.896 -27.886 -17.282 1.00 38.64 136 ALA E C 1
ATOM 11000 O O . ALA E 1 136 ? 11.407 -26.785 -17.090 1.00 40.29 136 ALA E O 1
ATOM 11002 N N . SER E 1 137 ? 11.510 -29.030 -17.012 1.00 39.13 137 SER E N 1
ATOM 11003 C CA . SER E 1 137 ? 12.882 -29.055 -16.528 1.00 39.25 137 SER E CA 1
ATOM 11004 C C . SER E 1 137 ? 13.677 -29.539 -17.732 1.00 39.25 137 SER E C 1
ATOM 11005 O O . SER E 1 137 ? 13.277 -29.324 -18.875 1.00 38.28 137 SER E O 1
ATOM 11008 N N . SER E 1 138 ? 14.787 -30.210 -17.490 1.00 40.62 138 SER E N 1
ATOM 11009 C CA . SER E 1 138 ? 15.573 -30.685 -18.604 1.00 42.72 138 SER E CA 1
ATOM 11010 C C . SER E 1 138 ? 16.437 -31.873 -18.214 1.00 44.05 138 SER E C 1
ATOM 11011 O O . SER E 1 138 ? 16.746 -32.071 -17.030 1.00 44.64 138 SER E O 1
ATOM 11014 N N . ALA E 1 139 ? 16.801 -32.673 -19.218 1.00 44.86 139 ALA E N 1
ATOM 11015 C CA . ALA E 1 139 ? 17.657 -33.832 -19.011 1.00 44.28 139 ALA E CA 1
ATOM 11016 C C . ALA E 1 139 ? 19.072 -33.280 -18.902 1.00 44.44 139 ALA E C 1
ATOM 11017 O O . ALA E 1 139 ? 20.028 -34.020 -18.630 1.00 44.94 139 ALA E O 1
ATOM 11019 N N . GLY E 1 140 ? 19.187 -31.970 -19.114 1.00 43.53 140 GLY E N 1
ATOM 11020 C CA . GLY E 1 140 ? 20.475 -31.303 -19.025 1.00 43.47 140 GLY E CA 1
ATOM 11021 C C . GLY E 1 140 ? 21.007 -31.287 -17.602 1.00 43.50 140 GLY E C 1
ATOM 11022 O O . GLY E 1 140 ? 22.202 -31.050 -17.380 1.00 44.79 140 GLY E O 1
ATOM 11023 N N . VAL E 1 141 ? 20.130 -31.549 -16.634 1.00 43.04 141 VAL E N 1
ATOM 11024 C CA . VAL E 1 141 ? 20.533 -31.556 -15.227 1.00 43.87 141 VAL E CA 1
ATOM 11025 C C . VAL E 1 141 ? 21.528 -32.681 -14.938 1.00 43.94 141 VAL E C 1
ATOM 11026 O O . VAL E 1 141 ? 22.226 -32.655 -13.927 1.00 45.19 141 VAL E O 1
ATOM 11030 N N . TYR E 1 142 ? 21.594 -33.657 -15.837 1.00 44.08 142 TYR E N 1
ATOM 11031 C CA . TYR E 1 142 ? 22.493 -34.796 -15.675 1.00 44.75 142 TYR E CA 1
ATOM 11032 C C . TYR E 1 142 ? 23.890 -34.572 -16.228 1.00 47.10 142 TYR E C 1
ATOM 11033 O O . TYR E 1 142 ? 24.817 -35.299 -15.885 1.00 47.69 142 TYR E O 1
ATOM 11042 N N . GLY E 1 143 ? 24.050 -33.569 -17.080 1.00 49.52 143 GLY E N 1
ATOM 11043 C CA . GLY E 1 143 ? 25.363 -33.315 -17.631 1.00 53.16 143 GLY E CA 1
ATOM 11044 C C . GLY E 1 143 ? 25.856 -34.597 -18.259 1.00 56.02 143 GLY E C 1
ATOM 11045 O O . GLY E 1 143 ? 25.037 -35.395 -18.729 1.00 57.07 143 GLY E O 1
ATOM 11046 N N . ASN E 1 144 ? 27.173 -34.813 -18.256 1.00 57.98 144 ASN E N 1
ATOM 11047 C CA . ASN E 1 144 ? 27.752 -36.021 -18.856 1.00 59.54 144 ASN E CA 1
ATOM 11048 C C . ASN E 1 144 ? 27.904 -37.164 -17.865 1.00 59.98 144 ASN E C 1
ATOM 11049 O O . ASN E 1 144 ? 29.015 -37.622 -17.616 1.00 60.66 144 ASN E O 1
ATOM 11054 N N . THR E 1 145 ? 26.801 -37.633 -17.300 1.00 60.14 145 THR E N 1
ATOM 11055 C CA . THR E 1 145 ? 26.892 -38.731 -16.355 1.00 60.28 145 THR E CA 1
ATOM 11056 C C . THR E 1 145 ? 26.385 -40.026 -16.984 1.00 61.17 145 THR E C 1
ATOM 11057 O O . THR E 1 145 ? 25.702 -40.009 -18.018 1.00 61.74 145 THR E O 1
ATOM 11061 N N . LYS E 1 146 ? 26.741 -41.147 -16.364 1.00 61.46 146 LYS E N 1
ATOM 11062 C CA . LYS E 1 146 ? 26.333 -42.456 -16.852 1.00 61.68 146 LYS E CA 1
ATOM 11063 C C . LYS E 1 146 ? 24.829 -42.582 -16.993 1.00 61.13 146 LYS E C 1
ATOM 11064 O O . LYS E 1 146 ? 24.066 -42.156 -16.122 1.00 61.33 146 LYS E O 1
ATOM 11070 N N . ALA E 1 147 ? 24.410 -43.170 -18.106 1.00 60.55 147 ALA E N 1
ATOM 11071 C CA . ALA E 1 147 ? 22.998 -43.411 -18.348 1.00 60.39 147 ALA E CA 1
ATOM 11072 C C . ALA E 1 147 ? 22.764 -44.836 -17.810 1.00 60.37 147 ALA E C 1
ATOM 11073 O O . ALA E 1 147 ? 23.717 -45.609 -17.667 1.00 60.96 147 ALA E O 1
ATOM 11075 N N . PRO E 1 148 ? 21.505 -45.197 -17.487 1.00 59.81 148 PRO E N 1
ATOM 11076 C CA . PRO E 1 148 ? 20.295 -44.373 -17.589 1.00 58.85 148 PRO E CA 1
ATOM 11077 C C . PRO E 1 148 ? 20.359 -43.211 -16.610 1.00 57.95 148 PRO E C 1
ATOM 11078 O O . PRO E 1 148 ? 21.085 -43.263 -15.607 1.00 57.98 148 PRO E O 1
ATOM 11082 N N . ASN E 1 149 ? 19.598 -42.163 -16.910 1.00 56.37 149 ASN E N 1
ATOM 11083 C CA . ASN E 1 149 ? 19.577 -40.977 -16.075 1.00 52.41 149 ASN E CA 1
ATOM 11084 C C . ASN E 1 149 ? 18.404 -41.056 -15.113 1.00 49.95 149 ASN E C 1
ATOM 11085 O O . ASN E 1 149 ? 17.245 -41.047 -15.515 1.00 48.33 149 ASN E O 1
ATOM 11090 N N . VAL E 1 150 ? 18.744 -41.162 -13.833 1.00 48.89 150 VAL E N 1
ATOM 11091 C CA . VAL E 1 150 ? 17.771 -41.276 -12.764 1.00 48.19 150 VAL E CA 1
ATOM 11092 C C . VAL E 1 150 ? 17.684 -39.998 -11.953 1.00 48.50 150 VAL E C 1
ATOM 11093 O O . VAL E 1 150 ? 18.706 -39.431 -11.540 1.00 47.19 150 VAL E O 1
ATOM 11097 N N . VAL E 1 151 ? 16.451 -39.553 -11.732 1.00 49.10 151 VAL E N 1
ATOM 11098 C CA . VAL E 1 151 ? 16.206 -38.341 -10.969 1.00 49.00 151 VAL E CA 1
ATOM 11099 C C . VAL E 1 151 ? 16.712 -38.610 -9.563 1.00 49.54 151 VAL E C 1
ATOM 11100 O O . VAL E 1 151 ? 16.405 -39.649 -8.974 1.00 49.53 151 VAL E O 1
ATOM 11104 N N . GLY E 1 152 ? 17.503 -37.680 -9.041 1.00 50.02 152 GLY E N 1
ATOM 11105 C CA . GLY E 1 152 ? 18.052 -37.844 -7.708 1.00 50.90 152 GLY E CA 1
ATOM 11106 C C . GLY E 1 152 ? 19.495 -38.326 -7.724 1.00 52.03 152 GLY E C 1
ATOM 11107 O O . GLY E 1 152 ? 20.194 -38.254 -6.710 1.00 52.07 152 GLY E O 1
ATOM 11108 N N . LYS E 1 153 ? 19.950 -38.805 -8.880 1.00 52.61 153 LYS E N 1
ATOM 11109 C CA . LYS E 1 153 ? 21.305 -39.309 -9.014 1.00 52.02 153 LYS E CA 1
ATOM 11110 C C . LYS E 1 153 ? 22.068 -38.681 -10.157 1.00 51.45 153 LYS E C 1
ATOM 11111 O O . LYS E 1 153 ? 21.521 -38.426 -11.236 1.00 50.33 153 LYS E O 1
ATOM 11117 N N . ASN E 1 154 ? 23.346 -38.443 -9.894 1.00 51.33 154 ASN E N 1
ATOM 11118 C CA . ASN E 1 154 ? 24.263 -37.886 -10.873 1.00 52.22 154 ASN E CA 1
ATOM 11119 C C . ASN E 1 154 ? 23.798 -36.685 -11.666 1.00 51.33 154 ASN E C 1
ATOM 11120 O O . ASN E 1 154 ? 24.031 -36.604 -12.873 1.00 51.58 154 ASN E O 1
ATOM 11125 N N . GLU E 1 155 ? 23.142 -35.746 -11.001 1.00 49.85 155 GLU E N 1
ATOM 11126 C CA . GLU E 1 155 ? 22.717 -34.554 -11.705 1.00 47.72 155 GLU E CA 1
ATOM 11127 C C . GLU E 1 155 ? 23.844 -33.538 -11.594 1.00 47.15 155 GLU E C 1
ATOM 11128 O O . GLU E 1 155 ? 23.904 -32.735 -10.663 1.00 46.31 155 GLU E O 1
ATOM 11134 N N . SER E 1 156 ? 24.763 -33.634 -12.552 1.00 47.61 156 SER E N 1
ATOM 11135 C CA . SER E 1 156 ? 25.920 -32.756 -12.652 1.00 48.18 156 SER E CA 1
ATOM 11136 C C . SER E 1 156 ? 25.864 -31.960 -13.946 1.00 47.81 156 SER E C 1
ATOM 11137 O O . SER E 1 156 ? 26.489 -32.335 -14.945 1.00 47.52 156 SER E O 1
ATOM 11140 N N . PRO E 1 157 ? 25.126 -30.841 -13.938 1.00 47.20 157 PRO E N 1
ATOM 11141 C CA . PRO E 1 157 ? 25.006 -30.007 -15.127 1.00 46.90 157 PRO E CA 1
ATOM 11142 C C . PRO E 1 157 ? 26.383 -29.653 -15.655 1.00 46.79 157 PRO E C 1
ATOM 11143 O O . PRO E 1 157 ? 27.361 -29.652 -14.908 1.00 45.96 157 PRO E O 1
ATOM 11147 N N . GLU E 1 158 ? 26.456 -29.356 -16.945 1.00 47.58 158 GLU E N 1
ATOM 11148 C CA . GLU E 1 158 ? 27.716 -28.971 -17.546 1.00 49.03 158 GLU E CA 1
ATOM 11149 C C . GLU E 1 158 ? 27.631 -27.528 -18.024 1.00 48.87 158 GLU E C 1
ATOM 11150 O O . GLU E 1 158 ? 28.649 -26.924 -18.339 1.00 50.03 158 GLU E O 1
ATOM 11156 N N . ASN E 1 159 ? 26.418 -26.980 -18.082 1.00 48.02 159 ASN E N 1
ATOM 11157 C CA . ASN E 1 159 ? 2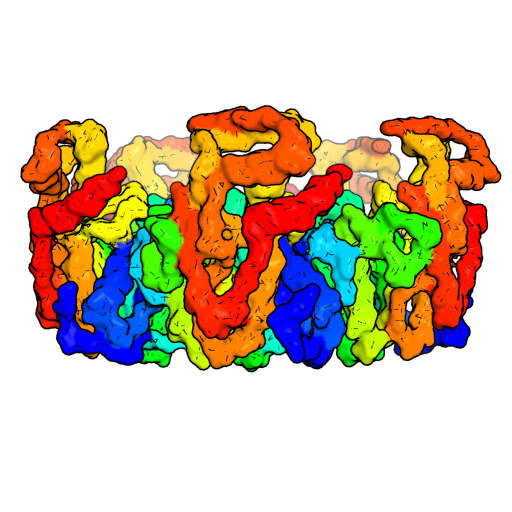6.208 -25.594 -18.515 1.00 47.85 159 ASN E CA 1
ATOM 11158 C C . ASN E 1 159 ? 25.199 -24.896 -17.603 1.00 47.24 159 ASN E C 1
ATOM 11159 O O . ASN E 1 159 ? 24.470 -25.558 -16.851 1.00 46.79 159 ASN E O 1
ATOM 11164 N N . VAL E 1 160 ? 25.147 -23.568 -17.679 1.00 46.12 160 VAL E N 1
ATOM 11165 C CA . VAL E 1 160 ? 24.232 -22.815 -16.833 1.00 46.31 160 VAL E CA 1
ATOM 11166 C C . VAL E 1 160 ? 22.803 -23.273 -17.044 1.00 46.62 160 VAL E C 1
ATOM 11167 O O . VAL E 1 160 ? 22.065 -23.530 -16.089 1.00 46.34 160 VAL E O 1
ATOM 11171 N N . TYR E 1 161 ? 22.414 -23.351 -18.309 1.00 46.75 161 TYR E N 1
ATOM 11172 C CA . TYR E 1 161 ? 21.065 -23.761 -18.662 1.00 47.17 161 TYR E CA 1
ATOM 11173 C C . TYR E 1 161 ? 20.669 -25.038 -17.914 1.00 45.30 161 TYR E C 1
ATOM 11174 O O . TYR E 1 161 ? 19.600 -25.100 -17.307 1.00 46.86 161 TYR E O 1
ATOM 11183 N N . GLY E 1 162 ? 21.528 -26.048 -17.932 1.00 42.66 162 GLY E N 1
ATOM 11184 C CA . GLY E 1 162 ? 21.206 -27.274 -17.227 1.00 40.53 162 GLY E CA 1
ATOM 11185 C C . GLY E 1 162 ? 21.110 -27.068 -15.722 1.00 39.73 162 GLY E C 1
ATOM 11186 O O . GLY E 1 162 ? 20.236 -27.631 -15.042 1.00 38.83 162 GLY E O 1
ATOM 11187 N N . PHE E 1 163 ? 22.026 -26.261 -15.196 1.00 38.80 163 PHE E N 1
ATOM 11188 C CA . PHE E 1 163 ? 22.061 -25.941 -13.766 1.00 37.11 163 PHE E CA 1
ATOM 11189 C C . PHE E 1 163 ? 20.780 -25.210 -13.350 1.00 36.98 163 PHE E C 1
ATOM 11190 O O . PHE E 1 163 ? 20.148 -25.568 -12.350 1.00 36.44 163 PHE E O 1
ATOM 11198 N N . SER E 1 164 ? 20.417 -24.180 -14.122 1.00 36.34 164 SER E N 1
ATOM 11199 C CA . SER E 1 164 ? 19.211 -23.399 -13.857 1.00 36.67 164 SER E CA 1
ATOM 11200 C C . SER E 1 164 ? 18.013 -24.340 -13.684 1.00 36.85 164 SER E C 1
ATOM 11201 O O . SER E 1 164 ? 17.227 -24.190 -12.744 1.00 36.95 164 SER E O 1
ATOM 11204 N N . LYS E 1 165 ? 17.887 -25.312 -14.584 1.00 36.09 165 LYS E N 1
ATOM 11205 C CA . LYS E 1 165 ? 16.792 -26.272 -14.509 1.00 36.26 165 LYS E CA 1
ATOM 11206 C C . LYS E 1 165 ? 16.881 -27.105 -13.231 1.00 36.48 165 LYS E C 1
ATOM 11207 O O . LYS E 1 165 ? 15.866 -27.453 -12.617 1.00 36.05 165 LYS E O 1
ATOM 11213 N N . LEU E 1 166 ? 18.104 -27.432 -12.832 1.00 36.92 166 LEU E N 1
ATOM 11214 C CA . LEU E 1 166 ? 18.312 -28.227 -11.631 1.00 36.70 166 LEU E CA 1
ATOM 11215 C C . LEU E 1 166 ? 17.843 -27.440 -10.410 1.00 37.17 166 LEU E C 1
ATOM 11216 O O . LEU E 1 166 ? 17.215 -27.993 -9.503 1.00 36.98 166 LEU E O 1
ATOM 11221 N N . CYS E 1 167 ? 18.142 -26.139 -10.406 1.00 37.36 167 CYS E N 1
ATOM 11222 C CA . CYS E 1 167 ? 17.742 -25.254 -9.317 1.00 36.77 167 CYS E CA 1
ATOM 11223 C C . CYS E 1 167 ? 16.231 -25.238 -9.172 1.00 36.72 167 CYS E C 1
ATOM 11224 O O . CYS E 1 167 ? 15.714 -25.180 -8.064 1.00 37.12 167 CYS E O 1
ATOM 11227 N N . MET E 1 168 ? 15.527 -25.279 -10.299 1.00 36.80 168 MET E N 1
ATOM 11228 C CA . MET E 1 168 ? 14.078 -25.262 -10.276 1.00 37.79 168 MET E CA 1
ATOM 11229 C C . MET E 1 168 ? 13.604 -26.473 -9.515 1.00 39.45 168 MET E C 1
ATOM 11230 O O . MET E 1 168 ? 12.737 -26.367 -8.646 1.00 39.99 168 MET E O 1
ATOM 11235 N N . ASP E 1 169 ? 14.181 -27.627 -9.837 1.00 40.15 169 ASP E N 1
ATOM 11236 C CA . ASP E 1 169 ? 13.793 -28.862 -9.175 1.00 41.21 169 ASP E CA 1
ATOM 11237 C C . ASP E 1 169 ? 14.195 -28.891 -7.706 1.00 41.27 169 ASP E C 1
ATOM 11238 O O . ASP E 1 169 ? 13.391 -29.255 -6.853 1.00 40.12 169 ASP E O 1
ATOM 11243 N N . GLU E 1 170 ? 15.433 -28.502 -7.412 1.00 42.46 170 GLU E N 1
ATOM 11244 C CA . GLU E 1 170 ? 15.917 -28.501 -6.029 1.00 44.31 170 GLU E CA 1
ATOM 11245 C C . GLU E 1 170 ? 15.045 -27.598 -5.160 1.00 44.57 170 GLU E C 1
ATOM 11246 O O . GLU E 1 170 ? 14.967 -27.768 -3.944 1.00 45.30 170 GLU E O 1
ATOM 11252 N N . PHE E 1 171 ? 14.397 -26.630 -5.797 1.00 44.50 171 PHE E N 1
ATOM 11253 C CA . PHE E 1 171 ? 13.528 -25.702 -5.095 1.00 43.98 171 PHE E CA 1
ATOM 11254 C C . PHE E 1 171 ? 12.159 -26.325 -4.801 1.00 43.47 171 PHE E C 1
ATOM 11255 O O . PHE E 1 171 ? 11.698 -26.314 -3.663 1.00 42.90 171 PHE E O 1
ATOM 11263 N N . VAL E 1 172 ? 11.497 -26.846 -5.829 1.00 43.07 172 VAL E N 1
ATOM 11264 C CA . VAL E 1 172 ? 10.191 -27.440 -5.611 1.00 43.94 172 VAL E CA 1
ATOM 11265 C C . VAL E 1 172 ? 10.304 -28.630 -4.667 1.00 45.10 172 VAL E C 1
ATOM 11266 O O . VAL E 1 172 ? 9.380 -28.920 -3.903 1.00 46.24 172 VAL E O 1
ATOM 11270 N N . LEU E 1 173 ? 11.435 -29.324 -4.702 1.00 45.26 173 LEU E N 1
ATOM 11271 C CA . LEU E 1 173 ? 11.618 -30.462 -3.805 1.00 46.15 173 LEU E CA 1
ATOM 11272 C C . LEU E 1 173 ? 11.709 -29.975 -2.352 1.00 47.31 173 LEU E C 1
ATOM 11273 O O . LEU E 1 173 ? 11.166 -30.613 -1.441 1.00 47.68 173 LEU E O 1
ATOM 11278 N N . SER E 1 174 ? 12.389 -28.841 -2.154 1.00 47.71 174 SER E N 1
ATOM 11279 C CA . SER E 1 174 ? 12.540 -28.228 -0.833 1.00 47.08 174 SER E CA 1
ATOM 11280 C C . SER E 1 174 ? 11.180 -27.674 -0.378 1.00 47.92 174 SER E C 1
ATOM 11281 O O . SER E 1 174 ? 10.919 -27.575 0.826 1.00 48.21 174 SER E O 1
ATOM 11284 N N . HIS E 1 175 ? 10.324 -27.314 -1.346 1.00 48.00 175 HIS E N 1
ATOM 11285 C CA . HIS E 1 175 ? 8.995 -26.753 -1.072 1.00 47.90 175 HIS E CA 1
ATOM 11286 C C . HIS E 1 175 ? 7.887 -27.619 -1.647 1.00 48.92 175 HIS E C 1
ATOM 11287 O O . HIS E 1 175 ? 6.904 -27.112 -2.194 1.00 49.27 175 HIS E O 1
ATOM 11294 N N . SER E 1 176 ? 8.044 -28.926 -1.510 1.00 49.66 176 SER E N 1
ATOM 11295 C CA . SER E 1 176 ? 7.083 -29.880 -2.034 1.00 50.61 176 SER E CA 1
ATOM 11296 C C . SER E 1 176 ? 5.658 -29.765 -1.493 1.00 50.88 176 SER E C 1
ATOM 11297 O O . SER E 1 176 ? 4.738 -30.363 -2.059 1.00 52.11 176 SER E O 1
ATOM 11300 N N . ASN E 1 177 ? 5.467 -29.020 -0.406 1.00 50.32 177 ASN E N 1
ATOM 11301 C CA . ASN E 1 177 ? 4.132 -28.878 0.170 1.00 50.39 177 ASN E CA 1
ATOM 11302 C C . ASN E 1 177 ? 3.528 -27.496 0.101 1.00 50.52 177 ASN E C 1
ATOM 11303 O O . ASN E 1 177 ? 2.436 -27.264 0.639 1.00 50.70 177 ASN E O 1
ATOM 11308 N N . ASP E 1 178 ? 4.231 -26.574 -0.549 1.00 49.20 178 ASP E N 1
ATOM 11309 C CA . ASP E 1 178 ? 3.743 -25.208 -0.689 1.00 47.96 178 ASP E CA 1
ATOM 11310 C C . ASP E 1 178 ? 2.530 -25.214 -1.622 1.00 46.98 178 ASP E C 1
ATOM 11311 O O . ASP E 1 178 ? 1.578 -24.432 -1.456 1.00 47.09 178 ASP E O 1
ATOM 11316 N N . ASN E 1 179 ? 2.575 -26.124 -2.592 1.00 44.43 179 ASN E N 1
ATOM 11317 C CA . ASN E 1 179 ? 1.536 -26.259 -3.600 1.00 42.15 179 ASN E CA 1
ATOM 11318 C C . ASN E 1 179 ? 1.905 -27.533 -4.359 1.00 41.72 179 ASN E C 1
ATOM 11319 O O . ASN E 1 179 ? 2.968 -28.099 -4.121 1.00 41.23 179 ASN E O 1
ATOM 11324 N N . VAL E 1 180 ? 1.035 -27.995 -5.255 1.00 41.48 180 VAL E N 1
ATOM 11325 C CA . VAL E 1 180 ? 1.328 -29.197 -6.041 1.00 41.24 180 VAL E CA 1
ATOM 11326 C C . VAL E 1 180 ? 2.138 -28.719 -7.237 1.00 42.15 180 VAL E C 1
ATOM 11327 O O . VAL E 1 180 ? 1.586 -28.134 -8.166 1.00 43.57 180 VAL E O 1
ATOM 11331 N N . GLN E 1 181 ? 3.447 -28.955 -7.208 1.00 42.02 181 GLN E N 1
ATOM 11332 C CA . GLN E 1 181 ? 4.331 -28.514 -8.284 1.00 41.97 181 GLN E CA 1
ATOM 11333 C C . GLN E 1 181 ? 5.036 -29.729 -8.885 1.00 41.76 181 GLN E C 1
ATOM 11334 O O . GLN E 1 181 ? 5.753 -30.448 -8.180 1.00 41.67 181 GLN E O 1
ATOM 11340 N N . VAL E 1 182 ? 4.839 -29.942 -10.188 1.00 40.56 182 VAL E N 1
ATOM 11341 C CA . VAL E 1 182 ? 5.407 -31.094 -10.888 1.00 39.20 182 VAL E CA 1
ATOM 11342 C C . VAL E 1 182 ? 6.409 -30.764 -11.995 1.00 39.03 182 VAL E C 1
ATOM 11343 O O . VAL E 1 182 ? 6.021 -30.241 -13.043 1.00 38.83 182 VAL E O 1
ATOM 11347 N N . GLY E 1 183 ? 7.685 -31.097 -11.771 1.00 38.17 183 GLY E N 1
ATOM 11348 C CA . GLY E 1 183 ? 8.718 -30.830 -12.763 1.00 37.25 183 GLY E CA 1
ATOM 11349 C C . GLY E 1 183 ? 8.866 -31.953 -13.768 1.00 37.68 183 GLY E C 1
ATOM 11350 O O . GLY E 1 183 ? 8.831 -33.125 -13.401 1.00 37.40 183 GLY E O 1
ATOM 11351 N N . LEU E 1 184 ? 9.044 -31.601 -15.037 1.00 38.25 184 LEU E N 1
ATOM 11352 C CA . LEU E 1 184 ? 9.189 -32.603 -16.100 1.00 38.09 184 LEU E CA 1
ATOM 11353 C C . LEU E 1 184 ? 10.517 -32.470 -16.858 1.00 39.37 184 LEU E C 1
ATOM 11354 O O . LEU E 1 184 ? 10.701 -31.521 -17.620 1.00 40.65 184 LEU E O 1
ATOM 11359 N N . ARG E 1 185 ? 11.434 -33.418 -16.661 1.00 39.31 185 ARG E N 1
ATOM 11360 C CA . ARG E 1 185 ? 12.727 -33.362 -17.334 1.00 39.65 185 ARG E CA 1
ATOM 11361 C C . ARG E 1 185 ? 12.648 -33.969 -18.714 1.00 41.31 185 ARG E C 1
ATOM 11362 O O . ARG E 1 185 ? 12.651 -35.189 -18.864 1.00 43.52 185 ARG E O 1
ATOM 11370 N N . TYR E 1 186 ? 12.575 -33.120 -19.730 1.00 42.19 186 TYR E N 1
ATOM 11371 C CA . TYR E 1 186 ? 12.496 -33.597 -21.110 1.00 43.35 186 TYR E CA 1
ATOM 11372 C C . TYR E 1 186 ? 13.866 -34.028 -21.671 1.00 44.95 186 TYR E C 1
ATOM 11373 O O . TYR E 1 186 ? 14.907 -33.443 -21.337 1.00 44.19 186 TYR E O 1
ATOM 11382 N N . PHE E 1 187 ? 13.849 -35.048 -22.535 1.00 47.31 187 PHE E N 1
ATOM 11383 C CA . PHE E 1 187 ? 15.063 -35.580 -23.182 1.00 48.56 187 PHE E CA 1
ATOM 11384 C C . PHE E 1 187 ? 14.913 -35.447 -24.712 1.00 49.44 187 PHE E C 1
ATOM 11385 O O . PHE E 1 187 ? 14.017 -36.065 -25.296 1.00 50.97 187 PHE E O 1
ATOM 11393 N N . ASN E 1 188 ? 15.763 -34.658 -25.362 1.00 49.23 188 ASN E N 1
ATOM 11394 C CA . ASN E 1 188 ? 15.700 -34.534 -26.828 1.00 48.93 188 ASN E CA 1
ATOM 11395 C C . ASN E 1 188 ? 14.304 -34.718 -27.397 1.00 48.69 188 ASN E C 1
ATOM 11396 O O . ASN E 1 188 ? 13.977 -35.783 -27.926 1.00 49.22 188 ASN E O 1
ATOM 11401 N N . VAL E 1 189 ? 13.479 -33.686 -27.281 1.00 47.65 189 VAL E N 1
ATOM 11402 C CA . VAL E 1 189 ? 12.125 -33.741 -27.796 1.00 45.85 189 VAL E CA 1
ATOM 11403 C C . VAL E 1 189 ? 12.128 -33.336 -29.264 1.00 46.24 189 VAL E C 1
ATOM 11404 O O . VAL E 1 189 ? 12.921 -32.490 -29.686 1.00 47.85 189 VAL E O 1
ATOM 11408 N N . TYR E 1 190 ? 11.261 -33.959 -30.053 1.00 45.98 190 TYR E N 1
ATOM 11409 C CA . TYR E 1 190 ? 11.152 -33.610 -31.464 1.00 45.76 190 TYR E CA 1
ATOM 11410 C C . TYR E 1 190 ? 9.688 -33.660 -31.840 1.00 45.15 190 TYR E C 1
ATOM 11411 O O . TYR E 1 190 ? 8.857 -34.181 -31.090 1.00 45.30 190 TYR E O 1
ATOM 11420 N N . GLY E 1 191 ? 9.365 -33.114 -32.999 1.00 43.80 191 GLY E N 1
ATOM 11421 C CA . GLY E 1 191 ? 7.983 -33.117 -33.413 1.00 44.13 191 GLY E CA 1
ATOM 11422 C C . GLY E 1 191 ? 7.597 -31.769 -33.977 1.00 44.86 191 GLY E C 1
ATOM 11423 O O . GLY E 1 191 ? 8.425 -30.846 -34.026 1.00 44.96 191 GLY E O 1
ATOM 11424 N N . PRO E 1 192 ? 6.338 -31.625 -34.420 1.00 44.99 192 PRO E N 1
ATOM 11425 C CA . PRO E 1 192 ? 5.815 -30.381 -34.994 1.00 45.59 192 PRO E CA 1
ATOM 11426 C C . PRO E 1 192 ? 5.975 -29.099 -34.154 1.00 46.08 192 PRO E C 1
ATOM 11427 O O . PRO E 1 192 ? 5.802 -29.095 -32.931 1.00 44.50 192 PRO E O 1
ATOM 11431 N N . ARG E 1 193 ? 6.315 -28.018 -34.851 1.00 47.43 193 ARG E N 1
ATOM 11432 C CA . ARG E 1 193 ? 6.455 -26.703 -34.252 1.00 49.01 193 ARG E CA 1
ATOM 11433 C C . ARG E 1 193 ? 7.777 -26.428 -33.552 1.00 50.69 193 ARG E C 1
ATOM 11434 O O . ARG E 1 193 ? 7.835 -25.607 -32.633 1.00 52.52 193 ARG E O 1
ATOM 11442 N N . GLU E 1 194 ? 8.841 -27.096 -33.983 1.00 51.57 194 GLU E N 1
ATOM 11443 C CA . GLU E 1 194 ? 10.148 -26.868 -33.376 1.00 51.53 194 GLU E CA 1
ATOM 11444 C C . GLU E 1 194 ? 11.035 -26.221 -34.412 1.00 51.68 194 GLU E C 1
ATOM 11445 O O . GLU E 1 194 ? 12.198 -25.920 -34.160 1.00 53.50 194 GLU E O 1
ATOM 11451 N N . PHE E 1 195 ? 10.473 -26.005 -35.589 1.00 51.75 195 PHE E N 1
ATOM 11452 C CA . PHE E 1 195 ? 11.222 -25.414 -36.681 1.00 51.90 195 PHE E CA 1
ATOM 11453 C C . PHE E 1 195 ? 11.822 -24.055 -36.363 1.00 51.48 195 PHE E C 1
ATOM 11454 O O . PHE E 1 195 ? 12.993 -23.803 -36.656 1.00 51.78 195 PHE E O 1
ATOM 11462 N N . TYR E 1 196 ? 11.024 -23.186 -35.749 1.00 51.44 196 TYR E N 1
ATOM 11463 C CA . TYR E 1 196 ? 11.476 -21.835 -35.429 1.00 50.88 196 TYR E CA 1
ATOM 11464 C C . TYR E 1 196 ? 12.474 -21.730 -34.298 1.00 50.73 196 TYR E C 1
ATOM 11465 O O . TYR E 1 196 ? 12.850 -20.625 -33.901 1.00 49.74 196 TYR E O 1
ATOM 11474 N N . LYS E 1 197 ? 12.901 -22.878 -33.778 1.00 50.68 197 LYS E N 1
ATOM 11475 C CA . LYS E 1 197 ? 13.899 -22.883 -32.729 1.00 51.04 197 LYS E CA 1
ATOM 11476 C C . LYS E 1 197 ? 15.223 -22.792 -33.474 1.00 53.95 197 LYS E C 1
ATOM 11477 O O . LYS E 1 197 ? 16.300 -22.857 -32.875 1.00 55.89 197 LYS E O 1
ATOM 11483 N N . GLU E 1 198 ? 15.121 -22.637 -34.794 1.00 55.64 198 GLU E N 1
ATOM 11484 C CA . GLU E 1 198 ? 16.274 -22.498 -35.681 1.00 57.11 198 GLU E CA 1
ATOM 11485 C C . GLU E 1 198 ? 17.305 -23.599 -35.521 1.00 57.40 198 GLU E C 1
ATOM 11486 O O . GLU E 1 198 ? 16.984 -24.783 -35.612 1.00 57.71 198 GLU E O 1
ATOM 11492 N N . LYS E 1 199 ? 18.545 -23.188 -35.268 1.00 57.61 199 LYS E N 1
ATOM 11493 C CA . LYS E 1 199 ? 19.657 -24.113 -35.117 1.00 58.21 199 LYS E CA 1
ATOM 11494 C C . LYS E 1 199 ? 19.544 -25.023 -33.910 1.00 57.18 199 LYS E C 1
ATOM 11495 O O . LYS E 1 199 ? 20.283 -25.996 -33.788 1.00 57.25 199 LYS E O 1
ATOM 11501 N N . THR E 1 200 ? 18.614 -24.720 -33.022 1.00 56.54 200 THR E N 1
ATOM 11502 C CA . THR E 1 200 ? 18.456 -25.547 -31.846 1.00 56.66 200 THR E CA 1
ATOM 11503 C C . THR E 1 200 ? 17.274 -26.500 -31.972 1.00 55.94 200 THR E C 1
ATOM 11504 O O . THR E 1 200 ? 16.805 -27.047 -30.978 1.00 55.56 200 THR E O 1
ATOM 11508 N N . ALA E 1 201 ? 16.794 -26.696 -33.197 1.00 56.26 201 ALA E N 1
ATOM 11509 C CA . ALA E 1 201 ? 15.681 -27.619 -33.440 1.00 57.16 201 ALA E CA 1
ATOM 11510 C C . ALA E 1 201 ? 16.253 -29.050 -33.440 1.00 58.16 201 ALA E C 1
ATOM 11511 O O . ALA E 1 201 ? 17.430 -29.250 -33.792 1.00 58.77 201 ALA E O 1
ATOM 11513 N N . SER E 1 202 ? 15.428 -30.035 -33.063 1.00 58.41 202 SER E N 1
ATOM 11514 C CA . SER E 1 202 ? 15.871 -31.442 -32.976 1.00 58.02 202 SER E CA 1
ATOM 11515 C C . SER E 1 202 ? 16.658 -31.945 -34.184 1.00 58.33 202 SER E C 1
ATOM 11516 O O . SER E 1 202 ? 16.490 -31.442 -35.304 1.00 57.65 202 SER E O 1
ATOM 11519 N N . MET E 1 203 ? 17.530 -32.929 -33.933 1.00 58.56 203 MET E N 1
ATOM 11520 C CA . MET E 1 203 ? 18.354 -33.531 -34.979 1.00 57.77 203 MET E CA 1
ATOM 11521 C C . MET E 1 203 ? 17.493 -34.262 -36.008 1.00 57.07 203 MET E C 1
ATOM 11522 O O . MET E 1 203 ? 17.855 -34.330 -37.187 1.00 56.33 203 MET E O 1
ATOM 11527 N N . VAL E 1 204 ? 16.359 -34.811 -35.573 1.00 56.29 204 VAL E N 1
ATOM 11528 C CA . VAL E 1 204 ? 15.490 -35.490 -36.515 1.00 55.59 204 VAL E CA 1
ATOM 11529 C C . VAL E 1 204 ? 15.004 -34.408 -37.495 1.00 56.22 204 VAL E C 1
ATOM 11530 O O . VAL E 1 204 ? 14.917 -34.639 -38.700 1.00 57.47 204 VAL E O 1
ATOM 11534 N N . LEU E 1 205 ? 14.721 -33.212 -36.988 1.00 55.70 205 LEU E N 1
ATOM 11535 C CA . LEU E 1 205 ? 14.276 -32.134 -37.857 1.00 54.72 205 LEU E CA 1
ATOM 11536 C C . LEU E 1 205 ? 15.466 -31.692 -38.706 1.00 55.28 205 LEU E C 1
ATOM 11537 O O . LEU E 1 205 ? 15.331 -31.442 -39.895 1.00 54.72 205 LEU E O 1
ATOM 11542 N N . GLN E 1 206 ? 16.637 -31.621 -38.084 1.00 56.80 206 GLN E N 1
ATOM 11543 C CA . GLN E 1 206 ? 17.869 -31.207 -38.759 1.00 57.99 206 GLN E CA 1
ATOM 11544 C C . GLN E 1 206 ? 18.226 -32.149 -39.903 1.00 58.54 206 GLN E C 1
ATOM 11545 O O . GLN E 1 206 ? 18.357 -31.731 -41.059 1.00 59.04 206 GLN E O 1
ATOM 11551 N N . LEU E 1 207 ? 18.401 -33.422 -39.564 1.00 58.79 207 LEU E N 1
ATOM 11552 C CA . LEU E 1 207 ? 18.749 -34.440 -40.541 1.00 58.93 207 LEU E CA 1
ATOM 11553 C C . LEU E 1 207 ? 17.702 -34.515 -41.646 1.00 59.30 207 LEU E C 1
ATOM 11554 O O . LEU E 1 207 ? 18.015 -34.370 -42.825 1.00 59.25 207 LEU E O 1
ATOM 11559 N N . ALA E 1 208 ? 16.454 -34.737 -41.247 1.00 59.92 208 ALA E N 1
ATOM 11560 C CA . ALA E 1 208 ? 15.346 -34.841 -42.190 1.00 61.19 208 ALA E CA 1
ATOM 11561 C C . ALA E 1 208 ? 15.318 -33.692 -43.193 1.00 62.05 208 ALA E C 1
ATOM 11562 O O . ALA E 1 208 ? 14.907 -33.867 -44.339 1.00 62.82 208 ALA E O 1
ATOM 11564 N N . LEU E 1 209 ? 15.752 -32.517 -42.757 1.00 63.05 209 LEU E N 1
ATOM 11565 C CA . LEU E 1 209 ? 15.745 -31.337 -43.610 1.00 63.70 209 LEU E CA 1
ATOM 11566 C C . LEU E 1 209 ? 16.946 -31.320 -44.536 1.00 64.05 209 LEU E C 1
ATOM 11567 O O . LEU E 1 209 ? 16.828 -30.939 -45.700 1.00 64.73 209 LEU E O 1
ATOM 11572 N N . GLY E 1 210 ? 18.101 -31.723 -44.022 1.00 64.26 210 GLY E N 1
ATOM 11573 C CA . GLY E 1 210 ? 19.287 -31.750 -44.860 1.00 66.46 210 GLY E CA 1
ATOM 11574 C C . GLY E 1 210 ? 19.093 -32.772 -45.970 1.00 68.04 210 GLY E C 1
ATOM 11575 O O . GLY E 1 210 ? 19.451 -32.534 -47.133 1.00 67.72 210 GLY E O 1
ATOM 11576 N N . ALA E 1 211 ? 18.514 -33.913 -45.597 1.00 68.81 211 ALA E N 1
ATOM 11577 C CA . ALA E 1 211 ? 18.234 -34.995 -46.532 1.00 69.66 211 ALA E CA 1
ATOM 11578 C C . ALA E 1 211 ? 17.271 -34.508 -47.619 1.00 70.47 211 ALA E C 1
ATOM 11579 O O . ALA E 1 211 ? 17.547 -34.624 -48.814 1.00 70.28 211 ALA E O 1
ATOM 11581 N N . MET E 1 212 ? 16.138 -33.961 -47.194 1.00 71.71 212 MET E N 1
ATOM 11582 C CA . MET E 1 212 ? 15.135 -33.462 -48.125 1.00 73.29 212 MET E CA 1
ATOM 11583 C C . MET E 1 212 ? 15.667 -32.344 -49.020 1.00 74.81 212 MET E C 1
ATOM 11584 O O . MET E 1 212 ? 15.249 -32.196 -50.172 1.00 74.94 212 MET E O 1
ATOM 11589 N N . ALA E 1 213 ? 16.592 -31.556 -48.490 1.00 77.03 213 ALA E N 1
ATOM 11590 C CA . ALA E 1 213 ? 17.150 -30.450 -49.249 1.00 79.74 213 ALA E CA 1
ATOM 11591 C C . ALA E 1 213 ? 18.366 -30.871 -50.052 1.00 81.70 213 ALA E C 1
ATOM 11592 O O . ALA E 1 213 ? 18.252 -31.292 -51.206 1.00 82.93 213 ALA E O 1
ATOM 11594 N N . PHE E 1 214 ? 19.530 -30.760 -49.424 1.00 83.93 214 PHE E N 1
ATOM 11595 C CA . PHE E 1 214 ? 20.805 -31.093 -50.056 1.00 86.52 214 PHE E CA 1
ATOM 11596 C C . PHE E 1 214 ? 21.031 -32.582 -50.344 1.00 87.27 214 PHE E C 1
ATOM 11597 O O . PHE E 1 214 ? 22.096 -32.969 -50.844 1.00 86.50 214 PHE E O 1
ATOM 11605 N N . LYS E 1 215 ? 20.032 -33.405 -50.032 1.00 88.29 215 LYS E N 1
ATOM 11606 C CA . LYS E 1 215 ? 20.121 -34.843 -50.264 1.00 89.54 215 LYS E CA 1
ATOM 11607 C C . LYS E 1 215 ? 21.388 -35.415 -49.611 1.00 90.16 215 LYS E C 1
ATOM 11608 O O . LYS E 1 215 ? 21.740 -36.583 -49.800 1.00 90.04 215 LYS E O 1
ATOM 11614 N N . GLU E 1 216 ? 22.059 -34.569 -48.835 1.00 90.77 216 GLU E N 1
ATOM 11615 C CA . GLU E 1 216 ? 23.269 -34.940 -48.115 1.00 91.62 216 GLU E CA 1
ATOM 11616 C C . GLU E 1 216 ? 23.085 -34.481 -46.677 1.00 92.16 216 GLU E C 1
ATOM 11617 O O . GLU E 1 216 ? 22.442 -33.461 -46.425 1.00 92.61 216 GLU E O 1
ATOM 11623 N N . VAL E 1 217 ? 23.655 -35.224 -45.734 1.00 92.60 217 VAL E N 1
ATOM 11624 C CA . VAL E 1 217 ? 23.525 -34.876 -44.323 1.00 92.86 217 VAL E CA 1
ATOM 11625 C C . VAL E 1 217 ? 24.869 -34.964 -43.594 1.00 93.33 217 VAL E C 1
ATOM 11626 O O . VAL E 1 217 ? 25.588 -35.955 -43.731 1.00 93.72 217 VAL E O 1
ATOM 11630 N N . LYS E 1 218 ? 25.217 -33.924 -42.838 1.00 93.78 218 LYS E N 1
ATOM 11631 C CA . LYS E 1 218 ? 26.470 -33.928 -42.082 1.00 94.46 218 LYS E CA 1
ATOM 11632 C C . LYS E 1 218 ? 26.167 -34.569 -40.726 1.00 94.97 218 LYS E C 1
ATOM 11633 O O . LYS E 1 218 ? 25.004 -34.657 -40.321 1.00 95.13 218 LYS E O 1
ATOM 11639 N N . LEU E 1 219 ? 27.201 -35.025 -40.027 1.00 95.37 219 LEU E N 1
ATOM 11640 C CA . LEU E 1 219 ? 27.012 -35.659 -38.726 1.00 95.73 219 LEU E CA 1
ATOM 11641 C C . LEU E 1 219 ? 28.382 -35.862 -38.093 1.00 96.33 219 LEU E C 1
ATOM 11642 O O . LEU E 1 219 ? 29.302 -36.360 -38.742 1.00 96.47 219 LEU E O 1
ATOM 11647 N N . PHE E 1 220 ? 28.523 -35.477 -36.830 1.00 96.97 220 PHE E N 1
ATOM 11648 C CA . PHE E 1 220 ? 29.803 -35.618 -36.152 1.00 97.67 220 PHE E CA 1
ATOM 11649 C C . PHE E 1 220 ? 30.312 -37.046 -36.041 1.00 97.99 220 PHE E C 1
ATOM 11650 O O . PHE E 1 220 ? 29.655 -37.995 -36.471 1.00 97.72 220 PHE E O 1
ATOM 11658 N N . GLU E 1 221 ? 31.505 -37.167 -35.466 1.00 98.57 221 GLU E N 1
ATOM 11659 C CA . GLU E 1 221 ? 32.197 -38.434 -35.260 1.00 99.00 221 GLU E CA 1
ATOM 11660 C C . GLU E 1 221 ? 31.285 -39.663 -35.271 1.00 98.86 221 GLU E C 1
ATOM 11661 O O . GLU E 1 221 ? 30.749 -40.060 -34.234 1.00 98.66 221 GLU E O 1
ATOM 11667 N N . PHE E 1 222 ? 31.120 -40.258 -36.452 1.00 98.81 222 PHE E N 1
ATOM 11668 C CA . PHE E 1 222 ? 30.293 -41.456 -36.631 1.00 98.57 222 PHE E CA 1
ATOM 11669 C C . PHE E 1 222 ? 28.817 -41.348 -36.234 1.00 97.22 222 PHE E C 1
ATOM 11670 O O . PHE E 1 222 ? 28.035 -42.270 -36.476 1.00 96.77 222 PHE E O 1
ATOM 11678 N N . GLY E 1 223 ? 28.440 -40.228 -35.627 1.00 95.70 223 GLY E N 1
ATOM 11679 C CA . GLY E 1 223 ? 27.060 -40.022 -35.224 1.00 93.08 223 GLY E CA 1
ATOM 11680 C C . GLY E 1 223 ? 26.336 -41.226 -34.649 1.00 91.16 223 GLY E C 1
ATOM 11681 O O . GLY E 1 223 ? 25.159 -41.444 -34.935 1.00 91.12 223 GLY E O 1
ATOM 11682 N N . GLU E 1 224 ? 27.029 -42.011 -33.834 1.00 89.12 224 GLU E N 1
ATOM 11683 C CA . GLU E 1 224 ? 26.411 -43.179 -33.223 1.00 87.26 224 GLU E CA 1
ATOM 11684 C C . GLU E 1 224 ? 26.145 -42.971 -31.737 1.00 85.62 224 GLU E C 1
ATOM 11685 O O . GLU E 1 224 ? 25.789 -43.910 -31.025 1.00 85.21 224 GLU E O 1
ATOM 11691 N N . GLN E 1 225 ? 26.324 -41.733 -31.278 1.00 83.51 225 GLN E N 1
ATOM 11692 C CA . GLN E 1 225 ? 26.071 -41.381 -29.881 1.00 80.59 225 GLN E CA 1
ATOM 11693 C C . GLN E 1 225 ? 24.568 -41.484 -29.628 1.00 78.29 225 GLN E C 1
ATOM 11694 O O . GLN E 1 225 ? 23.749 -41.070 -30.454 1.00 77.39 225 GLN E O 1
ATOM 11700 N N . LEU E 1 226 ? 24.216 -42.041 -28.474 1.00 75.71 226 LEU E N 1
ATOM 11701 C CA . LEU E 1 226 ? 22.817 -42.257 -28.104 1.00 72.48 226 LEU E CA 1
ATOM 11702 C C . LEU E 1 226 ? 22.124 -41.158 -27.287 1.00 70.04 226 LEU E C 1
ATOM 11703 O O . LEU E 1 226 ? 22.671 -40.616 -26.313 1.00 69.79 226 LEU E O 1
ATOM 11708 N N . ARG E 1 227 ? 20.898 -40.855 -27.699 1.00 66.18 227 ARG E N 1
ATOM 11709 C CA . ARG E 1 227 ? 20.079 -39.855 -27.045 1.00 62.39 227 ARG E CA 1
ATOM 11710 C C . ARG E 1 227 ? 18.713 -40.486 -26.902 1.00 60.02 227 ARG E C 1
ATOM 11711 O O . ARG E 1 227 ? 18.297 -41.279 -27.750 1.00 60.15 227 ARG E O 1
ATOM 11719 N N . ASP E 1 228 ? 18.023 -40.158 -25.819 1.00 56.96 228 ASP E N 1
ATOM 11720 C CA . ASP E 1 228 ? 16.690 -40.680 -25.610 1.00 53.41 228 ASP E CA 1
ATOM 11721 C C . ASP E 1 228 ? 15.791 -39.677 -26.312 1.00 52.55 228 ASP E C 1
ATOM 11722 O O . ASP E 1 228 ? 15.532 -38.604 -25.773 1.00 53.11 228 ASP E O 1
ATOM 11727 N N . PHE E 1 229 ? 15.350 -40.004 -27.525 1.00 50.71 229 PHE E N 1
ATOM 11728 C CA . PHE E 1 229 ? 14.483 -39.111 -28.281 1.00 49.58 229 PHE E CA 1
ATOM 11729 C C . PHE E 1 229 ? 13.036 -39.369 -27.910 1.00 49.97 229 PHE E C 1
ATOM 11730 O O . PHE E 1 229 ? 12.543 -40.486 -28.063 1.00 51.13 229 PHE E O 1
ATOM 11738 N N . VAL E 1 230 ? 12.356 -38.346 -27.402 1.00 49.24 230 VAL E N 1
ATOM 11739 C CA . VAL E 1 230 ? 10.951 -38.507 -27.038 1.00 49.28 230 VAL E CA 1
ATOM 11740 C C . VAL E 1 230 ? 10.084 -37.633 -27.947 1.00 49.23 230 VAL E C 1
ATOM 11741 O O . VAL E 1 230 ? 10.365 -36.450 -28.156 1.00 50.29 230 VAL E O 1
ATOM 11745 N N . TYR E 1 231 ? 9.041 -38.226 -28.512 1.00 48.11 231 TYR E N 1
ATOM 11746 C CA . TYR E 1 231 ? 8.187 -37.475 -29.407 1.00 47.54 231 TYR E CA 1
ATOM 11747 C C . TYR E 1 231 ? 7.343 -36.465 -28.646 1.00 47.43 231 TYR E C 1
ATOM 11748 O O . TYR E 1 231 ? 6.873 -36.732 -27.531 1.00 45.90 231 TYR E O 1
ATOM 11757 N N . ILE E 1 232 ? 7.160 -35.305 -29.277 1.00 46.92 232 ILE E N 1
ATOM 11758 C CA . ILE E 1 232 ? 6.381 -34.218 -28.708 1.00 46.47 232 ILE E CA 1
ATOM 11759 C C . ILE E 1 232 ? 5.039 -34.684 -28.133 1.00 46.54 232 ILE E C 1
ATOM 11760 O O . ILE E 1 232 ? 4.526 -34.100 -27.179 1.00 46.20 232 ILE E O 1
ATOM 11765 N N . GLU E 1 233 ? 4.474 -35.738 -28.700 1.00 45.96 233 GLU E N 1
ATOM 11766 C CA . GLU E 1 233 ? 3.196 -36.204 -28.216 1.00 46.64 233 GLU E CA 1
ATOM 11767 C C . GLU E 1 233 ? 3.284 -36.832 -26.838 1.00 47.17 233 GLU E C 1
ATOM 11768 O O . GLU E 1 233 ? 2.358 -36.711 -26.021 1.00 46.81 233 GLU E O 1
ATOM 11774 N N . ASP E 1 234 ? 4.385 -37.523 -26.573 1.00 47.44 234 ASP E N 1
ATOM 11775 C CA . ASP E 1 234 ? 4.529 -38.156 -25.263 1.00 48.07 234 ASP E CA 1
ATOM 11776 C C . ASP E 1 234 ? 4.789 -37.085 -24.210 1.00 47.51 234 ASP E C 1
ATOM 11777 O O . ASP E 1 234 ? 4.372 -37.211 -23.049 1.00 47.07 234 ASP E O 1
ATOM 11782 N N . VAL E 1 235 ? 5.488 -36.030 -24.624 1.00 46.03 235 VAL E N 1
ATOM 11783 C CA . VAL E 1 235 ? 5.787 -34.925 -23.727 1.00 43.49 235 VAL E CA 1
ATOM 11784 C C . VAL E 1 235 ? 4.438 -34.324 -23.315 1.00 43.37 235 VAL E C 1
ATOM 11785 O O . VAL E 1 235 ? 4.223 -33.972 -22.150 1.00 43.29 235 VAL E O 1
ATOM 11789 N N . ILE E 1 236 ? 3.531 -34.233 -24.286 1.00 42.44 236 ILE E N 1
ATOM 11790 C CA . ILE E 1 236 ? 2.201 -33.684 -24.065 1.00 42.50 236 ILE E CA 1
ATOM 11791 C C . ILE E 1 236 ? 1.431 -34.566 -23.087 1.00 42.94 236 ILE E C 1
ATOM 11792 O O . ILE E 1 236 ? 0.811 -34.066 -22.141 1.00 42.03 236 ILE E O 1
ATOM 11797 N N . GLN E 1 237 ? 1.485 -35.877 -23.319 1.00 42.93 237 GLN E N 1
ATOM 11798 C CA . GLN E 1 237 ? 0.812 -36.820 -22.444 1.00 43.05 237 GLN E CA 1
ATOM 11799 C C . GLN E 1 237 ? 1.287 -36.585 -21.004 1.00 43.18 237 GLN E C 1
ATOM 11800 O O . GLN E 1 237 ? 0.486 -36.570 -20.057 1.00 41.50 237 GLN E O 1
ATOM 11806 N N . ALA E 1 238 ? 2.600 -36.397 -20.859 1.00 43.01 238 ALA E N 1
ATOM 11807 C CA . ALA E 1 238 ? 3.222 -36.168 -19.559 1.00 42.89 238 ALA E CA 1
ATOM 11808 C C . ALA E 1 238 ? 2.652 -34.942 -18.836 1.00 43.60 238 ALA E C 1
ATOM 11809 O O . ALA E 1 238 ? 2.362 -35.005 -17.638 1.00 43.09 238 ALA E O 1
ATOM 11811 N N . ASN E 1 239 ? 2.490 -33.832 -19.562 1.00 44.00 239 ASN E N 1
ATOM 11812 C CA . ASN E 1 239 ? 1.967 -32.598 -18.968 1.00 43.45 239 ASN E CA 1
ATOM 11813 C C . ASN E 1 239 ? 0.516 -32.740 -18.511 1.00 43.70 239 ASN E C 1
ATOM 11814 O O . ASN E 1 239 ? 0.155 -32.334 -17.401 1.00 44.33 239 ASN E O 1
ATOM 11819 N N . VAL E 1 240 ? -0.324 -33.315 -19.358 1.00 43.34 240 VAL E N 1
ATOM 11820 C CA . VAL E 1 240 ? -1.719 -33.478 -18.990 1.00 44.43 240 VAL E CA 1
ATOM 11821 C C . VAL E 1 240 ? -1.898 -34.520 -17.870 1.00 45.17 240 VAL E C 1
ATOM 11822 O O . VAL E 1 240 ? -2.769 -34.374 -17.005 1.00 44.66 240 VAL E O 1
ATOM 11826 N N . LYS E 1 241 ? -1.073 -35.567 -17.879 1.00 46.06 241 LYS E N 1
ATOM 11827 C CA . LYS E 1 241 ? -1.155 -36.592 -16.837 1.00 45.69 241 LYS E CA 1
ATOM 11828 C C . LYS E 1 241 ? -0.714 -35.927 -15.545 1.00 45.60 241 LYS E C 1
ATOM 11829 O O . LYS E 1 241 ? -1.274 -36.174 -14.477 1.00 46.43 241 LYS E O 1
ATOM 11835 N N . ALA E 1 242 ? 0.296 -35.069 -15.657 1.00 45.42 242 ALA E N 1
ATOM 11836 C CA . ALA E 1 242 ? 0.854 -34.360 -14.508 1.00 44.25 242 ALA E CA 1
ATOM 11837 C C . ALA E 1 242 ? -0.127 -33.450 -13.788 1.00 44.27 242 ALA E C 1
ATOM 11838 O O . ALA E 1 242 ? 0.054 -33.186 -12.598 1.00 44.92 242 ALA E O 1
ATOM 11840 N N . MET E 1 243 ? -1.159 -32.969 -14.484 1.00 44.32 243 MET E N 1
ATOM 11841 C CA . MET E 1 243 ? -2.117 -32.058 -13.853 1.00 44.09 243 MET E CA 1
ATOM 11842 C C . MET E 1 243 ? -3.137 -32.747 -12.951 1.00 45.55 243 MET E C 1
ATOM 11843 O O . MET E 1 243 ? -4.061 -32.116 -12.425 1.00 44.55 243 MET E O 1
ATOM 11848 N N . LYS E 1 244 ? -2.965 -34.051 -12.770 1.00 47.43 244 LYS E N 1
ATOM 11849 C CA . LYS E 1 244 ? -3.853 -34.815 -11.902 1.00 48.68 244 LYS E CA 1
ATOM 11850 C C . LYS E 1 244 ? -3.051 -35.264 -10.683 1.00 48.89 244 LYS E C 1
ATOM 11851 O O . LYS E 1 244 ? -3.562 -35.993 -9.833 1.00 48.26 244 LYS E O 1
ATOM 11857 N N . ALA E 1 245 ? -1.792 -34.824 -10.620 1.00 49.70 245 ALA E N 1
ATOM 11858 C CA . ALA E 1 245 ? -0.893 -35.162 -9.521 1.00 50.29 245 ALA E CA 1
ATOM 11859 C C . ALA E 1 245 ? -1.396 -34.474 -8.259 1.00 51.69 245 ALA E C 1
ATOM 11860 O O . ALA E 1 245 ? -1.750 -33.289 -8.291 1.00 52.07 245 ALA E O 1
ATOM 11862 N N . GLN E 1 246 ? -1.437 -35.222 -7.156 1.00 52.68 246 GLN E N 1
ATOM 11863 C CA . GLN E 1 246 ? -1.908 -34.702 -5.870 1.00 53.09 246 GLN E CA 1
ATOM 11864 C C . GLN E 1 246 ? -0.727 -34.424 -4.943 1.00 51.51 246 GLN E C 1
ATOM 11865 O O . GLN E 1 246 ? -0.903 -34.135 -3.757 1.00 50.04 246 GLN E O 1
ATOM 11871 N N . LYS E 1 247 ? 0.476 -34.523 -5.498 1.00 50.40 247 LYS E N 1
ATOM 11872 C CA . LYS E 1 247 ? 1.690 -34.274 -4.742 1.00 49.89 247 LYS E CA 1
ATOM 11873 C C . LYS E 1 247 ? 2.774 -33.763 -5.669 1.00 47.91 247 LYS E C 1
ATOM 11874 O O . LYS E 1 247 ? 2.796 -34.093 -6.847 1.00 47.53 247 LYS E O 1
ATOM 11880 N N . SER E 1 248 ? 3.672 -32.950 -5.127 1.00 46.89 248 SER E N 1
ATOM 11881 C CA . SER E 1 248 ? 4.770 -32.383 -5.909 1.00 45.83 248 SER E CA 1
ATOM 11882 C C . SER E 1 248 ? 5.796 -33.460 -6.245 1.00 44.54 248 SER E C 1
ATOM 11883 O O . SER E 1 248 ? 5.847 -34.492 -5.587 1.00 44.28 248 SER E O 1
ATOM 11886 N N . GLY E 1 249 ? 6.614 -33.212 -7.266 1.00 43.67 249 GLY E N 1
ATOM 11887 C CA . GLY E 1 249 ? 7.653 -34.164 -7.642 1.00 42.93 249 GLY E CA 1
ATOM 11888 C C . GLY E 1 249 ? 8.308 -33.802 -8.965 1.00 42.41 249 GLY E C 1
ATOM 11889 O O . GLY E 1 249 ? 7.755 -33.001 -9.717 1.00 43.18 249 GLY E O 1
ATOM 11890 N N . VAL E 1 250 ? 9.494 -34.340 -9.245 1.00 41.57 250 VAL E N 1
ATOM 11891 C CA . VAL E 1 250 ? 10.141 -34.069 -10.534 1.00 41.37 250 VAL E CA 1
ATOM 11892 C C . VAL E 1 250 ? 10.404 -35.420 -11.217 1.00 42.96 250 VAL E C 1
ATOM 11893 O O . VAL E 1 250 ? 10.942 -36.365 -10.617 1.00 43.53 250 VAL E O 1
ATOM 11897 N N . TYR E 1 251 ? 9.990 -35.507 -12.477 1.00 43.08 251 TYR E N 1
ATOM 11898 C CA . TYR E 1 251 ? 10.098 -36.744 -13.222 1.00 43.01 251 TYR E CA 1
ATOM 11899 C C . TYR E 1 251 ? 10.852 -36.683 -14.548 1.00 44.12 251 TYR E C 1
ATOM 11900 O O . TYR E 1 251 ? 10.893 -35.646 -15.222 1.00 44.38 251 TYR E O 1
ATOM 11909 N N . ASN E 1 252 ? 11.463 -37.806 -14.912 1.00 44.55 252 ASN E N 1
ATOM 11910 C CA . ASN E 1 252 ? 12.151 -37.874 -16.184 1.00 45.50 252 ASN E CA 1
ATOM 11911 C C . ASN E 1 252 ? 11.044 -38.133 -17.177 1.00 46.84 252 ASN E C 1
ATOM 11912 O O . ASN E 1 252 ? 10.100 -38.871 -16.872 1.00 47.02 252 ASN E O 1
ATOM 11917 N N . VAL E 1 253 ? 11.144 -37.530 -18.354 1.00 47.38 253 VAL E N 1
ATOM 11918 C CA . VAL E 1 253 ? 10.142 -37.763 -19.371 1.00 48.53 253 VAL E CA 1
ATOM 11919 C C . VAL E 1 253 ? 10.820 -37.895 -20.731 1.00 49.69 253 VAL E C 1
ATOM 11920 O O . VAL E 1 253 ? 11.190 -36.916 -21.384 1.00 49.90 253 VAL E O 1
ATOM 11924 N N . GLY E 1 254 ? 11.015 -39.154 -21.108 1.00 51.48 254 GLY E N 1
ATOM 11925 C CA . GLY E 1 254 ? 11.621 -39.515 -22.375 1.00 51.95 254 GLY E CA 1
ATOM 11926 C C . GLY E 1 254 ? 10.927 -40.797 -22.792 1.00 52.58 254 GLY E C 1
ATOM 11927 O O . GLY E 1 254 ? 9.885 -41.157 -22.228 1.00 51.96 254 GLY E O 1
ATOM 11928 N N . TYR E 1 255 ? 11.479 -41.492 -23.776 1.00 53.33 255 TYR E N 1
ATOM 11929 C CA . TYR E 1 255 ? 10.867 -42.740 -24.209 1.00 54.87 255 TYR E CA 1
ATOM 11930 C C . TYR E 1 255 ? 11.491 -43.879 -23.400 1.00 55.28 255 TYR E C 1
ATOM 11931 O O . TYR E 1 255 ? 11.007 -45.009 -23.415 1.00 55.11 255 TYR E O 1
ATOM 11940 N N . SER E 1 256 ? 12.563 -43.540 -22.687 1.00 56.03 256 SER E N 1
ATOM 11941 C CA . SER E 1 256 ? 13.341 -44.458 -21.848 1.00 56.57 256 SER E CA 1
ATOM 11942 C C . SER E 1 256 ? 14.086 -45.487 -22.695 1.00 56.73 256 SER E C 1
ATOM 11943 O O . SER E 1 256 ? 14.393 -46.583 -22.233 1.00 56.76 256 SER E O 1
ATOM 11946 N N . GLN E 1 257 ? 14.388 -45.106 -23.931 1.00 57.58 257 GLN E N 1
ATOM 11947 C CA . GLN E 1 257 ? 15.086 -45.973 -24.869 1.00 58.13 257 GLN E CA 1
ATOM 11948 C C . GLN E 1 257 ? 15.980 -45.124 -25.755 1.00 57.73 257 GLN E C 1
ATOM 11949 O O . GLN E 1 257 ? 15.497 -44.389 -26.622 1.00 57.45 257 GLN E O 1
ATOM 11955 N N . ALA E 1 258 ? 17.283 -45.230 -25.532 1.00 58.10 258 ALA E N 1
ATOM 11956 C CA . ALA E 1 258 ? 18.255 -44.458 -26.302 1.00 58.95 258 ALA E CA 1
ATOM 11957 C C . ALA E 1 258 ? 18.368 -44.944 -27.743 1.00 59.23 258 ALA E C 1
ATOM 11958 O O . ALA E 1 258 ? 18.203 -46.135 -28.021 1.00 60.04 258 ALA E O 1
ATOM 11960 N N . ARG E 1 259 ? 18.639 -44.013 -28.653 1.00 59.27 259 ARG E N 1
ATOM 11961 C CA . ARG E 1 259 ? 18.794 -44.328 -30.069 1.00 60.78 259 ARG E CA 1
ATOM 11962 C C . ARG E 1 259 ? 19.932 -43.476 -30.637 1.00 61.81 259 ARG E C 1
ATOM 11963 O O . ARG E 1 259 ? 20.105 -42.328 -30.229 1.00 62.75 259 ARG E O 1
ATOM 11971 N N . SER E 1 260 ? 20.711 -44.031 -31.565 1.00 62.20 260 SER E N 1
ATOM 11972 C CA . SER E 1 260 ? 21.833 -43.303 -32.154 1.00 63.10 260 SER E CA 1
ATOM 11973 C C . SER E 1 260 ? 21.370 -42.378 -33.276 1.00 64.11 260 SER E C 1
ATOM 11974 O O . SER E 1 260 ? 20.292 -42.584 -33.851 1.00 64.51 260 SER E O 1
ATOM 11977 N N . TYR E 1 261 ? 22.181 -41.363 -33.584 1.00 64.55 261 TYR E N 1
ATOM 11978 C CA . TYR E 1 261 ? 21.839 -40.421 -34.650 1.00 65.79 261 TYR E CA 1
ATOM 11979 C C . TYR E 1 261 ? 21.769 -41.160 -35.968 1.00 65.81 261 TYR E C 1
ATOM 11980 O O . TYR E 1 261 ? 21.147 -40.693 -36.924 1.00 66.20 261 TYR E O 1
ATOM 11989 N N . ASN E 1 262 ? 22.417 -42.320 -36.013 1.00 65.81 262 ASN E N 1
ATOM 11990 C CA . ASN E 1 262 ? 22.432 -43.130 -37.222 1.00 65.16 262 ASN E CA 1
ATOM 11991 C C . ASN E 1 262 ? 21.090 -43.789 -37.440 1.00 64.37 262 ASN E C 1
ATOM 11992 O O . ASN E 1 262 ? 20.611 -43.866 -38.567 1.00 64.51 262 ASN E O 1
ATOM 11997 N N . GLU E 1 263 ? 20.481 -44.249 -36.358 1.00 64.00 263 GLU E N 1
ATOM 11998 C CA . GLU E 1 263 ? 19.179 -44.884 -36.446 1.00 64.95 263 GLU E CA 1
ATOM 11999 C C . GLU E 1 263 ? 18.140 -43.915 -37.003 1.00 65.19 263 GLU E C 1
ATOM 12000 O O . GLU E 1 263 ? 17.144 -44.335 -37.601 1.00 65.11 263 GLU E O 1
ATOM 12006 N N . ILE E 1 264 ? 18.370 -42.620 -36.794 1.00 65.51 264 ILE E N 1
ATOM 12007 C CA . ILE E 1 264 ? 17.472 -41.588 -37.318 1.00 65.21 264 ILE E CA 1
ATOM 12008 C C . ILE E 1 264 ? 17.693 -41.583 -38.825 1.00 64.69 264 ILE E C 1
ATOM 12009 O O . ILE E 1 264 ? 16.749 -41.722 -39.604 1.00 64.46 264 ILE E O 1
ATOM 12014 N N . VAL E 1 265 ? 18.958 -41.422 -39.214 1.00 64.02 265 VAL E N 1
ATOM 12015 C CA . VAL E 1 265 ? 19.357 -41.412 -40.616 1.00 63.79 265 VAL E CA 1
ATOM 12016 C C . VAL E 1 265 ? 18.777 -42.642 -41.308 1.00 64.98 265 VAL E C 1
ATOM 12017 O O . VAL E 1 265 ? 18.317 -42.582 -42.457 1.00 65.12 265 VAL E O 1
ATOM 12021 N N . SER E 1 266 ? 18.808 -43.760 -40.590 1.00 65.36 266 SER E N 1
ATOM 12022 C CA . SER E 1 266 ? 18.285 -45.018 -41.092 1.00 65.53 266 SER E CA 1
ATOM 12023 C C . SER E 1 266 ? 16.769 -44.910 -41.280 1.00 66.16 266 SER E C 1
ATOM 12024 O O . SER E 1 266 ? 16.291 -44.941 -42.416 1.00 66.95 266 SER E O 1
ATOM 12027 N N . ILE E 1 267 ? 16.021 -44.772 -40.179 1.00 65.88 267 ILE E N 1
ATOM 12028 C CA . ILE E 1 267 ? 14.555 -44.667 -40.238 1.00 64.61 267 ILE E CA 1
ATOM 12029 C C . ILE E 1 267 ? 14.151 -43.577 -41.225 1.00 65.17 267 ILE E C 1
ATOM 12030 O O . ILE E 1 267 ? 13.039 -43.579 -41.755 1.00 64.59 267 ILE E O 1
ATOM 12035 N N . LEU E 1 268 ? 15.076 -42.653 -41.470 1.00 66.27 268 LEU E N 1
ATOM 12036 C CA . LEU E 1 268 ? 14.853 -41.536 -42.382 1.00 67.42 268 LEU E CA 1
ATOM 12037 C C . LEU E 1 268 ? 14.991 -41.981 -43.832 1.00 68.46 268 LEU E C 1
ATOM 12038 O O . LEU E 1 268 ? 14.166 -41.612 -44.679 1.00 68.55 268 LEU E O 1
ATOM 12043 N N . LYS E 1 269 ? 16.038 -42.762 -44.112 1.00 69.46 269 LYS E N 1
ATOM 12044 C CA . LYS E 1 269 ? 16.266 -43.280 -45.463 1.00 70.13 269 LYS E CA 1
ATOM 12045 C C . LYS E 1 269 ? 15.104 -44.193 -45.835 1.00 70.51 269 LYS E C 1
ATOM 12046 O O . LYS E 1 269 ? 14.615 -44.183 -46.969 1.00 70.38 269 LYS E O 1
ATOM 12052 N N . GLU E 1 270 ? 14.657 -44.962 -44.851 1.00 71.21 270 GLU E N 1
ATOM 12053 C CA . GLU E 1 270 ? 13.543 -45.883 -45.009 1.00 71.66 270 GLU E CA 1
ATOM 12054 C C . GLU E 1 270 ? 12.275 -45.149 -45.452 1.00 71.42 270 GLU E C 1
ATOM 12055 O O . GLU E 1 270 ? 11.265 -45.768 -45.782 1.00 70.37 270 GLU E O 1
ATOM 12061 N N . HIS E 1 271 ? 12.335 -43.824 -45.445 1.00 72.25 271 HIS E N 1
ATOM 12062 C CA . HIS E 1 271 ? 11.203 -43.001 -45.847 1.00 73.13 271 HIS E CA 1
ATOM 12063 C C . HIS E 1 271 ? 11.605 -42.117 -47.028 1.00 73.98 271 HIS E C 1
ATOM 12064 O O . HIS E 1 271 ? 11.070 -42.243 -48.131 1.00 74.29 271 HIS E O 1
ATOM 12071 N N . LEU E 1 272 ? 12.563 -41.230 -46.778 1.00 74.55 272 LEU E N 1
ATOM 12072 C CA . LEU E 1 272 ? 13.068 -40.291 -47.774 1.00 75.54 272 LEU E CA 1
ATOM 12073 C C . LEU E 1 272 ? 13.978 -40.921 -48.826 1.00 76.66 272 LEU E C 1
ATOM 12074 O O . LEU E 1 272 ? 14.575 -40.212 -49.639 1.00 76.55 272 LEU E O 1
ATOM 12079 N N . GLY E 1 273 ? 14.086 -42.245 -48.822 1.00 77.83 273 GLY E N 1
ATOM 12080 C CA . GLY E 1 273 ? 14.967 -42.885 -49.780 1.00 79.37 273 GLY E CA 1
ATOM 12081 C C . GLY E 1 273 ? 16.387 -42.691 -49.281 1.00 80.34 273 GLY E C 1
ATOM 12082 O O . GLY E 1 273 ? 16.577 -42.338 -48.119 1.00 80.58 273 GLY E O 1
ATOM 12083 N N . ASP E 1 274 ? 17.381 -42.892 -50.143 1.00 81.14 274 ASP E N 1
ATOM 12084 C CA . ASP E 1 274 ? 18.777 -42.750 -49.729 1.00 81.79 274 ASP E CA 1
ATOM 12085 C C . ASP E 1 274 ? 19.279 -41.315 -49.874 1.00 81.61 274 ASP E C 1
ATOM 12086 O O . ASP E 1 274 ? 18.677 -40.511 -50.580 1.00 81.41 274 ASP E O 1
ATOM 12091 N N . PHE E 1 275 ? 20.374 -41.007 -49.179 1.00 82.16 275 PHE E N 1
ATOM 12092 C CA . PHE E 1 275 ? 21.011 -39.688 -49.224 1.00 82.69 275 PHE E CA 1
ATOM 12093 C C . PHE E 1 275 ? 22.453 -39.785 -48.722 1.00 82.75 275 PHE E C 1
ATOM 12094 O O . PHE E 1 275 ? 22.836 -40.801 -48.136 1.00 81.90 275 PHE E O 1
ATOM 12102 N N . LYS E 1 276 ? 23.256 -38.746 -48.955 1.00 83.43 276 LYS E N 1
ATOM 12103 C CA . LYS E 1 276 ? 24.651 -38.779 -48.516 1.00 84.55 276 LYS E CA 1
ATOM 12104 C C . LYS E 1 276 ? 24.789 -38.669 -47.006 1.00 85.22 276 LYS E C 1
ATOM 12105 O O . LYS E 1 276 ? 24.036 -37.950 -46.350 1.00 86.16 276 LYS E O 1
ATOM 12111 N N . VAL E 1 277 ? 25.773 -39.380 -46.468 1.00 85.51 277 VAL E N 1
ATOM 12112 C CA . VAL E 1 277 ? 26.030 -39.396 -45.036 1.00 85.93 277 VAL E CA 1
ATOM 12113 C C . VAL E 1 277 ? 27.444 -38.940 -44.706 1.00 85.76 277 VAL E C 1
ATOM 12114 O O . VAL E 1 277 ? 28.280 -39.724 -44.263 1.00 85.91 277 VAL E O 1
ATOM 12118 N N . THR E 1 278 ? 27.693 -37.657 -44.924 1.00 85.84 278 THR E N 1
ATOM 12119 C CA . THR E 1 278 ? 28.990 -37.056 -44.667 1.00 86.24 278 THR E CA 1
ATOM 12120 C C . THR E 1 278 ? 29.198 -36.837 -43.175 1.00 86.54 278 THR E C 1
ATOM 12121 O O . THR E 1 278 ? 28.299 -36.368 -42.483 1.00 86.41 278 THR E O 1
ATOM 12125 N N . TYR E 1 279 ? 30.388 -37.172 -42.684 1.00 87.16 279 TYR E N 1
ATOM 12126 C CA . TYR E 1 279 ? 30.716 -36.989 -41.270 1.00 87.44 279 TYR E CA 1
ATOM 12127 C C . TYR E 1 279 ? 31.596 -35.772 -41.016 1.00 87.94 279 TYR E C 1
ATOM 12128 O O . TYR E 1 279 ? 31.688 -34.860 -41.833 1.00 87.72 279 TYR E O 1
ATOM 12137 N N . ILE E 1 280 ? 32.235 -35.775 -39.857 1.00 88.66 280 ILE E N 1
ATOM 12138 C CA . ILE E 1 280 ? 33.128 -34.708 -39.444 1.00 89.71 280 ILE E CA 1
ATOM 12139 C C . ILE E 1 280 ? 33.659 -35.099 -38.080 1.00 90.72 280 ILE E C 1
ATOM 12140 O O . ILE E 1 280 ? 32.963 -35.758 -37.303 1.00 90.76 280 ILE E O 1
ATOM 12145 N N . LYS E 1 281 ? 34.895 -34.708 -37.792 1.00 91.60 281 LYS E N 1
ATOM 12146 C CA . LYS E 1 281 ? 35.501 -35.035 -36.508 1.00 92.19 281 LYS E CA 1
ATOM 12147 C C . LYS E 1 281 ? 35.995 -33.798 -35.758 1.00 92.50 281 LYS E C 1
ATOM 12148 O O . LYS E 1 281 ? 35.737 -32.663 -36.165 1.00 93.23 281 LYS E O 1
ATOM 12154 N N . LYS E 1 289 ? 28.528 -38.168 -24.620 1.00 79.64 289 LYS E N 1
ATOM 12155 C CA . LYS E 1 289 ? 27.296 -38.083 -23.840 1.00 79.20 289 LYS E CA 1
ATOM 12156 C C . LYS E 1 289 ? 26.385 -39.250 -24.219 1.00 77.99 289 LYS E C 1
ATOM 12157 O O . LYS E 1 289 ? 26.422 -39.750 -25.342 1.00 77.71 289 LYS E O 1
ATOM 12163 N N . HIS E 1 290 ? 25.563 -39.676 -23.274 1.00 76.79 290 HIS E N 1
ATOM 12164 C CA . HIS E 1 290 ? 24.659 -40.796 -23.494 1.00 75.31 290 HIS E CA 1
ATOM 12165 C C . HIS E 1 290 ? 23.482 -40.648 -22.539 1.00 73.66 290 HIS E C 1
ATOM 12166 O O . HIS E 1 290 ? 23.650 -40.731 -21.313 1.00 74.17 290 HIS E O 1
ATOM 12173 N N . THR E 1 291 ? 22.291 -40.430 -23.087 1.00 70.56 291 THR E N 1
ATOM 12174 C CA . THR E 1 291 ? 21.118 -40.278 -22.239 1.00 66.87 291 THR E CA 1
ATOM 12175 C C . THR E 1 291 ? 20.055 -41.344 -22.456 1.00 64.81 291 THR E C 1
ATOM 12176 O O . THR E 1 291 ? 19.837 -41.828 -23.559 1.00 64.38 291 THR E O 1
ATOM 12180 N N . GLN E 1 292 ? 19.406 -41.719 -21.373 1.00 63.03 292 GLN E N 1
ATOM 12181 C CA . GLN E 1 292 ? 18.326 -42.682 -21.439 1.00 62.45 292 GLN E CA 1
ATOM 12182 C C . GLN E 1 292 ? 17.521 -42.520 -20.171 1.00 61.41 292 GLN E C 1
ATOM 12183 O O . GLN E 1 292 ? 17.960 -42.871 -19.078 1.00 60.99 292 GLN E O 1
ATOM 12189 N N . ALA E 1 293 ? 16.325 -41.985 -20.335 1.00 60.29 293 ALA E N 1
ATOM 12190 C CA . ALA E 1 293 ? 15.453 -41.712 -19.215 1.00 59.44 293 ALA E CA 1
ATOM 12191 C C . ALA E 1 293 ? 15.021 -42.892 -18.376 1.00 59.50 293 ALA E C 1
ATOM 12192 O O . ALA E 1 293 ? 14.457 -43.850 -18.898 1.00 60.72 293 ALA E O 1
ATOM 12194 N N . HIS E 1 294 ? 15.306 -42.835 -17.075 1.00 59.03 294 HIS E N 1
ATOM 12195 C CA . HIS E 1 294 ? 14.821 -43.874 -16.176 1.00 58.39 294 HIS E CA 1
ATOM 12196 C C . HIS E 1 294 ? 13.412 -43.302 -15.940 1.00 57.87 294 HIS E C 1
ATOM 12197 O O . HIS E 1 294 ? 13.243 -42.264 -15.297 1.00 58.17 294 HIS E O 1
ATOM 12204 N N . ILE E 1 295 ? 12.411 -43.975 -16.487 1.00 57.34 295 ILE E N 1
ATOM 12205 C CA . ILE E 1 295 ? 11.035 -43.502 -16.439 1.00 57.11 295 ILE E CA 1
ATOM 12206 C C . ILE E 1 295 ? 10.084 -44.124 -15.409 1.00 56.98 295 ILE E C 1
ATOM 12207 O O . ILE E 1 295 ? 8.913 -43.741 -15.323 1.00 57.01 295 ILE E O 1
ATOM 12212 N N . GLU E 1 296 ? 10.598 -45.053 -14.614 1.00 56.66 296 GLU E N 1
ATOM 12213 C CA . GLU E 1 296 ? 9.801 -45.771 -13.622 1.00 57.02 296 GLU E CA 1
ATOM 12214 C C . GLU E 1 296 ? 8.842 -44.970 -12.734 1.00 55.79 296 GLU E C 1
ATOM 12215 O O . GLU E 1 296 ? 7.630 -45.221 -12.710 1.00 55.59 296 GLU E O 1
ATOM 12221 N N . PRO E 1 297 ? 9.378 -44.006 -11.972 1.00 54.53 297 PRO E N 1
ATOM 12222 C CA . PRO E 1 297 ? 8.576 -43.168 -11.064 1.00 52.97 297 PRO E CA 1
ATOM 12223 C C . PRO E 1 297 ? 7.502 -42.353 -11.778 1.00 51.79 297 PRO E C 1
ATOM 12224 O O . PRO E 1 297 ? 6.414 -42.115 -11.233 1.00 50.38 297 PRO E O 1
ATOM 12228 N N . THR E 1 298 ? 7.828 -41.932 -13.000 1.00 50.67 298 THR E N 1
ATOM 12229 C CA . THR E 1 298 ? 6.921 -41.151 -13.840 1.00 49.31 298 THR E CA 1
ATOM 12230 C C . THR E 1 298 ? 5.691 -41.993 -14.135 1.00 48.80 298 THR E C 1
ATOM 12231 O O . THR E 1 298 ? 4.554 -41.539 -13.977 1.00 47.52 298 THR E O 1
ATOM 12235 N N . ILE E 1 299 ? 5.945 -43.223 -14.577 1.00 48.64 299 ILE E N 1
ATOM 12236 C CA . ILE E 1 299 ? 4.893 -44.184 -14.876 1.00 48.44 299 ILE E CA 1
ATOM 12237 C C . ILE E 1 299 ? 4.113 -44.421 -13.588 1.00 49.08 299 ILE E C 1
ATOM 12238 O O . ILE E 1 299 ? 2.882 -44.291 -13.542 1.00 48.88 299 ILE E O 1
ATOM 12243 N N . LEU E 1 300 ? 4.861 -44.769 -12.547 1.00 49.02 300 LEU E N 1
ATOM 12244 C CA . LEU E 1 300 ? 4.302 -45.049 -11.238 1.00 50.40 300 LEU E CA 1
ATOM 12245 C C . LEU E 1 300 ? 3.406 -43.925 -10.716 1.00 50.52 300 LEU E C 1
ATOM 12246 O O . LEU E 1 300 ? 2.261 -44.173 -10.309 1.00 50.55 300 LEU E O 1
ATOM 12251 N N . ASP E 1 301 ? 3.920 -42.696 -10.748 1.00 49.97 301 ASP E N 1
ATOM 12252 C CA . ASP E 1 301 ? 3.180 -41.538 -10.250 1.00 49.22 301 ASP E CA 1
ATOM 12253 C C . ASP E 1 301 ? 2.211 -40.829 -11.195 1.00 48.21 301 ASP E C 1
ATOM 12254 O O . ASP E 1 301 ? 1.136 -40.391 -10.777 1.00 48.07 301 ASP E O 1
ATOM 12259 N N . LEU E 1 302 ? 2.580 -40.715 -12.462 1.00 47.06 302 LEU E N 1
ATOM 12260 C CA . LEU E 1 302 ? 1.737 -39.996 -13.405 1.00 46.63 302 LEU E CA 1
ATOM 12261 C C . LEU E 1 302 ? 0.975 -40.857 -14.400 1.00 47.97 302 LEU E C 1
ATOM 12262 O O . LEU E 1 302 ? 0.226 -40.327 -15.248 1.00 48.62 302 LEU E O 1
ATOM 12267 N N . ASP E 1 303 ? 1.157 -42.173 -14.311 1.00 47.78 303 ASP E N 1
ATOM 12268 C CA . ASP E 1 303 ? 0.477 -43.079 -15.233 1.00 47.45 303 ASP E CA 1
ATOM 12269 C C . ASP E 1 303 ? 1.031 -42.841 -16.653 1.00 46.84 303 ASP E C 1
ATOM 12270 O O . ASP E 1 303 ? 0.426 -43.222 -17.664 1.00 45.83 303 ASP E O 1
ATOM 12275 N N . TYR E 1 304 ? 2.191 -42.191 -16.707 1.00 45.68 304 TYR E N 1
ATOM 12276 C CA . TYR E 1 304 ? 2.858 -41.923 -17.963 1.00 45.18 304 TYR E CA 1
ATOM 12277 C C . TYR E 1 304 ? 3.182 -43.265 -18.632 1.00 46.22 304 TYR E C 1
ATOM 12278 O O . TYR E 1 304 ? 3.620 -44.221 -17.982 1.00 46.07 304 TYR E O 1
ATOM 12287 N N . THR E 1 305 ? 2.956 -43.321 -19.937 1.00 46.77 305 THR E N 1
ATOM 12288 C CA . THR E 1 305 ? 3.215 -44.511 -20.722 1.00 48.15 305 THR E CA 1
ATOM 12289 C C . THR E 1 305 ? 3.486 -44.041 -22.142 1.00 48.57 305 THR E C 1
ATOM 12290 O O . THR E 1 305 ? 2.572 -43.884 -22.953 1.00 47.87 305 THR E O 1
ATOM 12294 N N . PRO E 1 306 ? 4.762 -43.812 -22.463 1.00 49.00 306 PRO E N 1
ATOM 12295 C CA . PRO E 1 306 ? 5.123 -43.346 -23.802 1.00 49.66 306 PRO E CA 1
ATOM 12296 C C . PRO E 1 306 ? 4.784 -44.303 -24.926 1.00 51.16 306 PRO E C 1
ATOM 12297 O O . PRO E 1 306 ? 4.927 -45.517 -24.791 1.00 52.53 306 PRO E O 1
ATOM 12301 N N . LEU E 1 307 ? 4.322 -43.730 -26.031 1.00 51.63 307 LEU E N 1
ATOM 12302 C CA . LEU E 1 307 ? 4.002 -44.464 -27.250 1.00 51.71 307 LEU E CA 1
ATOM 12303 C C . LEU E 1 307 ? 5.103 -43.892 -28.139 1.00 53.00 307 LEU E C 1
ATOM 12304 O O . LEU E 1 307 ? 6.065 -43.332 -27.618 1.00 56.16 307 LEU E O 1
ATOM 12309 N N . TYR E 1 308 ? 5.020 -44.022 -29.452 1.00 52.64 308 TYR E N 1
ATOM 12310 C CA . TYR E 1 308 ? 6.058 -43.406 -30.304 1.00 52.74 308 TYR E CA 1
ATOM 12311 C C . TYR E 1 308 ? 7.542 -43.694 -30.020 1.00 53.18 308 TYR E C 1
ATOM 12312 O O . TYR E 1 308 ? 8.178 -42.997 -29.213 1.00 52.83 308 TYR E O 1
ATOM 12321 N N . ASP E 1 309 ? 8.100 -44.701 -30.683 1.00 53.70 309 ASP E N 1
ATOM 12322 C CA . ASP E 1 309 ? 9.523 -44.966 -30.526 1.00 54.53 309 ASP E CA 1
ATOM 12323 C C . ASP E 1 309 ? 10.085 -44.063 -31.612 1.00 53.74 309 ASP E C 1
ATOM 12324 O O . ASP E 1 309 ? 9.313 -43.359 -32.261 1.00 53.25 309 ASP E O 1
ATOM 12329 N N . LEU E 1 310 ? 11.397 -44.074 -31.825 1.00 53.45 310 LEU E N 1
ATOM 12330 C CA . LEU E 1 310 ? 11.975 -43.213 -32.850 1.00 53.52 310 LEU E CA 1
ATOM 12331 C C . LEU E 1 310 ? 11.279 -43.406 -34.200 1.00 54.82 310 LEU E C 1
ATOM 12332 O O . LEU E 1 310 ? 11.131 -42.460 -34.980 1.00 54.36 310 LEU E O 1
ATOM 12337 N N . GLU E 1 311 ? 10.837 -44.634 -34.460 1.00 56.88 311 GLU E N 1
ATOM 12338 C CA . GLU E 1 311 ? 10.155 -44.974 -35.712 1.00 57.92 311 GLU E CA 1
ATOM 12339 C C . GLU E 1 311 ? 8.771 -44.347 -35.820 1.00 57.74 311 GLU E C 1
ATOM 12340 O O . GLU E 1 311 ? 8.494 -43.610 -36.765 1.00 58.14 311 GLU E O 1
ATOM 12346 N N . SER E 1 312 ? 7.903 -44.661 -34.863 1.00 57.09 312 SER E N 1
ATOM 12347 C CA . SER E 1 312 ? 6.551 -44.119 -34.837 1.00 56.58 312 SER E CA 1
ATOM 12348 C C . SER E 1 312 ? 6.626 -42.591 -34.805 1.00 56.76 312 SER E C 1
ATOM 12349 O O . SER E 1 312 ? 5.776 -41.897 -35.371 1.00 56.29 312 SER E O 1
ATOM 12352 N N . GLY E 1 313 ? 7.650 -42.082 -34.123 1.00 56.94 313 GLY E N 1
ATOM 12353 C CA . GLY E 1 313 ? 7.853 -40.650 -34.020 1.00 56.84 313 GLY E CA 1
ATOM 12354 C C . GLY E 1 313 ? 8.223 -40.056 -35.365 1.00 57.01 313 GLY E C 1
ATOM 12355 O O . GLY E 1 313 ? 7.481 -39.219 -35.898 1.00 57.76 313 GLY E O 1
ATOM 12356 N N . ILE E 1 314 ? 9.363 -40.480 -35.916 1.00 56.42 314 ILE E N 1
ATOM 12357 C CA . ILE E 1 314 ? 9.811 -39.989 -37.219 1.00 56.56 314 ILE E CA 1
ATOM 12358 C C . ILE E 1 314 ? 8.701 -40.155 -38.265 1.00 58.11 314 ILE E C 1
ATOM 12359 O O . ILE E 1 314 ? 8.529 -39.310 -39.156 1.00 57.69 314 ILE E O 1
ATOM 12364 N N . LYS E 1 315 ? 7.946 -41.246 -38.153 1.00 59.20 315 LYS E N 1
ATOM 12365 C CA . LYS E 1 315 ? 6.857 -41.494 -39.085 1.00 60.11 315 LYS E CA 1
ATOM 12366 C C . LYS E 1 315 ? 5.841 -40.366 -38.999 1.00 60.07 315 LYS E C 1
ATOM 12367 O O . LYS E 1 315 ? 5.626 -39.645 -39.974 1.00 61.17 315 LYS E O 1
ATOM 12373 N N . ASP E 1 316 ? 5.233 -40.208 -37.825 1.00 59.84 316 ASP E N 1
ATOM 12374 C CA . ASP E 1 316 ? 4.212 -39.181 -37.601 1.00 59.64 316 ASP E CA 1
ATOM 12375 C C . ASP E 1 316 ? 4.660 -37.748 -37.858 1.00 58.70 316 ASP E C 1
ATOM 12376 O O . ASP E 1 316 ? 3.872 -36.904 -38.294 1.00 58.31 316 ASP E O 1
ATOM 12381 N N . TYR E 1 317 ? 5.927 -37.478 -37.580 1.00 57.81 317 TYR E N 1
ATOM 12382 C CA . TYR E 1 317 ? 6.484 -36.147 -37.756 1.00 57.55 317 TYR E CA 1
ATOM 12383 C C . TYR E 1 317 ? 6.768 -35.793 -39.223 1.00 58.04 317 TYR E C 1
ATOM 12384 O O . TYR E 1 317 ? 6.430 -34.701 -39.691 1.00 57.64 317 TYR E O 1
ATOM 12393 N N . LEU E 1 318 ? 7.357 -36.742 -39.943 1.00 58.73 318 LEU E N 1
ATOM 12394 C CA . LEU E 1 318 ? 7.756 -36.563 -41.343 1.00 59.55 318 LEU E CA 1
ATOM 12395 C C . LEU E 1 318 ? 6.806 -35.847 -42.315 1.00 60.06 318 LEU E C 1
ATOM 12396 O O . LEU E 1 318 ? 7.258 -35.117 -43.193 1.00 59.01 318 LEU E O 1
ATOM 12401 N N . PRO E 1 319 ? 5.485 -36.057 -42.191 1.00 61.66 319 PRO E N 1
ATOM 12402 C CA . PRO E 1 319 ? 4.573 -35.367 -43.114 1.00 62.68 319 PRO E CA 1
ATOM 12403 C C . PRO E 1 319 ? 4.734 -33.844 -43.013 1.00 64.24 319 PRO E C 1
ATOM 12404 O O . PRO E 1 319 ? 4.792 -33.129 -44.024 1.00 64.15 319 PRO E O 1
ATOM 12408 N N . HIS E 1 320 ? 4.808 -33.367 -41.771 1.00 65.50 320 HIS E N 1
ATOM 12409 C CA . HIS E 1 320 ? 4.941 -31.946 -41.487 1.00 66.14 320 HIS E CA 1
ATOM 12410 C C . HIS E 1 320 ? 6.276 -31.427 -42.012 1.00 66.94 320 HIS E C 1
ATOM 12411 O O . HIS E 1 320 ? 6.350 -30.338 -42.592 1.00 67.14 320 HIS E O 1
ATOM 12418 N N . ILE E 1 321 ? 7.326 -32.216 -41.815 1.00 67.57 321 ILE E N 1
ATOM 12419 C CA . ILE E 1 321 ? 8.657 -31.841 -42.273 1.00 68.82 321 ILE E CA 1
ATOM 12420 C C . ILE E 1 321 ? 8.640 -31.631 -43.784 1.00 70.97 321 ILE E C 1
ATOM 12421 O O . ILE E 1 321 ? 9.474 -30.897 -44.339 1.00 71.20 321 ILE E O 1
ATOM 12426 N N . HIS E 1 322 ? 7.685 -32.277 -44.450 1.00 73.19 322 HIS E N 1
ATOM 12427 C CA . HIS E 1 322 ? 7.574 -32.151 -45.895 1.00 75.26 322 HIS E CA 1
ATOM 12428 C C . HIS E 1 322 ? 7.110 -30.760 -46.289 1.00 75.24 322 HIS E C 1
ATOM 12429 O O . HIS E 1 322 ? 7.318 -30.338 -47.425 1.00 74.96 322 HIS E O 1
ATOM 12436 N N . ALA E 1 323 ? 6.495 -30.044 -45.350 1.00 75.09 323 ALA E N 1
ATOM 12437 C CA . ALA E 1 323 ? 6.045 -28.691 -45.626 1.00 74.64 323 ALA E CA 1
ATOM 12438 C C . ALA E 1 323 ? 7.287 -27.835 -45.851 1.00 75.26 323 ALA E C 1
ATOM 12439 O O . ALA E 1 323 ? 7.847 -27.257 -44.914 1.00 74.10 323 ALA E O 1
ATOM 12441 N N . ILE E 1 324 ? 7.725 -27.796 -47.107 1.00 76.79 324 ILE E N 1
ATOM 12442 C CA . ILE E 1 324 ? 8.902 -27.027 -47.530 1.00 78.24 324 ILE E CA 1
ATOM 12443 C C . ILE E 1 324 ? 8.452 -25.995 -48.577 1.00 79.22 324 ILE E C 1
ATOM 12444 O O . ILE E 1 324 ? 7.323 -26.162 -49.094 1.00 80.00 324 ILE E O 1
#

InterPro domains:
  IPR001509 NAD-dependent epimerase/dehydratase [PF01370] (13-254)
  IPR011912 ADP-L-glycero-D-manno-heptose-6-epimerase [TIGR02197] (13-323)
  IPR036291 NAD(P)-binding domain superfamily [SSF51735] (8-323)

Organism: Helicobacter pylori (strain G27) (NCBI:txid563041)

Radius of gyration: 38.62 Å; Cα contacts (8 Å, |Δi|>4): 3598; chains: 5; bounding box: 95×101×94 Å

Solvent-accessible surface area: 61769 Å² total; per-residue (Å²): 123,92,22,20,142,45,61,3,87,105,53,12,0,0,0,0,10,0,0,16,15,23,0,0,8,3,0,14,10,0,42,122,22,0,94,97,11,114,12,2,0,2,9,50,0,28,23,114,84,58,20,21,5,23,6,59,7,3,49,52,16,108,18,33,6,33,3,5,28,13,56,55,68,57,7,18,160,50,6,85,140,40,116,2,37,18,0,0,3,18,17,40,31,16,65,68,43,35,141,34,16,19,98,4,0,33,24,2,0,27,0,0,32,17,2,6,74,8,0,130,81,50,180,0,43,0,0,0,7,3,13,13,25,0,0,18,87,25,185,24,71,2,45,42,50,130,85,30,29,0,73,45,9,48,0,7,0,9,8,4,1,0,11,27,0,63,62,43,36,121,55,29,33,4,0,0,0,2,25,0,55,22,0,0,22,80,2,110,52,71,99,173,46,7,17,43,1,9,60,3,0,50,17,7,48,59,172,150,68,10,110,7,99,76,128,0,92,44,61,28,0,6,0,3,6,30,0,1,10,2,0,2,0,25,0,0,95,13,161,120,13,10,10,20,3,0,0,45,41,83,17,33,11,30,44,55,0,12,66,12,1,55,131,76,44,37,116,15,116,66,45,84,75,134,158,78,17,58,2,56,8,96,51,0,65,152,84,6,94,0,68,30,77,48,37,2,64,46,0,2,132,67,6,9,86,93,10,100,92,155,119,95,25,20,142,46,61,3,85,106,54,10,0,0,0,0,10,0,0,16,16,23,0,0,8,3,0,12,10,0,42,123,24,0,97,99,12,113,12,3,0,2,10,53,0,28,24,117,89,61,19,26,4,24,6,58,6,2,44,54,14,118,20,34,6,34,3,5,26,14,59,56,65,58,6,18,162,53,7,85,144,38,115,1,36,18,0,0,3,19,16,40,29,11,65,70,43,38,141,32,16,19,98,4,0,32,23,1,0,27,1,0,33,20,1,6,80,9,0,131,81,49,178,0,43,0,0,0,6,4,13,13,25,0,0,19,81,26,185,23,71,2,48,43,51,135,82,32,29,0,76,46,8,51,0,8,0,8,8,6,1,0,18,24,0,63,58,44,37,121,55,29,33,3,0,0,0,2,23,0,54,24,0,0,22,79,2,109,53,68,100,176,44,6,16,42,1,8,59,2,0,50,18,6,48,59,171,151,70,9,112,9,100,66,129,0,91,39,62,28,0,6,0,4,6,30,0,1,10,2,0,2,0,25,0,0,97,11,162,118,13,10,12,21,3,0,0,44,41,84,16,33,12,30,43,56,0,10,64,11,0,56,131,76,43,37,119,15,115,66,45,84,76,134,168,97,77,16,57,2,52,9,97,54,1,64,151,84,7,94,0,70,28,78,48,38,2,63,46,0,2,132,68,8,9,85,94,10,101,93,156,124,92,24,21,143,46,62,2,89,103,53,12,0,0,0,0,10,0,0,15,15,23,0,0,8,3,0,14,9,0,42,124,24,0,95,100,12,111,11,3,0,1,10,50,0,29,24,115,86,58,20,29,5,24,6,59,7,2,46,53,15,117,19,35,5,33,4,4,25,12,58,57,61,57,6,18,162,53,6,88,141,43,115,2,37,18,0,0,3,18,17,41,30,10,63,68,43,37,142,28,16,18,99,5,0,30,23,1,0,27,1,0,31,19,1,8,77,9,0,131,80,47,180,0,41,0,0,0,6,4,12,12,25,0,0,20,87,26,184,23,71,2,47,41,51,134,82,31,28,0,77,45,9,51,0,8,0,8,10,5,1,0,18,25,0,64,57,41,36,118,55,29,34,4,0,0,0,3,25,0,56,23,0,0,22,80,2,109,53,64,100,173,46,6,19,42,1,9,59,3,0,51,17,7,47,59,165,150,68,9,111,8,101,75,130,0,92,43,63,27,0,6,0,4,7,29,0,1,11,3,0,2,0,25,0,0,96,12,160,121,12,10,12,21,3,0,0,45,39,82,16,33,11,31,43,55,0,11,65,11,0,56,130,77,42,36,120,14,113,66,44,86,77,132,158,77,16,57,1,54,8,95,51,1,65,153,83,7,95,0,70,29,79,48,38,2,62,45,0,2,130,68,7,9,86,96,9,100,93,156,122,92,23,21,141,45,64,3,87,104,52,10,0,0,0,0,11,0,0,15,15,23,0,0,8,3,0,14,11,0,43,124,24,0,97,99,11,112,10,2,0,3,10,51,0,26,25,110,81,60,19,20,4,25,7,62,6,2,45,53,13,113,18,27,4,33,4,5,28,13,56,55,67,61,6,20,159,52,8,87,142,39,113,1,37,17,0,0,2,18,16,41,30,18,62,65,42,37,139,25,10,16,94,5,0,29,23,2,0,28,1,0,33,19,1,7,80,8,0,130,80,49,177,0,42,0,0,0,7,4,12,13,26,0,0,19,79,25,184,23,71,2,46,41,51,134,83,34,31,0,74,44,8,48,0,7,0,9,9,7,1,0,15,28,0,66,63,45,38,119,56,29,34,4,0,0,0,3,25,0,56,24,0,0,21,77,2,110,55,75,92,174,47,6,18,42,1,8,59,4,0,51,17,6,47,60,168,149,69,10,115,7,79,46,128,0,84,20,61,27,0,6,0,4,6,30,0,2,10,3,0,2,0,24,0,0,97,12,158,120,13,10,11,22,2,0,0,45,41,83,17,32,11,31,45,57,0,12,65,11,0,56,131,76,43,37,119,14,116,68,44,85,75,107,97,223,115,94,74,76,17,59,2,54,8,96,52,1,64,151,84,7,94,0,68,29,80,48,40,2,61,47,0,2,131,66,7,10,86,93,10,98,93,155,124,92,24,21,141,46,64,2,87,103,52,12,0,0,0,0,10,0,0,15,15,24,0,0,8,4,0,14,10,0,42,122,23,0,97,96,11,112,11,3,0,2,10,50,0,27,24,115,84,60,20,20,5,24,6,56,6,2,46,53,15,107,17,34,7,34,4,4,28,12,56,57,67,60,7,18,163,53,5,85,142,42,115,1,36,18,0,0,4,19,17,41,30,16,66,66,42,36,139,26,12,15,98,5,0,30,23,2,0,28,1,0,35,21,1,8,79,8,0,129,81,50,181,0,42,0,0,0,7,4,12,12,24,0,0,20,88,25,185,22,71,2,48,42,50,130,82,32,29,0,71,44,8,49,0,7,0,10,8,5,1,0,13,27,0,65,61,45,36,121,56,28,33,4,0,0,0,2,26,0,55,22,0,0,22,81,2,109,52,72,97,176,46,6,18,42,2,8,58,3,0,51,17,6,47,59,168,151,69,10,113,8,100,75,126,0,91,44,63,28,0,4,0,5,6,30,0,0,10,2,0,2,0,24,0,0,96,13,160,118,13,10,11,21,3,0,0,46,40,83,16,33,11,29,44,57,0,12,65,11,0,56,129,76,42,37,118,14,115,66,45,84,77,134,157,76,16,58,2,56,9,96,54,0,65,152,83,6,92,0,67,29,76,48,40,2,61,44,0,2,132,68,7,9,86,96,8,99,92,158